Protein 1WIM (pdb70)

Nearest PDB structures (foldseek):
  1wim-assembly1_A  TM=9.163E-01  e=1.819E-16  Homo sapiens
  6l99-assembly1_A  TM=8.462E-01  e=1.486E-09  Homo sapiens
  7yui-assembly1_B  TM=8.168E-01  e=3.976E-05  Homo sapiens
  7b5n-assembly1_H  TM=7.773E-01  e=3.718E-03  Homo sapiens
  7v8f-assembly1_B  TM=7.546E-01  e=8.742E-03  Homo sapiens

Foldseek 3Di:
DVVAFPAADVVRDGDHVVQWDQAPQQRDIHHLVCLLVQQQVVLVVLDVLFAWDPDPPRPRGTGHDLVCNPVSDDPVRNVSSVVSVVVPDDPDDD

Secondary structure (DSSP, 8-state):
---SB---SSS----BGGGEEEETTTTEEEEHHHHHHHHHHHHHH-S---EE-S-TT-SS--EE-HHHHHHHS-HHHHHHHHHHHHHSS-SS--

Radius of gyration: 14.51 Å; Cα contacts (8 Å, |Δi|>4): 109; chains: 1; bounding box: 38×44×21 Å

Structure (mmCIF, N/CA/C/O backbone):
data_1WIM
#
_entry.id   1WIM
#
_cell.length_a   1.000
_cell.length_b   1.000
_cell.length_c   1.000
_cell.angle_alpha   90.00
_cell.angle_beta   90.00
_cell.angle_gamma   90.00
#
_symmetry.space_group_name_H-M   'P 1'
#
loop_
_entity.id
_entity.type
_entity.pdbx_description
1 polymer 'KIAA0161 protein'
2 non-polymer 'ZINC ION'
#
loop_
_atom_site.group_PDB
_atom_site.id
_atom_site.type_symbol
_atom_site.label_atom_id
_atom_site.label_alt_id
_atom_site.label_comp_id
_atom_site.label_asym_id
_atom_site.label_entity_id
_atom_site.label_seq_id
_atom_site.pdbx_PDB_ins_code
_atom_site.Cartn_x
_atom_site.Cartn_y
_atom_site.Cartn_z
_atom_site.occupancy
_atom_site.B_iso_or_equiv
_atom_site.auth_seq_id
_atom_site.auth_comp_id
_atom_site.auth_asym_id
_atom_site.auth_atom_id
_atom_site.pdbx_PDB_model_num
ATOM 1 N N . GLY A 1 1 ? -19.684 -25.290 -12.491 1.00 0.00 1 GLY A N 1
ATOM 2 C CA . GLY A 1 1 ? -18.354 -25.356 -11.917 1.00 0.00 1 GLY A CA 1
ATOM 3 C C . GLY A 1 1 ? -18.219 -24.512 -10.665 1.00 0.00 1 GLY A C 1
ATOM 4 O O . GLY A 1 1 ? -19.008 -23.594 -10.440 1.00 0.00 1 GLY A O 1
ATOM 8 N N . SER A 1 2 ? -17.220 -24.825 -9.847 1.00 0.00 2 SER A N 1
ATOM 9 C CA . SER A 1 2 ? -16.988 -24.092 -8.607 1.00 0.00 2 SER A CA 1
ATOM 10 C C . SER A 1 2 ? -16.281 -22.768 -8.883 1.00 0.00 2 SER A C 1
ATOM 11 O O . SER A 1 2 ? -15.271 -22.727 -9.585 1.00 0.00 2 SER A O 1
ATOM 19 N N . SER A 1 3 ? -16.819 -21.688 -8.325 1.00 0.00 3 SER A N 1
ATOM 20 C CA . SER A 1 3 ? -16.244 -20.362 -8.513 1.00 0.00 3 SER A CA 1
ATOM 21 C C . SER A 1 3 ? -16.740 -19.397 -7.440 1.00 0.00 3 SER A C 1
ATOM 22 O O . SER A 1 3 ? -17.686 -19.694 -6.712 1.00 0.00 3 SER A O 1
ATOM 30 N N . GLY A 1 4 ? -16.093 -18.239 -7.351 1.00 0.00 4 GLY A N 1
ATOM 31 C CA . GLY A 1 4 ? -16.482 -17.248 -6.365 1.00 0.00 4 GLY A CA 1
ATOM 32 C C . GLY A 1 4 ? -15.336 -16.855 -5.453 1.00 0.00 4 GLY A C 1
ATOM 33 O O . GLY A 1 4 ? -14.941 -15.689 -5.408 1.00 0.00 4 GLY A O 1
ATOM 37 N N . SER A 1 5 ? -14.801 -17.829 -4.725 1.00 0.00 5 SER A N 1
ATOM 38 C CA . SER A 1 5 ? -13.697 -17.578 -3.806 1.00 0.00 5 SER A CA 1
ATOM 39 C C . SER A 1 5 ? -12.367 -17.541 -4.553 1.00 0.00 5 SER A C 1
ATOM 40 O O . SER A 1 5 ? -12.075 -18.415 -5.369 1.00 0.00 5 SER A O 1
ATOM 48 N N . SER A 1 6 ? -11.564 -16.522 -4.267 1.00 0.00 6 SER A N 1
ATOM 49 C CA . SER A 1 6 ? -10.265 -16.366 -4.913 1.00 0.00 6 SER A CA 1
ATOM 50 C C . SER A 1 6 ? -9.135 -16.739 -3.958 1.00 0.00 6 SER A C 1
ATOM 51 O O . SER A 1 6 ? -7.992 -16.926 -4.373 1.00 0.00 6 SER A O 1
ATOM 59 N N . GLY A 1 7 ? -9.464 -16.846 -2.674 1.00 0.00 7 GLY A N 1
ATOM 60 C CA . GLY A 1 7 ? -8.468 -17.196 -1.680 1.00 0.00 7 GLY A CA 1
ATOM 61 C C . GLY A 1 7 ? -7.420 -16.115 -1.503 1.00 0.00 7 GLY A C 1
ATOM 62 O O . GLY A 1 7 ? -7.302 -15.212 -2.333 1.00 0.00 7 GLY A O 1
ATOM 66 N N . CYS A 1 8 ? -6.658 -16.202 -0.418 1.00 0.00 8 CYS A N 1
ATOM 67 C CA . CYS A 1 8 ? -5.617 -15.222 -0.133 1.00 0.00 8 CYS A CA 1
ATOM 68 C C . CYS A 1 8 ? -4.285 -15.911 0.152 1.00 0.00 8 CYS A C 1
ATOM 69 O O . CYS A 1 8 ? -4.243 -16.976 0.768 1.00 0.00 8 CYS A O 1
ATOM 76 N N . LYS A 1 9 ? -3.199 -15.295 -0.302 1.00 0.00 9 LYS A N 1
ATOM 77 C CA . LYS A 1 9 ? -1.864 -15.847 -0.096 1.00 0.00 9 LYS A CA 1
ATOM 78 C C . LYS A 1 9 ? -1.126 -15.088 1.003 1.00 0.00 9 LYS A C 1
ATOM 79 O O . LYS A 1 9 ? 0.060 -15.321 1.242 1.00 0.00 9 LYS A O 1
ATOM 98 N N . LEU A 1 10 ? -1.834 -14.183 1.669 1.00 0.00 10 LEU A N 1
ATOM 99 C CA . LEU A 1 10 ? -1.246 -13.391 2.744 1.00 0.00 10 LEU A CA 1
ATOM 100 C C . LEU A 1 10 ? -1.707 -13.897 4.107 1.00 0.00 10 LEU A C 1
ATOM 101 O O . LEU A 1 10 ? -0.892 -14.301 4.939 1.00 0.00 10 LEU A O 1
ATOM 117 N N . CYS A 1 11 ? -3.016 -13.875 4.329 1.00 0.00 11 CYS A N 1
ATOM 118 C CA . CYS A 1 11 ? -3.586 -14.333 5.591 1.00 0.00 11 CYS A CA 1
ATOM 119 C C . CYS A 1 11 ? -4.115 -15.759 5.462 1.00 0.00 11 CYS A C 1
ATOM 120 O O . CYS A 1 11 ? -4.710 -16.298 6.397 1.00 0.00 11 CYS A O 1
ATOM 127 N N . LEU A 1 12 ? -3.895 -16.363 4.300 1.00 0.00 12 LEU A N 1
ATOM 128 C CA . LEU A 1 12 ? -4.349 -17.727 4.048 1.00 0.00 12 LEU A CA 1
ATOM 129 C C . LEU A 1 12 ? -5.817 -17.891 4.428 1.00 0.00 12 LEU A C 1
ATOM 130 O O . LEU A 1 12 ? -6.212 -18.905 5.000 1.00 0.00 12 LEU A O 1
ATOM 146 N N . GLY A 1 13 ? -6.623 -16.883 4.103 1.00 0.00 13 GLY A N 1
ATOM 147 C CA . GLY A 1 13 ? -8.040 -16.936 4.416 1.00 0.00 13 GLY A CA 1
ATOM 148 C C . GLY A 1 13 ? -8.911 -16.805 3.182 1.00 0.00 13 GLY A C 1
ATOM 149 O O . GLY A 1 13 ? -8.517 -16.175 2.201 1.00 0.00 13 GLY A O 1
ATOM 153 N N . GLU A 1 14 ? -10.097 -17.403 3.231 1.00 0.00 14 GLU A N 1
ATOM 154 C CA . GLU A 1 14 ? -11.025 -17.350 2.107 1.00 0.00 14 GLU A CA 1
ATOM 155 C C . GLU A 1 14 ? -11.966 -16.156 2.232 1.00 0.00 14 GLU A C 1
ATOM 156 O O . GLU A 1 14 ? -12.480 -15.869 3.313 1.00 0.00 14 GLU A O 1
ATOM 168 N N . TYR A 1 15 ? -12.186 -15.464 1.120 1.00 0.00 15 TYR A N 1
ATOM 169 C CA . TYR A 1 15 ? -13.062 -14.299 1.106 1.00 0.00 15 TYR A CA 1
ATOM 170 C C . TYR A 1 15 ? -13.679 -14.098 -0.275 1.00 0.00 15 TYR A C 1
ATOM 171 O O . TYR A 1 15 ? -13.089 -14.435 -1.301 1.00 0.00 15 TYR A O 1
ATOM 189 N N . PRO A 1 16 ? -14.895 -13.536 -0.302 1.00 0.00 16 PRO A N 1
ATOM 190 C CA . PRO A 1 16 ? -15.621 -13.275 -1.550 1.00 0.00 16 PRO A CA 1
ATOM 191 C C . PRO A 1 16 ? -14.979 -12.161 -2.371 1.00 0.00 16 PRO A C 1
ATOM 192 O O . PRO A 1 16 ? -14.356 -11.252 -1.823 1.00 0.00 16 PRO A O 1
ATOM 203 N N . VAL A 1 17 ? -15.136 -12.238 -3.688 1.00 0.00 17 VAL A N 1
ATOM 204 C CA . VAL A 1 17 ? -14.574 -11.236 -4.586 1.00 0.00 17 VAL A CA 1
ATOM 205 C C . VAL A 1 17 ? -15.001 -9.830 -4.176 1.00 0.00 17 VAL A C 1
ATOM 206 O O . VAL A 1 17 ? -14.408 -8.842 -4.605 1.00 0.00 17 VAL A O 1
ATOM 219 N N . GLU A 1 18 ? -16.033 -9.752 -3.343 1.00 0.00 18 GLU A N 1
ATOM 220 C CA . GLU A 1 18 ? -16.541 -8.467 -2.875 1.00 0.00 18 GLU A CA 1
ATOM 221 C C . GLU A 1 18 ? -15.507 -7.758 -2.005 1.00 0.00 18 GLU A C 1
ATOM 222 O O . GLU A 1 18 ? -15.303 -6.550 -2.125 1.00 0.00 18 GLU A O 1
ATOM 234 N N . GLN A 1 19 ? -14.858 -8.518 -1.129 1.00 0.00 19 GLN A N 1
ATOM 235 C CA . GLN A 1 19 ? -13.846 -7.963 -0.238 1.00 0.00 19 GLN A CA 1
ATOM 236 C C . GLN A 1 19 ? -12.444 -8.319 -0.717 1.00 0.00 19 GLN A C 1
ATOM 237 O O . GLN A 1 19 ? -11.569 -8.648 0.083 1.00 0.00 19 GLN A O 1
ATOM 251 N N . MET A 1 20 ? -12.237 -8.253 -2.028 1.00 0.00 20 MET A N 1
ATOM 252 C CA . MET A 1 20 ? -10.939 -8.568 -2.614 1.00 0.00 20 MET A CA 1
ATOM 253 C C . MET A 1 20 ? -10.550 -7.530 -3.664 1.00 0.00 20 MET A C 1
ATOM 254 O O . MET A 1 20 ? -11.392 -6.767 -4.139 1.00 0.00 20 MET A O 1
ATOM 268 N N . THR A 1 21 ? -9.270 -7.508 -4.021 1.00 0.00 21 THR A N 1
ATOM 269 C CA . THR A 1 21 ? -8.770 -6.564 -5.012 1.00 0.00 21 THR A CA 1
ATOM 270 C C . THR A 1 21 ? -7.787 -7.236 -5.964 1.00 0.00 21 THR A C 1
ATOM 271 O O . THR A 1 21 ? -6.717 -7.687 -5.553 1.00 0.00 21 THR A O 1
ATOM 282 N N . THR A 1 22 ? -8.155 -7.299 -7.240 1.00 0.00 22 THR A N 1
ATOM 283 C CA . THR A 1 22 ? -7.305 -7.917 -8.250 1.00 0.00 22 THR A CA 1
ATOM 284 C C . THR A 1 22 ? -6.343 -6.900 -8.856 1.00 0.00 22 THR A C 1
ATOM 285 O O . THR A 1 22 ? -6.765 -5.956 -9.525 1.00 0.00 22 THR A O 1
ATOM 296 N N . ILE A 1 23 ? -5.052 -7.099 -8.617 1.00 0.00 23 ILE A N 1
ATOM 297 C CA . ILE A 1 23 ? -4.032 -6.200 -9.142 1.00 0.00 23 ILE A CA 1
ATOM 298 C C . ILE A 1 23 ? -3.914 -6.325 -10.656 1.00 0.00 23 ILE A C 1
ATOM 299 O O . ILE A 1 23 ? -3.688 -7.414 -11.184 1.00 0.00 23 ILE A O 1
ATOM 315 N N . ALA A 1 24 ? -4.067 -5.203 -11.351 1.00 0.00 24 ALA A N 1
ATOM 316 C CA . ALA A 1 24 ? -3.975 -5.185 -12.805 1.00 0.00 24 ALA A CA 1
ATOM 317 C C . ALA A 1 24 ? -2.524 -5.088 -13.262 1.00 0.00 24 ALA A C 1
ATOM 318 O O . ALA A 1 24 ? -2.241 -4.624 -14.366 1.00 0.00 24 ALA A O 1
ATOM 325 N N . GLN A 1 25 ? -1.608 -5.529 -12.406 1.00 0.00 25 GLN A N 1
ATOM 326 C CA . GLN A 1 25 ? -0.185 -5.489 -12.722 1.00 0.00 25 GLN A CA 1
ATOM 327 C C . GLN A 1 25 ? 0.397 -6.897 -12.789 1.00 0.00 25 GLN A C 1
ATOM 328 O O . GLN A 1 25 ? 1.176 -7.216 -13.688 1.00 0.00 25 GLN A O 1
ATOM 342 N N . CYS A 1 26 ? 0.014 -7.736 -11.833 1.00 0.00 26 CYS A N 1
ATOM 343 C CA . CYS A 1 26 ? 0.498 -9.111 -11.782 1.00 0.00 26 CYS A CA 1
ATOM 344 C C . CYS A 1 26 ? -0.648 -10.081 -11.518 1.00 0.00 26 CYS A C 1
ATOM 345 O O . CYS A 1 26 ? -0.467 -11.108 -10.864 1.00 0.00 26 CYS A O 1
ATOM 352 N N . GLN A 1 27 ? -1.829 -9.748 -12.030 1.00 0.00 27 GLN A N 1
ATOM 353 C CA . GLN A 1 27 ? -3.005 -10.591 -11.849 1.00 0.00 27 GLN A CA 1
ATOM 354 C C . GLN A 1 27 ? -3.003 -11.237 -10.467 1.00 0.00 27 GLN A C 1
ATOM 355 O O . GLN A 1 27 ? -3.287 -12.427 -10.328 1.00 0.00 27 GLN A O 1
ATOM 369 N N . CYS A 1 28 ? -2.682 -10.446 -9.449 1.00 0.00 28 CYS A N 1
ATOM 370 C CA . CYS A 1 28 ? -2.643 -10.941 -8.078 1.00 0.00 28 CYS A CA 1
ATOM 371 C C . CYS A 1 28 ? -3.813 -10.392 -7.269 1.00 0.00 28 CYS A C 1
ATOM 372 O O . CYS A 1 28 ? -3.959 -9.178 -7.113 1.00 0.00 28 CYS A O 1
ATOM 379 N N . ILE A 1 29 ? -4.644 -11.292 -6.753 1.00 0.00 29 ILE A N 1
ATOM 380 C CA . ILE A 1 29 ? -5.800 -10.897 -5.958 1.00 0.00 29 ILE A CA 1
ATOM 381 C C . ILE A 1 29 ? -5.528 -11.076 -4.468 1.00 0.00 29 ILE A C 1
ATOM 382 O O . ILE A 1 29 ? -4.860 -12.024 -4.056 1.00 0.00 29 ILE A O 1
ATOM 398 N N . PHE A 1 30 ? -6.053 -10.157 -3.663 1.00 0.00 30 PHE A N 1
ATOM 399 C CA . PHE A 1 30 ? -5.868 -10.212 -2.217 1.00 0.00 30 PHE A CA 1
ATOM 400 C C . PHE A 1 30 ? -7.030 -9.536 -1.495 1.00 0.00 30 PHE A C 1
ATOM 401 O O . PHE A 1 30 ? -7.677 -8.641 -2.038 1.00 0.00 30 PHE A O 1
ATOM 418 N N . CYS A 1 31 ? -7.288 -9.973 -0.266 1.00 0.00 31 CYS A N 1
ATOM 419 C CA . CYS A 1 31 ? -8.372 -9.412 0.533 1.00 0.00 31 CYS A CA 1
ATOM 420 C C . CYS A 1 31 ? -8.033 -7.996 0.991 1.00 0.00 31 CYS A C 1
ATOM 421 O O . CYS A 1 31 ? -6.988 -7.762 1.600 1.00 0.00 31 CYS A O 1
ATOM 428 N N . THR A 1 32 ? -8.924 -7.055 0.696 1.00 0.00 32 THR A N 1
ATOM 429 C CA . THR A 1 32 ? -8.719 -5.663 1.078 1.00 0.00 32 THR A CA 1
ATOM 430 C C . THR A 1 32 ? -7.948 -5.559 2.388 1.00 0.00 32 THR A C 1
ATOM 431 O O . THR A 1 32 ? -6.873 -4.960 2.442 1.00 0.00 32 THR A O 1
ATOM 442 N N . LEU A 1 33 ? -8.501 -6.148 3.443 1.00 0.00 33 LEU A N 1
ATOM 443 C CA . LEU A 1 33 ? -7.863 -6.123 4.755 1.00 0.00 33 LEU A CA 1
ATOM 444 C C . LEU A 1 33 ? -6.346 -6.210 4.624 1.00 0.00 33 LEU A C 1
ATOM 445 O O . LEU A 1 33 ? -5.632 -5.246 4.902 1.00 0.00 33 LEU A O 1
ATOM 461 N N . CYS A 1 34 ? -5.860 -7.371 4.199 1.00 0.00 34 CYS A N 1
ATOM 462 C CA . CYS A 1 34 ? -4.427 -7.586 4.031 1.00 0.00 34 CYS A CA 1
ATOM 463 C C . CYS A 1 34 ? -3.797 -6.445 3.238 1.00 0.00 34 CYS A C 1
ATOM 464 O O . CYS A 1 34 ? -3.021 -5.655 3.778 1.00 0.00 34 CYS A O 1
ATOM 471 N N . LEU A 1 35 ? -4.136 -6.364 1.956 1.00 0.00 35 LEU A N 1
ATOM 472 C CA . LEU A 1 35 ? -3.603 -5.319 1.089 1.00 0.00 35 LEU A CA 1
ATOM 473 C C . LEU A 1 35 ? -3.506 -3.991 1.833 1.00 0.00 35 LEU A C 1
ATOM 474 O O . LEU A 1 35 ? -2.536 -3.249 1.677 1.00 0.00 35 LEU A O 1
ATOM 490 N N . LYS A 1 36 ? -4.517 -3.697 2.643 1.00 0.00 36 LYS A N 1
ATOM 491 C CA . LYS A 1 36 ? -4.544 -2.460 3.415 1.00 0.00 36 LYS A CA 1
ATOM 492 C C . LYS A 1 36 ? -3.396 -2.418 4.417 1.00 0.00 36 LYS A C 1
ATOM 493 O O . LYS A 1 36 ? -2.634 -1.452 4.460 1.00 0.00 36 LYS A O 1
ATOM 512 N N . GLN A 1 37 ? -3.276 -3.471 5.219 1.00 0.00 37 GLN A N 1
ATOM 513 C CA . GLN A 1 37 ? -2.219 -3.553 6.219 1.00 0.00 37 GLN A CA 1
ATOM 514 C C . GLN A 1 37 ? -0.846 -3.604 5.558 1.00 0.00 37 GLN A C 1
ATOM 515 O O . GLN A 1 37 ? 0.147 -3.156 6.131 1.00 0.00 37 GLN A O 1
ATOM 529 N N . TYR A 1 38 ? -0.798 -4.152 4.349 1.00 0.00 38 TYR A N 1
ATOM 530 C CA . TYR A 1 38 ? 0.455 -4.263 3.610 1.00 0.00 38 TYR A CA 1
ATOM 531 C C . TYR A 1 38 ? 0.952 -2.890 3.171 1.00 0.00 38 TYR A C 1
ATOM 532 O O . TYR A 1 38 ? 2.017 -2.438 3.590 1.00 0.00 38 TYR A O 1
ATOM 550 N N . VAL A 1 39 ? 0.172 -2.229 2.321 1.00 0.00 39 VAL A N 1
ATOM 551 C CA . VAL A 1 39 ? 0.531 -0.906 1.824 1.00 0.00 39 VAL A CA 1
ATOM 552 C C . VAL A 1 39 ? 0.720 0.079 2.973 1.00 0.00 39 VAL A C 1
ATOM 553 O O . VAL A 1 39 ? 1.575 0.962 2.910 1.00 0.00 39 VAL A O 1
ATOM 566 N N . GLU A 1 40 ? -0.083 -0.079 4.020 1.00 0.00 40 GLU A N 1
ATOM 567 C CA . GLU A 1 40 ? -0.002 0.797 5.182 1.00 0.00 40 GLU A CA 1
ATOM 568 C C . GLU A 1 40 ? 1.325 0.614 5.912 1.00 0.00 40 GLU A C 1
ATOM 569 O O . GLU A 1 40 ? 2.113 1.551 6.037 1.00 0.00 40 GLU A O 1
ATOM 581 N N . LEU A 1 41 ? 1.567 -0.602 6.392 1.00 0.00 41 LEU A N 1
ATOM 582 C CA . LEU A 1 41 ? 2.798 -0.910 7.110 1.00 0.00 41 LEU A CA 1
ATOM 583 C C . LEU A 1 41 ? 4.012 -0.341 6.379 1.00 0.00 41 LEU A C 1
ATOM 584 O O . LEU A 1 41 ? 4.927 0.198 7.002 1.00 0.00 41 LEU A O 1
ATOM 600 N N . LEU A 1 42 ? 4.010 -0.464 5.057 1.00 0.00 42 LEU A N 1
ATOM 601 C CA . LEU A 1 42 ? 5.109 0.040 4.241 1.00 0.00 42 LEU A CA 1
ATOM 602 C C . LEU A 1 42 ? 5.202 1.559 4.331 1.00 0.00 42 LEU A C 1
ATOM 603 O O . LEU A 1 42 ? 6.207 2.103 4.791 1.00 0.00 42 LEU A O 1
ATOM 619 N N . ILE A 1 43 ? 4.148 2.240 3.893 1.00 0.00 43 ILE A N 1
ATOM 620 C CA . ILE A 1 43 ? 4.110 3.695 3.927 1.00 0.00 43 ILE A CA 1
ATOM 621 C C . ILE A 1 43 ? 4.453 4.221 5.318 1.00 0.00 43 ILE A C 1
ATOM 622 O O . ILE A 1 43 ? 5.372 5.024 5.481 1.00 0.00 43 ILE A O 1
ATOM 638 N N . LYS A 1 44 ? 3.708 3.762 6.318 1.00 0.00 44 LYS A N 1
ATOM 639 C CA . LYS A 1 44 ? 3.934 4.182 7.696 1.00 0.00 44 LYS A CA 1
ATOM 640 C C . LYS A 1 44 ? 5.423 4.365 7.971 1.00 0.00 44 LYS A C 1
ATOM 641 O O . LYS A 1 44 ? 5.833 5.352 8.583 1.00 0.00 44 LYS A O 1
ATOM 660 N N . GLU A 1 45 ? 6.226 3.410 7.517 1.00 0.00 45 GLU A N 1
ATOM 661 C CA . GLU A 1 45 ? 7.670 3.467 7.715 1.00 0.00 45 GLU A CA 1
ATOM 662 C C . GLU A 1 45 ? 8.233 4.799 7.228 1.00 0.00 45 GLU A C 1
ATOM 663 O O . GLU A 1 45 ? 8.755 5.590 8.014 1.00 0.00 45 GLU A O 1
ATOM 675 N N . GLY A 1 46 ? 8.124 5.041 5.925 1.00 0.00 46 GLY A N 1
ATOM 676 C CA . GLY A 1 46 ? 8.627 6.278 5.355 1.00 0.00 46 GLY A CA 1
ATOM 677 C C . GLY A 1 46 ? 10.016 6.123 4.769 1.00 0.00 46 GLY A C 1
ATOM 678 O O . GLY A 1 46 ? 10.857 7.012 4.902 1.00 0.00 46 GLY A O 1
ATOM 682 N N . LEU A 1 47 ? 10.259 4.990 4.119 1.00 0.00 47 LEU A N 1
ATOM 683 C CA . LEU A 1 47 ? 11.558 4.720 3.511 1.00 0.00 47 LEU A CA 1
ATOM 684 C C . LEU A 1 47 ? 11.414 4.457 2.015 1.00 0.00 47 LEU A C 1
ATOM 685 O O . LEU A 1 47 ? 12.305 4.781 1.231 1.00 0.00 47 LEU A O 1
ATOM 701 N N . GLU A 1 48 ? 10.286 3.871 1.628 1.00 0.00 48 GLU A N 1
ATOM 702 C CA . GLU A 1 48 ? 10.027 3.567 0.226 1.00 0.00 48 GLU A CA 1
ATOM 703 C C . GLU A 1 48 ? 8.579 3.883 -0.141 1.00 0.00 48 GLU A C 1
ATOM 704 O O . GLU A 1 48 ? 7.651 3.544 0.594 1.00 0.00 48 GLU A O 1
ATOM 716 N N . THR A 1 49 ? 8.394 4.538 -1.283 1.00 0.00 49 THR A N 1
ATOM 717 C CA . THR A 1 49 ? 7.062 4.902 -1.748 1.00 0.00 49 THR A CA 1
ATOM 718 C C . THR A 1 49 ? 6.462 3.804 -2.618 1.00 0.00 49 THR A C 1
ATOM 719 O O . THR A 1 49 ? 5.286 3.466 -2.486 1.00 0.00 49 THR A O 1
ATOM 730 N N . ALA A 1 50 ? 7.279 3.248 -3.508 1.00 0.00 50 ALA A N 1
ATOM 731 C CA . ALA A 1 50 ? 6.830 2.185 -4.398 1.00 0.00 50 ALA A CA 1
ATOM 732 C C . ALA A 1 50 ? 6.233 1.024 -3.609 1.00 0.00 50 ALA A C 1
ATOM 733 O O . ALA A 1 50 ? 6.907 0.415 -2.779 1.00 0.00 50 ALA A O 1
ATOM 740 N N . ILE A 1 51 ? 4.965 0.726 -3.873 1.00 0.00 51 ILE A N 1
ATOM 741 C CA . ILE A 1 51 ? 4.279 -0.363 -3.187 1.00 0.00 51 ILE A CA 1
ATOM 742 C C . ILE A 1 51 ? 4.322 -1.646 -4.011 1.00 0.00 51 ILE A C 1
ATOM 743 O O . ILE A 1 51 ? 3.380 -1.961 -4.736 1.00 0.00 51 ILE A O 1
ATOM 759 N N . SER A 1 52 ? 5.422 -2.382 -3.892 1.00 0.00 52 SER A N 1
ATOM 760 C CA . SER A 1 52 ? 5.589 -3.631 -4.627 1.00 0.00 52 SER A CA 1
ATOM 761 C C . SER A 1 52 ? 4.481 -4.619 -4.278 1.00 0.00 52 SER A C 1
ATOM 762 O O . SER A 1 52 ? 3.634 -4.346 -3.427 1.00 0.00 52 SER A O 1
ATOM 770 N N . CYS A 1 53 ? 4.494 -5.770 -4.941 1.00 0.00 53 CYS A N 1
ATOM 771 C CA . CYS A 1 53 ? 3.491 -6.802 -4.704 1.00 0.00 53 CYS A CA 1
ATOM 772 C C . CYS A 1 53 ? 3.692 -7.451 -3.338 1.00 0.00 53 CYS A C 1
ATOM 773 O O . CYS A 1 53 ? 4.809 -7.777 -2.936 1.00 0.00 53 CYS A O 1
ATOM 780 N N . PRO A 1 54 ? 2.585 -7.647 -2.606 1.00 0.00 54 PRO A N 1
ATOM 781 C CA . PRO A 1 54 ? 2.614 -8.260 -1.275 1.00 0.00 54 PRO A CA 1
ATOM 782 C C . PRO A 1 54 ? 2.958 -9.745 -1.328 1.00 0.00 54 PRO A C 1
ATOM 783 O O . PRO A 1 54 ? 2.959 -10.428 -0.305 1.00 0.00 54 PRO A O 1
ATOM 794 N N . ASP A 1 55 ? 3.250 -10.236 -2.527 1.00 0.00 55 ASP A N 1
ATOM 795 C CA . ASP A 1 55 ? 3.598 -11.641 -2.714 1.00 0.00 55 ASP A CA 1
ATOM 796 C C . ASP A 1 55 ? 5.088 -11.798 -2.999 1.00 0.00 55 ASP A C 1
ATOM 797 O O . ASP A 1 55 ? 5.601 -11.266 -3.984 1.00 0.00 55 ASP A O 1
ATOM 806 N N . ALA A 1 56 ? 5.778 -12.531 -2.131 1.00 0.00 56 ALA A N 1
ATOM 807 C CA . ALA A 1 56 ? 7.208 -12.759 -2.291 1.00 0.00 56 ALA A CA 1
ATOM 808 C C . ALA A 1 56 ? 7.485 -13.739 -3.426 1.00 0.00 56 ALA A C 1
ATOM 809 O O . ALA A 1 56 ? 8.571 -13.744 -4.004 1.00 0.00 56 ALA A O 1
ATOM 816 N N . ALA A 1 57 ? 6.496 -14.570 -3.738 1.00 0.00 57 ALA A N 1
ATOM 817 C CA . ALA A 1 57 ? 6.632 -15.555 -4.804 1.00 0.00 57 ALA A CA 1
ATOM 818 C C . ALA A 1 57 ? 5.961 -15.072 -6.086 1.00 0.00 57 ALA A C 1
ATOM 819 O O . ALA A 1 57 ? 5.268 -15.835 -6.761 1.00 0.00 57 ALA A O 1
ATOM 826 N N . CYS A 1 58 ? 6.169 -13.802 -6.416 1.00 0.00 58 CYS A N 1
ATOM 827 C CA . CYS A 1 58 ? 5.584 -13.217 -7.615 1.00 0.00 58 CYS A CA 1
ATOM 828 C C . CYS A 1 58 ? 6.592 -13.199 -8.760 1.00 0.00 58 CYS A C 1
ATOM 829 O O . CYS A 1 58 ? 7.603 -12.496 -8.720 1.00 0.00 58 CYS A O 1
ATOM 836 N N . PRO A 1 59 ? 6.314 -13.991 -9.807 1.00 0.00 59 PRO A N 1
ATOM 837 C CA . PRO A 1 59 ? 7.184 -14.083 -10.983 1.00 0.00 59 PRO A CA 1
ATOM 838 C C . PRO A 1 59 ? 7.168 -12.807 -11.818 1.00 0.00 59 PRO A C 1
ATOM 839 O O . PRO A 1 59 ? 8.056 -12.580 -12.640 1.00 0.00 59 PRO A O 1
ATOM 850 N N . LYS A 1 60 ? 6.153 -11.977 -11.602 1.00 0.00 60 LYS A N 1
ATOM 851 C CA . LYS A 1 60 ? 6.021 -10.723 -12.334 1.00 0.00 60 LYS A CA 1
ATOM 852 C C . LYS A 1 60 ? 6.459 -9.543 -11.473 1.00 0.00 60 LYS A C 1
ATOM 853 O O . LYS A 1 60 ? 6.781 -8.473 -11.988 1.00 0.00 60 LYS A O 1
ATOM 872 N N . GLN A 1 61 ? 6.471 -9.746 -10.159 1.00 0.00 61 GLN A N 1
ATOM 873 C CA . GLN A 1 61 ? 6.871 -8.699 -9.227 1.00 0.00 61 GLN A CA 1
ATOM 874 C C . GLN A 1 61 ? 6.213 -7.370 -9.588 1.00 0.00 61 GLN A C 1
ATOM 875 O O . GLN A 1 61 ? 6.887 -6.349 -9.722 1.00 0.00 61 GLN A O 1
ATOM 889 N N . GLY A 1 62 ? 4.893 -7.391 -9.742 1.00 0.00 62 GLY A N 1
ATOM 890 C CA . GLY A 1 62 ? 4.167 -6.183 -10.087 1.00 0.00 62 GLY A CA 1
ATOM 891 C C . GLY A 1 62 ? 4.146 -5.177 -8.953 1.00 0.00 62 GLY A C 1
ATOM 892 O O . GLY A 1 62 ? 4.547 -5.486 -7.831 1.00 0.00 62 GLY A O 1
ATOM 896 N N . HIS A 1 63 ? 3.678 -3.968 -9.246 1.00 0.00 63 HIS A N 1
ATOM 897 C CA . HIS A 1 63 ? 3.607 -2.912 -8.242 1.00 0.00 63 HIS A CA 1
ATOM 898 C C . HIS A 1 63 ? 2.176 -2.411 -8.080 1.00 0.00 63 HIS A C 1
ATOM 899 O O . HIS A 1 63 ? 1.317 -2.669 -8.925 1.00 0.00 63 HIS A O 1
ATOM 913 N N . LEU A 1 64 ? 1.924 -1.695 -6.990 1.00 0.00 64 LEU A N 1
ATOM 914 C CA . LEU A 1 64 ? 0.595 -1.159 -6.716 1.00 0.00 64 LEU A CA 1
ATOM 915 C C . LEU A 1 64 ? 0.511 0.314 -7.105 1.00 0.00 64 LEU A C 1
ATOM 916 O O . LEU A 1 64 ? 1.103 1.173 -6.452 1.00 0.00 64 LEU A O 1
ATOM 932 N N . GLN A 1 65 ? -0.229 0.598 -8.173 1.00 0.00 65 GLN A N 1
ATOM 933 C CA . GLN A 1 65 ? -0.390 1.967 -8.648 1.00 0.00 65 GLN A CA 1
ATOM 934 C C . GLN A 1 65 ? -0.946 2.863 -7.545 1.00 0.00 65 GLN A C 1
ATOM 935 O O . GLN A 1 65 ? -1.390 2.379 -6.504 1.00 0.00 65 GLN A O 1
ATOM 949 N N . GLU A 1 66 ? -0.917 4.171 -7.782 1.00 0.00 66 GLU A N 1
ATOM 950 C CA . GLU A 1 66 ? -1.416 5.134 -6.807 1.00 0.00 66 GLU A CA 1
ATOM 951 C C . GLU A 1 66 ? -2.925 4.988 -6.623 1.00 0.00 66 GLU A C 1
ATOM 952 O O . GLU A 1 66 ? -3.415 4.878 -5.500 1.00 0.00 66 GLU A O 1
ATOM 964 N N . ASN A 1 67 ? -3.654 4.989 -7.734 1.00 0.00 67 ASN A N 1
ATOM 965 C CA . ASN A 1 67 ? -5.106 4.859 -7.696 1.00 0.00 67 ASN A CA 1
ATOM 966 C C . ASN A 1 67 ? -5.529 3.782 -6.701 1.00 0.00 67 ASN A C 1
ATOM 967 O O . ASN A 1 67 ? -6.434 3.991 -5.894 1.00 0.00 67 ASN A O 1
ATOM 978 N N . GLU A 1 68 ? -4.867 2.631 -6.765 1.00 0.00 68 GLU A N 1
ATOM 979 C CA . GLU A 1 68 ? -5.175 1.523 -5.869 1.00 0.00 68 GLU A CA 1
ATOM 980 C C . GLU A 1 68 ? -5.001 1.937 -4.411 1.00 0.00 68 GLU A C 1
ATOM 981 O O . GLU A 1 68 ? -5.930 1.831 -3.610 1.00 0.00 68 GLU A O 1
ATOM 993 N N . ILE A 1 69 ? -3.805 2.408 -4.075 1.00 0.00 69 ILE A N 1
ATOM 994 C CA . ILE A 1 69 ? -3.510 2.838 -2.713 1.00 0.00 69 ILE A CA 1
ATOM 995 C C . ILE A 1 69 ? -4.508 3.890 -2.240 1.00 0.00 69 ILE A C 1
ATOM 996 O O . ILE A 1 69 ? -5.136 3.735 -1.193 1.00 0.00 69 ILE A O 1
ATOM 1012 N N . GLU A 1 70 ? -4.649 4.957 -3.019 1.00 0.00 70 GLU A N 1
ATOM 1013 C CA . GLU A 1 70 ? -5.573 6.033 -2.679 1.00 0.00 70 GLU A CA 1
ATOM 1014 C C . GLU A 1 70 ? -6.817 5.483 -1.987 1.00 0.00 70 GLU A C 1
ATOM 1015 O O . GLU A 1 70 ? -7.174 5.919 -0.891 1.00 0.00 70 GLU A O 1
ATOM 1027 N N . CYS A 1 71 ? -7.473 4.527 -2.635 1.00 0.00 71 CYS A N 1
ATOM 1028 C CA . CYS A 1 71 ? -8.678 3.919 -2.083 1.00 0.00 71 CYS A CA 1
ATOM 1029 C C . CYS A 1 71 ? -8.335 2.970 -0.941 1.00 0.00 71 CYS A C 1
ATOM 1030 O O . CYS A 1 71 ? -8.959 3.006 0.119 1.00 0.00 71 CYS A O 1
ATOM 1038 N N . MET A 1 72 ? -7.338 2.119 -1.164 1.00 0.00 72 MET A N 1
ATOM 1039 C CA . MET A 1 72 ? -6.911 1.159 -0.153 1.00 0.00 72 MET A CA 1
ATOM 1040 C C . MET A 1 72 ? -6.827 1.818 1.221 1.00 0.00 72 MET A C 1
ATOM 1041 O O . MET A 1 72 ? -7.430 1.346 2.185 1.00 0.00 72 MET A O 1
ATOM 1055 N N . VAL A 1 73 ? -6.075 2.910 1.303 1.00 0.00 73 VAL A N 1
ATOM 1056 C CA . VAL A 1 73 ? -5.912 3.634 2.558 1.00 0.00 73 VAL A CA 1
ATOM 1057 C C . VAL A 1 73 ? -6.779 4.888 2.586 1.00 0.00 73 VAL A C 1
ATOM 1058 O O . VAL A 1 73 ? -7.374 5.265 1.576 1.00 0.00 73 VAL A O 1
ATOM 1071 N N . ALA A 1 74 ? -6.845 5.529 3.747 1.00 0.00 74 ALA A N 1
ATOM 1072 C CA . ALA A 1 74 ? -7.638 6.742 3.906 1.00 0.00 74 ALA A CA 1
ATOM 1073 C C . ALA A 1 74 ? -6.794 7.986 3.647 1.00 0.00 74 ALA A C 1
ATOM 1074 O O . ALA A 1 74 ? -5.566 7.942 3.720 1.00 0.00 74 ALA A O 1
ATOM 1081 N N . ALA A 1 75 ? -7.461 9.095 3.342 1.00 0.00 75 ALA A N 1
ATOM 1082 C CA . ALA A 1 75 ? -6.773 10.352 3.073 1.00 0.00 75 ALA A CA 1
ATOM 1083 C C . ALA A 1 75 ? -5.624 10.569 4.052 1.00 0.00 75 ALA A C 1
ATOM 1084 O O . ALA A 1 75 ? -4.474 10.728 3.647 1.00 0.00 75 ALA A O 1
ATOM 1091 N N . GLU A 1 76 ? -5.945 10.575 5.342 1.00 0.00 76 GLU A N 1
ATOM 1092 C CA . GLU A 1 76 ? -4.939 10.775 6.379 1.00 0.00 76 GLU A CA 1
ATOM 1093 C C . GLU A 1 76 ? -3.672 9.984 6.066 1.00 0.00 76 GLU A C 1
ATOM 1094 O O . GLU A 1 76 ? -2.563 10.516 6.137 1.00 0.00 76 GLU A O 1
ATOM 1106 N N . ILE A 1 77 ? -3.845 8.713 5.720 1.00 0.00 77 ILE A N 1
ATOM 1107 C CA . ILE A 1 77 ? -2.716 7.849 5.396 1.00 0.00 77 ILE A CA 1
ATOM 1108 C C . ILE A 1 77 ? -2.109 8.222 4.048 1.00 0.00 77 ILE A C 1
ATOM 1109 O O . ILE A 1 77 ? -0.925 8.545 3.957 1.00 0.00 77 ILE A O 1
ATOM 1125 N N . MET A 1 78 ? -2.928 8.174 3.003 1.00 0.00 78 MET A N 1
ATOM 1126 C CA . MET A 1 78 ? -2.472 8.510 1.659 1.00 0.00 78 M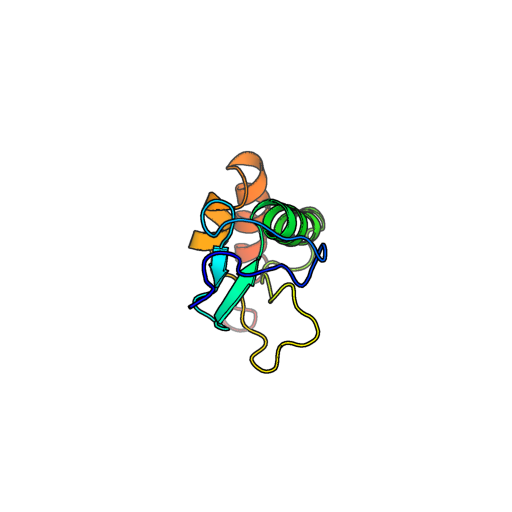ET A CA 1
ATOM 1127 C C . MET A 1 78 ? -1.424 9.617 1.701 1.00 0.00 78 MET A C 1
ATOM 1128 O O . MET A 1 78 ? -0.334 9.472 1.148 1.00 0.00 78 MET A O 1
ATOM 1142 N N . GLN A 1 79 ? -1.761 10.720 2.360 1.00 0.00 79 GLN A N 1
ATOM 1143 C CA . GLN A 1 79 ? -0.847 11.851 2.472 1.00 0.00 79 GLN A CA 1
ATOM 1144 C C . GLN A 1 79 ? 0.586 11.375 2.687 1.00 0.00 79 GLN A C 1
ATOM 1145 O O . GLN A 1 79 ? 1.504 11.806 1.990 1.00 0.00 79 GLN A O 1
ATOM 1159 N N . ARG A 1 80 ? 0.769 10.484 3.656 1.00 0.00 80 ARG A N 1
ATOM 1160 C CA . ARG A 1 80 ? 2.090 9.950 3.964 1.00 0.00 80 ARG A CA 1
ATOM 1161 C C . ARG A 1 80 ? 2.767 9.418 2.704 1.00 0.00 80 ARG A C 1
ATOM 1162 O O . ARG A 1 80 ? 3.942 9.693 2.456 1.00 0.00 80 ARG A O 1
ATOM 1183 N N . TYR A 1 81 ? 2.021 8.656 1.914 1.00 0.00 81 TYR A N 1
ATOM 1184 C CA . TYR A 1 81 ? 2.550 8.083 0.681 1.00 0.00 81 TYR A CA 1
ATOM 1185 C C . TYR A 1 81 ? 2.762 9.163 -0.375 1.00 0.00 81 TYR A C 1
ATOM 1186 O O . TYR A 1 81 ? 3.741 9.135 -1.122 1.00 0.00 81 TYR A O 1
ATOM 1204 N N . LYS A 1 82 ? 1.838 10.117 -0.431 1.00 0.00 82 LYS A N 1
ATOM 1205 C CA . LYS A 1 82 ? 1.922 11.209 -1.392 1.00 0.00 82 LYS A CA 1
ATOM 1206 C C . LYS A 1 82 ? 3.233 11.972 -1.235 1.00 0.00 82 LYS A C 1
ATOM 1207 O O . LYS A 1 82 ? 3.913 12.270 -2.218 1.00 0.00 82 LYS A O 1
ATOM 1226 N N . LYS A 1 83 ? 3.583 12.288 0.008 1.00 0.00 83 LYS A N 1
ATOM 1227 C CA . LYS A 1 83 ? 4.814 13.015 0.295 1.00 0.00 83 LYS A CA 1
ATOM 1228 C C . LYS A 1 83 ? 6.036 12.147 0.015 1.00 0.00 83 LYS A C 1
ATOM 1229 O O . LYS A 1 83 ? 7.097 12.651 -0.357 1.00 0.00 83 LYS A O 1
ATOM 1248 N N . LEU A 1 84 ? 5.882 10.840 0.195 1.00 0.00 84 LEU A N 1
ATOM 1249 C CA . LEU A 1 84 ? 6.974 9.901 -0.040 1.00 0.00 84 LEU A CA 1
ATOM 1250 C C . LEU A 1 84 ? 7.357 9.871 -1.516 1.00 0.00 84 LEU A C 1
ATOM 1251 O O . LEU A 1 84 ? 8.531 9.728 -1.859 1.00 0.00 84 LEU A O 1
ATOM 1267 N N . GLN A 1 85 ? 6.360 10.008 -2.384 1.00 0.00 85 GLN A N 1
ATOM 1268 C CA . GLN A 1 85 ? 6.595 9.998 -3.824 1.00 0.00 85 GLN A CA 1
ATOM 1269 C C . GLN A 1 85 ? 7.572 11.097 -4.223 1.00 0.00 85 GLN A C 1
ATOM 1270 O O . GLN A 1 85 ? 8.590 10.835 -4.864 1.00 0.00 85 GLN A O 1
ATOM 1284 N N . PHE A 1 86 ? 7.256 12.331 -3.844 1.00 0.00 86 PHE A N 1
ATOM 1285 C CA . PHE A 1 86 ? 8.105 13.471 -4.164 1.00 0.00 86 PHE A CA 1
ATOM 1286 C C . PHE A 1 86 ? 9.544 13.220 -3.722 1.00 0.00 86 PHE A C 1
ATOM 1287 O O . PHE A 1 86 ? 10.478 13.352 -4.510 1.00 0.00 86 PHE A O 1
ATOM 1304 N N . GLU A 1 87 ? 9.712 12.857 -2.454 1.00 0.00 87 GLU A N 1
ATOM 1305 C CA . GLU A 1 87 ? 11.036 12.588 -1.906 1.00 0.00 87 GLU A CA 1
ATOM 1306 C C . GLU A 1 87 ? 11.905 11.851 -2.921 1.00 0.00 87 GLU A C 1
ATOM 1307 O O . GLU A 1 87 ? 13.083 12.166 -3.088 1.00 0.00 87 GLU A O 1
ATOM 1319 N N . ARG A 1 88 ? 11.315 10.869 -3.593 1.00 0.00 88 ARG A N 1
ATOM 1320 C CA . ARG A 1 88 ? 12.035 10.085 -4.590 1.00 0.00 88 ARG A CA 1
ATOM 1321 C C . ARG A 1 88 ? 11.565 10.434 -5.998 1.00 0.00 88 ARG A C 1
ATOM 1322 O O . ARG A 1 88 ? 10.738 9.731 -6.580 1.00 0.00 88 ARG A O 1
ATOM 1343 N N . SER A 1 89 ? 12.097 11.523 -6.543 1.00 0.00 89 SER A N 1
ATOM 1344 C CA . SER A 1 89 ? 11.729 11.967 -7.882 1.00 0.00 89 SER A CA 1
ATOM 1345 C C . SER A 1 89 ? 12.944 12.511 -8.628 1.00 0.00 89 SER A C 1
ATOM 1346 O O . SER A 1 89 ? 13.689 13.338 -8.103 1.00 0.00 89 SER A O 1
ATOM 1354 N N . GLY A 1 90 ? 13.136 12.040 -9.855 1.00 0.00 90 GLY A N 1
ATOM 1355 C CA . GLY A 1 90 ? 14.261 12.488 -10.655 1.00 0.00 90 GLY A CA 1
ATOM 1356 C C . GLY A 1 90 ? 15.562 12.488 -9.876 1.00 0.00 90 GLY A C 1
ATOM 1357 O O . GLY A 1 90 ? 16.119 13.539 -9.557 1.00 0.00 90 GLY A O 1
ATOM 1361 N N . PRO A 1 91 ? 16.065 11.286 -9.556 1.00 0.00 91 PRO A N 1
ATOM 1362 C CA . PRO A 1 91 ? 17.313 11.125 -8.804 1.00 0.00 91 PRO A CA 1
ATOM 1363 C C . PRO A 1 91 ? 18.537 11.529 -9.620 1.00 0.00 91 PRO A C 1
ATOM 1364 O O . PRO A 1 91 ? 19.657 11.538 -9.111 1.00 0.00 91 PRO A O 1
ATOM 1375 N N . SER A 1 92 ? 18.314 11.861 -10.887 1.00 0.00 92 SER A N 1
ATOM 1376 C CA . SER A 1 92 ? 19.400 12.262 -11.775 1.00 0.00 92 SER A CA 1
ATOM 1377 C C . SER A 1 92 ? 19.110 13.620 -12.408 1.00 0.00 92 SER A C 1
ATOM 1378 O O . SER A 1 92 ? 19.973 14.497 -12.444 1.00 0.00 92 SER A O 1
ATOM 1386 N N . SER A 1 93 ? 17.889 13.785 -12.905 1.00 0.00 93 SER A N 1
ATOM 1387 C CA . SER A 1 93 ? 17.485 15.035 -13.541 1.00 0.00 93 SER A CA 1
ATOM 1388 C C . SER A 1 93 ? 16.980 16.033 -12.505 1.00 0.00 93 SER A C 1
ATOM 1389 O O . SER A 1 93 ? 16.100 15.721 -11.704 1.00 0.00 93 SER A O 1
ATOM 1397 N N . GLY A 1 94 ? 17.546 17.236 -12.526 1.00 0.00 94 GLY A N 1
ATOM 1398 C CA . GLY A 1 94 ? 17.141 18.263 -11.584 1.00 0.00 94 GLY A CA 1
ATOM 1399 C C . GLY A 1 94 ? 16.293 19.341 -12.230 1.00 0.00 94 GLY A C 1
ATOM 1400 O O . GLY A 1 94 ? 16.847 20.316 -12.736 1.00 0.00 94 GLY A O 1
ATOM 1406 N N . GLY A 1 1 ? -12.145 -27.207 -8.723 1.00 0.00 1 GLY A N 2
ATOM 1407 C CA . GLY A 1 1 ? -13.317 -26.525 -9.241 1.00 0.00 1 GLY A CA 2
ATOM 1408 C C . GLY A 1 1 ? -14.133 -25.864 -8.148 1.00 0.00 1 GLY A C 2
ATOM 1409 O O . GLY A 1 1 ? -13.583 -25.386 -7.156 1.00 0.00 1 GLY A O 2
ATOM 1413 N N . SER A 1 2 ? -15.449 -25.834 -8.331 1.00 0.00 2 SER A N 2
ATOM 1414 C CA . SER A 1 2 ? -16.343 -25.222 -7.356 1.00 0.00 2 SER A CA 2
ATOM 1415 C C . SER A 1 2 ? -15.851 -23.831 -6.965 1.00 0.00 2 SER A C 2
ATOM 1416 O O . SER A 1 2 ? -15.753 -23.504 -5.783 1.00 0.00 2 SER A O 2
ATOM 1424 N N . SER A 1 3 ? -15.541 -23.017 -7.970 1.00 0.00 3 SER A N 2
ATOM 1425 C CA . SER A 1 3 ? -15.055 -21.662 -7.734 1.00 0.00 3 SER A CA 2
ATOM 1426 C C . SER A 1 3 ? -15.992 -20.904 -6.800 1.00 0.00 3 SER A C 2
ATOM 1427 O O . SER A 1 3 ? -17.062 -21.395 -6.444 1.00 0.00 3 SER A O 2
ATOM 1435 N N . GLY A 1 4 ? -15.580 -19.702 -6.406 1.00 0.00 4 GLY A N 2
ATOM 1436 C CA . GLY A 1 4 ? -16.394 -18.893 -5.517 1.00 0.00 4 GLY A CA 2
ATOM 1437 C C . GLY A 1 4 ? -15.582 -18.259 -4.406 1.00 0.00 4 GLY A C 2
ATOM 1438 O O . GLY A 1 4 ? -15.446 -17.037 -4.347 1.00 0.00 4 GLY A O 2
ATOM 1442 N N . SER A 1 5 ? -15.043 -19.090 -3.520 1.00 0.00 5 SER A N 2
ATOM 1443 C CA . SER A 1 5 ? -14.245 -18.603 -2.401 1.00 0.00 5 SER A CA 2
ATOM 1444 C C . SER A 1 5 ? -12.794 -18.388 -2.821 1.00 0.00 5 SER A C 2
ATOM 1445 O O . SER A 1 5 ? -12.062 -19.344 -3.075 1.00 0.00 5 SER A O 2
ATOM 1453 N N . SER A 1 6 ? -12.386 -17.124 -2.892 1.00 0.00 6 SER A N 2
ATOM 1454 C CA . SER A 1 6 ? -11.025 -16.782 -3.286 1.00 0.00 6 SER A CA 2
ATOM 1455 C C . SER A 1 6 ? -10.021 -17.259 -2.240 1.00 0.00 6 SER A C 2
ATOM 1456 O O . SER A 1 6 ? -10.387 -17.916 -1.266 1.00 0.00 6 SER A O 2
ATOM 1464 N N . GLY A 1 7 ? -8.752 -16.923 -2.450 1.00 0.00 7 GLY A N 2
ATOM 1465 C CA . GLY A 1 7 ? -7.714 -17.324 -1.518 1.00 0.00 7 GLY A CA 2
ATOM 1466 C C . GLY A 1 7 ? -6.654 -16.256 -1.336 1.00 0.00 7 GLY A C 2
ATOM 1467 O O . GLY A 1 7 ? -6.359 -15.499 -2.261 1.00 0.00 7 GLY A O 2
ATOM 1471 N N . CYS A 1 8 ? -6.080 -16.193 -0.139 1.00 0.00 8 CYS A N 2
ATOM 1472 C CA . CYS A 1 8 ? -5.048 -15.209 0.164 1.00 0.00 8 CYS A CA 2
ATOM 1473 C C . CYS A 1 8 ? -3.672 -15.866 0.229 1.00 0.00 8 CYS A C 2
ATOM 1474 O O . CYS A 1 8 ? -3.558 -17.089 0.298 1.00 0.00 8 CYS A O 2
ATOM 1481 N N . LYS A 1 9 ? -2.629 -15.043 0.205 1.00 0.00 9 LYS A N 2
ATOM 1482 C CA . LYS A 1 9 ? -1.259 -15.542 0.264 1.00 0.00 9 LYS A CA 2
ATOM 1483 C C . LYS A 1 9 ? -0.641 -15.276 1.632 1.00 0.00 9 LYS A C 2
ATOM 1484 O O . LYS A 1 9 ? 0.204 -16.039 2.101 1.00 0.00 9 LYS A O 2
ATOM 1503 N N . LEU A 1 10 ? -1.067 -14.190 2.267 1.00 0.00 10 LEU A N 2
ATOM 1504 C CA . LEU A 1 10 ? -0.555 -13.823 3.584 1.00 0.00 10 LEU A CA 2
ATOM 1505 C C . LEU A 1 10 ? -1.285 -14.589 4.683 1.00 0.00 10 LEU A C 2
ATOM 1506 O O . LEU A 1 10 ? -0.730 -15.507 5.289 1.00 0.00 10 LEU A O 2
ATOM 1522 N N . CYS A 1 11 ? -2.532 -14.207 4.935 1.00 0.00 11 CYS A N 2
ATOM 1523 C CA . CYS A 1 11 ? -3.339 -14.857 5.961 1.00 0.00 11 CYS A CA 2
ATOM 1524 C C . CYS A 1 11 ? -3.840 -16.216 5.478 1.00 0.00 11 CYS A C 2
ATOM 1525 O O . CYS A 1 11 ? -4.334 -17.024 6.266 1.00 0.00 11 CYS A O 2
ATOM 1532 N N . LEU A 1 12 ? -3.712 -16.460 4.179 1.00 0.00 12 LEU A N 2
ATOM 1533 C CA . LEU A 1 12 ? -4.151 -17.720 3.589 1.00 0.00 12 LEU A CA 2
ATOM 1534 C C . LEU A 1 12 ? -5.570 -18.063 4.031 1.00 0.00 12 LEU A C 2
ATOM 1535 O O . LEU A 1 12 ? -5.844 -19.183 4.459 1.00 0.00 12 LEU A O 2
ATOM 1551 N N . GLY A 1 13 ? -6.469 -17.090 3.923 1.00 0.00 13 GLY A N 2
ATOM 1552 C CA . GLY A 1 13 ? -7.850 -17.309 4.314 1.00 0.00 13 GLY A CA 2
ATOM 1553 C C . GLY A 1 13 ? -8.782 -17.402 3.121 1.00 0.00 13 GLY A C 2
ATOM 1554 O O . GLY A 1 13 ? -8.506 -16.837 2.065 1.00 0.00 13 GLY A O 2
ATOM 1558 N N . GLU A 1 14 ? -9.889 -18.119 3.293 1.00 0.00 14 GLU A N 2
ATOM 1559 C CA . GLU A 1 14 ? -10.863 -18.285 2.220 1.00 0.00 14 GLU A CA 2
ATOM 1560 C C . GLU A 1 14 ? -11.939 -17.206 2.289 1.00 0.00 14 GLU A C 2
ATOM 1561 O O . GLU A 1 14 ? -12.827 -17.252 3.141 1.00 0.00 14 GLU A O 2
ATOM 1573 N N . TYR A 1 15 ? -11.851 -16.235 1.387 1.00 0.00 15 TYR A N 2
ATOM 1574 C CA . TYR A 1 15 ? -12.814 -15.140 1.347 1.00 0.00 15 TYR A CA 2
ATOM 1575 C C . TYR A 1 15 ? -13.389 -14.972 -0.056 1.00 0.00 15 TYR A C 2
ATOM 1576 O O . TYR A 1 15 ? -12.751 -15.293 -1.059 1.00 0.00 15 TYR A O 2
ATOM 1594 N N . PRO A 1 16 ? -14.624 -14.455 -0.130 1.00 0.00 16 PRO A N 2
ATOM 1595 C CA . PRO A 1 16 ? -15.312 -14.229 -1.405 1.00 0.00 16 PRO A CA 2
ATOM 1596 C C . PRO A 1 16 ? -14.684 -13.098 -2.211 1.00 0.00 16 PRO A C 2
ATOM 1597 O O . PRO A 1 16 ? -14.246 -12.092 -1.652 1.00 0.00 16 PRO A O 2
ATOM 1608 N N . VAL A 1 17 ? -14.644 -13.269 -3.529 1.00 0.00 17 VAL A N 2
ATOM 1609 C CA . VAL A 1 17 ? -14.070 -12.261 -4.413 1.00 0.00 17 VAL A CA 2
ATOM 1610 C C . VAL A 1 17 ? -14.605 -10.872 -4.084 1.00 0.00 17 VAL A C 2
ATOM 1611 O O . VAL A 1 17 ? -13.996 -9.862 -4.433 1.00 0.00 17 VAL A O 2
ATOM 1624 N N . GLU A 1 18 ? -15.750 -10.830 -3.407 1.00 0.00 18 GLU A N 2
ATOM 1625 C CA . GLU A 1 18 ? -16.367 -9.563 -3.032 1.00 0.00 18 GLU A CA 2
ATOM 1626 C C . GLU A 1 18 ? -15.478 -8.791 -2.062 1.00 0.00 18 GLU A C 2
ATOM 1627 O O . GLU A 1 18 ? -15.398 -7.564 -2.120 1.00 0.00 18 GLU A O 2
ATOM 1639 N N . GLN A 1 19 ? -14.812 -9.519 -1.171 1.00 0.00 19 GLN A N 2
ATOM 1640 C CA . GLN A 1 19 ? -13.929 -8.902 -0.187 1.00 0.00 19 GLN A CA 2
ATOM 1641 C C . GLN A 1 19 ? -12.467 -9.097 -0.571 1.00 0.00 19 GLN A C 2
ATOM 1642 O O . GLN A 1 19 ? -11.630 -9.415 0.274 1.00 0.00 19 GLN A O 2
ATOM 1656 N N . MET A 1 20 ? -12.165 -8.905 -1.851 1.00 0.00 20 MET A N 2
ATOM 1657 C CA . MET A 1 20 ? -10.802 -9.059 -2.347 1.00 0.00 20 MET A CA 2
ATOM 1658 C C . MET A 1 20 ? -10.457 -7.956 -3.342 1.00 0.00 20 MET A C 2
ATOM 1659 O O . MET A 1 20 ? -11.343 -7.282 -3.869 1.00 0.00 20 MET A O 2
ATOM 1673 N N . THR A 1 21 ? -9.165 -7.775 -3.594 1.00 0.00 21 THR A N 2
ATOM 1674 C CA . THR A 1 21 ? -8.703 -6.753 -4.524 1.00 0.00 21 THR A CA 2
ATOM 1675 C C . THR A 1 21 ? -7.734 -7.336 -5.546 1.00 0.00 21 THR A C 2
ATOM 1676 O O . THR A 1 21 ? -6.607 -7.704 -5.210 1.00 0.00 21 THR A O 2
ATOM 1687 N N . THR A 1 22 ? -8.178 -7.419 -6.796 1.00 0.00 22 THR A N 2
ATOM 1688 C CA . THR A 1 22 ? -7.350 -7.959 -7.867 1.00 0.00 22 THR A CA 2
ATOM 1689 C C . THR A 1 22 ? -6.481 -6.872 -8.492 1.00 0.00 22 THR A C 2
ATOM 1690 O O . THR A 1 22 ? -6.993 -5.890 -9.031 1.00 0.00 22 THR A O 2
ATOM 1701 N N . ILE A 1 23 ? -5.168 -7.055 -8.416 1.00 0.00 23 ILE A N 2
ATOM 1702 C CA . ILE A 1 23 ? -4.230 -6.089 -8.976 1.00 0.00 23 ILE A CA 2
ATOM 1703 C C . ILE A 1 23 ? -4.139 -6.227 -10.492 1.00 0.00 23 ILE A C 2
ATOM 1704 O O . ILE A 1 23 ? -4.001 -7.331 -11.018 1.00 0.00 23 ILE A O 2
ATOM 1720 N N . ALA A 1 24 ? -4.215 -5.098 -11.189 1.00 0.00 24 ALA A N 2
ATOM 1721 C CA . ALA A 1 24 ? -4.136 -5.093 -12.645 1.00 0.00 24 ALA A CA 2
ATOM 1722 C C . ALA A 1 24 ? -2.693 -4.950 -13.117 1.00 0.00 24 ALA A C 2
ATOM 1723 O O . ALA A 1 24 ? -2.439 -4.537 -14.248 1.00 0.00 24 ALA A O 2
ATOM 1730 N N . GLN A 1 25 ? -1.753 -5.295 -12.243 1.00 0.00 25 GLN A N 2
ATOM 1731 C CA . GLN A 1 25 ? -0.335 -5.204 -12.571 1.00 0.00 25 GLN A CA 2
ATOM 1732 C C . GLN A 1 25 ? 0.288 -6.592 -12.681 1.00 0.00 25 GLN A C 2
ATOM 1733 O O . GLN A 1 25 ? 1.032 -6.877 -13.620 1.00 0.00 25 GLN A O 2
ATOM 1747 N N . CYS A 1 26 ? -0.019 -7.452 -11.716 1.00 0.00 26 CYS A N 2
ATOM 1748 C CA . CYS A 1 26 ? 0.512 -8.810 -11.704 1.00 0.00 26 CYS A CA 2
ATOM 1749 C C . CYS A 1 26 ? -0.604 -9.827 -11.480 1.00 0.00 26 CYS A C 2
ATOM 1750 O O . CYS A 1 26 ? -0.355 -10.948 -11.038 1.00 0.00 26 CYS A O 2
ATOM 1757 N N . GLN A 1 27 ? -1.833 -9.428 -11.790 1.00 0.00 27 GLN A N 2
ATOM 1758 C CA . GLN A 1 27 ? -2.986 -10.304 -11.622 1.00 0.00 27 GLN A CA 2
ATOM 1759 C C . GLN A 1 27 ? -2.928 -11.029 -10.282 1.00 0.00 27 GLN A C 2
ATOM 1760 O O . GLN A 1 27 ? -3.162 -12.235 -10.205 1.00 0.00 27 GLN A O 2
ATOM 1774 N N . CYS A 1 28 ? -2.617 -10.285 -9.226 1.00 0.00 28 CYS A N 2
ATOM 1775 C CA . CYS A 1 28 ? -2.528 -10.855 -7.887 1.00 0.00 28 CYS A CA 2
ATOM 1776 C C . CYS A 1 28 ? -3.682 -10.373 -7.012 1.00 0.00 28 CYS A C 2
ATOM 1777 O O . CYS A 1 28 ? -3.856 -9.172 -6.803 1.00 0.00 28 CYS A O 2
ATOM 1784 N N . ILE A 1 29 ? -4.466 -11.317 -6.504 1.00 0.00 29 ILE A N 2
ATOM 1785 C CA . ILE A 1 29 ? -5.602 -10.989 -5.652 1.00 0.00 29 ILE A CA 2
ATOM 1786 C C . ILE A 1 29 ? -5.228 -11.091 -4.176 1.00 0.00 29 ILE A C 2
ATOM 1787 O O . ILE A 1 29 ? -4.421 -11.934 -3.785 1.00 0.00 29 ILE A O 2
ATOM 1803 N N . PHE A 1 30 ? -5.825 -10.229 -3.360 1.00 0.00 30 PHE A N 2
ATOM 1804 C CA . PHE A 1 30 ? -5.556 -10.222 -1.927 1.00 0.00 30 PHE A CA 2
ATOM 1805 C C . PHE A 1 30 ? -6.751 -9.672 -1.152 1.00 0.00 30 PHE A C 2
ATOM 1806 O O . PHE A 1 30 ? -7.440 -8.762 -1.615 1.00 0.00 30 PHE A O 2
ATOM 1823 N N . CYS A 1 31 ? -6.991 -10.232 0.029 1.00 0.00 31 CYS A N 2
ATOM 1824 C CA . CYS A 1 31 ? -8.102 -9.800 0.868 1.00 0.00 31 CYS A CA 2
ATOM 1825 C C . CYS A 1 31 ? -7.893 -8.368 1.354 1.00 0.00 31 CYS A C 2
ATOM 1826 O O . CYS A 1 31 ? -6.835 -8.029 1.885 1.00 0.00 31 CYS A O 2
ATOM 1833 N N . THR A 1 32 ? -8.909 -7.532 1.168 1.00 0.00 32 THR A N 2
ATOM 1834 C CA . THR A 1 32 ? -8.838 -6.138 1.585 1.00 0.00 32 THR A CA 2
ATOM 1835 C C . THR A 1 32 ? -7.984 -5.982 2.838 1.00 0.00 32 THR A C 2
ATOM 1836 O O . THR A 1 32 ? -6.948 -5.315 2.818 1.00 0.00 32 THR A O 2
ATOM 1847 N N . LEU A 1 33 ? -8.424 -6.602 3.929 1.00 0.00 33 LEU A N 2
ATOM 1848 C CA . LEU A 1 33 ? -7.698 -6.532 5.192 1.00 0.00 33 LEU A CA 2
ATOM 1849 C C . LEU A 1 33 ? -6.192 -6.485 4.954 1.00 0.00 33 LEU A C 2
ATOM 1850 O O . LEU A 1 33 ? -5.545 -5.466 5.198 1.00 0.00 33 LEU A O 2
ATOM 1866 N N . CYS A 1 34 ? -5.639 -7.594 4.473 1.00 0.00 34 CYS A N 2
ATOM 1867 C CA . CYS A 1 34 ? -4.209 -7.679 4.200 1.00 0.00 34 CYS A CA 2
ATOM 1868 C C . CYS A 1 34 ? -3.783 -6.610 3.198 1.00 0.00 34 CYS A C 2
ATOM 1869 O O . CYS A 1 34 ? -3.099 -5.649 3.553 1.00 0.00 34 CYS A O 2
ATOM 1876 N N . LEU A 1 35 ? -4.190 -6.785 1.946 1.00 0.00 35 LEU A N 2
ATOM 1877 C CA . LEU A 1 35 ? -3.851 -5.835 0.891 1.00 0.00 35 LEU A CA 2
ATOM 1878 C C . LEU A 1 35 ? -3.875 -4.405 1.418 1.00 0.00 35 LEU A C 2
ATOM 1879 O O . LEU A 1 35 ? -3.170 -3.532 0.911 1.00 0.00 35 LEU A O 2
ATOM 1895 N N . LYS A 1 36 ? -4.691 -4.170 2.441 1.00 0.00 36 LYS A N 2
ATOM 1896 C CA . LYS A 1 36 ? -4.806 -2.846 3.041 1.00 0.00 36 LYS A CA 2
ATOM 1897 C C . LYS A 1 36 ? -3.688 -2.607 4.052 1.00 0.00 36 LYS A C 2
ATOM 1898 O O . LYS A 1 36 ? -2.892 -1.681 3.902 1.00 0.00 36 LYS A O 2
ATOM 1917 N N . GLN A 1 37 ? -3.634 -3.450 5.078 1.00 0.00 37 GLN A N 2
ATOM 1918 C CA . GLN A 1 37 ? -2.612 -3.330 6.112 1.00 0.00 37 GLN A CA 2
ATOM 1919 C C . GLN A 1 37 ? -1.216 -3.347 5.501 1.00 0.00 37 GLN A C 2
ATOM 1920 O O . GLN A 1 37 ? -0.272 -2.796 6.069 1.00 0.00 37 GLN A O 2
ATOM 1934 N N . TYR A 1 38 ? -1.090 -3.983 4.341 1.00 0.00 38 TYR A N 2
ATOM 1935 C CA . TYR A 1 38 ? 0.193 -4.074 3.655 1.00 0.00 38 TYR A CA 2
ATOM 1936 C C . TYR A 1 38 ? 0.669 -2.696 3.204 1.00 0.00 38 TYR A C 2
ATOM 1937 O O . TYR A 1 38 ? 1.627 -2.149 3.749 1.00 0.00 38 TYR A O 2
ATOM 1955 N N . VAL A 1 39 ? -0.009 -2.142 2.204 1.00 0.00 39 VAL A N 2
ATOM 1956 C CA . VAL A 1 39 ? 0.341 -0.827 1.679 1.00 0.00 39 VAL A CA 2
ATOM 1957 C C . VAL A 1 39 ? 0.377 0.217 2.791 1.00 0.00 39 VAL A C 2
ATOM 1958 O O . VAL A 1 39 ? 1.177 1.151 2.751 1.00 0.00 39 VAL A O 2
ATOM 1971 N N . GLU A 1 40 ? -0.494 0.049 3.781 1.00 0.00 40 GLU A N 2
ATOM 1972 C CA . GLU A 1 40 ? -0.562 0.978 4.903 1.00 0.00 40 GLU A CA 2
ATOM 1973 C C . GLU A 1 40 ? 0.725 0.935 5.723 1.00 0.00 40 GLU A C 2
ATOM 1974 O O . GLU A 1 40 ? 1.442 1.931 5.827 1.00 0.00 40 GLU A O 2
ATOM 1986 N N . LEU A 1 41 ? 1.011 -0.225 6.304 1.00 0.00 41 LEU A N 2
ATOM 1987 C CA . LEU A 1 41 ? 2.210 -0.399 7.115 1.00 0.00 41 LEU A CA 2
ATOM 1988 C C . LEU A 1 41 ? 3.452 0.068 6.360 1.00 0.00 41 LEU A C 2
ATOM 1989 O O . LEU A 1 41 ? 4.329 0.719 6.928 1.00 0.00 41 LEU A O 2
ATOM 2005 N N . LEU A 1 42 ? 3.516 -0.268 5.076 1.00 0.00 42 LEU A N 2
ATOM 2006 C CA . LEU A 1 42 ? 4.649 0.119 4.241 1.00 0.00 42 LEU A CA 2
ATOM 2007 C C . LEU A 1 42 ? 4.820 1.634 4.224 1.00 0.00 42 LEU A C 2
ATOM 2008 O O . LEU A 1 42 ? 5.941 2.143 4.266 1.00 0.00 42 LEU A O 2
ATOM 2024 N N . ILE A 1 43 ? 3.702 2.350 4.163 1.00 0.00 43 ILE A N 2
ATOM 2025 C CA . ILE A 1 43 ? 3.729 3.808 4.143 1.00 0.00 43 ILE A CA 2
ATOM 2026 C C . ILE A 1 43 ? 4.086 4.369 5.516 1.00 0.00 43 ILE A C 2
ATOM 2027 O O . ILE A 1 43 ? 4.811 5.358 5.625 1.00 0.00 43 ILE A O 2
ATOM 2043 N N . LYS A 1 44 ? 3.574 3.730 6.563 1.00 0.00 44 LYS A N 2
ATOM 2044 C CA . LYS A 1 44 ? 3.840 4.163 7.929 1.00 0.00 44 LYS A CA 2
ATOM 2045 C C . LYS A 1 44 ? 5.330 4.080 8.245 1.00 0.00 44 LYS A C 2
ATOM 2046 O O . LYS A 1 44 ? 5.881 4.956 8.911 1.00 0.00 44 LYS A O 2
ATOM 2065 N N . GLU A 1 45 ? 5.975 3.023 7.762 1.00 0.00 45 GLU A N 2
ATOM 2066 C CA . GLU A 1 45 ? 7.402 2.827 7.994 1.00 0.00 45 GLU A CA 2
ATOM 2067 C C . GLU A 1 45 ? 8.189 4.082 7.623 1.00 0.00 45 GLU A C 2
ATOM 2068 O O . GLU A 1 45 ? 8.933 4.625 8.439 1.00 0.00 45 GLU A O 2
ATOM 2080 N N . GLY A 1 46 ? 8.020 4.534 6.385 1.00 0.00 46 GLY A N 2
ATOM 2081 C CA . GLY A 1 46 ? 8.722 5.718 5.926 1.00 0.00 46 GLY A CA 2
ATOM 2082 C C . GLY A 1 46 ? 9.759 5.404 4.867 1.00 0.00 46 GLY A C 2
ATOM 2083 O O . GLY A 1 46 ? 9.619 5.805 3.710 1.00 0.00 46 GLY A O 2
ATOM 2087 N N . LEU A 1 47 ? 10.806 4.687 5.260 1.00 0.00 47 LEU A N 2
ATOM 2088 C CA . LEU A 1 47 ? 11.873 4.321 4.336 1.00 0.00 47 LEU A CA 2
ATOM 2089 C C . LEU A 1 47 ? 11.314 4.019 2.949 1.00 0.00 47 LEU A C 2
ATOM 2090 O O . LEU A 1 47 ? 11.535 4.774 2.004 1.00 0.00 47 LEU A O 2
ATOM 2106 N N . GLU A 1 48 ? 10.586 2.912 2.838 1.00 0.00 48 GLU A N 2
ATOM 2107 C CA . GLU A 1 48 ? 9.994 2.513 1.567 1.00 0.00 48 GLU A CA 2
ATOM 2108 C C . GLU A 1 48 ? 9.362 3.709 0.861 1.00 0.00 48 GLU A C 2
ATOM 2109 O O . GLU A 1 48 ? 8.826 4.613 1.505 1.00 0.00 48 GLU A O 2
ATOM 2121 N N . THR A 1 49 ? 9.431 3.710 -0.466 1.00 0.00 49 THR A N 2
ATOM 2122 C CA . THR A 1 49 ? 8.869 4.795 -1.260 1.00 0.00 49 THR A CA 2
ATOM 2123 C C . THR A 1 49 ? 7.856 4.269 -2.272 1.00 0.00 49 THR A C 2
ATOM 2124 O O . THR A 1 49 ? 6.982 5.004 -2.728 1.00 0.00 49 THR A O 2
ATOM 2135 N N . ALA A 1 50 ? 7.982 2.992 -2.617 1.00 0.00 50 ALA A N 2
ATOM 2136 C CA . ALA A 1 50 ? 7.075 2.367 -3.573 1.00 0.00 50 ALA A CA 2
ATOM 2137 C C . ALA A 1 50 ? 6.265 1.255 -2.915 1.00 0.00 50 ALA A C 2
ATOM 2138 O O . ALA A 1 50 ? 6.635 0.748 -1.855 1.00 0.00 50 ALA A O 2
ATOM 2145 N N . ILE A 1 51 ? 5.160 0.881 -3.549 1.00 0.00 51 ILE A N 2
ATOM 2146 C CA . ILE A 1 51 ? 4.298 -0.172 -3.025 1.00 0.00 51 ILE A CA 2
ATOM 2147 C C . ILE A 1 51 ? 4.337 -1.408 -3.916 1.00 0.00 51 ILE A C 2
ATOM 2148 O O . ILE A 1 51 ? 3.450 -1.618 -4.743 1.00 0.00 51 ILE A O 2
ATOM 2164 N N . SER A 1 52 ? 5.369 -2.226 -3.739 1.00 0.00 52 SER A N 2
ATOM 2165 C CA . SER A 1 52 ? 5.524 -3.443 -4.528 1.00 0.00 52 SER A CA 2
ATOM 2166 C C . SER A 1 52 ? 4.450 -4.464 -4.169 1.00 0.00 52 SER A C 2
ATOM 2167 O O . SER A 1 52 ? 3.588 -4.207 -3.328 1.00 0.00 52 SER A O 2
ATOM 2175 N N . CYS A 1 53 ? 4.510 -5.626 -4.811 1.00 0.00 53 CYS A N 2
ATOM 2176 C CA . CYS A 1 53 ? 3.543 -6.689 -4.561 1.00 0.00 53 CYS A CA 2
ATOM 2177 C C . CYS A 1 53 ? 3.815 -7.367 -3.221 1.00 0.00 53 CYS A C 2
ATOM 2178 O O . CYS A 1 53 ? 4.955 -7.676 -2.872 1.00 0.00 53 CYS A O 2
ATOM 2185 N N . PRO A 1 54 ? 2.743 -7.605 -2.451 1.00 0.00 54 PRO A N 2
ATOM 2186 C CA . PRO A 1 54 ? 2.839 -8.250 -1.138 1.00 0.00 54 PRO A CA 2
ATOM 2187 C C . PRO A 1 54 ? 3.213 -9.724 -1.242 1.00 0.00 54 PRO A C 2
ATOM 2188 O O . PRO A 1 54 ? 3.283 -10.429 -0.235 1.00 0.00 54 PRO A O 2
ATOM 2199 N N . ASP A 1 55 ? 3.455 -10.184 -2.464 1.00 0.00 55 ASP A N 2
ATOM 2200 C CA . ASP A 1 55 ? 3.826 -11.574 -2.700 1.00 0.00 55 ASP A CA 2
ATOM 2201 C C . ASP A 1 55 ? 5.326 -11.703 -2.946 1.00 0.00 55 ASP A C 2
ATOM 2202 O O . ASP A 1 55 ? 5.934 -10.852 -3.593 1.00 0.00 55 ASP A O 2
ATOM 2211 N N . ALA A 1 56 ? 5.916 -12.774 -2.424 1.00 0.00 56 ALA A N 2
ATOM 2212 C CA . ALA A 1 56 ? 7.344 -13.015 -2.588 1.00 0.00 56 ALA A CA 2
ATOM 2213 C C . ALA A 1 56 ? 7.618 -13.871 -3.820 1.00 0.00 56 ALA A C 2
ATOM 2214 O O . ALA A 1 56 ? 8.642 -13.709 -4.484 1.00 0.00 56 ALA A O 2
ATOM 2221 N N . ALA A 1 57 ? 6.699 -14.783 -4.118 1.00 0.00 57 ALA A N 2
ATOM 2222 C CA . ALA A 1 57 ? 6.842 -15.664 -5.271 1.00 0.00 57 ALA A CA 2
ATOM 2223 C C . ALA A 1 57 ? 6.114 -15.099 -6.486 1.00 0.00 57 ALA A C 2
ATOM 2224 O O . ALA A 1 57 ? 5.465 -15.834 -7.230 1.00 0.00 57 ALA A O 2
ATOM 2231 N N . CYS A 1 58 ? 6.226 -13.790 -6.681 1.00 0.00 58 CYS A N 2
ATOM 2232 C CA . CYS A 1 58 ? 5.578 -13.126 -7.806 1.00 0.00 58 CYS A CA 2
ATOM 2233 C C . CYS A 1 58 ? 6.515 -13.054 -9.008 1.00 0.00 58 CYS A C 2
ATOM 2234 O O . CYS A 1 58 ? 7.483 -12.294 -9.028 1.00 0.00 58 CYS A O 2
ATOM 2241 N N . PRO A 1 59 ? 6.221 -13.863 -10.037 1.00 0.00 59 PRO A N 2
ATOM 2242 C CA . PRO A 1 59 ? 7.023 -13.909 -11.262 1.00 0.00 59 PRO A CA 2
ATOM 2243 C C . PRO A 1 59 ? 6.884 -12.639 -12.095 1.00 0.00 59 PRO A C 2
ATOM 2244 O O . PRO A 1 59 ? 7.595 -12.450 -13.082 1.00 0.00 59 PRO A O 2
ATOM 2255 N N . LYS A 1 60 ? 5.964 -11.770 -11.690 1.00 0.00 60 LYS A N 2
ATOM 2256 C CA . LYS A 1 60 ? 5.731 -10.516 -12.397 1.00 0.00 60 LYS A CA 2
ATOM 2257 C C . LYS A 1 60 ? 6.273 -9.334 -11.601 1.00 0.00 60 LYS A C 2
ATOM 2258 O O . LYS A 1 60 ? 6.483 -8.251 -12.146 1.00 0.00 60 LYS A O 2
ATOM 2277 N N . GLN A 1 61 ? 6.498 -9.550 -10.308 1.00 0.00 61 GLN A N 2
ATOM 2278 C CA . GLN A 1 61 ? 7.017 -8.502 -9.438 1.00 0.00 61 GLN A CA 2
ATOM 2279 C C . GLN A 1 61 ? 6.378 -7.156 -9.767 1.00 0.00 61 GLN A C 2
ATOM 2280 O O . GLN A 1 61 ? 7.074 -6.170 -10.007 1.00 0.00 61 GLN A O 2
ATOM 2294 N N . GLY A 1 62 ? 5.049 -7.124 -9.773 1.00 0.00 62 GLY A N 2
ATOM 2295 C CA . GLY A 1 62 ? 4.339 -5.895 -10.075 1.00 0.00 62 GLY A CA 2
ATOM 2296 C C . GLY A 1 62 ? 4.239 -4.975 -8.874 1.00 0.00 62 GLY A C 2
ATOM 2297 O O . GLY A 1 62 ? 4.908 -5.187 -7.862 1.00 0.00 62 GLY A O 2
ATOM 2301 N N . HIS A 1 63 ? 3.402 -3.948 -8.986 1.00 0.00 63 HIS A N 2
ATOM 2302 C CA . HIS A 1 63 ? 3.217 -2.990 -7.900 1.00 0.00 63 HIS A CA 2
ATOM 2303 C C . HIS A 1 63 ? 1.788 -2.457 -7.883 1.00 0.00 63 HIS A C 2
ATOM 2304 O O . HIS A 1 63 ? 0.969 -2.819 -8.730 1.00 0.00 63 HIS A O 2
ATOM 2318 N N . LEU A 1 64 ? 1.494 -1.597 -6.915 1.00 0.00 64 LEU A N 2
ATOM 2319 C CA . LEU A 1 64 ? 0.163 -1.015 -6.787 1.00 0.00 64 LEU A CA 2
ATOM 2320 C C . LEU A 1 64 ? 0.146 0.423 -7.296 1.00 0.00 64 LEU A C 2
ATOM 2321 O O . LEU A 1 64 ? 0.836 1.290 -6.761 1.00 0.00 64 LEU A O 2
ATOM 2337 N N . GLN A 1 65 ? -0.648 0.668 -8.334 1.00 0.00 65 GLN A N 2
ATOM 2338 C CA . GLN A 1 65 ? -0.755 2.001 -8.915 1.00 0.00 65 GLN A CA 2
ATOM 2339 C C . GLN A 1 65 ? -1.423 2.967 -7.941 1.00 0.00 65 GLN A C 2
ATOM 2340 O O . GLN A 1 65 ? -2.363 2.602 -7.238 1.00 0.00 65 GLN A O 2
ATOM 2354 N N . GLU A 1 66 ? -0.930 4.201 -7.909 1.00 0.00 66 GLU A N 2
ATOM 2355 C CA . GLU A 1 66 ? -1.479 5.218 -7.020 1.00 0.00 66 GLU A CA 2
ATOM 2356 C C . GLU A 1 66 ? -3.003 5.241 -7.094 1.00 0.00 66 GLU A C 2
ATOM 2357 O O . GLU A 1 66 ? -3.675 5.663 -6.154 1.00 0.00 66 GLU A O 2
ATOM 2369 N N . ASN A 1 67 ? -3.541 4.781 -8.219 1.00 0.00 67 ASN A N 2
ATOM 2370 C CA . ASN A 1 67 ? -4.986 4.748 -8.418 1.00 0.00 67 ASN A CA 2
ATOM 2371 C C . ASN A 1 67 ? -5.661 3.880 -7.360 1.00 0.00 67 ASN A C 2
ATOM 2372 O O . ASN A 1 67 ? -6.704 4.244 -6.818 1.00 0.00 67 ASN A O 2
ATOM 2383 N N . GLU A 1 68 ? -5.057 2.730 -7.073 1.00 0.00 68 GLU A N 2
ATOM 2384 C CA . GLU A 1 68 ? -5.601 1.810 -6.081 1.00 0.00 68 GLU A CA 2
ATOM 2385 C C . GLU A 1 68 ? -5.4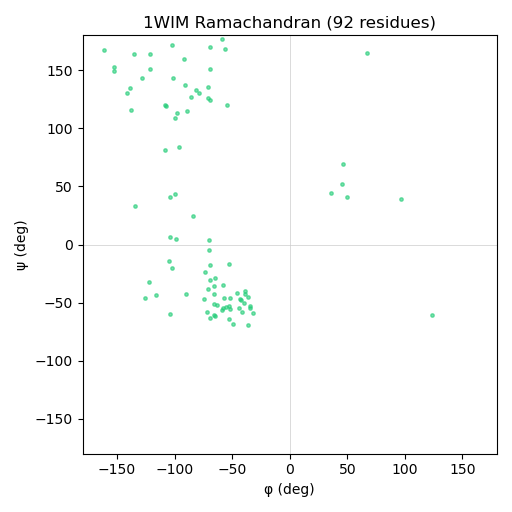36 2.371 -4.672 1.00 0.00 68 GLU A C 2
ATOM 2386 O O . GLU A 1 68 ? -6.419 2.673 -3.994 1.00 0.00 68 GLU A O 2
ATOM 2398 N N . ILE A 1 69 ? -4.187 2.506 -4.237 1.00 0.00 69 ILE A N 2
ATOM 2399 C CA . ILE A 1 69 ? -3.894 3.030 -2.909 1.00 0.00 69 ILE A CA 2
ATOM 2400 C C . ILE A 1 69 ? -4.777 4.231 -2.584 1.00 0.00 69 ILE A C 2
ATOM 2401 O O . ILE A 1 69 ? -5.316 4.337 -1.483 1.00 0.00 69 ILE A O 2
ATOM 2417 N N . GLU A 1 70 ? -4.922 5.132 -3.551 1.00 0.00 70 GLU A N 2
ATOM 2418 C CA . GLU A 1 70 ? -5.742 6.324 -3.368 1.00 0.00 70 GLU A CA 2
ATOM 2419 C C . GLU A 1 70 ? -6.974 6.012 -2.522 1.00 0.00 70 GLU A C 2
ATOM 2420 O O . GLU A 1 70 ? -7.118 6.514 -1.407 1.00 0.00 70 GLU A O 2
ATOM 2432 N N . CYS A 1 71 ? -7.859 5.181 -3.061 1.00 0.00 71 CYS A N 2
ATOM 2433 C CA . CYS A 1 71 ? -9.079 4.803 -2.358 1.00 0.00 71 CYS A CA 2
ATOM 2434 C C . CYS A 1 71 ? -8.784 3.772 -1.272 1.00 0.00 71 CYS A C 2
ATOM 2435 O O . CYS A 1 71 ? -9.365 3.816 -0.188 1.00 0.00 71 CYS A O 2
ATOM 2443 N N . MET A 1 72 ? -7.881 2.845 -1.574 1.00 0.00 72 MET A N 2
ATOM 2444 C CA . MET A 1 72 ? -7.510 1.803 -0.623 1.00 0.00 72 MET A CA 2
ATOM 2445 C C . MET A 1 72 ? -7.345 2.381 0.779 1.00 0.00 72 MET A C 2
ATOM 2446 O O . MET A 1 72 ? -7.891 1.851 1.747 1.00 0.00 72 MET A O 2
ATOM 2460 N N . VAL A 1 73 ? -6.587 3.469 0.881 1.00 0.00 73 VAL A N 2
ATOM 2461 C CA . VAL A 1 73 ? -6.350 4.117 2.164 1.00 0.00 73 VAL A CA 2
ATOM 2462 C C . VAL A 1 73 ? -6.980 5.505 2.203 1.00 0.00 73 VAL A C 2
ATOM 2463 O O . VAL A 1 73 ? -7.366 6.052 1.171 1.00 0.00 73 VAL A O 2
ATOM 2476 N N . ALA A 1 74 ? -7.080 6.070 3.403 1.00 0.00 74 ALA A N 2
ATOM 2477 C CA . ALA A 1 74 ? -7.661 7.395 3.576 1.00 0.00 74 ALA A CA 2
ATOM 2478 C C . ALA A 1 74 ? -6.652 8.487 3.234 1.00 0.00 74 ALA A C 2
ATOM 2479 O O . ALA A 1 74 ? -5.525 8.198 2.834 1.00 0.00 74 ALA A O 2
ATOM 2486 N N . ALA A 1 75 ? -7.065 9.740 3.393 1.00 0.00 75 ALA A N 2
ATOM 2487 C CA . ALA A 1 75 ? -6.197 10.873 3.101 1.00 0.00 75 ALA A CA 2
ATOM 2488 C C . ALA A 1 75 ? -5.039 10.946 4.091 1.00 0.00 75 ALA A C 2
ATOM 2489 O O . ALA A 1 75 ? -3.873 10.930 3.699 1.00 0.00 75 ALA A O 2
ATOM 2496 N N . GLU A 1 76 ? -5.370 11.028 5.376 1.00 0.00 76 GLU A N 2
ATOM 2497 C CA . GLU A 1 76 ? -4.357 11.106 6.421 1.00 0.00 76 GLU A CA 2
ATOM 2498 C C . GLU A 1 76 ? -3.227 10.115 6.160 1.00 0.00 76 GLU A C 2
ATOM 2499 O O . GLU A 1 76 ? -2.092 10.325 6.587 1.00 0.00 76 GLU A O 2
ATOM 2511 N N . ILE A 1 77 ? -3.547 9.035 5.455 1.00 0.00 77 ILE A N 2
ATOM 2512 C CA . ILE A 1 77 ? -2.560 8.012 5.135 1.00 0.00 77 ILE A CA 2
ATOM 2513 C C . ILE A 1 77 ? -1.923 8.269 3.774 1.00 0.00 77 ILE A C 2
ATOM 2514 O O . ILE A 1 77 ? -0.700 8.324 3.651 1.00 0.00 77 ILE A O 2
ATOM 2530 N N . MET A 1 78 ? -2.762 8.427 2.754 1.00 0.00 78 MET A N 2
ATOM 2531 C CA . MET A 1 78 ? -2.280 8.682 1.402 1.00 0.00 78 MET A CA 2
ATOM 2532 C C . MET A 1 78 ? -1.179 9.738 1.407 1.00 0.00 78 MET A C 2
ATOM 2533 O O . MET A 1 78 ? -0.156 9.583 0.740 1.00 0.00 78 MET A O 2
ATOM 2547 N N . GLN A 1 79 ? -1.397 10.809 2.163 1.00 0.00 79 GLN A N 2
ATOM 2548 C CA . GLN A 1 79 ? -0.423 11.891 2.252 1.00 0.00 79 GLN A CA 2
ATOM 2549 C C . GLN A 1 79 ? 0.979 11.342 2.497 1.00 0.00 79 GLN A C 2
ATOM 2550 O O . GLN A 1 79 ? 1.917 11.659 1.766 1.00 0.00 79 GLN A O 2
ATOM 2564 N N . ARG A 1 80 ? 1.114 10.518 3.531 1.00 0.00 80 ARG A N 2
ATOM 2565 C CA . ARG A 1 80 ? 2.402 9.926 3.873 1.00 0.00 80 ARG A CA 2
ATOM 2566 C C . ARG A 1 80 ? 3.094 9.372 2.631 1.00 0.00 80 ARG A C 2
ATOM 2567 O O . ARG A 1 80 ? 4.209 9.773 2.298 1.00 0.00 80 ARG A O 2
ATOM 2588 N N . TYR A 1 81 ? 2.424 8.448 1.951 1.00 0.00 81 TYR A N 2
ATOM 2589 C CA . TYR A 1 81 ? 2.975 7.836 0.748 1.00 0.00 81 TYR A CA 2
ATOM 2590 C C . TYR A 1 81 ? 3.455 8.901 -0.234 1.00 0.00 81 TYR A C 2
ATOM 2591 O O . TYR A 1 81 ? 4.612 8.897 -0.656 1.00 0.00 81 TYR A O 2
ATOM 2609 N N . LYS A 1 82 ? 2.558 9.813 -0.593 1.00 0.00 82 LYS A N 2
ATOM 2610 C CA . LYS A 1 82 ? 2.887 10.887 -1.523 1.00 0.00 82 LYS A CA 2
ATOM 2611 C C . LYS A 1 82 ? 4.091 11.683 -1.031 1.00 0.00 82 LYS A C 2
ATOM 2612 O O . LYS A 1 82 ? 4.926 12.118 -1.823 1.00 0.00 82 LYS A O 2
ATOM 2631 N N . LYS A 1 83 ? 4.176 11.869 0.283 1.00 0.00 83 LYS A N 2
ATOM 2632 C CA . LYS A 1 83 ? 5.278 12.610 0.881 1.00 0.00 83 LYS A CA 2
ATOM 2633 C C . LYS A 1 83 ? 6.604 11.891 0.654 1.00 0.00 83 LYS A C 2
ATOM 2634 O O . LYS A 1 83 ? 7.628 12.523 0.392 1.00 0.00 83 LYS A O 2
ATOM 2653 N N . LEU A 1 84 ? 6.578 10.566 0.753 1.00 0.00 84 LEU A N 2
ATOM 2654 C CA . LEU A 1 84 ? 7.779 9.761 0.555 1.00 0.00 84 LEU A CA 2
ATOM 2655 C C . LEU A 1 84 ? 8.218 9.787 -0.904 1.00 0.00 84 LEU A C 2
ATOM 2656 O O . LEU A 1 84 ? 9.360 10.127 -1.212 1.00 0.00 84 LEU A O 2
ATOM 2672 N N . GLN A 1 85 ? 7.303 9.428 -1.800 1.00 0.00 85 GLN A N 2
ATOM 2673 C CA . GLN A 1 85 ? 7.597 9.413 -3.228 1.00 0.00 85 GLN A CA 2
ATOM 2674 C C . GLN A 1 85 ? 8.100 10.775 -3.695 1.00 0.00 85 GLN A C 2
ATOM 2675 O O . GLN A 1 85 ? 9.142 10.875 -4.343 1.00 0.00 85 GLN A O 2
ATOM 2689 N N . PHE A 1 86 ? 7.351 11.822 -3.364 1.00 0.00 86 PHE A N 2
ATOM 2690 C CA . PHE A 1 86 ? 7.721 13.179 -3.750 1.00 0.00 86 PHE A CA 2
ATOM 2691 C C . PHE A 1 86 ? 9.217 13.409 -3.566 1.00 0.00 86 PHE A C 2
ATOM 2692 O O . PHE A 1 86 ? 9.913 13.813 -4.497 1.00 0.00 86 PHE A O 2
ATOM 2709 N N . GLU A 1 87 ? 9.705 13.147 -2.357 1.00 0.00 87 GLU A N 2
ATOM 2710 C CA . GLU A 1 87 ? 11.120 13.327 -2.051 1.00 0.00 87 GLU A CA 2
ATOM 2711 C C . GLU A 1 87 ? 11.990 12.919 -3.236 1.00 0.00 87 GLU A C 2
ATOM 2712 O O . GLU A 1 87 ? 12.851 13.680 -3.678 1.00 0.00 87 GLU A O 2
ATOM 2724 N N . ARG A 1 88 ? 11.759 11.713 -3.744 1.00 0.00 88 ARG A N 2
ATOM 2725 C CA . ARG A 1 88 ? 12.523 11.202 -4.877 1.00 0.00 88 ARG A CA 2
ATOM 2726 C C . ARG A 1 88 ? 11.745 11.373 -6.178 1.00 0.00 88 ARG A C 2
ATOM 2727 O O . ARG A 1 88 ? 11.151 10.424 -6.687 1.00 0.00 88 ARG A O 2
ATOM 2748 N N . SER A 1 89 ? 11.755 12.592 -6.711 1.00 0.00 89 SER A N 2
ATOM 2749 C CA . SER A 1 89 ? 11.048 12.889 -7.951 1.00 0.00 89 SER A CA 2
ATOM 2750 C C . SER A 1 89 ? 11.324 14.319 -8.405 1.00 0.00 89 SER A C 2
ATOM 2751 O O . SER A 1 89 ? 10.850 15.278 -7.798 1.00 0.00 89 SER A O 2
ATOM 2759 N N . GLY A 1 90 ? 12.098 14.453 -9.479 1.00 0.00 90 GLY A N 2
ATOM 2760 C CA . GLY A 1 90 ? 12.425 15.768 -9.996 1.00 0.00 90 GLY A CA 2
ATOM 2761 C C . GLY A 1 90 ? 11.220 16.686 -10.054 1.00 0.00 90 GLY A C 2
ATOM 2762 O O . GLY A 1 90 ? 10.106 16.264 -10.364 1.00 0.00 90 GLY A O 2
ATOM 2766 N N . PRO A 1 91 ? 11.437 17.974 -9.748 1.00 0.00 91 PRO A N 2
ATOM 2767 C CA . PRO A 1 91 ? 10.370 18.980 -9.759 1.00 0.00 91 PRO A CA 2
ATOM 2768 C C . PRO A 1 91 ? 9.885 19.295 -11.169 1.00 0.00 91 PRO A C 2
ATOM 2769 O O . PRO A 1 91 ? 10.660 19.265 -12.124 1.00 0.00 91 PRO A O 2
ATOM 2780 N N . SER A 1 92 ? 8.596 19.598 -11.292 1.00 0.00 92 SER A N 2
ATOM 2781 C CA . SER A 1 92 ? 8.005 19.915 -12.587 1.00 0.00 92 SER A CA 2
ATOM 2782 C C . SER A 1 92 ? 7.185 21.200 -12.509 1.00 0.00 92 SER A C 2
ATOM 2783 O O . SER A 1 92 ? 6.440 21.416 -11.554 1.00 0.00 92 SER A O 2
ATOM 2791 N N . SER A 1 93 ? 7.328 22.047 -13.523 1.00 0.00 93 SER A N 2
ATOM 2792 C CA . SER A 1 93 ? 6.604 23.313 -13.569 1.00 0.00 93 SER A CA 2
ATOM 2793 C C . SER A 1 93 ? 5.702 23.376 -14.798 1.00 0.00 93 SER A C 2
ATOM 2794 O O . SER A 1 93 ? 5.699 22.470 -15.629 1.00 0.00 93 SER A O 2
ATOM 2802 N N . GLY A 1 94 ? 4.935 24.458 -14.904 1.00 0.00 94 GLY A N 2
ATOM 2803 C CA . GLY A 1 94 ? 4.037 24.622 -16.034 1.00 0.00 94 GLY A CA 2
ATOM 2804 C C . GLY A 1 94 ? 3.756 26.078 -16.343 1.00 0.00 94 GLY A C 2
ATOM 2805 O O . GLY A 1 94 ? 4.209 26.570 -17.377 1.00 0.00 94 GLY A O 2
ATOM 2811 N N . GLY A 1 1 ? -14.417 -25.480 0.167 1.00 0.00 1 GLY A N 3
ATOM 2812 C CA . GLY A 1 1 ? -15.564 -25.459 1.055 1.00 0.00 1 GLY A CA 3
ATOM 2813 C C . GLY A 1 1 ? -16.530 -24.338 0.728 1.00 0.00 1 GLY A C 3
ATOM 2814 O O . GLY A 1 1 ? -17.502 -24.538 0.001 1.00 0.00 1 GLY A O 3
ATOM 2818 N N . SER A 1 2 ? -16.263 -23.153 1.268 1.00 0.00 2 SER A N 3
ATOM 2819 C CA . SER A 1 2 ? -17.120 -21.996 1.035 1.00 0.00 2 SER A CA 3
ATOM 2820 C C . SER A 1 2 ? -17.302 -21.748 -0.459 1.00 0.00 2 SER A C 3
ATOM 2821 O O . SER A 1 2 ? -16.330 -21.562 -1.191 1.00 0.00 2 SER A O 3
ATOM 2829 N N . SER A 1 3 ? -18.554 -21.747 -0.904 1.00 0.00 3 SER A N 3
ATOM 2830 C CA . SER A 1 3 ? -18.865 -21.526 -2.311 1.00 0.00 3 SER A CA 3
ATOM 2831 C C . SER A 1 3 ? -18.130 -20.300 -2.844 1.00 0.00 3 SER A C 3
ATOM 2832 O O . SER A 1 3 ? -17.320 -20.399 -3.765 1.00 0.00 3 SER A O 3
ATOM 2840 N N . GLY A 1 4 ? -18.419 -19.142 -2.256 1.00 0.00 4 GLY A N 3
ATOM 2841 C CA . GLY A 1 4 ? -17.778 -17.913 -2.684 1.00 0.00 4 GLY A CA 3
ATOM 2842 C C . GLY A 1 4 ? -16.524 -17.605 -1.890 1.00 0.00 4 GLY A C 3
ATOM 2843 O O . GLY A 1 4 ? -16.600 -17.115 -0.764 1.00 0.00 4 GLY A O 3
ATOM 2847 N N . SER A 1 5 ? -15.367 -17.897 -2.477 1.00 0.00 5 SER A N 3
ATOM 2848 C CA . SER A 1 5 ? -14.091 -17.654 -1.814 1.00 0.00 5 SER A CA 3
ATOM 2849 C C . SER A 1 5 ? -12.939 -17.729 -2.811 1.00 0.00 5 SER A C 3
ATOM 2850 O O . SER A 1 5 ? -12.695 -18.773 -3.417 1.00 0.00 5 SER A O 3
ATOM 2858 N N . SER A 1 6 ? -12.233 -16.615 -2.974 1.00 0.00 6 SER A N 3
ATOM 2859 C CA . SER A 1 6 ? -11.107 -16.553 -3.900 1.00 0.00 6 SER A CA 3
ATOM 2860 C C . SER A 1 6 ? -9.853 -17.148 -3.269 1.00 0.00 6 SER A C 3
ATOM 2861 O O . SER A 1 6 ? -8.926 -17.555 -3.970 1.00 0.00 6 SER A O 3
ATOM 2869 N N . GLY A 1 7 ? -9.830 -17.196 -1.941 1.00 0.00 7 GLY A N 3
ATOM 2870 C CA . GLY A 1 7 ? -8.684 -17.742 -1.238 1.00 0.00 7 GLY A CA 3
ATOM 2871 C C . GLY A 1 7 ? -7.495 -16.804 -1.248 1.00 0.00 7 GLY A C 3
ATOM 2872 O O . GLY A 1 7 ? -6.989 -16.442 -2.311 1.00 0.00 7 GLY A O 3
ATOM 2876 N N . CYS A 1 8 ? -7.047 -16.405 -0.062 1.00 0.00 8 CYS A N 3
ATOM 2877 C CA . CYS A 1 8 ? -5.911 -15.500 0.063 1.00 0.00 8 CYS A CA 3
ATOM 2878 C C . CYS A 1 8 ? -4.601 -16.279 0.140 1.00 0.00 8 CYS A C 3
ATOM 2879 O O . CYS A 1 8 ? -4.599 -17.493 0.346 1.00 0.00 8 CYS A O 3
ATOM 2886 N N . LYS A 1 9 ? -3.488 -15.572 -0.026 1.00 0.00 9 LYS A N 3
ATOM 2887 C CA . LYS A 1 9 ? -2.171 -16.195 0.028 1.00 0.00 9 LYS A CA 3
ATOM 2888 C C . LYS A 1 9 ? -1.407 -15.747 1.270 1.00 0.00 9 LYS A C 3
ATOM 2889 O O . LYS A 1 9 ? -0.473 -16.419 1.712 1.00 0.00 9 LYS A O 3
ATOM 2908 N N . LEU A 1 10 ? -1.809 -14.611 1.829 1.00 0.00 10 LEU A N 3
ATOM 2909 C CA . LEU A 1 10 ? -1.164 -14.075 3.022 1.00 0.00 10 LEU A CA 3
ATOM 2910 C C . LEU A 1 10 ? -1.774 -14.672 4.286 1.00 0.00 10 LEU A C 3
ATOM 2911 O O . LEU A 1 10 ? -1.073 -15.263 5.108 1.00 0.00 10 LEU A O 3
ATOM 2927 N N . CYS A 1 11 ? -3.085 -14.514 4.435 1.00 0.00 11 CYS A N 3
ATOM 2928 C CA . CYS A 1 11 ? -3.791 -15.038 5.598 1.00 0.00 11 CYS A CA 3
ATOM 2929 C C . CYS A 1 11 ? -4.508 -16.342 5.257 1.00 0.00 11 CYS A C 3
ATOM 2930 O O . CYS A 1 11 ? -5.157 -16.947 6.111 1.00 0.00 11 CYS A O 3
ATOM 2937 N N . LEU A 1 12 ? -4.387 -16.767 4.005 1.00 0.00 12 LEU A N 3
ATOM 2938 C CA . LEU A 1 12 ? -5.022 -17.998 3.550 1.00 0.00 12 LEU A CA 3
ATOM 2939 C C . LEU A 1 12 ? -6.462 -18.084 4.049 1.00 0.00 12 LEU A C 3
ATOM 2940 O O . LEU A 1 12 ? -6.909 -19.135 4.506 1.00 0.00 12 LEU A O 3
ATOM 2956 N N . GLY A 1 13 ? -7.183 -16.971 3.955 1.00 0.00 13 GLY A N 3
ATOM 2957 C CA . GLY A 1 13 ? -8.565 -16.943 4.398 1.00 0.00 13 GLY A CA 3
ATOM 2958 C C . GLY A 1 13 ? -9.543 -16.882 3.242 1.00 0.00 13 GLY A C 3
ATOM 2959 O O . GLY A 1 13 ? -9.298 -16.197 2.250 1.00 0.00 13 GLY A O 3
ATOM 2963 N N . GLU A 1 14 ? -10.653 -17.602 3.370 1.00 0.00 14 GLU A N 3
ATOM 2964 C CA . GLU A 1 14 ? -11.670 -17.629 2.326 1.00 0.00 14 GLU A CA 3
ATOM 2965 C C . GLU A 1 14 ? -12.596 -16.421 2.437 1.00 0.00 14 GLU A C 3
ATOM 2966 O O . GLU A 1 14 ? -13.353 -16.293 3.399 1.00 0.00 14 GLU A O 3
ATOM 2978 N N . TYR A 1 15 ? -12.529 -15.538 1.447 1.00 0.00 15 TYR A N 3
ATOM 2979 C CA . TYR A 1 15 ? -13.358 -14.340 1.434 1.00 0.00 15 TYR A CA 3
ATOM 2980 C C . TYR A 1 15 ? -14.034 -14.159 0.078 1.00 0.00 15 TYR A C 3
ATOM 2981 O O . TYR A 1 15 ? -13.517 -14.568 -0.962 1.00 0.00 15 TYR A O 3
ATOM 2999 N N . PRO A 1 16 ? -15.218 -13.528 0.087 1.00 0.00 16 PRO A N 3
ATOM 3000 C CA . PRO A 1 16 ? -15.990 -13.277 -1.133 1.00 0.00 16 PRO A CA 3
ATOM 3001 C C . PRO A 1 16 ? -15.333 -12.234 -2.031 1.00 0.00 16 PRO A C 3
ATOM 3002 O O . PRO A 1 16 ? -14.858 -11.202 -1.555 1.00 0.00 16 PRO A O 3
ATOM 3013 N N . VAL A 1 17 ? -15.308 -12.510 -3.330 1.00 0.00 17 VAL A N 3
ATOM 3014 C CA . VAL A 1 17 ? -14.710 -11.595 -4.295 1.00 0.00 17 VAL A CA 3
ATOM 3015 C C . VAL A 1 17 ? -15.029 -10.146 -3.948 1.00 0.00 17 VAL A C 3
ATOM 3016 O O . VAL A 1 17 ? -14.168 -9.271 -4.040 1.00 0.00 17 VAL A O 3
ATOM 3029 N N . GLU A 1 18 ? -16.272 -9.897 -3.548 1.00 0.00 18 GLU A N 3
ATOM 3030 C CA . GLU A 1 18 ? -16.704 -8.553 -3.186 1.00 0.00 18 GLU A CA 3
ATOM 3031 C C . GLU A 1 18 ? -15.673 -7.872 -2.290 1.00 0.00 18 GLU A C 3
ATOM 3032 O O . GLU A 1 18 ? -15.343 -6.703 -2.485 1.00 0.00 18 GLU A O 3
ATOM 3044 N N . GLN A 1 19 ? -15.170 -8.613 -1.309 1.00 0.00 19 GLN A N 3
ATOM 3045 C CA . GLN A 1 19 ? -14.178 -8.081 -0.382 1.00 0.00 19 GLN A CA 3
ATOM 3046 C C . GLN A 1 19 ? -12.768 -8.476 -0.808 1.00 0.00 19 GLN A C 3
ATOM 3047 O O . GLN A 1 19 ? -11.922 -8.792 0.028 1.00 0.00 19 GLN A O 3
ATOM 3061 N N . MET A 1 20 ? -12.522 -8.456 -2.114 1.00 0.00 20 MET A N 3
ATOM 3062 C CA . MET A 1 20 ? -11.214 -8.811 -2.651 1.00 0.00 20 MET A CA 3
ATOM 3063 C C . MET A 1 20 ? -10.765 -7.803 -3.704 1.00 0.00 20 MET A C 3
ATOM 3064 O O . MET A 1 20 ? -11.590 -7.140 -4.335 1.00 0.00 20 MET A O 3
ATOM 3078 N N . THR A 1 21 ? -9.454 -7.690 -3.889 1.00 0.00 21 THR A N 3
ATOM 3079 C CA . THR A 1 21 ? -8.896 -6.761 -4.863 1.00 0.00 21 THR A CA 3
ATOM 3080 C C . THR A 1 21 ? -7.897 -7.459 -5.779 1.00 0.00 21 THR A C 3
ATOM 3081 O O . THR A 1 21 ? -6.978 -8.134 -5.313 1.00 0.00 21 THR A O 3
ATOM 3092 N N . THR A 1 22 ? -8.081 -7.291 -7.085 1.00 0.00 22 THR A N 3
ATOM 3093 C CA . THR A 1 22 ? -7.195 -7.906 -8.066 1.00 0.00 22 THR A CA 3
ATOM 3094 C C . THR A 1 22 ? -6.291 -6.865 -8.717 1.00 0.00 22 THR A C 3
ATOM 3095 O O . THR A 1 22 ? -6.768 -5.905 -9.322 1.00 0.00 22 THR A O 3
ATOM 3106 N N . ILE A 1 23 ? -4.983 -7.063 -8.590 1.00 0.00 23 ILE A N 3
ATOM 3107 C CA . ILE A 1 23 ? -4.011 -6.143 -9.168 1.00 0.00 23 ILE A CA 3
ATOM 3108 C C . ILE A 1 23 ? -3.968 -6.272 -10.687 1.00 0.00 23 ILE A C 3
ATOM 3109 O O . ILE A 1 23 ? -3.975 -7.378 -11.226 1.00 0.00 23 ILE A O 3
ATOM 3125 N N . ALA A 1 24 ? -3.922 -5.135 -11.371 1.00 0.00 24 ALA A N 3
ATOM 3126 C CA . ALA A 1 24 ? -3.872 -5.121 -12.828 1.00 0.00 24 ALA A CA 3
ATOM 3127 C C . ALA A 1 24 ? -2.432 -5.081 -13.328 1.00 0.00 24 ALA A C 3
ATOM 3128 O O . ALA A 1 24 ? -2.160 -4.590 -14.424 1.00 0.00 24 ALA A O 3
ATOM 3135 N N . GLN A 1 25 ? -1.515 -5.599 -12.518 1.00 0.00 25 GLN A N 3
ATOM 3136 C CA . GLN A 1 25 ? -0.103 -5.621 -12.880 1.00 0.00 25 GLN A CA 3
ATOM 3137 C C . GLN A 1 25 ? 0.427 -7.050 -12.920 1.00 0.00 25 GLN A C 3
ATOM 3138 O O . GLN A 1 25 ? 1.122 -7.440 -13.858 1.00 0.00 25 GLN A O 3
ATOM 3152 N N . CYS A 1 26 ? 0.095 -7.828 -11.895 1.00 0.00 26 CYS A N 3
ATOM 3153 C CA . CYS A 1 26 ? 0.538 -9.214 -11.811 1.00 0.00 26 CYS A CA 3
ATOM 3154 C C . CYS A 1 26 ? -0.646 -10.150 -11.576 1.00 0.00 26 CYS A C 3
ATOM 3155 O O . CYS A 1 26 ? -0.492 -11.229 -11.005 1.00 0.00 26 CYS A O 3
ATOM 3162 N N . GLN A 1 27 ? -1.825 -9.727 -12.020 1.00 0.00 27 GLN A N 3
ATOM 3163 C CA . GLN A 1 27 ? -3.034 -10.526 -11.858 1.00 0.00 27 GLN A CA 3
ATOM 3164 C C . GLN A 1 27 ? -3.036 -11.241 -10.511 1.00 0.00 27 GLN A C 3
ATOM 3165 O O . GLN A 1 27 ? -3.303 -12.440 -10.433 1.00 0.00 27 GLN A O 3
ATOM 3179 N N . CYS A 1 28 ? -2.738 -10.495 -9.451 1.00 0.00 28 CYS A N 3
ATOM 3180 C CA . CYS A 1 28 ? -2.706 -11.057 -8.106 1.00 0.00 28 CYS A CA 3
ATOM 3181 C C . CYS A 1 28 ? -3.869 -10.532 -7.270 1.00 0.00 28 CYS A C 3
ATOM 3182 O O . CYS A 1 28 ? -4.017 -9.324 -7.083 1.00 0.00 28 CYS A O 3
ATOM 3189 N N . ILE A 1 29 ? -4.691 -11.448 -6.767 1.00 0.00 29 ILE A N 3
ATOM 3190 C CA . ILE A 1 29 ? -5.839 -11.078 -5.950 1.00 0.00 29 ILE A CA 3
ATOM 3191 C C . ILE A 1 29 ? -5.543 -11.273 -4.467 1.00 0.00 29 ILE A C 3
ATOM 3192 O O . ILE A 1 29 ? -4.898 -12.244 -4.074 1.00 0.00 29 ILE A O 3
ATOM 3208 N N . PHE A 1 30 ? -6.021 -10.342 -3.647 1.00 0.00 30 PHE A N 3
ATOM 3209 C CA . PHE A 1 30 ? -5.809 -10.412 -2.206 1.00 0.00 30 PHE A CA 3
ATOM 3210 C C . PHE A 1 30 ? -6.999 -9.824 -1.452 1.00 0.00 30 PHE A C 3
ATOM 3211 O O . PHE A 1 30 ? -7.794 -9.070 -2.014 1.00 0.00 30 PHE A O 3
ATOM 3228 N N . CYS A 1 31 ? -7.115 -10.175 -0.176 1.00 0.00 31 CYS A N 3
ATOM 3229 C CA . CYS A 1 31 ? -8.207 -9.686 0.657 1.00 0.00 31 CYS A CA 3
ATOM 3230 C C . CYS A 1 31 ? -7.926 -8.267 1.142 1.00 0.00 31 CYS A C 3
ATOM 3231 O O . CYS A 1 31 ? -6.851 -7.981 1.673 1.00 0.00 31 CYS A O 3
ATOM 3238 N N . THR A 1 32 ? -8.900 -7.380 0.959 1.00 0.00 32 THR A N 3
ATOM 3239 C CA . THR A 1 32 ? -8.757 -5.991 1.378 1.00 0.00 32 THR A CA 3
ATOM 3240 C C . THR A 1 32 ? -7.897 -5.880 2.630 1.00 0.00 32 THR A C 3
ATOM 3241 O O . THR A 1 32 ? -6.823 -5.278 2.607 1.00 0.00 32 THR A O 3
ATOM 3252 N N . LEU A 1 33 ? -8.374 -6.464 3.724 1.00 0.00 33 LEU A N 3
ATOM 3253 C CA . LEU A 1 33 ? -7.647 -6.431 4.989 1.00 0.00 33 LEU A CA 3
ATOM 3254 C C . LEU A 1 33 ? -6.140 -6.444 4.751 1.00 0.00 33 LEU A C 3
ATOM 3255 O O . LEU A 1 33 ? -5.448 -5.464 5.028 1.00 0.00 33 LEU A O 3
ATOM 3271 N N . CYS A 1 34 ? -5.637 -7.560 4.232 1.00 0.00 34 CYS A N 3
ATOM 3272 C CA . CYS A 1 34 ? -4.213 -7.701 3.954 1.00 0.00 34 CYS A CA 3
ATOM 3273 C C . CYS A 1 34 ? -3.697 -6.516 3.143 1.00 0.00 34 CYS A C 3
ATOM 3274 O O . CYS A 1 34 ? -2.924 -5.698 3.642 1.00 0.00 34 CYS A O 3
ATOM 3281 N N . LEU A 1 35 ? -4.131 -6.431 1.890 1.00 0.00 35 LEU A N 3
ATOM 3282 C CA . LEU A 1 35 ? -3.713 -5.347 1.008 1.00 0.00 35 LEU A CA 3
ATOM 3283 C C . LEU A 1 35 ? -3.741 -4.008 1.740 1.00 0.00 35 LEU A C 3
ATOM 3284 O O . LEU A 1 35 ? -2.991 -3.090 1.407 1.00 0.00 35 LEU A O 3
ATOM 3300 N N . LYS A 1 36 ? -4.608 -3.905 2.741 1.00 0.00 36 LYS A N 3
ATOM 3301 C CA . LYS A 1 36 ? -4.732 -2.682 3.525 1.00 0.00 36 LYS A CA 3
ATOM 3302 C C . LYS A 1 36 ? -3.562 -2.534 4.491 1.00 0.00 36 LYS A C 3
ATOM 3303 O O . LYS A 1 36 ? -2.781 -1.588 4.394 1.00 0.00 36 LYS A O 3
ATOM 3322 N N . GLN A 1 37 ? -3.448 -3.475 5.424 1.00 0.00 37 GLN A N 3
ATOM 3323 C CA . GLN A 1 37 ? -2.373 -3.449 6.408 1.00 0.00 37 GLN A CA 3
ATOM 3324 C C . GLN A 1 37 ? -1.009 -3.485 5.725 1.00 0.00 37 GLN A C 3
ATOM 3325 O O . GLN A 1 37 ? -0.014 -3.018 6.278 1.00 0.00 37 GLN A O 3
ATOM 3339 N N . TYR A 1 38 ? -0.971 -4.043 4.520 1.00 0.00 38 TYR A N 3
ATOM 3340 C CA . TYR A 1 38 ? 0.271 -4.143 3.762 1.00 0.00 38 TYR A CA 3
ATOM 3341 C C . TYR A 1 38 ? 0.731 -2.768 3.287 1.00 0.00 38 TYR A C 3
ATOM 3342 O O . TYR A 1 38 ? 1.770 -2.266 3.715 1.00 0.00 38 TYR A O 3
ATOM 3360 N N . VAL A 1 39 ? -0.052 -2.164 2.398 1.00 0.00 39 VAL A N 3
ATOM 3361 C CA . VAL A 1 39 ? 0.272 -0.847 1.865 1.00 0.00 39 VAL A CA 3
ATOM 3362 C C . VAL A 1 39 ? 0.308 0.201 2.972 1.00 0.00 39 VAL A C 3
ATOM 3363 O O . VAL A 1 39 ? 0.922 1.257 2.821 1.00 0.00 39 VAL A O 3
ATOM 3376 N N . GLU A 1 40 ? -0.356 -0.098 4.084 1.00 0.00 40 GLU A N 3
ATOM 3377 C CA . GLU A 1 40 ? -0.400 0.819 5.216 1.00 0.00 40 GLU A CA 3
ATOM 3378 C C . GLU A 1 40 ? 0.910 0.783 5.998 1.00 0.00 40 GLU A C 3
ATOM 3379 O O . GLU A 1 40 ? 1.571 1.807 6.171 1.00 0.00 40 GLU A O 3
ATOM 3391 N N . LEU A 1 41 ? 1.279 -0.404 6.467 1.00 0.00 41 LEU A N 3
ATOM 3392 C CA . LEU A 1 41 ? 2.510 -0.575 7.231 1.00 0.00 41 LEU A CA 3
ATOM 3393 C C . LEU A 1 41 ? 3.708 -0.023 6.464 1.00 0.00 41 LEU A C 3
ATOM 3394 O O . LEU A 1 41 ? 4.563 0.657 7.033 1.00 0.00 41 LEU A O 3
ATOM 3410 N N . LEU A 1 42 ? 3.763 -0.320 5.170 1.00 0.00 42 LEU A N 3
ATOM 3411 C CA . LEU A 1 42 ? 4.855 0.147 4.324 1.00 0.00 42 LEU A CA 3
ATOM 3412 C C . LEU A 1 42 ? 4.902 1.671 4.289 1.00 0.00 42 LEU A C 3
ATOM 3413 O O . LEU A 1 42 ? 5.923 2.278 4.612 1.00 0.00 42 LEU A O 3
ATOM 3429 N N . ILE A 1 43 ? 3.790 2.284 3.896 1.00 0.00 43 ILE A N 3
ATOM 3430 C CA . ILE A 1 43 ? 3.704 3.737 3.821 1.00 0.00 43 ILE A CA 3
ATOM 3431 C C . ILE A 1 43 ? 4.120 4.381 5.140 1.00 0.00 43 ILE A C 3
ATOM 3432 O O . ILE A 1 43 ? 5.030 5.209 5.180 1.00 0.00 43 ILE A O 3
ATOM 3448 N N . LYS A 1 44 ? 3.449 3.992 6.220 1.00 0.00 44 LYS A N 3
ATOM 3449 C CA . LYS A 1 44 ? 3.750 4.528 7.542 1.00 0.00 44 LYS A CA 3
ATOM 3450 C C . LYS A 1 44 ? 5.254 4.541 7.794 1.00 0.00 44 LYS A C 3
ATOM 3451 O O . LYS A 1 44 ? 5.786 5.484 8.378 1.00 0.00 44 LYS A O 3
ATOM 3470 N N . GLU A 1 45 ? 5.935 3.489 7.349 1.00 0.00 45 GLU A N 3
ATOM 3471 C CA . GLU A 1 45 ? 7.378 3.382 7.526 1.00 0.00 45 GLU A CA 3
ATOM 3472 C C . GLU A 1 45 ? 8.099 4.528 6.822 1.00 0.00 45 GLU A C 3
ATOM 3473 O O . GLU A 1 45 ? 8.597 5.451 7.466 1.00 0.00 45 GLU A O 3
ATOM 3485 N N . GLY A 1 46 ? 8.151 4.462 5.495 1.00 0.00 46 GLY A N 3
ATOM 3486 C CA . GLY A 1 46 ? 8.814 5.499 4.726 1.00 0.00 46 GLY A CA 3
ATOM 3487 C C . GLY A 1 46 ? 9.950 4.957 3.882 1.00 0.00 46 GLY A C 3
ATOM 3488 O O . GLY A 1 46 ? 9.995 5.181 2.672 1.00 0.00 46 GLY A O 3
ATOM 3492 N N . LEU A 1 47 ? 10.871 4.245 4.521 1.00 0.00 47 LEU A N 3
ATOM 3493 C CA . LEU A 1 47 ? 12.016 3.671 3.820 1.00 0.00 47 LEU A CA 3
ATOM 3494 C C . LEU A 1 47 ? 11.607 3.147 2.447 1.00 0.00 47 LEU A C 3
ATOM 3495 O O . LEU A 1 47 ? 12.235 3.466 1.438 1.00 0.00 47 LEU A O 3
ATOM 3511 N N . GLU A 1 48 ? 10.549 2.342 2.417 1.00 0.00 48 GLU A N 3
ATOM 3512 C CA . GLU A 1 48 ? 10.056 1.776 1.167 1.00 0.00 48 GLU A CA 3
ATOM 3513 C C . GLU A 1 48 ? 8.900 2.603 0.613 1.00 0.00 48 GLU A C 3
ATOM 3514 O O . GLU A 1 48 ? 7.803 2.612 1.175 1.00 0.00 48 GLU A O 3
ATOM 3526 N N . THR A 1 49 ? 9.152 3.297 -0.492 1.00 0.00 49 THR A N 3
ATOM 3527 C CA . THR A 1 49 ? 8.135 4.129 -1.121 1.00 0.00 49 THR A CA 3
ATOM 3528 C C . THR A 1 49 ? 7.282 3.317 -2.089 1.00 0.00 49 THR A C 3
ATOM 3529 O O . THR A 1 49 ? 6.053 3.374 -2.046 1.00 0.00 49 THR A O 3
ATOM 3540 N N . ALA A 1 50 ? 7.942 2.561 -2.960 1.00 0.00 50 ALA A N 3
ATOM 3541 C CA . ALA A 1 50 ? 7.243 1.734 -3.936 1.00 0.00 50 ALA A CA 3
ATOM 3542 C C . ALA A 1 50 ? 6.676 0.477 -3.286 1.00 0.00 50 ALA A C 3
ATOM 3543 O O . ALA A 1 50 ? 7.422 -0.394 -2.840 1.00 0.00 50 ALA A O 3
ATOM 3550 N N . ILE A 1 51 ? 5.351 0.391 -3.234 1.00 0.00 51 ILE A N 3
ATOM 3551 C CA . ILE A 1 51 ? 4.683 -0.760 -2.640 1.00 0.00 51 ILE A CA 3
ATOM 3552 C C . ILE A 1 51 ? 4.546 -1.898 -3.645 1.00 0.00 51 ILE A C 3
ATOM 3553 O O . ILE A 1 51 ? 3.588 -1.946 -4.416 1.00 0.00 51 ILE A O 3
ATOM 3569 N N . SER A 1 52 ? 5.510 -2.813 -3.630 1.00 0.00 52 SER A N 3
ATOM 3570 C CA . SER A 1 52 ? 5.498 -3.950 -4.541 1.00 0.00 52 SER A CA 3
ATOM 3571 C C . SER A 1 52 ? 4.445 -4.973 -4.122 1.00 0.00 52 SER A C 3
ATOM 3572 O O . SER A 1 52 ? 3.754 -4.793 -3.120 1.00 0.00 52 SER A O 3
ATOM 3580 N N . CYS A 1 53 ? 4.330 -6.045 -4.899 1.00 0.00 53 CYS A N 3
ATOM 3581 C CA . CYS A 1 53 ? 3.361 -7.096 -4.611 1.00 0.00 53 CYS A CA 3
ATOM 3582 C C . CYS A 1 53 ? 3.663 -7.761 -3.271 1.00 0.00 53 CYS A C 3
ATOM 3583 O O . CYS A 1 53 ? 4.810 -8.069 -2.947 1.00 0.00 53 CYS A O 3
ATOM 3590 N N . PRO A 1 54 ? 2.609 -7.989 -2.473 1.00 0.00 54 PRO A N 3
ATOM 3591 C CA . PRO A 1 54 ? 2.736 -8.621 -1.156 1.00 0.00 54 PRO A CA 3
ATOM 3592 C C . PRO A 1 54 ? 3.104 -10.097 -1.253 1.00 0.00 54 PRO A C 3
ATOM 3593 O O . PRO A 1 54 ? 3.177 -10.796 -0.243 1.00 0.00 54 PRO A O 3
ATOM 3604 N N . ASP A 1 55 ? 3.336 -10.564 -2.476 1.00 0.00 55 ASP A N 3
ATOM 3605 C CA . ASP A 1 55 ? 3.699 -11.957 -2.704 1.00 0.00 55 ASP A CA 3
ATOM 3606 C C . ASP A 1 55 ? 5.128 -12.068 -3.226 1.00 0.00 55 ASP A C 3
ATOM 3607 O O . ASP A 1 55 ? 5.385 -11.854 -4.411 1.00 0.00 55 ASP A O 3
ATOM 3616 N N . ALA A 1 56 ? 6.055 -12.402 -2.335 1.00 0.00 56 ALA A N 3
ATOM 3617 C CA . ALA A 1 56 ? 7.457 -12.543 -2.706 1.00 0.00 56 ALA A CA 3
ATOM 3618 C C . ALA A 1 56 ? 7.635 -13.591 -3.799 1.00 0.00 56 ALA A C 3
ATOM 3619 O O . ALA A 1 56 ? 8.597 -13.547 -4.564 1.00 0.00 56 ALA A O 3
ATOM 3626 N N . ALA A 1 57 ? 6.699 -14.533 -3.865 1.00 0.00 57 ALA A N 3
ATOM 3627 C CA . ALA A 1 57 ? 6.752 -15.592 -4.865 1.00 0.00 57 ALA A CA 3
ATOM 3628 C C . ALA A 1 57 ? 6.050 -15.169 -6.150 1.00 0.00 57 ALA A C 3
ATOM 3629 O O . ALA A 1 57 ? 5.560 -16.007 -6.908 1.00 0.00 57 ALA A O 3
ATOM 3636 N N . CYS A 1 58 ? 6.004 -13.863 -6.391 1.00 0.00 58 CYS A N 3
ATOM 3637 C CA . CYS A 1 58 ? 5.361 -13.327 -7.585 1.00 0.00 58 CYS A CA 3
ATOM 3638 C C . CYS A 1 58 ? 6.356 -13.216 -8.736 1.00 0.00 58 CYS A C 3
ATOM 3639 O O . CYS A 1 58 ? 7.253 -12.373 -8.734 1.00 0.00 58 CYS A O 3
ATOM 3646 N N . PRO A 1 59 ? 6.195 -14.087 -9.743 1.00 0.00 59 PRO A N 3
ATOM 3647 C CA . PRO A 1 59 ? 7.069 -14.106 -10.920 1.00 0.00 59 PRO A CA 3
ATOM 3648 C C . PRO A 1 59 ? 6.868 -12.885 -11.812 1.00 0.00 59 PRO A C 3
ATOM 3649 O O . PRO A 1 59 ? 7.583 -12.699 -12.797 1.00 0.00 59 PRO A O 3
ATOM 3660 N N . LYS A 1 60 ? 5.890 -12.058 -11.461 1.00 0.00 60 LYS A N 3
ATOM 3661 C CA . LYS A 1 60 ? 5.595 -10.853 -12.229 1.00 0.00 60 LYS A CA 3
ATOM 3662 C C . LYS A 1 60 ? 6.128 -9.612 -11.520 1.00 0.00 60 LYS A C 3
ATOM 3663 O O . LYS A 1 60 ? 6.424 -8.602 -12.158 1.00 0.00 60 LYS A O 3
ATOM 3682 N N . GLN A 1 61 ? 6.250 -9.696 -10.200 1.00 0.00 61 GLN A N 3
ATOM 3683 C CA . GLN A 1 61 ? 6.749 -8.580 -9.406 1.00 0.00 61 GLN A CA 3
ATOM 3684 C C . GLN A 1 61 ? 6.027 -7.288 -9.771 1.00 0.00 61 GLN A C 3
ATOM 3685 O O . GLN A 1 61 ? 6.656 -6.284 -10.103 1.00 0.00 61 GLN A O 3
ATOM 3699 N N . GLY A 1 62 ? 4.699 -7.319 -9.705 1.00 0.00 62 GLY A N 3
ATOM 3700 C CA . GLY A 1 62 ? 3.912 -6.143 -10.031 1.00 0.00 62 GLY A CA 3
ATOM 3701 C C . GLY A 1 62 ? 3.823 -5.166 -8.877 1.00 0.00 62 GLY A C 3
ATOM 3702 O O . GLY A 1 62 ? 3.790 -5.569 -7.713 1.00 0.00 62 GLY A O 3
ATOM 3706 N N . HIS A 1 63 ? 3.787 -3.876 -9.196 1.00 0.00 63 HIS A N 3
ATOM 3707 C CA . HIS A 1 63 ? 3.703 -2.837 -8.175 1.00 0.00 63 HIS A CA 3
ATOM 3708 C C . HIS A 1 63 ? 2.278 -2.309 -8.054 1.00 0.00 63 HIS A C 3
ATOM 3709 O O . HIS A 1 63 ? 1.439 -2.550 -8.923 1.00 0.00 63 HIS A O 3
ATOM 3723 N N . LEU A 1 64 ? 2.010 -1.587 -6.971 1.00 0.00 64 LEU A N 3
ATOM 3724 C CA . LEU A 1 64 ? 0.684 -1.025 -6.736 1.00 0.00 64 LEU A CA 3
ATOM 3725 C C . LEU A 1 64 ? 0.645 0.453 -7.110 1.00 0.00 64 LEU A C 3
ATOM 3726 O O . LEU A 1 64 ? 1.272 1.285 -6.455 1.00 0.00 64 LEU A O 3
ATOM 3742 N N . GLN A 1 65 ? -0.097 0.772 -8.166 1.00 0.00 65 GLN A N 3
ATOM 3743 C CA . GLN A 1 65 ? -0.218 2.151 -8.625 1.00 0.00 65 GLN A CA 3
ATOM 3744 C C . GLN A 1 65 ? -0.790 3.042 -7.528 1.00 0.00 65 GLN A C 3
ATOM 3745 O O . GLN A 1 65 ? -1.326 2.552 -6.535 1.00 0.00 65 GLN A O 3
ATOM 3759 N N . GLU A 1 66 ? -0.671 4.352 -7.716 1.00 0.00 66 GLU A N 3
ATOM 3760 C CA . GLU A 1 66 ? -1.176 5.312 -6.740 1.00 0.00 66 GLU A CA 3
ATOM 3761 C C . GLU A 1 66 ? -2.674 5.123 -6.516 1.00 0.00 66 GLU A C 3
ATOM 3762 O O . GLU A 1 66 ? -3.110 4.793 -5.414 1.00 0.00 66 GLU A O 3
ATOM 3774 N N . ASN A 1 67 ? -3.455 5.334 -7.570 1.00 0.00 67 ASN A N 3
ATOM 3775 C CA . ASN A 1 67 ? -4.904 5.189 -7.489 1.00 0.00 67 ASN A CA 3
ATOM 3776 C C . ASN A 1 67 ? -5.281 3.930 -6.714 1.00 0.00 67 ASN A C 3
ATOM 3777 O O . ASN A 1 67 ? -6.239 3.930 -5.941 1.00 0.00 67 ASN A O 3
ATOM 3788 N N . GLU A 1 68 ? -4.521 2.861 -6.926 1.00 0.00 68 GLU A N 3
ATOM 3789 C CA . GLU A 1 68 ? -4.776 1.595 -6.247 1.00 0.00 68 GLU A CA 3
ATOM 3790 C C . GLU A 1 68 ? -4.633 1.750 -4.736 1.00 0.00 68 GLU A C 3
ATOM 3791 O O . GLU A 1 68 ? -5.433 1.217 -3.967 1.00 0.00 68 GLU A O 3
ATOM 3803 N N . ILE A 1 69 ? -3.606 2.484 -4.318 1.00 0.00 69 ILE A N 3
ATOM 3804 C CA . ILE A 1 69 ? -3.357 2.710 -2.899 1.00 0.00 69 ILE A CA 3
ATOM 3805 C C . ILE A 1 69 ? -4.344 3.718 -2.321 1.00 0.00 69 ILE A C 3
ATOM 3806 O O . ILE A 1 69 ? -4.955 3.477 -1.281 1.00 0.00 69 ILE A O 3
ATOM 3822 N N . GLU A 1 70 ? -4.495 4.848 -3.005 1.00 0.00 70 GLU A N 3
ATOM 3823 C CA . GLU A 1 70 ? -5.410 5.893 -2.559 1.00 0.00 70 GLU A CA 3
ATOM 3824 C C . GLU A 1 70 ? -6.681 5.289 -1.970 1.00 0.00 70 GLU A C 3
ATOM 3825 O O . GLU A 1 70 ? -6.938 5.406 -0.771 1.00 0.00 70 GLU A O 3
ATOM 3837 N N . CYS A 1 71 ? -7.472 4.644 -2.820 1.00 0.00 71 CYS A N 3
ATOM 3838 C CA . CYS A 1 71 ? -8.717 4.022 -2.384 1.00 0.00 71 CYS A CA 3
ATOM 3839 C C . CYS A 1 71 ? -8.464 3.033 -1.251 1.00 0.00 71 CYS A C 3
ATOM 3840 O O . CYS A 1 71 ? -9.275 2.902 -0.335 1.00 0.00 71 CYS A O 3
ATOM 3848 N N . MET A 1 72 ? -7.332 2.339 -1.320 1.00 0.00 72 MET A N 3
ATOM 3849 C CA . MET A 1 72 ? -6.972 1.361 -0.299 1.00 0.00 72 MET A CA 3
ATOM 3850 C C . MET A 1 72 ? -6.892 2.015 1.076 1.00 0.00 72 MET A C 3
ATOM 3851 O O . MET A 1 72 ? -7.734 1.771 1.941 1.00 0.00 72 MET A O 3
ATOM 3865 N N . VAL A 1 73 ? -5.875 2.847 1.273 1.00 0.00 73 VAL A N 3
ATOM 3866 C CA . VAL A 1 73 ? -5.685 3.537 2.544 1.00 0.00 73 VAL A CA 3
ATOM 3867 C C . VAL A 1 73 ? -6.581 4.766 2.639 1.00 0.00 73 VAL A C 3
ATOM 3868 O O . VAL A 1 73 ? -7.252 5.134 1.676 1.00 0.00 73 VAL A O 3
ATOM 3881 N N . ALA A 1 74 ? -6.587 5.397 3.809 1.00 0.00 74 ALA A N 3
ATOM 3882 C CA . ALA A 1 74 ? -7.399 6.587 4.031 1.00 0.00 74 ALA A CA 3
ATOM 3883 C C . ALA A 1 74 ? -6.618 7.855 3.702 1.00 0.00 74 ALA A C 3
ATOM 3884 O O . ALA A 1 74 ? -5.400 7.816 3.526 1.00 0.00 74 ALA A O 3
ATOM 3891 N N . ALA A 1 75 ? -7.325 8.976 3.621 1.00 0.00 75 ALA A N 3
ATOM 3892 C CA . ALA A 1 75 ? -6.697 10.256 3.313 1.00 0.00 75 ALA A CA 3
ATOM 3893 C C . ALA A 1 75 ? -5.570 10.562 4.293 1.00 0.00 75 ALA A C 3
ATOM 3894 O O . ALA A 1 75 ? -4.505 11.036 3.899 1.00 0.00 75 ALA A O 3
ATOM 3901 N N . GLU A 1 76 ? -5.812 10.289 5.571 1.00 0.00 76 GLU A N 3
ATOM 3902 C CA . GLU A 1 76 ? -4.816 10.539 6.607 1.00 0.00 76 GLU A CA 3
ATOM 3903 C C . GLU A 1 76 ? -3.537 9.752 6.333 1.00 0.00 76 GLU A C 3
ATOM 3904 O O . GLU A 1 76 ? -2.460 10.113 6.806 1.00 0.00 76 GLU A O 3
ATOM 3916 N N . ILE A 1 77 ? -3.666 8.674 5.566 1.00 0.00 77 ILE A N 3
ATOM 3917 C CA . ILE A 1 77 ? -2.522 7.836 5.229 1.00 0.00 77 ILE A CA 3
ATOM 3918 C C . ILE A 1 77 ? -1.934 8.228 3.877 1.00 0.00 77 ILE A C 3
ATOM 3919 O O . ILE A 1 77 ? -0.767 8.603 3.782 1.00 0.00 77 ILE A O 3
ATOM 3935 N N . MET A 1 78 ? -2.753 8.139 2.833 1.00 0.00 78 MET A N 3
ATOM 3936 C CA . MET A 1 78 ? -2.315 8.486 1.488 1.00 0.00 78 MET A CA 3
ATOM 3937 C C . MET A 1 78 ? -1.330 9.650 1.520 1.00 0.00 78 MET A C 3
ATOM 3938 O O . MET A 1 78 ? -0.296 9.619 0.853 1.00 0.00 78 MET A O 3
ATOM 3952 N N . GLN A 1 79 ? -1.659 10.677 2.298 1.00 0.00 79 GLN A N 3
ATOM 3953 C CA . GLN A 1 79 ? -0.803 11.851 2.415 1.00 0.00 79 GLN A CA 3
ATOM 3954 C C . GLN A 1 79 ? 0.653 11.445 2.620 1.00 0.00 79 GLN A C 3
ATOM 3955 O O . GLN A 1 79 ? 1.546 11.924 1.920 1.00 0.00 79 GLN A O 3
ATOM 3969 N N . ARG A 1 80 ? 0.886 10.559 3.582 1.00 0.00 80 ARG A N 3
ATOM 3970 C CA . ARG A 1 80 ? 2.234 10.090 3.881 1.00 0.00 80 ARG A CA 3
ATOM 3971 C C . ARG A 1 80 ? 2.905 9.535 2.628 1.00 0.00 80 ARG A C 3
ATOM 3972 O O . ARG A 1 80 ? 4.105 9.718 2.421 1.00 0.00 80 ARG A O 3
ATOM 3993 N N . TYR A 1 81 ? 2.123 8.854 1.797 1.00 0.00 81 TYR A N 3
ATOM 3994 C CA . TYR A 1 81 ? 2.642 8.269 0.565 1.00 0.00 81 TYR A CA 3
ATOM 3995 C C . TYR A 1 81 ? 2.829 9.336 -0.508 1.00 0.00 81 TYR A C 3
ATOM 3996 O O . TYR A 1 81 ? 3.652 9.188 -1.412 1.00 0.00 81 TYR A O 3
ATOM 4014 N N . LYS A 1 82 ? 2.057 10.413 -0.403 1.00 0.00 82 LYS A N 3
ATOM 4015 C CA . LYS A 1 82 ? 2.137 11.508 -1.363 1.00 0.00 82 LYS A CA 3
ATOM 4016 C C . LYS A 1 82 ? 3.488 12.211 -1.275 1.00 0.00 82 LYS A C 3
ATOM 4017 O O . LYS A 1 82 ? 4.151 12.432 -2.290 1.00 0.00 82 LYS A O 3
ATOM 4036 N N . LYS A 1 83 ? 3.891 12.561 -0.059 1.00 0.00 83 LYS A N 3
ATOM 4037 C CA . LYS A 1 83 ? 5.164 13.237 0.162 1.00 0.00 83 LYS A CA 3
ATOM 4038 C C . LYS A 1 83 ? 6.331 12.275 -0.035 1.00 0.00 83 LYS A C 3
ATOM 4039 O O . LYS A 1 83 ? 7.387 12.658 -0.540 1.00 0.00 83 LYS A O 3
ATOM 4058 N N . LEU A 1 84 ? 6.135 11.024 0.367 1.00 0.00 84 LEU A N 3
ATOM 4059 C CA . LEU A 1 84 ? 7.171 10.006 0.233 1.00 0.00 84 LEU A CA 3
ATOM 4060 C C . LEU A 1 84 ? 7.590 9.842 -1.225 1.00 0.00 84 LEU A C 3
ATOM 4061 O O . LEU A 1 84 ? 8.749 9.553 -1.518 1.00 0.00 84 LEU A O 3
ATOM 4077 N N . GLN A 1 85 ? 6.638 10.032 -2.133 1.00 0.00 85 GLN A N 3
ATOM 4078 C CA . GLN A 1 85 ? 6.908 9.906 -3.559 1.00 0.00 85 GLN A CA 3
ATOM 4079 C C . GLN A 1 85 ? 7.692 11.109 -4.073 1.00 0.00 85 GLN A C 3
ATOM 4080 O O . GLN A 1 85 ? 8.645 10.961 -4.839 1.00 0.00 85 GLN A O 3
ATOM 4094 N N . PHE A 1 86 ? 7.286 12.300 -3.646 1.00 0.00 86 PHE A N 3
ATOM 4095 C CA . PHE A 1 86 ? 7.950 13.529 -4.064 1.00 0.00 86 PHE A CA 3
ATOM 4096 C C . PHE A 1 86 ? 9.433 13.494 -3.707 1.00 0.00 86 PHE A C 3
ATOM 4097 O O . PHE A 1 86 ? 10.285 13.857 -4.517 1.00 0.00 86 PHE A O 3
ATOM 4114 N N . GLU A 1 87 ? 9.733 13.055 -2.489 1.00 0.00 87 GLU A N 3
ATOM 4115 C CA . GLU A 1 87 ? 11.113 12.974 -2.023 1.00 0.00 87 GLU A CA 3
ATOM 4116 C C . GL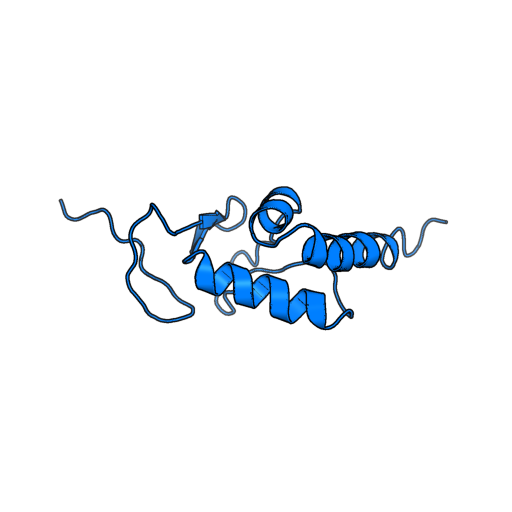U A 1 87 ? 12.044 12.551 -3.156 1.00 0.00 87 GLU A C 3
ATOM 4117 O O . GLU A 1 87 ? 13.007 13.248 -3.476 1.00 0.00 87 GLU A O 3
ATOM 4129 N N . ARG A 1 88 ? 11.749 11.403 -3.758 1.00 0.00 88 ARG A N 3
ATOM 4130 C CA . ARG A 1 88 ? 12.561 10.886 -4.854 1.00 0.00 88 ARG A CA 3
ATOM 4131 C C . ARG A 1 88 ? 11.802 10.961 -6.176 1.00 0.00 88 ARG A C 3
ATOM 4132 O O . ARG A 1 88 ? 11.216 9.975 -6.622 1.00 0.00 88 ARG A O 3
ATOM 4153 N N . SER A 1 89 ? 11.818 12.136 -6.795 1.00 0.00 89 SER A N 3
ATOM 4154 C CA . SER A 1 89 ? 11.128 12.341 -8.063 1.00 0.00 89 SER A CA 3
ATOM 4155 C C . SER A 1 89 ? 11.501 13.690 -8.673 1.00 0.00 89 SER A C 3
ATOM 4156 O O . SER A 1 89 ? 11.927 14.605 -7.970 1.00 0.00 89 SER A O 3
ATOM 4164 N N . GLY A 1 90 ? 11.338 13.803 -9.988 1.00 0.00 90 GLY A N 3
ATOM 4165 C CA . GLY A 1 90 ? 11.662 15.041 -10.672 1.00 0.00 90 GLY A CA 3
ATOM 4166 C C . GLY A 1 90 ? 13.153 15.211 -10.886 1.00 0.00 90 GLY A C 3
ATOM 4167 O O . GLY A 1 90 ? 13.894 15.586 -9.976 1.00 0.00 90 GLY A O 3
ATOM 4171 N N . PRO A 1 91 ? 13.614 14.931 -12.114 1.00 0.00 91 PRO A N 3
ATOM 4172 C CA . PRO A 1 91 ? 15.031 15.047 -12.474 1.00 0.00 91 PRO A CA 3
ATOM 4173 C C . PRO A 1 91 ? 15.500 16.498 -12.522 1.00 0.00 91 PRO A C 3
ATOM 4174 O O . PRO A 1 91 ? 16.591 16.822 -12.054 1.00 0.00 91 PRO A O 3
ATOM 4185 N N . SER A 1 92 ? 14.668 17.365 -13.089 1.00 0.00 92 SER A N 3
ATOM 4186 C CA . SER A 1 92 ? 14.999 18.780 -13.201 1.00 0.00 92 SER A CA 3
ATOM 4187 C C . SER A 1 92 ? 15.456 19.340 -11.857 1.00 0.00 92 SER A C 3
ATOM 4188 O O . SER A 1 92 ? 16.460 20.046 -11.775 1.00 0.00 92 SER A O 3
ATOM 4196 N N . SER A 1 93 ? 14.709 19.018 -10.805 1.00 0.00 93 SER A N 3
ATOM 4197 C CA . SER A 1 93 ? 15.033 19.491 -9.464 1.00 0.00 93 SER A CA 3
ATOM 4198 C C . SER A 1 93 ? 15.812 18.433 -8.689 1.00 0.00 93 SER A C 3
ATOM 4199 O O . SER A 1 93 ? 15.227 17.547 -8.067 1.00 0.00 93 SER A O 3
ATOM 4207 N N . GLY A 1 94 ? 17.138 18.532 -8.733 1.00 0.00 94 GLY A N 3
ATOM 4208 C CA . GLY A 1 94 ? 17.977 17.578 -8.030 1.00 0.00 94 GLY A CA 3
ATOM 4209 C C . GLY A 1 94 ? 18.892 18.243 -7.022 1.00 0.00 94 GLY A C 3
ATOM 4210 O O . GLY A 1 94 ? 19.913 18.802 -7.418 1.00 0.00 94 GLY A O 3
ATOM 4216 N N . GLY A 1 1 ? -17.074 -21.212 -14.656 1.00 0.00 1 GLY A N 4
ATOM 4217 C CA . GLY A 1 1 ? -16.629 -20.040 -13.926 1.00 0.00 1 GLY A CA 4
ATOM 4218 C C . GLY A 1 1 ? -16.610 -20.263 -12.427 1.00 0.00 1 GLY A C 4
ATOM 4219 O O . GLY A 1 1 ? -17.498 -20.912 -11.878 1.00 0.00 1 GLY A O 4
ATOM 4223 N N . SER A 1 2 ? -15.592 -19.724 -11.764 1.00 0.00 2 SER A N 4
ATOM 4224 C CA . SER A 1 2 ? -15.456 -19.871 -10.320 1.00 0.00 2 SER A CA 4
ATOM 4225 C C . SER A 1 2 ? -16.654 -19.264 -9.597 1.00 0.00 2 SER A C 4
ATOM 4226 O O . SER A 1 2 ? -17.348 -19.945 -8.841 1.00 0.00 2 SER A O 4
ATOM 4234 N N . SER A 1 3 ? -16.892 -17.977 -9.835 1.00 0.00 3 SER A N 4
ATOM 4235 C CA . SER A 1 3 ? -18.005 -17.276 -9.205 1.00 0.00 3 SER A CA 4
ATOM 4236 C C . SER A 1 3 ? -18.158 -17.700 -7.748 1.00 0.00 3 SER A C 4
ATOM 4237 O O . SER A 1 3 ? -19.271 -17.902 -7.263 1.00 0.00 3 SER A O 4
ATOM 4245 N N . GLY A 1 4 ? -17.032 -17.835 -7.053 1.00 0.00 4 GLY A N 4
ATOM 4246 C CA . GLY A 1 4 ? -17.063 -18.235 -5.659 1.00 0.00 4 GLY A CA 4
ATOM 4247 C C . GLY A 1 4 ? -15.954 -17.594 -4.848 1.00 0.00 4 GLY A C 4
ATOM 4248 O O . GLY A 1 4 ? -15.807 -16.373 -4.841 1.00 0.00 4 GLY A O 4
ATOM 4252 N N . SER A 1 5 ? -15.173 -18.422 -4.160 1.00 0.00 5 SER A N 4
ATOM 4253 C CA . SER A 1 5 ? -14.075 -17.928 -3.336 1.00 0.00 5 SER A CA 4
ATOM 4254 C C . SER A 1 5 ? -12.790 -17.824 -4.151 1.00 0.00 5 SER A C 4
ATOM 4255 O O . SER A 1 5 ? -12.518 -18.660 -5.012 1.00 0.00 5 SER A O 4
ATOM 4263 N N . SER A 1 6 ? -12.002 -16.790 -3.872 1.00 0.00 6 SER A N 4
ATOM 4264 C CA . SER A 1 6 ? -10.746 -16.572 -4.579 1.00 0.00 6 SER A CA 4
ATOM 4265 C C . SER A 1 6 ? -9.558 -17.002 -3.724 1.00 0.00 6 SER A C 4
ATOM 4266 O O . SER A 1 6 ? -8.480 -17.293 -4.240 1.00 0.00 6 SER A O 4
ATOM 4274 N N . GLY A 1 7 ? -9.765 -17.040 -2.411 1.00 0.00 7 GLY A N 4
ATOM 4275 C CA . GLY A 1 7 ? -8.703 -17.435 -1.503 1.00 0.00 7 GLY A CA 4
ATOM 4276 C C . GLY A 1 7 ? -7.568 -16.431 -1.467 1.00 0.00 7 GLY A C 4
ATOM 4277 O O . GLY A 1 7 ? -7.290 -15.760 -2.462 1.00 0.00 7 GLY A O 4
ATOM 4281 N N . CYS A 1 8 ? -6.911 -16.325 -0.317 1.00 0.00 8 CYS A N 4
ATOM 4282 C CA . CYS A 1 8 ? -5.800 -15.395 -0.154 1.00 0.00 8 CYS A CA 4
ATOM 4283 C C . CYS A 1 8 ? -4.479 -16.144 -0.009 1.00 0.00 8 CYS A C 4
ATOM 4284 O O . CYS A 1 8 ? -4.459 -17.347 0.248 1.00 0.00 8 CYS A O 4
ATOM 4291 N N . LYS A 1 9 ? -3.376 -15.423 -0.179 1.00 0.00 9 LYS A N 4
ATOM 4292 C CA . LYS A 1 9 ? -2.049 -16.017 -0.066 1.00 0.00 9 LYS A CA 4
ATOM 4293 C C . LYS A 1 9 ? -1.418 -15.690 1.283 1.00 0.00 9 LYS A C 4
ATOM 4294 O O . LYS A 1 9 ? -0.737 -16.526 1.880 1.00 0.00 9 LYS A O 4
ATOM 4313 N N . LEU A 1 10 ? -1.650 -14.472 1.759 1.00 0.00 10 LEU A N 4
ATOM 4314 C CA . LEU A 1 10 ? -1.105 -14.035 3.041 1.00 0.00 10 LEU A CA 4
ATOM 4315 C C . LEU A 1 10 ? -1.843 -14.698 4.200 1.00 0.00 10 LEU A C 4
ATOM 4316 O O . LEU A 1 10 ? -1.309 -15.590 4.860 1.00 0.00 10 LEU A O 4
ATOM 4332 N N . CYS A 1 11 ? -3.074 -14.258 4.440 1.00 0.00 11 CYS A N 4
ATOM 4333 C CA . CYS A 1 11 ? -3.886 -14.809 5.518 1.00 0.00 11 CYS A CA 4
ATOM 4334 C C . CYS A 1 11 ? -4.338 -16.228 5.188 1.00 0.00 11 CYS A C 4
ATOM 4335 O O . CYS A 1 11 ? -4.637 -17.020 6.082 1.00 0.00 11 CYS A O 4
ATOM 4342 N N . LEU A 1 12 ? -4.386 -16.542 3.898 1.00 0.00 12 LEU A N 4
ATOM 4343 C CA . LEU A 1 12 ? -4.802 -17.866 3.448 1.00 0.00 12 LEU A CA 4
ATOM 4344 C C . LEU A 1 12 ? -6.204 -18.196 3.950 1.00 0.00 12 LEU A C 4
ATOM 4345 O O . LEU A 1 12 ? -6.444 -19.279 4.482 1.00 0.00 12 LEU A O 4
ATOM 4361 N N . GLY A 1 13 ? -7.127 -17.255 3.774 1.00 0.00 13 GLY A N 4
ATOM 4362 C CA . GLY A 1 13 ? -8.495 -17.467 4.213 1.00 0.00 13 GLY A CA 4
ATOM 4363 C C . GLY A 1 13 ? -9.449 -17.677 3.054 1.00 0.00 13 GLY A C 4
ATOM 4364 O O . GLY A 1 13 ? -9.067 -18.219 2.017 1.00 0.00 13 GLY A O 4
ATOM 4368 N N . GLU A 1 14 ? -10.695 -17.249 3.230 1.00 0.00 14 GLU A N 4
ATOM 4369 C CA . GLU A 1 14 ? -11.707 -17.397 2.191 1.00 0.00 14 GLU A CA 4
ATOM 4370 C C . GLU A 1 14 ? -12.690 -16.229 2.219 1.00 0.00 14 GLU A C 4
ATOM 4371 O O . GLU A 1 14 ? -13.436 -16.054 3.184 1.00 0.00 14 GLU A O 4
ATOM 4383 N N . TYR A 1 15 ? -12.684 -15.433 1.156 1.00 0.00 15 TYR A N 4
ATOM 4384 C CA . TYR A 1 15 ? -13.573 -14.281 1.059 1.00 0.00 15 TYR A CA 4
ATOM 4385 C C . TYR A 1 15 ? -14.119 -14.131 -0.357 1.00 0.00 15 TYR A C 4
ATOM 4386 O O . TYR A 1 15 ? -13.502 -14.555 -1.336 1.00 0.00 15 TYR A O 4
ATOM 4404 N N . PRO A 1 16 ? -15.303 -13.513 -0.471 1.00 0.00 16 PRO A N 4
ATOM 4405 C CA . PRO A 1 16 ? -15.959 -13.291 -1.763 1.00 0.00 16 PRO A CA 4
ATOM 4406 C C . PRO A 1 16 ? -15.229 -12.260 -2.614 1.00 0.00 16 PRO A C 4
ATOM 4407 O O . PRO A 1 16 ? -14.677 -11.289 -2.095 1.00 0.00 16 PRO A O 4
ATOM 4418 N N . VAL A 1 17 ? -15.229 -12.474 -3.927 1.00 0.00 17 VAL A N 4
ATOM 4419 C CA . VAL A 1 17 ? -14.568 -11.561 -4.851 1.00 0.00 17 VAL A CA 4
ATOM 4420 C C . VAL A 1 17 ? -14.936 -10.112 -4.551 1.00 0.00 17 VAL A C 4
ATOM 4421 O O . VAL A 1 17 ? -14.232 -9.186 -4.953 1.00 0.00 17 VAL A O 4
ATOM 4434 N N . GLU A 1 18 ? -16.043 -9.924 -3.840 1.00 0.00 18 GLU A N 4
ATOM 4435 C CA . GLU A 1 18 ? -16.506 -8.587 -3.486 1.00 0.00 18 GLU A CA 4
ATOM 4436 C C . GLU A 1 18 ? -15.547 -7.923 -2.501 1.00 0.00 18 GLU A C 4
ATOM 4437 O O . GLU A 1 18 ? -15.277 -6.726 -2.594 1.00 0.00 18 GLU A O 4
ATOM 4449 N N . GLN A 1 19 ? -15.040 -8.710 -1.557 1.00 0.00 19 GLN A N 4
ATOM 4450 C CA . GLN A 1 19 ? -14.113 -8.198 -0.554 1.00 0.00 19 GLN A CA 4
ATOM 4451 C C . GLN A 1 19 ? -12.669 -8.495 -0.946 1.00 0.00 19 GLN A C 4
ATOM 4452 O O . GLN A 1 19 ? -11.851 -8.864 -0.104 1.00 0.00 19 GLN A O 4
ATOM 4466 N N . MET A 1 20 ? -12.364 -8.329 -2.229 1.00 0.00 20 MET A N 4
ATOM 4467 C CA . MET A 1 20 ? -11.018 -8.578 -2.731 1.00 0.00 20 MET A CA 4
ATOM 4468 C C . MET A 1 20 ? -10.611 -7.516 -3.748 1.00 0.00 20 MET A C 4
ATOM 4469 O O . MET A 1 20 ? -11.458 -6.800 -4.285 1.00 0.00 20 MET A O 4
ATOM 4483 N N . THR A 1 21 ? -9.311 -7.420 -4.010 1.00 0.00 21 THR A N 4
ATOM 4484 C CA . THR A 1 21 ? -8.794 -6.444 -4.961 1.00 0.00 21 THR A CA 4
ATOM 4485 C C . THR A 1 21 ? -7.788 -7.084 -5.912 1.00 0.00 21 THR A C 4
ATOM 4486 O O . THR A 1 21 ? -6.823 -7.713 -5.479 1.00 0.00 21 THR A O 4
ATOM 4497 N N . THR A 1 22 ? -8.020 -6.919 -7.210 1.00 0.00 22 THR A N 4
ATOM 4498 C CA . THR A 1 22 ? -7.135 -7.480 -8.223 1.00 0.00 22 THR A CA 4
ATOM 4499 C C . THR A 1 22 ? -6.162 -6.430 -8.745 1.00 0.00 22 THR A C 4
ATOM 4500 O O . THR A 1 22 ? -6.541 -5.283 -8.984 1.00 0.00 22 THR A O 4
ATOM 4511 N N . ILE A 1 23 ? -4.907 -6.829 -8.922 1.00 0.00 23 ILE A N 4
ATOM 4512 C CA . ILE A 1 23 ? -3.879 -5.921 -9.418 1.00 0.00 23 ILE A CA 4
ATOM 4513 C C . ILE A 1 23 ? -3.713 -6.053 -10.928 1.00 0.00 23 ILE A C 4
ATOM 4514 O O . ILE A 1 23 ? -3.508 -7.149 -11.446 1.00 0.00 23 ILE A O 4
ATOM 4530 N N . ALA A 1 24 ? -3.803 -4.926 -11.628 1.00 0.00 24 ALA A N 4
ATOM 4531 C CA . ALA A 1 24 ? -3.658 -4.914 -13.078 1.00 0.00 24 ALA A CA 4
ATOM 4532 C C . ALA A 1 24 ? -2.189 -4.871 -13.483 1.00 0.00 24 ALA A C 4
ATOM 4533 O O . ALA A 1 24 ? -1.850 -4.401 -14.569 1.00 0.00 24 ALA A O 4
ATOM 4540 N N . GLN A 1 25 ? -1.323 -5.363 -12.604 1.00 0.00 25 GLN A N 4
ATOM 4541 C CA . GLN A 1 25 ? 0.111 -5.379 -12.870 1.00 0.00 25 GLN A CA 4
ATOM 4542 C C . GLN A 1 25 ? 0.635 -6.809 -12.943 1.00 0.00 25 GLN A C 4
ATOM 4543 O O . GLN A 1 25 ? 1.406 -7.154 -13.838 1.00 0.00 25 GLN A O 4
ATOM 4557 N N . CYS A 1 26 ? 0.213 -7.637 -11.993 1.00 0.00 26 CYS A N 4
ATOM 4558 C CA . CYS A 1 26 ? 0.641 -9.030 -11.948 1.00 0.00 26 CYS A CA 4
ATOM 4559 C C . CYS A 1 26 ? -0.550 -9.957 -11.722 1.00 0.00 26 CYS A C 4
ATOM 4560 O O . CYS A 1 26 ? -0.411 -11.028 -11.131 1.00 0.00 26 CYS A O 4
ATOM 4567 N N . GLN A 1 27 ? -1.718 -9.537 -12.196 1.00 0.00 27 GLN A N 4
ATOM 4568 C CA . GLN A 1 27 ? -2.932 -10.330 -12.045 1.00 0.00 27 GLN A CA 4
ATOM 4569 C C . GLN A 1 27 ? -2.957 -11.037 -10.693 1.00 0.00 27 GLN A C 4
ATOM 4570 O O . GLN A 1 27 ? -3.233 -12.234 -10.612 1.00 0.00 27 GLN A O 4
ATOM 4584 N N . CYS A 1 28 ? -2.666 -10.289 -9.635 1.00 0.00 28 CYS A N 4
ATOM 4585 C CA . CYS A 1 28 ? -2.653 -10.843 -8.286 1.00 0.00 28 CYS A CA 4
ATOM 4586 C C . CYS A 1 28 ? -3.831 -10.316 -7.471 1.00 0.00 28 CYS A C 4
ATOM 4587 O O . CYS A 1 28 ? -4.094 -9.114 -7.445 1.00 0.00 28 CYS A O 4
ATOM 4594 N N . ILE A 1 29 ? -4.537 -11.226 -6.807 1.00 0.00 29 ILE A N 4
ATOM 4595 C CA . ILE A 1 29 ? -5.685 -10.854 -5.990 1.00 0.00 29 ILE A CA 4
ATOM 4596 C C . ILE A 1 29 ? -5.383 -11.027 -4.505 1.00 0.00 29 ILE A C 4
ATOM 4597 O O . ILE A 1 29 ? -4.686 -11.961 -4.108 1.00 0.00 29 ILE A O 4
ATOM 4613 N N . PHE A 1 30 ? -5.915 -10.123 -3.689 1.00 0.00 30 PHE A N 4
ATOM 4614 C CA . PHE A 1 30 ? -5.703 -10.176 -2.248 1.00 0.00 30 PHE A CA 4
ATOM 4615 C C . PHE A 1 30 ? -6.869 -9.532 -1.503 1.00 0.00 30 PHE A C 4
ATOM 4616 O O . PHE A 1 30 ? -7.479 -8.579 -1.988 1.00 0.00 30 PHE A O 4
ATOM 4633 N N . CYS A 1 31 ? -7.172 -10.059 -0.322 1.00 0.00 31 CYS A N 4
ATOM 4634 C CA . CYS A 1 31 ? -8.264 -9.538 0.491 1.00 0.00 31 CYS A CA 4
ATOM 4635 C C . CYS A 1 31 ? -7.949 -8.130 0.988 1.00 0.00 31 CYS A C 4
ATOM 4636 O O . CYS A 1 31 ? -6.919 -7.900 1.623 1.00 0.00 31 CYS A O 4
ATOM 4643 N N . THR A 1 32 ? -8.842 -7.191 0.695 1.00 0.00 32 THR A N 4
ATOM 4644 C CA . THR A 1 32 ? -8.660 -5.805 1.109 1.00 0.00 32 THR A CA 4
ATOM 4645 C C . THR A 1 32 ? -7.918 -5.723 2.438 1.00 0.00 32 THR A C 4
ATOM 4646 O O . THR A 1 32 ? -6.958 -4.966 2.579 1.00 0.00 32 THR A O 4
ATOM 4657 N N . LEU A 1 33 ? -8.368 -6.508 3.411 1.00 0.00 33 LEU A N 4
ATOM 4658 C CA . LEU A 1 33 ? -7.745 -6.524 4.731 1.00 0.00 33 LEU A CA 4
ATOM 4659 C C . LEU A 1 33 ? -6.224 -6.495 4.616 1.00 0.00 33 LEU A C 4
ATOM 4660 O O . LEU A 1 33 ? -5.583 -5.505 4.969 1.00 0.00 33 LEU A O 4
ATOM 4676 N N . CYS A 1 34 ? -5.653 -7.586 4.117 1.00 0.00 34 CYS A N 4
ATOM 4677 C CA . CYS A 1 34 ? -4.208 -7.685 3.952 1.00 0.00 34 CYS A CA 4
ATOM 4678 C C . CYS A 1 34 ? -3.662 -6.478 3.196 1.00 0.00 34 CYS A C 4
ATOM 4679 O O . CYS A 1 34 ? -2.928 -5.661 3.755 1.00 0.00 34 CYS A O 4
ATOM 4686 N N . LEU A 1 35 ? -4.025 -6.370 1.923 1.00 0.00 35 LEU A N 4
ATOM 4687 C CA . LEU A 1 35 ? -3.572 -5.262 1.090 1.00 0.00 35 LEU A CA 4
ATOM 4688 C C . LEU A 1 35 ? -3.535 -3.961 1.886 1.00 0.00 35 LEU A C 4
ATOM 4689 O O . LEU A 1 35 ? -2.577 -3.193 1.798 1.00 0.00 35 LEU A O 4
ATOM 4705 N N . LYS A 1 36 ? -4.584 -3.720 2.665 1.00 0.00 36 LYS A N 4
ATOM 4706 C CA . LYS A 1 36 ? -4.671 -2.515 3.480 1.00 0.00 36 LYS A CA 4
ATOM 4707 C C . LYS A 1 36 ? -3.481 -2.411 4.428 1.00 0.00 36 LYS A C 4
ATOM 4708 O O . LYS A 1 36 ? -2.746 -1.424 4.409 1.00 0.00 36 LYS A O 4
ATOM 4727 N N . GLN A 1 37 ? -3.295 -3.437 5.252 1.00 0.00 37 GLN A N 4
ATOM 4728 C CA . GLN A 1 37 ? -2.192 -3.460 6.206 1.00 0.00 37 GLN A CA 4
ATOM 4729 C C . GLN A 1 37 ? -0.849 -3.457 5.484 1.00 0.00 37 GLN A C 4
ATOM 4730 O O . GLN A 1 37 ? 0.141 -2.933 5.996 1.00 0.00 37 GLN A O 4
ATOM 4744 N N . TYR A 1 38 ? -0.822 -4.045 4.294 1.00 0.00 38 TYR A N 4
ATOM 4745 C CA . TYR A 1 38 ? 0.402 -4.112 3.502 1.00 0.00 38 TYR A CA 4
ATOM 4746 C C . TYR A 1 38 ? 0.828 -2.724 3.039 1.00 0.00 38 TYR A C 4
ATOM 4747 O O . TYR A 1 38 ? 1.873 -2.214 3.442 1.00 0.00 38 TYR A O 4
ATOM 4765 N N . VAL A 1 39 ? 0.008 -2.114 2.187 1.00 0.00 39 VAL A N 4
ATOM 4766 C CA . VAL A 1 39 ? 0.297 -0.783 1.668 1.00 0.00 39 VAL A CA 4
ATOM 4767 C C . VAL A 1 39 ? 0.425 0.232 2.798 1.00 0.00 39 VAL A C 4
ATOM 4768 O O . VAL A 1 39 ? 1.096 1.254 2.654 1.00 0.00 39 VAL A O 4
ATOM 4781 N N . GLU A 1 40 ? -0.223 -0.057 3.922 1.00 0.00 40 GLU A N 4
ATOM 4782 C CA . GLU A 1 40 ? -0.182 0.832 5.077 1.00 0.00 40 GLU A CA 4
ATOM 4783 C C . GLU A 1 40 ? 1.172 0.752 5.776 1.00 0.00 40 GLU A C 4
ATOM 4784 O O . GLU A 1 40 ? 1.889 1.748 5.878 1.00 0.00 40 GLU A O 4
ATOM 4796 N N . LEU A 1 41 ? 1.514 -0.438 6.257 1.00 0.00 41 LEU A N 4
ATOM 4797 C CA . LEU A 1 41 ? 2.781 -0.649 6.947 1.00 0.00 41 LEU A CA 4
ATOM 4798 C C . LEU A 1 41 ? 3.944 -0.089 6.134 1.00 0.00 41 LEU A C 4
ATOM 4799 O O . LEU A 1 41 ? 4.838 0.562 6.675 1.00 0.00 41 LEU A O 4
ATOM 4815 N N . LEU A 1 42 ? 3.925 -0.346 4.830 1.00 0.00 42 LEU A N 4
ATOM 4816 C CA . LEU A 1 42 ? 4.977 0.134 3.940 1.00 0.00 42 LEU A CA 4
ATOM 4817 C C . LEU A 1 42 ? 5.081 1.655 3.991 1.00 0.00 42 LEU A C 4
ATOM 4818 O O . LEU A 1 42 ? 6.119 2.203 4.361 1.00 0.00 42 LEU A O 4
ATOM 4834 N N . ILE A 1 43 ? 3.999 2.329 3.618 1.00 0.00 43 ILE A N 4
ATOM 4835 C CA . ILE A 1 43 ? 3.969 3.787 3.624 1.00 0.00 43 ILE A CA 4
ATOM 4836 C C . ILE A 1 43 ? 4.415 4.340 4.973 1.00 0.00 43 ILE A C 4
ATOM 4837 O O . ILE A 1 43 ? 5.187 5.298 5.039 1.00 0.00 43 ILE A O 4
ATOM 4853 N N . LYS A 1 44 ? 3.927 3.730 6.048 1.00 0.00 44 LYS A N 4
ATOM 4854 C CA . LYS A 1 44 ? 4.277 4.158 7.396 1.00 0.00 44 LYS A CA 4
ATOM 4855 C C . LYS A 1 44 ? 5.791 4.171 7.588 1.00 0.00 44 LYS A C 4
ATOM 4856 O O . LYS A 1 44 ? 6.339 5.078 8.212 1.00 0.00 44 LYS A O 4
ATOM 4875 N N . GLU A 1 45 ? 6.460 3.158 7.044 1.00 0.00 45 GLU A N 4
ATOM 4876 C CA . GLU A 1 45 ? 7.910 3.054 7.155 1.00 0.00 45 GLU A CA 4
ATOM 4877 C C . GLU A 1 45 ? 8.588 4.312 6.619 1.00 0.00 45 GLU A C 4
ATOM 4878 O O . GLU A 1 45 ? 9.168 5.089 7.377 1.00 0.00 45 GLU A O 4
ATOM 4890 N N . GLY A 1 46 ? 8.511 4.505 5.306 1.00 0.00 46 GLY A N 4
ATOM 4891 C CA . GLY A 1 46 ? 9.122 5.668 4.689 1.00 0.00 46 GLY A CA 4
ATOM 4892 C C . GLY A 1 46 ? 10.279 5.303 3.781 1.00 0.00 46 GLY A C 4
ATOM 4893 O O . GLY A 1 46 ? 10.507 5.955 2.761 1.00 0.00 46 GLY A O 4
ATOM 4897 N N . LEU A 1 47 ? 11.013 4.259 4.151 1.00 0.00 47 LEU A N 4
ATOM 4898 C CA . LEU A 1 47 ? 12.154 3.808 3.362 1.00 0.00 47 LEU A CA 4
ATOM 4899 C C . LEU A 1 47 ? 11.749 3.554 1.914 1.00 0.00 47 LEU A C 4
ATOM 4900 O O . LEU A 1 47 ? 12.219 4.231 1.000 1.00 0.00 47 LEU A O 4
ATOM 4916 N N . GLU A 1 48 ? 10.873 2.573 1.714 1.00 0.00 48 GLU A N 4
ATOM 4917 C CA . GLU A 1 48 ? 10.404 2.231 0.376 1.00 0.00 48 GLU A CA 4
ATOM 4918 C C . GLU A 1 48 ? 9.129 2.995 0.034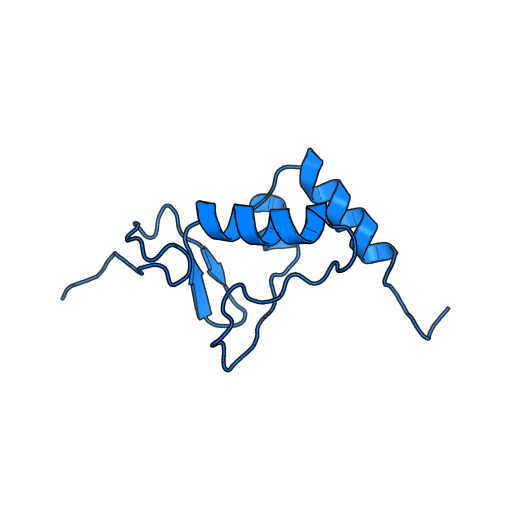 1.00 0.00 48 GLU A C 4
ATOM 4919 O O . GLU A 1 48 ? 8.138 2.932 0.763 1.00 0.00 48 GLU A O 4
ATOM 4931 N N . THR A 1 49 ? 9.161 3.721 -1.080 1.00 0.00 49 THR A N 4
ATOM 4932 C CA . THR A 1 49 ? 8.010 4.500 -1.519 1.00 0.00 49 THR A CA 4
ATOM 4933 C C . THR A 1 49 ? 7.114 3.683 -2.442 1.00 0.00 49 THR A C 4
ATOM 4934 O O . THR A 1 49 ? 5.895 3.860 -2.456 1.00 0.00 49 THR A O 4
ATOM 4945 N N . ALA A 1 50 ? 7.724 2.789 -3.213 1.00 0.00 50 ALA A N 4
ATOM 4946 C CA . ALA A 1 50 ? 6.980 1.943 -4.138 1.00 0.00 50 ALA A CA 4
ATOM 4947 C C . ALA A 1 50 ? 6.311 0.784 -3.407 1.00 0.00 50 ALA A C 4
ATOM 4948 O O . ALA A 1 50 ? 6.930 0.129 -2.567 1.00 0.00 50 ALA A O 4
ATOM 4955 N N . ILE A 1 51 ? 5.046 0.538 -3.729 1.00 0.00 51 ILE A N 4
ATOM 4956 C CA . ILE A 1 51 ? 4.295 -0.542 -3.102 1.00 0.00 51 ILE A CA 4
ATOM 4957 C C . ILE A 1 51 ? 4.305 -1.796 -3.970 1.00 0.00 51 ILE A C 4
ATOM 4958 O O . ILE A 1 51 ? 3.350 -2.068 -4.698 1.00 0.00 51 ILE A O 4
ATOM 4974 N N . SER A 1 52 ? 5.393 -2.556 -3.887 1.00 0.00 52 SER A N 4
ATOM 4975 C CA . SER A 1 52 ? 5.529 -3.782 -4.667 1.00 0.00 52 SER A CA 4
ATOM 4976 C C . SER A 1 52 ? 4.440 -4.784 -4.299 1.00 0.00 52 SER A C 4
ATOM 4977 O O . SER A 1 52 ? 3.633 -4.541 -3.401 1.00 0.00 52 SER A O 4
ATOM 4985 N N . CYS A 1 53 ? 4.424 -5.913 -4.998 1.00 0.00 53 CYS A N 4
ATOM 4986 C CA . CYS A 1 53 ? 3.435 -6.955 -4.746 1.00 0.00 53 CYS A CA 4
ATOM 4987 C C . CYS A 1 53 ? 3.588 -7.522 -3.338 1.00 0.00 53 CYS A C 4
ATOM 4988 O O . CYS A 1 53 ? 4.692 -7.813 -2.876 1.00 0.00 53 CYS A O 4
ATOM 4995 N N . PRO A 1 54 ? 2.455 -7.683 -2.638 1.00 0.00 54 PRO A N 4
ATOM 4996 C CA . PRO A 1 54 ? 2.437 -8.217 -1.273 1.00 0.00 54 PRO A CA 4
ATOM 4997 C C . PRO A 1 54 ? 2.792 -9.698 -1.224 1.00 0.00 54 PRO A C 4
ATOM 4998 O O . PRO A 1 54 ? 2.773 -10.316 -0.160 1.00 0.00 54 PRO A O 4
ATOM 5009 N N . ASP A 1 55 ? 3.115 -10.262 -2.383 1.00 0.00 55 ASP A N 4
ATOM 5010 C CA . ASP A 1 55 ? 3.477 -11.673 -2.472 1.00 0.00 55 ASP A CA 4
ATOM 5011 C C . ASP A 1 55 ? 4.879 -11.838 -3.047 1.00 0.00 55 ASP A C 4
ATOM 5012 O O . ASP A 1 55 ? 5.098 -11.648 -4.243 1.00 0.00 55 ASP A O 4
ATOM 5021 N N . ALA A 1 56 ? 5.828 -12.192 -2.186 1.00 0.00 56 ALA A N 4
ATOM 5022 C CA . ALA A 1 56 ? 7.210 -12.384 -2.607 1.00 0.00 56 ALA A CA 4
ATOM 5023 C C . ALA A 1 56 ? 7.315 -13.483 -3.659 1.00 0.00 56 ALA A C 4
ATOM 5024 O O . ALA A 1 56 ? 8.086 -13.371 -4.613 1.00 0.00 56 ALA A O 4
ATOM 5031 N N . ALA A 1 57 ? 6.535 -14.544 -3.481 1.00 0.00 57 ALA A N 4
ATOM 5032 C CA . ALA A 1 57 ? 6.540 -15.662 -4.415 1.00 0.00 57 ALA A CA 4
ATOM 5033 C C . ALA A 1 57 ? 6.283 -15.187 -5.841 1.00 0.00 57 ALA A C 4
ATOM 5034 O O . ALA A 1 57 ? 6.838 -15.730 -6.797 1.00 0.00 57 ALA A O 4
ATOM 5041 N N . CYS A 1 58 ? 5.439 -14.170 -5.978 1.00 0.00 58 CYS A N 4
ATOM 5042 C CA . CYS A 1 58 ? 5.107 -13.622 -7.288 1.00 0.00 58 CYS A CA 4
ATOM 5043 C C . CYS A 1 58 ? 6.360 -13.466 -8.145 1.00 0.00 58 CYS A C 4
ATOM 5044 O O . CYS A 1 58 ? 7.278 -12.715 -7.816 1.00 0.00 58 CYS A O 4
ATOM 5051 N N . PRO A 1 59 ? 6.399 -14.191 -9.273 1.00 0.00 59 PRO A N 4
ATOM 5052 C CA . PRO A 1 59 ? 7.533 -14.150 -10.201 1.00 0.00 59 PRO A CA 4
ATOM 5053 C C . PRO A 1 59 ? 7.630 -12.819 -10.938 1.00 0.00 59 PRO A C 4
ATOM 5054 O O . PRO A 1 59 ? 8.683 -12.469 -11.472 1.00 0.00 59 PRO A O 4
ATOM 5065 N N . LYS A 1 60 ? 6.526 -12.079 -10.963 1.00 0.00 60 LYS A N 4
ATOM 5066 C CA . LYS A 1 60 ? 6.487 -10.786 -11.634 1.00 0.00 60 LYS A CA 4
ATOM 5067 C C . LYS A 1 60 ? 6.751 -9.653 -10.646 1.00 0.00 60 LYS A C 4
ATOM 5068 O O . LYS A 1 60 ? 7.394 -8.660 -10.985 1.00 0.00 60 LYS A O 4
ATOM 5087 N N . GLN A 1 61 ? 6.252 -9.811 -9.425 1.00 0.00 61 GLN A N 4
ATOM 5088 C CA . GLN A 1 61 ? 6.435 -8.801 -8.389 1.00 0.00 61 GLN A CA 4
ATOM 5089 C C . GLN A 1 61 ? 5.933 -7.441 -8.859 1.00 0.00 61 GLN A C 4
ATOM 5090 O O . GLN A 1 61 ? 6.615 -6.429 -8.707 1.00 0.00 61 GLN A O 4
ATOM 5104 N N . GLY A 1 62 ? 4.733 -7.424 -9.433 1.00 0.00 62 GLY A N 4
ATOM 5105 C CA . GLY A 1 62 ? 4.160 -6.182 -9.918 1.00 0.00 62 GLY A CA 4
ATOM 5106 C C . GLY A 1 62 ? 3.997 -5.151 -8.820 1.00 0.00 62 GLY A C 4
ATOM 5107 O O . GLY A 1 62 ? 4.204 -5.449 -7.643 1.00 0.00 62 GLY A O 4
ATOM 5111 N N . HIS A 1 63 ? 3.627 -3.934 -9.203 1.00 0.00 63 HIS A N 4
ATOM 5112 C CA . HIS A 1 63 ? 3.438 -2.853 -8.242 1.00 0.00 63 HIS A CA 4
ATOM 5113 C C . HIS A 1 63 ? 1.958 -2.513 -8.091 1.00 0.00 63 HIS A C 4
ATOM 5114 O O . HIS A 1 63 ? 1.133 -2.908 -8.915 1.00 0.00 63 HIS A O 4
ATOM 5128 N N . LEU A 1 64 ? 1.630 -1.779 -7.034 1.00 0.00 64 LEU A N 4
ATOM 5129 C CA . LEU A 1 64 ? 0.249 -1.385 -6.774 1.00 0.00 64 LEU A CA 4
ATOM 5130 C C . LEU A 1 64 ? -0.025 0.019 -7.303 1.00 0.00 64 LEU A C 4
ATOM 5131 O O . LEU A 1 64 ? 0.554 0.995 -6.828 1.00 0.00 64 LEU A O 4
ATOM 5147 N N . GLN A 1 65 ? -0.914 0.112 -8.288 1.00 0.00 65 GLN A N 4
ATOM 5148 C CA . GLN A 1 65 ? -1.266 1.397 -8.880 1.00 0.00 65 GLN A CA 4
ATOM 5149 C C . GLN A 1 65 ? -1.725 2.382 -7.809 1.00 0.00 65 GLN A C 4
ATOM 5150 O O . GLN A 1 65 ? -2.316 1.989 -6.803 1.00 0.00 65 GLN A O 4
ATOM 5164 N N . GLU A 1 66 ? -1.449 3.663 -8.032 1.00 0.00 66 GLU A N 4
ATOM 5165 C CA . GLU A 1 66 ? -1.833 4.703 -7.086 1.00 0.00 66 GLU A CA 4
ATOM 5166 C C . GLU A 1 66 ? -3.321 4.618 -6.758 1.00 0.00 66 GLU A C 4
ATOM 5167 O O . GLU A 1 66 ? -3.708 4.537 -5.593 1.00 0.00 66 GLU A O 4
ATOM 5179 N N . ASN A 1 67 ? -4.151 4.638 -7.795 1.00 0.00 67 ASN A N 4
ATOM 5180 C CA . ASN A 1 67 ? -5.597 4.565 -7.619 1.00 0.00 67 ASN A CA 4
ATOM 5181 C C . ASN A 1 67 ? -5.962 3.554 -6.537 1.00 0.00 67 ASN A C 4
ATOM 5182 O O . ASN A 1 67 ? -6.793 3.830 -5.672 1.00 0.00 67 ASN A O 4
ATOM 5193 N N . GLU A 1 68 ? -5.336 2.383 -6.593 1.00 0.00 68 GLU A N 4
ATOM 5194 C CA . GLU A 1 68 ? -5.595 1.331 -5.617 1.00 0.00 68 GLU A CA 4
ATOM 5195 C C . GLU A 1 68 ? -5.372 1.841 -4.196 1.00 0.00 68 GLU A C 4
ATOM 5196 O O . GLU A 1 68 ? -6.272 1.785 -3.357 1.00 0.00 68 GLU A O 4
ATOM 5208 N N . ILE A 1 69 ? -4.167 2.334 -3.933 1.00 0.00 69 ILE A N 4
ATOM 5209 C CA . ILE A 1 69 ? -3.826 2.854 -2.615 1.00 0.00 69 ILE A CA 4
ATOM 5210 C C . ILE A 1 69 ? -4.765 3.984 -2.208 1.00 0.00 69 ILE A C 4
ATOM 5211 O O . ILE A 1 69 ? -5.287 3.999 -1.094 1.00 0.00 69 ILE A O 4
ATOM 5227 N N . GLU A 1 70 ? -4.978 4.927 -3.121 1.00 0.00 70 GLU A N 4
ATOM 5228 C CA . GLU A 1 70 ? -5.856 6.061 -2.857 1.00 0.00 70 GLU A CA 4
ATOM 5229 C C . GLU A 1 70 ? -7.026 5.647 -1.970 1.00 0.00 70 GLU A C 4
ATOM 5230 O O . GLU A 1 70 ? -7.223 6.197 -0.886 1.00 0.00 70 GLU A O 4
ATOM 5242 N N . CYS A 1 71 ? -7.801 4.674 -2.438 1.00 0.00 71 CYS A N 4
ATOM 5243 C CA . CYS A 1 71 ? -8.954 4.187 -1.690 1.00 0.00 71 CYS A CA 4
ATOM 5244 C C . CYS A 1 71 ? -8.522 3.210 -0.601 1.00 0.00 71 CYS A C 4
ATOM 5245 O O . CYS A 1 71 ? -8.964 3.303 0.543 1.00 0.00 71 CYS A O 4
ATOM 5253 N N . MET A 1 72 ? -7.654 2.271 -0.966 1.00 0.00 72 MET A N 4
ATOM 5254 C CA . MET A 1 72 ? -7.162 1.275 -0.021 1.00 0.00 72 MET A CA 4
ATOM 5255 C C . MET A 1 72 ? -6.915 1.901 1.348 1.00 0.00 72 MET A C 4
ATOM 5256 O O . MET A 1 72 ? -7.352 1.372 2.370 1.00 0.00 72 MET A O 4
ATOM 5270 N N . VAL A 1 73 ? -6.213 3.030 1.360 1.00 0.00 73 VAL A N 4
ATOM 5271 C CA . VAL A 1 73 ? -5.911 3.729 2.604 1.00 0.00 73 VAL A CA 4
ATOM 5272 C C . VAL A 1 73 ? -6.692 5.033 2.707 1.00 0.00 73 VAL A C 4
ATOM 5273 O O . VAL A 1 73 ? -7.206 5.541 1.711 1.00 0.00 73 VAL A O 4
ATOM 5286 N N . ALA A 1 74 ? -6.776 5.572 3.918 1.00 0.00 74 ALA A N 4
ATOM 5287 C CA . ALA A 1 74 ? -7.493 6.820 4.151 1.00 0.00 74 ALA A CA 4
ATOM 5288 C C . ALA A 1 74 ? -6.602 8.026 3.869 1.00 0.00 74 ALA A C 4
ATOM 5289 O O . ALA A 1 74 ? -5.418 7.877 3.570 1.00 0.00 74 ALA A O 4
ATOM 5296 N N . ALA A 1 75 ? -7.181 9.218 3.967 1.00 0.00 75 ALA A N 4
ATOM 5297 C CA . ALA A 1 75 ? -6.438 10.449 3.723 1.00 0.00 75 ALA A CA 4
ATOM 5298 C C . ALA A 1 75 ? -5.230 10.552 4.648 1.00 0.00 75 ALA A C 4
ATOM 5299 O O . ALA A 1 75 ? -4.100 10.713 4.188 1.00 0.00 75 ALA A O 4
ATOM 5306 N N . GLU A 1 76 ? -5.477 10.459 5.951 1.00 0.00 76 GLU A N 4
ATOM 5307 C CA . GLU A 1 76 ? -4.407 10.545 6.938 1.00 0.00 76 GLU A CA 4
ATOM 5308 C C . GLU A 1 76 ? -3.183 9.755 6.484 1.00 0.00 76 GLU A C 4
ATOM 5309 O O . GLU A 1 76 ? -2.046 10.180 6.688 1.00 0.00 76 GLU A O 4
ATOM 5321 N N . ILE A 1 77 ? -3.425 8.603 5.869 1.00 0.00 77 ILE A N 4
ATOM 5322 C CA . ILE A 1 77 ? -2.343 7.753 5.386 1.00 0.00 77 ILE A CA 4
ATOM 5323 C C . ILE A 1 77 ? -1.840 8.224 4.026 1.00 0.00 77 ILE A C 4
ATOM 5324 O O . ILE A 1 77 ? -0.674 8.590 3.877 1.00 0.00 77 ILE A O 4
ATOM 5340 N N . MET A 1 78 ? -2.727 8.215 3.036 1.00 0.00 78 MET A N 4
ATOM 5341 C CA . MET A 1 78 ? -2.373 8.645 1.689 1.00 0.00 78 MET A CA 4
ATOM 5342 C C . MET A 1 78 ? -1.370 9.793 1.730 1.00 0.00 78 MET A C 4
ATOM 5343 O O . MET A 1 78 ? -0.335 9.749 1.064 1.00 0.00 78 MET A O 4
ATOM 5357 N N . GLN A 1 79 ? -1.682 10.818 2.516 1.00 0.00 79 GLN A N 4
ATOM 5358 C CA . GLN A 1 79 ? -0.806 11.978 2.643 1.00 0.00 79 GLN A CA 4
ATOM 5359 C C . GLN A 1 79 ? 0.654 11.549 2.737 1.00 0.00 79 GLN A C 4
ATOM 5360 O O . GLN A 1 79 ? 1.507 12.050 2.004 1.00 0.00 79 GLN A O 4
ATOM 5374 N N . ARG A 1 80 ? 0.936 10.620 3.645 1.00 0.00 80 ARG A N 4
ATOM 5375 C CA . ARG A 1 80 ? 2.294 10.125 3.836 1.00 0.00 80 ARG A CA 4
ATOM 5376 C C . ARG A 1 80 ? 2.873 9.605 2.523 1.00 0.00 80 ARG A C 4
ATOM 5377 O O . ARG A 1 80 ? 3.988 9.959 2.140 1.00 0.00 80 ARG A O 4
ATOM 5398 N N . TYR A 1 81 ? 2.107 8.762 1.838 1.00 0.00 81 TYR A N 4
ATOM 5399 C CA . TYR A 1 81 ? 2.545 8.190 0.571 1.00 0.00 81 TYR A CA 4
ATOM 5400 C C . TYR A 1 81 ? 2.967 9.284 -0.404 1.00 0.00 81 TYR A C 4
ATOM 5401 O O . TYR A 1 81 ? 4.059 9.241 -0.971 1.00 0.00 81 TYR A O 4
ATOM 5419 N N . LYS A 1 82 ? 2.093 10.268 -0.594 1.00 0.00 82 LYS A N 4
ATOM 5420 C CA . LYS A 1 82 ? 2.373 11.377 -1.498 1.00 0.00 82 LYS A CA 4
ATOM 5421 C C . LYS A 1 82 ? 3.706 12.035 -1.156 1.00 0.00 82 LYS A C 4
ATOM 5422 O O . LYS A 1 82 ? 4.485 12.383 -2.043 1.00 0.00 82 LYS A O 4
ATOM 5441 N N . LYS A 1 83 ? 3.964 12.202 0.137 1.00 0.00 83 LYS A N 4
ATOM 5442 C CA . LYS A 1 83 ? 5.203 12.815 0.597 1.00 0.00 83 LYS A CA 4
ATOM 5443 C C . LYS A 1 83 ? 6.415 12.041 0.091 1.00 0.00 83 LYS A C 4
ATOM 5444 O O . LYS A 1 83 ? 7.383 12.629 -0.395 1.00 0.00 83 LYS A O 4
ATOM 5463 N N . LEU A 1 84 ? 6.356 10.718 0.204 1.00 0.00 84 LEU A N 4
ATOM 5464 C CA . LEU A 1 84 ? 7.448 9.861 -0.244 1.00 0.00 84 LEU A CA 4
ATOM 5465 C C . LEU A 1 84 ? 7.649 9.980 -1.752 1.00 0.00 84 LEU A C 4
ATOM 5466 O O . LEU A 1 84 ? 8.756 10.246 -2.220 1.00 0.00 84 LEU A O 4
ATOM 5482 N N . GLN A 1 85 ? 6.572 9.785 -2.505 1.00 0.00 85 GLN A N 4
ATOM 5483 C CA . GLN A 1 85 ? 6.631 9.872 -3.959 1.00 0.00 85 GLN A CA 4
ATOM 5484 C C . GLN A 1 85 ? 7.455 11.078 -4.399 1.00 0.00 85 GLN A C 4
ATOM 5485 O O . GLN A 1 85 ? 8.353 10.958 -5.233 1.00 0.00 85 GLN A O 4
ATOM 5499 N N . PHE A 1 86 ? 7.143 12.240 -3.834 1.00 0.00 86 PHE A N 4
ATOM 5500 C CA . PHE A 1 86 ? 7.853 13.468 -4.169 1.00 0.00 86 PHE A CA 4
ATOM 5501 C C . PHE A 1 86 ? 9.293 13.419 -3.666 1.00 0.00 86 PHE A C 4
ATOM 5502 O O . PHE A 1 86 ? 10.234 13.643 -4.427 1.00 0.00 86 PHE A O 4
ATOM 5519 N N . GLU A 1 87 ? 9.454 13.124 -2.380 1.00 0.00 87 GLU A N 4
ATOM 5520 C CA . GLU A 1 87 ? 10.778 13.047 -1.776 1.00 0.00 87 GLU A CA 4
ATOM 5521 C C . GLU A 1 87 ? 11.798 12.494 -2.768 1.00 0.00 87 GLU A C 4
ATOM 5522 O O . GLU A 1 87 ? 12.906 13.018 -2.891 1.00 0.00 87 GLU A O 4
ATOM 5534 N N . ARG A 1 88 ? 11.416 11.434 -3.471 1.00 0.00 88 ARG A N 4
ATOM 5535 C CA . ARG A 1 88 ? 12.296 10.809 -4.450 1.00 0.00 88 ARG A CA 4
ATOM 5536 C C . ARG A 1 88 ? 12.303 11.597 -5.756 1.00 0.00 88 ARG A C 4
ATOM 5537 O O . ARG A 1 88 ? 13.361 11.876 -6.320 1.00 0.00 88 ARG A O 4
ATOM 5558 N N . SER A 1 89 ? 11.115 11.954 -6.233 1.00 0.00 89 SER A N 4
ATOM 5559 C CA . SER A 1 89 ? 10.982 12.707 -7.475 1.00 0.00 89 SER A CA 4
ATOM 5560 C C . SER A 1 89 ? 12.146 13.679 -7.646 1.00 0.00 89 SER A C 4
ATOM 5561 O O . SER A 1 89 ? 12.742 13.767 -8.719 1.00 0.00 89 SER A O 4
ATOM 5569 N N . GLY A 1 90 ? 12.463 14.408 -6.580 1.00 0.00 90 GLY A N 4
ATOM 5570 C CA . GLY A 1 90 ? 13.553 15.365 -6.633 1.00 0.00 90 GLY A CA 4
ATOM 5571 C C . GLY A 1 90 ? 14.833 14.757 -7.171 1.00 0.00 90 GLY A C 4
ATOM 5572 O O . GLY A 1 90 ? 14.977 13.537 -7.257 1.00 0.00 90 GLY A O 4
ATOM 5576 N N . PRO A 1 91 ? 15.788 15.618 -7.549 1.00 0.00 91 PRO A N 4
ATOM 5577 C CA . PRO A 1 91 ? 17.079 15.181 -8.090 1.00 0.00 91 PRO A CA 4
ATOM 5578 C C . PRO A 1 91 ? 17.956 14.518 -7.033 1.00 0.00 91 PRO A C 4
ATOM 5579 O O . PRO A 1 91 ? 18.527 13.453 -7.267 1.00 0.00 91 PRO A O 4
ATOM 5590 N N . SER A 1 92 ? 18.058 15.154 -5.871 1.00 0.00 92 SER A N 4
ATOM 5591 C CA . SER A 1 92 ? 18.869 14.627 -4.779 1.00 0.00 92 SER A CA 4
ATOM 5592 C C . SER A 1 92 ? 18.101 14.672 -3.462 1.00 0.00 92 SER A C 4
ATOM 5593 O O . SER A 1 92 ? 17.511 15.693 -3.109 1.00 0.00 92 SER A O 4
ATOM 5601 N N . SER A 1 93 ? 18.113 13.557 -2.738 1.00 0.00 93 SER A N 4
ATOM 5602 C CA . SER A 1 93 ? 17.416 13.467 -1.460 1.00 0.00 93 SER A CA 4
ATOM 5603 C C . SER A 1 93 ? 18.387 13.132 -0.333 1.00 0.00 93 SER A C 4
ATOM 5604 O O . SER A 1 93 ? 18.504 11.979 0.079 1.00 0.00 93 SER A O 4
ATOM 5612 N N . GLY A 1 94 ? 19.083 14.150 0.162 1.00 0.00 94 GLY A N 4
ATOM 5613 C CA . GLY A 1 94 ? 20.036 13.945 1.237 1.00 0.00 94 GLY A CA 4
ATOM 5614 C C . GLY A 1 94 ? 21.047 12.861 0.916 1.00 0.00 94 GLY A C 4
ATOM 5615 O O . GLY A 1 94 ? 21.454 12.137 1.822 1.00 0.00 94 GLY A O 4
ATOM 5621 N N . GLY A 1 1 ? -27.467 -17.939 -1.775 1.00 0.00 1 GLY A N 5
ATOM 5622 C CA . GLY A 1 1 ? -27.140 -17.896 -3.189 1.00 0.00 1 GLY A CA 5
ATOM 5623 C C . GLY A 1 1 ? -25.666 -18.135 -3.450 1.00 0.00 1 GLY A C 5
ATOM 5624 O O . GLY A 1 1 ? -24.964 -18.702 -2.612 1.00 0.00 1 GLY A O 5
ATOM 5628 N N . SER A 1 2 ? -25.195 -17.702 -4.614 1.00 0.00 2 SER A N 5
ATOM 5629 C CA . SER A 1 2 ? -23.797 -17.877 -4.986 1.00 0.00 2 SER A CA 5
ATOM 5630 C C . SER A 1 2 ? -22.898 -16.952 -4.171 1.00 0.00 2 SER A C 5
ATOM 5631 O O . SER A 1 2 ? -23.035 -15.730 -4.222 1.00 0.00 2 SER A O 5
ATOM 5639 N N . SER A 1 3 ? -21.977 -17.546 -3.418 1.00 0.00 3 SER A N 5
ATOM 5640 C CA . SER A 1 3 ? -21.057 -16.777 -2.587 1.00 0.00 3 SER A CA 5
ATOM 5641 C C . SER A 1 3 ? -19.829 -16.351 -3.386 1.00 0.00 3 SER A C 5
ATOM 5642 O O . SER A 1 3 ? -19.482 -15.171 -3.430 1.00 0.00 3 SER A O 5
ATOM 5650 N N . GLY A 1 4 ? -19.177 -17.321 -4.019 1.00 0.00 4 GLY A N 5
ATOM 5651 C CA . GLY A 1 4 ? -17.995 -17.028 -4.809 1.00 0.00 4 GLY A CA 5
ATOM 5652 C C . GLY A 1 4 ? -16.795 -16.681 -3.950 1.00 0.00 4 GLY A C 5
ATOM 5653 O O . GLY A 1 4 ? -16.520 -15.508 -3.701 1.00 0.00 4 GLY A O 5
ATOM 5657 N N . SER A 1 5 ? -16.080 -17.705 -3.494 1.00 0.00 5 SER A N 5
ATOM 5658 C CA . SER A 1 5 ? -14.906 -17.502 -2.654 1.00 0.00 5 SER A CA 5
ATOM 5659 C C . SER A 1 5 ? -13.626 -17.582 -3.480 1.00 0.00 5 SER A C 5
ATOM 5660 O O . SER A 1 5 ? -13.266 -18.643 -3.988 1.00 0.00 5 SER A O 5
ATOM 5668 N N . SER A 1 6 ? -12.943 -16.449 -3.611 1.00 0.00 6 SER A N 5
ATOM 5669 C CA . SER A 1 6 ? -11.704 -16.387 -4.378 1.00 0.00 6 SER A CA 5
ATOM 5670 C C . SER A 1 6 ? -10.518 -16.843 -3.534 1.00 0.00 6 SER A C 5
ATOM 5671 O O . SER A 1 6 ? -9.484 -17.247 -4.063 1.00 0.00 6 SER A O 5
ATOM 5679 N N . GLY A 1 7 ? -10.677 -16.775 -2.216 1.00 0.00 7 GLY A N 5
ATOM 5680 C CA . GLY A 1 7 ? -9.613 -17.183 -1.317 1.00 0.00 7 GLY A CA 5
ATOM 5681 C C . GLY A 1 7 ? -8.420 -16.248 -1.370 1.00 0.00 7 GLY A C 5
ATOM 5682 O O . GLY A 1 7 ? -8.157 -15.623 -2.398 1.00 0.00 7 GLY A O 5
ATOM 5686 N N . CYS A 1 8 ? -7.698 -16.151 -0.259 1.00 0.00 8 CYS A N 5
ATOM 5687 C CA . CYS A 1 8 ? -6.527 -15.285 -0.181 1.00 0.00 8 CYS A CA 5
ATOM 5688 C C . CYS A 1 8 ? -5.242 -16.106 -0.192 1.00 0.00 8 CYS A C 5
ATOM 5689 O O . CYS A 1 8 ? -5.268 -17.325 -0.029 1.00 0.00 8 CYS A O 5
ATOM 5696 N N . LYS A 1 9 ? -4.116 -15.428 -0.386 1.00 0.00 9 LYS A N 5
ATOM 5697 C CA . LYS A 1 9 ? -2.817 -16.093 -0.418 1.00 0.00 9 LYS A CA 5
ATOM 5698 C C . LYS A 1 9 ? -2.000 -15.747 0.823 1.00 0.00 9 LYS A C 5
ATOM 5699 O O . LYS A 1 9 ? -1.112 -16.501 1.224 1.00 0.00 9 LYS A O 5
ATOM 5718 N N . LEU A 1 10 ? -2.304 -14.603 1.427 1.00 0.00 10 LEU A N 5
ATOM 5719 C CA . LEU A 1 10 ? -1.597 -14.159 2.624 1.00 0.00 10 LEU A CA 5
ATOM 5720 C C . LEU A 1 10 ? -2.242 -14.734 3.881 1.00 0.00 10 LEU A C 5
ATOM 5721 O O . LEU A 1 10 ? -1.574 -15.365 4.701 1.00 0.00 10 LEU A O 5
ATOM 5737 N N . CYS A 1 11 ? -3.543 -14.513 4.026 1.00 0.00 11 CYS A N 5
ATOM 5738 C CA . CYS A 1 11 ? -4.280 -15.010 5.183 1.00 0.00 11 CYS A CA 5
ATOM 5739 C C . CYS A 1 11 ? -5.006 -16.310 4.847 1.00 0.00 11 CYS A C 5
ATOM 5740 O O . CYS A 1 11 ? -5.578 -16.958 5.725 1.00 0.00 11 CYS A O 5
ATOM 5747 N N . LEU A 1 12 ? -4.978 -16.686 3.574 1.00 0.00 12 LEU A N 5
ATOM 5748 C CA . LEU A 1 12 ? -5.632 -17.909 3.122 1.00 0.00 12 LEU A CA 5
ATOM 5749 C C . LEU A 1 12 ? -7.003 -18.065 3.771 1.00 0.00 12 LEU A C 5
ATOM 5750 O O . LEU A 1 12 ? -7.298 -19.090 4.383 1.00 0.00 12 LEU A O 5
ATOM 5766 N N . GLY A 1 13 ? -7.838 -17.039 3.632 1.00 0.00 13 GLY A N 5
ATOM 5767 C CA . GLY A 1 13 ? -9.169 -17.083 4.209 1.00 0.00 13 GLY A CA 5
ATOM 5768 C C . GLY A 1 13 ? -10.257 -17.104 3.155 1.00 0.00 13 GLY A C 5
ATOM 5769 O O . GLY A 1 13 ? -10.043 -16.670 2.023 1.00 0.00 13 GLY A O 5
ATOM 5773 N N . GLU A 1 14 ? -11.428 -17.613 3.525 1.00 0.00 14 GLU A N 5
ATOM 5774 C CA . GLU A 1 14 ? -12.554 -17.692 2.600 1.00 0.00 14 GLU A CA 5
ATOM 5775 C C . GLU A 1 14 ? -13.352 -16.392 2.603 1.00 0.00 14 GLU A C 5
ATOM 5776 O O . GLU A 1 14 ? -14.017 -16.060 3.585 1.00 0.00 14 GLU A O 5
ATOM 5788 N N . TYR A 1 15 ? -13.280 -15.658 1.497 1.00 0.00 15 TYR A N 5
ATOM 5789 C CA . TYR A 1 15 ? -13.993 -14.392 1.372 1.00 0.00 15 TYR A CA 5
ATOM 5790 C C . TYR A 1 15 ? -14.545 -14.215 -0.039 1.00 0.00 15 TYR A C 5
ATOM 5791 O O . TYR A 1 15 ? -13.988 -14.713 -1.018 1.00 0.00 15 TYR A O 5
ATOM 5809 N N . PRO A 1 16 ? -15.666 -13.488 -0.148 1.00 0.00 16 PRO A N 5
ATOM 5810 C CA . PRO A 1 16 ? -16.318 -13.226 -1.434 1.00 0.00 16 PRO A CA 5
ATOM 5811 C C . PRO A 1 16 ? -15.505 -12.284 -2.314 1.00 0.00 16 PRO A C 5
ATOM 5812 O O . PRO A 1 16 ? -14.948 -11.296 -1.835 1.00 0.00 16 PRO A O 5
ATOM 5823 N N . VAL A 1 17 ? -15.441 -12.595 -3.605 1.00 0.00 17 VAL A N 5
ATOM 5824 C CA . VAL A 1 17 ? -14.697 -11.775 -4.553 1.00 0.00 17 VAL A CA 5
ATOM 5825 C C . VAL A 1 17 ? -14.992 -10.293 -4.349 1.00 0.00 17 VAL A C 5
ATOM 5826 O O . VAL A 1 17 ? -14.181 -9.435 -4.696 1.00 0.00 17 VAL A O 5
ATOM 5839 N N . GLU A 1 18 ? -16.158 -10.001 -3.781 1.00 0.00 18 GLU A N 5
ATOM 5840 C CA . GLU A 1 18 ? -16.559 -8.621 -3.529 1.00 0.00 18 GLU A CA 5
ATOM 5841 C C . GLU A 1 18 ? -15.572 -7.929 -2.594 1.00 0.00 18 GLU A C 5
ATOM 5842 O O . GLU A 1 18 ? -15.182 -6.785 -2.825 1.00 0.00 18 GLU A O 5
ATOM 5854 N N . GLN A 1 19 ? -15.174 -8.632 -1.538 1.00 0.00 19 GLN A N 5
ATOM 5855 C CA . GLN A 1 19 ? -14.233 -8.084 -0.569 1.00 0.00 19 GLN A CA 5
ATOM 5856 C C . GLN A 1 19 ? -12.796 -8.417 -0.955 1.00 0.00 19 GLN A C 5
ATOM 5857 O O . GLN A 1 19 ? -11.957 -8.683 -0.095 1.00 0.00 19 GLN A O 5
ATOM 5871 N N . MET A 1 20 ? -12.520 -8.401 -2.255 1.00 0.00 20 MET A N 5
ATOM 5872 C CA . MET A 1 20 ? -11.183 -8.701 -2.756 1.00 0.00 20 MET A CA 5
ATOM 5873 C C . MET A 1 20 ? -10.787 -7.730 -3.864 1.00 0.00 20 MET A C 5
ATOM 5874 O O . MET A 1 20 ? -11.644 -7.143 -4.525 1.00 0.00 20 MET A O 5
ATOM 5888 N N . THR A 1 21 ? -9.484 -7.564 -4.062 1.00 0.00 21 THR A N 5
ATOM 5889 C CA . THR A 1 21 ? -8.975 -6.664 -5.090 1.00 0.00 21 THR A CA 5
ATOM 5890 C C . THR A 1 21 ? -7.919 -7.351 -5.949 1.00 0.00 21 THR A C 5
ATOM 5891 O O . THR A 1 21 ? -6.967 -7.937 -5.432 1.00 0.00 21 THR A O 5
ATOM 5902 N N . THR A 1 22 ? -8.093 -7.274 -7.264 1.00 0.00 22 THR A N 5
ATOM 5903 C CA . THR A 1 22 ? -7.155 -7.889 -8.196 1.00 0.00 22 THR A CA 5
ATOM 5904 C C . THR A 1 22 ? -6.189 -6.856 -8.765 1.00 0.00 22 THR A C 5
ATOM 5905 O O . THR A 1 22 ? -6.606 -5.807 -9.256 1.00 0.00 22 THR A O 5
ATOM 5916 N N . ILE A 1 23 ? -4.898 -7.161 -8.698 1.00 0.00 23 ILE A N 5
ATOM 5917 C CA . ILE A 1 23 ? -3.873 -6.259 -9.209 1.00 0.00 23 ILE A CA 5
ATOM 5918 C C . ILE A 1 23 ? -3.770 -6.348 -10.728 1.00 0.00 23 ILE A C 5
ATOM 5919 O O . ILE A 1 23 ? -3.710 -7.439 -11.294 1.00 0.00 23 ILE A O 5
ATOM 5935 N N . ALA A 1 24 ? -3.750 -5.191 -11.382 1.00 0.00 24 ALA A N 5
ATOM 5936 C CA . ALA A 1 24 ? -3.651 -5.138 -12.836 1.00 0.00 24 ALA A CA 5
ATOM 5937 C C . ALA A 1 24 ? -2.194 -5.101 -13.285 1.00 0.00 24 ALA A C 5
ATOM 5938 O O . ALA A 1 24 ? -1.881 -4.601 -14.366 1.00 0.00 24 ALA A O 5
ATOM 5945 N N . GLN A 1 25 ? -1.308 -5.634 -12.449 1.00 0.00 25 GLN A N 5
ATOM 5946 C CA . GLN A 1 25 ? 0.116 -5.659 -12.762 1.00 0.00 25 GLN A CA 5
ATOM 5947 C C . GLN A 1 25 ? 0.630 -7.094 -12.841 1.00 0.00 25 GLN A C 5
ATOM 5948 O O . GLN A 1 25 ? 1.268 -7.483 -13.820 1.00 0.00 25 GLN A O 5
ATOM 5962 N N . CYS A 1 26 ? 0.350 -7.874 -11.803 1.00 0.00 26 CYS A N 5
ATOM 5963 C CA . CYS A 1 26 ? 0.783 -9.266 -11.753 1.00 0.00 26 CYS A CA 5
ATOM 5964 C C . CYS A 1 26 ? -0.409 -10.202 -11.579 1.00 0.00 26 CYS A C 5
ATOM 5965 O O . CYS A 1 26 ? -0.251 -11.354 -11.177 1.00 0.00 26 CYS A O 5
ATOM 5972 N N . GLN A 1 27 ? -1.599 -9.698 -11.885 1.00 0.00 27 GLN A N 5
ATOM 5973 C CA . GLN A 1 27 ? -2.818 -10.487 -11.762 1.00 0.00 27 GLN A CA 5
ATOM 5974 C C . GLN A 1 27 ? -2.867 -11.207 -10.417 1.00 0.00 27 GLN A C 5
ATOM 5975 O O . GLN A 1 27 ? -3.176 -12.398 -10.350 1.00 0.00 27 GLN A O 5
ATOM 5989 N N . CYS A 1 28 ? -2.560 -10.477 -9.351 1.00 0.00 28 CYS A N 5
ATOM 5990 C CA . CYS A 1 28 ? -2.568 -11.045 -8.008 1.00 0.00 28 CYS A CA 5
ATOM 5991 C C . CYS A 1 28 ? -3.744 -10.508 -7.197 1.00 0.00 28 CYS A C 5
ATOM 5992 O O . CYS A 1 28 ? -3.864 -9.301 -6.984 1.00 0.00 28 CYS A O 5
ATOM 5999 N N . ILE A 1 29 ? -4.607 -11.411 -6.748 1.00 0.00 29 ILE A N 5
ATOM 6000 C CA . ILE A 1 29 ? -5.773 -11.029 -5.960 1.00 0.00 29 ILE A CA 5
ATOM 6001 C C . ILE A 1 29 ? -5.469 -11.085 -4.466 1.00 0.00 29 ILE A C 5
ATOM 6002 O O . ILE A 1 29 ? -4.771 -11.985 -3.998 1.00 0.00 29 ILE A O 5
ATOM 6018 N N . PHE A 1 30 ? -5.999 -10.119 -3.723 1.00 0.00 30 PHE A N 5
ATOM 6019 C CA . PHE A 1 30 ? -5.785 -10.059 -2.282 1.00 0.00 30 PHE A CA 5
ATOM 6020 C C . PHE A 1 30 ? -6.965 -9.389 -1.585 1.00 0.00 30 PHE A C 5
ATOM 6021 O O . PHE A 1 30 ? -7.524 -8.413 -2.087 1.00 0.00 30 PHE A O 5
ATOM 6038 N N . CYS A 1 31 ? -7.338 -9.917 -0.425 1.00 0.00 31 CYS A N 5
ATOM 6039 C CA . CYS A 1 31 ? -8.452 -9.372 0.341 1.00 0.00 31 CYS A CA 5
ATOM 6040 C C . CYS A 1 31 ? -8.127 -7.972 0.853 1.00 0.00 31 CYS A C 5
ATOM 6041 O O . CYS A 1 31 ? -7.069 -7.744 1.443 1.00 0.00 31 CYS A O 5
ATOM 6048 N N . THR A 1 32 ? -9.043 -7.037 0.625 1.00 0.00 32 THR A N 5
ATOM 6049 C CA . THR A 1 32 ? -8.853 -5.659 1.061 1.00 0.00 32 THR A CA 5
ATOM 6050 C C . THR A 1 32 ? -8.053 -5.597 2.356 1.00 0.00 32 THR A C 5
ATOM 6051 O O . THR A 1 32 ? -6.993 -4.971 2.414 1.00 0.00 32 THR A O 5
ATOM 6062 N N . LEU A 1 33 ? -8.564 -6.251 3.394 1.00 0.00 33 LEU A N 5
ATOM 6063 C CA . LEU A 1 33 ? -7.896 -6.271 4.690 1.00 0.00 33 LEU A CA 5
ATOM 6064 C C . LEU A 1 33 ? -6.381 -6.313 4.521 1.00 0.00 33 LEU A C 5
ATOM 6065 O O . LEU A 1 33 ? -5.681 -5.353 4.844 1.00 0.00 33 LEU A O 5
ATOM 6081 N N . CYS A 1 34 ? -5.879 -7.433 4.011 1.00 0.00 34 CYS A N 5
ATOM 6082 C CA . CYS A 1 34 ? -4.447 -7.602 3.796 1.00 0.00 34 CYS A CA 5
ATOM 6083 C C . CYS A 1 34 ? -3.866 -6.410 3.041 1.00 0.00 34 CYS A C 5
ATOM 6084 O O . CYS A 1 34 ? -3.086 -5.632 3.593 1.00 0.00 34 CYS A O 5
ATOM 6091 N N . LEU A 1 35 ? -4.251 -6.273 1.777 1.00 0.00 35 LEU A N 5
ATOM 6092 C CA . LEU A 1 35 ? -3.769 -5.175 0.946 1.00 0.00 35 LEU A CA 5
ATOM 6093 C C . LEU A 1 35 ? -3.669 -3.884 1.752 1.00 0.00 35 LEU A C 5
ATOM 6094 O O . LEU A 1 35 ? -2.716 -3.119 1.604 1.00 0.00 35 LEU A O 5
ATOM 6110 N N . LYS A 1 36 ? -4.657 -3.649 2.608 1.00 0.00 36 LYS A N 5
ATOM 6111 C CA . LYS A 1 36 ? -4.681 -2.453 3.441 1.00 0.00 36 LYS A CA 5
ATOM 6112 C C . LYS A 1 36 ? -3.456 -2.399 4.349 1.00 0.00 36 LYS A C 5
ATOM 6113 O O . LYS A 1 36 ? -2.640 -1.484 4.251 1.00 0.00 36 LYS A O 5
ATOM 6132 N N . GLN A 1 37 ? -3.336 -3.386 5.231 1.00 0.00 37 GLN A N 5
ATOM 6133 C CA . GLN A 1 37 ? -2.210 -3.450 6.156 1.00 0.00 37 GLN A CA 5
ATOM 6134 C C . GLN A 1 37 ? -0.884 -3.448 5.401 1.00 0.00 37 GLN A C 5
ATOM 6135 O O . GLN A 1 37 ? 0.052 -2.742 5.774 1.00 0.00 37 GLN A O 5
ATOM 6149 N N . TYR A 1 38 ? -0.814 -4.241 4.339 1.00 0.00 38 TYR A N 5
ATOM 6150 C CA . TYR A 1 38 ? 0.398 -4.333 3.533 1.00 0.00 38 TYR A CA 5
ATOM 6151 C C . TYR A 1 38 ? 0.869 -2.949 3.097 1.00 0.00 38 TYR A C 5
ATOM 6152 O O . TYR A 1 38 ? 1.871 -2.436 3.594 1.00 0.00 38 TYR A O 5
ATOM 6170 N N . VAL A 1 39 ? 0.136 -2.348 2.165 1.00 0.00 39 VAL A N 5
ATOM 6171 C CA . VAL A 1 39 ? 0.475 -1.022 1.661 1.00 0.00 39 VAL A CA 5
ATOM 6172 C C . VAL A 1 39 ? 0.693 -0.040 2.807 1.00 0.00 39 VAL A C 5
ATOM 6173 O O . VAL A 1 39 ? 1.650 0.735 2.799 1.00 0.00 39 VAL A O 5
ATOM 6186 N N . GLU A 1 40 ? -0.199 -0.078 3.791 1.00 0.00 40 GLU A N 5
ATOM 6187 C CA . GLU A 1 40 ? -0.104 0.810 4.943 1.00 0.00 40 GLU A CA 5
ATOM 6188 C C . GLU A 1 40 ? 1.285 0.740 5.570 1.00 0.00 40 GLU A C 5
ATOM 6189 O O . GLU A 1 40 ? 2.002 1.741 5.632 1.00 0.00 40 GLU A O 5
ATOM 6201 N N . LEU A 1 41 ? 1.659 -0.447 6.034 1.00 0.00 41 LEU A N 5
ATOM 6202 C CA . LEU A 1 41 ? 2.963 -0.649 6.657 1.00 0.00 41 LEU A CA 5
ATOM 6203 C C . LEU A 1 41 ? 4.075 -0.057 5.797 1.00 0.00 41 LEU A C 5
ATOM 6204 O O . LEU A 1 41 ? 4.788 0.851 6.224 1.00 0.00 41 LEU A O 5
ATOM 6220 N N . LEU A 1 42 ? 4.218 -0.578 4.584 1.00 0.00 42 LEU A N 5
ATOM 6221 C CA . LEU A 1 42 ? 5.241 -0.100 3.661 1.00 0.00 42 LEU A CA 5
ATOM 6222 C C . LEU A 1 42 ? 5.337 1.421 3.693 1.00 0.00 42 LEU A C 5
ATOM 6223 O O . LEU A 1 42 ? 6.424 1.988 3.589 1.00 0.00 42 LEU A O 5
ATOM 6239 N N . ILE A 1 43 ? 4.190 2.077 3.839 1.00 0.00 43 ILE A N 5
ATOM 6240 C CA . ILE A 1 43 ? 4.144 3.533 3.888 1.00 0.00 43 ILE A CA 5
ATOM 6241 C C . ILE A 1 43 ? 4.605 4.052 5.246 1.00 0.00 43 ILE A C 5
ATOM 6242 O O . ILE A 1 43 ? 5.274 5.083 5.335 1.00 0.00 43 ILE A O 5
ATOM 6258 N N . LYS A 1 44 ? 4.246 3.331 6.302 1.00 0.00 44 LYS A N 5
ATOM 6259 C CA . LYS A 1 44 ? 4.625 3.715 7.657 1.00 0.00 44 LYS A CA 5
ATOM 6260 C C . LYS A 1 44 ? 6.142 3.756 7.806 1.00 0.00 44 LYS A C 5
ATOM 6261 O O . LYS A 1 44 ? 6.677 4.539 8.591 1.00 0.00 44 LYS A O 5
ATOM 6280 N N . GLU A 1 45 ? 6.830 2.908 7.047 1.00 0.00 45 GLU A N 5
ATOM 6281 C CA . GLU A 1 45 ? 8.287 2.849 7.096 1.00 0.00 45 GLU A CA 5
ATOM 6282 C C . GLU A 1 45 ? 8.903 4.100 6.477 1.00 0.00 45 GLU A C 5
ATOM 6283 O O . GLU A 1 45 ? 9.587 4.869 7.153 1.00 0.00 45 GLU A O 5
ATOM 6295 N N . GLY A 1 46 ? 8.656 4.298 5.186 1.00 0.00 46 GLY A N 5
ATOM 6296 C CA . GLY A 1 46 ? 9.193 5.456 4.496 1.00 0.00 46 GLY A CA 5
ATOM 6297 C C . GLY A 1 46 ? 10.315 5.094 3.542 1.00 0.00 46 GLY A C 5
ATOM 6298 O O . GLY A 1 46 ? 10.472 5.719 2.492 1.00 0.00 46 GLY A O 5
ATOM 6302 N N . LEU A 1 47 ? 11.097 4.085 3.907 1.00 0.00 47 LEU A N 5
ATOM 6303 C CA . LEU A 1 47 ? 12.212 3.641 3.077 1.00 0.00 47 LEU A CA 5
ATOM 6304 C C . LEU A 1 47 ? 11.756 3.390 1.643 1.00 0.00 47 LEU A C 5
ATOM 6305 O O . LEU A 1 47 ? 12.125 4.125 0.728 1.00 0.00 47 LEU A O 5
ATOM 6321 N N . GLU A 1 48 ? 10.950 2.349 1.458 1.00 0.00 48 GLU A N 5
ATOM 6322 C CA . GLU A 1 48 ? 10.443 2.003 0.134 1.00 0.00 48 GLU A CA 5
ATOM 6323 C C . GLU A 1 48 ? 9.159 2.768 -0.173 1.00 0.00 48 GLU A C 5
ATOM 6324 O O . GLU A 1 48 ? 8.107 2.499 0.407 1.00 0.00 48 GLU A O 5
ATOM 6336 N N . THR A 1 49 ? 9.254 3.726 -1.090 1.00 0.00 49 THR A N 5
ATOM 6337 C CA . THR A 1 49 ? 8.102 4.532 -1.475 1.00 0.00 49 THR A CA 5
ATOM 6338 C C . THR A 1 49 ? 7.145 3.738 -2.358 1.00 0.00 49 THR A C 5
ATOM 6339 O O . THR A 1 49 ? 5.929 3.904 -2.277 1.00 0.00 49 THR A O 5
ATOM 6350 N N . ALA A 1 50 ? 7.704 2.876 -3.201 1.00 0.00 50 ALA A N 5
ATOM 6351 C CA . ALA A 1 50 ? 6.900 2.054 -4.098 1.00 0.00 50 ALA A CA 5
ATOM 6352 C C . ALA A 1 50 ? 6.224 0.915 -3.340 1.00 0.00 50 ALA A C 5
ATOM 6353 O O . ALA A 1 50 ? 6.790 0.366 -2.395 1.00 0.00 50 ALA A O 5
ATOM 6360 N N . ILE A 1 51 ? 5.014 0.567 -3.763 1.00 0.00 51 ILE A N 5
ATOM 6361 C CA . ILE A 1 51 ? 4.263 -0.507 -3.125 1.00 0.00 51 ILE A CA 5
ATOM 6362 C C . ILE A 1 51 ? 4.263 -1.765 -3.985 1.00 0.00 51 ILE A C 5
ATOM 6363 O O . ILE A 1 51 ? 3.291 -2.050 -4.686 1.00 0.00 51 ILE A O 5
ATOM 6379 N N . SER A 1 52 ? 5.358 -2.515 -3.928 1.00 0.00 52 SER A N 5
ATOM 6380 C CA . SER A 1 52 ? 5.485 -3.743 -4.705 1.00 0.00 52 SER A CA 5
ATOM 6381 C C . SER A 1 52 ? 4.413 -4.753 -4.306 1.00 0.00 52 SER A C 5
ATOM 6382 O O . SER A 1 52 ? 3.557 -4.468 -3.467 1.00 0.00 52 SER A O 5
ATOM 6390 N N . CYS A 1 53 ? 4.467 -5.934 -4.912 1.00 0.00 53 CYS A N 5
ATOM 6391 C CA . CYS A 1 53 ? 3.501 -6.987 -4.621 1.00 0.00 53 CYS A CA 5
ATOM 6392 C C . CYS A 1 53 ? 3.776 -7.618 -3.259 1.00 0.00 53 CYS A C 5
ATOM 6393 O O . CYS A 1 53 ? 4.919 -7.906 -2.900 1.00 0.00 53 CYS A O 5
ATOM 6400 N N . PRO A 1 54 ? 2.706 -7.835 -2.481 1.00 0.00 54 PRO A N 5
ATOM 6401 C CA . PRO A 1 54 ? 2.806 -8.434 -1.147 1.00 0.00 54 PRO A CA 5
ATOM 6402 C C . PRO A 1 54 ? 3.191 -9.909 -1.200 1.00 0.00 54 PRO A C 5
ATOM 6403 O O . PRO A 1 54 ? 3.253 -10.581 -0.171 1.00 0.00 54 PRO A O 5
ATOM 6414 N N . ASP A 1 55 ? 3.448 -10.404 -2.405 1.00 0.00 55 ASP A N 5
ATOM 6415 C CA . ASP A 1 55 ? 3.828 -11.800 -2.592 1.00 0.00 55 ASP A CA 5
ATOM 6416 C C . ASP A 1 55 ? 5.311 -11.918 -2.933 1.00 0.00 55 ASP A C 5
ATOM 6417 O O . ASP A 1 55 ? 5.746 -11.506 -4.008 1.00 0.00 55 ASP A O 5
ATOM 6426 N N . ALA A 1 56 ? 6.082 -12.484 -2.009 1.00 0.00 56 ALA A N 5
ATOM 6427 C CA . ALA A 1 56 ? 7.515 -12.657 -2.212 1.00 0.00 56 ALA A CA 5
ATOM 6428 C C . ALA A 1 56 ? 7.795 -13.713 -3.276 1.00 0.00 56 ALA A C 5
ATOM 6429 O O . ALA A 1 56 ? 8.833 -13.681 -3.937 1.00 0.00 56 ALA A O 5
ATOM 6436 N N . ALA A 1 57 ? 6.864 -14.646 -3.436 1.00 0.00 57 ALA A N 5
ATOM 6437 C CA . ALA A 1 57 ? 7.010 -15.712 -4.420 1.00 0.00 57 ALA A CA 5
ATOM 6438 C C . ALA A 1 57 ? 6.396 -15.311 -5.757 1.00 0.00 57 ALA A C 5
ATOM 6439 O O . ALA A 1 57 ? 6.063 -16.165 -6.580 1.00 0.00 57 ALA A O 5
ATOM 6446 N N . CYS A 1 58 ? 6.248 -14.008 -5.968 1.00 0.00 58 CYS A N 5
ATOM 6447 C CA . CYS A 1 58 ? 5.673 -13.494 -7.206 1.00 0.00 58 CYS A CA 5
ATOM 6448 C C . CYS A 1 58 ? 6.743 -13.344 -8.283 1.00 0.00 58 CYS A C 5
ATOM 6449 O O . CYS A 1 58 ? 7.634 -12.499 -8.195 1.00 0.00 58 CYS A O 5
ATOM 6456 N N . PRO A 1 59 ? 6.656 -14.185 -9.325 1.00 0.00 59 PRO A N 5
ATOM 6457 C CA . PRO A 1 59 ? 7.607 -14.166 -10.439 1.00 0.00 59 PRO A CA 5
ATOM 6458 C C . PRO A 1 59 ? 7.460 -12.919 -11.306 1.00 0.00 59 PRO A C 5
ATOM 6459 O O . PRO A 1 59 ? 8.373 -12.555 -12.048 1.00 0.00 59 PRO A O 5
ATOM 6470 N N . LYS A 1 60 ? 6.307 -12.268 -11.206 1.00 0.00 60 LYS A N 5
ATOM 6471 C CA . LYS A 1 60 ? 6.039 -11.061 -11.980 1.00 0.00 60 LYS A CA 5
ATOM 6472 C C . LYS A 1 60 ? 6.536 -9.822 -11.243 1.00 0.00 60 LYS A C 5
ATOM 6473 O O . LYS A 1 60 ? 7.043 -8.885 -11.858 1.00 0.00 60 LYS A O 5
ATOM 6492 N N . GLN A 1 61 ? 6.389 -9.826 -9.922 1.00 0.00 61 GLN A N 5
ATOM 6493 C CA . GLN A 1 61 ? 6.825 -8.701 -9.102 1.00 0.00 61 GLN A CA 5
ATOM 6494 C C . GLN A 1 61 ? 6.106 -7.420 -9.510 1.00 0.00 61 GLN A C 5
ATOM 6495 O O . GLN A 1 61 ? 6.740 -6.402 -9.787 1.00 0.00 61 GLN A O 5
ATOM 6509 N N . GLY A 1 62 ? 4.778 -7.476 -9.547 1.00 0.00 62 GLY A N 5
ATOM 6510 C CA . GLY A 1 62 ? 3.995 -6.314 -9.923 1.00 0.00 62 GLY A CA 5
ATOM 6511 C C . GLY A 1 62 ? 3.955 -5.264 -8.830 1.00 0.00 62 GLY A C 5
ATOM 6512 O O . GLY A 1 62 ? 4.539 -5.446 -7.762 1.00 0.00 62 GLY A O 5
ATOM 6516 N N . HIS A 1 63 ? 3.264 -4.160 -9.098 1.00 0.00 63 HIS A N 5
ATOM 6517 C CA . HIS A 1 63 ? 3.151 -3.076 -8.129 1.00 0.00 63 HIS A CA 5
ATOM 6518 C C . HIS A 1 63 ? 1.709 -2.586 -8.029 1.00 0.00 63 HIS A C 5
ATOM 6519 O O . HIS A 1 63 ? 0.882 -2.874 -8.896 1.00 0.00 63 HIS A O 5
ATOM 6533 N N . LEU A 1 64 ? 1.414 -1.843 -6.967 1.00 0.00 64 LEU A N 5
ATOM 6534 C CA . LEU A 1 64 ? 0.073 -1.313 -6.753 1.00 0.00 64 LEU A CA 5
ATOM 6535 C C . LEU A 1 64 ? -0.007 0.153 -7.169 1.00 0.00 64 LEU A C 5
ATOM 6536 O O . LEU A 1 64 ? 0.619 1.016 -6.555 1.00 0.00 64 LEU A O 5
ATOM 6552 N N . GLN A 1 65 ? -0.781 0.424 -8.215 1.00 0.00 65 GLN A N 5
ATOM 6553 C CA . GLN A 1 65 ? -0.943 1.786 -8.711 1.00 0.00 65 GLN A CA 5
ATOM 6554 C C . GLN A 1 65 ? -1.366 2.728 -7.589 1.00 0.00 65 GLN A C 5
ATOM 6555 O O . GLN A 1 65 ? -1.945 2.299 -6.591 1.00 0.00 65 GLN A O 5
ATOM 6569 N N . GLU A 1 66 ? -1.072 4.013 -7.759 1.00 0.00 66 GLU A N 5
ATOM 6570 C CA . GLU A 1 66 ? -1.421 5.015 -6.759 1.00 0.00 66 GLU A CA 5
ATOM 6571 C C . GLU A 1 66 ? -2.927 5.037 -6.513 1.00 0.00 66 GLU A C 5
ATOM 6572 O O . GLU A 1 66 ? -3.382 4.943 -5.374 1.00 0.00 66 GLU A O 5
ATOM 6584 N N . ASN A 1 67 ? -3.695 5.162 -7.591 1.00 0.00 67 ASN A N 5
ATOM 6585 C CA . ASN A 1 67 ? -5.149 5.198 -7.494 1.00 0.00 67 ASN A CA 5
ATOM 6586 C C . ASN A 1 67 ? -5.657 4.123 -6.536 1.00 0.00 67 ASN A C 5
ATOM 6587 O O . ASN A 1 67 ? -6.538 4.376 -5.716 1.00 0.00 67 ASN A O 5
ATOM 6598 N N . GLU A 1 68 ? -5.092 2.925 -6.647 1.00 0.00 68 GLU A N 5
ATOM 6599 C CA . GLU A 1 68 ? -5.488 1.813 -5.792 1.00 0.00 68 GLU A CA 5
ATOM 6600 C C . GLU A 1 68 ? -5.363 2.188 -4.318 1.00 0.00 68 GLU A C 5
ATOM 6601 O O . GLU A 1 68 ? -6.314 2.047 -3.548 1.00 0.00 68 GLU A O 5
ATOM 6613 N N . ILE A 1 69 ? -4.185 2.667 -3.933 1.00 0.00 69 ILE A N 5
ATOM 6614 C CA . ILE A 1 69 ? -3.936 3.064 -2.553 1.00 0.00 69 ILE A CA 5
ATOM 6615 C C . ILE A 1 69 ? -4.862 4.201 -2.132 1.00 0.00 69 ILE A C 5
ATOM 6616 O O . ILE A 1 69 ? -5.558 4.105 -1.121 1.00 0.00 69 ILE A O 5
ATOM 6632 N N . GLU A 1 70 ? -4.866 5.274 -2.916 1.00 0.00 70 GLU A N 5
ATOM 6633 C CA . GLU A 1 70 ? -5.708 6.428 -2.624 1.00 0.00 70 GLU A CA 5
ATOM 6634 C C . GLU A 1 70 ? -7.035 5.993 -2.009 1.00 0.00 70 GLU A C 5
ATOM 6635 O O . GLU A 1 70 ? -7.459 6.524 -0.983 1.00 0.00 70 GLU A O 5
ATOM 6647 N N . CYS A 1 71 ? -7.685 5.024 -2.645 1.00 0.00 71 CYS A N 5
ATOM 6648 C CA . CYS A 1 71 ? -8.964 4.518 -2.161 1.00 0.00 71 CYS A CA 5
ATOM 6649 C C . CYS A 1 71 ? -8.764 3.569 -0.984 1.00 0.00 71 CYS A C 5
ATOM 6650 O O . CYS A 1 71 ? -9.458 3.665 0.027 1.00 0.00 71 CYS A O 5
ATOM 6658 N N . MET A 1 72 ? -7.812 2.652 -1.125 1.00 0.00 72 MET A N 5
ATOM 6659 C CA . MET A 1 72 ? -7.522 1.685 -0.073 1.00 0.00 72 MET A CA 5
ATOM 6660 C C . MET A 1 72 ? -7.373 2.379 1.277 1.00 0.00 72 MET A C 5
ATOM 6661 O O . MET A 1 72 ? -8.128 2.108 2.211 1.00 0.00 72 MET A O 5
ATOM 6675 N N . VAL A 1 73 ? -6.395 3.274 1.373 1.00 0.00 73 VAL A N 5
ATOM 6676 C CA . VAL A 1 73 ? -6.149 4.007 2.610 1.00 0.00 73 VAL A CA 5
ATOM 6677 C C . VAL A 1 73 ? -6.829 5.372 2.584 1.00 0.00 73 VAL A C 5
ATOM 6678 O O . VAL A 1 73 ? -7.124 5.909 1.517 1.00 0.00 73 VAL A O 5
ATOM 6691 N N . ALA A 1 74 ? -7.073 5.926 3.766 1.00 0.00 74 ALA A N 5
ATOM 6692 C CA . ALA A 1 74 ? -7.715 7.231 3.879 1.00 0.00 74 ALA A CA 5
ATOM 6693 C C . ALA A 1 74 ? -6.734 8.355 3.570 1.00 0.00 74 ALA A C 5
ATOM 6694 O O . ALA A 1 74 ? -5.587 8.106 3.199 1.00 0.00 74 ALA A O 5
ATOM 6701 N N . ALA A 1 75 ? -7.191 9.593 3.726 1.00 0.00 75 ALA A N 5
ATOM 6702 C CA . ALA A 1 75 ? -6.352 10.756 3.464 1.00 0.00 75 ALA A CA 5
ATOM 6703 C C . ALA A 1 75 ? -5.200 10.836 4.460 1.00 0.00 75 ALA A C 5
ATOM 6704 O O . ALA A 1 75 ? -4.033 10.874 4.070 1.00 0.00 75 ALA A O 5
ATOM 6711 N N . GLU A 1 76 ? -5.535 10.864 5.746 1.00 0.00 76 GLU A N 5
ATOM 6712 C CA . GLU A 1 76 ? -4.528 10.942 6.796 1.00 0.00 76 GLU A CA 5
ATOM 6713 C C . GLU A 1 76 ? -3.378 9.977 6.521 1.00 0.00 76 GLU A C 5
ATOM 6714 O O . GLU A 1 76 ? -2.257 10.180 6.988 1.00 0.00 76 GLU A O 5
ATOM 6726 N N . ILE A 1 77 ? -3.666 8.926 5.759 1.00 0.00 77 ILE A N 5
ATOM 6727 C CA . ILE A 1 77 ? -2.657 7.930 5.420 1.00 0.00 77 ILE A CA 5
ATOM 6728 C C . ILE A 1 77 ? -2.015 8.234 4.072 1.00 0.00 77 ILE A C 5
ATOM 6729 O O . ILE A 1 77 ? -0.802 8.424 3.979 1.00 0.00 77 ILE A O 5
ATOM 6745 N N . MET A 1 78 ? -2.836 8.281 3.028 1.00 0.00 78 MET A N 5
ATOM 6746 C CA . MET A 1 78 ? -2.349 8.566 1.684 1.00 0.00 78 MET A CA 5
ATOM 6747 C C . MET A 1 78 ? -1.180 9.546 1.726 1.00 0.00 78 MET A C 5
ATOM 6748 O O . MET A 1 78 ? -0.158 9.334 1.075 1.00 0.00 78 MET A O 5
ATOM 6762 N N . GLN A 1 79 ? -1.340 10.618 2.495 1.00 0.00 79 GLN A N 5
ATOM 6763 C CA . GLN A 1 79 ? -0.299 11.630 2.620 1.00 0.00 79 GLN A CA 5
ATOM 6764 C C . GLN A 1 79 ? 1.060 10.985 2.872 1.00 0.00 79 GLN A C 5
ATOM 6765 O O . GLN A 1 79 ? 2.036 11.279 2.182 1.00 0.00 79 GLN A O 5
ATOM 6779 N N . ARG A 1 80 ? 1.116 10.105 3.867 1.00 0.00 80 ARG A N 5
ATOM 6780 C CA . ARG A 1 80 ? 2.355 9.420 4.213 1.00 0.00 80 ARG A CA 5
ATOM 6781 C C . ARG A 1 80 ? 2.942 8.712 2.995 1.00 0.00 80 ARG A C 5
ATOM 6782 O O . ARG A 1 80 ? 4.154 8.518 2.901 1.00 0.00 80 ARG A O 5
ATOM 6803 N N . TYR A 1 81 ? 2.073 8.326 2.066 1.00 0.00 81 TYR A N 5
ATOM 6804 C CA . TYR A 1 81 ? 2.505 7.636 0.856 1.00 0.00 81 TYR A CA 5
ATOM 6805 C C . TYR A 1 81 ? 2.868 8.633 -0.240 1.00 0.00 81 TYR A C 5
ATOM 6806 O O . TYR A 1 81 ? 3.764 8.387 -1.047 1.00 0.00 81 TYR A O 5
ATOM 6824 N N . LYS A 1 82 ? 2.167 9.762 -0.259 1.00 0.00 82 LYS A N 5
ATOM 6825 C CA . LYS A 1 82 ? 2.415 10.800 -1.252 1.00 0.00 82 LYS A CA 5
ATOM 6826 C C . LYS A 1 82 ? 3.781 11.445 -1.036 1.00 0.00 82 LYS A C 5
ATOM 6827 O O . LYS A 1 82 ? 4.631 11.435 -1.928 1.00 0.00 82 LYS A O 5
ATOM 6846 N N . LYS A 1 83 ? 3.986 12.002 0.152 1.00 0.00 83 LYS A N 5
ATOM 6847 C CA . LYS A 1 83 ? 5.250 12.649 0.486 1.00 0.00 83 LYS A CA 5
ATOM 6848 C C . LYS A 1 83 ? 6.431 11.835 -0.032 1.00 0.00 83 LYS A C 5
ATOM 6849 O O . LYS A 1 83 ? 7.371 12.384 -0.610 1.00 0.00 83 LYS A O 5
ATOM 6868 N N . LEU A 1 84 ? 6.378 10.524 0.177 1.00 0.00 84 LEU A N 5
ATOM 6869 C CA . LEU A 1 84 ? 7.444 9.634 -0.272 1.00 0.00 84 LEU A CA 5
ATOM 6870 C C . LEU A 1 84 ? 7.687 9.787 -1.770 1.00 0.00 84 LEU A C 5
ATOM 6871 O O . LEU A 1 84 ? 8.828 9.748 -2.230 1.00 0.00 84 LEU A O 5
ATOM 6887 N N . GLN A 1 85 ? 6.607 9.963 -2.524 1.00 0.00 85 GLN A N 5
ATOM 6888 C CA . GLN A 1 85 ? 6.703 10.124 -3.971 1.00 0.00 85 GLN A CA 5
ATOM 6889 C C . GLN A 1 85 ? 7.186 11.524 -4.331 1.00 0.00 85 GLN A C 5
ATOM 6890 O O . GLN A 1 85 ? 8.103 11.688 -5.137 1.00 0.00 85 GLN A O 5
ATOM 6904 N N . PHE A 1 86 ? 6.561 12.533 -3.732 1.00 0.00 86 PHE A N 5
ATOM 6905 C CA . PHE A 1 86 ? 6.925 13.921 -3.992 1.00 0.00 86 PHE A CA 5
ATOM 6906 C C . PHE A 1 86 ? 8.394 14.169 -3.663 1.00 0.00 86 PHE A C 5
ATOM 6907 O O . PHE A 1 86 ? 9.189 14.503 -4.541 1.00 0.00 86 PHE A O 5
ATOM 6924 N N . GLU A 1 87 ? 8.747 14.000 -2.392 1.00 0.00 87 GLU A N 5
ATOM 6925 C CA . GLU A 1 87 ? 10.120 14.206 -1.947 1.00 0.00 87 GLU A CA 5
ATOM 6926 C C . GLU A 1 87 ? 11.112 13.755 -3.014 1.00 0.00 87 GLU A C 5
ATOM 6927 O O . GLU A 1 87 ? 12.040 14.484 -3.363 1.00 0.00 87 GLU A O 5
ATOM 6939 N N . ARG A 1 88 ? 10.908 12.546 -3.528 1.00 0.00 88 ARG A N 5
ATOM 6940 C CA . ARG A 1 88 ? 11.785 11.995 -4.554 1.00 0.00 88 ARG A CA 5
ATOM 6941 C C . ARG A 1 88 ? 11.158 12.134 -5.937 1.00 0.00 88 ARG A C 5
ATOM 6942 O O . ARG A 1 88 ? 11.129 11.180 -6.717 1.00 0.00 88 ARG A O 5
ATOM 6963 N N . SER A 1 89 ? 10.654 13.327 -6.237 1.00 0.00 89 SER A N 5
ATOM 6964 C CA . SER A 1 89 ? 10.022 13.589 -7.525 1.00 0.00 89 SER A CA 5
ATOM 6965 C C . SER A 1 89 ? 10.972 14.342 -8.452 1.00 0.00 89 SER A C 5
ATOM 6966 O O . SER A 1 89 ? 11.790 15.143 -8.003 1.00 0.00 89 SER A O 5
ATOM 6974 N N . GLY A 1 90 ? 10.855 14.077 -9.750 1.00 0.00 90 GLY A N 5
ATOM 6975 C CA . GLY A 1 90 ? 11.707 14.736 -10.721 1.00 0.00 90 GLY A CA 5
ATOM 6976 C C . GLY A 1 90 ? 11.703 14.037 -12.066 1.00 0.00 90 GLY A C 5
ATOM 6977 O O . GLY A 1 90 ? 10.690 13.993 -12.764 1.00 0.00 90 GLY A O 5
ATOM 6981 N N . PRO A 1 91 ? 12.859 13.474 -12.449 1.00 0.00 91 PRO A N 5
ATOM 6982 C CA . PRO A 1 91 ? 13.011 12.764 -13.722 1.00 0.00 91 PRO A CA 5
ATOM 6983 C C . PRO A 1 91 ? 12.249 11.444 -13.744 1.00 0.00 91 PRO A C 5
ATOM 6984 O O . PRO A 1 91 ? 12.706 10.443 -13.193 1.00 0.00 91 PRO A O 5
ATOM 6995 N N . SER A 1 92 ? 11.084 11.449 -14.384 1.00 0.00 92 SER A N 5
ATOM 6996 C CA . SER A 1 92 ? 10.256 10.252 -14.475 1.00 0.00 92 SER A CA 5
ATOM 6997 C C . SER A 1 92 ? 9.839 9.988 -15.919 1.00 0.00 92 SER A C 5
ATOM 6998 O O . SER A 1 92 ? 8.817 10.491 -16.383 1.00 0.00 92 SER A O 5
ATOM 7006 N N . SER A 1 93 ? 10.641 9.195 -16.623 1.00 0.00 93 SER A N 5
ATOM 7007 C CA . SER A 1 93 ? 10.359 8.866 -18.016 1.00 0.00 93 SER A CA 5
ATOM 7008 C C . SER A 1 93 ? 9.632 7.528 -18.121 1.00 0.00 93 SER A C 5
ATOM 7009 O O . SER A 1 93 ? 8.510 7.457 -18.621 1.00 0.00 93 SER A O 5
ATOM 7017 N N . GLY A 1 94 ? 10.282 6.470 -17.647 1.00 0.00 94 GLY A N 5
ATOM 7018 C CA . GLY A 1 94 ? 9.683 5.149 -17.696 1.00 0.00 94 GLY A CA 5
ATOM 7019 C C . GLY A 1 94 ? 10.575 4.085 -17.088 1.00 0.00 94 GLY A C 5
ATOM 7020 O O . GLY A 1 94 ? 10.230 2.906 -17.153 1.00 0.00 94 GLY A O 5
ATOM 7026 N N . GLY A 1 1 ? -25.718 -23.758 -7.012 1.00 0.00 1 GLY A N 6
ATOM 7027 C CA . GLY A 1 1 ? -24.385 -23.507 -7.529 1.00 0.00 1 GLY A CA 6
ATOM 7028 C C . GLY A 1 1 ? -23.703 -22.344 -6.834 1.00 0.00 1 GLY A C 6
ATOM 7029 O O . GLY A 1 1 ? -23.264 -21.395 -7.485 1.00 0.00 1 GLY A O 6
ATOM 7033 N N . SER A 1 2 ? -23.617 -22.416 -5.511 1.00 0.00 2 SER A N 6
ATOM 7034 C CA . SER A 1 2 ? -22.989 -21.358 -4.727 1.00 0.00 2 SER A CA 6
ATOM 7035 C C . SER A 1 2 ? -21.524 -21.191 -5.116 1.00 0.00 2 SER A C 6
ATOM 7036 O O . SER A 1 2 ? -20.715 -22.101 -4.938 1.00 0.00 2 SER A O 6
ATOM 7044 N N . SER A 1 3 ? -21.190 -20.019 -5.649 1.00 0.00 3 SER A N 6
ATOM 7045 C CA . SER A 1 3 ? -19.823 -19.732 -6.068 1.00 0.00 3 SER A CA 6
ATOM 7046 C C . SER A 1 3 ? -19.453 -18.284 -5.758 1.00 0.00 3 SER A C 6
ATOM 7047 O O . SER A 1 3 ? -20.007 -17.353 -6.339 1.00 0.00 3 SER A O 6
ATOM 7055 N N . GLY A 1 4 ? -18.511 -18.105 -4.838 1.00 0.00 4 GLY A N 6
ATOM 7056 C CA . GLY A 1 4 ? -18.083 -16.769 -4.465 1.00 0.00 4 GLY A CA 6
ATOM 7057 C C . GLY A 1 4 ? -16.913 -16.783 -3.502 1.00 0.00 4 GLY A C 6
ATOM 7058 O O . GLY A 1 4 ? -17.076 -16.510 -2.312 1.00 0.00 4 GLY A O 6
ATOM 7062 N N . SER A 1 5 ? -15.729 -17.104 -4.015 1.00 0.00 5 SER A N 6
ATOM 7063 C CA . SER A 1 5 ? -14.528 -17.158 -3.190 1.00 0.00 5 SER A CA 6
ATOM 7064 C C . SER A 1 5 ? -13.273 -17.082 -4.053 1.00 0.00 5 SER A C 6
ATOM 7065 O O . SER A 1 5 ? -12.954 -18.015 -4.789 1.00 0.00 5 SER A O 6
ATOM 7073 N N . SER A 1 6 ? -12.562 -15.962 -3.956 1.00 0.00 6 SER A N 6
ATOM 7074 C CA . SER A 1 6 ? -11.344 -15.760 -4.731 1.00 0.00 6 SER A CA 6
ATOM 7075 C C . SER A 1 6 ? -10.124 -16.274 -3.969 1.00 0.00 6 SER A C 6
ATOM 7076 O O . SER A 1 6 ? -9.074 -16.527 -4.556 1.00 0.00 6 SER A O 6
ATOM 7084 N N . GLY A 1 7 ? -10.276 -16.425 -2.657 1.00 0.00 7 GLY A N 6
ATOM 7085 C CA . GLY A 1 7 ? -9.180 -16.908 -1.835 1.00 0.00 7 GLY A CA 6
ATOM 7086 C C . GLY A 1 7 ? -8.024 -15.929 -1.777 1.00 0.00 7 GLY A C 6
ATOM 7087 O O . GLY A 1 7 ? -7.924 -15.026 -2.609 1.00 0.00 7 GLY A O 6
ATOM 7091 N N . CYS A 1 8 ? -7.150 -16.106 -0.793 1.00 0.00 8 CYS A N 6
ATOM 7092 C CA . CYS A 1 8 ? -5.996 -15.231 -0.627 1.00 0.00 8 CYS A CA 6
ATOM 7093 C C . CYS A 1 8 ? -4.701 -16.038 -0.598 1.00 0.00 8 CYS A C 6
ATOM 7094 O O . CYS A 1 8 ? -4.718 -17.256 -0.417 1.00 0.00 8 CYS A O 6
ATOM 7101 N N . LYS A 1 9 ? -3.578 -15.351 -0.778 1.00 0.00 9 LYS A N 6
ATOM 7102 C CA . LYS A 1 9 ? -2.273 -16.001 -0.771 1.00 0.00 9 LYS A CA 6
ATOM 7103 C C . LYS A 1 9 ? -1.559 -15.774 0.557 1.00 0.00 9 LYS A C 6
ATOM 7104 O O . LYS A 1 9 ? -0.804 -16.628 1.022 1.00 0.00 9 LYS A O 6
ATOM 7123 N N . LEU A 1 10 ? -1.805 -14.619 1.166 1.00 0.00 10 LEU A N 6
ATOM 7124 C CA . LEU A 1 10 ? -1.186 -14.280 2.443 1.00 0.00 10 LEU A CA 6
ATOM 7125 C C . LEU A 1 10 ? -1.867 -15.020 3.591 1.00 0.00 10 LEU A C 6
ATOM 7126 O O . LEU A 1 10 ? -1.327 -15.987 4.127 1.00 0.00 10 LEU A O 6
ATOM 7142 N N . CYS A 1 11 ? -3.057 -14.558 3.962 1.00 0.00 11 CYS A N 6
ATOM 7143 C CA . CYS A 1 11 ? -3.813 -15.176 5.044 1.00 0.00 11 CYS A CA 6
ATOM 7144 C C . CYS A 1 11 ? -4.397 -16.515 4.603 1.00 0.00 11 CYS A C 6
ATOM 7145 O O . CYS A 1 11 ? -4.830 -17.319 5.432 1.00 0.00 11 CYS A O 6
ATOM 7152 N N . LEU A 1 12 ? -4.406 -16.750 3.297 1.00 0.00 12 LEU A N 6
ATOM 7153 C CA . LEU A 1 12 ? -4.936 -17.993 2.745 1.00 0.00 12 LEU A CA 6
ATOM 7154 C C . LEU A 1 12 ? -6.294 -18.323 3.355 1.00 0.00 12 LEU A C 6
ATOM 7155 O O . LEU A 1 12 ? -6.538 -19.452 3.779 1.00 0.00 12 LEU A O 6
ATOM 7171 N N . GLY A 1 13 ? -7.177 -17.330 3.393 1.00 0.00 13 GLY A N 6
ATOM 7172 C CA . GLY A 1 13 ? -8.501 -17.535 3.950 1.00 0.00 13 GLY A CA 6
ATOM 7173 C C . GLY A 1 13 ? -9.566 -17.672 2.881 1.00 0.00 13 GLY A C 6
ATOM 7174 O O . GLY A 1 13 ? -9.256 -17.938 1.719 1.00 0.00 13 GLY A O 6
ATOM 7178 N N . GLU A 1 14 ? -10.824 -17.492 3.271 1.00 0.00 14 GLU A N 6
ATOM 7179 C CA . GLU A 1 14 ? -11.937 -17.601 2.337 1.00 0.00 14 GLU A CA 6
ATOM 7180 C C . GLU A 1 14 ? -12.845 -16.378 2.429 1.00 0.00 14 GLU A C 6
ATOM 7181 O O . GLU A 1 14 ? -13.466 -16.128 3.462 1.00 0.00 14 GLU A O 6
ATOM 7193 N N . TYR A 1 15 ? -12.916 -15.618 1.340 1.00 0.00 15 TYR A N 6
ATOM 7194 C CA . TYR A 1 15 ? -13.745 -14.420 1.298 1.00 0.00 15 TYR A CA 6
ATOM 7195 C C . TYR A 1 15 ? -14.352 -14.227 -0.088 1.00 0.00 15 TYR A C 6
ATOM 7196 O O . TYR A 1 15 ? -13.783 -14.625 -1.105 1.00 0.00 15 TYR A O 6
ATOM 7214 N N . PRO A 1 16 ? -15.537 -13.598 -0.133 1.00 0.00 16 PRO A N 6
ATOM 7215 C CA . PRO A 1 16 ? -16.248 -13.335 -1.387 1.00 0.00 16 PRO A CA 6
ATOM 7216 C C . PRO A 1 16 ? -15.547 -12.283 -2.240 1.00 0.00 16 PRO A C 6
ATOM 7217 O O . PRO A 1 16 ? -15.141 -11.235 -1.741 1.00 0.00 16 PRO A O 6
ATOM 7228 N N . VAL A 1 17 ? -15.410 -12.570 -3.531 1.00 0.00 17 VAL A N 6
ATOM 7229 C CA . VAL A 1 17 ? -14.760 -11.648 -4.455 1.00 0.00 17 VAL A CA 6
ATOM 7230 C C . VAL A 1 17 ? -15.156 -10.206 -4.160 1.00 0.00 17 VAL A C 6
ATOM 7231 O O . VAL A 1 17 ? -14.359 -9.285 -4.334 1.00 0.00 17 VAL A O 6
ATOM 7244 N N . GLU A 1 18 ? -16.394 -10.018 -3.712 1.00 0.00 18 GLU A N 6
ATOM 7245 C CA . GLU A 1 18 ? -16.896 -8.686 -3.394 1.00 0.00 18 GLU A CA 6
ATOM 7246 C C . GLU A 1 18 ? -15.907 -7.928 -2.511 1.00 0.00 18 GLU A C 6
ATOM 7247 O O . GLU A 1 18 ? -15.615 -6.757 -2.752 1.00 0.00 18 GLU A O 6
ATOM 7259 N N . GLN A 1 19 ? -15.397 -8.606 -1.488 1.00 0.00 19 GLN A N 6
ATOM 7260 C CA . GLN A 1 19 ? -14.443 -7.997 -0.569 1.00 0.00 19 GLN A CA 6
ATOM 7261 C C . GLN A 1 19 ? -13.011 -8.358 -0.952 1.00 0.00 19 GLN A C 6
ATOM 7262 O O . GLN A 1 19 ? -12.205 -8.727 -0.100 1.00 0.00 19 GLN A O 6
ATOM 7276 N N . MET A 1 20 ? -12.704 -8.248 -2.240 1.00 0.00 20 MET A N 6
ATOM 7277 C CA . MET A 1 20 ? -11.369 -8.561 -2.736 1.00 0.00 20 MET A CA 6
ATOM 7278 C C . MET A 1 20 ? -10.957 -7.591 -3.839 1.00 0.00 20 MET A C 6
ATOM 7279 O O . MET A 1 20 ? -11.802 -6.966 -4.478 1.00 0.00 20 MET A O 6
ATOM 7293 N N . THR A 1 21 ? -9.651 -7.472 -4.058 1.00 0.00 21 THR A N 6
ATOM 7294 C CA . THR A 1 21 ? -9.127 -6.578 -5.083 1.00 0.00 21 THR A CA 6
ATOM 7295 C C . THR A 1 21 ? -8.088 -7.281 -5.948 1.00 0.00 21 THR A C 6
ATOM 7296 O O . THR A 1 21 ? -7.363 -8.159 -5.477 1.00 0.00 21 THR A O 6
ATOM 7307 N N . THR A 1 22 ? -8.019 -6.892 -7.217 1.00 0.00 22 THR A N 6
ATOM 7308 C CA . THR A 1 22 ? -7.069 -7.486 -8.149 1.00 0.00 22 THR A CA 6
ATOM 7309 C C . THR A 1 22 ? -6.094 -6.441 -8.680 1.00 0.00 22 THR A C 6
ATOM 7310 O O . THR A 1 22 ? -6.487 -5.319 -9.002 1.00 0.00 22 THR A O 6
ATOM 7321 N N . ILE A 1 23 ? -4.823 -6.817 -8.773 1.00 0.00 23 ILE A N 6
ATOM 7322 C CA . ILE A 1 23 ? -3.793 -5.913 -9.268 1.00 0.00 23 ILE A CA 6
ATOM 7323 C C . ILE A 1 23 ? -3.528 -6.142 -10.752 1.00 0.00 23 ILE A C 6
ATOM 7324 O O . ILE A 1 23 ? -3.165 -7.242 -11.165 1.00 0.00 23 ILE A O 6
ATOM 7340 N N . ALA A 1 24 ? -3.710 -5.093 -11.549 1.00 0.00 24 ALA A N 6
ATOM 7341 C CA . ALA A 1 24 ? -3.487 -5.178 -12.986 1.00 0.00 24 ALA A CA 6
ATOM 7342 C C . ALA A 1 24 ? -1.999 -5.270 -13.307 1.00 0.00 24 ALA A C 6
ATOM 7343 O O . ALA A 1 24 ? -1.616 -5.618 -14.423 1.00 0.00 24 ALA A O 6
ATOM 7350 N N . GLN A 1 25 ? -1.165 -4.957 -12.319 1.00 0.00 25 GLN A N 6
ATOM 7351 C CA . GLN A 1 25 ? 0.281 -5.003 -12.498 1.00 0.00 25 GLN A CA 6
ATOM 7352 C C . GLN A 1 25 ? 0.756 -6.435 -12.717 1.00 0.00 25 GLN A C 6
ATOM 7353 O O . GLN A 1 25 ? 1.432 -6.733 -13.703 1.00 0.00 25 GLN A O 6
ATOM 7367 N N . CYS A 1 26 ? 0.401 -7.320 -11.791 1.00 0.00 26 CYS A N 6
ATOM 7368 C CA . CYS A 1 26 ? 0.791 -8.721 -11.881 1.00 0.00 26 CYS A CA 6
ATOM 7369 C C . CYS A 1 26 ? -0.425 -9.635 -11.752 1.00 0.00 26 CYS A C 6
ATOM 7370 O O . CYS A 1 26 ? -0.309 -10.781 -11.317 1.00 0.00 26 CYS A O 6
ATOM 7377 N N . GLN A 1 27 ? -1.589 -9.119 -12.134 1.00 0.00 27 GLN A N 6
ATOM 7378 C CA . GLN A 1 27 ? -2.826 -9.887 -12.061 1.00 0.00 27 GLN A CA 6
ATOM 7379 C C . GLN A 1 27 ? -2.891 -10.691 -10.767 1.00 0.00 27 GLN A C 6
ATOM 7380 O O . GLN A 1 27 ? -3.286 -11.858 -10.768 1.00 0.00 27 GLN A O 6
ATOM 7394 N N . CYS A 1 28 ? -2.500 -10.061 -9.664 1.00 0.00 28 CYS A N 6
ATOM 7395 C CA . CYS A 1 28 ? -2.514 -10.717 -8.362 1.00 0.00 28 CYS A CA 6
ATOM 7396 C C . CYS A 1 28 ? -3.714 -10.263 -7.536 1.00 0.00 28 CYS A C 6
ATOM 7397 O O . CYS A 1 28 ? -3.963 -9.065 -7.392 1.00 0.00 28 CYS A O 6
ATOM 7404 N N . ILE A 1 29 ? -4.452 -11.226 -6.997 1.00 0.00 29 ILE A N 6
ATOM 7405 C CA . ILE A 1 29 ? -5.625 -10.925 -6.185 1.00 0.00 29 ILE A CA 6
ATOM 7406 C C . ILE A 1 29 ? -5.309 -11.046 -4.698 1.00 0.00 29 ILE A C 6
ATOM 7407 O O . ILE A 1 29 ? -4.745 -12.046 -4.252 1.00 0.00 29 ILE A O 6
ATOM 7423 N N . PHE A 1 30 ? -5.678 -10.024 -3.935 1.00 0.00 30 PHE A N 6
ATOM 7424 C CA . PHE A 1 30 ? -5.435 -10.014 -2.497 1.00 0.00 30 PHE A CA 6
ATOM 7425 C C . PHE A 1 30 ? -6.629 -9.431 -1.747 1.00 0.00 30 PHE A C 6
ATOM 7426 O O . PHE A 1 30 ? -7.238 -8.457 -2.188 1.00 0.00 30 PHE A O 6
ATOM 7443 N N . CYS A 1 31 ? -6.959 -10.036 -0.610 1.00 0.00 31 CYS A N 6
ATOM 7444 C CA . CYS A 1 31 ? -8.080 -9.579 0.201 1.00 0.00 31 CYS A CA 6
ATOM 7445 C C . CYS A 1 31 ? -7.818 -8.179 0.751 1.00 0.00 31 CYS A C 6
ATOM 7446 O O . CYS A 1 31 ? -6.757 -7.908 1.313 1.00 0.00 31 CYS A O 6
ATOM 7453 N N . THR A 1 32 ? -8.795 -7.293 0.587 1.00 0.00 32 THR A N 6
ATOM 7454 C CA . THR A 1 32 ? -8.672 -5.921 1.065 1.00 0.00 32 THR A CA 6
ATOM 7455 C C . THR A 1 32 ? -7.853 -5.859 2.349 1.00 0.00 32 THR A C 6
ATOM 7456 O O . THR A 1 32 ? -6.789 -5.240 2.390 1.00 0.00 32 THR A O 6
ATOM 7467 N N . LEU A 1 33 ? -8.354 -6.503 3.398 1.00 0.00 33 LEU A N 6
ATOM 7468 C CA . LEU A 1 33 ? -7.668 -6.522 4.684 1.00 0.00 33 LEU A CA 6
ATOM 7469 C C . LEU A 1 33 ? -6.155 -6.514 4.495 1.00 0.00 33 LEU A C 6
ATOM 7470 O O . LEU A 1 33 ? -5.472 -5.570 4.897 1.00 0.00 33 LEU A O 6
ATOM 7486 N N . CYS A 1 34 ? -5.635 -7.569 3.877 1.00 0.00 34 CYS A N 6
ATOM 7487 C CA . CYS A 1 34 ? -4.202 -7.685 3.632 1.00 0.00 34 CYS A CA 6
ATOM 7488 C C . CYS A 1 34 ? -3.680 -6.462 2.883 1.00 0.00 34 CYS A C 6
ATOM 7489 O O . CYS A 1 34 ? -2.824 -5.732 3.385 1.00 0.00 34 CYS A O 6
ATOM 7496 N N . LEU A 1 35 ? -4.199 -6.245 1.681 1.00 0.00 35 LEU A N 6
ATOM 7497 C CA . LEU A 1 35 ? -3.786 -5.110 0.861 1.00 0.00 35 LEU A CA 6
ATOM 7498 C C . LEU A 1 35 ? -3.746 -3.828 1.687 1.00 0.00 35 LEU A C 6
ATOM 7499 O O . LEU A 1 35 ? -2.930 -2.941 1.437 1.00 0.00 35 LEU A O 6
ATOM 7515 N N . LYS A 1 36 ? -4.631 -3.738 2.674 1.00 0.00 36 LYS A N 6
ATOM 7516 C CA . LYS A 1 36 ? -4.695 -2.568 3.540 1.00 0.00 36 LYS A CA 6
ATOM 7517 C C . LYS A 1 36 ? -3.488 -2.512 4.471 1.00 0.00 36 LYS A C 6
ATOM 7518 O O . LYS A 1 36 ? -2.633 -1.636 4.342 1.00 0.00 36 LYS A O 6
ATOM 7537 N N . GLN A 1 37 ? -3.425 -3.453 5.407 1.00 0.00 37 GLN A N 6
ATOM 7538 C CA . GLN A 1 37 ? -2.322 -3.510 6.359 1.00 0.00 37 GLN A CA 6
ATOM 7539 C C . GLN A 1 37 ? -0.978 -3.466 5.638 1.00 0.00 37 GLN A C 6
ATOM 7540 O O . GLN A 1 37 ? -0.081 -2.717 6.023 1.00 0.00 37 GLN A O 6
ATOM 7554 N N . TYR A 1 38 ? -0.848 -4.274 4.592 1.00 0.00 38 TYR A N 6
ATOM 7555 C CA . TYR A 1 38 ? 0.388 -4.330 3.819 1.00 0.00 38 TYR A CA 6
ATOM 7556 C C . TYR A 1 38 ? 0.834 -2.931 3.404 1.00 0.00 38 TYR A C 6
ATOM 7557 O O . TYR A 1 38 ? 1.816 -2.402 3.924 1.00 0.00 38 TYR A O 6
ATOM 7575 N N . VAL A 1 39 ? 0.104 -2.338 2.465 1.00 0.00 39 VAL A N 6
ATOM 7576 C CA . VAL A 1 39 ? 0.423 -1.000 1.980 1.00 0.00 39 VAL A CA 6
ATOM 7577 C C . VAL A 1 39 ? 0.493 -0.001 3.131 1.00 0.00 39 VAL A C 6
ATOM 7578 O O . VAL A 1 39 ? 1.279 0.945 3.097 1.00 0.00 39 VAL A O 6
ATOM 7591 N N . GLU A 1 40 ? -0.336 -0.220 4.148 1.00 0.00 40 GLU A N 6
ATOM 7592 C CA . GLU A 1 40 ? -0.368 0.662 5.308 1.00 0.00 40 GLU A CA 6
ATOM 7593 C C . GLU A 1 40 ? 0.993 0.705 5.997 1.00 0.00 40 GLU A C 6
ATOM 7594 O O . GLU A 1 40 ? 1.610 1.764 6.113 1.00 0.00 40 GLU A O 6
ATOM 7606 N N . LEU A 1 41 ? 1.455 -0.454 6.453 1.00 0.00 41 LEU A N 6
ATOM 7607 C CA . LEU A 1 41 ? 2.743 -0.551 7.131 1.00 0.00 41 LEU A CA 6
ATOM 7608 C C . LEU A 1 41 ? 3.867 -0.028 6.243 1.00 0.00 41 LEU A C 6
ATOM 7609 O O . LEU A 1 41 ? 4.679 0.793 6.671 1.00 0.00 41 LEU A O 6
ATOM 7625 N N . LEU A 1 42 ? 3.907 -0.505 5.004 1.00 0.00 42 LEU A N 6
ATOM 7626 C CA . LEU A 1 42 ? 4.930 -0.083 4.054 1.00 0.00 42 LEU A CA 6
ATOM 7627 C C . LEU A 1 42 ? 5.063 1.437 4.036 1.00 0.00 42 LEU A C 6
ATOM 7628 O O . LEU A 1 42 ? 6.158 1.975 4.198 1.00 0.00 42 LEU A O 6
ATOM 7644 N N . ILE A 1 43 ? 3.941 2.121 3.840 1.00 0.00 43 ILE A N 6
ATOM 7645 C CA . ILE A 1 43 ? 3.932 3.578 3.805 1.00 0.00 43 ILE A CA 6
ATOM 7646 C C . ILE A 1 43 ? 4.384 4.163 5.138 1.00 0.00 43 ILE A C 6
ATOM 7647 O O . ILE A 1 43 ? 5.186 5.097 5.179 1.00 0.00 43 ILE A O 6
ATOM 7663 N N . LYS A 1 44 ? 3.866 3.608 6.227 1.00 0.00 44 LYS A N 6
ATOM 7664 C CA . LYS A 1 44 ? 4.218 4.071 7.564 1.00 0.00 44 LYS A CA 6
ATOM 7665 C C . LYS A 1 44 ? 5.724 3.991 7.789 1.00 0.00 44 LYS A C 6
ATOM 7666 O O . LYS A 1 44 ? 6.272 4.698 8.634 1.00 0.00 44 LYS A O 6
ATOM 7685 N N . GLU A 1 45 ? 6.388 3.128 7.026 1.00 0.00 45 GLU A N 6
ATOM 7686 C CA . GLU A 1 45 ? 7.831 2.958 7.142 1.00 0.00 45 GLU A CA 6
ATOM 7687 C C . GLU A 1 45 ? 8.566 4.203 6.652 1.00 0.00 45 GLU A C 6
ATOM 7688 O O . GLU A 1 45 ? 9.155 4.940 7.441 1.00 0.00 45 GLU A O 6
ATOM 7700 N N . GLY A 1 46 ? 8.528 4.428 5.342 1.00 0.00 46 GLY A N 6
ATOM 7701 C CA . GLY A 1 46 ? 9.194 5.581 4.768 1.00 0.00 46 GLY A CA 6
ATOM 7702 C C . GLY A 1 46 ? 10.282 5.193 3.786 1.00 0.00 46 GLY A C 6
ATOM 7703 O O . GLY A 1 46 ? 10.212 5.532 2.604 1.00 0.00 46 GLY A O 6
ATOM 7707 N N . LEU A 1 47 ? 11.292 4.483 4.276 1.00 0.00 47 LEU A N 6
ATOM 7708 C CA . LEU A 1 47 ? 12.402 4.049 3.433 1.00 0.00 47 LEU A CA 6
ATOM 7709 C C . LEU A 1 47 ? 11.912 3.677 2.038 1.00 0.00 47 LEU A C 6
ATOM 7710 O O . LEU A 1 47 ? 12.421 4.179 1.036 1.00 0.00 47 LEU A O 6
ATOM 7726 N N . GLU A 1 48 ? 10.920 2.794 1.980 1.00 0.00 48 GLU A N 6
ATOM 7727 C CA . GLU A 1 48 ? 10.361 2.354 0.707 1.00 0.00 48 GLU A CA 6
ATOM 7728 C C . GLU A 1 48 ? 9.502 3.451 0.084 1.00 0.00 48 GLU A C 6
ATOM 7729 O O . GLU A 1 48 ? 8.670 4.062 0.755 1.00 0.00 48 GLU A O 6
ATOM 7741 N N . THR A 1 49 ? 9.708 3.695 -1.207 1.00 0.00 49 THR A N 6
ATOM 7742 C CA . THR A 1 49 ? 8.954 4.717 -1.922 1.00 0.00 49 THR A CA 6
ATOM 7743 C C . THR A 1 49 ? 7.822 4.099 -2.733 1.00 0.00 49 THR A C 6
ATOM 7744 O O . THR A 1 49 ? 6.770 4.710 -2.914 1.00 0.00 49 THR A O 6
ATOM 7755 N N . ALA A 1 50 ? 8.046 2.882 -3.220 1.00 0.00 50 ALA A N 6
ATOM 7756 C CA . ALA A 1 50 ? 7.042 2.180 -4.011 1.00 0.00 50 ALA A CA 6
ATOM 7757 C C . ALA A 1 50 ? 6.435 1.023 -3.225 1.00 0.00 50 ALA A C 6
ATOM 7758 O O . ALA A 1 50 ? 6.984 0.596 -2.209 1.00 0.00 50 ALA A O 6
ATOM 7765 N N . ILE A 1 51 ? 5.300 0.521 -3.701 1.00 0.00 51 ILE A N 6
ATOM 7766 C CA . ILE A 1 51 ? 4.620 -0.587 -3.041 1.00 0.00 51 ILE A CA 6
ATOM 7767 C C . ILE A 1 51 ? 4.646 -1.841 -3.909 1.00 0.00 51 ILE A C 6
ATOM 7768 O O . ILE A 1 51 ? 3.715 -2.100 -4.671 1.00 0.00 51 ILE A O 6
ATOM 7784 N N . SER A 1 52 ? 5.717 -2.618 -3.784 1.00 0.00 52 SER A N 6
ATOM 7785 C CA . SER A 1 52 ? 5.866 -3.845 -4.557 1.00 0.00 52 SER A CA 6
ATOM 7786 C C . SER A 1 52 ? 4.805 -4.868 -4.162 1.00 0.00 52 SER A C 6
ATOM 7787 O O . SER A 1 52 ? 4.084 -4.685 -3.180 1.00 0.00 52 SER A O 6
ATOM 7795 N N . CYS A 1 53 ? 4.714 -5.945 -4.934 1.00 0.00 53 CYS A N 6
ATOM 7796 C CA . CYS A 1 53 ? 3.742 -6.998 -4.667 1.00 0.00 53 CYS A CA 6
ATOM 7797 C C . CYS A 1 53 ? 3.907 -7.546 -3.252 1.00 0.00 53 CYS A C 6
ATOM 7798 O O . CYS A 1 53 ? 5.015 -7.823 -2.792 1.00 0.00 53 CYS A O 6
ATOM 7805 N N . PRO A 1 54 ? 2.779 -7.705 -2.544 1.00 0.00 54 PRO A N 6
ATOM 7806 C CA . PRO A 1 54 ? 2.772 -8.221 -1.173 1.00 0.00 54 PRO A CA 6
ATOM 7807 C C . PRO A 1 54 ? 3.138 -9.700 -1.107 1.00 0.00 54 PRO A C 6
ATOM 7808 O O . PRO A 1 54 ? 3.128 -10.305 -0.035 1.00 0.00 54 PRO A O 6
ATOM 7819 N N . ASP A 1 55 ? 3.463 -10.276 -2.259 1.00 0.00 55 ASP A N 6
ATOM 7820 C CA . ASP A 1 55 ? 3.834 -11.684 -2.333 1.00 0.00 55 ASP A CA 6
ATOM 7821 C C . ASP A 1 55 ? 5.295 -11.840 -2.741 1.00 0.00 55 ASP A C 6
ATOM 7822 O O . ASP A 1 55 ? 5.693 -11.428 -3.830 1.00 0.00 55 ASP A O 6
ATOM 7831 N N . ALA A 1 56 ? 6.090 -12.437 -1.859 1.00 0.00 56 ALA A N 6
ATOM 7832 C CA . ALA A 1 56 ? 7.508 -12.648 -2.129 1.00 0.00 56 ALA A CA 6
ATOM 7833 C C . ALA A 1 56 ? 7.717 -13.820 -3.082 1.00 0.00 56 ALA A C 6
ATOM 7834 O O . ALA A 1 56 ? 8.847 -14.229 -3.340 1.00 0.00 56 ALA A O 6
ATOM 7841 N N . ALA A 1 57 ? 6.617 -14.358 -3.601 1.00 0.00 57 ALA A N 6
ATOM 7842 C CA . ALA A 1 57 ? 6.680 -15.483 -4.526 1.00 0.00 57 ALA A CA 6
ATOM 7843 C C . ALA A 1 57 ? 6.120 -15.102 -5.892 1.00 0.00 57 ALA A C 6
ATOM 7844 O O . ALA A 1 57 ? 5.687 -15.963 -6.659 1.00 0.00 57 ALA A O 6
ATOM 7851 N N . CYS A 1 58 ? 6.130 -13.807 -6.191 1.00 0.00 58 CYS A N 6
ATOM 7852 C CA . CYS A 1 58 ? 5.623 -13.311 -7.464 1.00 0.00 58 CYS A CA 6
ATOM 7853 C C . CYS A 1 58 ? 6.760 -13.104 -8.459 1.00 0.00 58 CYS A C 6
ATOM 7854 O O . CYS A 1 58 ? 7.689 -12.331 -8.226 1.00 0.00 58 CYS A O 6
ATOM 7861 N N . PRO A 1 59 ? 6.686 -13.810 -9.597 1.00 0.00 59 PRO A N 6
ATOM 7862 C CA . PRO A 1 59 ? 7.700 -13.720 -10.652 1.00 0.00 59 PRO A CA 6
ATOM 7863 C C . PRO A 1 59 ? 7.672 -12.375 -11.370 1.00 0.00 59 PRO A C 6
ATOM 7864 O O . PRO A 1 59 ? 8.610 -12.021 -12.086 1.00 0.00 59 PRO A O 6
ATOM 7875 N N . LYS A 1 60 ? 6.591 -11.628 -11.175 1.00 0.00 60 LYS A N 6
ATOM 7876 C CA . LYS A 1 60 ? 6.440 -10.320 -11.802 1.00 0.00 60 LYS A CA 6
ATOM 7877 C C . LYS A 1 60 ? 6.530 -9.205 -10.764 1.00 0.00 60 LYS A C 6
ATOM 7878 O O . LYS A 1 60 ? 6.665 -8.032 -11.111 1.00 0.00 60 LYS A O 6
ATOM 7897 N N . GLN A 1 61 ? 6.454 -9.581 -9.491 1.00 0.00 61 GLN A N 6
ATOM 7898 C CA . GLN A 1 61 ? 6.529 -8.612 -8.404 1.00 0.00 61 GLN A CA 6
ATOM 7899 C C . GLN A 1 61 ? 5.839 -7.307 -8.790 1.00 0.00 61 GLN A C 6
ATOM 7900 O O . GLN A 1 61 ? 6.425 -6.230 -8.688 1.00 0.00 61 GLN A O 6
ATOM 7914 N N . GLY A 1 62 ? 4.591 -7.412 -9.236 1.00 0.00 62 GLY A N 6
ATOM 7915 C CA . GLY A 1 62 ? 3.843 -6.232 -9.631 1.00 0.00 62 GLY A CA 6
ATOM 7916 C C . GLY A 1 62 ? 3.471 -5.359 -8.450 1.00 0.00 62 GLY A C 6
ATOM 7917 O O . GLY A 1 62 ? 2.905 -5.838 -7.466 1.00 0.00 62 GLY A O 6
ATOM 7921 N N . HIS A 1 63 ? 3.791 -4.071 -8.543 1.00 0.00 63 HIS A N 6
ATOM 7922 C CA . HIS A 1 63 ? 3.488 -3.128 -7.473 1.00 0.00 63 HIS A CA 6
ATOM 7923 C C . HIS A 1 63 ? 2.005 -2.772 -7.467 1.00 0.00 63 HIS A C 6
ATOM 7924 O O . HIS A 1 63 ? 1.223 -3.310 -8.252 1.00 0.00 63 HIS A O 6
ATOM 7938 N N . LEU A 1 64 ? 1.624 -1.863 -6.576 1.00 0.00 64 LEU A N 6
ATOM 7939 C CA . LEU A 1 64 ? 0.233 -1.436 -6.467 1.00 0.00 64 LEU A CA 6
ATOM 7940 C C . LEU A 1 64 ? 0.026 -0.083 -7.140 1.00 0.00 64 LEU A C 6
ATOM 7941 O O . LEU A 1 64 ? 0.853 0.819 -7.011 1.00 0.00 64 LEU A O 6
ATOM 7957 N N . GLN A 1 65 ? -1.086 0.050 -7.857 1.00 0.00 65 GLN A N 6
ATOM 7958 C CA . GLN A 1 65 ? -1.403 1.293 -8.549 1.00 0.00 65 GLN A CA 6
ATOM 7959 C C . GLN A 1 65 ? -1.669 2.418 -7.554 1.00 0.00 65 GLN A C 6
ATOM 7960 O O . GLN A 1 65 ? -2.233 2.192 -6.484 1.00 0.00 65 GLN A O 6
ATOM 7974 N N . GLU A 1 66 ? -1.260 3.631 -7.915 1.00 0.00 66 GLU A N 6
ATOM 7975 C CA . GLU A 1 66 ? -1.453 4.790 -7.053 1.00 0.00 66 GLU A CA 6
ATOM 7976 C C . GLU A 1 66 ? -2.927 4.968 -6.703 1.00 0.00 66 GLU A C 6
ATOM 7977 O O . GLU A 1 66 ? -3.273 5.277 -5.564 1.00 0.00 66 GLU A O 6
ATOM 7989 N N . ASN A 1 67 ? -3.792 4.770 -7.692 1.00 0.00 67 ASN A N 6
ATOM 7990 C CA . ASN A 1 67 ? -5.229 4.909 -7.490 1.00 0.00 67 ASN A CA 6
ATOM 7991 C C . ASN A 1 67 ? -5.728 3.932 -6.430 1.00 0.00 67 ASN A C 6
ATOM 7992 O O . ASN A 1 67 ? -6.484 4.305 -5.535 1.00 0.00 67 ASN A O 6
ATOM 8003 N N . GLU A 1 68 ? -5.296 2.679 -6.539 1.00 0.00 68 GLU A N 6
ATOM 8004 C CA . GLU A 1 68 ? -5.698 1.648 -5.590 1.00 0.00 68 GLU A CA 6
ATOM 8005 C C . GLU A 1 68 ? -5.446 2.101 -4.154 1.00 0.00 68 GLU A C 6
ATOM 8006 O O . GLU A 1 68 ? -6.364 2.140 -3.335 1.00 0.00 68 GLU A O 6
ATOM 8018 N N . ILE A 1 69 ? -4.196 2.443 -3.859 1.00 0.00 69 ILE A N 6
ATOM 8019 C CA . ILE A 1 69 ? -3.824 2.894 -2.525 1.00 0.00 69 ILE A CA 6
ATOM 8020 C C . ILE A 1 69 ? -4.725 4.032 -2.057 1.00 0.00 69 ILE A C 6
ATOM 8021 O O . ILE A 1 69 ? -5.296 3.976 -0.968 1.00 0.00 69 ILE A O 6
ATOM 8037 N N . GLU A 1 70 ? -4.849 5.061 -2.889 1.00 0.00 70 GLU A N 6
ATOM 8038 C CA . GLU A 1 70 ? -5.682 6.211 -2.560 1.00 0.00 70 GLU A CA 6
ATOM 8039 C C . GLU A 1 70 ? -6.923 5.780 -1.783 1.00 0.00 70 GLU A C 6
ATOM 8040 O O . GLU A 1 70 ? -7.095 6.139 -0.617 1.00 0.00 70 GLU A O 6
ATOM 8052 N N . CYS A 1 71 ? -7.785 5.010 -2.437 1.00 0.00 71 CYS A N 6
ATOM 8053 C CA . CYS A 1 71 ? -9.011 4.530 -1.809 1.00 0.00 71 CYS A CA 6
ATOM 8054 C C . CYS A 1 71 ? -8.702 3.498 -0.729 1.00 0.00 71 CYS A C 6
ATOM 8055 O O . CYS A 1 71 ? -9.359 3.456 0.310 1.00 0.00 71 CYS A O 6
ATOM 8063 N N . MET A 1 72 ? -7.698 2.667 -0.984 1.00 0.00 72 MET A N 6
ATOM 8064 C CA . MET A 1 72 ? -7.301 1.634 -0.035 1.00 0.00 72 MET A CA 6
ATOM 8065 C C . MET A 1 72 ? -7.170 2.210 1.372 1.00 0.00 72 MET A C 6
ATOM 8066 O O . MET A 1 72 ? -7.880 1.798 2.290 1.00 0.00 72 MET A O 6
ATOM 8080 N N . VAL A 1 73 ? -6.261 3.165 1.535 1.00 0.00 73 VAL A N 6
ATOM 8081 C CA . VAL A 1 73 ? -6.039 3.799 2.829 1.00 0.00 73 VAL A CA 6
ATOM 8082 C C . VAL A 1 73 ? -6.774 5.132 2.922 1.00 0.00 73 VAL A C 6
ATOM 8083 O O . VAL A 1 73 ? -7.325 5.618 1.935 1.00 0.00 73 VAL A O 6
ATOM 8096 N N . ALA A 1 74 ? -6.778 5.717 4.115 1.00 0.00 74 ALA A N 6
ATOM 8097 C CA . ALA A 1 74 ? -7.443 6.994 4.337 1.00 0.00 74 ALA A CA 6
ATOM 8098 C C . ALA A 1 74 ? -6.505 8.160 4.042 1.00 0.00 74 ALA A C 6
ATOM 8099 O O . ALA A 1 74 ? -5.292 8.053 4.218 1.00 0.00 74 ALA A O 6
ATOM 8106 N N . ALA A 1 75 ? -7.075 9.273 3.592 1.00 0.00 75 ALA A N 6
ATOM 8107 C CA . ALA A 1 75 ? -6.289 10.459 3.273 1.00 0.00 75 ALA A CA 6
ATOM 8108 C C . ALA A 1 75 ? -5.155 10.651 4.275 1.00 0.00 75 ALA A C 6
ATOM 8109 O O . ALA A 1 75 ? -4.007 10.871 3.891 1.00 0.00 75 ALA A O 6
ATOM 8116 N N . GLU A 1 76 ? -5.486 10.566 5.559 1.00 0.00 76 GLU A N 6
ATOM 8117 C CA . GLU A 1 76 ? -4.494 10.733 6.615 1.00 0.00 76 GLU A CA 6
ATOM 8118 C C . GLU A 1 76 ? -3.238 9.919 6.315 1.00 0.00 76 GLU A C 6
ATOM 8119 O O . GLU A 1 76 ? -2.117 10.397 6.502 1.00 0.00 76 GLU A O 6
ATOM 8131 N N . ILE A 1 77 ? -3.433 8.692 5.848 1.00 0.00 77 ILE A N 6
ATOM 8132 C CA . ILE A 1 77 ? -2.317 7.812 5.522 1.00 0.00 77 ILE A CA 6
ATOM 8133 C C . ILE A 1 77 ? -1.808 8.072 4.107 1.00 0.00 77 ILE A C 6
ATOM 8134 O O . ILE A 1 77 ? -0.622 8.323 3.899 1.00 0.00 77 ILE A O 6
ATOM 8150 N N . MET A 1 78 ? -2.716 8.012 3.138 1.00 0.00 78 MET A N 6
ATOM 8151 C CA . MET A 1 78 ? -2.360 8.243 1.743 1.00 0.00 78 MET A CA 6
ATOM 8152 C C . MET A 1 78 ? -1.299 9.333 1.627 1.00 0.00 78 MET A C 6
ATOM 8153 O O . MET A 1 78 ? -0.276 9.148 0.967 1.00 0.00 78 MET A O 6
ATOM 8167 N N . GLN A 1 79 ? -1.549 10.468 2.271 1.00 0.00 79 GLN A N 6
ATOM 8168 C CA . GLN A 1 79 ? -0.614 11.588 2.238 1.00 0.00 79 GLN A CA 6
ATOM 8169 C C . GLN A 1 79 ? 0.819 11.106 2.436 1.00 0.00 79 GLN A C 6
ATOM 8170 O O . GLN A 1 79 ? 1.717 11.471 1.678 1.00 0.00 79 GLN A O 6
ATOM 8184 N N . ARG A 1 80 ? 1.025 10.283 3.459 1.00 0.00 80 ARG A N 6
ATOM 8185 C CA . ARG A 1 80 ? 2.350 9.752 3.758 1.00 0.00 80 ARG A CA 6
ATOM 8186 C C . ARG A 1 80 ? 3.008 9.194 2.499 1.00 0.00 80 ARG A C 6
ATOM 8187 O O . ARG A 1 80 ? 4.168 9.491 2.208 1.00 0.00 80 ARG A O 6
ATOM 8208 N N . TYR A 1 81 ? 2.261 8.384 1.757 1.00 0.00 81 TYR A N 6
ATOM 8209 C CA . TYR A 1 81 ? 2.773 7.782 0.532 1.00 0.00 81 TYR A CA 6
ATOM 8210 C C . TYR A 1 81 ? 2.967 8.837 -0.554 1.00 0.00 81 TYR A C 6
ATOM 8211 O O . TYR A 1 81 ? 3.968 8.831 -1.271 1.00 0.00 81 TYR A O 6
ATOM 8229 N N . LYS A 1 82 ? 2.002 9.742 -0.669 1.00 0.00 82 LYS A N 6
ATOM 8230 C CA . LYS A 1 82 ? 2.065 10.805 -1.665 1.00 0.00 82 LYS A CA 6
ATOM 8231 C C . LYS A 1 82 ? 3.362 11.598 -1.534 1.00 0.00 82 LYS A C 6
ATOM 8232 O O . LYS A 1 82 ? 4.072 11.814 -2.516 1.00 0.00 82 LYS A O 6
ATOM 8251 N N . LYS A 1 83 ? 3.666 12.027 -0.314 1.00 0.00 83 LYS A N 6
ATOM 8252 C CA . LYS A 1 83 ? 4.879 12.794 -0.052 1.00 0.00 83 LYS A CA 6
ATOM 8253 C C . LYS A 1 83 ? 6.122 11.975 -0.388 1.00 0.00 83 LYS A C 6
ATOM 8254 O O . LYS A 1 83 ? 7.081 12.491 -0.964 1.00 0.00 83 LYS A O 6
ATOM 8273 N N . LEU A 1 84 ? 6.099 10.698 -0.025 1.00 0.00 84 LEU A N 6
ATOM 8274 C CA . LEU A 1 84 ? 7.225 9.808 -0.289 1.00 0.00 84 LEU A CA 6
ATOM 8275 C C . LEU A 1 84 ? 7.599 9.827 -1.767 1.00 0.00 84 LEU A C 6
ATOM 8276 O O . LEU A 1 84 ? 8.762 10.018 -2.120 1.00 0.00 84 LEU A O 6
ATOM 8292 N N . GLN A 1 85 ? 6.604 9.630 -2.628 1.00 0.00 85 GLN A N 6
ATOM 8293 C CA . GLN A 1 85 ? 6.830 9.627 -4.068 1.00 0.00 85 GLN A CA 6
ATOM 8294 C C . GLN A 1 85 ? 7.521 10.911 -4.513 1.00 0.00 85 GLN A C 6
ATOM 8295 O O . GLN A 1 85 ? 8.542 10.873 -5.201 1.00 0.00 85 GLN A O 6
ATOM 8309 N N . PHE A 1 86 ? 6.957 12.048 -4.118 1.00 0.00 86 PHE A N 6
ATOM 8310 C CA . PHE A 1 86 ? 7.519 13.345 -4.479 1.00 0.00 86 PHE A CA 6
ATOM 8311 C C . PHE A 1 86 ? 9.032 13.358 -4.278 1.00 0.00 86 PHE A C 6
ATOM 8312 O O . PHE A 1 86 ? 9.788 13.654 -5.202 1.00 0.00 86 PHE A O 6
ATOM 8329 N N . GLU A 1 87 ? 9.465 13.034 -3.063 1.00 0.00 87 GLU A N 6
ATOM 8330 C CA . GLU A 1 87 ? 10.886 13.010 -2.741 1.00 0.00 87 GLU A CA 6
ATOM 8331 C C . GLU A 1 87 ? 11.694 12.410 -3.888 1.00 0.00 87 GLU A C 6
ATOM 8332 O O . GLU A 1 87 ? 12.721 12.956 -4.290 1.00 0.00 87 GLU A O 6
ATOM 8344 N N . ARG A 1 88 ? 11.222 11.283 -4.411 1.00 0.00 88 ARG A N 6
ATOM 8345 C CA . ARG A 1 88 ? 11.900 10.608 -5.510 1.00 0.00 88 ARG A CA 6
ATOM 8346 C C . ARG A 1 88 ? 10.952 10.397 -6.687 1.00 0.00 88 ARG A C 6
ATOM 8347 O O . ARG A 1 88 ? 10.357 9.330 -6.835 1.00 0.00 88 ARG A O 6
ATOM 8368 N N . SER A 1 89 ? 10.815 11.422 -7.521 1.00 0.00 89 SER A N 6
ATOM 8369 C CA . SER A 1 89 ? 9.937 11.352 -8.682 1.00 0.00 89 SER A CA 6
ATOM 8370 C C . SER A 1 89 ? 10.158 12.548 -9.604 1.00 0.00 89 SER A C 6
ATOM 8371 O O . SER A 1 89 ? 10.404 13.662 -9.146 1.00 0.00 89 SER A O 6
ATOM 8379 N N . GLY A 1 90 ? 10.067 12.306 -10.908 1.00 0.00 90 GLY A N 6
ATOM 8380 C CA . GLY A 1 90 ? 10.260 13.369 -11.876 1.00 0.00 90 GLY A CA 6
ATOM 8381 C C . GLY A 1 90 ? 11.388 13.075 -12.845 1.00 0.00 90 GLY A C 6
ATOM 8382 O O . GLY A 1 90 ? 11.679 11.921 -13.159 1.00 0.00 90 GLY A O 6
ATOM 8386 N N . PRO A 1 91 ? 12.042 14.137 -13.338 1.00 0.00 91 PRO A N 6
ATOM 8387 C CA . PRO A 1 91 ? 13.153 14.012 -14.285 1.00 0.00 91 PRO A CA 6
ATOM 8388 C C . PRO A 1 91 ? 14.401 13.419 -13.641 1.00 0.00 91 PRO A C 6
ATOM 8389 O O . PRO A 1 91 ? 15.285 14.147 -13.190 1.00 0.00 91 PRO A O 6
ATOM 8400 N N . SER A 1 92 ? 14.467 12.092 -13.600 1.00 0.00 92 SER A N 6
ATOM 8401 C CA . SER A 1 92 ? 15.606 11.400 -13.008 1.00 0.00 92 SER A CA 6
ATOM 8402 C C . SER A 1 92 ? 16.730 11.233 -14.026 1.00 0.00 92 SER A C 6
ATOM 8403 O O . SER A 1 92 ? 17.863 11.655 -13.793 1.00 0.00 92 SER A O 6
ATOM 8411 N N . SER A 1 93 ? 16.407 10.612 -15.157 1.00 0.00 93 SER A N 6
ATOM 8412 C CA . SER A 1 93 ? 17.390 10.384 -16.210 1.00 0.00 93 SER A CA 6
ATOM 8413 C C . SER A 1 93 ? 18.117 11.678 -16.564 1.00 0.00 93 SER A C 6
ATOM 8414 O O . SER A 1 93 ? 19.336 11.774 -16.431 1.00 0.00 93 SER A O 6
ATOM 8422 N N . GLY A 1 94 ? 17.358 12.672 -17.015 1.00 0.00 94 GLY A N 6
ATOM 8423 C CA . GLY A 1 94 ? 17.946 13.946 -17.382 1.00 0.00 94 GLY A CA 6
ATOM 8424 C C . GLY A 1 94 ? 17.781 14.258 -18.857 1.00 0.00 94 GLY A C 6
ATOM 8425 O O . GLY A 1 94 ? 17.197 13.451 -19.578 1.00 0.00 94 GLY A O 6
ATOM 8431 N N . GLY A 1 1 ? -16.198 -25.600 -3.507 1.00 0.00 1 GLY A N 7
ATOM 8432 C CA . GLY A 1 1 ? -17.370 -26.102 -4.201 1.00 0.00 1 GLY A CA 7
ATOM 8433 C C . GLY A 1 1 ? -18.559 -25.169 -4.081 1.00 0.00 1 GLY A C 7
ATOM 8434 O O . GLY A 1 1 ? -18.915 -24.745 -2.981 1.00 0.00 1 GLY A O 7
ATOM 8438 N N . SER A 1 2 ? -19.174 -24.848 -5.214 1.00 0.00 2 SER A N 7
ATOM 8439 C CA . SER A 1 2 ? -20.327 -23.956 -5.232 1.00 0.00 2 SER A CA 7
ATOM 8440 C C . SER A 1 2 ? -20.165 -22.838 -4.206 1.00 0.00 2 SER A C 7
ATOM 8441 O O . SER A 1 2 ? -21.114 -22.477 -3.511 1.00 0.00 2 SER A O 7
ATOM 8449 N N . SER A 1 3 ? -18.955 -22.296 -4.119 1.00 0.00 3 SER A N 7
ATOM 8450 C CA . SER A 1 3 ? -18.666 -21.221 -3.176 1.00 0.00 3 SER A CA 7
ATOM 8451 C C . SER A 1 3 ? -17.671 -20.230 -3.770 1.00 0.00 3 SER A C 7
ATOM 8452 O O . SER A 1 3 ? -16.604 -20.613 -4.248 1.00 0.00 3 SER A O 7
ATOM 8460 N N . GLY A 1 4 ? -18.030 -18.949 -3.738 1.00 0.00 4 GLY A N 7
ATOM 8461 C CA . GLY A 1 4 ? -17.159 -17.921 -4.276 1.00 0.00 4 GLY A CA 7
ATOM 8462 C C . GLY A 1 4 ? -16.000 -17.601 -3.354 1.00 0.00 4 GLY A C 7
ATOM 8463 O O . GLY A 1 4 ? -16.156 -16.866 -2.380 1.00 0.00 4 GLY A O 7
ATOM 8467 N N . SER A 1 5 ? -14.832 -18.158 -3.661 1.00 0.00 5 SER A N 7
ATOM 8468 C CA . SER A 1 5 ? -13.642 -17.933 -2.849 1.00 0.00 5 SER A CA 7
ATOM 8469 C C . SER A 1 5 ? -12.375 -18.153 -3.669 1.00 0.00 5 SER A C 7
ATOM 8470 O O . SER A 1 5 ? -12.121 -19.255 -4.156 1.00 0.00 5 SER A O 7
ATOM 8478 N N . SER A 1 6 ? -11.582 -17.096 -3.819 1.00 0.00 6 SER A N 7
ATOM 8479 C CA . SER A 1 6 ? -10.343 -17.172 -4.584 1.00 0.00 6 SER A CA 7
ATOM 8480 C C . SER A 1 6 ? -9.160 -17.477 -3.670 1.00 0.00 6 SER A C 7
ATOM 8481 O O . SER A 1 6 ? -8.104 -17.914 -4.128 1.00 0.00 6 SER A O 7
ATOM 8489 N N . GLY A 1 7 ? -9.344 -17.243 -2.375 1.00 0.00 7 GLY A N 7
ATOM 8490 C CA . GLY A 1 7 ? -8.283 -17.499 -1.417 1.00 0.00 7 GLY A CA 7
ATOM 8491 C C . GLY A 1 7 ? -7.252 -16.387 -1.383 1.00 0.00 7 GLY A C 7
ATOM 8492 O O . GLY A 1 7 ? -7.114 -15.629 -2.343 1.00 0.00 7 GLY A O 7
ATOM 8496 N N . CYS A 1 8 ? -6.527 -16.289 -0.273 1.00 0.00 8 CYS A N 7
ATOM 8497 C CA . CYS A 1 8 ? -5.505 -15.261 -0.117 1.00 0.00 8 CYS A CA 7
ATOM 8498 C C . CYS A 1 8 ? -4.111 -15.880 -0.087 1.00 0.00 8 CYS A C 7
ATOM 8499 O O . CYS A 1 8 ? -3.961 -17.093 0.062 1.00 0.00 8 CYS A O 7
ATOM 8506 N N . LYS A 1 9 ? -3.093 -15.038 -0.229 1.00 0.00 9 LYS A N 7
ATOM 8507 C CA . LYS A 1 9 ? -1.711 -15.501 -0.217 1.00 0.00 9 LYS A CA 7
ATOM 8508 C C . LYS A 1 9 ? -1.077 -15.285 1.154 1.00 0.00 9 LYS A C 7
ATOM 8509 O O . LYS A 1 9 ? -0.132 -15.982 1.529 1.00 0.00 9 LYS A O 7
ATOM 8528 N N . LEU A 1 10 ? -1.602 -14.319 1.897 1.00 0.00 10 LEU A N 7
ATOM 8529 C CA . LEU A 1 10 ? -1.088 -14.014 3.228 1.00 0.00 10 LEU A CA 7
ATOM 8530 C C . LEU A 1 10 ? -1.861 -14.778 4.300 1.00 0.00 10 LEU A C 7
ATOM 8531 O O . LEU A 1 10 ? -1.364 -15.756 4.859 1.00 0.00 10 LEU A O 7
ATOM 8547 N N . CYS A 1 11 ? -3.080 -14.328 4.577 1.00 0.00 11 CYS A N 7
ATOM 8548 C CA . CYS A 1 11 ? -3.922 -14.969 5.580 1.00 0.00 11 CYS A CA 7
ATOM 8549 C C . CYS A 1 11 ? -4.549 -16.245 5.026 1.00 0.00 11 CYS A C 7
ATOM 8550 O O . CYS A 1 11 ? -5.363 -16.889 5.690 1.00 0.00 11 CYS A O 7
ATOM 8557 N N . LEU A 1 12 ? -4.165 -16.606 3.806 1.00 0.00 12 LEU A N 7
ATOM 8558 C CA . LEU A 1 12 ? -4.689 -17.805 3.162 1.00 0.00 12 LEU A CA 7
ATOM 8559 C C . LEU A 1 12 ? -6.134 -18.059 3.577 1.00 0.00 12 LEU A C 7
ATOM 8560 O O . LEU A 1 12 ? -6.510 -19.186 3.898 1.00 0.00 12 LEU A O 7
ATOM 8576 N N . GLY A 1 13 ? -6.942 -17.004 3.567 1.00 0.00 13 GLY A N 7
ATOM 8577 C CA . GLY A 1 13 ? -8.338 -17.133 3.943 1.00 0.00 13 GLY A CA 7
ATOM 8578 C C . GLY A 1 13 ? -9.261 -17.166 2.741 1.00 0.00 13 GLY A C 7
ATOM 8579 O O . GLY A 1 13 ? -9.010 -16.497 1.739 1.00 0.00 13 GLY A O 7
ATOM 8583 N N . GLU A 1 14 ? -10.331 -17.948 2.840 1.00 0.00 14 GLU A N 7
ATOM 8584 C CA . GLU A 1 14 ? -11.293 -18.067 1.750 1.00 0.00 14 GLU A CA 7
ATOM 8585 C C . GLU A 1 14 ? -12.335 -16.953 1.819 1.00 0.00 14 GLU A C 7
ATOM 8586 O O . GLU A 1 14 ? -13.270 -17.012 2.617 1.00 0.00 14 GLU A O 7
ATOM 8598 N N . TYR A 1 15 ? -12.163 -15.940 0.978 1.00 0.00 15 TYR A N 7
ATOM 8599 C CA . TYR A 1 15 ? -13.085 -14.811 0.944 1.00 0.00 15 TYR A CA 7
ATOM 8600 C C . TYR A 1 15 ? -13.666 -14.623 -0.454 1.00 0.00 15 TYR A C 7
ATOM 8601 O O . TYR A 1 15 ? -13.039 -14.945 -1.463 1.00 0.00 15 TYR A O 7
ATOM 8619 N N . PRO A 1 16 ? -14.894 -14.087 -0.517 1.00 0.00 16 PRO A N 7
ATOM 8620 C CA . PRO A 1 16 ? -15.587 -13.841 -1.785 1.00 0.00 16 PRO A CA 7
ATOM 8621 C C . PRO A 1 16 ? -14.948 -12.713 -2.586 1.00 0.00 16 PRO A C 7
ATOM 8622 O O . PRO A 1 16 ? -14.564 -11.683 -2.031 1.00 0.00 16 PRO A O 7
ATOM 8633 N N . VAL A 1 17 ? -14.835 -12.913 -3.896 1.00 0.00 17 VAL A N 7
ATOM 8634 C CA . VAL A 1 17 ? -14.243 -11.911 -4.774 1.00 0.00 17 VAL A CA 7
ATOM 8635 C C . VAL A 1 17 ? -14.713 -10.508 -4.403 1.00 0.00 17 VAL A C 7
ATOM 8636 O O . VAL A 1 17 ? -13.937 -9.554 -4.439 1.00 0.00 17 VAL A O 7
ATOM 8649 N N . GLU A 1 18 ? -15.989 -10.392 -4.048 1.00 0.00 18 GLU A N 7
ATOM 8650 C CA . GLU A 1 18 ? -16.562 -9.106 -3.671 1.00 0.00 18 GLU A CA 7
ATOM 8651 C C . GLU A 1 18 ? -15.648 -8.367 -2.699 1.00 0.00 18 GLU A C 7
ATOM 8652 O O . GLU A 1 18 ? -15.434 -7.162 -2.826 1.00 0.00 18 GLU A O 7
ATOM 8664 N N . GLN A 1 19 ? -15.112 -9.099 -1.727 1.00 0.00 19 GLN A N 7
ATOM 8665 C CA . GLN A 1 19 ? -14.222 -8.512 -0.732 1.00 0.00 19 GLN A CA 7
ATOM 8666 C C . GLN A 1 19 ? -12.762 -8.764 -1.092 1.00 0.00 19 GLN A C 7
ATOM 8667 O O . GLN A 1 19 ? -11.940 -9.056 -0.223 1.00 0.00 19 GLN A O 7
ATOM 8681 N N . MET A 1 20 ? -12.446 -8.650 -2.378 1.00 0.00 20 MET A N 7
ATOM 8682 C CA . MET A 1 20 ? -11.083 -8.865 -2.852 1.00 0.00 20 MET A CA 7
ATOM 8683 C C . MET A 1 20 ? -10.688 -7.800 -3.870 1.00 0.00 20 MET A C 7
ATOM 8684 O O . MET A 1 20 ? -11.545 -7.183 -4.504 1.00 0.00 20 MET A O 7
ATOM 8698 N N . THR A 1 21 ? -9.385 -7.588 -4.022 1.00 0.00 21 THR A N 7
ATOM 8699 C CA . THR A 1 21 ? -8.876 -6.597 -4.962 1.00 0.00 21 THR A CA 7
ATOM 8700 C C . THR A 1 21 ? -7.839 -7.207 -5.897 1.00 0.00 21 THR A C 7
ATOM 8701 O O . THR A 1 21 ? -6.850 -7.789 -5.450 1.00 0.00 21 THR A O 7
ATOM 8712 N N . THR A 1 22 ? -8.069 -7.071 -7.199 1.00 0.00 22 THR A N 7
ATOM 8713 C CA . THR A 1 22 ? -7.155 -7.610 -8.197 1.00 0.00 22 THR A CA 7
ATOM 8714 C C . THR A 1 22 ? -6.270 -6.515 -8.781 1.00 0.00 22 THR A C 7
ATOM 8715 O O . THR A 1 22 ? -6.753 -5.444 -9.150 1.00 0.00 22 THR A O 7
ATOM 8726 N N . ILE A 1 23 ? -4.972 -6.788 -8.861 1.00 0.00 23 ILE A N 7
ATOM 8727 C CA . ILE A 1 23 ? -4.021 -5.825 -9.402 1.00 0.00 23 ILE A CA 7
ATOM 8728 C C . ILE A 1 23 ? -3.850 -6.006 -10.906 1.00 0.00 23 ILE A C 7
ATOM 8729 O O . ILE A 1 23 ? -3.649 -7.120 -11.390 1.00 0.00 23 ILE A O 7
ATOM 8745 N N . ALA A 1 24 ? -3.931 -4.902 -11.643 1.00 0.00 24 ALA A N 7
ATOM 8746 C CA . ALA A 1 24 ? -3.781 -4.938 -13.092 1.00 0.00 24 ALA A CA 7
ATOM 8747 C C . ALA A 1 24 ? -2.313 -4.837 -13.496 1.00 0.00 24 ALA A C 7
ATOM 8748 O O . ALA A 1 24 ? -1.993 -4.389 -14.596 1.00 0.00 24 ALA A O 7
ATOM 8755 N N . GLN A 1 25 ? -1.427 -5.255 -12.597 1.00 0.00 25 GLN A N 7
ATOM 8756 C CA . GLN A 1 25 ? 0.006 -5.210 -12.860 1.00 0.00 25 GLN A CA 7
ATOM 8757 C C . GLN A 1 25 ? 0.596 -6.615 -12.907 1.00 0.00 25 GLN A C 7
ATOM 8758 O O . GLN A 1 25 ? 1.419 -6.925 -13.768 1.00 0.00 25 GLN A O 7
ATOM 8772 N N . CYS A 1 26 ? 0.169 -7.462 -11.977 1.00 0.00 26 CYS A N 7
ATOM 8773 C CA . CYS A 1 26 ? 0.654 -8.835 -11.912 1.00 0.00 26 CYS A CA 7
ATOM 8774 C C . CYS A 1 26 ? -0.504 -9.814 -11.747 1.00 0.00 26 CYS A C 7
ATOM 8775 O O . CYS A 1 26 ? -0.306 -10.963 -11.349 1.00 0.00 26 CYS A O 7
ATOM 8782 N N . GLN A 1 27 ? -1.711 -9.352 -12.056 1.00 0.00 27 GLN A N 7
ATOM 8783 C CA . GLN A 1 27 ? -2.900 -10.188 -11.941 1.00 0.00 27 GLN A CA 7
ATOM 8784 C C . GLN A 1 27 ? -2.939 -10.898 -10.593 1.00 0.00 27 GLN A C 7
ATOM 8785 O O . GLN A 1 27 ? -3.287 -12.076 -10.510 1.00 0.00 27 GLN A O 7
ATOM 8799 N N . CYS A 1 28 ? -2.580 -10.175 -9.537 1.00 0.00 28 CYS A N 7
ATOM 8800 C CA . CYS A 1 28 ? -2.572 -10.735 -8.192 1.00 0.00 28 CYS A CA 7
ATOM 8801 C C . CYS A 1 28 ? -3.764 -10.227 -7.385 1.00 0.00 28 CYS A C 7
ATOM 8802 O O . CYS A 1 28 ? -4.071 -9.035 -7.395 1.00 0.00 28 CYS A O 7
ATOM 8809 N N . ILE A 1 29 ? -4.431 -11.141 -6.687 1.00 0.00 29 ILE A N 7
ATOM 8810 C CA . ILE A 1 29 ? -5.587 -10.787 -5.875 1.00 0.00 29 ILE A CA 7
ATOM 8811 C C . ILE A 1 29 ? -5.291 -10.962 -4.389 1.00 0.00 29 ILE A C 7
ATOM 8812 O O . ILE A 1 29 ? -4.557 -11.869 -3.996 1.00 0.00 29 ILE A O 7
ATOM 8828 N N . PHE A 1 30 ? -5.866 -10.090 -3.569 1.00 0.00 30 PHE A N 7
ATOM 8829 C CA . PHE A 1 30 ? -5.664 -10.149 -2.126 1.00 0.00 30 PHE A CA 7
ATOM 8830 C C . PHE A 1 30 ? -6.863 -9.566 -1.384 1.00 0.00 30 PHE A C 7
ATOM 8831 O O . PHE A 1 30 ? -7.611 -8.755 -1.930 1.00 0.00 30 PHE A O 7
ATOM 8848 N N . CYS A 1 31 ? -7.039 -9.985 -0.136 1.00 0.00 31 CYS A N 7
ATOM 8849 C CA . CYS A 1 31 ? -8.147 -9.507 0.683 1.00 0.00 31 CYS A CA 7
ATOM 8850 C C . CYS A 1 31 ? -7.866 -8.103 1.211 1.00 0.00 31 CYS A C 7
ATOM 8851 O O . CYS A 1 31 ? -6.832 -7.857 1.833 1.00 0.00 31 CYS A O 7
ATOM 8858 N N . THR A 1 32 ? -8.795 -7.186 0.961 1.00 0.00 32 THR A N 7
ATOM 8859 C CA . THR A 1 32 ? -8.649 -5.807 1.410 1.00 0.00 32 THR A CA 7
ATOM 8860 C C . THR A 1 32 ? -7.882 -5.737 2.727 1.00 0.00 32 THR A C 7
ATOM 8861 O O . THR A 1 32 ? -6.862 -5.054 2.827 1.00 0.00 32 THR A O 7
ATOM 8872 N N . LEU A 1 33 ? -8.380 -6.446 3.733 1.00 0.00 33 LEU A N 7
ATOM 8873 C CA . LEU A 1 33 ? -7.741 -6.465 5.045 1.00 0.00 33 LEU A CA 7
ATOM 8874 C C . LEU A 1 33 ? -6.222 -6.441 4.911 1.00 0.00 33 LEU A C 7
ATOM 8875 O O . LEU A 1 33 ? -5.563 -5.502 5.361 1.00 0.00 33 LEU A O 7
ATOM 8891 N N . CYS A 1 34 ? -5.671 -7.477 4.288 1.00 0.00 34 CYS A N 7
ATOM 8892 C CA . CYS A 1 34 ? -4.229 -7.575 4.094 1.00 0.00 34 CYS A CA 7
ATOM 8893 C C . CYS A 1 34 ? -3.701 -6.366 3.327 1.00 0.00 34 CYS A C 7
ATOM 8894 O O . CYS A 1 34 ? -3.018 -5.509 3.891 1.00 0.00 34 CYS A O 7
ATOM 8901 N N . LEU A 1 35 ? -4.021 -6.303 2.039 1.00 0.00 35 LEU A N 7
ATOM 8902 C CA . LEU A 1 35 ? -3.580 -5.199 1.195 1.00 0.00 35 LEU A CA 7
ATOM 8903 C C . LEU A 1 35 ? -3.607 -3.881 1.962 1.00 0.00 35 LEU A C 7
ATOM 8904 O O . LEU A 1 35 ? -2.768 -3.006 1.746 1.00 0.00 35 LEU A O 7
ATOM 8920 N N . LYS A 1 36 ? -4.575 -3.746 2.862 1.00 0.00 36 LYS A N 7
ATOM 8921 C CA . LYS A 1 36 ? -4.711 -2.538 3.665 1.00 0.00 36 LYS A CA 7
ATOM 8922 C C . LYS A 1 36 ? -3.549 -2.402 4.646 1.00 0.00 36 LYS A C 7
ATOM 8923 O O . LYS A 1 36 ? -2.888 -1.366 4.698 1.00 0.00 36 LYS A O 7
ATOM 8942 N N . GLN A 1 37 ? -3.307 -3.457 5.418 1.00 0.00 37 GLN A N 7
ATOM 8943 C CA . GLN A 1 37 ? -2.225 -3.454 6.396 1.00 0.00 37 GLN A CA 7
ATOM 8944 C C . GLN A 1 37 ? -0.867 -3.468 5.703 1.00 0.00 37 GLN A C 7
ATOM 8945 O O . GLN A 1 37 ? 0.128 -2.996 6.255 1.00 0.00 37 GLN A O 7
ATOM 8959 N N . TYR A 1 38 ? -0.831 -4.012 4.492 1.00 0.00 38 TYR A N 7
ATOM 8960 C CA . TYR A 1 38 ? 0.406 -4.090 3.725 1.00 0.00 38 TYR A CA 7
ATOM 8961 C C . TYR A 1 38 ? 0.875 -2.700 3.304 1.00 0.00 38 TYR A C 7
ATOM 8962 O O . TYR A 1 38 ? 1.950 -2.249 3.700 1.00 0.00 38 TYR A O 7
ATOM 8980 N N . VAL A 1 39 ? 0.059 -2.027 2.500 1.00 0.00 39 VAL A N 7
ATOM 8981 C CA . VAL A 1 39 ? 0.387 -0.687 2.025 1.00 0.00 39 VAL A CA 7
ATOM 8982 C C . VAL A 1 39 ? 0.472 0.301 3.184 1.00 0.00 39 VAL A C 7
ATOM 8983 O O . VAL A 1 39 ? 1.158 1.318 3.096 1.00 0.00 39 VAL A O 7
ATOM 8996 N N . GLU A 1 40 ? -0.231 -0.007 4.269 1.00 0.00 40 GLU A N 7
ATOM 8997 C CA . GLU A 1 40 ? -0.236 0.855 5.445 1.00 0.00 40 GLU A CA 7
ATOM 8998 C C . GLU A 1 40 ? 1.093 0.765 6.191 1.00 0.00 40 GLU A C 7
ATOM 8999 O O . GLU A 1 40 ? 1.808 1.759 6.330 1.00 0.00 40 GLU A O 7
ATOM 9011 N N . LEU A 1 41 ? 1.417 -0.431 6.669 1.00 0.00 41 LEU A N 7
ATOM 9012 C CA . LEU A 1 41 ? 2.659 -0.652 7.401 1.00 0.00 41 LEU A CA 7
ATOM 9013 C C . LEU A 1 41 ? 3.862 -0.197 6.581 1.00 0.00 41 LEU A C 7
ATOM 9014 O O . LEU A 1 41 ? 4.800 0.400 7.113 1.00 0.00 41 LEU A O 7
ATOM 9030 N N . LEU A 1 42 ? 3.829 -0.479 5.283 1.00 0.00 42 LEU A N 7
ATOM 9031 C CA . LEU A 1 42 ? 4.915 -0.096 4.389 1.00 0.00 42 LEU A CA 7
ATOM 9032 C C . LEU A 1 42 ? 5.070 1.420 4.338 1.00 0.00 42 LEU A C 7
ATOM 9033 O O . LEU A 1 42 ? 6.157 1.951 4.570 1.00 0.00 42 LEU A O 7
ATOM 9049 N N . ILE A 1 43 ? 3.977 2.112 4.035 1.00 0.00 43 ILE A N 7
ATOM 9050 C CA . ILE A 1 43 ? 3.992 3.567 3.958 1.00 0.00 43 ILE A CA 7
ATOM 9051 C C . ILE A 1 43 ? 4.420 4.184 5.285 1.00 0.00 43 ILE A C 7
ATOM 9052 O O . ILE A 1 43 ? 5.312 5.032 5.328 1.00 0.00 43 ILE A O 7
ATOM 9068 N N . LYS A 1 44 ? 3.780 3.752 6.365 1.00 0.00 44 LYS A N 7
ATOM 9069 C CA . LYS A 1 44 ? 4.097 4.258 7.696 1.00 0.00 44 LYS A CA 7
ATOM 9070 C C . LYS A 1 44 ? 5.593 4.164 7.972 1.00 0.00 44 LYS A C 7
ATOM 9071 O O . LYS A 1 44 ? 6.171 5.042 8.612 1.00 0.00 44 LYS A O 7
ATOM 9090 N N . GLU A 1 45 ? 6.215 3.095 7.485 1.00 0.00 45 GLU A N 7
ATOM 9091 C CA . GLU A 1 45 ? 7.645 2.887 7.680 1.00 0.00 45 GLU A CA 7
ATOM 9092 C C . GLU A 1 45 ? 8.438 4.113 7.235 1.00 0.00 45 GLU A C 7
ATOM 9093 O O . GLU A 1 45 ? 9.287 4.617 7.969 1.00 0.00 45 GLU A O 7
ATOM 9105 N N . GLY A 1 46 ? 8.154 4.587 6.025 1.00 0.00 46 GLY A N 7
ATOM 9106 C CA . GLY A 1 46 ? 8.849 5.749 5.503 1.00 0.00 46 GLY A CA 7
ATOM 9107 C C . GLY A 1 46 ? 9.919 5.379 4.494 1.00 0.00 46 GLY A C 7
ATOM 9108 O O . GLY A 1 46 ? 10.026 6.000 3.437 1.00 0.00 46 GLY A O 7
ATOM 9112 N N . LEU A 1 47 ? 10.713 4.366 4.822 1.00 0.00 47 LEU A N 7
ATOM 9113 C CA . LEU A 1 47 ? 11.782 3.915 3.937 1.00 0.00 47 LEU A CA 7
ATOM 9114 C C . LEU A 1 47 ? 11.228 3.520 2.572 1.00 0.00 47 LEU A C 7
ATOM 9115 O O . LEU A 1 47 ? 11.538 4.151 1.561 1.00 0.00 47 LEU A O 7
ATOM 9131 N N . GLU A 1 48 ? 10.407 2.475 2.551 1.00 0.00 48 GLU A N 7
ATOM 9132 C CA . GLU A 1 48 ? 9.809 1.999 1.309 1.00 0.00 48 GLU A CA 7
ATOM 9133 C C . GLU A 1 48 ? 9.037 3.116 0.613 1.00 0.00 48 GLU A C 7
ATOM 9134 O O . GLU A 1 48 ? 8.050 3.627 1.141 1.00 0.00 48 GLU A O 7
ATOM 9146 N N . THR A 1 49 ? 9.496 3.491 -0.577 1.00 0.00 49 THR A N 7
ATOM 9147 C CA . THR A 1 49 ? 8.851 4.548 -1.346 1.00 0.00 49 THR A CA 7
ATOM 9148 C C . THR A 1 49 ? 7.863 3.971 -2.353 1.00 0.00 49 THR A C 7
ATOM 9149 O O . THR A 1 49 ? 6.897 4.630 -2.738 1.00 0.00 49 THR A O 7
ATOM 9160 N N . ALA A 1 50 ? 8.110 2.736 -2.776 1.00 0.00 50 ALA A N 7
ATOM 9161 C CA . ALA A 1 50 ? 7.240 2.069 -3.737 1.00 0.00 50 ALA A CA 7
ATOM 9162 C C . ALA A 1 50 ? 6.516 0.890 -3.097 1.00 0.00 50 ALA A C 7
ATOM 9163 O O . ALA A 1 50 ? 7.126 0.083 -2.394 1.00 0.00 50 ALA A O 7
ATOM 9170 N N . ILE A 1 51 ? 5.214 0.796 -3.343 1.00 0.00 51 ILE A N 7
ATOM 9171 C CA . ILE A 1 51 ? 4.408 -0.286 -2.790 1.00 0.00 51 ILE A CA 7
ATOM 9172 C C . ILE A 1 51 ? 4.377 -1.485 -3.731 1.00 0.00 51 ILE A C 7
ATOM 9173 O O . ILE A 1 51 ? 3.444 -1.644 -4.518 1.00 0.00 51 ILE A O 7
ATOM 9189 N N . SER A 1 52 ? 5.402 -2.327 -3.644 1.00 0.00 52 SER A N 7
ATOM 9190 C CA . SER A 1 52 ? 5.493 -3.511 -4.490 1.00 0.00 52 SER A CA 7
ATOM 9191 C C . SER A 1 52 ? 4.431 -4.536 -4.105 1.00 0.00 52 SER A C 7
ATOM 9192 O O . SER A 1 52 ? 3.629 -4.307 -3.199 1.00 0.00 52 SER A O 7
ATOM 9200 N N . CYS A 1 53 ? 4.430 -5.668 -4.801 1.00 0.00 53 CYS A N 7
ATOM 9201 C CA . CYS A 1 53 ? 3.467 -6.729 -4.534 1.00 0.00 53 CYS A CA 7
ATOM 9202 C C . CYS A 1 53 ? 3.729 -7.373 -3.176 1.00 0.00 53 CYS A C 7
ATOM 9203 O O . CYS A 1 53 ? 4.866 -7.674 -2.813 1.00 0.00 53 CYS A O 7
ATOM 9210 N N . PRO A 1 54 ? 2.652 -7.591 -2.407 1.00 0.00 54 PRO A N 7
ATOM 9211 C CA . PRO A 1 54 ? 2.740 -8.201 -1.076 1.00 0.00 54 PRO A CA 7
ATOM 9212 C C . PRO A 1 54 ? 3.114 -9.678 -1.141 1.00 0.00 54 PRO A C 7
ATOM 9213 O O . PRO A 1 54 ? 3.330 -10.319 -0.111 1.00 0.00 54 PRO A O 7
ATOM 9224 N N . ASP A 1 55 ? 3.188 -10.212 -2.354 1.00 0.00 55 ASP A N 7
ATOM 9225 C CA . ASP A 1 55 ? 3.538 -11.614 -2.552 1.00 0.00 55 ASP A CA 7
ATOM 9226 C C . ASP A 1 55 ? 4.964 -11.750 -3.075 1.00 0.00 55 ASP A C 7
ATOM 9227 O O . ASP A 1 55 ? 5.288 -11.260 -4.156 1.00 0.00 55 ASP A O 7
ATOM 9236 N N . ALA A 1 56 ? 5.812 -12.418 -2.301 1.00 0.00 56 ALA A N 7
ATOM 9237 C CA . ALA A 1 56 ? 7.203 -12.619 -2.687 1.00 0.00 56 ALA A CA 7
ATOM 9238 C C . ALA A 1 56 ? 7.313 -13.585 -3.862 1.00 0.00 56 ALA A C 7
ATOM 9239 O O . ALA A 1 56 ? 8.008 -13.310 -4.841 1.00 0.00 56 ALA A O 7
ATOM 9246 N N . ALA A 1 57 ? 6.624 -14.716 -3.759 1.00 0.00 57 ALA A N 7
ATOM 9247 C CA . ALA A 1 57 ? 6.644 -15.721 -4.814 1.00 0.00 57 ALA A CA 7
ATOM 9248 C C . ALA A 1 57 ? 6.342 -15.097 -6.173 1.00 0.00 57 ALA A C 7
ATOM 9249 O O . ALA A 1 57 ? 6.900 -15.505 -7.192 1.00 0.00 57 ALA A O 7
ATOM 9256 N N . CYS A 1 58 ? 5.458 -14.106 -6.180 1.00 0.00 58 CYS A N 7
ATOM 9257 C CA . CYS A 1 58 ? 5.081 -13.426 -7.413 1.00 0.00 58 CYS A CA 7
ATOM 9258 C C . CYS A 1 58 ? 6.302 -13.183 -8.295 1.00 0.00 58 CYS A C 7
ATOM 9259 O O . CYS A 1 58 ? 7.139 -12.323 -8.018 1.00 0.00 58 CYS A O 7
ATOM 9266 N N . PRO A 1 59 ? 6.409 -13.959 -9.385 1.00 0.00 59 PRO A N 7
ATOM 9267 C CA . PRO A 1 59 ? 7.523 -13.846 -10.331 1.00 0.00 59 PRO A CA 7
ATOM 9268 C C . PRO A 1 59 ? 7.472 -12.553 -11.136 1.00 0.00 59 PRO A C 7
ATOM 9269 O O . PRO A 1 59 ? 8.441 -12.184 -11.800 1.00 0.00 59 PRO A O 7
ATOM 9280 N N . LYS A 1 60 ? 6.335 -11.867 -11.074 1.00 0.00 60 LYS A N 7
ATOM 9281 C CA . LYS A 1 60 ? 6.158 -10.613 -11.796 1.00 0.00 60 LYS A CA 7
ATOM 9282 C C . LYS A 1 60 ? 6.523 -9.422 -10.916 1.00 0.00 60 LYS A C 7
ATOM 9283 O O . LYS A 1 60 ? 7.127 -8.457 -11.382 1.00 0.00 60 LYS A O 7
ATOM 9302 N N . GLN A 1 61 ? 6.153 -9.498 -9.641 1.00 0.00 61 GLN A N 7
ATOM 9303 C CA . GLN A 1 61 ? 6.442 -8.426 -8.697 1.00 0.00 61 GLN A CA 7
ATOM 9304 C C . GLN A 1 61 ? 5.846 -7.105 -9.172 1.00 0.00 61 GLN A C 7
ATOM 9305 O O . GLN A 1 61 ? 6.550 -6.105 -9.302 1.00 0.00 61 GLN A O 7
ATOM 9319 N N . GLY A 1 62 ? 4.541 -7.111 -9.431 1.00 0.00 62 GLY A N 7
ATOM 9320 C CA . GLY A 1 62 ? 3.872 -5.907 -9.890 1.00 0.00 62 GLY A CA 7
ATOM 9321 C C . GLY A 1 62 ? 3.528 -4.966 -8.752 1.00 0.00 62 GLY A C 7
ATOM 9322 O O . GLY A 1 62 ? 3.139 -5.405 -7.670 1.00 0.00 62 GLY A O 7
ATOM 9326 N N . HIS A 1 63 ? 3.673 -3.667 -8.997 1.00 0.00 63 HIS A N 7
ATOM 9327 C CA . HIS A 1 63 ? 3.376 -2.660 -7.985 1.00 0.00 63 HIS A CA 7
ATOM 9328 C C . HIS A 1 63 ? 1.888 -2.320 -7.978 1.00 0.00 63 HIS A C 7
ATOM 9329 O O . HIS A 1 63 ? 1.139 -2.742 -8.860 1.00 0.00 63 HIS A O 7
ATOM 9343 N N . LEU A 1 64 ? 1.466 -1.555 -6.976 1.00 0.00 64 LEU A N 7
ATOM 9344 C CA . LEU A 1 64 ? 0.068 -1.158 -6.853 1.00 0.00 64 LEU A CA 7
ATOM 9345 C C . LEU A 1 64 ? -0.179 0.185 -7.531 1.00 0.00 64 LEU A C 7
ATOM 9346 O O . LEU A 1 64 ? 0.652 1.091 -7.453 1.00 0.00 64 LEU A O 7
ATOM 9362 N N . GLN A 1 65 ? -1.324 0.308 -8.194 1.00 0.00 65 GLN A N 7
ATOM 9363 C CA . GLN A 1 65 ? -1.680 1.542 -8.883 1.00 0.00 65 GLN A CA 7
ATOM 9364 C C . GLN A 1 65 ? -2.061 2.632 -7.887 1.00 0.00 65 GLN A C 7
ATOM 9365 O O . GLN A 1 65 ? -2.784 2.379 -6.924 1.00 0.00 65 GLN A O 7
ATOM 9379 N N . GLU A 1 66 ? -1.571 3.845 -8.126 1.00 0.00 66 GLU A N 7
ATOM 9380 C CA . GLU A 1 66 ? -1.861 4.971 -7.248 1.00 0.00 66 GLU A CA 7
ATOM 9381 C C . GLU A 1 66 ? -3.351 5.038 -6.921 1.00 0.00 66 GLU A C 7
ATOM 9382 O O . GLU A 1 66 ? -3.735 5.317 -5.787 1.00 0.00 66 GLU A O 7
ATOM 9394 N N . ASN A 1 67 ? -4.182 4.780 -7.925 1.00 0.00 67 ASN A N 7
ATOM 9395 C CA . ASN A 1 67 ? -5.630 4.810 -7.745 1.00 0.00 67 ASN A CA 7
ATOM 9396 C C . ASN A 1 67 ? -6.067 3.807 -6.683 1.00 0.00 67 ASN A C 7
ATOM 9397 O O . ASN A 1 67 ? -6.967 4.081 -5.890 1.00 0.00 67 ASN A O 7
ATOM 9408 N N . GLU A 1 68 ? -5.423 2.644 -6.674 1.00 0.00 68 GLU A N 7
ATOM 9409 C CA . GLU A 1 68 ? -5.747 1.600 -5.708 1.00 0.00 68 GLU A CA 7
ATOM 9410 C C . GLU A 1 68 ? -5.366 2.030 -4.295 1.00 0.00 68 GLU A C 7
ATOM 9411 O O . GLU A 1 68 ? -6.212 2.077 -3.400 1.00 0.00 68 GLU A O 7
ATOM 9423 N N . ILE A 1 69 ? -4.090 2.341 -4.101 1.00 0.00 69 ILE A N 7
ATOM 9424 C CA . ILE A 1 69 ? -3.597 2.767 -2.796 1.00 0.00 69 ILE A CA 7
ATOM 9425 C C . ILE A 1 69 ? -4.434 3.913 -2.240 1.00 0.00 69 ILE A C 7
ATOM 9426 O O . ILE A 1 69 ? -4.690 3.982 -1.039 1.00 0.00 69 ILE A O 7
ATOM 9442 N N . GLU A 1 70 ? -4.858 4.812 -3.123 1.00 0.00 70 GLU A N 7
ATOM 9443 C CA . GLU A 1 70 ? -5.668 5.955 -2.720 1.00 0.00 70 GLU A CA 7
ATOM 9444 C C . GLU A 1 70 ? -6.923 5.501 -1.981 1.00 0.00 70 GLU A C 7
ATOM 9445 O O . GLU A 1 70 ? -7.143 5.864 -0.825 1.00 0.00 70 GLU A O 7
ATOM 9457 N N . CYS A 1 71 ? -7.742 4.702 -2.656 1.00 0.00 71 CYS A N 7
ATOM 9458 C CA . CYS A 1 71 ? -8.977 4.196 -2.065 1.00 0.00 71 CYS A CA 7
ATOM 9459 C C . CYS A 1 71 ? -8.678 3.252 -0.904 1.00 0.00 71 CYS A C 7
ATOM 9460 O O . CYS A 1 71 ? -9.370 3.263 0.112 1.00 0.00 71 CYS A O 7
ATOM 9468 N N . MET A 1 72 ? -7.641 2.437 -1.065 1.00 0.00 72 MET A N 7
ATOM 9469 C CA . MET A 1 72 ? -7.250 1.485 -0.031 1.00 0.00 72 MET A CA 7
ATOM 9470 C C . MET A 1 72 ? -7.097 2.181 1.318 1.00 0.00 72 MET A C 7
ATOM 9471 O O . MET A 1 72 ? -7.848 1.912 2.256 1.00 0.00 72 MET A O 7
ATOM 9485 N N . VAL A 1 73 ? -6.119 3.077 1.409 1.00 0.00 73 VAL A N 7
ATOM 9486 C CA . VAL A 1 73 ? -5.868 3.812 2.642 1.00 0.00 73 VAL A CA 7
ATOM 9487 C C . VAL A 1 73 ? -6.642 5.126 2.666 1.00 0.00 73 VAL A C 7
ATOM 9488 O O . VAL A 1 73 ? -7.218 5.538 1.660 1.00 0.00 73 VAL A O 7
ATOM 9501 N N . ALA A 1 74 ? -6.649 5.781 3.823 1.00 0.00 74 ALA A N 7
ATOM 9502 C CA . ALA A 1 74 ? -7.350 7.050 3.978 1.00 0.00 74 ALA A CA 7
ATOM 9503 C C . ALA A 1 74 ? -6.415 8.227 3.724 1.00 0.00 74 ALA A C 7
ATOM 9504 O O . ALA A 1 74 ? -5.203 8.123 3.915 1.00 0.00 74 ALA A O 7
ATOM 9511 N N . ALA A 1 75 ? -6.985 9.348 3.290 1.00 0.00 75 ALA A N 7
ATOM 9512 C CA . ALA A 1 75 ? -6.202 10.545 3.011 1.00 0.00 75 ALA A CA 7
ATOM 9513 C C . ALA A 1 75 ? -5.105 10.738 4.053 1.00 0.00 75 ALA A C 7
ATOM 9514 O O . ALA A 1 75 ? -3.940 10.938 3.709 1.00 0.00 75 ALA A O 7
ATOM 9521 N N . GLU A 1 76 ? -5.485 10.678 5.325 1.00 0.00 76 GLU A N 7
ATOM 9522 C CA . GLU A 1 76 ? -4.532 10.849 6.415 1.00 0.00 76 GLU A CA 7
ATOM 9523 C C . GLU A 1 76 ? -3.258 10.051 6.154 1.00 0.00 76 GLU A C 7
ATOM 9524 O O . GLU A 1 76 ? -2.151 10.530 6.406 1.00 0.00 76 GLU A O 7
ATOM 9536 N N . ILE A 1 77 ? -3.422 8.834 5.647 1.00 0.00 77 ILE A N 7
ATOM 9537 C CA . ILE A 1 77 ? -2.286 7.970 5.351 1.00 0.00 77 ILE A CA 7
ATOM 9538 C C . ILE A 1 77 ? -1.762 8.215 3.940 1.00 0.00 77 ILE A C 7
ATOM 9539 O O . ILE A 1 77 ? -0.595 8.557 3.750 1.00 0.00 77 ILE A O 7
ATOM 9555 N N . MET A 1 78 ? -2.634 8.039 2.952 1.00 0.00 78 MET A N 7
ATOM 9556 C CA . MET A 1 78 ? -2.261 8.244 1.558 1.00 0.00 78 MET A CA 7
ATOM 9557 C C . MET A 1 78 ? -1.268 9.394 1.424 1.00 0.00 78 MET A C 7
ATOM 9558 O O . MET A 1 78 ? -0.306 9.309 0.660 1.00 0.00 78 MET A O 7
ATOM 9572 N N . GLN A 1 79 ? -1.506 10.467 2.171 1.00 0.00 79 GLN A N 7
ATOM 9573 C CA . GLN A 1 79 ? -0.632 11.633 2.135 1.00 0.00 79 GLN A CA 7
ATOM 9574 C C . GLN A 1 79 ? 0.828 11.224 2.295 1.00 0.00 79 GLN A C 7
ATOM 9575 O O . GLN A 1 79 ? 1.690 11.651 1.527 1.00 0.00 79 GLN A O 7
ATOM 9589 N N . ARG A 1 80 ? 1.099 10.395 3.298 1.00 0.00 80 ARG A N 7
ATOM 9590 C CA . ARG A 1 80 ? 2.456 9.929 3.559 1.00 0.00 80 ARG A CA 7
ATOM 9591 C C . ARG A 1 80 ? 3.071 9.317 2.304 1.00 0.00 80 ARG A C 7
ATOM 9592 O O . ARG A 1 80 ? 4.139 9.734 1.856 1.00 0.00 80 ARG A O 7
ATOM 9613 N N . TYR A 1 81 ? 2.392 8.323 1.743 1.00 0.00 81 TYR A N 7
ATOM 9614 C CA . TYR A 1 81 ? 2.872 7.650 0.543 1.00 0.00 81 TYR A CA 7
ATOM 9615 C C . TYR A 1 81 ? 3.221 8.660 -0.546 1.00 0.00 81 TYR A C 7
ATOM 9616 O O . TYR A 1 81 ? 4.342 8.681 -1.055 1.00 0.00 81 TYR A O 7
ATOM 9634 N N . LYS A 1 82 ? 2.252 9.499 -0.898 1.00 0.00 82 LYS A N 7
ATOM 9635 C CA . LYS A 1 82 ? 2.454 10.515 -1.924 1.00 0.00 82 LYS A CA 7
ATOM 9636 C C . LYS A 1 82 ? 3.665 11.382 -1.600 1.00 0.00 82 LYS A C 7
ATOM 9637 O O . LYS A 1 82 ? 4.482 11.679 -2.473 1.00 0.00 82 LYS A O 7
ATOM 9656 N N . LYS A 1 83 ? 3.777 11.786 -0.339 1.00 0.00 83 LYS A N 7
ATOM 9657 C CA . LYS A 1 83 ? 4.891 12.618 0.103 1.00 0.00 83 LYS A CA 7
ATOM 9658 C C . LYS A 1 83 ? 6.222 11.903 -0.109 1.00 0.00 83 LYS A C 7
ATOM 9659 O O . LYS A 1 83 ? 7.146 12.456 -0.707 1.00 0.00 83 LYS A O 7
ATOM 9678 N N . LEU A 1 84 ? 6.311 10.672 0.382 1.00 0.00 84 LEU A N 7
ATOM 9679 C CA . LEU A 1 84 ? 7.529 9.880 0.244 1.00 0.00 84 LEU A CA 7
ATOM 9680 C C . LEU A 1 84 ? 8.043 9.916 -1.191 1.00 0.00 84 LEU A C 7
ATOM 9681 O O . LEU A 1 84 ? 9.229 10.140 -1.430 1.00 0.00 84 LEU A O 7
ATOM 9697 N N . GLN A 1 85 ? 7.141 9.697 -2.143 1.00 0.00 85 GLN A N 7
ATOM 9698 C CA . GLN A 1 85 ? 7.505 9.706 -3.555 1.00 0.00 85 GLN A CA 7
ATOM 9699 C C . GLN A 1 85 ? 8.014 11.081 -3.977 1.00 0.00 85 GLN A C 7
ATOM 9700 O O . GLN A 1 85 ? 9.090 11.202 -4.563 1.00 0.00 85 GLN A O 7
ATOM 9714 N N . PHE A 1 86 ? 7.235 12.114 -3.675 1.00 0.00 86 PHE A N 7
ATOM 9715 C CA . PHE A 1 86 ? 7.608 13.480 -4.025 1.00 0.00 86 PHE A CA 7
ATOM 9716 C C . PHE A 1 86 ? 9.094 13.719 -3.775 1.00 0.00 86 PHE A C 7
ATOM 9717 O O . PHE A 1 86 ? 9.803 14.231 -4.641 1.00 0.00 86 PHE A O 7
ATOM 9734 N N . GLU A 1 87 ? 9.556 13.346 -2.587 1.00 0.00 87 GLU A N 7
ATOM 9735 C CA . GLU A 1 87 ? 10.957 13.522 -2.223 1.00 0.00 87 GLU A CA 7
ATOM 9736 C C . GLU A 1 87 ? 11.873 12.891 -3.269 1.00 0.00 87 GLU A C 7
ATOM 9737 O O . GLU A 1 87 ? 12.837 13.509 -3.719 1.00 0.00 87 GLU A O 7
ATOM 9749 N N . ARG A 1 88 ? 11.565 11.654 -3.648 1.00 0.00 88 ARG A N 7
ATOM 9750 C CA . ARG A 1 88 ? 12.360 10.939 -4.638 1.00 0.00 88 ARG A CA 7
ATOM 9751 C C . ARG A 1 88 ? 11.532 10.628 -5.881 1.00 0.00 88 ARG A C 7
ATOM 9752 O O . ARG A 1 88 ? 10.941 9.555 -5.993 1.00 0.00 88 ARG A O 7
ATOM 9773 N N . SER A 1 89 ? 11.493 11.576 -6.812 1.00 0.00 89 SER A N 7
ATOM 9774 C CA . SER A 1 89 ? 10.733 11.406 -8.044 1.00 0.00 89 SER A CA 7
ATOM 9775 C C . SER A 1 89 ? 11.420 12.114 -9.208 1.00 0.00 89 SER A C 7
ATOM 9776 O O . SER A 1 89 ? 11.463 13.342 -9.265 1.00 0.00 89 SER A O 7
ATOM 9784 N N . GLY A 1 90 ? 11.957 11.328 -10.137 1.00 0.00 90 GLY A N 7
ATOM 9785 C CA . GLY A 1 90 ? 12.635 11.896 -11.287 1.00 0.00 90 GLY A CA 7
ATOM 9786 C C . GLY A 1 90 ? 13.607 10.923 -11.926 1.00 0.00 90 GLY A C 7
ATOM 9787 O O . GLY A 1 90 ? 13.225 10.063 -12.720 1.00 0.00 90 GLY A O 7
ATOM 9791 N N . PRO A 1 91 ? 14.896 11.054 -11.579 1.00 0.00 91 PRO A N 7
ATOM 9792 C CA . PRO A 1 91 ? 15.951 10.187 -12.113 1.00 0.00 91 PRO A CA 7
ATOM 9793 C C . PRO A 1 91 ? 15.853 8.760 -11.586 1.00 0.00 91 PRO A C 7
ATOM 9794 O O . PRO A 1 91 ? 15.628 8.542 -10.396 1.00 0.00 91 PRO A O 7
ATOM 9805 N N . SER A 1 92 ? 16.023 7.791 -12.480 1.00 0.00 92 SER A N 7
ATOM 9806 C CA . SER A 1 92 ? 15.950 6.384 -12.106 1.00 0.00 92 SER A CA 7
ATOM 9807 C C . SER A 1 92 ? 17.053 5.582 -12.787 1.00 0.00 92 SER A C 7
ATOM 9808 O O . SER A 1 92 ? 16.983 5.301 -13.984 1.00 0.00 92 SER A O 7
ATOM 9816 N N . SER A 1 93 ? 18.073 5.215 -12.017 1.00 0.00 93 SER A N 7
ATOM 9817 C CA . SER A 1 93 ? 19.194 4.449 -12.547 1.00 0.00 93 SER A CA 7
ATOM 9818 C C . SER A 1 93 ? 18.723 3.107 -13.097 1.00 0.00 93 SER A C 7
ATOM 9819 O O . SER A 1 93 ? 19.088 2.715 -14.205 1.00 0.00 93 SER A O 7
ATOM 9827 N N . GLY A 1 94 ? 17.909 2.406 -12.314 1.00 0.00 94 GLY A N 7
ATOM 9828 C CA . GLY A 1 94 ? 17.401 1.115 -12.738 1.00 0.00 94 GLY A CA 7
ATOM 9829 C C . GLY A 1 94 ? 18.180 -0.041 -12.142 1.00 0.00 94 GLY A C 7
ATOM 9830 O O . GLY A 1 94 ? 19.280 -0.327 -12.611 1.00 0.00 94 GLY A O 7
ATOM 9836 N N . GLY A 1 1 ? -11.726 -20.965 -7.829 1.00 0.00 1 GLY A N 8
ATOM 9837 C CA . GLY A 1 1 ? -12.088 -21.534 -9.115 1.00 0.00 1 GLY A CA 8
ATOM 9838 C C . GLY A 1 1 ? -13.408 -22.276 -9.069 1.00 0.00 1 GLY A C 8
ATOM 9839 O O . GLY A 1 1 ? -13.574 -23.216 -8.292 1.00 0.00 1 GLY A O 8
ATOM 9843 N N . SER A 1 2 ? -14.352 -21.852 -9.904 1.00 0.00 2 SER A N 8
ATOM 9844 C CA . SER A 1 2 ? -15.667 -22.480 -9.952 1.00 0.00 2 SER A CA 8
ATOM 9845 C C . SER A 1 2 ? -16.349 -22.418 -8.588 1.00 0.00 2 SER A C 8
ATOM 9846 O O . SER A 1 2 ? -16.957 -23.391 -8.142 1.00 0.00 2 SER A O 8
ATOM 9854 N N . SER A 1 3 ? -16.243 -21.268 -7.932 1.00 0.00 3 SER A N 8
ATOM 9855 C CA . SER A 1 3 ? -16.845 -21.079 -6.618 1.00 0.00 3 SER A CA 8
ATOM 9856 C C . SER A 1 3 ? -16.877 -19.601 -6.241 1.00 0.00 3 SER A C 8
ATOM 9857 O O . SER A 1 3 ? -16.134 -18.792 -6.796 1.00 0.00 3 SER A O 8
ATOM 9865 N N . GLY A 1 4 ? -17.744 -19.255 -5.295 1.00 0.00 4 GLY A N 8
ATOM 9866 C CA . GLY A 1 4 ? -17.858 -17.875 -4.860 1.00 0.00 4 GLY A CA 8
ATOM 9867 C C . GLY A 1 4 ? -16.536 -17.308 -4.382 1.00 0.00 4 GLY A C 8
ATOM 9868 O O . GLY A 1 4 ? -15.853 -16.601 -5.122 1.00 0.00 4 GLY A O 8
ATOM 9872 N N . SER A 1 5 ? -16.177 -17.615 -3.140 1.00 0.00 5 SER A N 8
ATOM 9873 C CA . SER A 1 5 ? -14.931 -17.126 -2.562 1.00 0.00 5 SER A CA 8
ATOM 9874 C C . SER A 1 5 ? -13.755 -17.397 -3.496 1.00 0.00 5 SER A C 8
ATOM 9875 O O . SER A 1 5 ? -13.795 -18.318 -4.312 1.00 0.00 5 SER A O 8
ATOM 9883 N N . SER A 1 6 ? -12.709 -16.586 -3.371 1.00 0.00 6 SER A N 8
ATOM 9884 C CA . SER A 1 6 ? -11.522 -16.735 -4.205 1.00 0.00 6 SER A CA 8
ATOM 9885 C C . SER A 1 6 ? -10.326 -17.188 -3.374 1.00 0.00 6 SER A C 8
ATOM 9886 O O . SER A 1 6 ? -9.386 -17.788 -3.894 1.00 0.00 6 SER A O 8
ATOM 9894 N N . GLY A 1 7 ? -10.370 -16.895 -2.077 1.00 0.00 7 GLY A N 8
ATOM 9895 C CA . GLY A 1 7 ? -9.285 -17.279 -1.193 1.00 0.00 7 GLY A CA 8
ATOM 9896 C C . GLY A 1 7 ? -8.136 -16.291 -1.224 1.00 0.00 7 GLY A C 8
ATOM 9897 O O . GLY A 1 7 ? -7.919 -15.609 -2.226 1.00 0.00 7 GLY A O 8
ATOM 9901 N N . CYS A 1 8 ? -7.396 -16.212 -0.122 1.00 0.00 8 CYS A N 8
ATOM 9902 C CA . CYS A 1 8 ? -6.264 -15.299 -0.025 1.00 0.00 8 CYS A CA 8
ATOM 9903 C C . CYS A 1 8 ? -4.945 -16.067 -0.009 1.00 0.00 8 CYS A C 8
ATOM 9904 O O . CYS A 1 8 ? -4.922 -17.278 0.213 1.00 0.00 8 CYS A O 8
ATOM 9911 N N . LYS A 1 9 ? -3.850 -15.354 -0.246 1.00 0.00 9 LYS A N 8
ATOM 9912 C CA . LYS A 1 9 ? -2.526 -15.967 -0.258 1.00 0.00 9 LYS A CA 8
ATOM 9913 C C . LYS A 1 9 ? -1.774 -15.661 1.033 1.00 0.00 9 LYS A C 8
ATOM 9914 O O . LYS A 1 9 ? -0.761 -16.293 1.339 1.00 0.00 9 LYS A O 8
ATOM 9933 N N . LEU A 1 10 ? -2.275 -14.691 1.789 1.00 0.00 10 LEU A N 8
ATOM 9934 C CA . LEU A 1 10 ? -1.651 -14.302 3.050 1.00 0.00 10 LEU A CA 8
ATOM 9935 C C . LEU A 1 10 ? -2.395 -14.909 4.235 1.00 0.00 10 LEU A C 8
ATOM 9936 O O . LEU A 1 10 ? -1.859 -15.754 4.952 1.00 0.00 10 LEU A O 8
ATOM 9952 N N . CYS A 1 11 ? -3.634 -14.472 4.435 1.00 0.00 11 CYS A N 8
ATOM 9953 C CA . CYS A 1 11 ? -4.454 -14.971 5.532 1.00 0.00 11 CYS A CA 8
ATOM 9954 C C . CYS A 1 11 ? -5.220 -16.223 5.113 1.00 0.00 11 CYS A C 8
ATOM 9955 O O . CYS A 1 11 ? -6.026 -16.757 5.876 1.00 0.00 11 CYS A O 8
ATOM 9962 N N . LEU A 1 12 ? -4.964 -16.686 3.894 1.00 0.00 12 LEU A N 8
ATOM 9963 C CA . LEU A 1 12 ? -5.628 -17.874 3.372 1.00 0.00 12 LEU A CA 8
ATOM 9964 C C . LEU A 1 12 ? -7.095 -17.905 3.786 1.00 0.00 12 LEU A C 8
ATOM 9965 O O . LEU A 1 12 ? -7.609 -18.937 4.216 1.00 0.00 12 LEU A O 8
ATOM 9981 N N . GLY A 1 13 ? -7.766 -16.765 3.652 1.00 0.00 13 GLY A N 8
ATOM 9982 C CA . GLY A 1 13 ? -9.169 -16.682 4.015 1.00 0.00 13 GLY A CA 8
ATOM 9983 C C . GLY A 1 13 ? -10.084 -16.717 2.807 1.00 0.00 13 GLY A C 8
ATOM 9984 O O . GLY A 1 13 ? -9.817 -16.060 1.801 1.00 0.00 13 GLY A O 8
ATOM 9988 N N . GLU A 1 14 ? -11.165 -17.484 2.905 1.00 0.00 14 GLU A N 8
ATOM 9989 C CA . GLU A 1 14 ? -12.119 -17.602 1.810 1.00 0.00 14 GLU A CA 8
ATOM 9990 C C . GLU A 1 14 ? -13.065 -16.405 1.782 1.00 0.00 14 GLU A C 8
ATOM 9991 O O . GLU A 1 14 ? -13.999 -16.318 2.579 1.00 0.00 14 GLU A O 8
ATOM 10003 N N . TYR A 1 15 ? -12.816 -15.483 0.858 1.00 0.00 15 TYR A N 8
ATOM 10004 C CA . TYR A 1 15 ? -13.641 -14.289 0.727 1.00 0.00 15 TYR A CA 8
ATOM 10005 C C . TYR A 1 15 ? -14.162 -14.141 -0.699 1.00 0.00 15 TYR A C 8
ATOM 10006 O O . TYR A 1 15 ? -13.532 -14.571 -1.665 1.00 0.00 15 TYR A O 8
ATOM 10024 N N . PRO A 1 16 ? -15.341 -13.515 -0.836 1.00 0.00 16 PRO A N 8
ATOM 10025 C CA . PRO A 1 16 ? -15.974 -13.294 -2.139 1.00 0.00 16 PRO A CA 8
ATOM 10026 C C . PRO A 1 16 ? -15.221 -12.269 -2.982 1.00 0.00 16 PRO A C 8
ATOM 10027 O O . PRO A 1 16 ? -14.707 -11.280 -2.461 1.00 0.00 16 PRO A O 8
ATOM 10038 N N . VAL A 1 17 ? -15.162 -12.513 -4.287 1.00 0.00 17 VAL A N 8
ATOM 10039 C CA . VAL A 1 17 ? -14.473 -11.610 -5.202 1.00 0.00 17 VAL A CA 8
ATOM 10040 C C . VAL A 1 17 ? -14.888 -10.163 -4.963 1.00 0.00 17 VAL A C 8
ATOM 10041 O O . VAL A 1 17 ? -14.169 -9.233 -5.324 1.00 0.00 17 VAL A O 8
ATOM 10054 N N . GLU A 1 18 ? -16.055 -9.981 -4.352 1.00 0.00 18 GLU A N 8
ATOM 10055 C CA . GLU A 1 18 ? -16.567 -8.646 -4.065 1.00 0.00 18 GLU A CA 8
ATOM 10056 C C . GLU A 1 18 ? -15.696 -7.941 -3.029 1.00 0.00 18 GLU A C 8
ATOM 10057 O O . GLU A 1 18 ? -15.481 -6.731 -3.104 1.00 0.00 18 GLU A O 8
ATOM 10069 N N . GLN A 1 19 ? -15.198 -8.706 -2.063 1.00 0.00 19 GLN A N 8
ATOM 10070 C CA . GLN A 1 19 ? -14.351 -8.155 -1.012 1.00 0.00 19 GLN A CA 8
ATOM 10071 C C . GLN A 1 19 ? -12.877 -8.406 -1.312 1.00 0.00 19 GLN A C 8
ATOM 10072 O O . GLN A 1 19 ? -12.086 -8.668 -0.406 1.00 0.00 19 GLN A O 8
ATOM 10086 N N . MET A 1 20 ? -12.516 -8.325 -2.588 1.00 0.00 20 MET A N 8
ATOM 10087 C CA . MET A 1 20 ? -11.136 -8.543 -3.007 1.00 0.00 20 MET A CA 8
ATOM 10088 C C . MET A 1 20 ? -10.701 -7.484 -4.014 1.00 0.00 20 MET A C 8
ATOM 10089 O O . MET A 1 20 ? -11.534 -6.832 -4.645 1.00 0.00 20 MET A O 8
ATOM 10103 N N . THR A 1 21 ? -9.389 -7.318 -4.161 1.00 0.00 21 THR A N 8
ATOM 10104 C CA . THR A 1 21 ? -8.843 -6.338 -5.091 1.00 0.00 21 THR A CA 8
ATOM 10105 C C . THR A 1 21 ? -7.790 -6.966 -5.998 1.00 0.00 21 THR A C 8
ATOM 10106 O O . THR A 1 21 ? -6.812 -7.544 -5.522 1.00 0.00 21 THR A O 8
ATOM 10117 N N . THR A 1 22 ? -7.996 -6.849 -7.306 1.00 0.00 22 THR A N 8
ATOM 10118 C CA . THR A 1 22 ? -7.064 -7.406 -8.278 1.00 0.00 22 THR A CA 8
ATOM 10119 C C . THR A 1 22 ? -6.071 -6.353 -8.753 1.00 0.00 22 THR A C 8
ATOM 10120 O O . THR A 1 22 ? -6.438 -5.201 -8.992 1.00 0.00 22 THR A O 8
ATOM 10131 N N . ILE A 1 23 ? -4.811 -6.753 -8.890 1.00 0.00 23 ILE A N 8
ATOM 10132 C CA . ILE A 1 23 ? -3.765 -5.843 -9.339 1.00 0.00 23 ILE A CA 8
ATOM 10133 C C . ILE A 1 23 ? -3.516 -5.987 -10.836 1.00 0.00 23 ILE A C 8
ATOM 10134 O O . ILE A 1 23 ? -3.310 -7.092 -11.338 1.00 0.00 23 ILE A O 8
ATOM 10150 N N . ALA A 1 24 ? -3.535 -4.862 -11.545 1.00 0.00 24 ALA A N 8
ATOM 10151 C CA . ALA A 1 24 ? -3.307 -4.862 -12.984 1.00 0.00 24 ALA A CA 8
ATOM 10152 C C . ALA A 1 24 ? -1.817 -4.834 -13.304 1.00 0.00 24 ALA A C 8
ATOM 10153 O O . ALA A 1 24 ? -1.415 -4.417 -14.391 1.00 0.00 24 ALA A O 8
ATOM 10160 N N . GLN A 1 25 ? -1.003 -5.277 -12.352 1.00 0.00 25 GLN A N 8
ATOM 10161 C CA . GLN A 1 25 ? 0.444 -5.299 -12.534 1.00 0.00 25 GLN A CA 8
ATOM 10162 C C . GLN A 1 25 ? 0.962 -6.732 -12.595 1.00 0.00 25 GLN A C 8
ATOM 10163 O O . GLN A 1 25 ? 1.750 -7.082 -13.474 1.00 0.00 25 GLN A O 8
ATOM 10177 N N . CYS A 1 26 ? 0.517 -7.558 -11.653 1.00 0.00 26 CYS A N 8
ATOM 10178 C CA . CYS A 1 26 ? 0.936 -8.952 -11.598 1.00 0.00 26 CYS A CA 8
ATOM 10179 C C . CYS A 1 26 ? -0.269 -9.878 -11.451 1.00 0.00 26 CYS A C 8
ATOM 10180 O O . CYS A 1 26 ? -0.141 -11.012 -10.992 1.00 0.00 26 CYS A O 8
ATOM 10187 N N . GLN A 1 27 ? -1.438 -9.383 -11.845 1.00 0.00 27 GLN A N 8
ATOM 10188 C CA . GLN A 1 27 ? -2.666 -10.165 -11.758 1.00 0.00 27 GLN A CA 8
ATOM 10189 C C . GLN A 1 27 ? -2.739 -10.917 -10.433 1.00 0.00 27 GLN A C 8
ATOM 10190 O O . GLN A 1 27 ? -3.026 -12.115 -10.401 1.00 0.00 27 GLN A O 8
ATOM 10204 N N . CYS A 1 28 ? -2.476 -10.208 -9.340 1.00 0.00 28 CYS A N 8
ATOM 10205 C CA . CYS A 1 28 ? -2.511 -10.809 -8.011 1.00 0.00 28 CYS A CA 8
ATOM 10206 C C . CYS A 1 28 ? -3.696 -10.282 -7.208 1.00 0.00 28 CYS A C 8
ATOM 10207 O O . CYS A 1 28 ? -3.851 -9.074 -7.030 1.00 0.00 28 CYS A O 8
ATOM 10214 N N . ILE A 1 29 ? -4.530 -11.198 -6.725 1.00 0.00 29 ILE A N 8
ATOM 10215 C CA . ILE A 1 29 ? -5.700 -10.827 -5.940 1.00 0.00 29 ILE A CA 8
ATOM 10216 C C . ILE A 1 29 ? -5.435 -10.993 -4.447 1.00 0.00 29 ILE A C 8
ATOM 10217 O O . ILE A 1 29 ? -4.767 -11.937 -4.025 1.00 0.00 29 ILE A O 8
ATOM 10233 N N . PHE A 1 30 ? -5.965 -10.070 -3.651 1.00 0.00 30 PHE A N 8
ATOM 10234 C CA . PHE A 1 30 ? -5.787 -10.114 -2.204 1.00 0.00 30 PHE A CA 8
ATOM 10235 C C . PHE A 1 30 ? -6.952 -9.433 -1.492 1.00 0.00 30 PHE A C 8
ATOM 10236 O O . PHE A 1 30 ? -7.536 -8.479 -2.006 1.00 0.00 30 PHE A O 8
ATOM 10253 N N . CYS A 1 31 ? -7.284 -9.931 -0.306 1.00 0.00 31 CYS A N 8
ATOM 10254 C CA . CYS A 1 31 ? -8.379 -9.373 0.479 1.00 0.00 31 CYS A CA 8
ATOM 10255 C C . CYS A 1 31 ? -8.035 -7.972 0.973 1.00 0.00 31 CYS A C 8
ATOM 10256 O O . CYS A 1 31 ? -6.999 -7.761 1.605 1.00 0.00 31 CYS A O 8
ATOM 10263 N N . THR A 1 32 ? -8.911 -7.014 0.683 1.00 0.00 32 THR A N 8
ATOM 10264 C CA . THR A 1 32 ? -8.699 -5.633 1.097 1.00 0.00 32 THR A CA 8
ATOM 10265 C C . THR A 1 32 ? -7.943 -5.565 2.419 1.00 0.00 32 THR A C 8
ATOM 10266 O O . THR A 1 32 ? -6.919 -4.887 2.527 1.00 0.00 32 THR A O 8
ATOM 10277 N N . LEU A 1 33 ? -8.452 -6.271 3.423 1.00 0.00 33 LEU A N 8
ATOM 10278 C CA . LEU A 1 33 ? -7.823 -6.290 4.740 1.00 0.00 33 LEU A CA 8
ATOM 10279 C C . LEU A 1 33 ? -6.302 -6.328 4.616 1.00 0.00 33 LEU A C 8
ATOM 10280 O O . LEU A 1 33 ? -5.618 -5.362 4.954 1.00 0.00 33 LEU A O 8
ATOM 10296 N N . CYS A 1 34 ? -5.781 -7.448 4.128 1.00 0.00 34 CYS A N 8
ATOM 10297 C CA . CYS A 1 34 ? -4.342 -7.613 3.957 1.00 0.00 34 CYS A CA 8
ATOM 10298 C C . CYS A 1 34 ? -3.747 -6.431 3.196 1.00 0.00 34 CYS A C 8
ATOM 10299 O O . CYS A 1 34 ? -2.990 -5.636 3.755 1.00 0.00 34 CYS A O 8
ATOM 10306 N N . LEU A 1 35 ? -4.095 -6.323 1.918 1.00 0.00 35 LEU A N 8
ATOM 10307 C CA . LEU A 1 35 ? -3.596 -5.239 1.079 1.00 0.00 35 LEU A CA 8
ATOM 10308 C C . LEU A 1 35 ? -3.552 -3.925 1.854 1.00 0.00 35 LEU A C 8
ATOM 10309 O O . LEU A 1 35 ? -2.639 -3.118 1.679 1.00 0.00 35 LEU A O 8
ATOM 10325 N N . LYS A 1 36 ? -4.544 -3.719 2.713 1.00 0.00 36 LYS A N 8
ATOM 10326 C CA . LYS A 1 36 ? -4.620 -2.506 3.518 1.00 0.00 36 LYS A CA 8
ATOM 10327 C C . LYS A 1 36 ? -3.452 -2.430 4.498 1.00 0.00 36 LYS A C 8
ATOM 10328 O O . LYS A 1 36 ? -2.565 -1.590 4.356 1.00 0.00 36 LYS A O 8
ATOM 10347 N N . GLN A 1 37 ? -3.462 -3.314 5.491 1.00 0.00 37 GLN A N 8
ATOM 10348 C CA . GLN A 1 37 ? -2.404 -3.347 6.493 1.00 0.00 37 GLN A CA 8
ATOM 10349 C C . GLN A 1 37 ? -1.030 -3.386 5.832 1.00 0.00 37 GLN A C 8
ATOM 10350 O O . GLN A 1 37 ? -0.082 -2.759 6.308 1.00 0.00 37 GLN A O 8
ATOM 10364 N N . TYR A 1 38 ? -0.928 -4.127 4.736 1.00 0.00 38 TYR A N 8
ATOM 10365 C CA . TYR A 1 38 ? 0.332 -4.251 4.011 1.00 0.00 38 TYR A CA 8
ATOM 10366 C C . TYR A 1 38 ? 0.883 -2.878 3.637 1.00 0.00 38 TYR A C 8
ATOM 10367 O O . TYR A 1 38 ? 1.861 -2.409 4.219 1.00 0.00 38 TYR A O 8
ATOM 10385 N N . VAL A 1 39 ? 0.246 -2.237 2.662 1.00 0.00 39 VAL A N 8
ATOM 10386 C CA . VAL A 1 39 ? 0.669 -0.917 2.210 1.00 0.00 39 VAL A CA 8
ATOM 10387 C C . VAL A 1 39 ? 0.750 0.062 3.375 1.00 0.00 39 VAL A C 8
ATOM 10388 O O . VAL A 1 39 ? 1.606 0.946 3.397 1.00 0.00 39 VAL A O 8
ATOM 10401 N N . GLU A 1 40 ? -0.148 -0.101 4.343 1.00 0.00 40 GLU A N 8
ATOM 10402 C CA . GLU A 1 40 ? -0.177 0.769 5.511 1.00 0.00 40 GLU A CA 8
ATOM 10403 C C . GLU A 1 40 ? 1.193 0.832 6.179 1.00 0.00 40 GLU A C 8
ATOM 10404 O O . GLU A 1 40 ? 1.733 1.914 6.415 1.00 0.00 40 GLU A O 8
ATOM 10416 N N . LEU A 1 41 ? 1.752 -0.335 6.480 1.00 0.00 41 LEU A N 8
ATOM 10417 C CA . LEU A 1 41 ? 3.059 -0.415 7.121 1.00 0.00 41 LEU A CA 8
ATOM 10418 C C . LEU A 1 41 ? 4.139 0.195 6.233 1.00 0.00 41 LEU A C 8
ATOM 10419 O O . LEU A 1 41 ? 5.016 0.916 6.709 1.00 0.00 41 LEU A O 8
ATOM 10435 N N . LEU A 1 42 ? 4.068 -0.098 4.939 1.00 0.00 42 LEU A N 8
ATOM 10436 C CA . LEU A 1 42 ? 5.038 0.425 3.982 1.00 0.00 42 LEU A CA 8
ATOM 10437 C C . LEU A 1 42 ? 5.044 1.950 3.990 1.00 0.00 42 LEU A C 8
ATOM 10438 O O . LEU A 1 42 ? 6.095 2.575 4.130 1.00 0.00 42 LEU A O 8
ATOM 10454 N N . ILE A 1 43 ? 3.864 2.541 3.840 1.00 0.00 43 ILE A N 8
ATOM 10455 C CA . ILE A 1 43 ? 3.734 3.993 3.833 1.00 0.00 43 ILE A CA 8
ATOM 10456 C C . ILE A 1 43 ? 4.243 4.597 5.138 1.00 0.00 43 ILE A C 8
ATOM 10457 O O . ILE A 1 43 ? 4.977 5.585 5.133 1.00 0.00 43 ILE A O 8
ATOM 10473 N N . LYS A 1 44 ? 3.849 3.995 6.255 1.00 0.00 44 LYS A N 8
ATOM 10474 C CA . LYS A 1 44 ? 4.267 4.471 7.569 1.00 0.00 44 LYS A CA 8
ATOM 10475 C C . LYS A 1 44 ? 5.786 4.439 7.701 1.00 0.00 44 LYS A C 8
ATOM 10476 O O . LYS A 1 44 ? 6.383 5.327 8.308 1.00 0.00 44 LYS A O 8
ATOM 10495 N N . GLU A 1 45 ? 6.404 3.412 7.125 1.00 0.00 45 GLU A N 8
ATOM 10496 C CA . GLU A 1 45 ? 7.855 3.267 7.180 1.00 0.00 45 GLU A CA 8
ATOM 10497 C C . GLU A 1 45 ? 8.545 4.453 6.513 1.00 0.00 45 GLU A C 8
ATOM 10498 O O . GLU A 1 45 ? 9.228 5.239 7.170 1.00 0.00 45 GLU A O 8
ATOM 10510 N N . GLY A 1 46 ? 8.363 4.577 5.202 1.00 0.00 46 GLY A N 8
ATOM 10511 C CA . GLY A 1 46 ? 8.974 5.669 4.466 1.00 0.00 46 GLY A CA 8
ATOM 10512 C C . GLY A 1 46 ? 10.008 5.188 3.467 1.00 0.00 46 GLY A C 8
ATOM 10513 O O . GLY A 1 46 ? 9.972 5.565 2.295 1.00 0.00 46 GLY A O 8
ATOM 10517 N N . LEU A 1 47 ? 10.933 4.354 3.930 1.00 0.00 47 LEU A N 8
ATOM 10518 C CA . LEU A 1 47 ? 11.983 3.821 3.068 1.00 0.00 47 LEU A CA 8
ATOM 10519 C C . LEU A 1 47 ? 11.397 3.270 1.773 1.00 0.00 47 LEU A C 8
ATOM 10520 O O . LEU A 1 47 ? 11.856 3.607 0.682 1.00 0.00 47 LEU A O 8
ATOM 10536 N N . GLU A 1 48 ? 10.380 2.424 1.902 1.00 0.00 48 GLU A N 8
ATOM 10537 C CA . GLU A 1 48 ? 9.731 1.828 0.740 1.00 0.00 48 GLU A CA 8
ATOM 10538 C C . GLU A 1 48 ? 8.779 2.821 0.080 1.00 0.00 48 GLU A C 8
ATOM 10539 O O . GLU A 1 48 ? 7.562 2.743 0.255 1.00 0.00 48 GLU A O 8
ATOM 10551 N N . THR A 1 49 ? 9.341 3.755 -0.680 1.00 0.00 49 THR A N 8
ATOM 10552 C CA . THR A 1 49 ? 8.544 4.766 -1.366 1.00 0.00 49 THR A CA 8
ATOM 10553 C C . THR A 1 49 ? 7.482 4.121 -2.249 1.00 0.00 49 THR A C 8
ATOM 10554 O O . THR A 1 49 ? 6.382 4.651 -2.401 1.00 0.00 49 THR A O 8
ATOM 10565 N N . ALA A 1 50 ? 7.819 2.974 -2.830 1.00 0.00 50 ALA A N 8
ATOM 10566 C CA . ALA A 1 50 ? 6.892 2.256 -3.696 1.00 0.00 50 ALA A CA 8
ATOM 10567 C C . ALA A 1 50 ? 6.166 1.155 -2.931 1.00 0.00 50 ALA A C 8
ATOM 10568 O O . ALA A 1 50 ? 6.508 0.852 -1.788 1.00 0.00 50 ALA A O 8
ATOM 10575 N N . ILE A 1 51 ? 5.162 0.561 -3.568 1.00 0.00 51 ILE A N 8
ATOM 10576 C CA . ILE A 1 51 ? 4.388 -0.507 -2.946 1.00 0.00 51 ILE A CA 8
ATOM 10577 C C . ILE A 1 51 ? 4.463 -1.789 -3.767 1.00 0.00 51 ILE A C 8
ATOM 10578 O O . ILE A 1 51 ? 3.600 -2.055 -4.602 1.00 0.00 51 ILE A O 8
ATOM 10594 N N . SER A 1 52 ? 5.502 -2.582 -3.521 1.00 0.00 52 SER A N 8
ATOM 10595 C CA . SER A 1 52 ? 5.691 -3.837 -4.239 1.00 0.00 52 SER A CA 8
ATOM 10596 C C . SER A 1 52 ? 4.572 -4.822 -3.917 1.00 0.00 52 SER A C 8
ATOM 10597 O O . SER A 1 52 ? 3.721 -4.557 -3.067 1.00 0.00 52 SER A O 8
ATOM 10605 N N . CYS A 1 53 ? 4.578 -5.960 -4.601 1.00 0.00 53 CYS A N 8
ATOM 10606 C CA . CYS A 1 53 ? 3.564 -6.987 -4.390 1.00 0.00 53 CYS A CA 8
ATOM 10607 C C . CYS A 1 53 ? 3.714 -7.623 -3.011 1.00 0.00 53 CYS A C 8
ATOM 10608 O O . CYS A 1 53 ? 4.815 -7.934 -2.559 1.00 0.00 53 CYS A O 8
ATOM 10615 N N . PRO A 1 54 ? 2.577 -7.820 -2.325 1.00 0.00 54 PRO A N 8
ATOM 10616 C CA . PRO A 1 54 ? 2.555 -8.421 -0.988 1.00 0.00 54 PRO A CA 8
ATOM 10617 C C . PRO A 1 54 ? 2.912 -9.903 -1.011 1.00 0.00 54 PRO A C 8
ATOM 10618 O O . PRO A 1 54 ? 2.855 -10.582 0.014 1.00 0.00 54 PRO A O 8
ATOM 10629 N N . ASP A 1 55 ? 3.281 -10.398 -2.188 1.00 0.00 55 ASP A N 8
ATOM 10630 C CA . ASP A 1 55 ? 3.650 -11.800 -2.345 1.00 0.00 55 ASP A CA 8
ATOM 10631 C C . ASP A 1 55 ? 5.163 -11.953 -2.472 1.00 0.00 55 ASP A C 8
ATOM 10632 O O . ASP A 1 55 ? 5.859 -11.023 -2.877 1.00 0.00 55 ASP A O 8
ATOM 10641 N N . ALA A 1 56 ? 5.665 -13.133 -2.120 1.00 0.00 56 ALA A N 8
ATOM 10642 C CA . ALA A 1 56 ? 7.094 -13.408 -2.194 1.00 0.00 56 ALA A CA 8
ATOM 10643 C C . ALA A 1 56 ? 7.425 -14.268 -3.409 1.00 0.00 56 ALA A C 8
ATOM 10644 O O . ALA A 1 56 ? 8.482 -14.117 -4.020 1.00 0.00 56 ALA A O 8
ATOM 10651 N N . ALA A 1 57 ? 6.514 -15.172 -3.753 1.00 0.00 57 ALA A N 8
ATOM 10652 C CA . ALA A 1 57 ? 6.709 -16.056 -4.897 1.00 0.00 57 ALA A CA 8
ATOM 10653 C C . ALA A 1 57 ? 5.981 -15.530 -6.128 1.00 0.00 57 ALA A C 8
ATOM 10654 O O . ALA A 1 57 ? 5.346 -16.290 -6.860 1.00 0.00 57 ALA A O 8
ATOM 10661 N N . CYS A 1 58 ? 6.077 -14.223 -6.353 1.00 0.00 58 CYS A N 8
ATOM 10662 C CA . CYS A 1 58 ? 5.426 -13.593 -7.496 1.00 0.00 58 CYS A CA 8
ATOM 10663 C C . CYS A 1 58 ? 6.391 -13.473 -8.672 1.00 0.00 58 CYS A C 8
ATOM 10664 O O . CYS A 1 58 ? 7.289 -12.631 -8.687 1.00 0.00 58 CYS A O 8
ATOM 10671 N N . PRO A 1 59 ? 6.201 -14.334 -9.683 1.00 0.00 59 PRO A N 8
ATOM 10672 C CA . PRO A 1 59 ? 7.043 -14.344 -10.883 1.00 0.00 59 PRO A CA 8
ATOM 10673 C C . PRO A 1 59 ? 6.819 -13.116 -11.758 1.00 0.00 59 PRO A C 8
ATOM 10674 O O . PRO A 1 59 ? 7.417 -12.986 -12.827 1.00 0.00 59 PRO A O 8
ATOM 10685 N N . LYS A 1 60 ? 5.957 -12.217 -11.299 1.00 0.00 60 LYS A N 8
ATOM 10686 C CA . LYS A 1 60 ? 5.655 -10.997 -12.038 1.00 0.00 60 LYS A CA 8
ATOM 10687 C C . LYS A 1 60 ? 6.310 -9.786 -11.381 1.00 0.00 60 LYS A C 8
ATOM 10688 O O . LYS A 1 60 ? 6.635 -8.806 -12.051 1.00 0.00 60 LYS A O 8
ATOM 10707 N N . GLN A 1 61 ? 6.503 -9.862 -10.069 1.00 0.00 61 GLN A N 8
ATOM 10708 C CA . GLN A 1 61 ? 7.120 -8.772 -9.323 1.00 0.00 61 GLN A CA 8
ATOM 10709 C C . GLN A 1 61 ? 6.484 -7.434 -9.688 1.00 0.00 61 GLN A C 8
ATOM 10710 O O . GLN A 1 61 ? 7.177 -6.486 -10.054 1.00 0.00 61 GLN A O 8
ATOM 10724 N N . GLY A 1 62 ? 5.160 -7.367 -9.584 1.00 0.00 62 GLY A N 8
ATOM 10725 C CA . GLY A 1 62 ? 4.453 -6.141 -9.906 1.00 0.00 62 GLY A CA 8
ATOM 10726 C C . GLY A 1 62 ? 4.148 -5.307 -8.678 1.00 0.00 62 GLY A C 8
ATOM 10727 O O . GLY A 1 62 ? 4.088 -5.828 -7.564 1.00 0.00 62 GLY A O 8
ATOM 10731 N N . HIS A 1 63 ? 3.959 -4.006 -8.880 1.00 0.00 63 HIS A N 8
ATOM 10732 C CA . HIS A 1 63 ? 3.661 -3.098 -7.779 1.00 0.00 63 HIS A CA 8
ATOM 10733 C C . HIS A 1 63 ? 2.186 -2.706 -7.783 1.00 0.00 63 HIS A C 8
ATOM 10734 O O . HIS A 1 63 ? 1.432 -3.089 -8.679 1.00 0.00 63 HIS A O 8
ATOM 10748 N N . LEU A 1 64 ? 1.780 -1.941 -6.776 1.00 0.00 64 LEU A N 8
ATOM 10749 C CA . LEU A 1 64 ? 0.395 -1.497 -6.661 1.00 0.00 64 LEU A CA 8
ATOM 10750 C C . LEU A 1 64 ? 0.182 -0.180 -7.402 1.00 0.00 64 LEU A C 8
ATOM 10751 O O . LEU A 1 64 ? 1.100 0.631 -7.520 1.00 0.00 64 LEU A O 8
ATOM 10767 N N . GLN A 1 65 ? -1.034 0.026 -7.895 1.00 0.00 65 GLN A N 8
ATOM 10768 C CA . GLN A 1 65 ? -1.366 1.245 -8.623 1.00 0.00 65 GLN A CA 8
ATOM 10769 C C . GLN A 1 65 ? -1.642 2.395 -7.659 1.00 0.00 65 GLN A C 8
ATOM 10770 O O . GLN A 1 65 ? -1.784 2.187 -6.455 1.00 0.00 65 GLN A O 8
ATOM 10784 N N . GLU A 1 66 ? -1.716 3.608 -8.200 1.00 0.00 66 GLU A N 8
ATOM 10785 C CA . GLU A 1 66 ? -1.972 4.791 -7.386 1.00 0.00 66 GLU A CA 8
ATOM 10786 C C . GLU A 1 66 ? -3.430 4.834 -6.934 1.00 0.00 66 GLU A C 8
ATOM 10787 O O . GLU A 1 66 ? -3.721 5.097 -5.768 1.00 0.00 66 GLU A O 8
ATOM 10799 N N . ASN A 1 67 ? -4.340 4.573 -7.866 1.00 0.00 67 ASN A N 8
ATOM 10800 C CA . ASN A 1 67 ? -5.767 4.584 -7.566 1.00 0.00 67 ASN A CA 8
ATOM 10801 C C . ASN A 1 67 ? -6.098 3.580 -6.465 1.00 0.00 67 ASN A C 8
ATOM 10802 O O . ASN A 1 67 ? -6.920 3.852 -5.591 1.00 0.00 67 ASN A O 8
ATOM 10813 N N . GLU A 1 68 ? -5.452 2.419 -6.516 1.00 0.00 68 GLU A N 8
ATOM 10814 C CA . GLU A 1 68 ? -5.678 1.375 -5.524 1.00 0.00 68 GLU A CA 8
ATOM 10815 C C . GLU A 1 68 ? -5.410 1.896 -4.115 1.00 0.00 68 GLU A C 8
ATOM 10816 O O . GLU A 1 68 ? -6.284 1.851 -3.249 1.00 0.00 68 GLU A O 8
ATOM 10828 N N . ILE A 1 69 ? -4.197 2.391 -3.895 1.00 0.00 69 ILE A N 8
ATOM 10829 C CA . ILE A 1 69 ? -3.814 2.920 -2.592 1.00 0.00 69 ILE A CA 8
ATOM 10830 C C . ILE A 1 69 ? -4.790 3.997 -2.127 1.00 0.00 69 ILE A C 8
ATOM 10831 O O . ILE A 1 69 ? -5.234 3.990 -0.980 1.00 0.00 69 ILE A O 8
ATOM 10847 N N . GLU A 1 70 ? -5.120 4.916 -3.028 1.00 0.00 70 GLU A N 8
ATOM 10848 C CA . GLU A 1 70 ? -6.045 5.998 -2.710 1.00 0.00 70 GLU A CA 8
ATOM 10849 C C . GLU A 1 70 ? -7.175 5.501 -1.811 1.00 0.00 70 GLU A C 8
ATOM 10850 O O . GLU A 1 70 ? -7.324 5.954 -0.676 1.00 0.00 70 GLU A O 8
ATOM 10862 N N . CYS A 1 71 ? -7.966 4.569 -2.329 1.00 0.00 71 CYS A N 8
ATOM 10863 C CA . CYS A 1 71 ? -9.084 4.012 -1.576 1.00 0.00 71 CYS A CA 8
ATOM 10864 C C . CYS A 1 71 ? -8.589 3.043 -0.507 1.00 0.00 71 CYS A C 8
ATOM 10865 O O . CYS A 1 71 ? -9.137 2.984 0.593 1.00 0.00 71 CYS A O 8
ATOM 10873 N N . MET A 1 72 ? -7.551 2.282 -0.840 1.00 0.00 72 MET A N 8
ATOM 10874 C CA . MET A 1 72 ? -6.983 1.314 0.092 1.00 0.00 72 MET A CA 8
ATOM 10875 C C . MET A 1 72 ? -6.807 1.931 1.476 1.00 0.00 72 MET A C 8
ATOM 10876 O O . MET A 1 72 ? -7.368 1.445 2.458 1.00 0.00 72 MET A O 8
ATOM 10890 N N . VAL A 1 73 ? -6.025 3.004 1.547 1.00 0.00 73 VAL A N 8
ATOM 10891 C CA . VAL A 1 73 ? -5.777 3.687 2.810 1.00 0.00 73 VAL A CA 8
ATOM 10892 C C . VAL A 1 73 ? -6.600 4.967 2.915 1.00 0.00 73 VAL A C 8
ATOM 10893 O O . VAL A 1 73 ? -7.224 5.396 1.945 1.00 0.00 73 VAL A O 8
ATOM 10906 N N . ALA A 1 74 ? -6.595 5.571 4.098 1.00 0.00 74 ALA A N 8
ATOM 10907 C CA . ALA A 1 74 ? -7.339 6.804 4.328 1.00 0.00 74 ALA A CA 8
ATOM 10908 C C . ALA A 1 74 ? -6.485 8.028 4.011 1.00 0.00 74 ALA A C 8
ATOM 10909 O O . ALA A 1 74 ? -5.288 7.910 3.751 1.00 0.00 74 ALA A O 8
ATOM 10916 N N . ALA A 1 75 ? -7.109 9.200 4.034 1.00 0.00 75 ALA A N 8
ATOM 10917 C CA . ALA A 1 75 ? -6.406 10.445 3.750 1.00 0.00 75 ALA A CA 8
ATOM 10918 C C . ALA A 1 75 ? -5.161 10.584 4.619 1.00 0.00 75 ALA A C 8
ATOM 10919 O O . ALA A 1 75 ? -4.081 10.900 4.124 1.00 0.00 75 ALA A O 8
ATOM 10926 N N . GLU A 1 76 ? -5.321 10.343 5.917 1.00 0.00 76 GLU A N 8
ATOM 10927 C CA . GLU A 1 76 ? -4.208 10.442 6.854 1.00 0.00 76 GLU A CA 8
ATOM 10928 C C . GLU A 1 76 ? -2.971 9.736 6.308 1.00 0.00 76 GLU A C 8
ATOM 10929 O O . GLU A 1 76 ? -1.883 10.310 6.265 1.00 0.00 76 GLU A O 8
ATOM 10941 N N . ILE A 1 77 ? -3.147 8.487 5.891 1.00 0.00 77 ILE A N 8
ATOM 10942 C CA . ILE A 1 77 ? -2.046 7.701 5.347 1.00 0.00 77 ILE A CA 8
ATOM 10943 C C . ILE A 1 77 ? -1.640 8.207 3.967 1.00 0.00 77 ILE A C 8
ATOM 10944 O O . ILE A 1 77 ? -0.497 8.612 3.755 1.00 0.00 77 ILE A O 8
ATOM 10960 N N . MET A 1 78 ? -2.585 8.183 3.032 1.00 0.00 78 MET A N 8
ATOM 10961 C CA . MET A 1 78 ? -2.325 8.642 1.672 1.00 0.00 78 MET A CA 8
ATOM 10962 C C . MET A 1 78 ? -1.383 9.842 1.674 1.00 0.00 78 MET A C 8
ATOM 10963 O O . MET A 1 78 ? -0.381 9.856 0.960 1.00 0.00 78 MET A O 8
ATOM 10977 N N . GLN A 1 79 ? -1.713 10.846 2.481 1.00 0.00 79 GLN A N 8
ATOM 10978 C CA . GLN A 1 79 ? -0.896 12.050 2.574 1.00 0.00 79 GLN A CA 8
ATOM 10979 C C . GLN A 1 79 ? 0.580 11.697 2.721 1.00 0.00 79 GLN A C 8
ATOM 10980 O O . GLN A 1 79 ? 1.433 12.249 2.026 1.00 0.00 79 GLN A O 8
ATOM 10994 N N . ARG A 1 80 ? 0.874 10.774 3.631 1.00 0.00 80 ARG A N 8
ATOM 10995 C CA . ARG A 1 80 ? 2.247 10.348 3.872 1.00 0.00 80 ARG A CA 8
ATOM 10996 C C . ARG A 1 80 ? 2.868 9.772 2.603 1.00 0.00 80 ARG A C 8
ATOM 10997 O O . ARG A 1 80 ? 3.983 10.131 2.226 1.00 0.00 80 ARG A O 8
ATOM 11018 N N . TYR A 1 81 ? 2.137 8.875 1.948 1.00 0.00 81 TYR A N 8
ATOM 11019 C CA . TYR A 1 81 ? 2.617 8.246 0.724 1.00 0.00 81 TYR A CA 8
ATOM 11020 C C . TYR A 1 81 ? 2.824 9.282 -0.376 1.00 0.00 81 TYR A C 8
ATOM 11021 O O . TYR A 1 81 ? 3.688 9.125 -1.240 1.00 0.00 81 TYR A O 8
ATOM 11039 N N . LYS A 1 82 ? 2.026 10.343 -0.337 1.00 0.00 82 LYS A N 8
ATOM 11040 C CA . LYS A 1 82 ? 2.120 11.409 -1.329 1.00 0.00 82 LYS A CA 8
ATOM 11041 C C . LYS A 1 82 ? 3.460 12.131 -1.226 1.00 0.00 82 LYS A C 8
ATOM 11042 O O . LYS A 1 82 ? 4.127 12.372 -2.232 1.00 0.00 82 LYS A O 8
ATOM 11061 N N . LYS A 1 83 ? 3.850 12.472 -0.002 1.00 0.00 83 LYS A N 8
ATOM 11062 C CA . LYS A 1 83 ? 5.111 13.164 0.234 1.00 0.00 83 LYS A CA 8
ATOM 11063 C C . LYS A 1 83 ? 6.294 12.223 0.030 1.00 0.00 83 LYS A C 8
ATOM 11064 O O . LYS A 1 83 ? 7.384 12.654 -0.349 1.00 0.00 83 LYS A O 8
ATOM 11083 N N . LEU A 1 84 ? 6.072 10.938 0.279 1.00 0.00 84 LEU A N 8
ATOM 11084 C CA . LEU A 1 84 ? 7.120 9.935 0.120 1.00 0.00 84 LEU A CA 8
ATOM 11085 C C . LEU A 1 84 ? 7.510 9.783 -1.347 1.00 0.00 84 LEU A C 8
ATOM 11086 O O . LEU A 1 84 ? 8.693 9.782 -1.686 1.00 0.00 84 LEU A O 8
ATOM 11102 N N . GLN A 1 85 ? 6.508 9.656 -2.210 1.00 0.00 85 GLN A N 8
ATOM 11103 C CA . GLN A 1 85 ? 6.748 9.505 -3.640 1.00 0.00 85 GLN A CA 8
ATOM 11104 C C . GLN A 1 85 ? 7.322 10.786 -4.235 1.00 0.00 85 GLN A C 8
ATOM 11105 O O . GLN A 1 85 ? 8.283 10.750 -5.004 1.00 0.00 85 GLN A O 8
ATOM 11119 N N . PHE A 1 86 ? 6.727 11.919 -3.873 1.00 0.00 86 PHE A N 8
ATOM 11120 C CA . PHE A 1 86 ? 7.180 13.213 -4.371 1.00 0.00 86 PHE A CA 8
ATOM 11121 C C . PHE A 1 86 ? 8.699 13.324 -4.295 1.00 0.00 86 PHE A C 8
ATOM 11122 O O . PHE A 1 86 ? 9.341 13.834 -5.213 1.00 0.00 86 PHE A O 8
ATOM 11139 N N . GLU A 1 87 ? 9.268 12.843 -3.194 1.00 0.00 87 GLU A N 8
ATOM 11140 C CA . GLU A 1 87 ? 10.712 12.890 -2.997 1.00 0.00 87 GLU A CA 8
ATOM 11141 C C . GLU A 1 87 ? 11.443 12.268 -4.183 1.00 0.00 87 GLU A C 8
ATOM 11142 O O . GLU A 1 87 ? 12.376 12.857 -4.729 1.00 0.00 87 GLU A O 8
ATOM 11154 N N . ARG A 1 88 ? 11.013 11.073 -4.575 1.00 0.00 88 ARG A N 8
ATOM 11155 C CA . ARG A 1 88 ? 11.627 10.370 -5.696 1.00 0.00 88 ARG A CA 8
ATOM 11156 C C . ARG A 1 88 ? 10.880 10.658 -6.994 1.00 0.00 88 ARG A C 8
ATOM 11157 O O . ARG A 1 88 ? 10.934 9.873 -7.941 1.00 0.00 88 ARG A O 8
ATOM 11178 N N . SER A 1 89 ? 10.182 11.790 -7.031 1.00 0.00 89 SER A N 8
ATOM 11179 C CA . SER A 1 89 ? 9.420 12.179 -8.211 1.00 0.00 89 SER A CA 8
ATOM 11180 C C . SER A 1 89 ? 9.648 13.651 -8.543 1.00 0.00 89 SER A C 8
ATOM 11181 O O . SER A 1 89 ? 9.299 14.536 -7.763 1.00 0.00 89 SER A O 8
ATOM 11189 N N . GLY A 1 90 ? 10.237 13.905 -9.708 1.00 0.00 90 GLY A N 8
ATOM 11190 C CA . GLY A 1 90 ? 10.502 15.270 -10.124 1.00 0.00 90 GLY A CA 8
ATOM 11191 C C . GLY A 1 90 ? 11.240 15.340 -11.445 1.00 0.00 90 GLY A C 8
ATOM 11192 O O . GLY A 1 90 ? 11.741 14.338 -11.956 1.00 0.00 90 GLY A O 8
ATOM 11196 N N . PRO A 1 91 ? 11.315 16.550 -12.022 1.00 0.00 91 PRO A N 8
ATOM 11197 C CA . PRO A 1 91 ? 11.995 16.775 -13.301 1.00 0.00 91 PRO A CA 8
ATOM 11198 C C . PRO A 1 91 ? 13.509 16.628 -13.187 1.00 0.00 91 PRO A C 8
ATOM 11199 O O . PRO A 1 91 ? 14.225 16.702 -14.184 1.00 0.00 91 PRO A O 8
ATOM 11210 N N . SER A 1 92 ? 13.987 16.420 -11.965 1.00 0.00 92 SER A N 8
ATOM 11211 C CA . SER A 1 92 ? 15.417 16.266 -11.720 1.00 0.00 92 SER A CA 8
ATOM 11212 C C . SER A 1 92 ? 16.097 15.571 -12.896 1.00 0.00 92 SER A C 8
ATOM 11213 O O . SER A 1 92 ? 15.796 14.420 -13.209 1.00 0.00 92 SER A O 8
ATOM 11221 N N . SER A 1 93 ? 17.017 16.281 -13.542 1.00 0.00 93 SER A N 8
ATOM 11222 C CA . SER A 1 93 ? 17.738 15.735 -14.686 1.00 0.00 93 SER A CA 8
ATOM 11223 C C . SER A 1 93 ? 18.894 14.851 -14.227 1.00 0.00 93 SER A C 8
ATOM 11224 O O . SER A 1 93 ? 19.918 15.343 -13.753 1.00 0.00 93 SER A O 8
ATOM 11232 N N . GLY A 1 94 ? 18.722 13.541 -14.372 1.00 0.00 94 GLY A N 8
ATOM 11233 C CA . GLY A 1 94 ? 19.758 12.607 -13.968 1.00 0.00 94 GLY A CA 8
ATOM 11234 C C . GLY A 1 94 ? 19.867 12.479 -12.462 1.00 0.00 94 GLY A C 8
ATOM 11235 O O . GLY A 1 94 ? 20.959 12.652 -11.923 1.00 0.00 94 GLY A O 8
ATOM 11241 N N . GLY A 1 1 ? -19.239 -23.547 -0.141 1.00 0.00 1 GLY A N 9
ATOM 11242 C CA . GLY A 1 1 ? -19.091 -22.278 0.547 1.00 0.00 1 GLY A CA 9
ATOM 11243 C C . GLY A 1 1 ? -19.197 -21.093 -0.393 1.00 0.00 1 GLY A C 9
ATOM 11244 O O . GLY A 1 1 ? -20.298 -20.645 -0.716 1.00 0.00 1 GLY A O 9
ATOM 11248 N N . SER A 1 2 ? -18.051 -20.583 -0.832 1.00 0.00 2 SER A N 9
ATOM 11249 C CA . SER A 1 2 ? -18.019 -19.440 -1.736 1.00 0.00 2 SER A CA 9
ATOM 11250 C C . SER A 1 2 ? -17.624 -19.872 -3.145 1.00 0.00 2 SER A C 9
ATOM 11251 O O . SER A 1 2 ? -16.640 -20.588 -3.333 1.00 0.00 2 SER A O 9
ATOM 11259 N N . SER A 1 3 ? -18.398 -19.432 -4.131 1.00 0.00 3 SER A N 9
ATOM 11260 C CA . SER A 1 3 ? -18.132 -19.775 -5.523 1.00 0.00 3 SER A CA 9
ATOM 11261 C C . SER A 1 3 ? -17.202 -18.751 -6.168 1.00 0.00 3 SER A C 9
ATOM 11262 O O . SER A 1 3 ? -16.186 -19.107 -6.763 1.00 0.00 3 SER A O 9
ATOM 11270 N N . GLY A 1 4 ? -17.557 -17.476 -6.043 1.00 0.00 4 GLY A N 9
ATOM 11271 C CA . GLY A 1 4 ? -16.745 -16.419 -6.618 1.00 0.00 4 GLY A CA 9
ATOM 11272 C C . GLY A 1 4 ? -15.642 -15.963 -5.682 1.00 0.00 4 GLY A C 9
ATOM 11273 O O . GLY A 1 4 ? -15.671 -14.840 -5.179 1.00 0.00 4 GLY A O 9
ATOM 11277 N N . SER A 1 5 ? -14.668 -16.837 -5.449 1.00 0.00 5 SER A N 9
ATOM 11278 C CA . SER A 1 5 ? -13.553 -16.520 -4.564 1.00 0.00 5 SER A CA 9
ATOM 11279 C C . SER A 1 5 ? -12.229 -16.570 -5.320 1.00 0.00 5 SER A C 9
ATOM 11280 O O . SER A 1 5 ? -12.004 -17.459 -6.141 1.00 0.00 5 SER A O 9
ATOM 11288 N N . SER A 1 6 ? -11.356 -15.609 -5.036 1.00 0.00 6 SER A N 9
ATOM 11289 C CA . SER A 1 6 ? -10.054 -15.541 -5.690 1.00 0.00 6 SER A CA 9
ATOM 11290 C C . SER A 1 6 ? -8.968 -16.146 -4.805 1.00 0.00 6 SER A C 9
ATOM 11291 O O . SER A 1 6 ? -7.925 -16.580 -5.293 1.00 0.00 6 SER A O 9
ATOM 11299 N N . GLY A 1 7 ? -9.223 -16.173 -3.501 1.00 0.00 7 GLY A N 9
ATOM 11300 C CA . GLY A 1 7 ? -8.260 -16.727 -2.568 1.00 0.00 7 GLY A CA 9
ATOM 11301 C C . GLY A 1 7 ? -7.074 -15.810 -2.347 1.00 0.00 7 GLY A C 9
ATOM 11302 O O . GLY A 1 7 ? -6.485 -15.302 -3.302 1.00 0.00 7 GLY A O 9
ATOM 11306 N N . CYS A 1 8 ? -6.721 -15.595 -1.084 1.00 0.00 8 CYS A N 9
ATOM 11307 C CA . CYS A 1 8 ? -5.598 -14.731 -0.738 1.00 0.00 8 CYS A CA 9
ATOM 11308 C C . CYS A 1 8 ? -4.291 -15.518 -0.724 1.00 0.00 8 CYS A C 9
ATOM 11309 O O . CYS A 1 8 ? -4.293 -16.749 -0.726 1.00 0.00 8 CYS A O 9
ATOM 11316 N N . LYS A 1 9 ? -3.174 -14.798 -0.710 1.00 0.00 9 LYS A N 9
ATOM 11317 C CA . LYS A 1 9 ? -1.858 -15.426 -0.694 1.00 0.00 9 LYS A CA 9
ATOM 11318 C C . LYS A 1 9 ? -1.251 -15.383 0.704 1.00 0.00 9 LYS A C 9
ATOM 11319 O O . LYS A 1 9 ? -0.588 -16.327 1.134 1.00 0.00 9 LYS A O 9
ATOM 11338 N N . LEU A 1 10 ? -1.483 -14.282 1.410 1.00 0.00 10 LEU A N 9
ATOM 11339 C CA . LEU A 1 10 ? -0.961 -14.115 2.762 1.00 0.00 10 LEU A CA 9
ATOM 11340 C C . LEU A 1 10 ? -1.707 -15.009 3.749 1.00 0.00 10 LEU A C 9
ATOM 11341 O O . LEU A 1 10 ? -1.188 -16.034 4.189 1.00 0.00 10 LEU A O 9
ATOM 11357 N N . CYS A 1 11 ? -2.929 -14.613 4.089 1.00 0.00 11 CYS A N 9
ATOM 11358 C CA . CYS A 1 11 ? -3.749 -15.378 5.022 1.00 0.00 11 CYS A CA 9
ATOM 11359 C C . CYS A 1 11 ? -4.257 -16.661 4.372 1.00 0.00 11 CYS A C 9
ATOM 11360 O O . CYS A 1 11 ? -4.565 -17.637 5.057 1.00 0.00 11 CYS A O 9
ATOM 11367 N N . LEU A 1 12 ? -4.344 -16.652 3.047 1.00 0.00 12 LEU A N 9
ATOM 11368 C CA . LEU A 1 12 ? -4.815 -17.815 2.303 1.00 0.00 12 LEU A CA 9
ATOM 11369 C C . LEU A 1 12 ? -6.249 -18.166 2.691 1.00 0.00 12 LEU A C 9
ATOM 11370 O O . LEU A 1 12 ? -6.583 -19.334 2.881 1.00 0.00 12 LEU A O 9
ATOM 11386 N N . GLY A 1 13 ? -7.092 -17.144 2.803 1.00 0.00 13 GLY A N 9
ATOM 11387 C CA . GLY A 1 13 ? -8.480 -17.364 3.166 1.00 0.00 13 GLY A CA 9
ATOM 11388 C C . GLY A 1 13 ? -9.421 -17.184 1.991 1.00 0.00 13 GLY A C 9
ATOM 11389 O O . GLY A 1 13 ? -9.202 -16.325 1.139 1.00 0.00 13 GLY A O 9
ATOM 11393 N N . GLU A 1 14 ? -10.472 -17.996 1.947 1.00 0.00 14 GLU A N 9
ATOM 11394 C CA . GLU A 1 14 ? -11.449 -17.923 0.867 1.00 0.00 14 GLU A CA 9
ATOM 11395 C C . GLU A 1 14 ? -12.403 -16.749 1.075 1.00 0.00 14 GLU A C 9
ATOM 11396 O O . GLU A 1 14 ? -13.184 -16.732 2.026 1.00 0.00 14 GLU A O 9
ATOM 11408 N N . TYR A 1 15 ? -12.333 -15.772 0.178 1.00 0.00 15 TYR A N 9
ATOM 11409 C CA . TYR A 1 15 ? -13.187 -14.593 0.264 1.00 0.00 15 TYR A CA 9
ATOM 11410 C C . TYR A 1 15 ? -13.767 -14.241 -1.103 1.00 0.00 15 TYR A C 9
ATOM 11411 O O . TYR A 1 15 ? -13.184 -14.530 -2.147 1.00 0.00 15 TYR A O 9
ATOM 11429 N N . PRO A 1 16 ? -14.946 -13.599 -1.096 1.00 0.00 16 PRO A N 9
ATOM 11430 C CA . PRO A 1 16 ? -15.631 -13.191 -2.325 1.00 0.00 16 PRO A CA 9
ATOM 11431 C C . PRO A 1 16 ? -14.907 -12.058 -3.044 1.00 0.00 16 PRO A C 9
ATOM 11432 O O . PRO A 1 16 ? -14.388 -11.139 -2.412 1.00 0.00 16 PRO A O 9
ATOM 11443 N N . VAL A 1 17 ? -14.876 -12.130 -4.371 1.00 0.00 17 VAL A N 9
ATOM 11444 C CA . VAL A 1 17 ? -14.216 -11.110 -5.178 1.00 0.00 17 VAL A CA 9
ATOM 11445 C C . VAL A 1 17 ? -14.563 -9.709 -4.683 1.00 0.00 17 VAL A C 9
ATOM 11446 O O . VAL A 1 17 ? -13.799 -8.766 -4.877 1.00 0.00 17 VAL A O 9
ATOM 11459 N N . GLU A 1 18 ? -15.720 -9.585 -4.041 1.00 0.00 18 GLU A N 9
ATOM 11460 C CA . GLU A 1 18 ? -16.169 -8.299 -3.519 1.00 0.00 18 GLU A CA 9
ATOM 11461 C C . GLU A 1 18 ? -15.143 -7.719 -2.548 1.00 0.00 18 GLU A C 9
ATOM 11462 O O . GLU A 1 18 ? -14.771 -6.550 -2.648 1.00 0.00 18 GLU A O 9
ATOM 11474 N N . GLN A 1 19 ? -14.694 -8.545 -1.609 1.00 0.00 19 GLN A N 9
ATOM 11475 C CA . GLN A 1 19 ? -13.713 -8.115 -0.619 1.00 0.00 19 GLN A CA 9
ATOM 11476 C C . GLN A 1 19 ? -12.294 -8.415 -1.091 1.00 0.00 19 GLN A C 9
ATOM 11477 O O . GLN A 1 19 ? -11.425 -8.766 -0.294 1.00 0.00 19 GLN A O 9
ATOM 11491 N N . MET A 1 20 ? -12.067 -8.276 -2.394 1.00 0.00 20 MET A N 9
ATOM 11492 C CA . MET A 1 20 ? -10.753 -8.532 -2.972 1.00 0.00 20 MET A CA 9
ATOM 11493 C C . MET A 1 20 ? -10.382 -7.448 -3.979 1.00 0.00 20 MET A C 9
ATOM 11494 O O . MET A 1 20 ? -11.251 -6.755 -4.512 1.00 0.00 20 MET A O 9
ATOM 11508 N N . THR A 1 21 ? -9.086 -7.304 -4.235 1.00 0.00 21 THR A N 9
ATOM 11509 C CA . THR A 1 21 ? -8.599 -6.303 -5.176 1.00 0.00 21 THR A CA 9
ATOM 11510 C C . THR A 1 21 ? -7.598 -6.908 -6.154 1.00 0.00 21 THR A C 9
ATOM 11511 O O . THR A 1 21 ? -6.635 -7.561 -5.749 1.00 0.00 21 THR A O 9
ATOM 11522 N N . THR A 1 22 ? -7.830 -6.687 -7.444 1.00 0.00 22 THR A N 9
ATOM 11523 C CA . THR A 1 22 ? -6.949 -7.212 -8.480 1.00 0.00 22 THR A CA 9
ATOM 11524 C C . THR A 1 22 ? -5.952 -6.155 -8.939 1.00 0.00 22 THR A C 9
ATOM 11525 O O . THR A 1 22 ? -6.316 -5.000 -9.164 1.00 0.00 22 THR A O 9
ATOM 11536 N N . ILE A 1 23 ? -4.692 -6.556 -9.078 1.00 0.00 23 ILE A N 9
ATOM 11537 C CA . ILE A 1 23 ? -3.643 -5.642 -9.513 1.00 0.00 23 ILE A CA 9
ATOM 11538 C C . ILE A 1 23 ? -3.444 -5.713 -11.023 1.00 0.00 23 ILE A C 9
ATOM 11539 O O . ILE A 1 23 ? -3.573 -6.777 -11.628 1.00 0.00 23 ILE A O 9
ATOM 11555 N N . ALA A 1 24 ? -3.130 -4.571 -11.627 1.00 0.00 24 ALA A N 9
ATOM 11556 C CA . ALA A 1 24 ? -2.910 -4.503 -13.066 1.00 0.00 24 ALA A CA 9
ATOM 11557 C C . ALA A 1 24 ? -1.427 -4.622 -13.401 1.00 0.00 24 ALA A C 9
ATOM 11558 O O . ALA A 1 24 ? -1.029 -4.475 -14.555 1.00 0.00 24 ALA A O 9
ATOM 11565 N N . GLN A 1 25 ? -0.615 -4.889 -12.382 1.00 0.00 25 GLN A N 9
ATOM 11566 C CA . GLN A 1 25 ? 0.824 -5.026 -12.570 1.00 0.00 25 GLN A CA 9
ATOM 11567 C C . GLN A 1 25 ? 1.217 -6.492 -12.720 1.00 0.00 25 GLN A C 9
ATOM 11568 O O . GLN A 1 25 ? 2.005 -6.848 -13.597 1.00 0.00 25 GLN A O 9
ATOM 11582 N N . CYS A 1 26 ? 0.663 -7.339 -11.859 1.00 0.00 26 CYS A N 9
ATOM 11583 C CA . CYS A 1 26 ? 0.955 -8.767 -11.894 1.00 0.00 26 CYS A CA 9
ATOM 11584 C C . CYS A 1 26 ? -0.332 -9.586 -11.845 1.00 0.00 26 CYS A C 9
ATOM 11585 O O . CYS A 1 26 ? -0.330 -10.737 -11.408 1.00 0.00 26 CYS A O 9
ATOM 11592 N N . GLN A 1 27 ? -1.428 -8.985 -12.298 1.00 0.00 27 GLN A N 9
ATOM 11593 C CA . GLN A 1 27 ? -2.721 -9.659 -12.305 1.00 0.00 27 GLN A CA 9
ATOM 11594 C C . GLN A 1 27 ? -2.897 -10.512 -11.053 1.00 0.00 27 GLN A C 9
ATOM 11595 O O . GLN A 1 27 ? -3.358 -11.651 -11.124 1.00 0.00 27 GLN A O 9
ATOM 11609 N N . CYS A 1 28 ? -2.527 -9.951 -9.906 1.00 0.00 28 CYS A N 9
ATOM 11610 C CA . CYS A 1 28 ? -2.644 -10.660 -8.637 1.00 0.00 28 CYS A CA 9
ATOM 11611 C C . CYS A 1 28 ? -3.888 -10.211 -7.875 1.00 0.00 28 CYS A C 9
ATOM 11612 O O . CYS A 1 28 ? -4.524 -9.220 -8.235 1.00 0.00 28 CYS A O 9
ATOM 11619 N N . ILE A 1 29 ? -4.228 -10.946 -6.822 1.00 0.00 29 ILE A N 9
ATOM 11620 C CA . ILE A 1 29 ? -5.395 -10.623 -6.010 1.00 0.00 29 ILE A CA 9
ATOM 11621 C C . ILE A 1 29 ? -5.108 -10.837 -4.528 1.00 0.00 29 ILE A C 9
ATOM 11622 O O . ILE A 1 29 ? -4.352 -11.734 -4.154 1.00 0.00 29 ILE A O 9
ATOM 11638 N N . PHE A 1 30 ? -5.720 -10.009 -3.687 1.00 0.00 30 PHE A N 9
ATOM 11639 C CA . PHE A 1 30 ? -5.532 -10.109 -2.244 1.00 0.00 30 PHE A CA 9
ATOM 11640 C C . PHE A 1 30 ? -6.747 -9.563 -1.499 1.00 0.00 30 PHE A C 9
ATOM 11641 O O . PHE A 1 30 ? -7.499 -8.746 -2.029 1.00 0.00 30 PHE A O 9
ATOM 11658 N N . CYS A 1 31 ? -6.930 -10.021 -0.265 1.00 0.00 31 CYS A N 9
ATOM 11659 C CA . CYS A 1 31 ? -8.053 -9.580 0.554 1.00 0.00 31 CYS A CA 9
ATOM 11660 C C . CYS A 1 31 ? -7.795 -8.191 1.130 1.00 0.00 31 CYS A C 9
ATOM 11661 O O . CYS A 1 31 ? -6.781 -7.958 1.789 1.00 0.00 31 CYS A O 9
ATOM 11668 N N . THR A 1 32 ? -8.719 -7.270 0.876 1.00 0.00 32 THR A N 9
ATOM 11669 C CA . THR A 1 32 ? -8.592 -5.904 1.367 1.00 0.00 32 THR A CA 9
ATOM 11670 C C . THR A 1 32 ? -7.864 -5.866 2.706 1.00 0.00 32 THR A C 9
ATOM 11671 O O . THR A 1 32 ? -6.872 -5.154 2.865 1.00 0.00 32 THR A O 9
ATOM 11682 N N . LEU A 1 33 ? -8.363 -6.636 3.667 1.00 0.00 33 LEU A N 9
ATOM 11683 C CA . LEU A 1 33 ? -7.760 -6.692 4.994 1.00 0.00 33 LEU A CA 9
ATOM 11684 C C . LEU A 1 33 ? -6.240 -6.608 4.905 1.00 0.00 33 LEU A C 9
ATOM 11685 O O . LEU A 1 33 ? -5.633 -5.642 5.368 1.00 0.00 33 LEU A O 9
ATOM 11701 N N . CYS A 1 34 ? -5.630 -7.624 4.304 1.00 0.00 34 CYS A N 9
ATOM 11702 C CA . CYS A 1 34 ? -4.181 -7.665 4.152 1.00 0.00 34 CYS A CA 9
ATOM 11703 C C . CYS A 1 34 ? -3.676 -6.429 3.413 1.00 0.00 34 CYS A C 9
ATOM 11704 O O . CYS A 1 34 ? -3.031 -5.561 4.001 1.00 0.00 34 CYS A O 9
ATOM 11711 N N . LEU A 1 35 ? -3.974 -6.357 2.120 1.00 0.00 35 LEU A N 9
ATOM 11712 C CA . LEU A 1 35 ? -3.552 -5.228 1.299 1.00 0.00 35 LEU A CA 9
ATOM 11713 C C . LEU A 1 35 ? -3.603 -3.927 2.094 1.00 0.00 35 LEU A C 9
ATOM 11714 O O . LEU A 1 35 ? -2.771 -3.039 1.910 1.00 0.00 35 LEU A O 9
ATOM 11730 N N . LYS A 1 36 ? -4.586 -3.822 2.983 1.00 0.00 36 LYS A N 9
ATOM 11731 C CA . LYS A 1 36 ? -4.746 -2.632 3.810 1.00 0.00 36 LYS A CA 9
ATOM 11732 C C . LYS A 1 36 ? -3.545 -2.445 4.733 1.00 0.00 36 LYS A C 9
ATOM 11733 O O . LYS A 1 36 ? -2.776 -1.497 4.580 1.00 0.00 36 LYS A O 9
ATOM 11752 N N . GLN A 1 37 ? -3.391 -3.356 5.688 1.00 0.00 37 GLN A N 9
ATOM 11753 C CA . GLN A 1 37 ? -2.284 -3.291 6.634 1.00 0.00 37 GLN A CA 9
ATOM 11754 C C . GLN A 1 37 ? -0.944 -3.326 5.906 1.00 0.00 37 GLN A C 9
ATOM 11755 O O . GLN A 1 37 ? 0.044 -2.764 6.379 1.00 0.00 37 GLN A O 9
ATOM 11769 N N . TYR A 1 38 ? -0.918 -3.988 4.756 1.00 0.00 38 TYR A N 9
ATOM 11770 C CA . TYR A 1 38 ? 0.300 -4.098 3.964 1.00 0.00 38 TYR A CA 9
ATOM 11771 C C . TYR A 1 38 ? 0.790 -2.723 3.523 1.00 0.00 38 TYR A C 9
ATOM 11772 O O . TYR A 1 38 ? 1.792 -2.215 4.027 1.00 0.00 38 TYR A O 9
ATOM 11790 N N . VAL A 1 39 ? 0.074 -2.122 2.577 1.00 0.00 39 VAL A N 9
ATOM 11791 C CA . VAL A 1 39 ? 0.434 -0.804 2.067 1.00 0.00 39 VAL A CA 9
ATOM 11792 C C . VAL A 1 39 ? 0.509 0.219 3.195 1.00 0.00 39 VAL A C 9
ATOM 11793 O O . VAL A 1 39 ? 1.204 1.228 3.085 1.00 0.00 39 VAL A O 9
ATOM 11806 N N . GLU A 1 40 ? -0.212 -0.049 4.279 1.00 0.00 40 GLU A N 9
ATOM 11807 C CA . GLU A 1 40 ? -0.227 0.848 5.428 1.00 0.00 40 GLU A CA 9
ATOM 11808 C C . GLU A 1 40 ? 1.096 0.787 6.184 1.00 0.00 40 GLU A C 9
ATOM 11809 O O . GLU A 1 40 ? 1.749 1.809 6.401 1.00 0.00 40 GLU A O 9
ATOM 11821 N N . LEU A 1 41 ? 1.487 -0.418 6.583 1.00 0.00 41 LEU A N 9
ATOM 11822 C CA . LEU A 1 41 ? 2.733 -0.615 7.316 1.00 0.00 41 LEU A CA 9
ATOM 11823 C C . LEU A 1 41 ? 3.932 -0.181 6.478 1.00 0.00 41 LEU A C 9
ATOM 11824 O O . LEU A 1 41 ? 4.890 0.394 6.996 1.00 0.00 41 LEU A O 9
ATOM 11840 N N . LEU A 1 42 ? 3.872 -0.460 5.180 1.00 0.00 42 LEU A N 9
ATOM 11841 C CA . LEU A 1 42 ? 4.951 -0.096 4.270 1.00 0.00 42 LEU A CA 9
ATOM 11842 C C . LEU A 1 42 ? 5.083 1.420 4.158 1.00 0.00 42 LEU A C 9
ATOM 11843 O O . LEU A 1 42 ? 6.161 1.975 4.372 1.00 0.00 42 LEU A O 9
ATOM 11859 N N . ILE A 1 43 ? 3.981 2.081 3.824 1.00 0.00 43 ILE A N 9
ATOM 11860 C CA . ILE A 1 43 ? 3.973 3.532 3.688 1.00 0.00 43 ILE A CA 9
ATOM 11861 C C . ILE A 1 43 ? 4.407 4.208 4.984 1.00 0.00 43 ILE A C 9
ATOM 11862 O O . ILE A 1 43 ? 5.184 5.163 4.969 1.00 0.00 43 ILE A O 9
ATOM 11878 N N . LYS A 1 44 ? 3.903 3.706 6.105 1.00 0.00 44 LYS A N 9
ATOM 11879 C CA . LYS A 1 44 ? 4.240 4.257 7.412 1.00 0.00 44 LYS A CA 9
ATOM 11880 C C . LYS A 1 44 ? 5.748 4.235 7.639 1.00 0.00 44 LYS A C 9
ATOM 11881 O O . LYS A 1 44 ? 6.287 5.061 8.376 1.00 0.00 44 LYS A O 9
ATOM 11900 N N . GLU A 1 45 ? 6.425 3.285 6.999 1.00 0.00 45 GLU A N 9
ATOM 11901 C CA . GLU A 1 45 ? 7.871 3.158 7.133 1.00 0.00 45 GLU A CA 9
ATOM 11902 C C . GLU A 1 45 ? 8.585 4.319 6.449 1.00 0.00 45 GLU A C 9
ATOM 11903 O O . GLU A 1 45 ? 9.167 5.179 7.108 1.00 0.00 45 GLU A O 9
ATOM 11915 N N . GLY A 1 46 ? 8.536 4.338 5.120 1.00 0.00 46 GLY A N 9
ATOM 11916 C CA . GLY A 1 46 ? 9.183 5.397 4.368 1.00 0.00 46 GLY A CA 9
ATOM 11917 C C . GLY A 1 46 ? 10.371 4.900 3.569 1.00 0.00 46 GLY A C 9
ATOM 11918 O O . GLY A 1 46 ? 10.674 5.427 2.498 1.00 0.00 46 GLY A O 9
ATOM 11922 N N . LEU A 1 47 ? 11.048 3.883 4.091 1.00 0.00 47 LEU A N 9
ATOM 11923 C CA . LEU A 1 47 ? 12.213 3.315 3.421 1.00 0.00 47 LEU A CA 9
ATOM 11924 C C . LEU A 1 47 ? 11.883 2.941 1.980 1.00 0.00 47 LEU A C 9
ATOM 11925 O O . LEU A 1 47 ? 12.757 2.943 1.113 1.00 0.00 47 LEU A O 9
ATOM 11941 N N . GLU A 1 48 ? 10.616 2.622 1.731 1.00 0.00 48 GLU A N 9
ATOM 11942 C CA . GLU A 1 48 ? 10.171 2.248 0.394 1.00 0.00 48 GLU A CA 9
ATOM 11943 C C . GLU A 1 48 ? 9.207 3.286 -0.169 1.00 0.00 48 GLU A C 9
ATOM 11944 O O . GLU A 1 48 ? 8.382 3.844 0.556 1.00 0.00 48 GLU A O 9
ATOM 11956 N N . THR A 1 49 ? 9.316 3.544 -1.469 1.00 0.00 49 THR A N 9
ATOM 11957 C CA . THR A 1 49 ? 8.456 4.515 -2.131 1.00 0.00 49 THR A CA 9
ATOM 11958 C C . THR A 1 49 ? 7.436 3.826 -3.030 1.00 0.00 49 THR A C 9
ATOM 11959 O O . THR A 1 49 ? 6.355 4.359 -3.282 1.00 0.00 49 THR A O 9
ATOM 11970 N N . ALA A 1 50 ? 7.786 2.638 -3.511 1.00 0.00 50 ALA A N 9
ATOM 11971 C CA . ALA A 1 50 ? 6.899 1.874 -4.380 1.00 0.00 50 ALA A CA 9
ATOM 11972 C C . ALA A 1 50 ? 6.373 0.630 -3.670 1.00 0.00 50 ALA A C 9
ATOM 11973 O O . ALA A 1 50 ? 7.149 -0.195 -3.187 1.00 0.00 50 ALA A O 9
ATOM 11980 N N . ILE A 1 51 ? 5.052 0.502 -3.613 1.00 0.00 51 ILE A N 9
ATOM 11981 C CA . ILE A 1 51 ? 4.424 -0.641 -2.964 1.00 0.00 51 ILE A CA 9
ATOM 11982 C C . ILE A 1 51 ? 4.474 -1.878 -3.856 1.00 0.00 51 ILE A C 9
ATOM 11983 O O . ILE A 1 51 ? 3.684 -2.013 -4.790 1.00 0.00 51 ILE A O 9
ATOM 11999 N N . SER A 1 52 ? 5.408 -2.776 -3.562 1.00 0.00 52 SER A N 9
ATOM 12000 C CA . SER A 1 52 ? 5.563 -4.000 -4.339 1.00 0.00 52 SER A CA 9
ATOM 12001 C C . SER A 1 52 ? 4.493 -5.020 -3.963 1.00 0.00 52 SER A C 9
ATOM 12002 O O . SER A 1 52 ? 3.761 -4.840 -2.990 1.00 0.00 52 SER A O 9
ATOM 12010 N N . CYS A 1 53 ? 4.409 -6.094 -4.743 1.00 0.00 53 CYS A N 9
ATOM 12011 C CA . CYS A 1 53 ? 3.430 -7.145 -4.495 1.00 0.00 53 CYS A CA 9
ATOM 12012 C C . CYS A 1 53 ? 3.711 -7.850 -3.171 1.00 0.00 53 CYS A C 9
ATOM 12013 O O . CYS A 1 53 ? 4.832 -8.273 -2.891 1.00 0.00 53 CYS A O 9
ATOM 12020 N N . PRO A 1 54 ? 2.669 -7.979 -2.336 1.00 0.00 54 PRO A N 9
ATOM 12021 C CA . PRO A 1 54 ? 2.779 -8.632 -1.029 1.00 0.00 54 PRO A CA 9
ATOM 12022 C C . PRO A 1 54 ? 2.995 -10.138 -1.149 1.00 0.00 54 PRO A C 9
ATOM 12023 O O . PRO A 1 54 ? 3.109 -10.839 -0.144 1.00 0.00 54 PRO A O 9
ATOM 12034 N N . ASP A 1 55 ? 3.051 -10.625 -2.383 1.00 0.00 55 ASP A N 9
ATOM 12035 C CA . ASP A 1 55 ? 3.254 -12.047 -2.635 1.00 0.00 55 ASP A CA 9
ATOM 12036 C C . ASP A 1 55 ? 4.741 -12.370 -2.751 1.00 0.00 55 ASP A C 9
ATOM 12037 O O . ASP A 1 55 ? 5.527 -11.555 -3.233 1.00 0.00 55 ASP A O 9
ATOM 12046 N N . ALA A 1 56 ? 5.118 -13.564 -2.308 1.00 0.00 56 ALA A N 9
ATOM 12047 C CA . ALA A 1 56 ? 6.510 -13.995 -2.363 1.00 0.00 56 ALA A CA 9
ATOM 12048 C C . ALA A 1 56 ? 6.760 -14.884 -3.578 1.00 0.00 56 ALA A C 9
ATOM 12049 O O . ALA A 1 56 ? 7.836 -14.847 -4.174 1.00 0.00 56 ALA A O 9
ATOM 12056 N N . ALA A 1 57 ? 5.761 -15.682 -3.937 1.00 0.00 57 ALA A N 9
ATOM 12057 C CA . ALA A 1 57 ? 5.874 -16.580 -5.080 1.00 0.00 57 ALA A CA 9
ATOM 12058 C C . ALA A 1 57 ? 5.388 -15.904 -6.358 1.00 0.00 57 ALA A C 9
ATOM 12059 O O . ALA A 1 57 ? 4.873 -16.561 -7.263 1.00 0.00 57 ALA A O 9
ATOM 12066 N N . CYS A 1 58 ? 5.554 -14.587 -6.425 1.00 0.00 58 CYS A N 9
ATOM 12067 C CA . CYS A 1 58 ? 5.130 -13.821 -7.591 1.00 0.00 58 CYS A CA 9
ATOM 12068 C C . CYS A 1 58 ? 6.275 -13.675 -8.590 1.00 0.00 58 CYS A C 9
ATOM 12069 O O . CYS A 1 58 ? 7.228 -12.925 -8.374 1.00 0.00 58 CYS A O 9
ATOM 12076 N N . PRO A 1 59 ? 6.181 -14.407 -9.710 1.00 0.00 59 PRO A N 9
ATOM 12077 C CA . PRO A 1 59 ? 7.198 -14.375 -10.765 1.00 0.00 59 PRO A CA 9
ATOM 12078 C C . PRO A 1 59 ? 7.213 -13.048 -11.516 1.00 0.00 59 PRO A C 9
ATOM 12079 O O . PRO A 1 59 ? 8.164 -12.740 -12.236 1.00 0.00 59 PRO A O 9
ATOM 12090 N N . LYS A 1 60 ? 6.154 -12.264 -11.344 1.00 0.00 60 LYS A N 9
ATOM 12091 C CA . LYS A 1 60 ? 6.045 -10.969 -12.004 1.00 0.00 60 LYS A CA 9
ATOM 12092 C C . LYS A 1 60 ? 6.581 -9.855 -11.110 1.00 0.00 60 LYS A C 9
ATOM 12093 O O . LYS A 1 60 ? 7.088 -8.846 -11.598 1.00 0.00 60 LYS A O 9
ATOM 12112 N N . GLN A 1 61 ? 6.465 -10.047 -9.800 1.00 0.00 61 GLN A N 9
ATOM 12113 C CA . GLN A 1 61 ? 6.939 -9.059 -8.838 1.00 0.00 61 GLN A CA 9
ATOM 12114 C C . GLN A 1 61 ? 6.416 -7.669 -9.184 1.00 0.00 61 GLN A C 9
ATOM 12115 O O . GLN A 1 61 ? 7.183 -6.714 -9.287 1.00 0.00 61 GLN A O 9
ATOM 12129 N N . GLY A 1 62 ? 5.102 -7.564 -9.363 1.00 0.00 62 GLY A N 9
ATOM 12130 C CA . GLY A 1 62 ? 4.498 -6.287 -9.695 1.00 0.00 62 GLY A CA 9
ATOM 12131 C C . GLY A 1 62 ? 4.309 -5.401 -8.479 1.00 0.00 62 GLY A C 9
ATOM 12132 O O . GLY A 1 62 ? 4.692 -5.769 -7.369 1.00 0.00 62 GLY A O 9
ATOM 12136 N N . HIS A 1 63 ? 3.717 -4.230 -8.689 1.00 0.00 63 HIS A N 9
ATOM 12137 C CA . HIS A 1 63 ? 3.479 -3.288 -7.602 1.00 0.00 63 HIS A CA 9
ATOM 12138 C C . HIS A 1 63 ? 2.022 -2.835 -7.585 1.00 0.00 63 HIS A C 9
ATOM 12139 O O . HIS A 1 63 ? 1.209 -3.292 -8.390 1.00 0.00 63 HIS A O 9
ATOM 12153 N N . LEU A 1 64 ? 1.698 -1.935 -6.663 1.00 0.00 64 LEU A N 9
ATOM 12154 C CA . LEU A 1 64 ? 0.339 -1.421 -6.541 1.00 0.00 64 LEU A CA 9
ATOM 12155 C C . LEU A 1 64 ? 0.247 0.008 -7.067 1.00 0.00 64 LEU A C 9
ATOM 12156 O O . LEU A 1 64 ? 1.138 0.824 -6.831 1.00 0.00 64 LEU A O 9
ATOM 12172 N N . GLN A 1 65 ? -0.836 0.303 -7.779 1.00 0.00 65 GLN A N 9
ATOM 12173 C CA . GLN A 1 65 ? -1.043 1.635 -8.337 1.00 0.00 65 GLN A CA 9
ATOM 12174 C C . GLN A 1 65 ? -1.688 2.560 -7.311 1.00 0.00 65 GLN A C 9
ATOM 12175 O O . GLN A 1 65 ? -1.944 2.160 -6.175 1.00 0.00 65 GLN A O 9
ATOM 12189 N N . GLU A 1 66 ? -1.946 3.799 -7.718 1.00 0.00 66 GLU A N 9
ATOM 12190 C CA . GLU A 1 66 ? -2.559 4.782 -6.832 1.00 0.00 66 GLU A CA 9
ATOM 12191 C C . GLU A 1 66 ? -4.051 4.511 -6.669 1.00 0.00 66 GLU A C 9
ATOM 12192 O O . GLU A 1 66 ? -4.587 4.569 -5.563 1.00 0.00 66 GLU A O 9
ATOM 12204 N N . ASN A 1 67 ? -4.717 4.214 -7.780 1.00 0.00 67 ASN A N 9
ATOM 12205 C CA . ASN A 1 67 ? -6.150 3.935 -7.761 1.00 0.00 67 ASN A CA 9
ATOM 12206 C C . ASN A 1 67 ? -6.528 3.113 -6.533 1.00 0.00 67 ASN A C 9
ATOM 12207 O O . ASN A 1 67 ? -7.522 3.398 -5.866 1.00 0.00 67 ASN A O 9
ATOM 12218 N N . GLU A 1 68 ? -5.727 2.095 -6.239 1.00 0.00 68 GLU A N 9
ATOM 12219 C CA . GLU A 1 68 ? -5.977 1.232 -5.090 1.00 0.00 68 GLU A CA 9
ATOM 12220 C C . GLU A 1 68 ? -5.662 1.959 -3.785 1.00 0.00 68 GLU A C 9
ATOM 12221 O O . GLU A 1 68 ? -6.565 2.324 -3.033 1.00 0.00 68 GLU A O 9
ATOM 12233 N N . ILE A 1 69 ? -4.375 2.163 -3.526 1.00 0.00 69 ILE A N 9
ATOM 12234 C CA . ILE A 1 69 ? -3.941 2.846 -2.313 1.00 0.00 69 ILE A CA 9
ATOM 12235 C C . ILE A 1 69 ? -4.922 3.946 -1.920 1.00 0.00 69 ILE A C 9
ATOM 12236 O O . ILE A 1 69 ? -5.284 4.078 -0.752 1.00 0.00 69 ILE A O 9
ATOM 12252 N N . GLU A 1 70 ? -5.347 4.731 -2.904 1.00 0.00 70 GLU A N 9
ATOM 12253 C CA . GLU A 1 70 ? -6.287 5.820 -2.660 1.00 0.00 70 GLU A CA 9
ATOM 12254 C C . GLU A 1 70 ? -7.371 5.391 -1.677 1.00 0.00 70 GLU A C 9
ATOM 12255 O O . GLU A 1 70 ? -7.448 5.903 -0.559 1.00 0.00 70 GLU A O 9
ATOM 12267 N N . CYS A 1 71 ? -8.208 4.451 -2.100 1.00 0.00 71 CYS A N 9
ATOM 12268 C CA . CYS A 1 71 ? -9.290 3.953 -1.258 1.00 0.00 71 CYS A CA 9
ATOM 12269 C C . CYS A 1 71 ? -8.751 3.045 -0.159 1.00 0.00 71 CYS A C 9
ATOM 12270 O O . CYS A 1 71 ? -9.204 3.099 0.983 1.00 0.00 71 CYS A O 9
ATOM 12278 N N . MET A 1 72 ? -7.779 2.210 -0.513 1.00 0.00 72 MET A N 9
ATOM 12279 C CA . MET A 1 72 ? -7.177 1.289 0.445 1.00 0.00 72 MET A CA 9
ATOM 12280 C C . MET A 1 72 ? -6.943 1.976 1.787 1.00 0.00 72 MET A C 9
ATOM 12281 O O . MET A 1 72 ? -7.333 1.461 2.835 1.00 0.00 72 MET A O 9
ATOM 12295 N N . VAL A 1 73 ? -6.304 3.140 1.747 1.00 0.00 73 VAL A N 9
ATOM 12296 C CA . VAL A 1 73 ? -6.019 3.898 2.960 1.00 0.00 73 VAL A CA 9
ATOM 12297 C C . VAL A 1 73 ? -6.800 5.207 2.987 1.00 0.00 73 VAL A C 9
ATOM 12298 O O . VAL A 1 73 ? -7.405 5.601 1.990 1.00 0.00 73 VAL A O 9
ATOM 12311 N N . ALA A 1 74 ? -6.782 5.877 4.134 1.00 0.00 74 ALA A N 9
ATOM 12312 C CA . ALA A 1 74 ? -7.486 7.144 4.290 1.00 0.00 74 ALA A CA 9
ATOM 12313 C C . ALA A 1 74 ? -6.588 8.320 3.922 1.00 0.00 74 ALA A C 9
ATOM 12314 O O . ALA A 1 74 ? -5.363 8.201 3.921 1.00 0.00 74 ALA A O 9
ATOM 12321 N N . ALA A 1 75 ? -7.206 9.455 3.610 1.00 0.00 75 ALA A N 9
ATOM 12322 C CA . ALA A 1 75 ? -6.461 10.653 3.242 1.00 0.00 75 ALA A CA 9
ATOM 12323 C C . ALA A 1 75 ? -5.234 10.830 4.128 1.00 0.00 75 ALA A C 9
ATOM 12324 O O . ALA A 1 75 ? -4.113 10.952 3.635 1.00 0.00 75 ALA A O 9
ATOM 12331 N N . GLU A 1 76 ? -5.453 10.846 5.439 1.00 0.00 76 GLU A N 9
ATOM 12332 C CA . GLU A 1 76 ? -4.364 11.012 6.394 1.00 0.00 76 GLU A CA 9
ATOM 12333 C C . GLU A 1 76 ? -3.164 10.154 6.003 1.00 0.00 76 GLU A C 9
ATOM 12334 O O . GLU A 1 76 ? -2.024 10.621 6.011 1.00 0.00 76 GLU A O 9
ATOM 12346 N N . ILE A 1 77 ? -3.428 8.897 5.663 1.00 0.00 77 ILE A N 9
ATOM 12347 C CA . ILE A 1 77 ? -2.371 7.974 5.269 1.00 0.00 77 ILE A CA 9
ATOM 12348 C C . ILE A 1 77 ? -1.887 8.265 3.852 1.00 0.00 77 ILE A C 9
ATOM 12349 O O . ILE A 1 77 ? -0.702 8.511 3.628 1.00 0.00 77 ILE A O 9
ATOM 12365 N N . MET A 1 78 ? -2.813 8.237 2.899 1.00 0.00 78 MET A N 9
ATOM 12366 C CA . MET A 1 78 ? -2.481 8.500 1.504 1.00 0.00 78 MET A CA 9
ATOM 12367 C C . MET A 1 78 ? -1.454 9.622 1.392 1.00 0.00 78 MET A C 9
ATOM 12368 O O . MET A 1 78 ? -0.446 9.486 0.699 1.00 0.00 78 MET A O 9
ATOM 12382 N N . GLN A 1 79 ? -1.716 10.729 2.079 1.00 0.00 79 GLN A N 9
ATOM 12383 C CA . GLN A 1 79 ? -0.814 11.874 2.055 1.00 0.00 79 GLN A CA 9
ATOM 12384 C C . GLN A 1 79 ? 0.634 11.430 2.231 1.00 0.00 79 GLN A C 9
ATOM 12385 O O . GLN A 1 79 ? 1.522 11.871 1.501 1.00 0.00 79 GLN A O 9
ATOM 12399 N N . ARG A 1 80 ? 0.865 10.557 3.205 1.00 0.00 80 ARG A N 9
ATOM 12400 C CA . ARG A 1 80 ? 2.207 10.054 3.479 1.00 0.00 80 ARG A CA 9
ATOM 12401 C C . ARG A 1 80 ? 2.837 9.472 2.216 1.00 0.00 80 ARG A C 9
ATOM 12402 O O . ARG A 1 80 ? 3.955 9.833 1.845 1.00 0.00 80 ARG A O 9
ATOM 12423 N N . TYR A 1 81 ? 2.114 8.571 1.562 1.00 0.00 81 TYR A N 9
ATOM 12424 C CA . TYR A 1 81 ? 2.603 7.938 0.343 1.00 0.00 81 TYR A CA 9
ATOM 12425 C C . TYR A 1 81 ? 3.013 8.984 -0.689 1.00 0.00 81 TYR A C 9
ATOM 12426 O O . TYR A 1 81 ? 4.159 9.017 -1.136 1.00 0.00 81 TYR A O 9
ATOM 12444 N N . LYS A 1 82 ? 2.066 9.839 -1.063 1.00 0.00 82 LYS A N 9
ATOM 12445 C CA . LYS A 1 82 ? 2.326 10.889 -2.039 1.00 0.00 82 LYS A CA 9
ATOM 12446 C C . LYS A 1 82 ? 3.534 11.726 -1.631 1.00 0.00 82 LYS A C 9
ATOM 12447 O O . LYS A 1 82 ? 4.305 12.178 -2.477 1.00 0.00 82 LYS A O 9
ATOM 12466 N N . LYS A 1 83 ? 3.694 11.928 -0.327 1.00 0.00 83 LYS A N 9
ATOM 12467 C CA . LYS A 1 83 ? 4.809 12.708 0.195 1.00 0.00 83 LYS A CA 9
ATOM 12468 C C . LYS A 1 83 ? 6.137 12.004 -0.069 1.00 0.00 83 LYS A C 9
ATOM 12469 O O . LYS A 1 83 ? 7.151 12.651 -0.336 1.00 0.00 83 LYS A O 9
ATOM 12488 N N . LEU A 1 84 ? 6.123 10.678 0.004 1.00 0.00 84 LEU A N 9
ATOM 12489 C CA . LEU A 1 84 ? 7.326 9.886 -0.230 1.00 0.00 84 LEU A CA 9
ATOM 12490 C C . LEU A 1 84 ? 7.843 10.087 -1.651 1.00 0.00 84 LEU A C 9
ATOM 12491 O O . LEU A 1 84 ? 9.005 10.435 -1.854 1.00 0.00 84 LEU A O 9
ATOM 12507 N N . GLN A 1 85 ? 6.971 9.868 -2.629 1.00 0.00 85 GLN A N 9
ATOM 12508 C CA . GLN A 1 85 ? 7.339 10.026 -4.030 1.00 0.00 85 GLN A CA 9
ATOM 12509 C C . GLN A 1 85 ? 7.841 11.439 -4.305 1.00 0.00 85 GLN A C 9
ATOM 12510 O O . GLN A 1 85 ? 8.989 11.636 -4.703 1.00 0.00 85 GLN A O 9
ATOM 12524 N N . PHE A 1 86 ? 6.973 12.423 -4.089 1.00 0.00 86 PHE A N 9
ATOM 12525 C CA . PHE A 1 86 ? 7.328 13.820 -4.314 1.00 0.00 86 PHE A CA 9
ATOM 12526 C C . PHE A 1 86 ? 8.789 14.074 -3.955 1.00 0.00 86 PHE A C 9
ATOM 12527 O O . PHE A 1 86 ? 9.568 14.550 -4.780 1.00 0.00 86 PHE A O 9
ATOM 12544 N N . GLU A 1 87 ? 9.153 13.753 -2.717 1.00 0.00 87 GLU A N 9
ATOM 12545 C CA . GLU A 1 87 ? 10.519 13.948 -2.248 1.00 0.00 87 GLU A CA 9
ATOM 12546 C C . GLU A 1 87 ? 11.497 13.090 -3.047 1.00 0.00 87 GLU A C 9
ATOM 12547 O O . GLU A 1 87 ? 12.596 13.531 -3.381 1.00 0.00 87 GLU A O 9
ATOM 12559 N N . ARG A 1 88 ? 11.087 11.863 -3.349 1.00 0.00 88 ARG A N 9
ATOM 12560 C CA . ARG A 1 88 ? 11.925 10.942 -4.107 1.00 0.00 88 ARG A CA 9
ATOM 12561 C C . ARG A 1 88 ? 11.389 10.758 -5.524 1.00 0.00 88 ARG A C 9
ATOM 12562 O O . ARG A 1 88 ? 10.671 9.799 -5.807 1.00 0.00 88 ARG A O 9
ATOM 12583 N N . SER A 1 89 ? 11.741 11.684 -6.409 1.00 0.00 89 SER A N 9
ATOM 12584 C CA . SER A 1 89 ? 11.292 11.627 -7.796 1.00 0.00 89 SER A CA 9
ATOM 12585 C C . SER A 1 89 ? 12.427 11.984 -8.750 1.00 0.00 89 SER A C 9
ATOM 12586 O O . SER A 1 89 ? 13.420 12.593 -8.352 1.00 0.00 89 SER A O 9
ATOM 12594 N N . GLY A 1 90 ? 12.273 11.602 -10.014 1.00 0.00 90 GLY A N 9
ATOM 12595 C CA . GLY A 1 90 ? 13.291 11.890 -11.006 1.00 0.00 90 GLY A CA 9
ATOM 12596 C C . GLY A 1 90 ? 13.417 10.791 -12.044 1.00 0.00 90 GLY A C 9
ATOM 12597 O O . GLY A 1 90 ? 12.425 10.216 -12.492 1.00 0.00 90 GLY A O 9
ATOM 12601 N N . PRO A 1 91 ? 14.661 10.488 -12.443 1.00 0.00 91 PRO A N 9
ATOM 12602 C CA . PRO A 1 91 ? 14.941 9.451 -13.440 1.00 0.00 91 PRO A CA 9
ATOM 12603 C C . PRO A 1 91 ? 14.664 8.048 -12.911 1.00 0.00 91 PRO A C 9
ATOM 12604 O O . PRO A 1 91 ? 14.377 7.130 -13.679 1.00 0.00 91 PRO A O 9
ATOM 12615 N N . SER A 1 92 ? 14.751 7.889 -11.594 1.00 0.00 92 SER A N 9
ATOM 12616 C CA . SER A 1 92 ? 14.513 6.596 -10.963 1.00 0.00 92 SER A CA 9
ATOM 12617 C C . SER A 1 92 ? 13.195 5.993 -11.441 1.00 0.00 92 SER A C 9
ATOM 12618 O O . SER A 1 92 ? 12.160 6.660 -11.446 1.00 0.00 92 SER A O 9
ATOM 12626 N N . SER A 1 93 ? 13.243 4.726 -11.841 1.00 0.00 93 SER A N 9
ATOM 12627 C CA . SER A 1 93 ? 12.055 4.033 -12.326 1.00 0.00 93 SER A CA 9
ATOM 12628 C C . SER A 1 93 ? 11.238 3.478 -11.162 1.00 0.00 93 SER A C 9
ATOM 12629 O O . SER A 1 93 ? 11.359 2.306 -10.808 1.00 0.00 93 SER A O 9
ATOM 12637 N N . GLY A 1 94 ? 10.406 4.331 -10.571 1.00 0.00 94 GLY A N 9
ATOM 12638 C CA . GLY A 1 94 ? 9.581 3.909 -9.454 1.00 0.00 94 GLY A CA 9
ATOM 12639 C C . GLY A 1 94 ? 10.349 3.069 -8.452 1.00 0.00 94 GLY A C 9
ATOM 12640 O O . GLY A 1 94 ? 9.780 2.131 -7.896 1.00 0.00 94 GLY A O 9
ATOM 12646 N N . GLY A 1 1 ? -20.486 -26.562 1.759 1.00 0.00 1 GLY A N 10
ATOM 12647 C CA . GLY A 1 1 ? -20.095 -26.223 0.403 1.00 0.00 1 GLY A CA 10
ATOM 12648 C C . GLY A 1 1 ? -20.377 -24.773 0.064 1.00 0.00 1 GLY A C 10
ATOM 12649 O O . GLY A 1 1 ? -21.532 -24.351 0.020 1.00 0.00 1 GLY A O 10
ATOM 12653 N N . SER A 1 2 ? -19.317 -24.007 -0.177 1.00 0.00 2 SER A N 10
ATOM 12654 C CA . SER A 1 2 ? -19.456 -22.594 -0.510 1.00 0.00 2 SER A CA 10
ATOM 12655 C C . SER A 1 2 ? -18.907 -22.307 -1.904 1.00 0.00 2 SER A C 10
ATOM 12656 O O . SER A 1 2 ? -18.083 -23.059 -2.425 1.00 0.00 2 SER A O 10
ATOM 12664 N N . SER A 1 3 ? -19.370 -21.214 -2.502 1.00 0.00 3 SER A N 10
ATOM 12665 C CA . SER A 1 3 ? -18.929 -20.828 -3.838 1.00 0.00 3 SER A CA 10
ATOM 12666 C C . SER A 1 3 ? -18.728 -19.319 -3.928 1.00 0.00 3 SER A C 10
ATOM 12667 O O . SER A 1 3 ? -19.654 -18.543 -3.697 1.00 0.00 3 SER A O 10
ATOM 12675 N N . GLY A 1 4 ? -17.509 -18.910 -4.269 1.00 0.00 4 GLY A N 10
ATOM 12676 C CA . GLY A 1 4 ? -17.207 -17.495 -4.384 1.00 0.00 4 GLY A CA 10
ATOM 12677 C C . GLY A 1 4 ? -15.850 -17.143 -3.807 1.00 0.00 4 GLY A C 10
ATOM 12678 O O . GLY A 1 4 ? -15.122 -16.326 -4.370 1.00 0.00 4 GLY A O 10
ATOM 12682 N N . SER A 1 5 ? -15.510 -17.760 -2.679 1.00 0.00 5 SER A N 10
ATOM 12683 C CA . SER A 1 5 ? -14.234 -17.503 -2.023 1.00 0.00 5 SER A CA 10
ATOM 12684 C C . SER A 1 5 ? -13.070 -17.782 -2.969 1.00 0.00 5 SER A C 10
ATOM 12685 O O . SER A 1 5 ? -13.008 -18.835 -3.601 1.00 0.00 5 SER A O 10
ATOM 12693 N N . SER A 1 6 ? -12.149 -16.828 -3.060 1.00 0.00 6 SER A N 10
ATOM 12694 C CA . SER A 1 6 ? -10.989 -16.967 -3.932 1.00 0.00 6 SER A CA 10
ATOM 12695 C C . SER A 1 6 ? -9.764 -17.412 -3.138 1.00 0.00 6 SER A C 10
ATOM 12696 O O . SER A 1 6 ? -8.838 -18.009 -3.686 1.00 0.00 6 SER A O 10
ATOM 12704 N N . GLY A 1 7 ? -9.767 -17.116 -1.842 1.00 0.00 7 GLY A N 10
ATOM 12705 C CA . GLY A 1 7 ? -8.652 -17.493 -0.993 1.00 0.00 7 GLY A CA 10
ATOM 12706 C C . GLY A 1 7 ? -7.564 -16.438 -0.962 1.00 0.00 7 GLY A C 10
ATOM 12707 O O . GLY A 1 7 ? -7.441 -15.636 -1.889 1.00 0.00 7 GLY A O 10
ATOM 12711 N N . CYS A 1 8 ? -6.772 -16.437 0.104 1.00 0.00 8 CYS A N 10
ATOM 12712 C CA . CYS A 1 8 ? -5.689 -15.471 0.253 1.00 0.00 8 CYS A CA 10
ATOM 12713 C C . CYS A 1 8 ? -4.341 -16.178 0.356 1.00 0.00 8 CYS A C 10
ATOM 12714 O O . CYS A 1 8 ? -4.277 -17.392 0.549 1.00 0.00 8 CYS A O 10
ATOM 12721 N N . LYS A 1 9 ? -3.265 -15.409 0.227 1.00 0.00 9 LYS A N 10
ATOM 12722 C CA . LYS A 1 9 ? -1.917 -15.959 0.307 1.00 0.00 9 LYS A CA 10
ATOM 12723 C C . LYS A 1 9 ? -1.280 -15.642 1.657 1.00 0.00 9 LYS A C 10
ATOM 12724 O O . LYS A 1 9 ? -0.589 -16.479 2.241 1.00 0.00 9 LYS A O 10
ATOM 12743 N N . LEU A 1 10 ? -1.516 -14.431 2.148 1.00 0.00 10 LEU A N 10
ATOM 12744 C CA . LEU A 1 10 ? -0.967 -14.004 3.430 1.00 0.00 10 LEU A CA 10
ATOM 12745 C C . LEU A 1 10 ? -1.715 -14.656 4.588 1.00 0.00 10 LEU A C 10
ATOM 12746 O O . LEU A 1 10 ? -1.203 -15.569 5.238 1.00 0.00 10 LEU A O 10
ATOM 12762 N N . CYS A 1 11 ? -2.932 -14.185 4.839 1.00 0.00 11 CYS A N 10
ATOM 12763 C CA . CYS A 1 11 ? -3.754 -14.723 5.917 1.00 0.00 11 CYS A CA 10
ATOM 12764 C C . CYS A 1 11 ? -4.351 -16.072 5.525 1.00 0.00 11 CYS A C 10
ATOM 12765 O O . CYS A 1 11 ? -4.765 -16.853 6.382 1.00 0.00 11 CYS A O 10
ATOM 12772 N N . LEU A 1 12 ? -4.392 -16.337 4.223 1.00 0.00 12 LEU A N 10
ATOM 12773 C CA . LEU A 1 12 ? -4.938 -17.591 3.716 1.00 0.00 12 LEU A CA 10
ATOM 12774 C C . LEU A 1 12 ? -6.360 -17.812 4.226 1.00 0.00 12 LEU A C 10
ATOM 12775 O O . LEU A 1 12 ? -6.701 -18.898 4.693 1.00 0.00 12 LEU A O 10
ATOM 12791 N N . GLY A 1 13 ? -7.185 -16.774 4.132 1.00 0.00 13 GLY A N 10
ATOM 12792 C CA . GLY A 1 13 ? -8.560 -16.876 4.586 1.00 0.00 13 GLY A CA 10
ATOM 12793 C C . GLY A 1 13 ? -9.548 -16.910 3.438 1.00 0.00 13 GLY A C 10
ATOM 12794 O O . GLY A 1 13 ? -9.182 -16.665 2.289 1.00 0.00 13 GLY A O 10
ATOM 12798 N N . GLU A 1 14 ? -10.805 -17.215 3.749 1.00 0.00 14 GLU A N 10
ATOM 12799 C CA . GLU A 1 14 ? -11.847 -17.282 2.732 1.00 0.00 14 GLU A CA 10
ATOM 12800 C C . GLU A 1 14 ? -12.656 -15.988 2.697 1.00 0.00 14 GLU A C 10
ATOM 12801 O O . GLU A 1 14 ? -13.257 -15.592 3.695 1.00 0.00 14 GLU A O 10
ATOM 12813 N N . TYR A 1 15 ? -12.666 -15.335 1.541 1.00 0.00 15 TYR A N 10
ATOM 12814 C CA . TYR A 1 15 ? -13.397 -14.085 1.375 1.00 0.00 15 TYR A CA 10
ATOM 12815 C C . TYR A 1 15 ? -13.975 -13.974 -0.033 1.00 0.00 15 TYR A C 10
ATOM 12816 O O . TYR A 1 15 ? -13.440 -14.523 -0.996 1.00 0.00 15 TYR A O 10
ATOM 12834 N N . PRO A 1 16 ? -15.095 -13.246 -0.156 1.00 0.00 16 PRO A N 10
ATOM 12835 C CA . PRO A 1 16 ? -15.770 -13.044 -1.442 1.00 0.00 16 PRO A CA 10
ATOM 12836 C C . PRO A 1 16 ? -14.969 -12.151 -2.384 1.00 0.00 16 PRO A C 10
ATOM 12837 O O . PRO A 1 16 ? -14.488 -11.089 -1.989 1.00 0.00 16 PRO A O 10
ATOM 12848 N N . VAL A 1 17 ? -14.832 -12.589 -3.631 1.00 0.00 17 VAL A N 10
ATOM 12849 C CA . VAL A 1 17 ? -14.090 -11.828 -4.630 1.00 0.00 17 VAL A CA 10
ATOM 12850 C C . VAL A 1 17 ? -14.450 -10.348 -4.572 1.00 0.00 17 VAL A C 10
ATOM 12851 O O . VAL A 1 17 ? -13.597 -9.483 -4.768 1.00 0.00 17 VAL A O 10
ATOM 12864 N N . GLU A 1 18 ? -15.722 -10.064 -4.305 1.00 0.00 18 GLU A N 10
ATOM 12865 C CA . GLU A 1 18 ? -16.195 -8.687 -4.222 1.00 0.00 18 GLU A CA 10
ATOM 12866 C C . GLU A 1 18 ? -15.313 -7.863 -3.290 1.00 0.00 18 GLU A C 10
ATOM 12867 O O . GLU A 1 18 ? -14.794 -6.816 -3.676 1.00 0.00 18 GLU A O 10
ATOM 12879 N N . GLN A 1 19 ? -15.149 -8.344 -2.061 1.00 0.00 19 GLN A N 10
ATOM 12880 C CA . GLN A 1 19 ? -14.330 -7.651 -1.073 1.00 0.00 19 GLN A CA 10
ATOM 12881 C C . GLN A 1 19 ? -12.858 -7.676 -1.472 1.00 0.00 19 GLN A C 10
ATOM 12882 O O . GLN A 1 19 ? -12.135 -6.701 -1.273 1.00 0.00 19 GLN A O 10
ATOM 12896 N N . MET A 1 20 ? -12.422 -8.799 -2.034 1.00 0.00 20 MET A N 10
ATOM 12897 C CA . MET A 1 20 ? -11.036 -8.950 -2.461 1.00 0.00 20 MET A CA 10
ATOM 12898 C C . MET A 1 20 ? -10.661 -7.880 -3.481 1.00 0.00 20 MET A C 10
ATOM 12899 O O . MET A 1 20 ? -11.528 -7.204 -4.036 1.00 0.00 20 MET A O 10
ATOM 12913 N N . THR A 1 21 ? -9.363 -7.730 -3.725 1.00 0.00 21 THR A N 10
ATOM 12914 C CA . THR A 1 21 ? -8.873 -6.741 -4.677 1.00 0.00 21 THR A CA 10
ATOM 12915 C C . THR A 1 21 ? -7.855 -7.354 -5.632 1.00 0.00 21 THR A C 10
ATOM 12916 O O . THR A 1 21 ? -6.795 -7.820 -5.211 1.00 0.00 21 THR A O 10
ATOM 12927 N N . THR A 1 22 ? -8.182 -7.349 -6.921 1.00 0.00 22 THR A N 10
ATOM 12928 C CA . THR A 1 22 ? -7.295 -7.905 -7.935 1.00 0.00 22 THR A CA 10
ATOM 12929 C C . THR A 1 22 ? -6.351 -6.841 -8.484 1.00 0.00 22 THR A C 10
ATOM 12930 O O . THR A 1 22 ? -6.760 -5.708 -8.742 1.00 0.00 22 THR A O 10
ATOM 12941 N N . ILE A 1 23 ? -5.087 -7.212 -8.660 1.00 0.00 23 ILE A N 10
ATOM 12942 C CA . ILE A 1 23 ? -4.086 -6.289 -9.180 1.00 0.00 23 ILE A CA 10
ATOM 12943 C C . ILE A 1 23 ? -3.985 -6.386 -10.698 1.00 0.00 23 ILE A C 10
ATOM 12944 O O . ILE A 1 23 ? -3.869 -7.477 -11.255 1.00 0.00 23 ILE A O 10
ATOM 12960 N N . ALA A 1 24 ? -4.026 -5.236 -11.363 1.00 0.00 24 ALA A N 10
ATOM 12961 C CA . ALA A 1 24 ? -3.936 -5.190 -12.817 1.00 0.00 24 ALA A CA 10
ATOM 12962 C C . ALA A 1 24 ? -2.481 -5.151 -13.275 1.00 0.00 24 ALA A C 10
ATOM 12963 O O . ALA A 1 24 ? -2.173 -4.627 -14.345 1.00 0.00 24 ALA A O 10
ATOM 12970 N N . GLN A 1 25 ? -1.594 -5.708 -12.458 1.00 0.00 25 GLN A N 10
ATOM 12971 C CA . GLN A 1 25 ? -0.171 -5.734 -12.780 1.00 0.00 25 GLN A CA 10
ATOM 12972 C C . GLN A 1 25 ? 0.339 -7.169 -12.870 1.00 0.00 25 GLN A C 10
ATOM 12973 O O . GLN A 1 25 ? 1.010 -7.540 -13.834 1.00 0.00 25 GLN A O 10
ATOM 12987 N N . CYS A 1 26 ? 0.018 -7.971 -11.862 1.00 0.00 26 CYS A N 10
ATOM 12988 C CA . CYS A 1 26 ? 0.444 -9.365 -11.828 1.00 0.00 26 CYS A CA 10
ATOM 12989 C C . CYS A 1 26 ? -0.741 -10.290 -11.564 1.00 0.00 26 CYS A C 10
ATOM 12990 O O . CYS A 1 26 ? -0.578 -11.385 -11.026 1.00 0.00 26 CYS A O 10
ATOM 12997 N N . GLN A 1 27 ? -1.931 -9.841 -11.946 1.00 0.00 27 GLN A N 10
ATOM 12998 C CA . GLN A 1 27 ? -3.143 -10.628 -11.751 1.00 0.00 27 GLN A CA 10
ATOM 12999 C C . GLN A 1 27 ? -3.123 -11.332 -10.398 1.00 0.00 27 GLN A C 10
ATOM 13000 O O . GLN A 1 27 ? -3.401 -12.527 -10.305 1.00 0.00 27 GLN A O 10
ATOM 13014 N N . CYS A 1 28 ? -2.792 -10.582 -9.352 1.00 0.00 28 CYS A N 10
ATOM 13015 C CA . CYS A 1 28 ? -2.734 -11.133 -8.004 1.00 0.00 28 CYS A CA 10
ATOM 13016 C C . CYS A 1 28 ? -3.871 -10.589 -7.144 1.00 0.00 28 CYS A C 10
ATOM 13017 O O . CYS A 1 28 ? -4.077 -9.378 -7.065 1.00 0.00 28 CYS A O 10
ATOM 13024 N N . ILE A 1 29 ? -4.605 -11.492 -6.502 1.00 0.00 29 ILE A N 10
ATOM 13025 C CA . ILE A 1 29 ? -5.720 -11.102 -5.647 1.00 0.00 29 ILE A CA 10
ATOM 13026 C C . ILE A 1 29 ? -5.320 -11.129 -4.176 1.00 0.00 29 ILE A C 10
ATOM 13027 O O . ILE A 1 29 ? -4.544 -11.984 -3.748 1.00 0.00 29 ILE A O 10
ATOM 13043 N N . PHE A 1 30 ? -5.857 -10.189 -3.405 1.00 0.00 30 PHE A N 10
ATOM 13044 C CA . PHE A 1 30 ? -5.558 -10.106 -1.981 1.00 0.00 30 PHE A CA 10
ATOM 13045 C C . PHE A 1 30 ? -6.709 -9.453 -1.221 1.00 0.00 30 PHE A C 10
ATOM 13046 O O . PHE A 1 30 ? -7.245 -8.429 -1.642 1.00 0.00 30 PHE A O 10
ATOM 13063 N N . CYS A 1 31 ? -7.084 -10.055 -0.097 1.00 0.00 31 CYS A N 10
ATOM 13064 C CA . CYS A 1 31 ? -8.172 -9.536 0.723 1.00 0.00 31 CYS A CA 10
ATOM 13065 C C . CYS A 1 31 ? -7.869 -8.116 1.192 1.00 0.00 31 CYS A C 10
ATOM 13066 O O . CYS A 1 31 ? -6.782 -7.836 1.700 1.00 0.00 31 CYS A O 10
ATOM 13073 N N . THR A 1 32 ? -8.838 -7.222 1.020 1.00 0.00 32 THR A N 10
ATOM 13074 C CA . THR A 1 32 ? -8.675 -5.832 1.426 1.00 0.00 32 THR A CA 10
ATOM 13075 C C . THR A 1 32 ? -7.787 -5.719 2.658 1.00 0.00 32 THR A C 10
ATOM 13076 O O . THR A 1 32 ? -6.705 -5.131 2.606 1.00 0.00 32 THR A O 10
ATOM 13087 N N . LEU A 1 33 ? -8.248 -6.283 3.768 1.00 0.00 33 LEU A N 10
ATOM 13088 C CA . LEU A 1 33 ? -7.495 -6.246 5.017 1.00 0.00 33 LEU A CA 10
ATOM 13089 C C . LEU A 1 33 ? -5.996 -6.336 4.750 1.00 0.00 33 LEU A C 10
ATOM 13090 O O . LEU A 1 33 ? -5.261 -5.367 4.942 1.00 0.00 33 LEU A O 10
ATOM 13106 N N . CYS A 1 34 ? -5.548 -7.506 4.306 1.00 0.00 34 CYS A N 10
ATOM 13107 C CA . CYS A 1 34 ? -4.138 -7.724 4.011 1.00 0.00 34 CYS A CA 10
ATOM 13108 C C . CYS A 1 34 ? -3.604 -6.640 3.077 1.00 0.00 34 CYS A C 10
ATOM 13109 O O . CYS A 1 34 ? -2.876 -5.743 3.503 1.00 0.00 34 CYS A O 10
ATOM 13116 N N . LEU A 1 35 ? -3.970 -6.732 1.804 1.00 0.00 35 LEU A N 10
ATOM 13117 C CA . LEU A 1 35 ? -3.529 -5.761 0.809 1.00 0.00 35 LEU A CA 10
ATOM 13118 C C . LEU A 1 35 ? -3.416 -4.367 1.421 1.00 0.00 35 LEU A C 10
ATOM 13119 O O . LEU A 1 35 ? -2.517 -3.599 1.079 1.00 0.00 35 LEU A O 10
ATOM 13135 N N . LYS A 1 36 ? -4.333 -4.049 2.329 1.00 0.00 36 LYS A N 10
ATOM 13136 C CA . LYS A 1 36 ? -4.335 -2.751 2.992 1.00 0.00 36 LYS A CA 10
ATOM 13137 C C . LYS A 1 36 ? -3.170 -2.638 3.971 1.00 0.00 36 LYS A C 10
ATOM 13138 O O . LYS A 1 36 ? -2.354 -1.722 3.874 1.00 0.00 36 LYS A O 10
ATOM 13157 N N . GLN A 1 37 ? -3.100 -3.575 4.910 1.00 0.00 37 GLN A N 10
ATOM 13158 C CA . GLN A 1 37 ? -2.034 -3.580 5.905 1.00 0.00 37 GLN A CA 10
ATOM 13159 C C . GLN A 1 37 ? -0.665 -3.592 5.235 1.00 0.00 37 GLN A C 10
ATOM 13160 O O . GLN A 1 37 ? 0.295 -3.019 5.752 1.00 0.00 37 GLN A O 10
ATOM 13174 N N . TYR A 1 38 ? -0.580 -4.249 4.085 1.00 0.00 38 TYR A N 10
ATOM 13175 C CA . TYR A 1 38 ? 0.674 -4.338 3.345 1.00 0.00 38 TYR A CA 10
ATOM 13176 C C . TYR A 1 38 ? 1.109 -2.965 2.844 1.00 0.00 38 TYR A C 10
ATOM 13177 O O . TYR A 1 38 ? 2.161 -2.456 3.230 1.00 0.00 38 TYR A O 10
ATOM 13195 N N . VAL A 1 39 ? 0.291 -2.370 1.981 1.00 0.00 39 VAL A N 10
ATOM 13196 C CA . VAL A 1 39 ? 0.591 -1.055 1.427 1.00 0.00 39 VAL A CA 10
ATOM 13197 C C . VAL A 1 39 ? 0.692 -0.006 2.528 1.00 0.00 39 VAL A C 10
ATOM 13198 O O . VAL A 1 39 ? 1.470 0.943 2.423 1.00 0.00 39 VAL A O 10
ATOM 13211 N N . GLU A 1 40 ? -0.098 -0.183 3.582 1.00 0.00 40 GLU A N 10
ATOM 13212 C CA . GLU A 1 40 ? -0.097 0.750 4.702 1.00 0.00 40 GLU A CA 10
ATOM 13213 C C . GLU A 1 40 ? 1.254 0.745 5.412 1.00 0.00 40 GLU A C 10
ATOM 13214 O O . GLU A 1 40 ? 1.936 1.769 5.481 1.00 0.00 40 GLU A O 10
ATOM 13226 N N . LEU A 1 41 ? 1.634 -0.413 5.939 1.00 0.00 41 LEU A N 10
ATOM 13227 C CA . LEU A 1 41 ? 2.904 -0.553 6.646 1.00 0.00 41 LEU A CA 10
ATOM 13228 C C . LEU A 1 41 ? 4.049 0.036 5.829 1.00 0.00 41 LEU A C 10
ATOM 13229 O O . LEU A 1 41 ? 4.864 0.803 6.344 1.00 0.00 41 LEU A O 10
ATOM 13245 N N . LEU A 1 42 ? 4.104 -0.326 4.551 1.00 0.00 42 LEU A N 10
ATOM 13246 C CA . LEU A 1 42 ? 5.148 0.169 3.661 1.00 0.00 42 LEU A CA 10
ATOM 13247 C C . LEU A 1 42 ? 5.214 1.692 3.690 1.00 0.00 42 LEU A C 10
ATOM 13248 O O . LEU A 1 42 ? 6.297 2.277 3.698 1.00 0.00 42 LEU A O 10
ATOM 13264 N N . ILE A 1 43 ? 4.047 2.329 3.708 1.00 0.00 43 ILE A N 10
ATOM 13265 C CA . ILE A 1 43 ? 3.972 3.784 3.741 1.00 0.00 43 ILE A CA 10
ATOM 13266 C C . ILE A 1 43 ? 4.347 4.324 5.118 1.00 0.00 43 ILE A C 10
ATOM 13267 O O . ILE A 1 43 ? 5.124 5.271 5.235 1.00 0.00 43 ILE A O 10
ATOM 13283 N N . LYS A 1 44 ? 3.789 3.713 6.157 1.00 0.00 44 LYS A N 10
ATOM 13284 C CA . LYS A 1 44 ? 4.067 4.128 7.528 1.00 0.00 44 LYS A CA 10
ATOM 13285 C C . LYS A 1 44 ? 5.569 4.245 7.768 1.00 0.00 44 LYS A C 10
ATOM 13286 O O . LYS A 1 44 ? 6.038 5.220 8.353 1.00 0.00 44 LYS A O 10
ATOM 13305 N N . GLU A 1 45 ? 6.315 3.244 7.312 1.00 0.00 45 GLU A N 10
ATOM 13306 C CA . GLU A 1 45 ? 7.764 3.237 7.479 1.00 0.00 45 GLU A CA 10
ATOM 13307 C C . GLU A 1 45 ? 8.394 4.459 6.816 1.00 0.00 45 GLU A C 10
ATOM 13308 O O . GLU A 1 45 ? 8.917 5.343 7.492 1.00 0.00 45 GLU A O 10
ATOM 13320 N N . GLY A 1 46 ? 8.340 4.499 5.488 1.00 0.00 46 GLY A N 10
ATOM 13321 C CA . GLY A 1 46 ? 8.908 5.616 4.756 1.00 0.00 46 GLY A CA 10
ATOM 13322 C C . GLY A 1 46 ? 10.037 5.191 3.837 1.00 0.00 46 GLY A C 10
ATOM 13323 O O . GLY A 1 46 ? 10.003 5.459 2.636 1.00 0.00 46 GLY A O 10
ATOM 13327 N N . LEU A 1 47 ? 11.040 4.529 4.402 1.00 0.00 47 LEU A N 10
ATOM 13328 C CA . LEU A 1 47 ? 12.187 4.069 3.626 1.00 0.00 47 LEU A CA 10
ATOM 13329 C C . LEU A 1 47 ? 11.750 3.576 2.251 1.00 0.00 47 LEU A C 10
ATOM 13330 O O . LEU A 1 47 ? 12.180 4.104 1.225 1.00 0.00 47 LEU A O 10
ATOM 13346 N N . GLU A 1 48 ? 10.890 2.562 2.236 1.00 0.00 48 GLU A N 10
ATOM 13347 C CA . GLU A 1 48 ? 10.393 1.999 0.985 1.00 0.00 48 GLU A CA 10
ATOM 13348 C C . GLU A 1 48 ? 9.219 2.815 0.450 1.00 0.00 48 GLU A C 10
ATOM 13349 O O . GLU A 1 48 ? 8.136 2.823 1.036 1.00 0.00 48 GLU A O 10
ATOM 13361 N N . THR A 1 49 ? 9.442 3.500 -0.666 1.00 0.00 49 THR A N 10
ATOM 13362 C CA . THR A 1 49 ? 8.405 4.320 -1.281 1.00 0.00 49 THR A CA 10
ATOM 13363 C C . THR A 1 49 ? 7.510 3.484 -2.188 1.00 0.00 49 THR A C 10
ATOM 13364 O O . THR A 1 49 ? 6.288 3.486 -2.044 1.00 0.00 49 THR A O 10
ATOM 13375 N N . ALA A 1 50 ? 8.127 2.769 -3.124 1.00 0.00 50 ALA A N 10
ATOM 13376 C CA . ALA A 1 50 ? 7.385 1.926 -4.055 1.00 0.00 50 ALA A CA 10
ATOM 13377 C C . ALA A 1 50 ? 6.699 0.777 -3.326 1.00 0.00 50 ALA A C 10
ATOM 13378 O O . ALA A 1 50 ? 7.228 0.244 -2.351 1.00 0.00 50 ALA A O 10
ATOM 13385 N N . ILE A 1 51 ? 5.518 0.400 -3.805 1.00 0.00 51 ILE A N 10
ATOM 13386 C CA . ILE A 1 51 ? 4.760 -0.687 -3.198 1.00 0.00 51 ILE A CA 10
ATOM 13387 C C . ILE A 1 51 ? 4.591 -1.849 -4.171 1.00 0.00 51 ILE A C 10
ATOM 13388 O O . ILE A 1 51 ? 3.581 -1.948 -4.867 1.00 0.00 51 ILE A O 10
ATOM 13404 N N . SER A 1 52 ? 5.588 -2.728 -4.213 1.00 0.00 52 SER A N 10
ATOM 13405 C CA . SER A 1 52 ? 5.552 -3.884 -5.102 1.00 0.00 52 SER A CA 10
ATOM 13406 C C . SER A 1 52 ? 4.521 -4.903 -4.625 1.00 0.00 52 SER A C 10
ATOM 13407 O O . SER A 1 52 ? 3.795 -4.665 -3.661 1.00 0.00 52 SER A O 10
ATOM 13415 N N . CYS A 1 53 ? 4.464 -6.041 -5.310 1.00 0.00 53 CYS A N 10
ATOM 13416 C CA . CYS A 1 53 ? 3.524 -7.099 -4.959 1.00 0.00 53 CYS A CA 10
ATOM 13417 C C . CYS A 1 53 ? 3.809 -7.638 -3.561 1.00 0.00 53 CYS A C 10
ATOM 13418 O O . CYS A 1 53 ? 4.955 -7.888 -3.187 1.00 0.00 53 CYS A O 10
ATOM 13425 N N . PRO A 1 54 ? 2.742 -7.823 -2.770 1.00 0.00 54 PRO A N 10
ATOM 13426 C CA . PRO A 1 54 ? 2.853 -8.337 -1.400 1.00 0.00 54 PRO A CA 10
ATOM 13427 C C . PRO A 1 54 ? 3.257 -9.805 -1.362 1.00 0.00 54 PRO A C 10
ATOM 13428 O O . PRO A 1 54 ? 3.392 -10.395 -0.290 1.00 0.00 54 PRO A O 10
ATOM 13439 N N . ASP A 1 55 ? 3.451 -10.392 -2.539 1.00 0.00 55 ASP A N 10
ATOM 13440 C CA . ASP A 1 55 ? 3.843 -11.792 -2.640 1.00 0.00 55 ASP A CA 10
ATOM 13441 C C . ASP A 1 55 ? 5.288 -11.920 -3.112 1.00 0.00 55 ASP A C 10
ATOM 13442 O O . ASP A 1 55 ? 5.608 -11.593 -4.254 1.00 0.00 55 ASP A O 10
ATOM 13451 N N . ALA A 1 56 ? 6.155 -12.396 -2.225 1.00 0.00 56 ALA A N 10
ATOM 13452 C CA . ALA A 1 56 ? 7.565 -12.567 -2.551 1.00 0.00 56 ALA A CA 10
ATOM 13453 C C . ALA A 1 56 ? 7.766 -13.717 -3.532 1.00 0.00 56 ALA A C 10
ATOM 13454 O O . ALA A 1 56 ? 8.805 -13.816 -4.183 1.00 0.00 56 ALA A O 10
ATOM 13461 N N . ALA A 1 57 ? 6.764 -14.584 -3.634 1.00 0.00 57 ALA A N 10
ATOM 13462 C CA . ALA A 1 57 ? 6.830 -15.726 -4.537 1.00 0.00 57 ALA A CA 10
ATOM 13463 C C . ALA A 1 57 ? 6.164 -15.410 -5.872 1.00 0.00 57 ALA A C 10
ATOM 13464 O O . ALA A 1 57 ? 5.698 -16.309 -6.573 1.00 0.00 57 ALA A O 10
ATOM 13471 N N . CYS A 1 58 ? 6.122 -14.128 -6.217 1.00 0.00 58 CYS A N 10
ATOM 13472 C CA . CYS A 1 58 ? 5.512 -13.692 -7.468 1.00 0.00 58 CYS A CA 10
ATOM 13473 C C . CYS A 1 58 ? 6.574 -13.455 -8.538 1.00 0.00 58 CYS A C 10
ATOM 13474 O O . CYS A 1 58 ? 7.414 -12.561 -8.427 1.00 0.00 58 CYS A O 10
ATOM 13481 N N . PRO A 1 59 ? 6.537 -14.274 -9.599 1.00 0.00 59 PRO A N 10
ATOM 13482 C CA . PRO A 1 59 ? 7.488 -14.173 -10.710 1.00 0.00 59 PRO A CA 10
ATOM 13483 C C . PRO A 1 59 ? 7.271 -12.918 -11.548 1.00 0.00 59 PRO A C 10
ATOM 13484 O O . PRO A 1 59 ? 8.040 -12.630 -12.465 1.00 0.00 59 PRO A O 10
ATOM 13495 N N . LYS A 1 60 ? 6.218 -12.173 -11.227 1.00 0.00 60 LYS A N 10
ATOM 13496 C CA . LYS A 1 60 ? 5.898 -10.948 -11.949 1.00 0.00 60 LYS A CA 10
ATOM 13497 C C . LYS A 1 60 ? 6.363 -9.721 -11.169 1.00 0.00 60 LYS A C 10
ATOM 13498 O O . LYS A 1 60 ? 6.969 -8.811 -11.734 1.00 0.00 60 LYS A O 10
ATOM 13517 N N . GLN A 1 61 ? 6.079 -9.707 -9.871 1.00 0.00 61 GLN A N 10
ATOM 13518 C CA . GLN A 1 61 ? 6.469 -8.593 -9.016 1.00 0.00 61 GLN A CA 10
ATOM 13519 C C . GLN A 1 61 ? 5.730 -7.319 -9.412 1.00 0.00 61 GLN A C 10
ATOM 13520 O O . GLN A 1 61 ? 6.334 -6.253 -9.539 1.00 0.00 61 GLN A O 10
ATOM 13534 N N . GLY A 1 62 ? 4.420 -7.436 -9.605 1.00 0.00 62 GLY A N 10
ATOM 13535 C CA . GLY A 1 62 ? 3.620 -6.284 -9.985 1.00 0.00 62 GLY A CA 10
ATOM 13536 C C . GLY A 1 62 ? 3.302 -5.386 -8.806 1.00 0.00 62 GLY A C 10
ATOM 13537 O O . GLY A 1 62 ? 2.819 -5.851 -7.774 1.00 0.00 62 GLY A O 10
ATOM 13541 N N . HIS A 1 63 ? 3.574 -4.094 -8.959 1.00 0.00 63 HIS A N 10
ATOM 13542 C CA . HIS A 1 63 ? 3.314 -3.127 -7.898 1.00 0.00 63 HIS A CA 10
ATOM 13543 C C . HIS A 1 63 ? 1.870 -2.639 -7.950 1.00 0.00 63 HIS A C 10
ATOM 13544 O O . HIS A 1 63 ? 1.110 -3.009 -8.846 1.00 0.00 63 HIS A O 10
ATOM 13558 N N . LEU A 1 64 ? 1.497 -1.806 -6.984 1.00 0.00 64 LEU A N 10
ATOM 13559 C CA . LEU A 1 64 ? 0.144 -1.267 -6.919 1.00 0.00 64 LEU A CA 10
ATOM 13560 C C . LEU A 1 64 ? 0.096 0.156 -7.468 1.00 0.00 64 LEU A C 10
ATOM 13561 O O . LEU A 1 64 ? 1.009 0.949 -7.236 1.00 0.00 64 LEU A O 10
ATOM 13577 N N . GLN A 1 65 ? -0.972 0.471 -8.192 1.00 0.00 65 GLN A N 10
ATOM 13578 C CA . GLN A 1 65 ? -1.137 1.799 -8.772 1.00 0.00 65 GLN A CA 10
ATOM 13579 C C . GLN A 1 65 ? -1.484 2.822 -7.696 1.00 0.00 65 GLN A C 10
ATOM 13580 O O . GLN A 1 65 ? -1.739 2.465 -6.546 1.00 0.00 65 GLN A O 10
ATOM 13594 N N . GLU A 1 66 ? -1.489 4.096 -8.078 1.00 0.00 66 GLU A N 10
ATOM 13595 C CA . GLU A 1 66 ? -1.802 5.172 -7.144 1.00 0.00 66 GLU A CA 10
ATOM 13596 C C . GLU A 1 66 ? -3.283 5.160 -6.779 1.00 0.00 66 GLU A C 10
ATOM 13597 O O . GLU A 1 66 ? -3.642 5.148 -5.602 1.00 0.00 66 GLU A O 10
ATOM 13609 N N . ASN A 1 67 ? -4.138 5.166 -7.797 1.00 0.00 67 ASN A N 10
ATOM 13610 C CA . ASN A 1 67 ? -5.581 5.158 -7.584 1.00 0.00 67 ASN A CA 10
ATOM 13611 C C . ASN A 1 67 ? -5.978 4.067 -6.594 1.00 0.00 67 ASN A C 10
ATOM 13612 O O . ASN A 1 67 ? -6.770 4.301 -5.682 1.00 0.00 67 ASN A O 10
ATOM 13623 N N . GLU A 1 68 ? -5.422 2.874 -6.782 1.00 0.00 68 GLU A N 10
ATOM 13624 C CA . GLU A 1 68 ? -5.719 1.746 -5.906 1.00 0.00 68 GLU A CA 10
ATOM 13625 C C . GLU A 1 68 ? -5.417 2.094 -4.451 1.00 0.00 68 GLU A C 10
ATOM 13626 O O . GLU A 1 68 ? -6.278 1.965 -3.580 1.00 0.00 68 GLU A O 10
ATOM 13638 N N . ILE A 1 69 ? -4.190 2.533 -4.197 1.00 0.00 69 ILE A N 10
ATOM 13639 C CA . ILE A 1 69 ? -3.774 2.900 -2.848 1.00 0.00 69 ILE A CA 10
ATOM 13640 C C . ILE A 1 69 ? -4.650 4.014 -2.287 1.00 0.00 69 ILE A C 10
ATOM 13641 O O . ILE A 1 69 ? -5.189 3.898 -1.187 1.00 0.00 69 ILE A O 10
ATOM 13657 N N . GLU A 1 70 ? -4.788 5.094 -3.051 1.00 0.00 70 GLU A N 10
ATOM 13658 C CA . GLU A 1 70 ? -5.600 6.228 -2.629 1.00 0.00 70 GLU A CA 10
ATOM 13659 C C . GLU A 1 70 ? -6.873 5.758 -1.933 1.00 0.00 70 GLU A C 10
ATOM 13660 O O . GLU A 1 70 ? -7.119 6.093 -0.773 1.00 0.00 70 GLU A O 10
ATOM 13672 N N . CYS A 1 71 ? -7.678 4.980 -2.646 1.00 0.00 71 CYS A N 10
ATOM 13673 C CA . CYS A 1 71 ? -8.927 4.463 -2.098 1.00 0.00 71 CYS A CA 10
ATOM 13674 C C . CYS A 1 71 ? -8.658 3.480 -0.964 1.00 0.00 71 CYS A C 10
ATOM 13675 O O . CYS A 1 71 ? -9.311 3.525 0.078 1.00 0.00 71 CYS A O 10
ATOM 13683 N N . MET A 1 72 ? -7.692 2.591 -1.175 1.00 0.00 72 MET A N 10
ATOM 13684 C CA . MET A 1 72 ? -7.337 1.596 -0.169 1.00 0.00 72 MET A CA 10
ATOM 13685 C C . MET A 1 72 ? -7.228 2.234 1.211 1.00 0.00 72 MET A C 10
ATOM 13686 O O . MET A 1 72 ? -7.919 1.833 2.148 1.00 0.00 72 MET A O 10
ATOM 13700 N N . VAL A 1 73 ? -6.355 3.229 1.332 1.00 0.00 73 VAL A N 10
ATOM 13701 C CA . VAL A 1 73 ? -6.155 3.923 2.599 1.00 0.00 73 VAL A CA 10
ATOM 13702 C C . VAL A 1 73 ? -6.917 5.243 2.628 1.00 0.00 73 VAL A C 10
ATOM 13703 O O . VAL A 1 73 ? -7.446 5.688 1.611 1.00 0.00 73 VAL A O 10
ATOM 13716 N N . ALA A 1 74 ? -6.967 5.866 3.801 1.00 0.00 74 ALA A N 10
ATOM 13717 C CA . ALA A 1 74 ? -7.661 7.137 3.963 1.00 0.00 74 ALA A CA 10
ATOM 13718 C C . ALA A 1 74 ? -6.735 8.310 3.663 1.00 0.00 74 ALA A C 10
ATOM 13719 O O . ALA A 1 74 ? -5.550 8.123 3.386 1.00 0.00 74 ALA A O 10
ATOM 13726 N N . ALA A 1 75 ? -7.282 9.520 3.719 1.00 0.00 75 ALA A N 10
ATOM 13727 C CA . ALA A 1 75 ? -6.504 10.723 3.455 1.00 0.00 75 ALA A CA 10
ATOM 13728 C C . ALA A 1 75 ? -5.337 10.848 4.428 1.00 0.00 75 ALA A C 10
ATOM 13729 O O . ALA A 1 75 ? -4.188 10.996 4.016 1.00 0.00 75 ALA A O 10
ATOM 13736 N N . GLU A 1 76 ? -5.642 10.787 5.721 1.00 0.00 76 GLU A N 10
ATOM 13737 C CA . GLU A 1 76 ? -4.617 10.895 6.753 1.00 0.00 76 GLU A CA 10
ATOM 13738 C C . GLU A 1 76 ? -3.395 10.053 6.395 1.00 0.00 76 GLU A C 10
ATOM 13739 O O . GLU A 1 76 ? -2.258 10.463 6.624 1.00 0.00 76 GLU A O 10
ATOM 13751 N N . ILE A 1 77 ? -3.641 8.873 5.834 1.00 0.00 77 ILE A N 10
ATOM 13752 C CA . ILE A 1 77 ? -2.561 7.974 5.445 1.00 0.00 77 ILE A CA 10
ATOM 13753 C C . ILE A 1 77 ? -1.980 8.366 4.092 1.00 0.00 77 ILE A C 10
ATOM 13754 O O . ILE A 1 77 ? -0.800 8.698 3.984 1.00 0.00 77 ILE A O 10
ATOM 13770 N N . MET A 1 78 ? -2.818 8.327 3.060 1.00 0.00 78 MET A N 10
ATOM 13771 C CA . MET A 1 78 ? -2.387 8.682 1.713 1.00 0.00 78 MET A CA 10
ATOM 13772 C C . MET A 1 78 ? -1.356 9.805 1.750 1.00 0.00 78 MET A C 10
ATOM 13773 O O . MET A 1 78 ? -0.259 9.670 1.208 1.00 0.00 78 MET A O 10
ATOM 13787 N N . GLN A 1 79 ? -1.715 10.912 2.390 1.00 0.00 79 GLN A N 10
ATOM 13788 C CA . GLN A 1 79 ? -0.819 12.058 2.496 1.00 0.00 79 GLN A CA 10
ATOM 13789 C C . GLN A 1 79 ? 0.621 11.606 2.709 1.00 0.00 79 GLN A C 10
ATOM 13790 O O . GLN A 1 79 ? 1.537 12.079 2.035 1.00 0.00 79 GLN A O 10
ATOM 13804 N N . ARG A 1 80 ? 0.815 10.688 3.650 1.00 0.00 80 ARG A N 10
ATOM 13805 C CA . ARG A 1 80 ? 2.144 10.173 3.953 1.00 0.00 80 ARG A CA 10
ATOM 13806 C C . ARG A 1 80 ? 2.807 9.609 2.699 1.00 0.00 80 ARG A C 10
ATOM 13807 O O . ARG A 1 80 ? 3.981 9.869 2.433 1.00 0.00 80 ARG A O 10
ATOM 13828 N N . TYR A 1 81 ? 2.048 8.833 1.933 1.00 0.00 81 TYR A N 10
ATOM 13829 C CA . TYR A 1 81 ? 2.561 8.229 0.710 1.00 0.00 81 TYR A CA 10
ATOM 13830 C C . TYR A 1 81 ? 2.965 9.300 -0.299 1.00 0.00 81 TYR A C 10
ATOM 13831 O O . TYR A 1 81 ? 4.102 9.331 -0.769 1.00 0.00 81 TYR A O 10
ATOM 13849 N N . LYS A 1 82 ? 2.024 10.178 -0.628 1.00 0.00 82 LYS A N 10
ATOM 13850 C CA . LYS A 1 82 ? 2.278 11.254 -1.579 1.00 0.00 82 LYS A CA 10
ATOM 13851 C C . LYS A 1 82 ? 3.600 11.952 -1.270 1.00 0.00 82 LYS A C 10
ATOM 13852 O O . LYS A 1 82 ? 4.448 12.113 -2.147 1.00 0.00 82 LYS A O 10
ATOM 13871 N N . LYS A 1 83 ? 3.767 12.364 -0.017 1.00 0.00 83 LYS A N 10
ATOM 13872 C CA . LYS A 1 83 ? 4.984 13.042 0.409 1.00 0.00 83 LYS A CA 10
ATOM 13873 C C . LYS A 1 83 ? 6.214 12.186 0.121 1.00 0.00 83 LYS A C 10
ATOM 13874 O O . LYS A 1 83 ? 7.170 12.646 -0.503 1.00 0.00 83 LYS A O 10
ATOM 13893 N N . LEU A 1 84 ? 6.181 10.939 0.577 1.00 0.00 84 LEU A N 10
ATOM 13894 C CA . LEU A 1 84 ? 7.292 10.018 0.367 1.00 0.00 84 LEU A CA 10
ATOM 13895 C C . LEU A 1 84 ? 7.734 10.022 -1.094 1.00 0.00 84 LEU A C 10
ATOM 13896 O O . LEU A 1 84 ? 8.919 10.163 -1.392 1.00 0.00 84 LEU A O 10
ATOM 13912 N N . GLN A 1 85 ? 6.772 9.867 -1.998 1.00 0.00 85 GLN A N 10
ATOM 13913 C CA . GLN A 1 85 ? 7.062 9.855 -3.426 1.00 0.00 85 GLN A CA 10
ATOM 13914 C C . GLN A 1 85 ? 7.994 11.003 -3.803 1.00 0.00 85 GLN A C 10
ATOM 13915 O O . GLN A 1 85 ? 9.076 10.785 -4.348 1.00 0.00 85 GLN A O 10
ATOM 13929 N N . PHE A 1 86 ? 7.566 12.226 -3.508 1.00 0.00 86 PHE A N 10
ATOM 13930 C CA . PHE A 1 86 ? 8.362 13.409 -3.816 1.00 0.00 86 PHE A CA 10
ATOM 13931 C C . PHE A 1 86 ? 9.691 13.380 -3.069 1.00 0.00 86 PHE A C 10
ATOM 13932 O O . PHE A 1 86 ? 10.756 13.497 -3.673 1.00 0.00 86 PHE A O 10
ATOM 13949 N N . GLU A 1 87 ? 9.619 13.223 -1.752 1.00 0.00 87 GLU A N 10
ATOM 13950 C CA . GLU A 1 87 ? 10.818 13.180 -0.921 1.00 0.00 87 GLU A CA 10
ATOM 13951 C C . GLU A 1 87 ? 11.937 12.414 -1.621 1.00 0.00 87 GLU A C 10
ATOM 13952 O O . GLU A 1 87 ? 13.080 12.868 -1.665 1.00 0.00 87 GLU A O 10
ATOM 13964 N N . ARG A 1 88 ? 11.599 11.249 -2.164 1.00 0.00 88 ARG A N 10
ATOM 13965 C CA . ARG A 1 88 ? 12.575 10.419 -2.860 1.00 0.00 88 ARG A CA 10
ATOM 13966 C C . ARG A 1 88 ? 12.263 10.347 -4.351 1.00 0.00 88 ARG A C 10
ATOM 13967 O O . ARG A 1 88 ? 12.283 9.271 -4.949 1.00 0.00 88 ARG A O 10
ATOM 13988 N N . SER A 1 89 ? 11.973 11.499 -4.946 1.00 0.00 89 SER A N 10
ATOM 13989 C CA . SER A 1 89 ? 11.653 11.567 -6.367 1.00 0.00 89 SER A CA 10
ATOM 13990 C C . SER A 1 89 ? 12.919 11.714 -7.204 1.00 0.00 89 SER A C 10
ATOM 13991 O O . SER A 1 89 ? 13.184 10.909 -8.096 1.00 0.00 89 SER A O 10
ATOM 13999 N N . GLY A 1 90 ? 13.701 12.748 -6.908 1.00 0.00 90 GLY A N 10
ATOM 14000 C CA . GLY A 1 90 ? 14.931 12.982 -7.641 1.00 0.00 90 GLY A CA 10
ATOM 14001 C C . GLY A 1 90 ? 14.748 13.963 -8.783 1.00 0.00 90 GLY A C 10
ATOM 14002 O O . GLY A 1 90 ? 13.629 14.257 -9.204 1.00 0.00 90 GLY A O 10
ATOM 14006 N N . PRO A 1 91 ? 15.868 14.488 -9.302 1.00 0.00 91 PRO A N 10
ATOM 14007 C CA . PRO A 1 91 ? 15.851 15.450 -10.409 1.00 0.00 91 PRO A CA 10
ATOM 14008 C C . PRO A 1 91 ? 15.421 14.812 -11.726 1.00 0.00 91 PRO A C 10
ATOM 14009 O O . PRO A 1 91 ? 16.225 14.180 -12.411 1.00 0.00 91 PRO A O 10
ATOM 14020 N N . SER A 1 92 ? 14.150 14.982 -12.073 1.00 0.00 92 SER A N 10
ATOM 14021 C CA . SER A 1 92 ? 13.614 14.419 -13.307 1.00 0.00 92 SER A CA 10
ATOM 14022 C C . SER A 1 92 ? 13.976 15.293 -14.505 1.00 0.00 92 SER A C 10
ATOM 14023 O O . SER A 1 92 ? 13.179 16.119 -14.948 1.00 0.00 92 SER A O 10
ATOM 14031 N N . SER A 1 93 ? 15.185 15.102 -15.024 1.00 0.00 93 SER A N 10
ATOM 14032 C CA . SER A 1 93 ? 15.656 15.874 -16.167 1.00 0.00 93 SER A CA 10
ATOM 14033 C C . SER A 1 93 ? 15.645 15.027 -17.436 1.00 0.00 93 SER A C 10
ATOM 14034 O O . SER A 1 93 ? 16.438 14.098 -17.582 1.00 0.00 93 SER A O 10
ATOM 14042 N N . GLY A 1 94 ? 14.740 15.356 -18.352 1.00 0.00 94 GLY A N 10
ATOM 14043 C CA . GLY A 1 94 ? 14.640 14.616 -19.597 1.00 0.00 94 GLY A CA 10
ATOM 14044 C C . GLY A 1 94 ? 15.850 14.816 -20.487 1.00 0.00 94 GLY A C 10
ATOM 14045 O O . GLY A 1 94 ? 16.085 15.937 -20.938 1.00 0.00 94 GLY A O 10
ATOM 14051 N N . GLY A 1 1 ? -18.539 -26.303 1.368 1.00 0.00 1 GLY A N 11
ATOM 14052 C CA . GLY A 1 1 ? -18.698 -25.717 0.050 1.00 0.00 1 GLY A CA 11
ATOM 14053 C C . GLY A 1 1 ? -18.054 -24.349 -0.057 1.00 0.00 1 GLY A C 11
ATOM 14054 O O . GLY A 1 1 ? -17.342 -23.917 0.850 1.00 0.00 1 GLY A O 11
ATOM 14058 N N . SER A 1 2 ? -18.301 -23.665 -1.171 1.00 0.00 2 SER A N 11
ATOM 14059 C CA . SER A 1 2 ? -17.735 -22.342 -1.397 1.00 0.00 2 SER A CA 11
ATOM 14060 C C . SER A 1 2 ? -18.569 -21.560 -2.407 1.00 0.00 2 SER A C 11
ATOM 14061 O O . SER A 1 2 ? -18.765 -21.999 -3.540 1.00 0.00 2 SER A O 11
ATOM 14069 N N . SER A 1 3 ? -19.057 -20.395 -1.988 1.00 0.00 3 SER A N 11
ATOM 14070 C CA . SER A 1 3 ? -19.873 -19.553 -2.854 1.00 0.00 3 SER A CA 11
ATOM 14071 C C . SER A 1 3 ? -19.030 -18.453 -3.492 1.00 0.00 3 SER A C 11
ATOM 14072 O O . SER A 1 3 ? -19.431 -17.290 -3.527 1.00 0.00 3 SER A O 11
ATOM 14080 N N . GLY A 1 4 ? -17.859 -18.829 -3.996 1.00 0.00 4 GLY A N 11
ATOM 14081 C CA . GLY A 1 4 ? -16.976 -17.865 -4.626 1.00 0.00 4 GLY A CA 11
ATOM 14082 C C . GLY A 1 4 ? -15.826 -17.458 -3.727 1.00 0.00 4 GLY A C 11
ATOM 14083 O O . GLY A 1 4 ? -16.027 -16.785 -2.715 1.00 0.00 4 GLY A O 11
ATOM 14087 N N . SER A 1 5 ? -14.616 -17.868 -4.095 1.00 0.00 5 SER A N 11
ATOM 14088 C CA . SER A 1 5 ? -13.429 -17.546 -3.311 1.00 0.00 5 SER A CA 11
ATOM 14089 C C . SER A 1 5 ? -12.185 -17.524 -4.194 1.00 0.00 5 SER A C 11
ATOM 14090 O O . SER A 1 5 ? -11.965 -18.430 -4.998 1.00 0.00 5 SER A O 11
ATOM 14098 N N . SER A 1 6 ? -11.374 -16.483 -4.037 1.00 0.00 6 SER A N 11
ATOM 14099 C CA . SER A 1 6 ? -10.154 -16.339 -4.822 1.00 0.00 6 SER A CA 11
ATOM 14100 C C . SER A 1 6 ? -8.948 -16.873 -4.055 1.00 0.00 6 SER A C 11
ATOM 14101 O O . SER A 1 6 ? -7.907 -17.167 -4.640 1.00 0.00 6 SER A O 11
ATOM 14109 N N . GLY A 1 7 ? -9.099 -16.994 -2.740 1.00 0.00 7 GLY A N 11
ATOM 14110 C CA . GLY A 1 7 ? -8.015 -17.493 -1.912 1.00 0.00 7 GLY A CA 11
ATOM 14111 C C . GLY A 1 7 ? -6.878 -16.500 -1.788 1.00 0.00 7 GLY A C 11
ATOM 14112 O O . GLY A 1 7 ? -6.251 -16.134 -2.782 1.00 0.00 7 GLY A O 11
ATOM 14116 N N . CYS A 1 8 ? -6.610 -16.059 -0.563 1.00 0.00 8 CYS A N 11
ATOM 14117 C CA . CYS A 1 8 ? -5.542 -15.100 -0.310 1.00 0.00 8 CYS A CA 11
ATOM 14118 C C . CYS A 1 8 ? -4.208 -15.812 -0.106 1.00 0.00 8 CYS A C 11
ATOM 14119 O O . CYS A 1 8 ? -4.145 -16.871 0.522 1.00 0.00 8 CYS A O 11
ATOM 14126 N N . LYS A 1 9 ? -3.142 -15.227 -0.640 1.00 0.00 9 LYS A N 11
ATOM 14127 C CA . LYS A 1 9 ? -1.808 -15.803 -0.517 1.00 0.00 9 LYS A CA 11
ATOM 14128 C C . LYS A 1 9 ? -1.004 -15.088 0.565 1.00 0.00 9 LYS A C 11
ATOM 14129 O O . LYS A 1 9 ? 0.202 -15.298 0.697 1.00 0.00 9 LYS A O 11
ATOM 14148 N N . LEU A 1 10 ? -1.680 -14.243 1.335 1.00 0.00 10 LEU A N 11
ATOM 14149 C CA . LEU A 1 10 ? -1.029 -13.497 2.407 1.00 0.00 10 LEU A CA 11
ATOM 14150 C C . LEU A 1 10 ? -1.451 -14.027 3.773 1.00 0.00 10 LEU A C 11
ATOM 14151 O O . LEU A 1 10 ? -0.617 -14.235 4.656 1.00 0.00 10 LEU A O 11
ATOM 14167 N N . CYS A 1 11 ? -2.751 -14.245 3.942 1.00 0.00 11 CYS A N 11
ATOM 14168 C CA . CYS A 1 11 ? -3.285 -14.752 5.200 1.00 0.00 11 CYS A CA 11
ATOM 14169 C C . CYS A 1 11 ? -3.874 -16.148 5.018 1.00 0.00 11 CYS A C 11
ATOM 14170 O O . CYS A 1 11 ? -4.118 -16.863 5.991 1.00 0.00 11 CYS A O 11
ATOM 14177 N N . LEU A 1 12 ? -4.099 -16.529 3.765 1.00 0.00 12 LEU A N 11
ATOM 14178 C CA . LEU A 1 12 ? -4.660 -17.841 3.454 1.00 0.00 12 LEU A CA 11
ATOM 14179 C C . LEU A 1 12 ? -6.082 -17.967 3.990 1.00 0.00 12 LEU A C 11
ATOM 14180 O O . LEU A 1 12 ? -6.412 -18.927 4.685 1.00 0.00 12 LEU A O 11
ATOM 14196 N N . GLY A 1 13 ? -6.921 -16.990 3.660 1.00 0.00 13 GLY A N 11
ATOM 14197 C CA . GLY A 1 13 ? -8.299 -17.011 4.115 1.00 0.00 13 GLY A CA 11
ATOM 14198 C C . GLY A 1 13 ? -9.289 -16.912 2.972 1.00 0.00 13 GLY A C 11
ATOM 14199 O O . GLY A 1 13 ? -9.248 -15.962 2.189 1.00 0.00 13 GLY A O 11
ATOM 14203 N N . GLU A 1 14 ? -10.179 -17.894 2.873 1.00 0.00 14 GLU A N 11
ATOM 14204 C CA . GLU A 1 14 ? -11.182 -17.913 1.815 1.00 0.00 14 GLU A CA 11
ATOM 14205 C C . GLU A 1 14 ? -12.159 -16.751 1.970 1.00 0.00 14 GLU A C 11
ATOM 14206 O O . GLU A 1 14 ? -12.845 -16.634 2.985 1.00 0.00 14 GLU A O 11
ATOM 14218 N N . TYR A 1 15 ? -12.216 -15.895 0.956 1.00 0.00 15 TYR A N 11
ATOM 14219 C CA . TYR A 1 15 ? -13.107 -14.741 0.980 1.00 0.00 15 TYR A CA 11
ATOM 14220 C C . TYR A 1 15 ? -13.767 -14.533 -0.380 1.00 0.00 15 TYR A C 11
ATOM 14221 O O . TYR A 1 15 ? -13.225 -14.896 -1.424 1.00 0.00 15 TYR A O 11
ATOM 14239 N N . PRO A 1 16 ? -14.967 -13.934 -0.369 1.00 0.00 16 PRO A N 11
ATOM 14240 C CA . PRO A 1 16 ? -15.728 -13.663 -1.591 1.00 0.00 16 PRO A CA 11
ATOM 14241 C C . PRO A 1 16 ? -15.084 -12.575 -2.446 1.00 0.00 16 PRO A C 11
ATOM 14242 O O . PRO A 1 16 ? -14.575 -11.584 -1.926 1.00 0.00 16 PRO A O 11
ATOM 14253 N N . VAL A 1 17 ? -15.111 -12.770 -3.760 1.00 0.00 17 VAL A N 11
ATOM 14254 C CA . VAL A 1 17 ? -14.531 -11.805 -4.687 1.00 0.00 17 VAL A CA 11
ATOM 14255 C C . VAL A 1 17 ? -14.961 -10.384 -4.342 1.00 0.00 17 VAL A C 11
ATOM 14256 O O . VAL A 1 17 ? -14.316 -9.416 -4.741 1.00 0.00 17 VAL A O 11
ATOM 14269 N N . GLU A 1 18 ? -16.057 -10.268 -3.598 1.00 0.00 18 GLU A N 11
ATOM 14270 C CA . GLU A 1 18 ? -16.573 -8.964 -3.198 1.00 0.00 18 GLU A CA 11
ATOM 14271 C C . GLU A 1 18 ? -15.621 -8.275 -2.226 1.00 0.00 18 GLU A C 11
ATOM 14272 O O . GLU A 1 18 ? -15.386 -7.071 -2.319 1.00 0.00 18 GLU A O 11
ATOM 14284 N N . GLN A 1 19 ? -15.077 -9.050 -1.292 1.00 0.00 19 GLN A N 11
ATOM 14285 C CA . GLN A 1 19 ? -14.152 -8.514 -0.300 1.00 0.00 19 GLN A CA 11
ATOM 14286 C C . GLN A 1 19 ? -12.705 -8.759 -0.717 1.00 0.00 19 GLN A C 11
ATOM 14287 O O . GLN A 1 19 ? -11.851 -9.061 0.116 1.00 0.00 19 GLN A O 11
ATOM 14301 N N . MET A 1 20 ? -12.439 -8.627 -2.013 1.00 0.00 20 MET A N 11
ATOM 14302 C CA . MET A 1 20 ? -11.094 -8.833 -2.540 1.00 0.00 20 MET A CA 11
ATOM 14303 C C . MET A 1 20 ? -10.739 -7.756 -3.559 1.00 0.00 20 MET A C 11
ATOM 14304 O O . MET A 1 20 ? -11.620 -7.151 -4.172 1.00 0.00 20 MET A O 11
ATOM 14318 N N . THR A 1 21 ? -9.442 -7.520 -3.737 1.00 0.00 21 THR A N 11
ATOM 14319 C CA . THR A 1 21 ? -8.971 -6.514 -4.680 1.00 0.00 21 THR A CA 11
ATOM 14320 C C . THR A 1 21 ? -7.960 -7.107 -5.655 1.00 0.00 21 THR A C 11
ATOM 14321 O O . THR A 1 21 ? -7.015 -7.785 -5.252 1.00 0.00 21 THR A O 11
ATOM 14332 N N . THR A 1 22 ? -8.164 -6.845 -6.944 1.00 0.00 22 THR A N 11
ATOM 14333 C CA . THR A 1 22 ? -7.270 -7.353 -7.977 1.00 0.00 22 THR A CA 11
ATOM 14334 C C . THR A 1 22 ? -6.266 -6.289 -8.407 1.00 0.00 22 THR A C 11
ATOM 14335 O O . THR A 1 22 ? -6.633 -5.140 -8.655 1.00 0.00 22 THR A O 11
ATOM 14346 N N . ILE A 1 23 ? -4.999 -6.678 -8.492 1.00 0.00 23 ILE A N 11
ATOM 14347 C CA . ILE A 1 23 ? -3.943 -5.757 -8.895 1.00 0.00 23 ILE A CA 11
ATOM 14348 C C . ILE A 1 23 ? -3.809 -5.704 -10.413 1.00 0.00 23 ILE A C 11
ATOM 14349 O O . ILE A 1 23 ? -3.701 -6.735 -11.074 1.00 0.00 23 ILE A O 11
ATOM 14365 N N . ALA A 1 24 ? -3.816 -4.491 -10.959 1.00 0.00 24 ALA A N 11
ATOM 14366 C CA . ALA A 1 24 ? -3.693 -4.302 -12.398 1.00 0.00 24 ALA A CA 11
ATOM 14367 C C . ALA A 1 24 ? -2.228 -4.235 -12.820 1.00 0.00 24 ALA A C 11
ATOM 14368 O O . ALA A 1 24 ? -1.899 -3.673 -13.863 1.00 0.00 24 ALA A O 11
ATOM 14375 N N . GLN A 1 25 ? -1.356 -4.814 -12.001 1.00 0.00 25 GLN A N 11
ATOM 14376 C CA . GLN A 1 25 ? 0.073 -4.819 -12.289 1.00 0.00 25 GLN A CA 11
ATOM 14377 C C . GLN A 1 25 ? 0.580 -6.240 -12.510 1.00 0.00 25 GLN A C 11
ATOM 14378 O O . GLN A 1 25 ? 1.327 -6.505 -13.453 1.00 0.00 25 GLN A O 11
ATOM 14392 N N . CYS A 1 26 ? 0.168 -7.153 -11.637 1.00 0.00 26 CYS A N 11
ATOM 14393 C CA . CYS A 1 26 ? 0.579 -8.548 -11.735 1.00 0.00 26 CYS A CA 11
ATOM 14394 C C . CYS A 1 26 ? -0.615 -9.481 -11.556 1.00 0.00 26 CYS A C 11
ATOM 14395 O O . CYS A 1 26 ? -0.480 -10.580 -11.018 1.00 0.00 26 CYS A O 11
ATOM 14402 N N . GLN A 1 27 ? -1.781 -9.034 -12.008 1.00 0.00 27 GLN A N 11
ATOM 14403 C CA . GLN A 1 27 ? -2.999 -9.828 -11.896 1.00 0.00 27 GLN A CA 11
ATOM 14404 C C . GLN A 1 27 ? -3.023 -10.607 -10.585 1.00 0.00 27 GLN A C 11
ATOM 14405 O O . GLN A 1 27 ? -3.378 -11.786 -10.556 1.00 0.00 27 GLN A O 11
ATOM 14419 N N . CYS A 1 28 ? -2.640 -9.941 -9.500 1.00 0.00 28 CYS A N 11
ATOM 14420 C CA . CYS A 1 28 ? -2.617 -10.571 -8.185 1.00 0.00 28 CYS A CA 11
ATOM 14421 C C . CYS A 1 28 ? -3.787 -10.092 -7.331 1.00 0.00 28 CYS A C 11
ATOM 14422 O O . CYS A 1 28 ? -3.977 -8.890 -7.138 1.00 0.00 28 CYS A O 11
ATOM 14429 N N . ILE A 1 29 ? -4.568 -11.039 -6.823 1.00 0.00 29 ILE A N 11
ATOM 14430 C CA . ILE A 1 29 ? -5.719 -10.714 -5.990 1.00 0.00 29 ILE A CA 11
ATOM 14431 C C . ILE A 1 29 ? -5.391 -10.881 -4.510 1.00 0.00 29 ILE A C 11
ATOM 14432 O O . ILE A 1 29 ? -4.646 -11.784 -4.126 1.00 0.00 29 ILE A O 11
ATOM 14448 N N . PHE A 1 30 ? -5.951 -10.005 -3.683 1.00 0.00 30 PHE A N 11
ATOM 14449 C CA . PHE A 1 30 ? -5.719 -10.055 -2.244 1.00 0.00 30 PHE A CA 11
ATOM 14450 C C . PHE A 1 30 ? -6.893 -9.449 -1.482 1.00 0.00 30 PHE A C 11
ATOM 14451 O O . PHE A 1 30 ? -7.575 -8.553 -1.979 1.00 0.00 30 PHE A O 11
ATOM 14468 N N . CYS A 1 31 ? -7.125 -9.945 -0.271 1.00 0.00 31 CYS A N 11
ATOM 14469 C CA . CYS A 1 31 ? -8.217 -9.455 0.561 1.00 0.00 31 CYS A CA 11
ATOM 14470 C C . CYS A 1 31 ? -7.939 -8.033 1.040 1.00 0.00 31 CYS A C 11
ATOM 14471 O O . CYS A 1 31 ? -6.884 -7.751 1.606 1.00 0.00 31 CYS A O 11
ATOM 14478 N N . THR A 1 32 ? -8.896 -7.140 0.808 1.00 0.00 32 THR A N 11
ATOM 14479 C CA . THR A 1 32 ? -8.757 -5.747 1.214 1.00 0.00 32 THR A CA 11
ATOM 14480 C C . THR A 1 32 ? -7.939 -5.628 2.495 1.00 0.00 32 THR A C 11
ATOM 14481 O O . THR A 1 32 ? -6.866 -5.023 2.504 1.00 0.00 32 THR A O 11
ATOM 14492 N N . LEU A 1 33 ? -8.452 -6.207 3.575 1.00 0.00 33 LEU A N 11
ATOM 14493 C CA . LEU A 1 33 ? -7.769 -6.166 4.863 1.00 0.00 33 LEU A CA 11
ATOM 14494 C C . LEU A 1 33 ? -6.256 -6.240 4.680 1.00 0.00 33 LEU A C 11
ATOM 14495 O O . LEU A 1 33 ? -5.541 -5.269 4.932 1.00 0.00 33 LEU A O 11
ATOM 14511 N N . CYS A 1 34 ? -5.775 -7.396 4.237 1.00 0.00 34 CYS A N 11
ATOM 14512 C CA . CYS A 1 34 ? -4.347 -7.596 4.017 1.00 0.00 34 CYS A CA 11
ATOM 14513 C C . CYS A 1 34 ? -3.745 -6.424 3.247 1.00 0.00 34 CYS A C 11
ATOM 14514 O O . CYS A 1 34 ? -2.931 -5.670 3.782 1.00 0.00 34 CYS A O 11
ATOM 14521 N N . LEU A 1 35 ? -4.152 -6.277 1.992 1.00 0.00 35 LEU A N 11
ATOM 14522 C CA . LEU A 1 35 ? -3.653 -5.196 1.148 1.00 0.00 35 LEU A CA 11
ATOM 14523 C C . LEU A 1 35 ? -3.553 -3.893 1.934 1.00 0.00 35 LEU A C 11
ATOM 14524 O O . LEU A 1 35 ? -2.554 -3.177 1.847 1.00 0.00 35 LEU A O 11
ATOM 14540 N N . LYS A 1 36 ? -4.593 -3.592 2.704 1.00 0.00 36 LYS A N 11
ATOM 14541 C CA . LYS A 1 36 ? -4.623 -2.377 3.510 1.00 0.00 36 LYS A CA 11
ATOM 14542 C C . LYS A 1 36 ? -3.397 -2.294 4.415 1.00 0.00 36 LYS A C 11
ATOM 14543 O O . LYS A 1 36 ? -2.603 -1.359 4.314 1.00 0.00 36 LYS A O 11
ATOM 14562 N N . GLN A 1 37 ? -3.250 -3.278 5.296 1.00 0.00 37 GLN A N 11
ATOM 14563 C CA . GLN A 1 37 ? -2.121 -3.316 6.217 1.00 0.00 37 GLN A CA 11
ATOM 14564 C C . GLN A 1 37 ? -0.798 -3.327 5.457 1.00 0.00 37 GLN A C 11
ATOM 14565 O O . GLN A 1 37 ? 0.127 -2.586 5.789 1.00 0.00 37 GLN A O 11
ATOM 14579 N N . TYR A 1 38 ? -0.716 -4.173 4.436 1.00 0.00 38 TYR A N 11
ATOM 14580 C CA . TYR A 1 38 ? 0.494 -4.283 3.630 1.00 0.00 38 TYR A CA 11
ATOM 14581 C C . TYR A 1 38 ? 0.978 -2.907 3.183 1.00 0.00 38 TYR A C 11
ATOM 14582 O O . TYR A 1 38 ? 2.091 -2.492 3.504 1.00 0.00 38 TYR A O 11
ATOM 14600 N N . VAL A 1 39 ? 0.131 -2.202 2.440 1.00 0.00 39 VAL A N 11
ATOM 14601 C CA . VAL A 1 39 ? 0.468 -0.872 1.949 1.00 0.00 39 VAL A CA 11
ATOM 14602 C C . VAL A 1 39 ? 0.580 0.126 3.096 1.00 0.00 39 VAL A C 11
ATOM 14603 O O . VAL A 1 39 ? 1.426 1.019 3.074 1.00 0.00 39 VAL A O 11
ATOM 14616 N N . GLU A 1 40 ? -0.278 -0.034 4.098 1.00 0.00 40 GLU A N 11
ATOM 14617 C CA . GLU A 1 40 ? -0.276 0.853 5.255 1.00 0.00 40 GLU A CA 11
ATOM 14618 C C . GLU A 1 40 ? 1.082 0.837 5.950 1.00 0.00 40 GLU A C 11
ATOM 14619 O O . GLU A 1 40 ? 1.792 1.844 5.975 1.00 0.00 40 GLU A O 11
ATOM 14631 N N . LEU A 1 41 ? 1.437 -0.312 6.514 1.00 0.00 41 LEU A N 11
ATOM 14632 C CA . LEU A 1 41 ? 2.711 -0.461 7.211 1.00 0.00 41 LEU A CA 11
ATOM 14633 C C . LEU A 1 41 ? 3.868 0.009 6.336 1.00 0.00 41 LEU A C 11
ATOM 14634 O O . LEU A 1 41 ? 4.784 0.684 6.809 1.00 0.00 41 LEU A O 11
ATOM 14650 N N . LEU A 1 42 ? 3.820 -0.348 5.057 1.00 0.00 42 LEU A N 11
ATOM 14651 C CA . LEU A 1 42 ? 4.864 0.039 4.115 1.00 0.00 42 LEU A CA 11
ATOM 14652 C C . LEU A 1 42 ? 5.039 1.555 4.089 1.00 0.00 42 LEU A C 11
ATOM 14653 O O . LEU A 1 42 ? 6.159 2.061 4.146 1.00 0.00 42 LEU A O 11
ATOM 14669 N N . ILE A 1 43 ? 3.923 2.272 4.004 1.00 0.00 43 ILE A N 11
ATOM 14670 C CA . ILE A 1 43 ? 3.953 3.729 3.974 1.00 0.00 43 ILE A CA 11
ATOM 14671 C C . ILE A 1 43 ? 4.367 4.299 5.327 1.00 0.00 43 ILE A C 11
ATOM 14672 O O . ILE A 1 43 ? 5.158 5.238 5.403 1.00 0.00 43 ILE A O 11
ATOM 14688 N N . LYS A 1 44 ? 3.825 3.722 6.396 1.00 0.00 44 LYS A N 11
ATOM 14689 C CA . LYS A 1 44 ? 4.138 4.169 7.748 1.00 0.00 44 LYS A CA 11
ATOM 14690 C C . LYS A 1 44 ? 5.646 4.189 7.978 1.00 0.00 44 LYS A C 11
ATOM 14691 O O . LYS A 1 44 ? 6.166 5.067 8.664 1.00 0.00 44 LYS A O 11
ATOM 14710 N N . GLU A 1 45 ? 6.342 3.214 7.400 1.00 0.00 45 GLU A N 11
ATOM 14711 C CA . GLU A 1 45 ? 7.790 3.122 7.544 1.00 0.00 45 GLU A CA 11
ATOM 14712 C C . GLU A 1 45 ? 8.469 4.391 7.036 1.00 0.00 45 GLU A C 11
ATOM 14713 O O . GLU A 1 45 ? 9.179 5.068 7.778 1.00 0.00 45 GLU A O 11
ATOM 14725 N N . GLY A 1 46 ? 8.245 4.706 5.763 1.00 0.00 46 GLY A N 11
ATOM 14726 C CA . GLY A 1 46 ? 8.842 5.892 5.176 1.00 0.00 46 GLY A CA 11
ATOM 14727 C C . GLY A 1 46 ? 9.983 5.561 4.236 1.00 0.00 46 GLY A C 11
ATOM 14728 O O . GLY A 1 46 ? 10.117 6.167 3.171 1.00 0.00 46 GLY A O 11
ATOM 14732 N N . LEU A 1 47 ? 10.812 4.598 4.628 1.00 0.00 47 LEU A N 11
ATOM 14733 C CA . LEU A 1 47 ? 11.949 4.188 3.813 1.00 0.00 47 LEU A CA 11
ATOM 14734 C C . LEU A 1 47 ? 11.504 3.822 2.401 1.00 0.00 47 LEU A C 11
ATOM 14735 O O . LEU A 1 47 ? 11.950 4.422 1.424 1.00 0.00 47 LEU A O 11
ATOM 14751 N N . GLU A 1 48 ? 10.620 2.834 2.302 1.00 0.00 48 GLU A N 11
ATOM 14752 C CA . GLU A 1 48 ? 10.113 2.389 1.010 1.00 0.00 48 GLU A CA 11
ATOM 14753 C C . GLU A 1 48 ? 9.244 3.465 0.366 1.00 0.00 48 GLU A C 11
ATOM 14754 O O . GLU A 1 48 ? 8.233 3.885 0.933 1.00 0.00 48 GLU A O 11
ATOM 14766 N N . THR A 1 49 ? 9.643 3.909 -0.822 1.00 0.00 49 THR A N 11
ATOM 14767 C CA . THR A 1 49 ? 8.903 4.937 -1.542 1.00 0.00 49 THR A CA 11
ATOM 14768 C C . THR A 1 49 ? 7.812 4.322 -2.411 1.00 0.00 49 THR A C 11
ATOM 14769 O O . THR A 1 49 ? 6.767 4.933 -2.638 1.00 0.00 49 THR A O 11
ATOM 14780 N N . ALA A 1 50 ? 8.060 3.109 -2.895 1.00 0.00 50 ALA A N 11
ATOM 14781 C CA . ALA A 1 50 ? 7.098 2.411 -3.737 1.00 0.00 50 ALA A CA 11
ATOM 14782 C C . ALA A 1 50 ? 6.463 1.242 -2.992 1.00 0.00 50 ALA A C 11
ATOM 14783 O O . ALA A 1 50 ? 6.937 0.842 -1.928 1.00 0.00 50 ALA A O 11
ATOM 14790 N N . ILE A 1 51 ? 5.390 0.698 -3.556 1.00 0.00 51 ILE A N 11
ATOM 14791 C CA . ILE A 1 51 ? 4.691 -0.425 -2.944 1.00 0.00 51 ILE A CA 11
ATOM 14792 C C . ILE A 1 51 ? 4.698 -1.643 -3.863 1.00 0.00 51 ILE A C 11
ATOM 14793 O O . ILE A 1 51 ? 3.831 -1.787 -4.724 1.00 0.00 51 ILE A O 11
ATOM 14809 N N . SER A 1 52 ? 5.681 -2.516 -3.672 1.00 0.00 52 SER A N 11
ATOM 14810 C CA . SER A 1 52 ? 5.802 -3.721 -4.485 1.00 0.00 52 SER A CA 11
ATOM 14811 C C . SER A 1 52 ? 4.703 -4.722 -4.140 1.00 0.00 52 SER A C 11
ATOM 14812 O O . SER A 1 52 ? 3.851 -4.458 -3.290 1.00 0.00 52 SER A O 11
ATOM 14820 N N . CYS A 1 53 ? 4.727 -5.870 -4.806 1.00 0.00 53 CYS A N 11
ATOM 14821 C CA . CYS A 1 53 ? 3.733 -6.911 -4.573 1.00 0.00 53 CYS A CA 11
ATOM 14822 C C . CYS A 1 53 ? 3.962 -7.589 -3.225 1.00 0.00 53 CYS A C 11
ATOM 14823 O O . CYS A 1 53 ? 5.085 -7.936 -2.858 1.00 0.00 53 CYS A O 11
ATOM 14830 N N . PRO A 1 54 ? 2.871 -7.783 -2.469 1.00 0.00 54 PRO A N 11
ATOM 14831 C CA . PRO A 1 54 ? 2.927 -8.421 -1.150 1.00 0.00 54 PRO A CA 11
ATOM 14832 C C . PRO A 1 54 ? 3.249 -9.909 -1.238 1.00 0.00 54 PRO A C 11
ATOM 14833 O O . PRO A 1 54 ? 3.409 -10.581 -0.219 1.00 0.00 54 PRO A O 11
ATOM 14844 N N . ASP A 1 55 ? 3.346 -10.417 -2.462 1.00 0.00 55 ASP A N 11
ATOM 14845 C CA . ASP A 1 55 ? 3.651 -11.825 -2.684 1.00 0.00 55 ASP A CA 11
ATOM 14846 C C . ASP A 1 55 ? 5.054 -11.992 -3.260 1.00 0.00 55 ASP A C 11
ATOM 14847 O O . ASP A 1 55 ? 5.291 -11.711 -4.434 1.00 0.00 55 ASP A O 11
ATOM 14856 N N . ALA A 1 56 ? 5.980 -12.451 -2.425 1.00 0.00 56 ALA A N 11
ATOM 14857 C CA . ALA A 1 56 ? 7.360 -12.656 -2.852 1.00 0.00 56 ALA A CA 11
ATOM 14858 C C . ALA A 1 56 ? 7.444 -13.723 -3.938 1.00 0.00 56 ALA A C 11
ATOM 14859 O O . ALA A 1 56 ? 8.274 -13.636 -4.843 1.00 0.00 56 ALA A O 11
ATOM 14866 N N . ALA A 1 57 ? 6.582 -14.729 -3.842 1.00 0.00 57 ALA A N 11
ATOM 14867 C CA . ALA A 1 57 ? 6.559 -15.812 -4.817 1.00 0.00 57 ALA A CA 11
ATOM 14868 C C . ALA A 1 57 ? 5.732 -15.431 -6.041 1.00 0.00 57 ALA A C 11
ATOM 14869 O O . ALA A 1 57 ? 5.012 -16.260 -6.599 1.00 0.00 57 ALA A O 11
ATOM 14876 N N . CYS A 1 58 ? 5.839 -14.172 -6.453 1.00 0.00 58 CYS A N 11
ATOM 14877 C CA . CYS A 1 58 ? 5.100 -13.681 -7.610 1.00 0.00 58 CYS A CA 11
ATOM 14878 C C . CYS A 1 58 ? 5.906 -13.871 -8.892 1.00 0.00 58 CYS A C 11
ATOM 14879 O O . CYS A 1 58 ? 7.023 -13.371 -9.032 1.00 0.00 58 CYS A O 11
ATOM 14886 N N . PRO A 1 59 ? 5.329 -14.611 -9.850 1.00 0.00 59 PRO A N 11
ATOM 14887 C CA . PRO A 1 59 ? 5.976 -14.884 -11.137 1.00 0.00 59 PRO A CA 11
ATOM 14888 C C . PRO A 1 59 ? 6.066 -13.641 -12.016 1.00 0.00 59 PRO A C 11
ATOM 14889 O O . PRO A 1 59 ? 6.771 -13.631 -13.024 1.00 0.00 59 PRO A O 11
ATOM 14900 N N . LYS A 1 60 ? 5.348 -12.593 -11.626 1.00 0.00 60 LYS A N 11
ATOM 14901 C CA . LYS A 1 60 ? 5.349 -11.343 -12.375 1.00 0.00 60 LYS A CA 11
ATOM 14902 C C . LYS A 1 60 ? 6.079 -10.246 -11.606 1.00 0.00 60 LYS A C 11
ATOM 14903 O O . LYS A 1 60 ? 6.580 -9.291 -12.197 1.00 0.00 60 LYS A O 11
ATOM 14922 N N . GLN A 1 61 ? 6.135 -10.393 -10.286 1.00 0.00 61 GLN A N 11
ATOM 14923 C CA . GLN A 1 61 ? 6.805 -9.415 -9.438 1.00 0.00 61 GLN A CA 11
ATOM 14924 C C . GLN A 1 61 ? 6.338 -8.001 -9.764 1.00 0.00 61 GLN A C 11
ATOM 14925 O O . GLN A 1 61 ? 7.150 -7.102 -9.979 1.00 0.00 61 GLN A O 11
ATOM 14939 N N . GLY A 1 62 ? 5.022 -7.809 -9.799 1.00 0.00 62 GLY A N 11
ATOM 14940 C CA . GLY A 1 62 ? 4.470 -6.502 -10.101 1.00 0.00 62 GLY A CA 11
ATOM 14941 C C . GLY A 1 62 ? 4.462 -5.584 -8.895 1.00 0.00 62 GLY A C 11
ATOM 14942 O O . GLY A 1 62 ? 5.023 -5.914 -7.850 1.00 0.00 62 GLY A O 11
ATOM 14946 N N . HIS A 1 63 ? 3.824 -4.426 -9.038 1.00 0.00 63 HIS A N 11
ATOM 14947 C CA . HIS A 1 63 ? 3.746 -3.457 -7.952 1.00 0.00 63 HIS A CA 11
ATOM 14948 C C . HIS A 1 63 ? 2.313 -2.964 -7.765 1.00 0.00 63 HIS A C 11
ATOM 14949 O O . HIS A 1 63 ? 1.395 -3.419 -8.450 1.00 0.00 63 HIS A O 11
ATOM 14963 N N . LEU A 1 64 ? 2.129 -2.035 -6.834 1.00 0.00 64 LEU A N 11
ATOM 14964 C CA . LEU A 1 64 ? 0.808 -1.482 -6.556 1.00 0.00 64 LEU A CA 11
ATOM 14965 C C . LEU A 1 64 ? 0.687 -0.062 -7.102 1.00 0.00 64 LEU A C 11
ATOM 14966 O O . LEU A 1 64 ? 1.267 0.874 -6.553 1.00 0.00 64 LEU A O 11
ATOM 14982 N N . GLN A 1 65 ? -0.072 0.087 -8.182 1.00 0.00 65 GLN A N 11
ATOM 14983 C CA . GLN A 1 65 ? -0.270 1.393 -8.800 1.00 0.00 65 GLN A CA 11
ATOM 14984 C C . GLN A 1 65 ? -1.011 2.335 -7.856 1.00 0.00 65 GLN A C 11
ATOM 14985 O O . GLN A 1 65 ? -1.946 1.929 -7.168 1.00 0.00 65 GLN A O 11
ATOM 14999 N N . GLU A 1 66 ? -0.586 3.595 -7.831 1.00 0.00 66 GLU A N 11
ATOM 15000 C CA . GLU A 1 66 ? -1.209 4.593 -6.971 1.00 0.00 66 GLU A CA 11
ATOM 15001 C C . GLU A 1 66 ? -2.728 4.460 -6.994 1.00 0.00 66 GLU A C 11
ATOM 15002 O O . GLU A 1 66 ? -3.399 4.715 -5.995 1.00 0.00 66 GLU A O 11
ATOM 15014 N N . ASN A 1 67 ? -3.264 4.059 -8.143 1.00 0.00 67 ASN A N 11
ATOM 15015 C CA . ASN A 1 67 ? -4.704 3.892 -8.298 1.00 0.00 67 ASN A CA 11
ATOM 15016 C C . ASN A 1 67 ? -5.275 3.028 -7.178 1.00 0.00 67 ASN A C 11
ATOM 15017 O O . ASN A 1 67 ? -6.339 3.325 -6.633 1.00 0.00 67 ASN A O 11
ATOM 15028 N N . GLU A 1 68 ? -4.562 1.958 -6.841 1.00 0.00 68 GLU A N 11
ATOM 15029 C CA . GLU A 1 68 ? -4.999 1.051 -5.786 1.00 0.00 68 GLU A CA 11
ATOM 15030 C C . GLU A 1 68 ? -4.842 1.698 -4.413 1.00 0.00 68 GLU A C 11
ATOM 15031 O O . GLU A 1 68 ? -5.827 1.955 -3.720 1.00 0.00 68 GLU A O 11
ATOM 15043 N N . ILE A 1 69 ? -3.598 1.957 -4.026 1.00 0.00 69 ILE A N 11
ATOM 15044 C CA . ILE A 1 69 ? -3.311 2.574 -2.736 1.00 0.00 69 ILE A CA 11
ATOM 15045 C C . ILE A 1 69 ? -4.260 3.735 -2.460 1.00 0.00 69 ILE A C 11
ATOM 15046 O O . ILE A 1 69 ? -4.849 3.825 -1.384 1.00 0.00 69 ILE A O 11
ATOM 15062 N N . GLU A 1 70 ? -4.403 4.621 -3.441 1.00 0.00 70 GLU A N 11
ATOM 15063 C CA . GLU A 1 70 ? -5.281 5.777 -3.303 1.00 0.00 70 GLU A CA 11
ATOM 15064 C C . GLU A 1 70 ? -6.517 5.427 -2.480 1.00 0.00 70 GLU A C 11
ATOM 15065 O O . GLU A 1 70 ? -6.698 5.928 -1.369 1.00 0.00 70 GLU A O 11
ATOM 15077 N N . CYS A 1 71 ? -7.362 4.563 -3.031 1.00 0.00 71 CYS A N 11
ATOM 15078 C CA . CYS A 1 71 ? -8.582 4.146 -2.348 1.00 0.00 71 CYS A CA 11
ATOM 15079 C C . CYS A 1 71 ? -8.261 3.223 -1.177 1.00 0.00 71 CYS A C 11
ATOM 15080 O O . CYS A 1 71 ? -8.790 3.389 -0.079 1.00 0.00 71 CYS A O 11
ATOM 15088 N N . MET A 1 72 ? -7.393 2.247 -1.422 1.00 0.00 72 MET A N 11
ATOM 15089 C CA . MET A 1 72 ? -7.002 1.295 -0.387 1.00 0.00 72 MET A CA 11
ATOM 15090 C C . MET A 1 72 ? -6.902 1.981 0.972 1.00 0.00 72 MET A C 11
ATOM 15091 O O . MET A 1 72 ? -7.477 1.517 1.956 1.00 0.00 72 MET A O 11
ATOM 15105 N N . VAL A 1 73 ? -6.168 3.088 1.019 1.00 0.00 73 VAL A N 11
ATOM 15106 C CA . VAL A 1 73 ? -5.993 3.837 2.257 1.00 0.00 73 VAL A CA 11
ATOM 15107 C C . VAL A 1 73 ? -6.755 5.157 2.212 1.00 0.00 73 VAL A C 11
ATOM 15108 O O . VAL A 1 73 ? -7.196 5.595 1.151 1.00 0.00 73 VAL A O 11
ATOM 15121 N N . ALA A 1 74 ? -6.905 5.786 3.373 1.00 0.00 74 ALA A N 11
ATOM 15122 C CA . ALA A 1 74 ? -7.611 7.058 3.467 1.00 0.00 74 ALA A CA 11
ATOM 15123 C C . ALA A 1 74 ? -6.648 8.232 3.338 1.00 0.00 74 ALA A C 11
ATOM 15124 O O . ALA A 1 74 ? -5.430 8.053 3.355 1.00 0.00 74 ALA A O 11
ATOM 15131 N N . ALA A 1 75 ? -7.200 9.435 3.209 1.00 0.00 75 ALA A N 11
ATOM 15132 C CA . ALA A 1 75 ? -6.389 10.638 3.078 1.00 0.00 75 ALA A CA 11
ATOM 15133 C C . ALA A 1 75 ? -5.296 10.681 4.141 1.00 0.00 75 ALA A C 11
ATOM 15134 O O . ALA A 1 75 ? -4.110 10.747 3.822 1.00 0.00 75 ALA A O 11
ATOM 15141 N N . GLU A 1 76 ? -5.705 10.646 5.405 1.00 0.00 76 GLU A N 11
ATOM 15142 C CA . GLU A 1 76 ? -4.759 10.683 6.515 1.00 0.00 76 GLU A CA 11
ATOM 15143 C C . GLU A 1 76 ? -3.520 9.850 6.201 1.00 0.00 76 GLU A C 11
ATOM 15144 O O . GLU A 1 76 ? -2.393 10.276 6.453 1.00 0.00 76 GLU A O 11
ATOM 15156 N N . ILE A 1 77 ? -3.739 8.659 5.652 1.00 0.00 77 ILE A N 11
ATOM 15157 C CA . ILE A 1 77 ? -2.641 7.765 5.305 1.00 0.00 77 ILE A CA 11
ATOM 15158 C C . ILE A 1 77 ? -1.979 8.190 3.998 1.00 0.00 77 ILE A C 11
ATOM 15159 O O . ILE A 1 77 ? -0.805 8.556 3.976 1.00 0.00 77 ILE A O 11
ATOM 15175 N N . MET A 1 78 ? -2.743 8.140 2.911 1.00 0.00 78 MET A N 11
ATOM 15176 C CA . MET A 1 78 ? -2.232 8.522 1.601 1.00 0.00 78 MET A CA 11
ATOM 15177 C C . MET A 1 78 ? -1.222 9.660 1.721 1.00 0.00 78 MET A C 11
ATOM 15178 O O . MET A 1 78 ? -0.131 9.593 1.157 1.00 0.00 78 MET A O 11
ATOM 15192 N N . GLN A 1 79 ? -1.594 10.700 2.459 1.00 0.00 79 GLN A N 11
ATOM 15193 C CA . GLN A 1 79 ? -0.721 11.851 2.652 1.00 0.00 79 GLN A CA 11
ATOM 15194 C C . GLN A 1 79 ? 0.729 11.411 2.826 1.00 0.00 79 GLN A C 11
ATOM 15195 O O . GLN A 1 79 ? 1.629 11.935 2.170 1.00 0.00 79 GLN A O 11
ATOM 15209 N N . ARG A 1 80 ? 0.948 10.445 3.712 1.00 0.00 80 ARG A N 11
ATOM 15210 C CA . ARG A 1 80 ? 2.289 9.936 3.973 1.00 0.00 80 ARG A CA 11
ATOM 15211 C C . ARG A 1 80 ? 2.932 9.418 2.689 1.00 0.00 80 ARG A C 11
ATOM 15212 O O . ARG A 1 80 ? 3.994 9.888 2.281 1.00 0.00 80 ARG A O 11
ATOM 15233 N N . TYR A 1 81 ? 2.282 8.447 2.058 1.00 0.00 81 TYR A N 11
ATOM 15234 C CA . TYR A 1 81 ? 2.791 7.863 0.823 1.00 0.00 81 TYR A CA 11
ATOM 15235 C C . TYR A 1 81 ? 3.126 8.948 -0.195 1.00 0.00 81 TYR A C 11
ATOM 15236 O O . TYR A 1 81 ? 4.251 9.028 -0.690 1.00 0.00 81 TYR A O 11
ATOM 15254 N N . LYS A 1 82 ? 2.141 9.784 -0.505 1.00 0.00 82 LYS A N 11
ATOM 15255 C CA . LYS A 1 82 ? 2.329 10.868 -1.463 1.00 0.00 82 LYS A CA 11
ATOM 15256 C C . LYS A 1 82 ? 3.479 11.775 -1.039 1.00 0.00 82 LYS A C 11
ATOM 15257 O O . LYS A 1 82 ? 4.249 12.251 -1.875 1.00 0.00 82 LYS A O 11
ATOM 15276 N N . LYS A 1 83 ? 3.594 12.009 0.264 1.00 0.00 83 LYS A N 11
ATOM 15277 C CA . LYS A 1 83 ? 4.654 12.856 0.800 1.00 0.00 83 LYS A CA 11
ATOM 15278 C C . LYS A 1 83 ? 6.028 12.281 0.474 1.00 0.00 83 LYS A C 11
ATOM 15279 O O . LYS A 1 83 ? 6.951 13.014 0.118 1.00 0.00 83 LYS A O 11
ATOM 15298 N N . LEU A 1 84 ? 6.157 10.963 0.595 1.00 0.00 84 LEU A N 11
ATOM 15299 C CA . LEU A 1 84 ? 7.420 10.289 0.312 1.00 0.00 84 LEU A CA 11
ATOM 15300 C C . LEU A 1 84 ? 7.841 10.510 -1.137 1.00 0.00 84 LEU A C 11
ATOM 15301 O O . LEU A 1 84 ? 8.925 11.025 -1.406 1.00 0.00 84 LEU A O 11
ATOM 15317 N N . GLN A 1 85 ? 6.974 10.118 -2.067 1.00 0.00 85 GLN A N 11
ATOM 15318 C CA . GLN A 1 85 ? 7.257 10.274 -3.489 1.00 0.00 85 GLN A CA 11
ATOM 15319 C C . GLN A 1 85 ? 7.471 11.742 -3.842 1.00 0.00 85 GLN A C 11
ATOM 15320 O O . GLN A 1 85 ? 8.502 12.112 -4.405 1.00 0.00 85 GLN A O 11
ATOM 15334 N N . PHE A 1 86 ? 6.491 12.575 -3.510 1.00 0.00 86 PHE A N 11
ATOM 15335 C CA . PHE A 1 86 ? 6.571 14.003 -3.795 1.00 0.00 86 PHE A CA 11
ATOM 15336 C C . PHE A 1 86 ? 7.997 14.514 -3.612 1.00 0.00 86 PHE A C 11
ATOM 15337 O O . PHE A 1 86 ? 8.584 15.085 -4.530 1.00 0.00 86 PHE A O 11
ATOM 15354 N N . GLU A 1 87 ? 8.546 14.305 -2.420 1.00 0.00 87 GLU A N 11
ATOM 15355 C CA . GLU A 1 87 ? 9.903 14.746 -2.117 1.00 0.00 87 GLU A CA 11
ATOM 15356 C C . GLU A 1 87 ? 10.904 14.139 -3.094 1.00 0.00 87 GLU A C 11
ATOM 15357 O O . GLU A 1 87 ? 11.696 14.850 -3.712 1.00 0.00 87 GLU A O 11
ATOM 15369 N N . ARG A 1 88 ? 10.863 12.817 -3.229 1.00 0.00 88 ARG A N 11
ATOM 15370 C CA . ARG A 1 88 ? 11.767 12.111 -4.129 1.00 0.00 88 ARG A CA 11
ATOM 15371 C C . ARG A 1 88 ? 11.117 11.898 -5.494 1.00 0.00 88 ARG A C 11
ATOM 15372 O O . ARG A 1 88 ? 11.206 10.814 -6.071 1.00 0.00 88 ARG A O 11
ATOM 15393 N N . SER A 1 89 ? 10.466 12.937 -6.003 1.00 0.00 89 SER A N 11
ATOM 15394 C CA . SER A 1 89 ? 9.797 12.862 -7.297 1.00 0.00 89 SER A CA 11
ATOM 15395 C C . SER A 1 89 ? 10.648 13.509 -8.386 1.00 0.00 89 SER A C 11
ATOM 15396 O O . SER A 1 89 ? 10.131 14.195 -9.266 1.00 0.00 89 SER A O 11
ATOM 15404 N N . GLY A 1 90 ? 11.957 13.284 -8.318 1.00 0.00 90 GLY A N 11
ATOM 15405 C CA . GLY A 1 90 ? 12.859 13.852 -9.303 1.00 0.00 90 GLY A CA 11
ATOM 15406 C C . GLY A 1 90 ? 12.557 13.374 -10.709 1.00 0.00 90 GLY A C 11
ATOM 15407 O O . GLY A 1 90 ? 11.431 13.485 -11.197 1.00 0.00 90 GLY A O 11
ATOM 15411 N N . PRO A 1 91 ? 13.579 12.830 -11.386 1.00 0.00 91 PRO A N 11
ATOM 15412 C CA . PRO A 1 91 ? 13.442 12.324 -12.756 1.00 0.00 91 PRO A CA 11
ATOM 15413 C C . PRO A 1 91 ? 12.594 11.059 -12.824 1.00 0.00 91 PRO A C 11
ATOM 15414 O O . PRO A 1 91 ? 12.460 10.337 -11.836 1.00 0.00 91 PRO A O 11
ATOM 15425 N N . SER A 1 92 ? 12.025 10.795 -13.996 1.00 0.00 92 SER A N 11
ATOM 15426 C CA . SER A 1 92 ? 11.188 9.617 -14.192 1.00 0.00 92 SER A CA 11
ATOM 15427 C C . SER A 1 92 ? 12.025 8.342 -14.148 1.00 0.00 92 SER A C 11
ATOM 15428 O O . SER A 1 92 ? 12.768 8.041 -15.082 1.00 0.00 92 SER A O 11
ATOM 15436 N N . SER A 1 93 ? 11.899 7.596 -13.055 1.00 0.00 93 SER A N 11
ATOM 15437 C CA . SER A 1 93 ? 12.646 6.355 -12.886 1.00 0.00 93 SER A CA 11
ATOM 15438 C C . SER A 1 93 ? 12.659 5.549 -14.182 1.00 0.00 93 SER A C 11
ATOM 15439 O O . SER A 1 93 ? 13.699 5.040 -14.597 1.00 0.00 93 SER A O 11
ATOM 15447 N N . GLY A 1 94 ? 11.495 5.438 -14.814 1.00 0.00 94 GLY A N 11
ATOM 15448 C CA . GLY A 1 94 ? 11.394 4.692 -16.055 1.00 0.00 94 GLY A CA 11
ATOM 15449 C C . GLY A 1 94 ? 10.202 5.116 -16.891 1.00 0.00 94 GLY A C 11
ATOM 15450 O O . GLY A 1 94 ? 9.084 4.704 -16.591 1.00 0.00 94 GLY A O 11
ATOM 15456 N N . GLY A 1 1 ? -26.536 -15.138 0.643 1.00 0.00 1 GLY A N 12
ATOM 15457 C CA . GLY A 1 1 ? -26.876 -16.380 -0.025 1.00 0.00 1 GLY A CA 12
ATOM 15458 C C . GLY A 1 1 ? -25.807 -16.820 -1.006 1.00 0.00 1 GLY A C 12
ATOM 15459 O O . GLY A 1 1 ? -25.140 -17.833 -0.795 1.00 0.00 1 GLY A O 12
ATOM 15463 N N . SER A 1 2 ? -25.645 -16.059 -2.084 1.00 0.00 2 SER A N 12
ATOM 15464 C CA . SER A 1 2 ? -24.654 -16.379 -3.105 1.00 0.00 2 SER A CA 12
ATOM 15465 C C . SER A 1 2 ? -23.275 -16.570 -2.482 1.00 0.00 2 SER A C 12
ATOM 15466 O O . SER A 1 2 ? -22.553 -15.603 -2.237 1.00 0.00 2 SER A O 12
ATOM 15474 N N . SER A 1 3 ? -22.916 -17.823 -2.227 1.00 0.00 3 SER A N 12
ATOM 15475 C CA . SER A 1 3 ? -21.624 -18.143 -1.630 1.00 0.00 3 SER A CA 12
ATOM 15476 C C . SER A 1 3 ? -20.490 -17.883 -2.616 1.00 0.00 3 SER A C 12
ATOM 15477 O O . SER A 1 3 ? -20.476 -18.425 -3.720 1.00 0.00 3 SER A O 12
ATOM 15485 N N . GLY A 1 4 ? -19.539 -17.048 -2.208 1.00 0.00 4 GLY A N 12
ATOM 15486 C CA . GLY A 1 4 ? -18.413 -16.730 -3.066 1.00 0.00 4 GLY A CA 12
ATOM 15487 C C . GLY A 1 4 ? -17.129 -16.528 -2.287 1.00 0.00 4 GLY A C 12
ATOM 15488 O O . GLY A 1 4 ? -17.059 -15.678 -1.400 1.00 0.00 4 GLY A O 12
ATOM 15492 N N . SER A 1 5 ? -16.109 -17.315 -2.616 1.00 0.00 5 SER A N 12
ATOM 15493 C CA . SER A 1 5 ? -14.822 -17.223 -1.936 1.00 0.00 5 SER A CA 12
ATOM 15494 C C . SER A 1 5 ? -13.672 -17.384 -2.927 1.00 0.00 5 SER A C 12
ATOM 15495 O O . SER A 1 5 ? -13.534 -18.423 -3.572 1.00 0.00 5 SER A O 12
ATOM 15503 N N . SER A 1 6 ? -12.848 -16.347 -3.041 1.00 0.00 6 SER A N 12
ATOM 15504 C CA . SER A 1 6 ? -11.712 -16.370 -3.955 1.00 0.00 6 SER A CA 12
ATOM 15505 C C . SER A 1 6 ? -10.458 -16.876 -3.248 1.00 0.00 6 SER A C 12
ATOM 15506 O O . SER A 1 6 ? -9.499 -17.302 -3.891 1.00 0.00 6 SER A O 12
ATOM 15514 N N . GLY A 1 7 ? -10.472 -16.823 -1.920 1.00 0.00 7 GLY A N 12
ATOM 15515 C CA . GLY A 1 7 ? -9.331 -17.279 -1.147 1.00 0.00 7 GLY A CA 12
ATOM 15516 C C . GLY A 1 7 ? -8.172 -16.302 -1.194 1.00 0.00 7 GLY A C 12
ATOM 15517 O O . GLY A 1 7 ? -8.013 -15.563 -2.165 1.00 0.00 7 GLY A O 12
ATOM 15521 N N . CYS A 1 8 ? -7.362 -16.298 -0.141 1.00 0.00 8 CYS A N 12
ATOM 15522 C CA . CYS A 1 8 ? -6.213 -15.403 -0.065 1.00 0.00 8 CYS A CA 12
ATOM 15523 C C . CYS A 1 8 ? -4.909 -16.195 -0.029 1.00 0.00 8 CYS A C 12
ATOM 15524 O O . CYS A 1 8 ? -4.913 -17.413 0.152 1.00 0.00 8 CYS A O 12
ATOM 15531 N N . LYS A 1 9 ? -3.793 -15.495 -0.203 1.00 0.00 9 LYS A N 12
ATOM 15532 C CA . LYS A 1 9 ? -2.480 -16.130 -0.189 1.00 0.00 9 LYS A CA 12
ATOM 15533 C C . LYS A 1 9 ? -1.755 -15.850 1.123 1.00 0.00 9 LYS A C 12
ATOM 15534 O O . LYS A 1 9 ? -1.172 -16.753 1.726 1.00 0.00 9 LYS A O 12
ATOM 15553 N N . LEU A 1 10 ? -1.793 -14.597 1.560 1.00 0.00 10 LEU A N 12
ATOM 15554 C CA . LEU A 1 10 ? -1.140 -14.198 2.803 1.00 0.00 10 LEU A CA 12
ATOM 15555 C C . LEU A 1 10 ? -1.830 -14.832 4.007 1.00 0.00 10 LEU A C 12
ATOM 15556 O O . LEU A 1 10 ? -1.291 -15.745 4.634 1.00 0.00 10 LEU A O 12
ATOM 15572 N N . CYS A 1 11 ? -3.024 -14.343 4.324 1.00 0.00 11 CYS A N 12
ATOM 15573 C CA . CYS A 1 11 ? -3.789 -14.862 5.452 1.00 0.00 11 CYS A CA 12
ATOM 15574 C C . CYS A 1 11 ? -4.391 -16.223 5.120 1.00 0.00 11 CYS A C 12
ATOM 15575 O O . CYS A 1 11 ? -4.704 -17.011 6.014 1.00 0.00 11 CYS A O 12
ATOM 15582 N N . LEU A 1 12 ? -4.551 -16.495 3.829 1.00 0.00 12 LEU A N 12
ATOM 15583 C CA . LEU A 1 12 ? -5.116 -17.763 3.378 1.00 0.00 12 LEU A CA 12
ATOM 15584 C C . LEU A 1 12 ? -6.499 -17.987 3.980 1.00 0.00 12 LEU A C 12
ATOM 15585 O O . LEU A 1 12 ? -6.845 -19.101 4.369 1.00 0.00 12 LEU A O 12
ATOM 15601 N N . GLY A 1 13 ? -7.288 -16.918 4.052 1.00 0.00 13 GLY A N 12
ATOM 15602 C CA . GLY A 1 13 ? -8.626 -17.020 4.606 1.00 0.00 13 GLY A CA 12
ATOM 15603 C C . GLY A 1 13 ? -9.701 -16.965 3.538 1.00 0.00 13 GLY A C 12
ATOM 15604 O O . GLY A 1 13 ? -9.405 -16.750 2.363 1.00 0.00 13 GLY A O 12
ATOM 15608 N N . GLU A 1 14 ? -10.950 -17.163 3.947 1.00 0.00 14 GLU A N 12
ATOM 15609 C CA . GLU A 1 14 ? -12.071 -17.137 3.016 1.00 0.00 14 GLU A CA 12
ATOM 15610 C C . GLU A 1 14 ? -12.762 -15.777 3.032 1.00 0.00 14 GLU A C 12
ATOM 15611 O O . GLU A 1 14 ? -13.179 -15.292 4.085 1.00 0.00 14 GLU A O 12
ATOM 15623 N N . TYR A 1 15 ? -12.878 -15.164 1.859 1.00 0.00 15 TYR A N 12
ATOM 15624 C CA . TYR A 1 15 ? -13.514 -13.858 1.738 1.00 0.00 15 TYR A CA 12
ATOM 15625 C C . TYR A 1 15 ? -14.226 -13.721 0.395 1.00 0.00 15 TYR A C 12
ATOM 15626 O O . TYR A 1 15 ? -13.847 -14.336 -0.602 1.00 0.00 15 TYR A O 12
ATOM 15644 N N . PRO A 1 16 ? -15.280 -12.893 0.366 1.00 0.00 16 PRO A N 12
ATOM 15645 C CA . PRO A 1 16 ? -16.066 -12.653 -0.847 1.00 0.00 16 PRO A CA 12
ATOM 15646 C C . PRO A 1 16 ? -15.290 -11.858 -1.892 1.00 0.00 16 PRO A C 12
ATOM 15647 O O . PRO A 1 16 ? -14.649 -10.856 -1.575 1.00 0.00 16 PRO A O 12
ATOM 15658 N N . VAL A 1 17 ? -15.353 -12.311 -3.140 1.00 0.00 17 VAL A N 12
ATOM 15659 C CA . VAL A 1 17 ? -14.658 -11.640 -4.232 1.00 0.00 17 VAL A CA 12
ATOM 15660 C C . VAL A 1 17 ? -14.912 -10.137 -4.205 1.00 0.00 17 VAL A C 12
ATOM 15661 O O . VAL A 1 17 ? -14.008 -9.342 -4.458 1.00 0.00 17 VAL A O 12
ATOM 15674 N N . GLU A 1 18 ? -16.146 -9.756 -3.895 1.00 0.00 18 GLU A N 12
ATOM 15675 C CA . GLU A 1 18 ? -16.518 -8.347 -3.834 1.00 0.00 18 GLU A CA 12
ATOM 15676 C C . GLU A 1 18 ? -15.555 -7.569 -2.944 1.00 0.00 18 GLU A C 12
ATOM 15677 O O . GLU A 1 18 ? -15.229 -6.415 -3.225 1.00 0.00 18 GLU A O 12
ATOM 15689 N N . GLN A 1 19 ? -15.103 -8.208 -1.869 1.00 0.00 19 GLN A N 12
ATOM 15690 C CA . GLN A 1 19 ? -14.178 -7.574 -0.937 1.00 0.00 19 GLN A CA 12
ATOM 15691 C C . GLN A 1 19 ? -12.739 -7.702 -1.427 1.00 0.00 19 GLN A C 12
ATOM 15692 O O . GLN A 1 19 ? -11.941 -6.775 -1.284 1.00 0.00 19 GLN A O 12
ATOM 15706 N N . MET A 1 20 ? -12.416 -8.854 -2.004 1.00 0.00 20 MET A N 12
ATOM 15707 C CA . MET A 1 20 ? -11.072 -9.101 -2.515 1.00 0.00 20 MET A CA 12
ATOM 15708 C C . MET A 1 20 ? -10.727 -8.122 -3.632 1.00 0.00 20 MET A C 12
ATOM 15709 O O . MET A 1 20 ? -11.612 -7.612 -4.320 1.00 0.00 20 MET A O 12
ATOM 15723 N N . THR A 1 21 ? -9.435 -7.862 -3.808 1.00 0.00 21 THR A N 12
ATOM 15724 C CA . THR A 1 21 ? -8.974 -6.943 -4.841 1.00 0.00 21 THR A CA 12
ATOM 15725 C C . THR A 1 21 ? -7.933 -7.602 -5.739 1.00 0.00 21 THR A C 12
ATOM 15726 O O . THR A 1 21 ? -6.965 -8.193 -5.257 1.00 0.00 21 THR A O 12
ATOM 15737 N N . THR A 1 22 ? -8.137 -7.498 -7.048 1.00 0.00 22 THR A N 12
ATOM 15738 C CA . THR A 1 22 ? -7.217 -8.085 -8.014 1.00 0.00 22 THR A CA 12
ATOM 15739 C C . THR A 1 22 ? -6.307 -7.023 -8.623 1.00 0.00 22 THR A C 12
ATOM 15740 O O . THR A 1 22 ? -6.780 -6.057 -9.223 1.00 0.00 22 THR A O 12
ATOM 15751 N N . ILE A 1 23 ? -5.001 -7.208 -8.464 1.00 0.00 23 ILE A N 12
ATOM 15752 C CA . ILE A 1 23 ? -4.027 -6.266 -8.999 1.00 0.00 23 ILE A CA 12
ATOM 15753 C C . ILE A 1 23 ? -3.899 -6.409 -10.512 1.00 0.00 23 ILE A C 12
ATOM 15754 O O . ILE A 1 23 ? -3.723 -7.512 -11.029 1.00 0.00 23 ILE A O 12
ATOM 15770 N N . ALA A 1 24 ? -3.984 -5.285 -11.216 1.00 0.00 24 ALA A N 12
ATOM 15771 C CA . ALA A 1 24 ? -3.875 -5.283 -12.669 1.00 0.00 24 ALA A CA 12
ATOM 15772 C C . ALA A 1 24 ? -2.417 -5.191 -13.109 1.00 0.00 24 ALA A C 12
ATOM 15773 O O . ALA A 1 24 ? -2.122 -4.746 -14.219 1.00 0.00 24 ALA A O 12
ATOM 15780 N N . GLN A 1 25 ? -1.511 -5.613 -12.233 1.00 0.00 25 GLN A N 12
ATOM 15781 C CA . GLN A 1 25 ? -0.084 -5.576 -12.532 1.00 0.00 25 GLN A CA 12
ATOM 15782 C C . GLN A 1 25 ? 0.494 -6.985 -12.603 1.00 0.00 25 GLN A C 12
ATOM 15783 O O . GLN A 1 25 ? 1.224 -7.322 -13.536 1.00 0.00 25 GLN A O 12
ATOM 15797 N N . CYS A 1 26 ? 0.164 -7.805 -11.610 1.00 0.00 26 CYS A N 12
ATOM 15798 C CA . CYS A 1 26 ? 0.651 -9.178 -11.558 1.00 0.00 26 CYS A CA 12
ATOM 15799 C C . CYS A 1 26 ? -0.501 -10.156 -11.345 1.00 0.00 26 CYS A C 12
ATOM 15800 O O . CYS A 1 26 ? -0.311 -11.246 -10.805 1.00 0.00 26 CYS A O 12
ATOM 15807 N N . GLN A 1 27 ? -1.695 -9.757 -11.771 1.00 0.00 27 GLN A N 12
ATOM 15808 C CA . GLN A 1 27 ? -2.878 -10.599 -11.626 1.00 0.00 27 GLN A CA 12
ATOM 15809 C C . GLN A 1 27 ? -2.868 -11.324 -10.284 1.00 0.00 27 GLN A C 12
ATOM 15810 O O . GLN A 1 27 ? -3.071 -12.536 -10.220 1.00 0.00 27 GLN A O 12
ATOM 15824 N N . CYS A 1 28 ? -2.631 -10.573 -9.213 1.00 0.00 28 CYS A N 12
ATOM 15825 C CA . CYS A 1 28 ? -2.594 -11.143 -7.872 1.00 0.00 28 CYS A CA 12
ATOM 15826 C C . CYS A 1 28 ? -3.776 -10.654 -7.040 1.00 0.00 28 CYS A C 12
ATOM 15827 O O . CYS A 1 28 ? -3.953 -9.452 -6.840 1.00 0.00 28 CYS A O 12
ATOM 15834 N N . ILE A 1 29 ? -4.583 -11.595 -6.560 1.00 0.00 29 ILE A N 12
ATOM 15835 C CA . ILE A 1 29 ? -5.748 -11.260 -5.750 1.00 0.00 29 ILE A CA 12
ATOM 15836 C C . ILE A 1 29 ? -5.400 -11.250 -4.266 1.00 0.00 29 ILE A C 12
ATOM 15837 O O . ILE A 1 29 ? -4.629 -12.085 -3.792 1.00 0.00 29 ILE A O 12
ATOM 15853 N N . PHE A 1 30 ? -5.976 -10.302 -3.534 1.00 0.00 30 PHE A N 12
ATOM 15854 C CA . PHE A 1 30 ? -5.728 -10.183 -2.102 1.00 0.00 30 PHE A CA 12
ATOM 15855 C C . PHE A 1 30 ? -6.911 -9.527 -1.397 1.00 0.00 30 PHE A C 12
ATOM 15856 O O . PHE A 1 30 ? -7.559 -8.636 -1.947 1.00 0.00 30 PHE A O 12
ATOM 15873 N N . CYS A 1 31 ? -7.188 -9.974 -0.177 1.00 0.00 31 CYS A N 12
ATOM 15874 C CA . CYS A 1 31 ? -8.293 -9.433 0.604 1.00 0.00 31 CYS A CA 12
ATOM 15875 C C . CYS A 1 31 ? -7.980 -8.019 1.083 1.00 0.00 31 CYS A C 12
ATOM 15876 O O . CYS A 1 31 ? -6.922 -7.766 1.662 1.00 0.00 31 CYS A O 12
ATOM 15883 N N . THR A 1 32 ? -8.907 -7.097 0.838 1.00 0.00 32 THR A N 12
ATOM 15884 C CA . THR A 1 32 ? -8.730 -5.709 1.243 1.00 0.00 32 THR A CA 12
ATOM 15885 C C . THR A 1 32 ? -7.918 -5.610 2.529 1.00 0.00 32 THR A C 12
ATOM 15886 O O . THR A 1 32 ? -6.986 -4.811 2.627 1.00 0.00 32 THR A O 12
ATOM 15897 N N . LEU A 1 33 ? -8.276 -6.427 3.514 1.00 0.00 33 LEU A N 12
ATOM 15898 C CA . LEU A 1 33 ? -7.580 -6.431 4.795 1.00 0.00 33 LEU A CA 12
ATOM 15899 C C . LEU A 1 33 ? -6.067 -6.439 4.593 1.00 0.00 33 LEU A C 12
ATOM 15900 O O . LEU A 1 33 ? -5.387 -5.455 4.882 1.00 0.00 33 LEU A O 12
ATOM 15916 N N . CYS A 1 34 ? -5.549 -7.555 4.092 1.00 0.00 34 CYS A N 12
ATOM 15917 C CA . CYS A 1 34 ? -4.118 -7.691 3.849 1.00 0.00 34 CYS A CA 12
ATOM 15918 C C . CYS A 1 34 ? -3.582 -6.493 3.070 1.00 0.00 34 CYS A C 12
ATOM 15919 O O . CYS A 1 34 ? -2.712 -5.764 3.550 1.00 0.00 34 CYS A O 12
ATOM 15926 N N . LEU A 1 35 ? -4.106 -6.295 1.866 1.00 0.00 35 LEU A N 12
ATOM 15927 C CA . LEU A 1 35 ? -3.682 -5.186 1.019 1.00 0.00 35 LEU A CA 12
ATOM 15928 C C . LEU A 1 35 ? -3.633 -3.883 1.812 1.00 0.00 35 LEU A C 12
ATOM 15929 O O . LEU A 1 35 ? -2.732 -3.065 1.629 1.00 0.00 35 LEU A O 12
ATOM 15945 N N . LYS A 1 36 ? -4.609 -3.698 2.695 1.00 0.00 36 LYS A N 12
ATOM 15946 C CA . LYS A 1 36 ? -4.677 -2.497 3.519 1.00 0.00 36 LYS A CA 12
ATOM 15947 C C . LYS A 1 36 ? -3.475 -2.411 4.454 1.00 0.00 36 LYS A C 12
ATOM 15948 O O . LYS A 1 36 ? -2.644 -1.512 4.329 1.00 0.00 36 LYS A O 12
ATOM 15967 N N . GLN A 1 37 ? -3.389 -3.351 5.389 1.00 0.00 37 GLN A N 12
ATOM 15968 C CA . GLN A 1 37 ? -2.287 -3.379 6.344 1.00 0.00 37 GLN A CA 12
ATOM 15969 C C . GLN A 1 37 ? -0.944 -3.417 5.624 1.00 0.00 37 GLN A C 12
ATOM 15970 O O . GLN A 1 37 ? 0.065 -2.942 6.146 1.00 0.00 37 GLN A O 12
ATOM 15984 N N . TYR A 1 38 ? -0.937 -3.983 4.423 1.00 0.00 38 TYR A N 12
ATOM 15985 C CA . TYR A 1 38 ? 0.283 -4.085 3.632 1.00 0.00 38 TYR A CA 12
ATOM 15986 C C . TYR A 1 38 ? 0.755 -2.707 3.177 1.00 0.00 38 TYR A C 12
ATOM 15987 O O . TYR A 1 38 ? 1.746 -2.179 3.680 1.00 0.00 38 TYR A O 12
ATOM 16005 N N . VAL A 1 39 ? 0.034 -2.128 2.221 1.00 0.00 39 VAL A N 12
ATOM 16006 C CA . VAL A 1 39 ? 0.375 -0.810 1.699 1.00 0.00 39 VAL A CA 12
ATOM 16007 C C . VAL A 1 39 ? 0.539 0.203 2.826 1.00 0.00 39 VAL A C 12
ATOM 16008 O O . VAL A 1 39 ? 1.120 1.270 2.634 1.00 0.00 39 VAL A O 12
ATOM 16021 N N . GLU A 1 40 ? 0.024 -0.140 4.003 1.00 0.00 40 GLU A N 12
ATOM 16022 C CA . GLU A 1 40 ? 0.113 0.740 5.162 1.00 0.00 40 GLU A CA 12
ATOM 16023 C C . GLU A 1 40 ? 1.453 0.570 5.872 1.00 0.00 40 GLU A C 12
ATOM 16024 O O . GLU A 1 40 ? 2.111 1.550 6.224 1.00 0.00 40 GLU A O 12
ATOM 16036 N N . LEU A 1 41 ? 1.851 -0.680 6.079 1.00 0.00 41 LEU A N 12
ATOM 16037 C CA . LEU A 1 41 ? 3.113 -0.980 6.748 1.00 0.00 41 LEU A CA 12
ATOM 16038 C C . LEU A 1 41 ? 4.297 -0.489 5.924 1.00 0.00 41 LEU A C 12
ATOM 16039 O O . LEU A 1 41 ? 5.327 -0.090 6.470 1.00 0.00 41 LEU A O 12
ATOM 16055 N N . LEU A 1 42 ? 4.145 -0.518 4.604 1.00 0.00 42 LEU A N 12
ATOM 16056 C CA . LEU A 1 42 ? 5.201 -0.073 3.702 1.00 0.00 42 LEU A CA 12
ATOM 16057 C C . LEU A 1 42 ? 5.335 1.446 3.726 1.00 0.00 42 LEU A C 12
ATOM 16058 O O . LEU A 1 42 ? 6.387 1.981 4.078 1.00 0.00 42 LEU A O 12
ATOM 16074 N N . ILE A 1 43 ? 4.262 2.135 3.354 1.00 0.00 43 ILE A N 12
ATOM 16075 C CA . ILE A 1 43 ? 4.259 3.592 3.337 1.00 0.00 43 ILE A CA 12
ATOM 16076 C C . ILE A 1 43 ? 4.794 4.159 4.648 1.00 0.00 43 ILE A C 12
ATOM 16077 O O . ILE A 1 43 ? 5.731 4.958 4.655 1.00 0.00 43 ILE A O 12
ATOM 16093 N N . LYS A 1 44 ? 4.194 3.738 5.756 1.00 0.00 44 LYS A N 12
ATOM 16094 C CA . LYS A 1 44 ? 4.612 4.200 7.075 1.00 0.00 44 LYS A CA 12
ATOM 16095 C C . LYS A 1 44 ? 6.133 4.238 7.182 1.00 0.00 44 LYS A C 12
ATOM 16096 O O . LYS A 1 44 ? 6.706 5.213 7.664 1.00 0.00 44 LYS A O 12
ATOM 16115 N N . GLU A 1 45 ? 6.780 3.169 6.727 1.00 0.00 45 GLU A N 12
ATOM 16116 C CA . GLU A 1 45 ? 8.235 3.081 6.772 1.00 0.00 45 GLU A CA 12
ATOM 16117 C C . GLU A 1 45 ? 8.874 4.285 6.086 1.00 0.00 45 GLU A C 12
ATOM 16118 O O . GLU A 1 45 ? 9.654 5.017 6.692 1.00 0.00 45 GLU A O 12
ATOM 16130 N N . GLY A 1 46 ? 8.536 4.482 4.815 1.00 0.00 46 GLY A N 12
ATOM 16131 C CA . GLY A 1 46 ? 9.086 5.597 4.066 1.00 0.00 46 GLY A CA 12
ATOM 16132 C C . GLY A 1 46 ? 10.261 5.191 3.199 1.00 0.00 46 GLY A C 12
ATOM 16133 O O . GLY A 1 46 ? 10.384 5.638 2.058 1.00 0.00 46 GLY A O 12
ATOM 16137 N N . LEU A 1 47 ? 11.128 4.341 3.740 1.00 0.00 47 LEU A N 12
ATOM 16138 C CA . LEU A 1 47 ? 12.300 3.875 3.008 1.00 0.00 47 LEU A CA 12
ATOM 16139 C C . LEU A 1 47 ? 11.926 3.456 1.590 1.00 0.00 47 LEU A C 12
ATOM 16140 O O . LEU A 1 47 ? 12.406 4.033 0.615 1.00 0.00 47 LEU A O 12
ATOM 16156 N N . GLU A 1 48 ? 11.065 2.449 1.485 1.00 0.00 48 GLU A N 12
ATOM 16157 C CA . GLU A 1 48 ? 10.626 1.954 0.185 1.00 0.00 48 GLU A CA 12
ATOM 16158 C C . GLU A 1 48 ? 9.300 2.593 -0.221 1.00 0.00 48 GLU A C 12
ATOM 16159 O O . GLU A 1 48 ? 8.235 1.997 -0.063 1.00 0.00 48 GLU A O 12
ATOM 16171 N N . THR A 1 49 ? 9.374 3.813 -0.745 1.00 0.00 49 THR A N 12
ATOM 16172 C CA . THR A 1 49 ? 8.182 4.534 -1.173 1.00 0.00 49 THR A CA 12
ATOM 16173 C C . THR A 1 49 ? 7.326 3.681 -2.100 1.00 0.00 49 THR A C 12
ATOM 16174 O O . THR A 1 49 ? 6.098 3.704 -2.024 1.00 0.00 49 THR A O 12
ATOM 16185 N N . ALA A 1 50 ? 7.981 2.925 -2.976 1.00 0.00 50 ALA A N 12
ATOM 16186 C CA . ALA A 1 50 ? 7.279 2.061 -3.917 1.00 0.00 50 ALA A CA 12
ATOM 16187 C C . ALA A 1 50 ? 6.539 0.944 -3.189 1.00 0.00 50 ALA A C 12
ATOM 16188 O O . ALA A 1 50 ? 7.034 0.403 -2.198 1.00 0.00 50 ALA A O 12
ATOM 16195 N N . ILE A 1 51 ? 5.356 0.602 -3.685 1.00 0.00 51 ILE A N 12
ATOM 16196 C CA . ILE A 1 51 ? 4.550 -0.452 -3.081 1.00 0.00 51 ILE A CA 12
ATOM 16197 C C . ILE A 1 51 ? 4.554 -1.709 -3.944 1.00 0.00 51 ILE A C 12
ATOM 16198 O O . ILE A 1 51 ? 3.691 -1.886 -4.804 1.00 0.00 51 ILE A O 12
ATOM 16214 N N . SER A 1 52 ? 5.529 -2.580 -3.706 1.00 0.00 52 SER A N 12
ATOM 16215 C CA . SER A 1 52 ? 5.646 -3.821 -4.463 1.00 0.00 52 SER A CA 12
ATOM 16216 C C . SER A 1 52 ? 4.530 -4.792 -4.091 1.00 0.00 52 SER A C 12
ATOM 16217 O O . SER A 1 52 ? 3.668 -4.480 -3.269 1.00 0.00 52 SER A O 12
ATOM 16225 N N . CYS A 1 53 ? 4.551 -5.971 -4.704 1.00 0.00 53 CYS A N 12
ATOM 16226 C CA . CYS A 1 53 ? 3.541 -6.988 -4.440 1.00 0.00 53 CYS A CA 12
ATOM 16227 C C . CYS A 1 53 ? 3.828 -7.712 -3.126 1.00 0.00 53 CYS A C 12
ATOM 16228 O O . CYS A 1 53 ? 4.965 -8.072 -2.823 1.00 0.00 53 CYS A O 12
ATOM 16235 N N . PRO A 1 54 ? 2.772 -7.929 -2.329 1.00 0.00 54 PRO A N 12
ATOM 16236 C CA . PRO A 1 54 ? 2.884 -8.612 -1.036 1.00 0.00 54 PRO A CA 12
ATOM 16237 C C . PRO A 1 54 ? 3.199 -10.096 -1.189 1.00 0.00 54 PRO A C 12
ATOM 16238 O O . PRO A 1 54 ? 3.239 -10.837 -0.207 1.00 0.00 54 PRO A O 12
ATOM 16249 N N . ASP A 1 55 ? 3.422 -10.524 -2.427 1.00 0.00 55 ASP A N 12
ATOM 16250 C CA . ASP A 1 55 ? 3.734 -11.920 -2.709 1.00 0.00 55 ASP A CA 12
ATOM 16251 C C . ASP A 1 55 ? 5.227 -12.102 -2.970 1.00 0.00 55 ASP A C 12
ATOM 16252 O O . ASP A 1 55 ? 5.767 -11.563 -3.935 1.00 0.00 55 ASP A O 12
ATOM 16261 N N . ALA A 1 56 ? 5.887 -12.861 -2.102 1.00 0.00 56 ALA A N 12
ATOM 16262 C CA . ALA A 1 56 ? 7.315 -13.114 -2.239 1.00 0.00 56 ALA A CA 12
ATOM 16263 C C . ALA A 1 56 ? 7.600 -14.020 -3.431 1.00 0.00 56 ALA A C 12
ATOM 16264 O O . ALA A 1 56 ? 8.665 -13.940 -4.043 1.00 0.00 56 ALA A O 12
ATOM 16271 N N . ALA A 1 57 ? 6.642 -14.883 -3.755 1.00 0.00 57 ALA A N 12
ATOM 16272 C CA . ALA A 1 57 ? 6.791 -15.805 -4.875 1.00 0.00 57 ALA A CA 12
ATOM 16273 C C . ALA A 1 57 ? 6.041 -15.300 -6.104 1.00 0.00 57 ALA A C 12
ATOM 16274 O O . ALA A 1 57 ? 5.400 -16.075 -6.813 1.00 0.00 57 ALA A O 12
ATOM 16281 N N . CYS A 1 58 ? 6.126 -13.998 -6.349 1.00 0.00 58 CYS A N 12
ATOM 16282 C CA . CYS A 1 58 ? 5.454 -13.388 -7.491 1.00 0.00 58 CYS A CA 12
ATOM 16283 C C . CYS A 1 58 ? 6.340 -13.441 -8.733 1.00 0.00 58 CYS A C 12
ATOM 16284 O O . CYS A 1 58 ? 7.350 -12.746 -8.837 1.00 0.00 58 CYS A O 12
ATOM 16291 N N . PRO A 1 59 ? 5.952 -14.287 -9.699 1.00 0.00 59 PRO A N 12
ATOM 16292 C CA . PRO A 1 59 ? 6.695 -14.452 -10.953 1.00 0.00 59 PRO A CA 12
ATOM 16293 C C . PRO A 1 59 ? 6.594 -13.224 -11.851 1.00 0.00 59 PRO A C 12
ATOM 16294 O O . PRO A 1 59 ? 7.276 -13.132 -12.872 1.00 0.00 59 PRO A O 12
ATOM 16305 N N . LYS A 1 60 ? 5.741 -12.282 -11.465 1.00 0.00 60 LYS A N 12
ATOM 16306 C CA . LYS A 1 60 ? 5.552 -11.059 -12.235 1.00 0.00 60 LYS A CA 12
ATOM 16307 C C . LYS A 1 60 ? 6.238 -9.877 -11.555 1.00 0.00 60 LYS A C 12
ATOM 16308 O O . LYS A 1 60 ? 6.613 -8.905 -12.211 1.00 0.00 60 LYS A O 12
ATOM 16327 N N . GLN A 1 61 ? 6.399 -9.969 -10.239 1.00 0.00 61 GLN A N 12
ATOM 16328 C CA . GLN A 1 61 ? 7.041 -8.908 -9.473 1.00 0.00 61 GLN A CA 12
ATOM 16329 C C . GLN A 1 61 ? 6.394 -7.559 -9.764 1.00 0.00 61 GLN A C 12
ATOM 16330 O O . GLN A 1 61 ? 7.081 -6.570 -10.017 1.00 0.00 61 GLN A O 12
ATOM 16344 N N . GLY A 1 62 ? 5.065 -7.524 -9.726 1.00 0.00 62 GLY A N 12
ATOM 16345 C CA . GLY A 1 62 ? 4.346 -6.291 -9.988 1.00 0.00 62 GLY A CA 12
ATOM 16346 C C . GLY A 1 62 ? 4.211 -5.424 -8.751 1.00 0.00 62 GLY A C 12
ATOM 16347 O O . GLY A 1 62 ? 4.580 -5.838 -7.652 1.00 0.00 62 GLY A O 12
ATOM 16351 N N . HIS A 1 63 ? 3.684 -4.218 -8.932 1.00 0.00 63 HIS A N 12
ATOM 16352 C CA . HIS A 1 63 ? 3.502 -3.289 -7.821 1.00 0.00 63 HIS A CA 12
ATOM 16353 C C . HIS A 1 63 ? 2.101 -2.684 -7.842 1.00 0.00 63 HIS A C 12
ATOM 16354 O O . HIS A 1 63 ? 1.306 -2.963 -8.741 1.00 0.00 63 HIS A O 12
ATOM 16368 N N . LEU A 1 64 ? 1.805 -1.855 -6.848 1.00 0.00 64 LEU A N 12
ATOM 16369 C CA . LEU A 1 64 ? 0.500 -1.211 -6.751 1.00 0.00 64 LEU A CA 12
ATOM 16370 C C . LEU A 1 64 ? 0.553 0.211 -7.301 1.00 0.00 64 LEU A C 12
ATOM 16371 O O . LEU A 1 64 ? 1.522 0.937 -7.077 1.00 0.00 64 LEU A O 12
ATOM 16387 N N . GLN A 1 65 ? -0.495 0.602 -8.019 1.00 0.00 65 GLN A N 12
ATOM 16388 C CA . GLN A 1 65 ? -0.567 1.938 -8.598 1.00 0.00 65 GLN A CA 12
ATOM 16389 C C . GLN A 1 65 ? -1.074 2.949 -7.574 1.00 0.00 65 GLN A C 12
ATOM 16390 O O . GLN A 1 65 ? -1.437 2.585 -6.457 1.00 0.00 65 GLN A O 12
ATOM 16404 N N . GLU A 1 66 ? -1.094 4.220 -7.965 1.00 0.00 66 GLU A N 12
ATOM 16405 C CA . GLU A 1 66 ? -1.554 5.283 -7.079 1.00 0.00 66 GLU A CA 12
ATOM 16406 C C . GLU A 1 66 ? -3.047 5.146 -6.795 1.00 0.00 66 GLU A C 12
ATOM 16407 O O . GLU A 1 66 ? -3.456 4.935 -5.654 1.00 0.00 66 GLU A O 12
ATOM 16419 N N . ASN A 1 67 ? -3.856 5.269 -7.842 1.00 0.00 67 ASN A N 12
ATOM 16420 C CA . ASN A 1 67 ? -5.304 5.160 -7.706 1.00 0.00 67 ASN A CA 12
ATOM 16421 C C . ASN A 1 67 ? -5.680 3.969 -6.830 1.00 0.00 67 ASN A C 12
ATOM 16422 O O . ASN A 1 67 ? -6.589 4.056 -6.004 1.00 0.00 67 ASN A O 12
ATOM 16433 N N . GLU A 1 68 ? -4.974 2.858 -7.016 1.00 0.00 68 GLU A N 12
ATOM 16434 C CA . GLU A 1 68 ? -5.234 1.649 -6.242 1.00 0.00 68 GLU A CA 12
ATOM 16435 C C . GLU A 1 68 ? -5.017 1.899 -4.752 1.00 0.00 68 GLU A C 12
ATOM 16436 O O . GLU A 1 68 ? -5.808 1.461 -3.916 1.00 0.00 68 GLU A O 12
ATOM 16448 N N . ILE A 1 69 ? -3.940 2.608 -4.428 1.00 0.00 69 ILE A N 12
ATOM 16449 C CA . ILE A 1 69 ? -3.619 2.916 -3.040 1.00 0.00 69 ILE A CA 12
ATOM 16450 C C . ILE A 1 69 ? -4.585 3.949 -2.469 1.00 0.00 69 ILE A C 12
ATOM 16451 O O . ILE A 1 69 ? -5.195 3.730 -1.424 1.00 0.00 69 ILE A O 12
ATOM 16467 N N . GLU A 1 70 ? -4.720 5.074 -3.165 1.00 0.00 70 GLU A N 12
ATOM 16468 C CA . GLU A 1 70 ? -5.614 6.140 -2.728 1.00 0.00 70 GLU A CA 12
ATOM 16469 C C . GLU A 1 70 ? -6.850 5.565 -2.040 1.00 0.00 70 GLU A C 12
ATOM 16470 O O . GLU A 1 70 ? -7.085 5.809 -0.856 1.00 0.00 70 GLU A O 12
ATOM 16482 N N . CYS A 1 71 ? -7.637 4.804 -2.792 1.00 0.00 71 CYS A N 12
ATOM 16483 C CA . CYS A 1 71 ? -8.850 4.195 -2.257 1.00 0.00 71 CYS A CA 12
ATOM 16484 C C . CYS A 1 71 ? -8.516 3.196 -1.155 1.00 0.00 71 CYS A C 12
ATOM 16485 O O . CYS A 1 71 ? -9.194 3.138 -0.130 1.00 0.00 71 CYS A O 12
ATOM 16493 N N . MET A 1 72 ? -7.469 2.409 -1.374 1.00 0.00 72 MET A N 12
ATOM 16494 C CA . MET A 1 72 ? -7.045 1.410 -0.399 1.00 0.00 72 MET A CA 12
ATOM 16495 C C . MET A 1 72 ? -7.032 1.996 1.009 1.00 0.00 72 MET A C 12
ATOM 16496 O O . MET A 1 72 ? -7.621 1.433 1.932 1.00 0.00 72 MET A O 12
ATOM 16510 N N . VAL A 1 73 ? -6.357 3.131 1.166 1.00 0.00 73 VAL A N 12
ATOM 16511 C CA . VAL A 1 73 ? -6.268 3.794 2.461 1.00 0.00 73 VAL A CA 12
ATOM 16512 C C . VAL A 1 73 ? -7.099 5.072 2.483 1.00 0.00 73 VAL A C 12
ATOM 16513 O O . VAL A 1 73 ? -7.712 5.442 1.483 1.00 0.00 73 VAL A O 12
ATOM 16526 N N . ALA A 1 74 ? -7.115 5.741 3.631 1.00 0.00 74 ALA A N 12
ATOM 16527 C CA . ALA A 1 74 ? -7.868 6.980 3.782 1.00 0.00 74 ALA A CA 12
ATOM 16528 C C . ALA A 1 74 ? -6.992 8.195 3.494 1.00 0.00 74 ALA A C 12
ATOM 16529 O O . ALA A 1 74 ? -5.817 8.058 3.156 1.00 0.00 74 ALA A O 12
ATOM 16536 N N . ALA A 1 75 ? -7.573 9.382 3.629 1.00 0.00 75 ALA A N 12
ATOM 16537 C CA . ALA A 1 75 ? -6.844 10.621 3.385 1.00 0.00 75 ALA A CA 12
ATOM 16538 C C . ALA A 1 75 ? -5.708 10.797 4.386 1.00 0.00 75 ALA A C 12
ATOM 16539 O O . ALA A 1 75 ? -4.593 11.163 4.016 1.00 0.00 75 ALA A O 12
ATOM 16546 N N . GLU A 1 76 ? -5.999 10.534 5.657 1.00 0.00 76 GLU A N 12
ATOM 16547 C CA . GLU A 1 76 ? -5.000 10.664 6.711 1.00 0.00 76 GLU A CA 12
ATOM 16548 C C . GLU A 1 76 ? -3.734 9.888 6.361 1.00 0.00 76 GLU A C 12
ATOM 16549 O O . GLU A 1 76 ? -2.621 10.391 6.522 1.00 0.00 76 GLU A O 12
ATOM 16561 N N . ILE A 1 77 ? -3.911 8.662 5.882 1.00 0.00 77 ILE A N 12
ATOM 16562 C CA . ILE A 1 77 ? -2.785 7.817 5.509 1.00 0.00 77 ILE A CA 12
ATOM 16563 C C . ILE A 1 77 ? -2.209 8.233 4.159 1.00 0.00 77 ILE A C 12
ATOM 16564 O O . ILE A 1 77 ? -1.030 8.567 4.053 1.00 0.00 77 ILE A O 12
ATOM 16580 N N . MET A 1 78 ? -3.050 8.211 3.131 1.00 0.00 78 MET A N 12
ATOM 16581 C CA . MET A 1 78 ? -2.626 8.589 1.788 1.00 0.00 78 MET A CA 12
ATOM 16582 C C . MET A 1 78 ? -1.585 9.703 1.840 1.00 0.00 78 MET A C 12
ATOM 16583 O O . MET A 1 78 ? -0.481 9.557 1.317 1.00 0.00 78 MET A O 12
ATOM 16597 N N . GLN A 1 79 ? -1.947 10.814 2.473 1.00 0.00 79 GLN A N 12
ATOM 16598 C CA . GLN A 1 79 ? -1.043 11.953 2.592 1.00 0.00 79 GLN A CA 12
ATOM 16599 C C . GLN A 1 79 ? 0.399 11.488 2.766 1.00 0.00 79 GLN A C 12
ATOM 16600 O O . GLN A 1 79 ? 1.301 11.961 2.074 1.00 0.00 79 GLN A O 12
ATOM 16614 N N . ARG A 1 80 ? 0.608 10.561 3.694 1.00 0.00 80 ARG A N 12
ATOM 16615 C CA . ARG A 1 80 ? 1.941 10.033 3.960 1.00 0.00 80 ARG A CA 12
ATOM 16616 C C . ARG A 1 80 ? 2.618 9.591 2.666 1.00 0.00 80 ARG A C 12
ATOM 16617 O O . ARG A 1 80 ? 3.732 10.015 2.360 1.00 0.00 80 ARG A O 12
ATOM 16638 N N . TYR A 1 81 ? 1.938 8.735 1.912 1.00 0.00 81 TYR A N 12
ATOM 16639 C CA . TYR A 1 81 ? 2.475 8.231 0.653 1.00 0.00 81 TYR A CA 12
ATOM 16640 C C . TYR A 1 81 ? 2.955 9.378 -0.232 1.00 0.00 81 TYR A C 12
ATOM 16641 O O . TYR A 1 81 ? 4.117 9.425 -0.633 1.00 0.00 81 TYR A O 12
ATOM 16659 N N . LYS A 1 82 ? 2.048 10.302 -0.533 1.00 0.00 82 LYS A N 12
ATOM 16660 C CA . LYS A 1 82 ? 2.376 11.452 -1.369 1.00 0.00 82 LYS A CA 12
ATOM 16661 C C . LYS A 1 82 ? 3.678 12.102 -0.913 1.00 0.00 82 LYS A C 12
ATOM 16662 O O . LYS A 1 82 ? 4.529 12.452 -1.730 1.00 0.00 82 LYS A O 12
ATOM 16681 N N . LYS A 1 83 ? 3.827 12.262 0.398 1.00 0.00 83 LYS A N 12
ATOM 16682 C CA . LYS A 1 83 ? 5.026 12.868 0.964 1.00 0.00 83 LYS A CA 12
ATOM 16683 C C . LYS A 1 83 ? 6.280 12.150 0.477 1.00 0.00 83 LYS A C 12
ATOM 16684 O O . LYS A 1 83 ? 7.235 12.784 0.025 1.00 0.00 83 LYS A O 12
ATOM 16703 N N . LEU A 1 84 ? 6.273 10.825 0.571 1.00 0.00 84 LEU A N 12
ATOM 16704 C CA . LEU A 1 84 ? 7.410 10.021 0.138 1.00 0.00 84 LEU A CA 12
ATOM 16705 C C . LEU A 1 84 ? 7.732 10.279 -1.330 1.00 0.00 84 LEU A C 12
ATOM 16706 O O . LEU A 1 84 ? 8.895 10.432 -1.702 1.00 0.00 84 LEU A O 12
ATOM 16722 N N . GLN A 1 85 ? 6.694 10.329 -2.159 1.00 0.00 85 GLN A N 12
ATOM 16723 C CA . GLN A 1 85 ? 6.868 10.571 -3.586 1.00 0.00 85 GLN A CA 12
ATOM 16724 C C . GLN A 1 85 ? 7.594 11.890 -3.830 1.00 0.00 85 GLN A C 12
ATOM 16725 O O . GLN A 1 85 ? 8.509 11.964 -4.650 1.00 0.00 85 GLN A O 12
ATOM 16739 N N . PHE A 1 86 ? 7.178 12.929 -3.115 1.00 0.00 86 PHE A N 12
ATOM 16740 C CA . PHE A 1 86 ? 7.788 14.247 -3.255 1.00 0.00 86 PHE A CA 12
ATOM 16741 C C . PHE A 1 86 ? 9.278 14.194 -2.929 1.00 0.00 86 PHE A C 12
ATOM 16742 O O . PHE A 1 86 ? 10.107 14.700 -3.685 1.00 0.00 86 PHE A O 12
ATOM 16759 N N . GLU A 1 87 ? 9.609 13.577 -1.799 1.00 0.00 87 GLU A N 12
ATOM 16760 C CA . GLU A 1 87 ? 10.999 13.460 -1.372 1.00 0.00 87 GLU A CA 12
ATOM 16761 C C . GLU A 1 87 ? 11.796 12.597 -2.347 1.00 0.00 87 GLU A C 12
ATOM 16762 O O . GLU A 1 87 ? 12.931 12.922 -2.696 1.00 0.00 87 GLU A O 12
ATOM 16774 N N . ARG A 1 88 ? 11.192 11.496 -2.782 1.00 0.00 88 ARG A N 12
ATOM 16775 C CA . ARG A 1 88 ? 11.846 10.585 -3.715 1.00 0.00 88 ARG A CA 12
ATOM 16776 C C . ARG A 1 88 ? 11.319 10.789 -5.133 1.00 0.00 88 ARG A C 12
ATOM 16777 O O . ARG A 1 88 ? 10.462 10.039 -5.600 1.00 0.00 88 ARG A O 12
ATOM 16798 N N . SER A 1 89 ? 11.838 11.807 -5.810 1.00 0.00 89 SER A N 12
ATOM 16799 C CA . SER A 1 89 ? 11.417 12.112 -7.173 1.00 0.00 89 SER A CA 12
ATOM 16800 C C . SER A 1 89 ? 12.256 13.242 -7.760 1.00 0.00 89 SER A C 12
ATOM 16801 O O . SER A 1 89 ? 12.541 14.233 -7.089 1.00 0.00 89 SER A O 12
ATOM 16809 N N . GLY A 1 90 ? 12.651 13.084 -9.021 1.00 0.00 90 GLY A N 12
ATOM 16810 C CA . GLY A 1 90 ? 13.454 14.097 -9.679 1.00 0.00 90 GLY A CA 12
ATOM 16811 C C . GLY A 1 90 ? 12.908 14.476 -11.041 1.00 0.00 90 GLY A C 12
ATOM 16812 O O . GLY A 1 90 ? 11.942 13.890 -11.531 1.00 0.00 90 GLY A O 12
ATOM 16816 N N . PRO A 1 91 ? 13.532 15.480 -11.676 1.00 0.00 91 PRO A N 12
ATOM 16817 C CA . PRO A 1 91 ? 13.118 15.959 -12.998 1.00 0.00 91 PRO A CA 12
ATOM 16818 C C . PRO A 1 91 ? 13.416 14.948 -14.100 1.00 0.00 91 PRO A C 12
ATOM 16819 O O . PRO A 1 91 ? 14.574 14.624 -14.363 1.00 0.00 91 PRO A O 12
ATOM 16830 N N . SER A 1 92 ? 12.362 14.453 -14.741 1.00 0.00 92 SER A N 12
ATOM 16831 C CA . SER A 1 92 ? 12.509 13.475 -15.814 1.00 0.00 92 SER A CA 12
ATOM 16832 C C . SER A 1 92 ? 12.958 14.150 -17.106 1.00 0.00 92 SER A C 12
ATOM 16833 O O . SER A 1 92 ? 12.143 14.707 -17.843 1.00 0.00 92 SER A O 12
ATOM 16841 N N . SER A 1 93 ? 14.258 14.096 -17.375 1.00 0.00 93 SER A N 12
ATOM 16842 C CA . SER A 1 93 ? 14.816 14.706 -18.577 1.00 0.00 93 SER A CA 12
ATOM 16843 C C . SER A 1 93 ? 14.032 14.282 -19.815 1.00 0.00 93 SER A C 12
ATOM 16844 O O . SER A 1 93 ? 14.064 13.119 -20.216 1.00 0.00 93 SER A O 12
ATOM 16852 N N . GLY A 1 94 ? 13.326 15.236 -20.416 1.00 0.00 94 GLY A N 12
ATOM 16853 C CA . GLY A 1 94 ? 12.543 14.943 -21.602 1.00 0.00 94 GLY A CA 12
ATOM 16854 C C . GLY A 1 94 ? 12.717 15.989 -22.685 1.00 0.00 94 GLY A C 12
ATOM 16855 O O . GLY A 1 94 ? 12.286 15.760 -23.814 1.00 0.00 94 GLY A O 12
ATOM 16861 N N . GLY A 1 1 ? -14.475 -19.202 -14.398 1.00 0.00 1 GLY A N 13
ATOM 16862 C CA . GLY A 1 1 ? -14.053 -19.245 -13.009 1.00 0.00 1 GLY A CA 13
ATOM 16863 C C . GLY A 1 1 ? -15.161 -19.701 -12.081 1.00 0.00 1 GLY A C 13
ATOM 16864 O O . GLY A 1 1 ? -16.051 -20.449 -12.486 1.00 0.00 1 GLY A O 13
ATOM 16868 N N . SER A 1 2 ? -15.108 -19.249 -10.832 1.00 0.00 2 SER A N 13
ATOM 16869 C CA . SER A 1 2 ? -16.112 -19.619 -9.842 1.00 0.00 2 SER A CA 13
ATOM 16870 C C . SER A 1 2 ? -16.643 -18.384 -9.120 1.00 0.00 2 SER A C 13
ATOM 16871 O O . SER A 1 2 ? -15.996 -17.338 -9.097 1.00 0.00 2 SER A O 13
ATOM 16879 N N . SER A 1 3 ? -17.827 -18.516 -8.530 1.00 0.00 3 SER A N 13
ATOM 16880 C CA . SER A 1 3 ? -18.449 -17.411 -7.809 1.00 0.00 3 SER A CA 13
ATOM 16881 C C . SER A 1 3 ? -18.509 -17.704 -6.313 1.00 0.00 3 SER A C 13
ATOM 16882 O O . SER A 1 3 ? -19.162 -18.652 -5.880 1.00 0.00 3 SER A O 13
ATOM 16890 N N . GLY A 1 4 ? -17.822 -16.880 -5.527 1.00 0.00 4 GLY A N 13
ATOM 16891 C CA . GLY A 1 4 ? -17.810 -17.065 -4.089 1.00 0.00 4 GLY A CA 13
ATOM 16892 C C . GLY A 1 4 ? -16.464 -16.737 -3.472 1.00 0.00 4 GLY A C 13
ATOM 16893 O O . GLY A 1 4 ? -16.020 -15.590 -3.511 1.00 0.00 4 GLY A O 13
ATOM 16897 N N . SER A 1 5 ? -15.815 -17.747 -2.902 1.00 0.00 5 SER A N 13
ATOM 16898 C CA . SER A 1 5 ? -14.513 -17.559 -2.271 1.00 0.00 5 SER A CA 13
ATOM 16899 C C . SER A 1 5 ? -13.390 -17.674 -3.296 1.00 0.00 5 SER A C 13
ATOM 16900 O O . SER A 1 5 ? -13.467 -18.471 -4.231 1.00 0.00 5 SER A O 13
ATOM 16908 N N . SER A 1 6 ? -12.345 -16.873 -3.114 1.00 0.00 6 SER A N 13
ATOM 16909 C CA . SER A 1 6 ? -11.206 -16.882 -4.025 1.00 0.00 6 SER A CA 13
ATOM 16910 C C . SER A 1 6 ? -9.940 -17.338 -3.306 1.00 0.00 6 SER A C 13
ATOM 16911 O O . SER A 1 6 ? -8.969 -17.751 -3.939 1.00 0.00 6 SER A O 13
ATOM 16919 N N . GLY A 1 7 ? -9.958 -17.259 -1.979 1.00 0.00 7 GLY A N 13
ATOM 16920 C CA . GLY A 1 7 ? -8.807 -17.666 -1.195 1.00 0.00 7 GLY A CA 13
ATOM 16921 C C . GLY A 1 7 ? -7.657 -16.685 -1.300 1.00 0.00 7 GLY A C 13
ATOM 16922 O O . GLY A 1 7 ? -7.358 -16.180 -2.383 1.00 0.00 7 GLY A O 13
ATOM 16926 N N . CYS A 1 8 ? -7.011 -16.410 -0.172 1.00 0.00 8 CYS A N 13
ATOM 16927 C CA . CYS A 1 8 ? -5.889 -15.480 -0.140 1.00 0.00 8 CYS A CA 13
ATOM 16928 C C . CYS A 1 8 ? -4.560 -16.227 -0.204 1.00 0.00 8 CYS A C 13
ATOM 16929 O O . CYS A 1 8 ? -4.511 -17.445 -0.027 1.00 0.00 8 CYS A O 13
ATOM 16936 N N . LYS A 1 9 ? -3.485 -15.490 -0.460 1.00 0.00 9 LYS A N 13
ATOM 16937 C CA . LYS A 1 9 ? -2.154 -16.081 -0.545 1.00 0.00 9 LYS A CA 13
ATOM 16938 C C . LYS A 1 9 ? -1.339 -15.769 0.704 1.00 0.00 9 LYS A C 13
ATOM 16939 O O . LYS A 1 9 ? -0.312 -16.399 0.961 1.00 0.00 9 LYS A O 13
ATOM 16958 N N . LEU A 1 10 ? -1.802 -14.796 1.480 1.00 0.00 10 LEU A N 13
ATOM 16959 C CA . LEU A 1 10 ? -1.115 -14.401 2.706 1.00 0.00 10 LEU A CA 13
ATOM 16960 C C . LEU A 1 10 ? -1.795 -15.006 3.929 1.00 0.00 10 LEU A C 13
ATOM 16961 O O . LEU A 1 10 ? -1.190 -15.784 4.668 1.00 0.00 10 LEU A O 13
ATOM 16977 N N . CYS A 1 11 ? -3.057 -14.645 4.138 1.00 0.00 11 CYS A N 13
ATOM 16978 C CA . CYS A 1 11 ? -3.820 -15.154 5.272 1.00 0.00 11 CYS A CA 13
ATOM 16979 C C . CYS A 1 11 ? -4.580 -16.421 4.891 1.00 0.00 11 CYS A C 13
ATOM 16980 O O . CYS A 1 11 ? -5.350 -16.959 5.687 1.00 0.00 11 CYS A O 13
ATOM 16987 N N . LEU A 1 12 ? -4.359 -16.892 3.669 1.00 0.00 12 LEU A N 13
ATOM 16988 C CA . LEU A 1 12 ? -5.021 -18.097 3.181 1.00 0.00 12 LEU A CA 13
ATOM 16989 C C . LEU A 1 12 ? -6.448 -18.186 3.713 1.00 0.00 12 LEU A C 13
ATOM 16990 O O . LEU A 1 12 ? -6.874 -19.229 4.206 1.00 0.00 12 LEU A O 13
ATOM 17006 N N . GLY A 1 13 ? -7.184 -17.083 3.606 1.00 0.00 13 GLY A N 13
ATOM 17007 C CA . GLY A 1 13 ? -8.556 -17.059 4.078 1.00 0.00 13 GLY A CA 13
ATOM 17008 C C . GLY A 1 13 ? -9.561 -17.087 2.944 1.00 0.00 13 GLY A C 13
ATOM 17009 O O . GLY A 1 13 ? -9.278 -16.610 1.845 1.00 0.00 13 GLY A O 13
ATOM 17013 N N . GLU A 1 14 ? -10.736 -17.647 3.209 1.00 0.00 14 GLU A N 13
ATOM 17014 C CA . GLU A 1 14 ? -11.785 -17.737 2.199 1.00 0.00 14 GLU A CA 13
ATOM 17015 C C . GLU A 1 14 ? -12.750 -16.561 2.312 1.00 0.00 14 GLU A C 13
ATOM 17016 O O . GLU A 1 14 ? -13.688 -16.586 3.110 1.00 0.00 14 GLU A O 13
ATOM 17028 N N . TYR A 1 15 ? -12.514 -15.531 1.508 1.00 0.00 15 TYR A N 13
ATOM 17029 C CA . TYR A 1 15 ? -13.359 -14.343 1.518 1.00 0.00 15 TYR A CA 13
ATOM 17030 C C . TYR A 1 15 ? -14.090 -14.183 0.188 1.00 0.00 15 TYR A C 13
ATOM 17031 O O . TYR A 1 15 ? -13.604 -14.586 -0.869 1.00 0.00 15 TYR A O 13
ATOM 17049 N N . PRO A 1 16 ? -15.286 -13.578 0.240 1.00 0.00 16 PRO A N 13
ATOM 17050 C CA . PRO A 1 16 ? -16.110 -13.348 -0.951 1.00 0.00 16 PRO A CA 13
ATOM 17051 C C . PRO A 1 16 ? -15.509 -12.296 -1.876 1.00 0.00 16 PRO A C 13
ATOM 17052 O O . PRO A 1 16 ? -14.985 -11.280 -1.421 1.00 0.00 16 PRO A O 13
ATOM 17063 N N . VAL A 1 17 ? -15.590 -12.546 -3.180 1.00 0.00 17 VAL A N 13
ATOM 17064 C CA . VAL A 1 17 ? -15.056 -11.619 -4.171 1.00 0.00 17 VAL A CA 13
ATOM 17065 C C . VAL A 1 17 ? -15.475 -10.186 -3.864 1.00 0.00 17 VAL A C 13
ATOM 17066 O O . VAL A 1 17 ? -14.798 -9.235 -4.254 1.00 0.00 17 VAL A O 13
ATOM 17079 N N . GLU A 1 18 ? -16.594 -10.040 -3.162 1.00 0.00 18 GLU A N 13
ATOM 17080 C CA . GLU A 1 18 ? -17.102 -8.720 -2.802 1.00 0.00 18 GLU A CA 13
ATOM 17081 C C . GLU A 1 18 ? -16.050 -7.922 -2.037 1.00 0.00 18 GLU A C 13
ATOM 17082 O O . GLU A 1 18 ? -15.879 -6.725 -2.265 1.00 0.00 18 GLU A O 13
ATOM 17094 N N . GLN A 1 19 ? -15.350 -8.594 -1.131 1.00 0.00 19 GLN A N 13
ATOM 17095 C CA . GLN A 1 19 ? -14.316 -7.948 -0.330 1.00 0.00 19 GLN A CA 13
ATOM 17096 C C . GLN A 1 19 ? -12.925 -8.370 -0.794 1.00 0.00 19 GLN A C 13
ATOM 17097 O O . GLN A 1 19 ? -12.058 -8.683 0.022 1.00 0.00 19 GLN A O 13
ATOM 17111 N N . MET A 1 20 ? -12.721 -8.377 -2.107 1.00 0.00 20 MET A N 13
ATOM 17112 C CA . MET A 1 20 ? -11.435 -8.760 -2.678 1.00 0.00 20 MET A CA 13
ATOM 17113 C C . MET A 1 20 ? -11.038 -7.814 -3.806 1.00 0.00 20 MET A C 13
ATOM 17114 O O . MET A 1 20 ? -11.891 -7.190 -4.437 1.00 0.00 20 MET A O 13
ATOM 17128 N N . THR A 1 21 ? -9.736 -7.713 -4.057 1.00 0.00 21 THR A N 13
ATOM 17129 C CA . THR A 1 21 ? -9.226 -6.842 -5.108 1.00 0.00 21 THR A CA 13
ATOM 17130 C C . THR A 1 21 ? -8.203 -7.567 -5.975 1.00 0.00 21 THR A C 13
ATOM 17131 O O . THR A 1 21 ? -7.398 -8.355 -5.477 1.00 0.00 21 THR A O 13
ATOM 17142 N N . THR A 1 22 ? -8.239 -7.297 -7.276 1.00 0.00 22 THR A N 13
ATOM 17143 C CA . THR A 1 22 ? -7.315 -7.925 -8.213 1.00 0.00 22 THR A CA 13
ATOM 17144 C C . THR A 1 22 ? -6.391 -6.893 -8.849 1.00 0.00 22 THR A C 13
ATOM 17145 O O . THR A 1 22 ? -6.841 -5.842 -9.308 1.00 0.00 22 THR A O 13
ATOM 17156 N N . ILE A 1 23 ? -5.098 -7.199 -8.874 1.00 0.00 23 ILE A N 13
ATOM 17157 C CA . ILE A 1 23 ? -4.112 -6.298 -9.456 1.00 0.00 23 ILE A CA 13
ATOM 17158 C C . ILE A 1 23 ? -3.957 -6.544 -10.952 1.00 0.00 23 ILE A C 13
ATOM 17159 O O . ILE A 1 23 ? -3.705 -7.669 -11.384 1.00 0.00 23 ILE A O 13
ATOM 17175 N N . ALA A 1 24 ? -4.107 -5.484 -11.741 1.00 0.00 24 ALA A N 13
ATOM 17176 C CA . ALA A 1 24 ? -3.981 -5.585 -13.190 1.00 0.00 24 ALA A CA 13
ATOM 17177 C C . ALA A 1 24 ? -2.516 -5.640 -13.609 1.00 0.00 24 ALA A C 13
ATOM 17178 O O . ALA A 1 24 ? -2.206 -5.719 -14.798 1.00 0.00 24 ALA A O 13
ATOM 17185 N N . GLN A 1 25 ? -1.622 -5.596 -12.627 1.00 0.00 25 GLN A N 13
ATOM 17186 C CA . GLN A 1 25 ? -0.189 -5.638 -12.898 1.00 0.00 25 GLN A CA 13
ATOM 17187 C C . GLN A 1 25 ? 0.300 -7.078 -13.015 1.00 0.00 25 GLN A C 13
ATOM 17188 O O . GLN A 1 25 ? 0.812 -7.488 -14.058 1.00 0.00 25 GLN A O 13
ATOM 17202 N N . CYS A 1 26 ? 0.138 -7.842 -11.940 1.00 0.00 26 CYS A N 13
ATOM 17203 C CA . CYS A 1 26 ? 0.564 -9.236 -11.921 1.00 0.00 26 CYS A CA 13
ATOM 17204 C C . CYS A 1 26 ? -0.634 -10.169 -11.763 1.00 0.00 26 CYS A C 13
ATOM 17205 O O . CYS A 1 26 ? -0.501 -11.286 -11.266 1.00 0.00 26 CYS A O 13
ATOM 17212 N N . GLN A 1 27 ? -1.802 -9.699 -12.191 1.00 0.00 27 GLN A N 13
ATOM 17213 C CA . GLN A 1 27 ? -3.023 -10.491 -12.097 1.00 0.00 27 GLN A CA 13
ATOM 17214 C C . GLN A 1 27 ? -3.099 -11.216 -10.757 1.00 0.00 27 GLN A C 13
ATOM 17215 O O . GLN A 1 27 ? -3.582 -12.346 -10.678 1.00 0.00 27 GLN A O 13
ATOM 17229 N N . CYS A 1 28 ? -2.618 -10.560 -9.707 1.00 0.00 28 CYS A N 13
ATOM 17230 C CA . CYS A 1 28 ? -2.632 -11.141 -8.370 1.00 0.00 28 CYS A CA 13
ATOM 17231 C C . CYS A 1 28 ? -3.816 -10.621 -7.562 1.00 0.00 28 CYS A C 13
ATOM 17232 O O . CYS A 1 28 ? -4.077 -9.419 -7.527 1.00 0.00 28 CYS A O 13
ATOM 17239 N N . ILE A 1 29 ? -4.530 -11.536 -6.914 1.00 0.00 29 ILE A N 13
ATOM 17240 C CA . ILE A 1 29 ? -5.686 -11.169 -6.105 1.00 0.00 29 ILE A CA 13
ATOM 17241 C C . ILE A 1 29 ? -5.382 -11.309 -4.617 1.00 0.00 29 ILE A C 13
ATOM 17242 O O . ILE A 1 29 ? -4.770 -12.287 -4.186 1.00 0.00 29 ILE A O 13
ATOM 17258 N N . PHE A 1 30 ? -5.817 -10.326 -3.835 1.00 0.00 30 PHE A N 13
ATOM 17259 C CA . PHE A 1 30 ? -5.592 -10.340 -2.394 1.00 0.00 30 PHE A CA 13
ATOM 17260 C C . PHE A 1 30 ? -6.774 -9.718 -1.655 1.00 0.00 30 PHE A C 13
ATOM 17261 O O . PHE A 1 30 ? -7.468 -8.850 -2.187 1.00 0.00 30 PHE A O 13
ATOM 17278 N N . CYS A 1 31 ? -6.996 -10.169 -0.424 1.00 0.00 31 CYS A N 13
ATOM 17279 C CA . CYS A 1 31 ? -8.094 -9.659 0.390 1.00 0.00 31 CYS A CA 13
ATOM 17280 C C . CYS A 1 31 ? -7.796 -8.245 0.880 1.00 0.00 31 CYS A C 13
ATOM 17281 O O . CYS A 1 31 ? -6.742 -7.986 1.462 1.00 0.00 31 CYS A O 13
ATOM 17288 N N . THR A 1 32 ? -8.732 -7.332 0.640 1.00 0.00 32 THR A N 13
ATOM 17289 C CA . THR A 1 32 ? -8.571 -5.945 1.056 1.00 0.00 32 THR A CA 13
ATOM 17290 C C . THR A 1 32 ? -7.765 -5.847 2.347 1.00 0.00 32 THR A C 13
ATOM 17291 O O . THR A 1 32 ? -6.806 -5.079 2.435 1.00 0.00 32 THR A O 13
ATOM 17302 N N . LEU A 1 33 ? -8.159 -6.629 3.345 1.00 0.00 33 LEU A N 13
ATOM 17303 C CA . LEU A 1 33 ? -7.473 -6.632 4.632 1.00 0.00 33 LEU A CA 13
ATOM 17304 C C . LEU A 1 33 ? -5.960 -6.576 4.442 1.00 0.00 33 LEU A C 13
ATOM 17305 O O . LEU A 1 33 ? -5.321 -5.571 4.754 1.00 0.00 33 LEU A O 13
ATOM 17321 N N . CYS A 1 34 ? -5.393 -7.662 3.926 1.00 0.00 34 CYS A N 13
ATOM 17322 C CA . CYS A 1 34 ? -3.956 -7.737 3.692 1.00 0.00 34 CYS A CA 13
ATOM 17323 C C . CYS A 1 34 ? -3.480 -6.559 2.846 1.00 0.00 34 CYS A C 13
ATOM 17324 O O . CYS A 1 34 ? -2.580 -5.818 3.244 1.00 0.00 34 CYS A O 13
ATOM 17331 N N . LEU A 1 35 ? -4.091 -6.392 1.678 1.00 0.00 35 LEU A N 13
ATOM 17332 C CA . LEU A 1 35 ? -3.730 -5.305 0.775 1.00 0.00 35 LEU A CA 13
ATOM 17333 C C . LEU A 1 35 ? -3.687 -3.973 1.517 1.00 0.00 35 LEU A C 13
ATOM 17334 O O . LEU A 1 35 ? -2.903 -3.085 1.179 1.00 0.00 35 LEU A O 13
ATOM 17350 N N . LYS A 1 36 ? -4.533 -3.840 2.534 1.00 0.00 36 LYS A N 13
ATOM 17351 C CA . LYS A 1 36 ? -4.589 -2.618 3.327 1.00 0.00 36 LYS A CA 13
ATOM 17352 C C . LYS A 1 36 ? -3.386 -2.518 4.260 1.00 0.00 36 LYS A C 13
ATOM 17353 O O . LYS A 1 36 ? -2.519 -1.665 4.079 1.00 0.00 36 LYS A O 13
ATOM 17372 N N . GLN A 1 37 ? -3.341 -3.398 5.256 1.00 0.00 37 GLN A N 13
ATOM 17373 C CA . GLN A 1 37 ? -2.243 -3.408 6.216 1.00 0.00 37 GLN A CA 13
ATOM 17374 C C . GLN A 1 37 ? -0.897 -3.446 5.502 1.00 0.00 37 GLN A C 13
ATOM 17375 O O . GLN A 1 37 ? 0.100 -2.931 6.008 1.00 0.00 37 GLN A O 13
ATOM 17389 N N . TYR A 1 38 ? -0.874 -4.061 4.324 1.00 0.00 38 TYR A N 13
ATOM 17390 C CA . TYR A 1 38 ? 0.351 -4.168 3.541 1.00 0.00 38 TYR A CA 13
ATOM 17391 C C . TYR A 1 38 ? 0.861 -2.788 3.136 1.00 0.00 38 TYR A C 13
ATOM 17392 O O . TYR A 1 38 ? 1.873 -2.311 3.651 1.00 0.00 38 TYR A O 13
ATOM 17410 N N . VAL A 1 39 ? 0.154 -2.152 2.208 1.00 0.00 39 VAL A N 13
ATOM 17411 C CA . VAL A 1 39 ? 0.533 -0.826 1.733 1.00 0.00 39 VAL A CA 13
ATOM 17412 C C . VAL A 1 39 ? 0.567 0.179 2.879 1.00 0.00 39 VAL A C 13
ATOM 17413 O O . VAL A 1 39 ? 1.268 1.188 2.811 1.00 0.00 39 VAL A O 13
ATOM 17426 N N . GLU A 1 40 ? -0.194 -0.105 3.931 1.00 0.00 40 GLU A N 13
ATOM 17427 C CA . GLU A 1 40 ? -0.251 0.775 5.092 1.00 0.00 40 GLU A CA 13
ATOM 17428 C C . GLU A 1 40 ? 1.088 0.797 5.824 1.00 0.00 40 GLU A C 13
ATOM 17429 O O . GLU A 1 40 ? 1.732 1.841 5.931 1.00 0.00 40 GLU A O 13
ATOM 17441 N N . LEU A 1 41 ? 1.500 -0.362 6.326 1.00 0.00 41 LEU A N 13
ATOM 17442 C CA . LEU A 1 41 ? 2.762 -0.477 7.048 1.00 0.00 41 LEU A CA 13
ATOM 17443 C C . LEU A 1 41 ? 3.919 0.064 6.214 1.00 0.00 41 LEU A C 13
ATOM 17444 O O . LEU A 1 41 ? 4.743 0.837 6.703 1.00 0.00 41 LEU A O 13
ATOM 17460 N N . LEU A 1 42 ? 3.973 -0.344 4.951 1.00 0.00 42 LEU A N 13
ATOM 17461 C CA . LEU A 1 42 ? 5.027 0.101 4.047 1.00 0.00 42 LEU A CA 13
ATOM 17462 C C . LEU A 1 42 ? 5.129 1.622 4.038 1.00 0.00 42 LEU A C 13
ATOM 17463 O O . LEU A 1 42 ? 6.190 2.185 4.315 1.00 0.00 42 LEU A O 13
ATOM 17479 N N . ILE A 1 43 ? 4.022 2.283 3.721 1.00 0.00 43 ILE A N 13
ATOM 17480 C CA . ILE A 1 43 ? 3.986 3.740 3.680 1.00 0.00 43 ILE A CA 13
ATOM 17481 C C . ILE A 1 43 ? 4.489 4.339 4.988 1.00 0.00 43 ILE A C 13
ATOM 17482 O O . ILE A 1 43 ? 5.258 5.301 4.989 1.00 0.00 43 ILE A O 13
ATOM 17498 N N . LYS A 1 44 ? 4.053 3.763 6.103 1.00 0.00 44 LYS A N 13
ATOM 17499 C CA . LYS A 1 44 ? 4.461 4.237 7.420 1.00 0.00 44 LYS A CA 13
ATOM 17500 C C . LYS A 1 44 ? 5.981 4.258 7.545 1.00 0.00 44 LYS A C 13
ATOM 17501 O O . LYS A 1 44 ? 6.555 5.206 8.078 1.00 0.00 44 LYS A O 13
ATOM 17520 N N . GLU A 1 45 ? 6.626 3.207 7.048 1.00 0.00 45 GLU A N 13
ATOM 17521 C CA . GLU A 1 45 ? 8.080 3.107 7.103 1.00 0.00 45 GLU A CA 13
ATOM 17522 C C . GLU A 1 45 ? 8.734 4.324 6.457 1.00 0.00 45 GLU A C 13
ATOM 17523 O O . GLU A 1 45 ? 9.408 5.107 7.125 1.00 0.00 45 GLU A O 13
ATOM 17535 N N . GLY A 1 46 ? 8.528 4.477 5.152 1.00 0.00 46 GLY A N 13
ATOM 17536 C CA . GLY A 1 46 ? 9.105 5.601 4.437 1.00 0.00 46 GLY A CA 13
ATOM 17537 C C . GLY A 1 46 ? 10.194 5.176 3.472 1.00 0.00 46 GLY A C 13
ATOM 17538 O O . GLY A 1 46 ? 10.281 5.692 2.357 1.00 0.00 46 GLY A O 13
ATOM 17542 N N . LEU A 1 47 ? 11.028 4.236 3.900 1.00 0.00 47 LEU A N 13
ATOM 17543 C CA . LEU A 1 47 ? 12.118 3.742 3.065 1.00 0.00 47 LEU A CA 13
ATOM 17544 C C . LEU A 1 47 ? 11.584 3.142 1.769 1.00 0.00 47 LEU A C 13
ATOM 17545 O O . LEU A 1 47 ? 11.916 3.603 0.678 1.00 0.00 47 LEU A O 13
ATOM 17561 N N . GLU A 1 48 ? 10.753 2.112 1.898 1.00 0.00 48 GLU A N 13
ATOM 17562 C CA . GLU A 1 48 ? 10.171 1.451 0.736 1.00 0.00 48 GLU A CA 13
ATOM 17563 C C . GLU A 1 48 ? 9.002 2.258 0.178 1.00 0.00 48 GLU A C 13
ATOM 17564 O O . GLU A 1 48 ? 7.846 2.024 0.533 1.00 0.00 48 GLU A O 13
ATOM 17576 N N . THR A 1 49 ? 9.312 3.211 -0.696 1.00 0.00 49 THR A N 13
ATOM 17577 C CA . THR A 1 49 ? 8.288 4.054 -1.301 1.00 0.00 49 THR A CA 13
ATOM 17578 C C . THR A 1 49 ? 7.418 3.256 -2.265 1.00 0.00 49 THR A C 13
ATOM 17579 O O . THR A 1 49 ? 6.192 3.364 -2.244 1.00 0.00 49 THR A O 13
ATOM 17590 N N . ALA A 1 50 ? 8.060 2.455 -3.110 1.00 0.00 50 ALA A N 13
ATOM 17591 C CA . ALA A 1 50 ? 7.343 1.637 -4.081 1.00 0.00 50 ALA A CA 13
ATOM 17592 C C . ALA A 1 50 ? 6.685 0.437 -3.407 1.00 0.00 50 ALA A C 13
ATOM 17593 O O . ALA A 1 50 ? 7.356 -0.374 -2.770 1.00 0.00 50 ALA A O 13
ATOM 17600 N N . ILE A 1 51 ? 5.368 0.333 -3.553 1.00 0.00 51 ILE A N 13
ATOM 17601 C CA . ILE A 1 51 ? 4.620 -0.769 -2.959 1.00 0.00 51 ILE A CA 13
ATOM 17602 C C . ILE A 1 51 ? 4.472 -1.926 -3.942 1.00 0.00 51 ILE A C 13
ATOM 17603 O O . ILE A 1 51 ? 3.495 -1.999 -4.688 1.00 0.00 51 ILE A O 13
ATOM 17619 N N . SER A 1 52 ? 5.447 -2.829 -3.935 1.00 0.00 52 SER A N 13
ATOM 17620 C CA . SER A 1 52 ? 5.425 -3.983 -4.827 1.00 0.00 52 SER A CA 13
ATOM 17621 C C . SER A 1 52 ? 4.364 -4.988 -4.390 1.00 0.00 52 SER A C 13
ATOM 17622 O O . SER A 1 52 ? 3.619 -4.749 -3.439 1.00 0.00 52 SER A O 13
ATOM 17630 N N . CYS A 1 53 ? 4.302 -6.116 -5.092 1.00 0.00 53 CYS A N 13
ATOM 17631 C CA . CYS A 1 53 ? 3.334 -7.159 -4.779 1.00 0.00 53 CYS A CA 13
ATOM 17632 C C . CYS A 1 53 ? 3.558 -7.705 -3.372 1.00 0.00 53 CYS A C 13
ATOM 17633 O O . CYS A 1 53 ? 4.685 -7.977 -2.957 1.00 0.00 53 CYS A O 13
ATOM 17640 N N . PRO A 1 54 ? 2.460 -7.870 -2.619 1.00 0.00 54 PRO A N 13
ATOM 17641 C CA . PRO A 1 54 ? 2.510 -8.385 -1.248 1.00 0.00 54 PRO A CA 13
ATOM 17642 C C . PRO A 1 54 ? 2.885 -9.863 -1.197 1.00 0.00 54 PRO A C 13
ATOM 17643 O O . PRO A 1 54 ? 2.938 -10.463 -0.123 1.00 0.00 54 PRO A O 13
ATOM 17654 N N . ASP A 1 55 ? 3.148 -10.442 -2.363 1.00 0.00 55 ASP A N 13
ATOM 17655 C CA . ASP A 1 55 ? 3.520 -11.849 -2.451 1.00 0.00 55 ASP A CA 13
ATOM 17656 C C . ASP A 1 55 ? 5.024 -12.001 -2.660 1.00 0.00 55 ASP A C 13
ATOM 17657 O O . ASP A 1 55 ? 5.608 -11.356 -3.530 1.00 0.00 55 ASP A O 13
ATOM 17666 N N . ALA A 1 56 ? 5.645 -12.857 -1.855 1.00 0.00 56 ALA A N 13
ATOM 17667 C CA . ALA A 1 56 ? 7.079 -13.094 -1.952 1.00 0.00 56 ALA A CA 13
ATOM 17668 C C . ALA A 1 56 ? 7.386 -14.202 -2.953 1.00 0.00 56 ALA A C 13
ATOM 17669 O O . ALA A 1 56 ? 8.549 -14.499 -3.228 1.00 0.00 56 ALA A O 13
ATOM 17676 N N . ALA A 1 57 ? 6.336 -14.812 -3.495 1.00 0.00 57 ALA A N 13
ATOM 17677 C CA . ALA A 1 57 ? 6.494 -15.887 -4.466 1.00 0.00 57 ALA A CA 13
ATOM 17678 C C . ALA A 1 57 ? 6.009 -15.455 -5.846 1.00 0.00 57 ALA A C 13
ATOM 17679 O O . ALA A 1 57 ? 5.746 -16.291 -6.712 1.00 0.00 57 ALA A O 13
ATOM 17686 N N . CYS A 1 58 ? 5.891 -14.147 -6.044 1.00 0.00 58 CYS A N 13
ATOM 17687 C CA . CYS A 1 58 ? 5.437 -13.604 -7.319 1.00 0.00 58 CYS A CA 13
ATOM 17688 C C . CYS A 1 58 ? 6.614 -13.361 -8.258 1.00 0.00 58 CYS A C 13
ATOM 17689 O O . CYS A 1 58 ? 7.483 -12.527 -8.001 1.00 0.00 58 CYS A O 13
ATOM 17696 N N . PRO A 1 59 ? 6.646 -14.105 -9.372 1.00 0.00 59 PRO A N 13
ATOM 17697 C CA . PRO A 1 59 ? 7.711 -13.988 -10.373 1.00 0.00 59 PRO A CA 13
ATOM 17698 C C . PRO A 1 59 ? 7.646 -12.671 -11.138 1.00 0.00 59 PRO A C 13
ATOM 17699 O O . PRO A 1 59 ? 8.650 -12.199 -11.671 1.00 0.00 59 PRO A O 13
ATOM 17710 N N . LYS A 1 60 ? 6.456 -12.079 -11.187 1.00 0.00 60 LYS A N 13
ATOM 17711 C CA . LYS A 1 60 ? 6.260 -10.814 -11.885 1.00 0.00 60 LYS A CA 13
ATOM 17712 C C . LYS A 1 60 ? 6.645 -9.637 -10.996 1.00 0.00 60 LYS A C 13
ATOM 17713 O O . LYS A 1 60 ? 7.323 -8.709 -11.438 1.00 0.00 60 LYS A O 13
ATOM 17732 N N . GLN A 1 61 ? 6.209 -9.680 -9.741 1.00 0.00 61 GLN A N 13
ATOM 17733 C CA . GLN A 1 61 ? 6.510 -8.617 -8.789 1.00 0.00 61 GLN A CA 13
ATOM 17734 C C . GLN A 1 61 ? 5.805 -7.323 -9.181 1.00 0.00 61 GLN A C 13
ATOM 17735 O O . GLN A 1 61 ? 6.411 -6.252 -9.190 1.00 0.00 61 GLN A O 13
ATOM 17749 N N . GLY A 1 62 ? 4.519 -7.429 -9.504 1.00 0.00 62 GLY A N 13
ATOM 17750 C CA . GLY A 1 62 ? 3.753 -6.258 -9.892 1.00 0.00 62 GLY A CA 13
ATOM 17751 C C . GLY A 1 62 ? 3.610 -5.258 -8.761 1.00 0.00 62 GLY A C 13
ATOM 17752 O O . GLY A 1 62 ? 3.528 -5.638 -7.593 1.00 0.00 62 GLY A O 13
ATOM 17756 N N . HIS A 1 63 ? 3.581 -3.976 -9.108 1.00 0.00 63 HIS A N 13
ATOM 17757 C CA . HIS A 1 63 ? 3.447 -2.917 -8.114 1.00 0.00 63 HIS A CA 13
ATOM 17758 C C . HIS A 1 63 ? 2.004 -2.430 -8.029 1.00 0.00 63 HIS A C 13
ATOM 17759 O O . HIS A 1 63 ? 1.190 -2.712 -8.909 1.00 0.00 63 HIS A O 13
ATOM 17773 N N . LEU A 1 64 ? 1.694 -1.698 -6.964 1.00 0.00 64 LEU A N 13
ATOM 17774 C CA . LEU A 1 64 ? 0.348 -1.171 -6.764 1.00 0.00 64 LEU A CA 13
ATOM 17775 C C . LEU A 1 64 ? 0.276 0.301 -7.154 1.00 0.00 64 LEU A C 13
ATOM 17776 O O . LEU A 1 64 ? 0.784 1.167 -6.442 1.00 0.00 64 LEU A O 13
ATOM 17792 N N . GLN A 1 65 ? -0.362 0.577 -8.287 1.00 0.00 65 GLN A N 13
ATOM 17793 C CA . GLN A 1 65 ? -0.501 1.946 -8.770 1.00 0.00 65 GLN A CA 13
ATOM 17794 C C . GLN A 1 65 ? -1.043 2.858 -7.673 1.00 0.00 65 GLN A C 13
ATOM 17795 O O . GLN A 1 65 ? -1.540 2.386 -6.651 1.00 0.00 65 GLN A O 13
ATOM 17809 N N . GLU A 1 66 ? -0.944 4.165 -7.894 1.00 0.00 66 GLU A N 13
ATOM 17810 C CA . GLU A 1 66 ? -1.424 5.142 -6.923 1.00 0.00 66 GLU A CA 13
ATOM 17811 C C . GLU A 1 66 ? -2.925 4.992 -6.698 1.00 0.00 66 GLU A C 13
ATOM 17812 O O . GLU A 1 66 ? -3.370 4.689 -5.591 1.00 0.00 66 GLU A O 13
ATOM 17824 N N . ASN A 1 67 ? -3.701 5.206 -7.756 1.00 0.00 67 ASN A N 13
ATOM 17825 C CA . ASN A 1 67 ? -5.153 5.097 -7.673 1.00 0.00 67 ASN A CA 13
ATOM 17826 C C . ASN A 1 67 ? -5.561 3.990 -6.706 1.00 0.00 67 ASN A C 13
ATOM 17827 O O . ASN A 1 67 ? -6.393 4.200 -5.823 1.00 0.00 67 ASN A O 13
ATOM 17838 N N . GLU A 1 68 ? -4.969 2.813 -6.880 1.00 0.00 68 GLU A N 13
ATOM 17839 C CA . GLU A 1 68 ? -5.272 1.673 -6.022 1.00 0.00 68 GLU A CA 13
ATOM 17840 C C . GLU A 1 68 ? -5.118 2.044 -4.550 1.00 0.00 68 GLU A C 13
ATOM 17841 O O . GLU A 1 68 ? -6.041 1.864 -3.754 1.00 0.00 68 GLU A O 13
ATOM 17853 N N . ILE A 1 69 ? -3.947 2.562 -4.195 1.00 0.00 69 ILE A N 13
ATOM 17854 C CA . ILE A 1 69 ? -3.672 2.958 -2.820 1.00 0.00 69 ILE A CA 13
ATOM 17855 C C . ILE A 1 69 ? -4.600 4.084 -2.377 1.00 0.00 69 ILE A C 13
ATOM 17856 O O . ILE A 1 69 ? -5.181 4.033 -1.294 1.00 0.00 69 ILE A O 13
ATOM 17872 N N . GLU A 1 70 ? -4.735 5.101 -3.223 1.00 0.00 70 GLU A N 13
ATOM 17873 C CA . GLU A 1 70 ? -5.594 6.239 -2.919 1.00 0.00 70 GLU A CA 13
ATOM 17874 C C . GLU A 1 70 ? -6.864 5.787 -2.204 1.00 0.00 70 GLU A C 13
ATOM 17875 O O . GLU A 1 70 ? -7.169 6.252 -1.105 1.00 0.00 70 GLU A O 13
ATOM 17887 N N . CYS A 1 71 ? -7.599 4.879 -2.834 1.00 0.00 71 CYS A N 13
ATOM 17888 C CA . CYS A 1 71 ? -8.836 4.364 -2.260 1.00 0.00 71 CYS A CA 13
ATOM 17889 C C . CYS A 1 71 ? -8.544 3.354 -1.155 1.00 0.00 71 CYS A C 13
ATOM 17890 O O . CYS A 1 71 ? -9.288 3.255 -0.178 1.00 0.00 71 CYS A O 13
ATOM 17898 N N . MET A 1 72 ? -7.459 2.605 -1.317 1.00 0.00 72 MET A N 13
ATOM 17899 C CA . MET A 1 72 ? -7.070 1.601 -0.333 1.00 0.00 72 MET A CA 13
ATOM 17900 C C . MET A 1 72 ? -6.942 2.221 1.055 1.00 0.00 72 MET A C 13
ATOM 17901 O O . MET A 1 72 ? -7.701 1.890 1.966 1.00 0.00 72 MET A O 13
ATOM 17915 N N . VAL A 1 73 ? -5.978 3.124 1.209 1.00 0.00 73 VAL A N 13
ATOM 17916 C CA . VAL A 1 73 ? -5.753 3.791 2.485 1.00 0.00 73 VAL A CA 13
ATOM 17917 C C . VAL A 1 73 ? -6.524 5.103 2.563 1.00 0.00 73 VAL A C 13
ATOM 17918 O O . VAL A 1 73 ? -6.887 5.683 1.541 1.00 0.00 73 VAL A O 13
ATOM 17931 N N . ALA A 1 74 ? -6.769 5.568 3.784 1.00 0.00 74 ALA A N 13
ATOM 17932 C CA . ALA A 1 74 ? -7.494 6.814 3.996 1.00 0.00 74 ALA A CA 13
ATOM 17933 C C . ALA A 1 74 ? -6.583 8.021 3.802 1.00 0.00 74 ALA A C 13
ATOM 17934 O O . ALA A 1 74 ? -5.362 7.911 3.909 1.00 0.00 74 ALA A O 13
ATOM 17941 N N . ALA A 1 75 ? -7.184 9.170 3.514 1.00 0.00 75 ALA A N 13
ATOM 17942 C CA . ALA A 1 75 ? -6.425 10.398 3.306 1.00 0.00 75 ALA A CA 13
ATOM 17943 C C . ALA A 1 75 ? -5.310 10.536 4.338 1.00 0.00 75 ALA A C 13
ATOM 17944 O O . ALA A 1 75 ? -4.156 10.787 3.989 1.00 0.00 75 ALA A O 13
ATOM 17951 N N . GLU A 1 76 ? -5.663 10.371 5.609 1.00 0.00 76 GLU A N 13
ATOM 17952 C CA . GLU A 1 76 ? -4.690 10.479 6.691 1.00 0.00 76 GLU A CA 13
ATOM 17953 C C . GLU A 1 76 ? -3.413 9.714 6.354 1.00 0.00 76 GLU A C 13
ATOM 17954 O O . GLU A 1 76 ? -2.307 10.220 6.539 1.00 0.00 76 GLU A O 13
ATOM 17966 N N . ILE A 1 77 ? -3.577 8.492 5.858 1.00 0.00 77 ILE A N 13
ATOM 17967 C CA . ILE A 1 77 ? -2.438 7.657 5.495 1.00 0.00 77 ILE A CA 13
ATOM 17968 C C . ILE A 1 77 ? -1.844 8.089 4.159 1.00 0.00 77 ILE A C 13
ATOM 17969 O O . ILE A 1 77 ? -0.652 8.382 4.065 1.00 0.00 77 ILE A O 13
ATOM 17985 N N . MET A 1 78 ? -2.683 8.129 3.129 1.00 0.00 78 MET A N 13
ATOM 17986 C CA . MET A 1 78 ? -2.241 8.528 1.799 1.00 0.00 78 MET A CA 13
ATOM 17987 C C . MET A 1 78 ? -1.208 9.648 1.883 1.00 0.00 78 MET A C 13
ATOM 17988 O O . MET A 1 78 ? -0.103 9.526 1.354 1.00 0.00 78 MET A O 13
ATOM 18002 N N . GLN A 1 79 ? -1.576 10.737 2.550 1.00 0.00 79 GLN A N 13
ATOM 18003 C CA . GLN A 1 79 ? -0.680 11.878 2.701 1.00 0.00 79 GLN A CA 13
ATOM 18004 C C . GLN A 1 79 ? 0.769 11.420 2.830 1.00 0.00 79 GLN A C 13
ATOM 18005 O O . GLN A 1 79 ? 1.648 11.900 2.114 1.00 0.00 79 GLN A O 13
ATOM 18019 N N . ARG A 1 80 ? 1.010 10.487 3.746 1.00 0.00 80 ARG A N 13
ATOM 18020 C CA . ARG A 1 80 ? 2.353 9.966 3.969 1.00 0.00 80 ARG A CA 13
ATOM 18021 C C . ARG A 1 80 ? 2.980 9.498 2.659 1.00 0.00 80 ARG A C 13
ATOM 18022 O O . ARG A 1 80 ? 4.120 9.842 2.346 1.00 0.00 80 ARG A O 13
ATOM 18043 N N . TYR A 1 81 ? 2.227 8.713 1.896 1.00 0.00 81 TYR A N 13
ATOM 18044 C CA . TYR A 1 81 ? 2.709 8.196 0.621 1.00 0.00 81 TYR A CA 13
ATOM 18045 C C . TYR A 1 81 ? 2.928 9.327 -0.377 1.00 0.00 81 TYR A C 13
ATOM 18046 O O . TYR A 1 81 ? 3.903 9.327 -1.131 1.00 0.00 81 TYR A O 13
ATOM 18064 N N . LYS A 1 82 ? 2.015 10.292 -0.378 1.00 0.00 82 LYS A N 13
ATOM 18065 C CA . LYS A 1 82 ? 2.107 11.433 -1.281 1.00 0.00 82 LYS A CA 13
ATOM 18066 C C . LYS A 1 82 ? 3.405 12.203 -1.057 1.00 0.00 82 LYS A C 13
ATOM 18067 O O . LYS A 1 82 ? 4.120 12.526 -2.006 1.00 0.00 82 LYS A O 13
ATOM 18086 N N . LYS A 1 83 ? 3.704 12.492 0.205 1.00 0.00 83 LYS A N 13
ATOM 18087 C CA . LYS A 1 83 ? 4.918 13.221 0.556 1.00 0.00 83 LYS A CA 13
ATOM 18088 C C . LYS A 1 83 ? 6.157 12.366 0.310 1.00 0.00 83 LYS A C 13
ATOM 18089 O O . LYS A 1 83 ? 7.216 12.880 -0.050 1.00 0.00 83 LYS A O 13
ATOM 18108 N N . LEU A 1 84 ? 6.016 11.060 0.504 1.00 0.00 84 LEU A N 13
ATOM 18109 C CA . LEU A 1 84 ? 7.125 10.131 0.301 1.00 0.00 84 LEU A CA 13
ATOM 18110 C C . LEU A 1 84 ? 7.583 10.142 -1.154 1.00 0.00 84 LEU A C 13
ATOM 18111 O O . LEU A 1 84 ? 8.774 10.025 -1.440 1.00 0.00 84 LEU A O 13
ATOM 18127 N N . GLN A 1 85 ? 6.629 10.284 -2.069 1.00 0.00 85 GLN A N 13
ATOM 18128 C CA . GLN A 1 85 ? 6.936 10.311 -3.494 1.00 0.00 85 GLN A CA 13
ATOM 18129 C C . GLN A 1 85 ? 7.628 11.614 -3.878 1.00 0.00 85 GLN A C 13
ATOM 18130 O O . GLN A 1 85 ? 8.600 11.615 -4.633 1.00 0.00 85 GLN A O 13
ATOM 18144 N N . PHE A 1 86 ? 7.119 12.725 -3.354 1.00 0.00 86 PHE A N 13
ATOM 18145 C CA . PHE A 1 86 ? 7.687 14.037 -3.642 1.00 0.00 86 PHE A CA 13
ATOM 18146 C C . PHE A 1 86 ? 9.187 14.053 -3.365 1.00 0.00 86 PHE A C 13
ATOM 18147 O O . PHE A 1 86 ? 9.987 14.375 -4.243 1.00 0.00 86 PHE A O 13
ATOM 18164 N N . GLU A 1 87 ? 9.560 13.704 -2.138 1.00 0.00 87 GLU A N 13
ATOM 18165 C CA . GLU A 1 87 ? 10.964 13.680 -1.745 1.00 0.00 87 GLU A CA 13
ATOM 18166 C C . GLU A 1 87 ? 11.832 13.105 -2.861 1.00 0.00 87 GLU A C 13
ATOM 18167 O O . GLU A 1 87 ? 12.885 13.653 -3.187 1.00 0.00 87 GLU A O 13
ATOM 18179 N N . ARG A 1 88 ? 11.381 11.998 -3.442 1.00 0.00 88 ARG A N 13
ATOM 18180 C CA . ARG A 1 88 ? 12.117 11.348 -4.520 1.00 0.00 88 ARG A CA 13
ATOM 18181 C C . ARG A 1 88 ? 11.476 11.646 -5.872 1.00 0.00 88 ARG A C 13
ATOM 18182 O O . ARG A 1 88 ? 10.746 10.820 -6.420 1.00 0.00 88 ARG A O 13
ATOM 18203 N N . SER A 1 89 ? 11.754 12.832 -6.404 1.00 0.00 89 SER A N 13
ATOM 18204 C CA . SER A 1 89 ? 11.201 13.242 -7.689 1.00 0.00 89 SER A CA 13
ATOM 18205 C C . SER A 1 89 ? 11.839 14.543 -8.166 1.00 0.00 89 SER A C 13
ATOM 18206 O O . SER A 1 89 ? 11.820 15.552 -7.462 1.00 0.00 89 SER A O 13
ATOM 18214 N N . GLY A 1 90 ? 12.407 14.511 -9.368 1.00 0.00 90 GLY A N 13
ATOM 18215 C CA . GLY A 1 90 ? 13.045 15.692 -9.919 1.00 0.00 90 GLY A CA 13
ATOM 18216 C C . GLY A 1 90 ? 14.191 16.187 -9.059 1.00 0.00 90 GLY A C 13
ATOM 18217 O O . GLY A 1 90 ? 14.461 15.656 -7.981 1.00 0.00 90 GLY A O 13
ATOM 18221 N N . PRO A 1 91 ? 14.888 17.228 -9.538 1.00 0.00 91 PRO A N 13
ATOM 18222 C CA . PRO A 1 91 ? 16.024 17.817 -8.822 1.00 0.00 91 PRO A CA 13
ATOM 18223 C C . PRO A 1 91 ? 15.591 18.560 -7.562 1.00 0.00 91 PRO A C 13
ATOM 18224 O O . PRO A 1 91 ? 14.504 19.135 -7.511 1.00 0.00 91 PRO A O 13
ATOM 18235 N N . SER A 1 92 ? 16.451 18.545 -6.548 1.00 0.00 92 SER A N 13
ATOM 18236 C CA . SER A 1 92 ? 16.156 19.216 -5.287 1.00 0.00 92 SER A CA 13
ATOM 18237 C C . SER A 1 92 ? 16.060 20.725 -5.484 1.00 0.00 92 SER A C 13
ATOM 18238 O O . SER A 1 92 ? 16.959 21.346 -6.052 1.00 0.00 92 SER A O 13
ATOM 18246 N N . SER A 1 93 ? 14.966 21.310 -5.009 1.00 0.00 93 SER A N 13
ATOM 18247 C CA . SER A 1 93 ? 14.749 22.746 -5.135 1.00 0.00 93 SER A CA 13
ATOM 18248 C C . SER A 1 93 ? 14.301 23.347 -3.806 1.00 0.00 93 SER A C 13
ATOM 18249 O O . SER A 1 93 ? 13.602 22.702 -3.025 1.00 0.00 93 SER A O 13
ATOM 18257 N N . GLY A 1 94 ? 14.709 24.588 -3.557 1.00 0.00 94 GLY A N 13
ATOM 18258 C CA . GLY A 1 94 ? 14.342 25.255 -2.322 1.00 0.00 94 GLY A CA 13
ATOM 18259 C C . GLY A 1 94 ? 12.841 25.399 -2.165 1.00 0.00 94 GLY A C 13
ATOM 18260 O O . GLY A 1 94 ? 12.382 25.736 -1.075 1.00 0.00 94 GLY A O 13
ATOM 18266 N N . GLY A 1 1 ? -24.160 -19.849 1.738 1.00 0.00 1 GLY A N 14
ATOM 18267 C CA . GLY A 1 1 ? -23.478 -19.880 0.457 1.00 0.00 1 GLY A CA 14
ATOM 18268 C C . GLY A 1 1 ? -22.651 -18.634 0.211 1.00 0.00 1 GLY A C 14
ATOM 18269 O O . GLY A 1 1 ? -22.887 -17.593 0.824 1.00 0.00 1 GLY A O 14
ATOM 18273 N N . SER A 1 2 ? -21.677 -18.740 -0.687 1.00 0.00 2 SER A N 14
ATOM 18274 C CA . SER A 1 2 ? -20.808 -17.614 -1.009 1.00 0.00 2 SER A CA 14
ATOM 18275 C C . SER A 1 2 ? -20.954 -17.217 -2.475 1.00 0.00 2 SER A C 14
ATOM 18276 O O . SER A 1 2 ? -20.913 -18.065 -3.366 1.00 0.00 2 SER A O 14
ATOM 18284 N N . SER A 1 3 ? -21.125 -15.921 -2.717 1.00 0.00 3 SER A N 14
ATOM 18285 C CA . SER A 1 3 ? -21.279 -15.410 -4.073 1.00 0.00 3 SER A CA 14
ATOM 18286 C C . SER A 1 3 ? -19.923 -15.246 -4.752 1.00 0.00 3 SER A C 14
ATOM 18287 O O . SER A 1 3 ? -19.629 -14.202 -5.332 1.00 0.00 3 SER A O 14
ATOM 18295 N N . GLY A 1 4 ? -19.098 -16.287 -4.671 1.00 0.00 4 GLY A N 14
ATOM 18296 C CA . GLY A 1 4 ? -17.782 -16.238 -5.281 1.00 0.00 4 GLY A CA 14
ATOM 18297 C C . GLY A 1 4 ? -16.669 -16.436 -4.271 1.00 0.00 4 GLY A C 14
ATOM 18298 O O . GLY A 1 4 ? -16.877 -16.276 -3.068 1.00 0.00 4 GLY A O 14
ATOM 18302 N N . SER A 1 5 ? -15.483 -16.784 -4.761 1.00 0.00 5 SER A N 14
ATOM 18303 C CA . SER A 1 5 ? -14.334 -17.009 -3.893 1.00 0.00 5 SER A CA 14
ATOM 18304 C C . SER A 1 5 ? -13.037 -17.015 -4.697 1.00 0.00 5 SER A C 14
ATOM 18305 O O . SER A 1 5 ? -12.896 -17.767 -5.661 1.00 0.00 5 SER A O 14
ATOM 18313 N N . SER A 1 6 ? -12.094 -16.169 -4.293 1.00 0.00 6 SER A N 14
ATOM 18314 C CA . SER A 1 6 ? -10.810 -16.073 -4.979 1.00 0.00 6 SER A CA 14
ATOM 18315 C C . SER A 1 6 ? -9.690 -16.647 -4.116 1.00 0.00 6 SER A C 14
ATOM 18316 O O . SER A 1 6 ? -8.614 -16.975 -4.614 1.00 0.00 6 SER A O 14
ATOM 18324 N N . GLY A 1 7 ? -9.953 -16.766 -2.818 1.00 0.00 7 GLY A N 14
ATOM 18325 C CA . GLY A 1 7 ? -8.958 -17.300 -1.906 1.00 0.00 7 GLY A CA 14
ATOM 18326 C C . GLY A 1 7 ? -7.729 -16.419 -1.808 1.00 0.00 7 GLY A C 14
ATOM 18327 O O . GLY A 1 7 ? -7.104 -16.096 -2.818 1.00 0.00 7 GLY A O 14
ATOM 18331 N N . CYS A 1 8 ? -7.380 -16.026 -0.587 1.00 0.00 8 CYS A N 14
ATOM 18332 C CA . CYS A 1 8 ? -6.219 -15.174 -0.359 1.00 0.00 8 CYS A CA 14
ATOM 18333 C C . CYS A 1 8 ? -4.955 -16.011 -0.188 1.00 0.00 8 CYS A C 14
ATOM 18334 O O . CYS A 1 8 ? -5.022 -17.228 -0.007 1.00 0.00 8 CYS A O 14
ATOM 18341 N N . LYS A 1 9 ? -3.804 -15.353 -0.249 1.00 0.00 9 LYS A N 14
ATOM 18342 C CA . LYS A 1 9 ? -2.523 -16.034 -0.100 1.00 0.00 9 LYS A CA 14
ATOM 18343 C C . LYS A 1 9 ? -1.910 -15.749 1.268 1.00 0.00 9 LYS A C 14
ATOM 18344 O O . LYS A 1 9 ? -1.278 -16.617 1.869 1.00 0.00 9 LYS A O 14
ATOM 18363 N N . LEU A 1 10 ? -2.103 -14.527 1.754 1.00 0.00 10 LEU A N 14
ATOM 18364 C CA . LEU A 1 10 ? -1.570 -14.128 3.052 1.00 0.00 10 LEU A CA 14
ATOM 18365 C C . LEU A 1 10 ? -2.404 -14.715 4.186 1.00 0.00 10 LEU A C 14
ATOM 18366 O O . LEU A 1 10 ? -1.925 -15.549 4.956 1.00 0.00 10 LEU A O 14
ATOM 18382 N N . CYS A 1 11 ? -3.655 -14.277 4.284 1.00 0.00 11 CYS A N 14
ATOM 18383 C CA . CYS A 1 11 ? -4.556 -14.760 5.323 1.00 0.00 11 CYS A CA 14
ATOM 18384 C C . CYS A 1 11 ? -5.149 -16.113 4.941 1.00 0.00 11 CYS A C 14
ATOM 18385 O O . CYS A 1 11 ? -5.615 -16.863 5.801 1.00 0.00 11 CYS A O 14
ATOM 18392 N N . LEU A 1 12 ? -5.129 -16.419 3.649 1.00 0.00 12 LEU A N 14
ATOM 18393 C CA . LEU A 1 12 ? -5.665 -17.682 3.154 1.00 0.00 12 LEU A CA 14
ATOM 18394 C C . LEU A 1 12 ? -7.101 -17.887 3.622 1.00 0.00 12 LEU A C 14
ATOM 18395 O O . LEU A 1 12 ? -7.455 -18.949 4.130 1.00 0.00 12 LEU A O 14
ATOM 18411 N N . GLY A 1 13 ? -7.927 -16.859 3.446 1.00 0.00 13 GLY A N 14
ATOM 18412 C CA . GLY A 1 13 ? -9.317 -16.946 3.854 1.00 0.00 13 GLY A CA 14
ATOM 18413 C C . GLY A 1 13 ? -10.271 -16.887 2.678 1.00 0.00 13 GLY A C 14
ATOM 18414 O O . GLY A 1 13 ? -10.033 -16.161 1.714 1.00 0.00 13 GLY A O 14
ATOM 18418 N N . GLU A 1 14 ? -11.353 -17.656 2.756 1.00 0.00 14 GLU A N 14
ATOM 18419 C CA . GLU A 1 14 ? -12.345 -17.689 1.688 1.00 0.00 14 GLU A CA 14
ATOM 18420 C C . GLU A 1 14 ? -13.247 -16.459 1.744 1.00 0.00 14 GLU A C 14
ATOM 18421 O O . GLU A 1 14 ? -13.978 -16.255 2.714 1.00 0.00 14 GLU A O 14
ATOM 18433 N N . TYR A 1 15 ? -13.190 -15.643 0.698 1.00 0.00 15 TYR A N 14
ATOM 18434 C CA . TYR A 1 15 ? -13.998 -14.431 0.629 1.00 0.00 15 TYR A CA 14
ATOM 18435 C C . TYR A 1 15 ? -14.485 -14.182 -0.796 1.00 0.00 15 TYR A C 14
ATOM 18436 O O . TYR A 1 15 ? -13.849 -14.573 -1.774 1.00 0.00 15 TYR A O 14
ATOM 18454 N N . PRO A 1 16 ? -15.642 -13.515 -0.916 1.00 0.00 16 PRO A N 14
ATOM 18455 C CA . PRO A 1 16 ? -16.241 -13.196 -2.215 1.00 0.00 16 PRO A CA 14
ATOM 18456 C C . PRO A 1 16 ? -15.443 -12.146 -2.980 1.00 0.00 16 PRO A C 14
ATOM 18457 O O . PRO A 1 16 ? -15.017 -11.140 -2.412 1.00 0.00 16 PRO A O 14
ATOM 18468 N N . VAL A 1 17 ? -15.243 -12.386 -4.272 1.00 0.00 17 VAL A N 14
ATOM 18469 C CA . VAL A 1 17 ? -14.496 -11.460 -5.115 1.00 0.00 17 VAL A CA 14
ATOM 18470 C C . VAL A 1 17 ? -14.895 -10.016 -4.833 1.00 0.00 17 VAL A C 14
ATOM 18471 O O . VAL A 1 17 ? -14.123 -9.090 -5.077 1.00 0.00 17 VAL A O 14
ATOM 18484 N N . GLU A 1 18 ? -16.107 -9.832 -4.316 1.00 0.00 18 GLU A N 14
ATOM 18485 C CA . GLU A 1 18 ? -16.607 -8.500 -4.001 1.00 0.00 18 GLU A CA 14
ATOM 18486 C C . GLU A 1 18 ? -15.700 -7.802 -2.992 1.00 0.00 18 GLU A C 14
ATOM 18487 O O . GLU A 1 18 ? -15.407 -6.615 -3.123 1.00 0.00 18 GLU A O 14
ATOM 18499 N N . GLN A 1 19 ? -15.260 -8.550 -1.985 1.00 0.00 19 GLN A N 14
ATOM 18500 C CA . GLN A 1 19 ? -14.388 -8.002 -0.952 1.00 0.00 19 GLN A CA 14
ATOM 18501 C C . GLN A 1 19 ? -12.925 -8.308 -1.258 1.00 0.00 19 GLN A C 14
ATOM 18502 O O . GLN A 1 19 ? -12.153 -8.652 -0.364 1.00 0.00 19 GLN A O 14
ATOM 18516 N N . MET A 1 20 ? -12.552 -8.181 -2.528 1.00 0.00 20 MET A N 14
ATOM 18517 C CA . MET A 1 20 ? -11.181 -8.442 -2.951 1.00 0.00 20 MET A CA 14
ATOM 18518 C C . MET A 1 20 ? -10.724 -7.414 -3.979 1.00 0.00 20 MET A C 14
ATOM 18519 O O . MET A 1 20 ? -11.542 -6.742 -4.608 1.00 0.00 20 MET A O 14
ATOM 18533 N N . THR A 1 21 ? -9.409 -7.295 -4.147 1.00 0.00 21 THR A N 14
ATOM 18534 C CA . THR A 1 21 ? -8.844 -6.347 -5.099 1.00 0.00 21 THR A CA 14
ATOM 18535 C C . THR A 1 21 ? -7.805 -7.017 -5.989 1.00 0.00 21 THR A C 14
ATOM 18536 O O . THR A 1 21 ? -6.921 -7.727 -5.506 1.00 0.00 21 THR A O 14
ATOM 18547 N N . THR A 1 22 ? -7.914 -6.788 -7.295 1.00 0.00 22 THR A N 14
ATOM 18548 C CA . THR A 1 22 ? -6.984 -7.370 -8.253 1.00 0.00 22 THR A CA 14
ATOM 18549 C C . THR A 1 22 ? -6.019 -6.318 -8.791 1.00 0.00 22 THR A C 14
ATOM 18550 O O . THR A 1 22 ? -6.432 -5.226 -9.181 1.00 0.00 22 THR A O 14
ATOM 18561 N N . ILE A 1 23 ? -4.734 -6.656 -8.811 1.00 0.00 23 ILE A N 14
ATOM 18562 C CA . ILE A 1 23 ? -3.712 -5.741 -9.304 1.00 0.00 23 ILE A CA 14
ATOM 18563 C C . ILE A 1 23 ? -3.605 -5.803 -10.823 1.00 0.00 23 ILE A C 14
ATOM 18564 O O . ILE A 1 23 ? -3.728 -6.872 -11.422 1.00 0.00 23 ILE A O 14
ATOM 18580 N N . ALA A 1 24 ? -3.374 -4.649 -11.442 1.00 0.00 24 ALA A N 14
ATOM 18581 C CA . ALA A 1 24 ? -3.247 -4.572 -12.892 1.00 0.00 24 ALA A CA 14
ATOM 18582 C C . ALA A 1 24 ? -1.783 -4.624 -13.318 1.00 0.00 24 ALA A C 14
ATOM 18583 O O . ALA A 1 24 ? -1.401 -4.037 -14.329 1.00 0.00 24 ALA A O 14
ATOM 18590 N N . GLN A 1 25 ? -0.970 -5.330 -12.539 1.00 0.00 25 GLN A N 14
ATOM 18591 C CA . GLN A 1 25 ? 0.452 -5.457 -12.835 1.00 0.00 25 GLN A CA 14
ATOM 18592 C C . GLN A 1 25 ? 0.872 -6.922 -12.877 1.00 0.00 25 GLN A C 14
ATOM 18593 O O . GLN A 1 25 ? 1.615 -7.341 -13.765 1.00 0.00 25 GLN A O 14
ATOM 18607 N N . CYS A 1 26 ? 0.391 -7.697 -11.911 1.00 0.00 26 CYS A N 14
ATOM 18608 C CA . CYS A 1 26 ? 0.715 -9.117 -11.836 1.00 0.00 26 CYS A CA 14
ATOM 18609 C C . CYS A 1 26 ? -0.545 -9.954 -11.637 1.00 0.00 26 CYS A C 14
ATOM 18610 O O . CYS A 1 26 ? -0.498 -11.033 -11.048 1.00 0.00 26 CYS A O 14
ATOM 18617 N N . GLN A 1 27 ? -1.670 -9.448 -12.134 1.00 0.00 27 GLN A N 14
ATOM 18618 C CA . GLN A 1 27 ? -2.942 -10.148 -12.010 1.00 0.00 27 GLN A CA 14
ATOM 18619 C C . GLN A 1 27 ? -3.032 -10.882 -10.677 1.00 0.00 27 GLN A C 14
ATOM 18620 O O . GLN A 1 27 ? -3.413 -12.052 -10.624 1.00 0.00 27 GLN A O 14
ATOM 18634 N N . CYS A 1 28 ? -2.680 -10.188 -9.600 1.00 0.00 28 CYS A N 14
ATOM 18635 C CA . CYS A 1 28 ? -2.719 -10.773 -8.265 1.00 0.00 28 CYS A CA 14
ATOM 18636 C C . CYS A 1 28 ? -3.869 -10.188 -7.449 1.00 0.00 28 CYS A C 14
ATOM 18637 O O . CYS A 1 28 ? -4.002 -8.970 -7.328 1.00 0.00 28 CYS A O 14
ATOM 18644 N N . ILE A 1 29 ? -4.696 -11.066 -6.891 1.00 0.00 29 ILE A N 14
ATOM 18645 C CA . ILE A 1 29 ? -5.833 -10.637 -6.085 1.00 0.00 29 ILE A CA 14
ATOM 18646 C C . ILE A 1 29 ? -5.536 -10.778 -4.597 1.00 0.00 29 ILE A C 14
ATOM 18647 O O . ILE A 1 29 ? -4.841 -11.704 -4.176 1.00 0.00 29 ILE A O 14
ATOM 18663 N N . PHE A 1 30 ? -6.068 -9.855 -3.802 1.00 0.00 30 PHE A N 14
ATOM 18664 C CA . PHE A 1 30 ? -5.862 -9.877 -2.359 1.00 0.00 30 PHE A CA 14
ATOM 18665 C C . PHE A 1 30 ? -7.018 -9.195 -1.634 1.00 0.00 30 PHE A C 14
ATOM 18666 O O . PHE A 1 30 ? -7.634 -8.267 -2.158 1.00 0.00 30 PHE A O 14
ATOM 18683 N N . CYS A 1 31 ? -7.307 -9.662 -0.424 1.00 0.00 31 CYS A N 14
ATOM 18684 C CA . CYS A 1 31 ? -8.389 -9.100 0.375 1.00 0.00 31 CYS A CA 14
ATOM 18685 C C . CYS A 1 31 ? -8.028 -7.703 0.874 1.00 0.00 31 CYS A C 14
ATOM 18686 O O . CYS A 1 31 ? -6.950 -7.488 1.429 1.00 0.00 31 CYS A O 14
ATOM 18693 N N . THR A 1 32 ? -8.938 -6.755 0.671 1.00 0.00 32 THR A N 14
ATOM 18694 C CA . THR A 1 32 ? -8.715 -5.379 1.099 1.00 0.00 32 THR A CA 14
ATOM 18695 C C . THR A 1 32 ? -7.938 -5.329 2.408 1.00 0.00 32 THR A C 14
ATOM 18696 O O . THR A 1 32 ? -6.952 -4.601 2.529 1.00 0.00 32 THR A O 14
ATOM 18707 N N . LEU A 1 33 ? -8.386 -6.108 3.387 1.00 0.00 33 LEU A N 14
ATOM 18708 C CA . LEU A 1 33 ? -7.730 -6.153 4.690 1.00 0.00 33 LEU A CA 14
ATOM 18709 C C . LEU A 1 33 ? -6.216 -6.244 4.535 1.00 0.00 33 LEU A C 14
ATOM 18710 O O . LEU A 1 33 ? -5.491 -5.298 4.847 1.00 0.00 33 LEU A O 14
ATOM 18726 N N . CYS A 1 34 ? -5.744 -7.386 4.048 1.00 0.00 34 CYS A N 14
ATOM 18727 C CA . CYS A 1 34 ? -4.316 -7.601 3.848 1.00 0.00 34 CYS A CA 14
ATOM 18728 C C . CYS A 1 34 ? -3.691 -6.434 3.089 1.00 0.00 34 CYS A C 14
ATOM 18729 O O . CYS A 1 34 ? -2.762 -5.788 3.576 1.00 0.00 34 CYS A O 14
ATOM 18736 N N . LEU A 1 35 ? -4.206 -6.170 1.894 1.00 0.00 35 LEU A N 14
ATOM 18737 C CA . LEU A 1 35 ? -3.700 -5.080 1.066 1.00 0.00 35 LEU A CA 14
ATOM 18738 C C . LEU A 1 35 ? -3.595 -3.788 1.871 1.00 0.00 35 LEU A C 14
ATOM 18739 O O . LEU A 1 35 ? -2.662 -3.005 1.690 1.00 0.00 35 LEU A O 14
ATOM 18755 N N . LYS A 1 36 ? -4.558 -3.573 2.761 1.00 0.00 36 LYS A N 14
ATOM 18756 C CA . LYS A 1 36 ? -4.574 -2.378 3.597 1.00 0.00 36 LYS A CA 14
ATOM 18757 C C . LYS A 1 36 ? -3.386 -2.367 4.553 1.00 0.00 36 LYS A C 14
ATOM 18758 O O . LYS A 1 36 ? -2.475 -1.551 4.415 1.00 0.00 36 LYS A O 14
ATOM 18777 N N . GLN A 1 37 ? -3.402 -3.279 5.521 1.00 0.00 37 GLN A N 14
ATOM 18778 C CA . GLN A 1 37 ? -2.325 -3.373 6.498 1.00 0.00 37 GLN A CA 14
ATOM 18779 C C . GLN A 1 37 ? -0.966 -3.425 5.807 1.00 0.00 37 GLN A C 14
ATOM 18780 O O . GLN A 1 37 ? -0.010 -2.783 6.245 1.00 0.00 37 GLN A O 14
ATOM 18794 N N . TYR A 1 38 ? -0.886 -4.194 4.727 1.00 0.00 38 TYR A N 14
ATOM 18795 C CA . TYR A 1 38 ? 0.357 -4.332 3.978 1.00 0.00 38 TYR A CA 14
ATOM 18796 C C . TYR A 1 38 ? 0.882 -2.970 3.535 1.00 0.00 38 TYR A C 14
ATOM 18797 O O . TYR A 1 38 ? 1.869 -2.467 4.072 1.00 0.00 38 TYR A O 14
ATOM 18815 N N . VAL A 1 39 ? 0.212 -2.376 2.553 1.00 0.00 39 VAL A N 14
ATOM 18816 C CA . VAL A 1 39 ? 0.607 -1.070 2.038 1.00 0.00 39 VAL A CA 14
ATOM 18817 C C . VAL A 1 39 ? 0.794 -0.066 3.170 1.00 0.00 39 VAL A C 14
ATOM 18818 O O . VAL A 1 39 ? 1.728 0.734 3.154 1.00 0.00 39 VAL A O 14
ATOM 18831 N N . GLU A 1 40 ? -0.101 -0.117 4.153 1.00 0.00 40 GLU A N 14
ATOM 18832 C CA . GLU A 1 40 ? -0.033 0.789 5.293 1.00 0.00 40 GLU A CA 14
ATOM 18833 C C . GLU A 1 40 ? 1.360 0.776 5.917 1.00 0.00 40 GLU A C 14
ATOM 18834 O O . GLU A 1 40 ? 2.027 1.809 5.996 1.00 0.00 40 GLU A O 14
ATOM 18846 N N . LEU A 1 41 ? 1.793 -0.400 6.359 1.00 0.00 41 LEU A N 14
ATOM 18847 C CA . LEU A 1 41 ? 3.106 -0.548 6.976 1.00 0.00 41 LEU A CA 14
ATOM 18848 C C . LEU A 1 41 ? 4.196 0.038 6.085 1.00 0.00 41 LEU A C 14
ATOM 18849 O O . LEU A 1 41 ? 5.058 0.785 6.549 1.00 0.00 41 LEU A O 14
ATOM 18865 N N . LEU A 1 42 ? 4.151 -0.305 4.802 1.00 0.00 42 LEU A N 14
ATOM 18866 C CA . LEU A 1 42 ? 5.135 0.189 3.844 1.00 0.00 42 LEU A CA 14
ATOM 18867 C C . LEU A 1 42 ? 5.208 1.712 3.875 1.00 0.00 42 LEU A C 14
ATOM 18868 O O . LEU A 1 42 ? 6.281 2.287 4.064 1.00 0.00 42 LEU A O 14
ATOM 18884 N N . ILE A 1 43 ? 4.062 2.358 3.691 1.00 0.00 43 ILE A N 14
ATOM 18885 C CA . ILE A 1 43 ? 3.997 3.815 3.703 1.00 0.00 43 ILE A CA 14
ATOM 18886 C C . ILE A 1 43 ? 4.607 4.383 4.979 1.00 0.00 43 ILE A C 14
ATOM 18887 O O . ILE A 1 43 ? 5.422 5.305 4.934 1.00 0.00 43 ILE A O 14
ATOM 18903 N N . LYS A 1 44 ? 4.210 3.825 6.117 1.00 0.00 44 LYS A N 14
ATOM 18904 C CA . LYS A 1 44 ? 4.720 4.273 7.408 1.00 0.00 44 LYS A CA 14
ATOM 18905 C C . LYS A 1 44 ? 6.244 4.238 7.432 1.00 0.00 44 LYS A C 14
ATOM 18906 O O . LYS A 1 44 ? 6.889 5.192 7.869 1.00 0.00 44 LYS A O 14
ATOM 18925 N N . GLU A 1 45 ? 6.815 3.134 6.959 1.00 0.00 45 GLU A N 14
ATOM 18926 C CA . GLU A 1 45 ? 8.264 2.978 6.928 1.00 0.00 45 GLU A CA 14
ATOM 18927 C C . GLU A 1 45 ? 8.936 4.240 6.395 1.00 0.00 45 GLU A C 14
ATOM 18928 O O . GLU A 1 45 ? 9.768 4.846 7.070 1.00 0.00 45 GLU A O 14
ATOM 18940 N N . GLY A 1 46 ? 8.569 4.631 5.179 1.00 0.00 46 GLY A N 14
ATOM 18941 C CA . GLY A 1 46 ? 9.145 5.819 4.575 1.00 0.00 46 GLY A CA 14
ATOM 18942 C C . GLY A 1 46 ? 10.314 5.497 3.665 1.00 0.00 46 GLY A C 14
ATOM 18943 O O . GLY A 1 46 ? 10.462 6.094 2.598 1.00 0.00 46 GLY A O 14
ATOM 18947 N N . LEU A 1 47 ? 11.147 4.551 4.085 1.00 0.00 47 LEU A N 14
ATOM 18948 C CA . LEU A 1 47 ? 12.309 4.152 3.301 1.00 0.00 47 LEU A CA 14
ATOM 18949 C C . LEU A 1 47 ? 11.892 3.662 1.918 1.00 0.00 47 LEU A C 14
ATOM 18950 O O . LEU A 1 47 ? 12.308 4.215 0.902 1.00 0.00 47 LEU A O 14
ATOM 18966 N N . GLU A 1 48 ? 11.065 2.621 1.890 1.00 0.00 48 GLU A N 14
ATOM 18967 C CA . GLU A 1 48 ? 10.591 2.058 0.631 1.00 0.00 48 GLU A CA 14
ATOM 18968 C C . GLU A 1 48 ? 9.224 2.629 0.261 1.00 0.00 48 GLU A C 14
ATOM 18969 O O . GLU A 1 48 ? 8.189 2.028 0.549 1.00 0.00 48 GLU A O 14
ATOM 18981 N N . THR A 1 49 ? 9.230 3.794 -0.379 1.00 0.00 49 THR A N 14
ATOM 18982 C CA . THR A 1 49 ? 7.993 4.447 -0.787 1.00 0.00 49 THR A CA 14
ATOM 18983 C C . THR A 1 49 ? 7.223 3.591 -1.786 1.00 0.00 49 THR A C 14
ATOM 18984 O O . THR A 1 49 ? 5.992 3.557 -1.770 1.00 0.00 49 THR A O 14
ATOM 18995 N N . ALA A 1 50 ? 7.954 2.901 -2.654 1.00 0.00 50 ALA A N 14
ATOM 18996 C CA . ALA A 1 50 ? 7.338 2.042 -3.659 1.00 0.00 50 ALA A CA 14
ATOM 18997 C C . ALA A 1 50 ? 6.771 0.775 -3.026 1.00 0.00 50 ALA A C 14
ATOM 18998 O O . ALA A 1 50 ? 7.479 0.049 -2.328 1.00 0.00 50 ALA A O 14
ATOM 19005 N N . ILE A 1 51 ? 5.491 0.518 -3.273 1.00 0.00 51 ILE A N 14
ATOM 19006 C CA . ILE A 1 51 ? 4.831 -0.661 -2.727 1.00 0.00 51 ILE A CA 14
ATOM 19007 C C . ILE A 1 51 ? 4.787 -1.790 -3.752 1.00 0.00 51 ILE A C 14
ATOM 19008 O O . ILE A 1 51 ? 4.132 -1.677 -4.787 1.00 0.00 51 ILE A O 14
ATOM 19024 N N . SER A 1 52 ? 5.488 -2.880 -3.453 1.00 0.00 52 SER A N 14
ATOM 19025 C CA . SER A 1 52 ? 5.530 -4.030 -4.348 1.00 0.00 52 SER A CA 14
ATOM 19026 C C . SER A 1 52 ? 4.484 -5.067 -3.951 1.00 0.00 52 SER A C 14
ATOM 19027 O O . SER A 1 52 ? 3.812 -4.928 -2.928 1.00 0.00 52 SER A O 14
ATOM 19035 N N . CYS A 1 53 ? 4.352 -6.107 -4.767 1.00 0.00 53 CYS A N 14
ATOM 19036 C CA . CYS A 1 53 ? 3.388 -7.169 -4.503 1.00 0.00 53 CYS A CA 14
ATOM 19037 C C . CYS A 1 53 ? 3.678 -7.846 -3.167 1.00 0.00 53 CYS A C 14
ATOM 19038 O O . CYS A 1 53 ? 4.820 -8.170 -2.841 1.00 0.00 53 CYS A O 14
ATOM 19045 N N . PRO A 1 54 ? 2.618 -8.067 -2.374 1.00 0.00 54 PRO A N 14
ATOM 19046 C CA . PRO A 1 54 ? 2.733 -8.707 -1.061 1.00 0.00 54 PRO A CA 14
ATOM 19047 C C . PRO A 1 54 ? 3.084 -10.187 -1.167 1.00 0.00 54 PRO A C 14
ATOM 19048 O O . PRO A 1 54 ? 3.207 -10.881 -0.156 1.00 0.00 54 PRO A O 14
ATOM 19059 N N . ASP A 1 55 ? 3.245 -10.666 -2.396 1.00 0.00 55 ASP A N 14
ATOM 19060 C CA . ASP A 1 55 ? 3.585 -12.064 -2.633 1.00 0.00 55 ASP A CA 14
ATOM 19061 C C . ASP A 1 55 ? 5.042 -12.204 -3.065 1.00 0.00 55 ASP A C 14
ATOM 19062 O O . ASP A 1 55 ? 5.414 -11.802 -4.166 1.00 0.00 55 ASP A O 14
ATOM 19071 N N . ALA A 1 56 ? 5.860 -12.776 -2.188 1.00 0.00 56 ALA A N 14
ATOM 19072 C CA . ALA A 1 56 ? 7.276 -12.970 -2.478 1.00 0.00 56 ALA A CA 14
ATOM 19073 C C . ALA A 1 56 ? 7.472 -13.987 -3.598 1.00 0.00 56 ALA A C 14
ATOM 19074 O O . ALA A 1 56 ? 8.439 -13.912 -4.355 1.00 0.00 56 ALA A O 14
ATOM 19081 N N . ALA A 1 57 ? 6.549 -14.938 -3.695 1.00 0.00 57 ALA A N 14
ATOM 19082 C CA . ALA A 1 57 ? 6.621 -15.970 -4.722 1.00 0.00 57 ALA A CA 14
ATOM 19083 C C . ALA A 1 57 ? 5.962 -15.503 -6.016 1.00 0.00 57 ALA A C 14
ATOM 19084 O O . ALA A 1 57 ? 5.394 -16.304 -6.760 1.00 0.00 57 ALA A O 14
ATOM 19091 N N . CYS A 1 58 ? 6.041 -14.203 -6.279 1.00 0.00 58 CYS A N 14
ATOM 19092 C CA . CYS A 1 58 ? 5.451 -13.629 -7.482 1.00 0.00 58 CYS A CA 14
ATOM 19093 C C . CYS A 1 58 ? 6.518 -13.377 -8.544 1.00 0.00 58 CYS A C 14
ATOM 19094 O O . CYS A 1 58 ? 7.417 -12.553 -8.373 1.00 0.00 58 CYS A O 14
ATOM 19101 N N . PRO A 1 59 ? 6.418 -14.103 -9.667 1.00 0.00 59 PRO A N 14
ATOM 19102 C CA . PRO A 1 59 ? 7.365 -13.975 -10.779 1.00 0.00 59 PRO A CA 14
ATOM 19103 C C . PRO A 1 59 ? 7.224 -12.644 -11.510 1.00 0.00 59 PRO A C 14
ATOM 19104 O O . PRO A 1 59 ? 7.961 -12.363 -12.456 1.00 0.00 59 PRO A O 14
ATOM 19115 N N . LYS A 1 60 ? 6.275 -11.828 -11.066 1.00 0.00 60 LYS A N 14
ATOM 19116 C CA . LYS A 1 60 ? 6.040 -10.525 -11.676 1.00 0.00 60 LYS A CA 14
ATOM 19117 C C . LYS A 1 60 ? 6.164 -9.409 -10.643 1.00 0.00 60 LYS A C 14
ATOM 19118 O O . LYS A 1 60 ? 6.351 -8.245 -10.995 1.00 0.00 60 LYS A O 14
ATOM 19137 N N . GLN A 1 61 ? 6.061 -9.774 -9.370 1.00 0.00 61 GLN A N 14
ATOM 19138 C CA . GLN A 1 61 ? 6.163 -8.804 -8.287 1.00 0.00 61 GLN A CA 14
ATOM 19139 C C . GLN A 1 61 ? 5.615 -7.447 -8.717 1.00 0.00 61 GLN A C 14
ATOM 19140 O O . GLN A 1 61 ? 6.230 -6.411 -8.469 1.00 0.00 61 GLN A O 14
ATOM 19154 N N . GLY A 1 62 ? 4.455 -7.462 -9.366 1.00 0.00 62 GLY A N 14
ATOM 19155 C CA . GLY A 1 62 ? 3.844 -6.227 -9.822 1.00 0.00 62 GLY A CA 14
ATOM 19156 C C . GLY A 1 62 ? 3.468 -5.309 -8.676 1.00 0.00 62 GLY A C 14
ATOM 19157 O O . GLY A 1 62 ? 2.753 -5.710 -7.758 1.00 0.00 62 GLY A O 14
ATOM 19161 N N . HIS A 1 63 ? 3.952 -4.072 -8.729 1.00 0.00 63 HIS A N 14
ATOM 19162 C CA . HIS A 1 63 ? 3.664 -3.093 -7.686 1.00 0.00 63 HIS A CA 14
ATOM 19163 C C . HIS A 1 63 ? 2.194 -2.687 -7.714 1.00 0.00 63 HIS A C 14
ATOM 19164 O O . HIS A 1 63 ? 1.466 -3.015 -8.652 1.00 0.00 63 HIS A O 14
ATOM 19178 N N . LEU A 1 64 ? 1.764 -1.970 -6.682 1.00 0.00 64 LEU A N 14
ATOM 19179 C CA . LEU A 1 64 ? 0.379 -1.519 -6.588 1.00 0.00 64 LEU 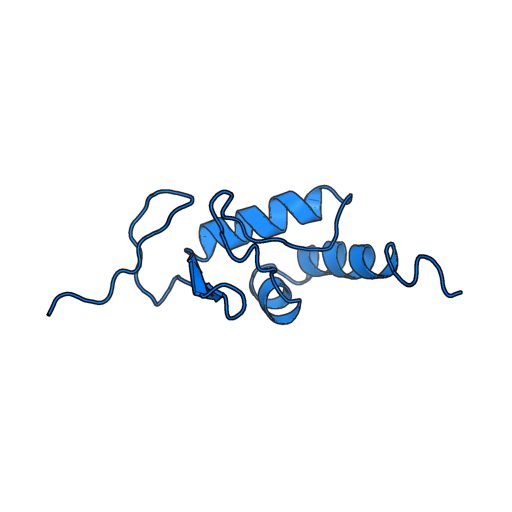A CA 14
ATOM 19180 C C . LEU A 1 64 ? 0.219 -0.124 -7.184 1.00 0.00 64 LEU A C 14
ATOM 19181 O O . LEU A 1 64 ? 1.128 0.701 -7.105 1.00 0.00 64 LEU A O 14
ATOM 19197 N N . GLN A 1 65 ? -0.943 0.131 -7.777 1.00 0.00 65 GLN A N 14
ATOM 19198 C CA . GLN A 1 65 ? -1.220 1.427 -8.384 1.00 0.00 65 GLN A CA 14
ATOM 19199 C C . GLN A 1 65 ? -1.683 2.432 -7.334 1.00 0.00 65 GLN A C 14
ATOM 19200 O O . GLN A 1 65 ? -2.214 2.053 -6.291 1.00 0.00 65 GLN A O 14
ATOM 19214 N N . GLU A 1 66 ? -1.479 3.715 -7.619 1.00 0.00 66 GLU A N 14
ATOM 19215 C CA . GLU A 1 66 ? -1.874 4.774 -6.698 1.00 0.00 66 GLU A CA 14
ATOM 19216 C C . GLU A 1 66 ? -3.374 4.723 -6.423 1.00 0.00 66 GLU A C 14
ATOM 19217 O O . GLU A 1 66 ? -3.815 4.912 -5.289 1.00 0.00 66 GLU A O 14
ATOM 19229 N N . ASN A 1 67 ? -4.154 4.467 -7.469 1.00 0.00 67 ASN A N 14
ATOM 19230 C CA . ASN A 1 67 ? -5.604 4.392 -7.341 1.00 0.00 67 ASN A CA 14
ATOM 19231 C C . ASN A 1 67 ? -6.007 3.354 -6.298 1.00 0.00 67 ASN A C 14
ATOM 19232 O O . ASN A 1 67 ? -6.899 3.590 -5.485 1.00 0.00 67 ASN A O 14
ATOM 19243 N N . GLU A 1 68 ? -5.340 2.204 -6.329 1.00 0.00 68 GLU A N 14
ATOM 19244 C CA . GLU A 1 68 ? -5.628 1.128 -5.387 1.00 0.00 68 GLU A CA 14
ATOM 19245 C C . GLU A 1 68 ? -5.382 1.584 -3.952 1.00 0.00 68 GLU A C 14
ATOM 19246 O O . GLU A 1 68 ? -6.290 1.570 -3.120 1.00 0.00 68 GLU A O 14
ATOM 19258 N N . ILE A 1 69 ? -4.146 1.985 -3.668 1.00 0.00 69 ILE A N 14
ATOM 19259 C CA . ILE A 1 69 ? -3.781 2.443 -2.334 1.00 0.00 69 ILE A CA 14
ATOM 19260 C C . ILE A 1 69 ? -4.763 3.493 -1.824 1.00 0.00 69 ILE A C 14
ATOM 19261 O O . ILE A 1 69 ? -5.143 3.483 -0.655 1.00 0.00 69 ILE A O 14
ATOM 19277 N N . GLU A 1 70 ? -5.170 4.394 -2.712 1.00 0.00 70 GLU A N 14
ATOM 19278 C CA . GLU A 1 70 ? -6.110 5.450 -2.352 1.00 0.00 70 GLU A CA 14
ATOM 19279 C C . GLU A 1 70 ? -7.263 4.891 -1.522 1.00 0.00 70 GLU A C 14
ATOM 19280 O O . GLU A 1 70 ? -7.633 5.459 -0.492 1.00 0.00 70 GLU A O 14
ATOM 19292 N N . CYS A 1 71 ? -7.825 3.777 -1.976 1.00 0.00 71 CYS A N 14
ATOM 19293 C CA . CYS A 1 71 ? -8.938 3.142 -1.277 1.00 0.00 71 CYS A CA 14
ATOM 19294 C C . CYS A 1 71 ? -8.447 2.391 -0.044 1.00 0.00 71 CYS A C 14
ATOM 19295 O O . CYS A 1 71 ? -8.997 2.539 1.046 1.00 0.00 71 CYS A O 14
ATOM 19303 N N . MET A 1 72 ? -7.407 1.581 -0.226 1.00 0.00 72 MET A N 14
ATOM 19304 C CA . MET A 1 72 ? -6.843 0.806 0.871 1.00 0.00 72 MET A CA 14
ATOM 19305 C C . MET A 1 72 ? -6.714 1.658 2.129 1.00 0.00 72 MET A C 14
ATOM 19306 O O . MET A 1 72 ? -7.251 1.314 3.182 1.00 0.00 72 MET A O 14
ATOM 19320 N N . VAL A 1 73 ? -5.997 2.771 2.014 1.00 0.00 73 VAL A N 14
ATOM 19321 C CA . VAL A 1 73 ? -5.798 3.673 3.143 1.00 0.00 73 VAL A CA 14
ATOM 19322 C C . VAL A 1 73 ? -6.526 4.995 2.924 1.00 0.00 73 VAL A C 14
ATOM 19323 O O . VAL A 1 73 ? -6.714 5.432 1.789 1.00 0.00 73 VAL A O 14
ATOM 19336 N N . ALA A 1 74 ? -6.931 5.629 4.020 1.00 0.00 74 ALA A N 14
ATOM 19337 C CA . ALA A 1 74 ? -7.636 6.902 3.949 1.00 0.00 74 ALA A CA 14
ATOM 19338 C C . ALA A 1 74 ? -6.685 8.036 3.579 1.00 0.00 74 ALA A C 14
ATOM 19339 O O . ALA A 1 74 ? -5.470 7.845 3.521 1.00 0.00 74 ALA A O 14
ATOM 19346 N N . ALA A 1 75 ? -7.246 9.215 3.331 1.00 0.00 75 ALA A N 14
ATOM 19347 C CA . ALA A 1 75 ? -6.446 10.379 2.969 1.00 0.00 75 ALA A CA 14
ATOM 19348 C C . ALA A 1 75 ? -5.319 10.605 3.970 1.00 0.00 75 ALA A C 14
ATOM 19349 O O . ALA A 1 75 ? -4.148 10.670 3.597 1.00 0.00 75 ALA A O 14
ATOM 19356 N N . GLU A 1 76 ? -5.681 10.723 5.245 1.00 0.00 76 GLU A N 14
ATOM 19357 C CA . GLU A 1 76 ? -4.698 10.943 6.299 1.00 0.00 76 GLU A CA 14
ATOM 19358 C C . GLU A 1 76 ? -3.444 10.106 6.058 1.00 0.00 76 GLU A C 14
ATOM 19359 O O . GLU A 1 76 ? -2.324 10.572 6.267 1.00 0.00 76 GLU A O 14
ATOM 19371 N N . ILE A 1 77 ? -3.643 8.868 5.618 1.00 0.00 77 ILE A N 14
ATOM 19372 C CA . ILE A 1 77 ? -2.530 7.966 5.349 1.00 0.00 77 ILE A CA 14
ATOM 19373 C C . ILE A 1 77 ? -1.972 8.184 3.947 1.00 0.00 77 ILE A C 14
ATOM 19374 O O . ILE A 1 77 ? -0.808 8.545 3.780 1.00 0.00 77 ILE A O 14
ATOM 19390 N N . MET A 1 78 ? -2.814 7.965 2.941 1.00 0.00 78 MET A N 14
ATOM 19391 C CA . MET A 1 78 ? -2.405 8.142 1.552 1.00 0.00 78 MET A CA 14
ATOM 19392 C C . MET A 1 78 ? -1.388 9.271 1.423 1.00 0.00 78 MET A C 14
ATOM 19393 O O . MET A 1 78 ? -0.347 9.112 0.786 1.00 0.00 78 MET A O 14
ATOM 19407 N N . GLN A 1 79 ? -1.697 10.412 2.031 1.00 0.00 79 GLN A N 14
ATOM 19408 C CA . GLN A 1 79 ? -0.810 11.568 1.983 1.00 0.00 79 GLN A CA 14
ATOM 19409 C C . GLN A 1 79 ? 0.625 11.166 2.305 1.00 0.00 79 GLN A C 14
ATOM 19410 O O . GLN A 1 79 ? 1.557 11.526 1.585 1.00 0.00 79 GLN A O 14
ATOM 19424 N N . ARG A 1 80 ? 0.797 10.418 3.390 1.00 0.00 80 ARG A N 14
ATOM 19425 C CA . ARG A 1 80 ? 2.119 9.969 3.808 1.00 0.00 80 ARG A CA 14
ATOM 19426 C C . ARG A 1 80 ? 2.838 9.259 2.665 1.00 0.00 80 ARG A C 14
ATOM 19427 O O . ARG A 1 80 ? 4.068 9.222 2.618 1.00 0.00 80 ARG A O 14
ATOM 19448 N N . TYR A 1 81 ? 2.063 8.696 1.744 1.00 0.00 81 TYR A N 14
ATOM 19449 C CA . TYR A 1 81 ? 2.625 7.983 0.603 1.00 0.00 81 TYR A CA 14
ATOM 19450 C C . TYR A 1 81 ? 2.876 8.935 -0.562 1.00 0.00 81 TYR A C 14
ATOM 19451 O O . TYR A 1 81 ? 3.891 8.836 -1.254 1.00 0.00 81 TYR A O 14
ATOM 19469 N N . LYS A 1 82 ? 1.946 9.859 -0.775 1.00 0.00 82 LYS A N 14
ATOM 19470 C CA . LYS A 1 82 ? 2.065 10.832 -1.854 1.00 0.00 82 LYS A CA 14
ATOM 19471 C C . LYS A 1 82 ? 3.322 11.679 -1.688 1.00 0.00 82 LYS A C 14
ATOM 19472 O O . LYS A 1 82 ? 4.122 11.812 -2.613 1.00 0.00 82 LYS A O 14
ATOM 19491 N N . LYS A 1 83 ? 3.492 12.250 -0.500 1.00 0.00 83 LYS A N 14
ATOM 19492 C CA . LYS A 1 83 ? 4.653 13.083 -0.209 1.00 0.00 83 LYS A CA 14
ATOM 19493 C C . LYS A 1 83 ? 5.947 12.301 -0.411 1.00 0.00 83 LYS A C 14
ATOM 19494 O O . LYS A 1 83 ? 6.918 12.820 -0.963 1.00 0.00 83 LYS A O 14
ATOM 19513 N N . LEU A 1 84 ? 5.953 11.050 0.038 1.00 0.00 84 LEU A N 14
ATOM 19514 C CA . LEU A 1 84 ? 7.128 10.196 -0.095 1.00 0.00 84 LEU A CA 14
ATOM 19515 C C . LEU A 1 84 ? 7.699 10.270 -1.509 1.00 0.00 84 LEU A C 14
ATOM 19516 O O . LEU A 1 84 ? 8.894 10.490 -1.694 1.00 0.00 84 LEU A O 14
ATOM 19532 N N . GLN A 1 85 ? 6.833 10.086 -2.500 1.00 0.00 85 GLN A N 14
ATOM 19533 C CA . GLN A 1 85 ? 7.251 10.133 -3.897 1.00 0.00 85 GLN A CA 14
ATOM 19534 C C . GLN A 1 85 ? 7.946 11.454 -4.213 1.00 0.00 85 GLN A C 14
ATOM 19535 O O . GLN A 1 85 ? 9.078 11.470 -4.695 1.00 0.00 85 GLN A O 14
ATOM 19549 N N . PHE A 1 86 ? 7.261 12.558 -3.937 1.00 0.00 86 PHE A N 14
ATOM 19550 C CA . PHE A 1 86 ? 7.811 13.883 -4.192 1.00 0.00 86 PHE A CA 14
ATOM 19551 C C . PHE A 1 86 ? 9.273 13.958 -3.759 1.00 0.00 86 PHE A C 14
ATOM 19552 O O . PHE A 1 86 ? 10.141 14.352 -4.537 1.00 0.00 86 PHE A O 14
ATOM 19569 N N . GLU A 1 87 ? 9.535 13.575 -2.513 1.00 0.00 87 GLU A N 14
ATOM 19570 C CA . GLU A 1 87 ? 10.890 13.601 -1.977 1.00 0.00 87 GLU A CA 14
ATOM 19571 C C . GLU A 1 87 ? 11.838 12.788 -2.855 1.00 0.00 87 GLU A C 14
ATOM 19572 O O . GLU A 1 87 ? 12.946 13.228 -3.162 1.00 0.00 87 GLU A O 14
ATOM 19584 N N . ARG A 1 88 ? 11.394 11.601 -3.254 1.00 0.00 88 ARG A N 14
ATOM 19585 C CA . ARG A 1 88 ? 12.203 10.727 -4.095 1.00 0.00 88 ARG A CA 14
ATOM 19586 C C . ARG A 1 88 ? 11.477 10.402 -5.398 1.00 0.00 88 ARG A C 14
ATOM 19587 O O . ARG A 1 88 ? 10.825 9.365 -5.515 1.00 0.00 88 ARG A O 14
ATOM 19608 N N . SER A 1 89 ? 11.597 11.297 -6.373 1.00 0.00 89 SER A N 14
ATOM 19609 C CA . SER A 1 89 ? 10.949 11.109 -7.666 1.00 0.00 89 SER A CA 14
ATOM 19610 C C . SER A 1 89 ? 11.948 11.293 -8.805 1.00 0.00 89 SER A C 14
ATOM 19611 O O . SER A 1 89 ? 12.922 12.033 -8.678 1.00 0.00 89 SER A O 14
ATOM 19619 N N . GLY A 1 90 ? 11.697 10.611 -9.919 1.00 0.00 90 GLY A N 14
ATOM 19620 C CA . GLY A 1 90 ? 12.581 10.712 -11.065 1.00 0.00 90 GLY A CA 14
ATOM 19621 C C . GLY A 1 90 ? 12.319 9.631 -12.097 1.00 0.00 90 GLY A C 14
ATOM 19622 O O . GLY A 1 90 ? 11.354 8.873 -12.001 1.00 0.00 90 GLY A O 14
ATOM 19626 N N . PRO A 1 91 ? 13.193 9.552 -13.111 1.00 0.00 91 PRO A N 14
ATOM 19627 C CA . PRO A 1 91 ? 13.072 8.560 -14.184 1.00 0.00 91 PRO A CA 14
ATOM 19628 C C . PRO A 1 91 ? 13.356 7.143 -13.699 1.00 0.00 91 PRO A C 14
ATOM 19629 O O . PRO A 1 91 ? 14.496 6.803 -13.379 1.00 0.00 91 PRO A O 14
ATOM 19640 N N . SER A 1 92 ? 12.313 6.320 -13.647 1.00 0.00 92 SER A N 14
ATOM 19641 C CA . SER A 1 92 ? 12.451 4.940 -13.198 1.00 0.00 92 SER A CA 14
ATOM 19642 C C . SER A 1 92 ? 12.712 4.008 -14.377 1.00 0.00 92 SER A C 14
ATOM 19643 O O . SER A 1 92 ? 11.995 4.039 -15.378 1.00 0.00 92 SER A O 14
ATOM 19651 N N . SER A 1 93 ? 13.743 3.179 -14.251 1.00 0.00 93 SER A N 14
ATOM 19652 C CA . SER A 1 93 ? 14.102 2.241 -15.308 1.00 0.00 93 SER A CA 14
ATOM 19653 C C . SER A 1 93 ? 14.785 1.005 -14.727 1.00 0.00 93 SER A C 14
ATOM 19654 O O . SER A 1 93 ? 15.694 1.112 -13.906 1.00 0.00 93 SER A O 14
ATOM 19662 N N . GLY A 1 94 ? 14.338 -0.170 -15.164 1.00 0.00 94 GLY A N 14
ATOM 19663 C CA . GLY A 1 94 ? 14.916 -1.409 -14.678 1.00 0.00 94 GLY A CA 14
ATOM 19664 C C . GLY A 1 94 ? 16.430 -1.412 -14.752 1.00 0.00 94 GLY A C 14
ATOM 19665 O O . GLY A 1 94 ? 17.027 -2.486 -14.778 1.00 0.00 94 GLY A O 14
ATOM 19671 N N . GLY A 1 1 ? -24.453 -27.243 -5.068 1.00 0.00 1 GLY A N 15
ATOM 19672 C CA . GLY A 1 1 ? -23.480 -26.834 -4.072 1.00 0.00 1 GLY A CA 15
ATOM 19673 C C . GLY A 1 1 ? -23.249 -25.336 -4.070 1.00 0.00 1 GLY A C 15
ATOM 19674 O O . GLY A 1 1 ? -23.845 -24.608 -4.863 1.00 0.00 1 GLY A O 15
ATOM 19678 N N . SER A 1 2 ? -22.382 -24.874 -3.175 1.00 0.00 2 SER A N 15
ATOM 19679 C CA . SER A 1 2 ? -22.078 -23.451 -3.068 1.00 0.00 2 SER A CA 15
ATOM 19680 C C . SER A 1 2 ? -20.663 -23.160 -3.559 1.00 0.00 2 SER A C 15
ATOM 19681 O O . SER A 1 2 ? -19.773 -24.005 -3.459 1.00 0.00 2 SER A O 15
ATOM 19689 N N . SER A 1 3 ? -20.464 -21.958 -4.089 1.00 0.00 3 SER A N 15
ATOM 19690 C CA . SER A 1 3 ? -19.159 -21.555 -4.600 1.00 0.00 3 SER A CA 15
ATOM 19691 C C . SER A 1 3 ? -19.120 -20.053 -4.868 1.00 0.00 3 SER A C 15
ATOM 19692 O O . SER A 1 3 ? -20.103 -19.466 -5.316 1.00 0.00 3 SER A O 15
ATOM 19700 N N . GLY A 1 4 ? -17.974 -19.438 -4.590 1.00 0.00 4 GLY A N 15
ATOM 19701 C CA . GLY A 1 4 ? -17.827 -18.010 -4.806 1.00 0.00 4 GLY A CA 15
ATOM 19702 C C . GLY A 1 4 ? -16.768 -17.395 -3.914 1.00 0.00 4 GLY A C 15
ATOM 19703 O O . GLY A 1 4 ? -17.052 -16.485 -3.137 1.00 0.00 4 GLY A O 15
ATOM 19707 N N . SER A 1 5 ? -15.540 -17.895 -4.025 1.00 0.00 5 SER A N 15
ATOM 19708 C CA . SER A 1 5 ? -14.435 -17.392 -3.218 1.00 0.00 5 SER A CA 15
ATOM 19709 C C . SER A 1 5 ? -13.175 -17.231 -4.064 1.00 0.00 5 SER A C 15
ATOM 19710 O O . SER A 1 5 ? -13.019 -17.882 -5.096 1.00 0.00 5 SER A O 15
ATOM 19718 N N . SER A 1 6 ? -12.277 -16.357 -3.617 1.00 0.00 6 SER A N 15
ATOM 19719 C CA . SER A 1 6 ? -11.032 -16.106 -4.334 1.00 0.00 6 SER A CA 15
ATOM 19720 C C . SER A 1 6 ? -9.868 -16.835 -3.669 1.00 0.00 6 SER A C 15
ATOM 19721 O O . SER A 1 6 ? -8.954 -17.311 -4.342 1.00 0.00 6 SER A O 15
ATOM 19729 N N . GLY A 1 7 ? -9.909 -16.918 -2.343 1.00 0.00 7 GLY A N 15
ATOM 19730 C CA . GLY A 1 7 ? -8.852 -17.589 -1.609 1.00 0.00 7 GLY A CA 15
ATOM 19731 C C . GLY A 1 7 ? -7.593 -16.751 -1.508 1.00 0.00 7 GLY A C 15
ATOM 19732 O O . GLY A 1 7 ? -6.668 -16.906 -2.307 1.00 0.00 7 GLY A O 15
ATOM 19736 N N . CYS A 1 8 ? -7.556 -15.857 -0.525 1.00 0.00 8 CYS A N 15
ATOM 19737 C CA . CYS A 1 8 ? -6.403 -14.988 -0.324 1.00 0.00 8 CYS A CA 15
ATOM 19738 C C . CYS A 1 8 ? -5.113 -15.802 -0.268 1.00 0.00 8 CYS A C 15
ATOM 19739 O O . CYS A 1 8 ? -5.124 -16.985 0.074 1.00 0.00 8 CYS A O 15
ATOM 19746 N N . LYS A 1 9 ? -4.000 -15.159 -0.608 1.00 0.00 9 LYS A N 15
ATOM 19747 C CA . LYS A 1 9 ? -2.700 -15.819 -0.596 1.00 0.00 9 LYS A CA 15
ATOM 19748 C C . LYS A 1 9 ? -1.957 -15.534 0.705 1.00 0.00 9 LYS A C 15
ATOM 19749 O O . LYS A 1 9 ? -1.151 -16.347 1.163 1.00 0.00 9 LYS A O 15
ATOM 19768 N N . LEU A 1 10 ? -2.232 -14.377 1.298 1.00 0.00 10 LEU A N 15
ATOM 19769 C CA . LEU A 1 10 ? -1.590 -13.986 2.547 1.00 0.00 10 LEU A CA 15
ATOM 19770 C C . LEU A 1 10 ? -2.200 -14.731 3.729 1.00 0.00 10 LEU A C 15
ATOM 19771 O O . LEU A 1 10 ? -1.566 -15.606 4.320 1.00 0.00 10 LEU A O 15
ATOM 19787 N N . CYS A 1 11 ? -3.436 -14.379 4.071 1.00 0.00 11 CYS A N 15
ATOM 19788 C CA . CYS A 1 11 ? -4.134 -15.015 5.181 1.00 0.00 11 CYS A CA 15
ATOM 19789 C C . CYS A 1 11 ? -4.959 -16.204 4.696 1.00 0.00 11 CYS A C 15
ATOM 19790 O O . CYS A 1 11 ? -5.221 -17.142 5.450 1.00 0.00 11 CYS A O 15
ATOM 19797 N N . LEU A 1 12 ? -5.364 -16.159 3.431 1.00 0.00 12 LEU A N 15
ATOM 19798 C CA . LEU A 1 12 ? -6.159 -17.232 2.844 1.00 0.00 12 LEU A CA 15
ATOM 19799 C C . LEU A 1 12 ? -7.436 -17.465 3.646 1.00 0.00 12 LEU A C 15
ATOM 19800 O O . LEU A 1 12 ? -7.715 -18.583 4.078 1.00 0.00 12 LEU A O 15
ATOM 19816 N N . GLY A 1 13 ? -8.210 -16.401 3.837 1.00 0.00 13 GLY A N 15
ATOM 19817 C CA . GLY A 1 13 ? -9.450 -16.511 4.584 1.00 0.00 13 GLY A CA 15
ATOM 19818 C C . GLY A 1 13 ? -10.588 -17.055 3.743 1.00 0.00 13 GLY A C 15
ATOM 19819 O O . GLY A 1 13 ? -11.659 -17.362 4.262 1.00 0.00 13 GLY A O 15
ATOM 19823 N N . GLU A 1 14 ? -10.354 -17.171 2.439 1.00 0.00 14 GLU A N 15
ATOM 19824 C CA . GLU A 1 14 ? -11.370 -17.678 1.524 1.00 0.00 14 GLU A CA 15
ATOM 19825 C C . GLU A 1 14 ? -12.544 -16.708 1.422 1.00 0.00 14 GLU A C 15
ATOM 19826 O O . GLU A 1 14 ? -13.698 -17.091 1.620 1.00 0.00 14 GLU A O 15
ATOM 19838 N N . TYR A 1 15 ? -12.241 -15.453 1.113 1.00 0.00 15 TYR A N 15
ATOM 19839 C CA . TYR A 1 15 ? -13.270 -14.427 0.988 1.00 0.00 15 TYR A CA 15
ATOM 19840 C C . TYR A 1 15 ? -13.777 -14.336 -0.448 1.00 0.00 15 TYR A C 15
ATOM 19841 O O . TYR A 1 15 ? -13.068 -14.651 -1.405 1.00 0.00 15 TYR A O 15
ATOM 19859 N N . PRO A 1 16 ? -15.033 -13.894 -0.605 1.00 0.00 16 PRO A N 15
ATOM 19860 C CA . PRO A 1 16 ? -15.664 -13.750 -1.920 1.00 0.00 16 PRO A CA 15
ATOM 19861 C C . PRO A 1 16 ? -15.059 -12.610 -2.730 1.00 0.00 16 PRO A C 15
ATOM 19862 O O . PRO A 1 16 ? -14.692 -11.571 -2.181 1.00 0.00 16 PRO A O 15
ATOM 19873 N N . VAL A 1 17 ? -14.959 -12.810 -4.041 1.00 0.00 17 VAL A N 15
ATOM 19874 C CA . VAL A 1 17 ? -14.399 -11.797 -4.929 1.00 0.00 17 VAL A CA 15
ATOM 19875 C C . VAL A 1 17 ? -14.875 -10.402 -4.539 1.00 0.00 17 VAL A C 15
ATOM 19876 O O . VAL A 1 17 ? -14.122 -9.433 -4.625 1.00 0.00 17 VAL A O 15
ATOM 19889 N N . GLU A 1 18 ? -16.130 -10.309 -4.111 1.00 0.00 18 GLU A N 15
ATOM 19890 C CA . GLU A 1 18 ? -16.707 -9.032 -3.708 1.00 0.00 18 GLU A CA 15
ATOM 19891 C C . GLU A 1 18 ? -15.790 -8.306 -2.728 1.00 0.00 18 GLU A C 15
ATOM 19892 O O . GLU A 1 18 ? -15.575 -7.100 -2.843 1.00 0.00 18 GLU A O 15
ATOM 19904 N N . GLN A 1 19 ? -15.255 -9.050 -1.766 1.00 0.00 19 GLN A N 15
ATOM 19905 C CA . GLN A 1 19 ? -14.363 -8.477 -0.765 1.00 0.00 19 GLN A CA 15
ATOM 19906 C C . GLN A 1 19 ? -12.905 -8.765 -1.106 1.00 0.00 19 GLN A C 15
ATOM 19907 O O . GLN A 1 19 ? -12.129 -9.190 -0.251 1.00 0.00 19 GLN A O 15
ATOM 19921 N N . MET A 1 20 ? -12.538 -8.532 -2.362 1.00 0.00 20 MET A N 15
ATOM 19922 C CA . MET A 1 20 ? -11.173 -8.765 -2.817 1.00 0.00 20 MET A CA 15
ATOM 19923 C C . MET A 1 20 ? -10.779 -7.762 -3.896 1.00 0.00 20 MET A C 15
ATOM 19924 O O . MET A 1 20 ? -11.636 -7.123 -4.507 1.00 0.00 20 MET A O 15
ATOM 19938 N N . THR A 1 21 ? -9.477 -7.629 -4.128 1.00 0.00 21 THR A N 15
ATOM 19939 C CA . THR A 1 21 ? -8.970 -6.704 -5.133 1.00 0.00 21 THR A CA 15
ATOM 19940 C C . THR A 1 21 ? -7.950 -7.381 -6.040 1.00 0.00 21 THR A C 15
ATOM 19941 O O . THR A 1 21 ? -7.005 -8.013 -5.567 1.00 0.00 21 THR A O 15
ATOM 19952 N N . THR A 1 22 ? -8.145 -7.245 -7.348 1.00 0.00 22 THR A N 15
ATOM 19953 C CA . THR A 1 22 ? -7.241 -7.844 -8.322 1.00 0.00 22 THR A CA 15
ATOM 19954 C C . THR A 1 22 ? -6.263 -6.814 -8.873 1.00 0.00 22 THR A C 15
ATOM 19955 O O . THR A 1 22 ? -6.669 -5.764 -9.372 1.00 0.00 22 THR A O 15
ATOM 19966 N N . ILE A 1 23 ? -4.973 -7.119 -8.779 1.00 0.00 23 ILE A N 15
ATOM 19967 C CA . ILE A 1 23 ? -3.938 -6.218 -9.270 1.00 0.00 23 ILE A CA 15
ATOM 19968 C C . ILE A 1 23 ? -3.803 -6.310 -10.786 1.00 0.00 23 ILE A C 15
ATOM 19969 O O . ILE A 1 23 ? -3.655 -7.398 -11.341 1.00 0.00 23 ILE A O 15
ATOM 19985 N N . ALA A 1 24 ? -3.853 -5.160 -11.450 1.00 0.00 24 ALA A N 15
ATOM 19986 C CA . ALA A 1 24 ? -3.733 -5.109 -12.902 1.00 0.00 24 ALA A CA 15
ATOM 19987 C C . ALA A 1 24 ? -2.269 -5.090 -13.330 1.00 0.00 24 ALA A C 15
ATOM 19988 O O . ALA A 1 24 ? -1.944 -4.665 -14.439 1.00 0.00 24 ALA A O 15
ATOM 19995 N N . GLN A 1 25 ? -1.391 -5.552 -12.446 1.00 0.00 25 GLN A N 15
ATOM 19996 C CA . GLN A 1 25 ? 0.037 -5.586 -12.734 1.00 0.00 25 GLN A CA 15
ATOM 19997 C C . GLN A 1 25 ? 0.551 -7.021 -12.772 1.00 0.00 25 GLN A C 15
ATOM 19998 O O . GLN A 1 25 ? 1.290 -7.403 -13.679 1.00 0.00 25 GLN A O 15
ATOM 20012 N N . CYS A 1 26 ? 0.156 -7.812 -11.780 1.00 0.00 26 CYS A N 15
ATOM 20013 C CA . CYS A 1 26 ? 0.576 -9.206 -11.699 1.00 0.00 26 CYS A CA 15
ATOM 20014 C C . CYS A 1 26 ? -0.618 -10.121 -11.443 1.00 0.00 26 CYS A C 15
ATOM 20015 O O . CYS A 1 26 ? -0.489 -11.158 -10.793 1.00 0.00 26 CYS A O 15
ATOM 20022 N N . GLN A 1 27 ? -1.778 -9.728 -11.958 1.00 0.00 27 GLN A N 15
ATOM 20023 C CA . GLN A 1 27 ? -2.995 -10.512 -11.785 1.00 0.00 27 GLN A CA 15
ATOM 20024 C C . GLN A 1 27 ? -3.011 -11.198 -10.422 1.00 0.00 27 GLN A C 15
ATOM 20025 O O . GLN A 1 27 ? -3.390 -12.364 -10.307 1.00 0.00 27 GLN A O 15
ATOM 20039 N N . CYS A 1 28 ? -2.597 -10.468 -9.392 1.00 0.00 28 CYS A N 15
ATOM 20040 C CA . CYS A 1 28 ? -2.562 -11.005 -8.038 1.00 0.00 28 CYS A CA 15
ATOM 20041 C C . CYS A 1 28 ? -3.731 -10.475 -7.212 1.00 0.00 28 CYS A C 15
ATOM 20042 O O . CYS A 1 28 ? -3.895 -9.265 -7.057 1.00 0.00 28 CYS A O 15
ATOM 20049 N N . ILE A 1 29 ? -4.538 -11.388 -6.684 1.00 0.00 29 ILE A N 15
ATOM 20050 C CA . ILE A 1 29 ? -5.690 -11.013 -5.874 1.00 0.00 29 ILE A CA 15
ATOM 20051 C C . ILE A 1 29 ? -5.335 -10.991 -4.391 1.00 0.00 29 ILE A C 15
ATOM 20052 O O . ILE A 1 29 ? -4.539 -11.804 -3.920 1.00 0.00 29 ILE A O 15
ATOM 20068 N N . PHE A 1 30 ? -5.932 -10.057 -3.659 1.00 0.00 30 PHE A N 15
ATOM 20069 C CA . PHE A 1 30 ? -5.680 -9.930 -2.229 1.00 0.00 30 PHE A CA 15
ATOM 20070 C C . PHE A 1 30 ? -6.877 -9.304 -1.519 1.00 0.00 30 PHE A C 15
ATOM 20071 O O . PHE A 1 30 ? -7.513 -8.387 -2.040 1.00 0.00 30 PHE A O 15
ATOM 20088 N N . CYS A 1 31 ? -7.180 -9.807 -0.326 1.00 0.00 31 CYS A N 15
ATOM 20089 C CA . CYS A 1 31 ? -8.300 -9.301 0.456 1.00 0.00 31 CYS A CA 15
ATOM 20090 C C . CYS A 1 31 ? -8.031 -7.877 0.933 1.00 0.00 31 CYS A C 15
ATOM 20091 O O . CYS A 1 31 ? -6.962 -7.580 1.469 1.00 0.00 31 CYS A O 15
ATOM 20098 N N . THR A 1 32 ? -9.009 -6.998 0.736 1.00 0.00 32 THR A N 15
ATOM 20099 C CA . THR A 1 32 ? -8.877 -5.605 1.145 1.00 0.00 32 THR A CA 15
ATOM 20100 C C . THR A 1 32 ? -8.018 -5.478 2.397 1.00 0.00 32 THR A C 15
ATOM 20101 O O . THR A 1 32 ? -6.928 -4.905 2.359 1.00 0.00 32 THR A O 15
ATOM 20112 N N . LEU A 1 33 ? -8.514 -6.015 3.507 1.00 0.00 33 LEU A N 15
ATOM 20113 C CA . LEU A 1 33 ? -7.789 -5.962 4.772 1.00 0.00 33 LEU A CA 15
ATOM 20114 C C . LEU A 1 33 ? -6.287 -6.092 4.545 1.00 0.00 33 LEU A C 15
ATOM 20115 O O . LEU A 1 33 ? -5.532 -5.141 4.758 1.00 0.00 33 LEU A O 15
ATOM 20131 N N . CYS A 1 34 ? -5.858 -7.271 4.110 1.00 0.00 34 CYS A N 15
ATOM 20132 C CA . CYS A 1 34 ? -4.446 -7.524 3.851 1.00 0.00 34 CYS A CA 15
ATOM 20133 C C . CYS A 1 34 ? -3.822 -6.375 3.067 1.00 0.00 34 CYS A C 15
ATOM 20134 O O . CYS A 1 34 ? -2.867 -5.743 3.523 1.00 0.00 34 CYS A O 15
ATOM 20141 N N . LEU A 1 35 ? -4.366 -6.108 1.885 1.00 0.00 35 LEU A N 15
ATOM 20142 C CA . LEU A 1 35 ? -3.863 -5.033 1.036 1.00 0.00 35 LEU A CA 15
ATOM 20143 C C . LEU A 1 35 ? -3.755 -3.728 1.817 1.00 0.00 35 LEU A C 15
ATOM 20144 O O . LEU A 1 35 ? -2.847 -2.927 1.587 1.00 0.00 35 LEU A O 15
ATOM 20160 N N . LYS A 1 36 ? -4.685 -3.518 2.742 1.00 0.00 36 LYS A N 15
ATOM 20161 C CA . LYS A 1 36 ? -4.694 -2.312 3.561 1.00 0.00 36 LYS A CA 15
ATOM 20162 C C . LYS A 1 36 ? -3.502 -2.292 4.512 1.00 0.00 36 LYS A C 15
ATOM 20163 O O . LYS A 1 36 ? -2.621 -1.440 4.398 1.00 0.00 36 LYS A O 15
ATOM 20182 N N . GLN A 1 37 ? -3.481 -3.235 5.448 1.00 0.00 37 GLN A N 15
ATOM 20183 C CA . GLN A 1 37 ? -2.396 -3.325 6.418 1.00 0.00 37 GLN A CA 15
ATOM 20184 C C . GLN A 1 37 ? -1.046 -3.423 5.715 1.00 0.00 37 GLN A C 15
ATOM 20185 O O . GLN A 1 37 ? -0.034 -2.939 6.224 1.00 0.00 37 GLN A O 15
ATOM 20199 N N . TYR A 1 38 ? -1.037 -4.053 4.546 1.00 0.00 38 TYR A N 15
ATOM 20200 C CA . TYR A 1 38 ? 0.191 -4.216 3.776 1.00 0.00 38 TYR A CA 15
ATOM 20201 C C . TYR A 1 38 ? 0.755 -2.863 3.356 1.00 0.00 38 TYR A C 15
ATOM 20202 O O . TYR A 1 38 ? 1.768 -2.407 3.886 1.00 0.00 38 TYR A O 15
ATOM 20220 N N . VAL A 1 39 ? 0.091 -2.224 2.397 1.00 0.00 39 VAL A N 15
ATOM 20221 C CA . VAL A 1 39 ? 0.524 -0.922 1.906 1.00 0.00 39 VAL A CA 15
ATOM 20222 C C . VAL A 1 39 ? 0.742 0.056 3.054 1.00 0.00 39 VAL A C 15
ATOM 20223 O O . VAL A 1 39 ? 1.643 0.892 3.008 1.00 0.00 39 VAL A O 15
ATOM 20236 N N . GLU A 1 40 ? -0.089 -0.058 4.086 1.00 0.00 40 GLU A N 15
ATOM 20237 C CA . GLU A 1 40 ? 0.013 0.816 5.248 1.00 0.00 40 GLU A CA 15
ATOM 20238 C C . GLU A 1 40 ? 1.372 0.666 5.925 1.00 0.00 40 GLU A C 15
ATOM 20239 O O . GLU A 1 40 ? 2.172 1.602 5.952 1.00 0.00 40 GLU A O 15
ATOM 20251 N N . LEU A 1 41 ? 1.628 -0.518 6.469 1.00 0.00 41 LEU A N 15
ATOM 20252 C CA . LEU A 1 41 ? 2.890 -0.794 7.147 1.00 0.00 41 LEU A CA 15
ATOM 20253 C C . LEU A 1 41 ? 4.073 -0.324 6.305 1.00 0.00 41 LEU A C 15
ATOM 20254 O O . LEU A 1 41 ? 5.018 0.273 6.822 1.00 0.00 41 LEU A O 15
ATOM 20270 N N . LEU A 1 42 ? 4.013 -0.597 5.006 1.00 0.00 42 LEU A N 15
ATOM 20271 C CA . LEU A 1 42 ? 5.078 -0.200 4.092 1.00 0.00 42 LEU A CA 15
ATOM 20272 C C . LEU A 1 42 ? 5.291 1.310 4.126 1.00 0.00 42 LEU A C 15
ATOM 20273 O O . LEU A 1 42 ? 6.379 1.786 4.452 1.00 0.00 42 LEU A O 15
ATOM 20289 N N . ILE A 1 43 ? 4.246 2.057 3.788 1.00 0.00 43 ILE A N 15
ATOM 20290 C CA . ILE A 1 43 ? 4.317 3.513 3.783 1.00 0.00 43 ILE A CA 15
ATOM 20291 C C . ILE A 1 43 ? 4.843 4.043 5.113 1.00 0.00 43 ILE A C 15
ATOM 20292 O O . ILE A 1 43 ? 5.835 4.771 5.156 1.00 0.00 43 ILE A O 15
ATOM 20308 N N . LYS A 1 44 ? 4.173 3.670 6.197 1.00 0.00 44 LYS A N 15
ATOM 20309 C CA . LYS A 1 44 ? 4.573 4.102 7.531 1.00 0.00 44 LYS A CA 15
ATOM 20310 C C . LYS A 1 44 ? 6.093 4.139 7.658 1.00 0.00 44 LYS A C 15
ATOM 20311 O O . LYS A 1 44 ? 6.656 5.083 8.213 1.00 0.00 44 LYS A O 15
ATOM 20330 N N . GLU A 1 45 ? 6.751 3.107 7.139 1.00 0.00 45 GLU A N 15
ATOM 20331 C CA . GLU A 1 45 ? 8.205 3.023 7.194 1.00 0.00 45 GLU A CA 15
ATOM 20332 C C . GLU A 1 45 ? 8.845 4.307 6.672 1.00 0.00 45 GLU A C 15
ATOM 20333 O O . GLU A 1 45 ? 9.456 5.061 7.428 1.00 0.00 45 GLU A O 15
ATOM 20345 N N . GLY A 1 46 ? 8.699 4.547 5.373 1.00 0.00 46 GLY A N 15
ATOM 20346 C CA . GLY A 1 46 ? 9.267 5.739 4.770 1.00 0.00 46 GLY A CA 15
ATOM 20347 C C . GLY A 1 46 ? 10.394 5.421 3.808 1.00 0.00 46 GLY A C 15
ATOM 20348 O O . GLY A 1 46 ? 10.529 6.061 2.764 1.00 0.00 46 GLY A O 15
ATOM 20352 N N . LEU A 1 47 ? 11.207 4.430 4.157 1.00 0.00 47 LEU A N 15
ATOM 20353 C CA . LEU A 1 47 ? 12.330 4.029 3.317 1.00 0.00 47 LEU A CA 15
ATOM 20354 C C . LEU A 1 47 ? 11.871 3.761 1.887 1.00 0.00 47 LEU A C 15
ATOM 20355 O O . LEU A 1 47 ? 12.299 4.437 0.951 1.00 0.00 47 LEU A O 15
ATOM 20371 N N . GLU A 1 48 ? 10.997 2.773 1.727 1.00 0.00 48 GLU A N 15
ATOM 20372 C CA . GLU A 1 48 ? 10.479 2.418 0.410 1.00 0.00 48 GLU A CA 15
ATOM 20373 C C . GLU A 1 48 ? 9.612 3.539 -0.154 1.00 0.00 48 GLU A C 15
ATOM 20374 O O . GLU A 1 48 ? 8.766 4.098 0.546 1.00 0.00 48 GLU A O 15
ATOM 20386 N N . THR A 1 49 ? 9.826 3.863 -1.425 1.00 0.00 49 THR A N 15
ATOM 20387 C CA . THR A 1 49 ? 9.065 4.918 -2.083 1.00 0.00 49 THR A CA 15
ATOM 20388 C C . THR A 1 49 ? 7.864 4.347 -2.828 1.00 0.00 49 THR A C 15
ATOM 20389 O O . THR A 1 49 ? 6.843 5.016 -2.985 1.00 0.00 49 THR A O 15
ATOM 20400 N N . ALA A 1 50 ? 7.992 3.105 -3.284 1.00 0.00 50 ALA A N 15
ATOM 20401 C CA . ALA A 1 50 ? 6.916 2.443 -4.009 1.00 0.00 50 ALA A CA 15
ATOM 20402 C C . ALA A 1 50 ? 6.427 1.208 -3.260 1.00 0.00 50 ALA A C 15
ATOM 20403 O O . ALA A 1 50 ? 7.123 0.682 -2.391 1.00 0.00 50 ALA A O 15
ATOM 20410 N N . ILE A 1 51 ? 5.227 0.751 -3.602 1.00 0.00 51 ILE A N 15
ATOM 20411 C CA . ILE A 1 51 ? 4.646 -0.421 -2.960 1.00 0.00 51 ILE A CA 15
ATOM 20412 C C . ILE A 1 51 ? 4.611 -1.609 -3.916 1.00 0.00 51 ILE A C 15
ATOM 20413 O O . ILE A 1 51 ? 3.855 -1.615 -4.888 1.00 0.00 51 ILE A O 15
ATOM 20429 N N . SER A 1 52 ? 5.432 -2.615 -3.633 1.00 0.00 52 SER A N 15
ATOM 20430 C CA . SER A 1 52 ? 5.497 -3.808 -4.468 1.00 0.00 52 SER A CA 15
ATOM 20431 C C . SER A 1 52 ? 4.412 -4.806 -4.076 1.00 0.00 52 SER A C 15
ATOM 20432 O O . SER A 1 52 ? 3.597 -4.539 -3.191 1.00 0.00 52 SER A O 15
ATOM 20440 N N . CYS A 1 53 ? 4.407 -5.957 -4.740 1.00 0.00 53 CYS A N 15
ATOM 20441 C CA . CYS A 1 53 ? 3.423 -6.997 -4.463 1.00 0.00 53 CYS A CA 15
ATOM 20442 C C . CYS A 1 53 ? 3.689 -7.651 -3.110 1.00 0.00 53 CYS A C 15
ATOM 20443 O O . CYS A 1 53 ? 4.826 -7.973 -2.762 1.00 0.00 53 CYS A O 15
ATOM 20450 N N . PRO A 1 54 ? 2.618 -7.854 -2.330 1.00 0.00 54 PRO A N 15
ATOM 20451 C CA . PRO A 1 54 ? 2.711 -8.473 -1.004 1.00 0.00 54 PRO A CA 15
ATOM 20452 C C . PRO A 1 54 ? 3.059 -9.955 -1.079 1.00 0.00 54 PRO A C 15
ATOM 20453 O O . PRO A 1 54 ? 3.119 -10.642 -0.059 1.00 0.00 54 PRO A O 15
ATOM 20464 N N . ASP A 1 55 ? 3.287 -10.444 -2.294 1.00 0.00 55 ASP A N 15
ATOM 20465 C CA . ASP A 1 55 ? 3.630 -11.845 -2.502 1.00 0.00 55 ASP A CA 15
ATOM 20466 C C . ASP A 1 55 ? 5.125 -12.006 -2.763 1.00 0.00 55 ASP A C 15
ATOM 20467 O O . ASP A 1 55 ? 5.745 -11.167 -3.415 1.00 0.00 55 ASP A O 15
ATOM 20476 N N . ALA A 1 56 ? 5.698 -13.088 -2.246 1.00 0.00 56 ALA A N 15
ATOM 20477 C CA . ALA A 1 56 ? 7.119 -13.358 -2.424 1.00 0.00 56 ALA A CA 15
ATOM 20478 C C . ALA A 1 56 ? 7.362 -14.243 -3.642 1.00 0.00 56 ALA A C 15
ATOM 20479 O O . ALA A 1 56 ? 8.363 -14.089 -4.343 1.00 0.00 56 ALA A O 15
ATOM 20486 N N . ALA A 1 57 ? 6.441 -15.169 -3.888 1.00 0.00 57 ALA A N 15
ATOM 20487 C CA . ALA A 1 57 ? 6.555 -16.076 -5.023 1.00 0.00 57 ALA A CA 15
ATOM 20488 C C . ALA A 1 57 ? 5.954 -15.460 -6.281 1.00 0.00 57 ALA A C 15
ATOM 20489 O O . ALA A 1 57 ? 5.392 -16.163 -7.122 1.00 0.00 57 ALA A O 15
ATOM 20496 N N . CYS A 1 58 ? 6.077 -14.143 -6.406 1.00 0.00 58 CYS A N 15
ATOM 20497 C CA . CYS A 1 58 ? 5.544 -13.431 -7.561 1.00 0.00 58 CYS A CA 15
ATOM 20498 C C . CYS A 1 58 ? 6.661 -13.066 -8.536 1.00 0.00 58 CYS A C 15
ATOM 20499 O O . CYS A 1 58 ? 7.389 -12.091 -8.348 1.00 0.00 58 CYS A O 15
ATOM 20506 N N . PRO A 1 59 ? 6.798 -13.865 -9.604 1.00 0.00 59 PRO A N 15
ATOM 20507 C CA . PRO A 1 59 ? 7.822 -13.646 -10.631 1.00 0.00 59 PRO A CA 15
ATOM 20508 C C . PRO A 1 59 ? 7.543 -12.405 -11.473 1.00 0.00 59 PRO A C 15
ATOM 20509 O O . PRO A 1 59 ? 8.413 -11.928 -12.200 1.00 0.00 59 PRO A O 15
ATOM 20520 N N . LYS A 1 60 ? 6.324 -11.888 -11.369 1.00 0.00 60 LYS A N 15
ATOM 20521 C CA . LYS A 1 60 ? 5.929 -10.701 -12.119 1.00 0.00 60 LYS A CA 15
ATOM 20522 C C . LYS A 1 60 ? 6.383 -9.431 -11.406 1.00 0.00 60 LYS A C 15
ATOM 20523 O O . LYS A 1 60 ? 6.869 -8.494 -12.040 1.00 0.00 60 LYS A O 15
ATOM 20542 N N . GLN A 1 61 ? 6.222 -9.409 -10.087 1.00 0.00 61 GLN A N 15
ATOM 20543 C CA . GLN A 1 61 ? 6.617 -8.253 -9.290 1.00 0.00 61 GLN A CA 15
ATOM 20544 C C . GLN A 1 61 ? 5.741 -7.046 -9.610 1.00 0.00 61 GLN A C 15
ATOM 20545 O O . GLN A 1 61 ? 6.241 -5.945 -9.831 1.00 0.00 61 GLN A O 15
ATOM 20559 N N . GLY A 1 62 ? 4.429 -7.263 -9.633 1.00 0.00 62 GLY A N 15
ATOM 20560 C CA . GLY A 1 62 ? 3.504 -6.184 -9.927 1.00 0.00 62 GLY A CA 15
ATOM 20561 C C . GLY A 1 62 ? 3.324 -5.239 -8.756 1.00 0.00 62 GLY A C 15
ATOM 20562 O O . GLY A 1 62 ? 2.904 -5.652 -7.675 1.00 0.00 62 GLY A O 15
ATOM 20566 N N . HIS A 1 63 ? 3.645 -3.966 -8.969 1.00 0.00 63 HIS A N 15
ATOM 20567 C CA . HIS A 1 63 ? 3.518 -2.960 -7.921 1.00 0.00 63 HIS A CA 15
ATOM 20568 C C . HIS A 1 63 ? 2.097 -2.407 -7.869 1.00 0.00 63 HIS A C 15
ATOM 20569 O O . HIS A 1 63 ? 1.328 -2.551 -8.821 1.00 0.00 63 HIS A O 15
ATOM 20583 N N . LEU A 1 64 ? 1.754 -1.773 -6.753 1.00 0.00 64 LEU A N 15
ATOM 20584 C CA . LEU A 1 64 ? 0.425 -1.199 -6.577 1.00 0.00 64 LEU A CA 15
ATOM 20585 C C . LEU A 1 64 ? 0.422 0.285 -6.931 1.00 0.00 64 LEU A C 15
ATOM 20586 O O . LEU A 1 64 ? 1.109 1.085 -6.297 1.00 0.00 64 LEU A O 15
ATOM 20602 N N . GLN A 1 65 ? -0.356 0.645 -7.947 1.00 0.00 65 GLN A N 15
ATOM 20603 C CA . GLN A 1 65 ? -0.450 2.033 -8.383 1.00 0.00 65 GLN A CA 15
ATOM 20604 C C . GLN A 1 65 ? -1.078 2.903 -7.300 1.00 0.00 65 GLN A C 15
ATOM 20605 O O . GLN A 1 65 ? -1.361 2.432 -6.199 1.00 0.00 65 GLN A O 15
ATOM 20619 N N . GLU A 1 66 ? -1.294 4.175 -7.621 1.00 0.00 66 GLU A N 15
ATOM 20620 C CA . GLU A 1 66 ? -1.888 5.111 -6.675 1.00 0.00 66 GLU A CA 15
ATOM 20621 C C . GLU A 1 66 ? -3.387 4.861 -6.530 1.00 0.00 66 GLU A C 15
ATOM 20622 O O . GLU A 1 66 ? -3.904 4.754 -5.419 1.00 0.00 66 GLU A O 15
ATOM 20634 N N . ASN A 1 67 ? -4.077 4.770 -7.662 1.00 0.00 67 ASN A N 15
ATOM 20635 C CA . ASN A 1 67 ? -5.517 4.534 -7.662 1.00 0.00 67 ASN A CA 15
ATOM 20636 C C . ASN A 1 67 ? -5.913 3.585 -6.534 1.00 0.00 67 ASN A C 15
ATOM 20637 O O . ASN A 1 67 ? -6.623 3.971 -5.607 1.00 0.00 67 ASN A O 15
ATOM 20648 N N . GLU A 1 68 ? -5.447 2.343 -6.623 1.00 0.00 68 GLU A N 15
ATOM 20649 C CA . GLU A 1 68 ? -5.754 1.340 -5.609 1.00 0.00 68 GLU A CA 15
ATOM 20650 C C . GLU A 1 68 ? -5.500 1.888 -4.208 1.00 0.00 68 GLU A C 15
ATOM 20651 O O . GLU A 1 68 ? -6.434 2.097 -3.433 1.00 0.00 68 GLU A O 15
ATOM 20663 N N . ILE A 1 69 ? -4.230 2.115 -3.889 1.00 0.00 69 ILE A N 15
ATOM 20664 C CA . ILE A 1 69 ? -3.853 2.639 -2.582 1.00 0.00 69 ILE A CA 15
ATOM 20665 C C . ILE A 1 69 ? -4.861 3.673 -2.092 1.00 0.00 69 ILE A C 15
ATOM 20666 O O . ILE A 1 69 ? -5.426 3.537 -1.007 1.00 0.00 69 ILE A O 15
ATOM 20682 N N . GLU A 1 70 ? -5.081 4.706 -2.900 1.00 0.00 70 GLU A N 15
ATOM 20683 C CA . GLU A 1 70 ? -6.023 5.762 -2.549 1.00 0.00 70 GLU A CA 15
ATOM 20684 C C . GLU A 1 70 ? -7.220 5.195 -1.790 1.00 0.00 70 GLU A C 15
ATOM 20685 O O . GLU A 1 70 ? -7.654 5.759 -0.785 1.00 0.00 70 GLU A O 15
ATOM 20697 N N . CYS A 1 71 ? -7.746 4.079 -2.279 1.00 0.00 71 CYS A N 15
ATOM 20698 C CA . CYS A 1 71 ? -8.894 3.435 -1.649 1.00 0.00 71 CYS A CA 15
ATOM 20699 C C . CYS A 1 71 ? -8.476 2.701 -0.379 1.00 0.00 71 CYS A C 15
ATOM 20700 O O . CYS A 1 71 ? -9.100 2.853 0.672 1.00 0.00 71 CYS A O 15
ATOM 20708 N N . MET A 1 72 ? -7.418 1.904 -0.484 1.00 0.00 72 MET A N 15
ATOM 20709 C CA . MET A 1 72 ? -6.917 1.145 0.656 1.00 0.00 72 MET A CA 15
ATOM 20710 C C . MET A 1 72 ? -6.847 2.021 1.903 1.00 0.00 72 MET A C 15
ATOM 20711 O O . MET A 1 72 ? -7.469 1.718 2.922 1.00 0.00 72 MET A O 15
ATOM 20725 N N . VAL A 1 73 ? -6.085 3.107 1.816 1.00 0.00 73 VAL A N 15
ATOM 20726 C CA . VAL A 1 73 ? -5.935 4.027 2.938 1.00 0.00 73 VAL A CA 15
ATOM 20727 C C . VAL A 1 73 ? -6.623 5.357 2.653 1.00 0.00 73 VAL A C 15
ATOM 20728 O O . VAL A 1 73 ? -6.723 5.781 1.503 1.00 0.00 73 VAL A O 15
ATOM 20741 N N . ALA A 1 74 ? -7.095 6.011 3.709 1.00 0.00 74 ALA A N 15
ATOM 20742 C CA . ALA A 1 74 ? -7.770 7.295 3.574 1.00 0.00 74 ALA A CA 15
ATOM 20743 C C . ALA A 1 74 ? -6.783 8.401 3.221 1.00 0.00 74 ALA A C 15
ATOM 20744 O O . ALA A 1 74 ? -5.602 8.142 2.994 1.00 0.00 74 ALA A O 15
ATOM 20751 N N . ALA A 1 75 ? -7.275 9.635 3.175 1.00 0.00 75 ALA A N 15
ATOM 20752 C CA . ALA A 1 75 ? -6.434 10.781 2.851 1.00 0.00 75 ALA A CA 15
ATOM 20753 C C . ALA A 1 75 ? -5.350 10.982 3.904 1.00 0.00 75 ALA A C 15
ATOM 20754 O O . ALA A 1 75 ? -4.166 11.065 3.580 1.00 0.00 75 ALA A O 15
ATOM 20761 N N . GLU A 1 76 ? -5.763 11.059 5.165 1.00 0.00 76 GLU A N 15
ATOM 20762 C CA . GLU A 1 76 ? -4.826 11.253 6.265 1.00 0.00 76 GLU A CA 15
ATOM 20763 C C . GLU A 1 76 ? -3.592 10.371 6.090 1.00 0.00 76 GLU A C 15
ATOM 20764 O O . GLU A 1 76 ? -2.487 10.748 6.479 1.00 0.00 76 GLU A O 15
ATOM 20776 N N . ILE A 1 77 ? -3.792 9.196 5.504 1.00 0.00 77 ILE A N 15
ATOM 20777 C CA . ILE A 1 77 ? -2.697 8.261 5.277 1.00 0.00 77 ILE A CA 15
ATOM 20778 C C . ILE A 1 77 ? -2.057 8.484 3.910 1.00 0.00 77 ILE A C 15
ATOM 20779 O O . ILE A 1 77 ? -0.865 8.771 3.811 1.00 0.00 77 ILE A O 15
ATOM 20795 N N . MET A 1 78 ? -2.859 8.352 2.859 1.00 0.00 78 MET A N 15
ATOM 20796 C CA . MET A 1 78 ? -2.373 8.542 1.498 1.00 0.00 78 MET A CA 15
ATOM 20797 C C . MET A 1 78 ? -1.298 9.623 1.451 1.00 0.00 78 MET A C 15
ATOM 20798 O O . MET A 1 78 ? -0.265 9.456 0.804 1.00 0.00 78 MET A O 15
ATOM 20812 N N . GLN A 1 79 ? -1.549 10.731 2.142 1.00 0.00 79 GLN A N 15
ATOM 20813 C CA . GLN A 1 79 ? -0.603 11.840 2.177 1.00 0.00 79 GLN A CA 15
ATOM 20814 C C . GLN A 1 79 ? 0.814 11.338 2.437 1.00 0.00 79 GLN A C 15
ATOM 20815 O O . GLN A 1 79 ? 1.750 11.692 1.721 1.00 0.00 79 GLN A O 15
ATOM 20829 N N . ARG A 1 80 ? 0.964 10.512 3.467 1.00 0.00 80 ARG A N 15
ATOM 20830 C CA . ARG A 1 80 ? 2.267 9.962 3.824 1.00 0.00 80 ARG A CA 15
ATOM 20831 C C . ARG A 1 80 ? 2.972 9.395 2.595 1.00 0.00 80 ARG A C 15
ATOM 20832 O O . ARG A 1 80 ? 4.138 9.696 2.342 1.00 0.00 80 ARG A O 15
ATOM 20853 N N . TYR A 1 81 ? 2.256 8.573 1.835 1.00 0.00 81 TYR A N 15
ATOM 20854 C CA . TYR A 1 81 ? 2.814 7.961 0.636 1.00 0.00 81 TYR A CA 15
ATOM 20855 C C . TYR A 1 81 ? 3.274 9.026 -0.355 1.00 0.00 81 TYR A C 15
ATOM 20856 O O . TYR A 1 81 ? 4.430 9.039 -0.779 1.00 0.00 81 TYR A O 15
ATOM 20874 N N . LYS A 1 82 ? 2.361 9.919 -0.721 1.00 0.00 82 LYS A N 15
ATOM 20875 C CA . LYS A 1 82 ? 2.670 10.990 -1.660 1.00 0.00 82 LYS A CA 15
ATOM 20876 C C . LYS A 1 82 ? 3.887 11.784 -1.196 1.00 0.00 82 LYS A C 15
ATOM 20877 O O . LYS A 1 82 ? 4.748 12.146 -1.999 1.00 0.00 82 LYS A O 15
ATOM 20896 N N . LYS A 1 83 ? 3.953 12.053 0.104 1.00 0.00 83 LYS A N 15
ATOM 20897 C CA . LYS A 1 83 ? 5.065 12.803 0.675 1.00 0.00 83 LYS A CA 15
ATOM 20898 C C . LYS A 1 83 ? 6.390 12.094 0.414 1.00 0.00 83 LYS A C 15
ATOM 20899 O O . LYS A 1 83 ? 7.406 12.735 0.141 1.00 0.00 83 LYS A O 15
ATOM 20918 N N . LEU A 1 84 ? 6.372 10.768 0.499 1.00 0.00 84 LEU A N 15
ATOM 20919 C CA . LEU A 1 84 ? 7.573 9.971 0.271 1.00 0.00 84 LEU A CA 15
ATOM 20920 C C . LEU A 1 84 ? 8.070 10.134 -1.161 1.00 0.00 84 LEU A C 15
ATOM 20921 O O . LEU A 1 84 ? 9.212 10.536 -1.391 1.00 0.00 84 LEU A O 15
ATOM 20937 N N . GLN A 1 85 ? 7.206 9.822 -2.122 1.00 0.00 85 GLN A N 15
ATOM 20938 C CA . GLN A 1 85 ? 7.558 9.935 -3.533 1.00 0.00 85 GLN A CA 15
ATOM 20939 C C . GLN A 1 85 ? 7.961 11.364 -3.880 1.00 0.00 85 GLN A C 15
ATOM 20940 O O . GLN A 1 85 ? 9.055 11.606 -4.389 1.00 0.00 85 GLN A O 15
ATOM 20954 N N . PHE A 1 86 ? 7.068 12.309 -3.602 1.00 0.00 86 PHE A N 15
ATOM 20955 C CA . PHE A 1 86 ? 7.330 13.715 -3.886 1.00 0.00 86 PHE A CA 15
ATOM 20956 C C . PHE A 1 86 ? 8.806 14.045 -3.688 1.00 0.00 86 PHE A C 15
ATOM 20957 O O . PHE A 1 86 ? 9.443 14.637 -4.558 1.00 0.00 86 PHE A O 15
ATOM 20974 N N . GLU A 1 87 ? 9.342 13.658 -2.535 1.00 0.00 87 GLU A N 15
ATOM 20975 C CA . GLU A 1 87 ? 10.743 13.914 -2.220 1.00 0.00 87 GLU A CA 15
ATOM 20976 C C . GLU A 1 87 ? 11.640 13.552 -3.400 1.00 0.00 87 GLU A C 15
ATOM 20977 O O . GLU A 1 87 ? 12.495 14.338 -3.808 1.00 0.00 87 GLU A O 15
ATOM 20989 N N . ARG A 1 88 ? 11.439 12.356 -3.944 1.00 0.00 88 ARG A N 15
ATOM 20990 C CA . ARG A 1 88 ? 12.230 11.888 -5.075 1.00 0.00 88 ARG A CA 15
ATOM 20991 C C . ARG A 1 88 ? 11.794 12.576 -6.366 1.00 0.00 88 ARG A C 15
ATOM 20992 O O . ARG A 1 88 ? 12.624 13.060 -7.134 1.00 0.00 88 ARG A O 15
ATOM 21013 N N . SER A 1 89 ? 10.485 12.616 -6.596 1.00 0.00 89 SER A N 15
ATOM 21014 C CA . SER A 1 89 ? 9.938 13.241 -7.795 1.00 0.00 89 SER A CA 15
ATOM 21015 C C . SER A 1 89 ? 10.773 14.450 -8.206 1.00 0.00 89 SER A C 15
ATOM 21016 O O . SER A 1 89 ? 11.080 14.635 -9.383 1.00 0.00 89 SER A O 15
ATOM 21024 N N . GLY A 1 90 ? 11.139 15.270 -7.226 1.00 0.00 90 GLY A N 15
ATOM 21025 C CA . GLY A 1 90 ? 11.935 16.451 -7.505 1.00 0.00 90 GLY A CA 15
ATOM 21026 C C . GLY A 1 90 ? 13.095 16.162 -8.437 1.00 0.00 90 GLY A C 15
ATOM 21027 O O . GLY A 1 90 ? 13.791 15.155 -8.301 1.00 0.00 90 GLY A O 15
ATOM 21031 N N . PRO A 1 91 ? 13.315 17.058 -9.410 1.00 0.00 91 PRO A N 15
ATOM 21032 C CA . PRO A 1 91 ? 14.398 16.915 -10.387 1.00 0.00 91 PRO A CA 15
ATOM 21033 C C . PRO A 1 91 ? 15.775 17.110 -9.761 1.00 0.00 91 PRO A C 15
ATOM 21034 O O . PRO A 1 91 ? 16.789 17.115 -10.458 1.00 0.00 91 PRO A O 15
ATOM 21045 N N . SER A 1 92 ? 15.802 17.271 -8.442 1.00 0.00 92 SER A N 15
ATOM 21046 C CA . SER A 1 92 ? 17.054 17.471 -7.723 1.00 0.00 92 SER A CA 15
ATOM 21047 C C . SER A 1 92 ? 18.209 16.777 -8.439 1.00 0.00 92 SER A C 15
ATOM 21048 O O . SER A 1 92 ? 18.090 15.628 -8.865 1.00 0.00 92 SER A O 15
ATOM 21056 N N . SER A 1 93 ? 19.327 17.484 -8.568 1.00 0.00 93 SER A N 15
ATOM 21057 C CA . SER A 1 93 ? 20.503 16.941 -9.237 1.00 0.00 93 SER A CA 15
ATOM 21058 C C . SER A 1 93 ? 21.058 15.744 -8.470 1.00 0.00 93 SER A C 15
ATOM 21059 O O . SER A 1 93 ? 21.814 15.902 -7.513 1.00 0.00 93 SER A O 15
ATOM 21067 N N . GLY A 1 94 ? 20.675 14.544 -8.898 1.00 0.00 94 GLY A N 15
ATOM 21068 C CA . GLY A 1 94 ? 21.142 13.338 -8.241 1.00 0.00 94 GLY A CA 15
ATOM 21069 C C . GLY A 1 94 ? 20.423 12.097 -8.730 1.00 0.00 94 GLY A C 15
ATOM 21070 O O . GLY A 1 94 ? 19.793 12.145 -9.786 1.00 0.00 94 GLY A O 15
ATOM 21076 N N . GLY A 1 1 ? -23.208 -25.333 0.777 1.00 0.00 1 GLY A N 16
ATOM 21077 C CA . GLY A 1 1 ? -23.635 -25.393 -0.608 1.00 0.00 1 GLY A CA 16
ATOM 21078 C C . GLY A 1 1 ? -23.666 -24.027 -1.265 1.00 0.00 1 GLY A C 16
ATOM 21079 O O . GLY A 1 1 ? -24.688 -23.618 -1.817 1.00 0.00 1 GLY A O 16
ATOM 21083 N N . SER A 1 2 ? -22.543 -23.317 -1.204 1.00 0.00 2 SER A N 16
ATOM 21084 C CA . SER A 1 2 ? -22.447 -21.986 -1.792 1.00 0.00 2 SER A CA 16
ATOM 21085 C C . SER A 1 2 ? -21.040 -21.729 -2.326 1.00 0.00 2 SER A C 16
ATOM 21086 O O . SER A 1 2 ? -20.048 -21.999 -1.648 1.00 0.00 2 SER A O 16
ATOM 21094 N N . SER A 1 3 ? -20.963 -21.205 -3.545 1.00 0.00 3 SER A N 16
ATOM 21095 C CA . SER A 1 3 ? -19.680 -20.914 -4.172 1.00 0.00 3 SER A CA 16
ATOM 21096 C C . SER A 1 3 ? -19.477 -19.409 -4.321 1.00 0.00 3 SER A C 16
ATOM 21097 O O . SER A 1 3 ? -20.396 -18.681 -4.693 1.00 0.00 3 SER A O 16
ATOM 21105 N N . GLY A 1 4 ? -18.264 -18.950 -4.027 1.00 0.00 4 GLY A N 16
ATOM 21106 C CA . GLY A 1 4 ? -17.960 -17.535 -4.134 1.00 0.00 4 GLY A CA 16
ATOM 21107 C C . GLY A 1 4 ? -16.543 -17.212 -3.705 1.00 0.00 4 GLY A C 16
ATOM 21108 O O . GLY A 1 4 ? -15.823 -16.497 -4.403 1.00 0.00 4 GLY A O 16
ATOM 21112 N N . SER A 1 5 ? -16.141 -17.737 -2.552 1.00 0.00 5 SER A N 16
ATOM 21113 C CA . SER A 1 5 ? -14.801 -17.497 -2.029 1.00 0.00 5 SER A CA 16
ATOM 21114 C C . SER A 1 5 ? -13.752 -17.660 -3.123 1.00 0.00 5 SER A C 16
ATOM 21115 O O . SER A 1 5 ? -13.967 -18.372 -4.104 1.00 0.00 5 SER A O 16
ATOM 21123 N N . SER A 1 6 ? -12.616 -16.992 -2.950 1.00 0.00 6 SER A N 16
ATOM 21124 C CA . SER A 1 6 ? -11.533 -17.059 -3.924 1.00 0.00 6 SER A CA 16
ATOM 21125 C C . SER A 1 6 ? -10.222 -17.457 -3.252 1.00 0.00 6 SER A C 16
ATOM 21126 O O . SER A 1 6 ? -9.312 -17.973 -3.900 1.00 0.00 6 SER A O 16
ATOM 21134 N N . GLY A 1 7 ? -10.133 -17.212 -1.949 1.00 0.00 7 GLY A N 16
ATOM 21135 C CA . GLY A 1 7 ? -8.931 -17.551 -1.211 1.00 0.00 7 GLY A CA 16
ATOM 21136 C C . GLY A 1 7 ? -7.868 -16.475 -1.309 1.00 0.00 7 GLY A C 16
ATOM 21137 O O . GLY A 1 7 ? -7.438 -16.115 -2.406 1.00 0.00 7 GLY A O 16
ATOM 21141 N N . CYS A 1 8 ? -7.442 -15.958 -0.161 1.00 0.00 8 CYS A N 16
ATOM 21142 C CA . CYS A 1 8 ? -6.424 -14.915 -0.123 1.00 0.00 8 CYS A CA 16
ATOM 21143 C C . CYS A 1 8 ? -5.026 -15.515 -0.231 1.00 0.00 8 CYS A C 16
ATOM 21144 O O . CYS A 1 8 ? -4.603 -16.293 0.626 1.00 0.00 8 CYS A O 16
ATOM 21151 N N . LYS A 1 9 ? -4.311 -15.149 -1.290 1.00 0.00 9 LYS A N 16
ATOM 21152 C CA . LYS A 1 9 ? -2.959 -15.649 -1.511 1.00 0.00 9 LYS A CA 16
ATOM 21153 C C . LYS A 1 9 ? -2.024 -15.200 -0.393 1.00 0.00 9 LYS A C 16
ATOM 21154 O O . LYS A 1 9 ? -0.861 -15.606 -0.343 1.00 0.00 9 LYS A O 16
ATOM 21173 N N . LEU A 1 10 ? -2.537 -14.362 0.501 1.00 0.00 10 LEU A N 16
ATOM 21174 C CA . LEU A 1 10 ? -1.747 -13.861 1.620 1.00 0.00 10 LEU A CA 16
ATOM 21175 C C . LEU A 1 10 ? -2.091 -14.604 2.907 1.00 0.00 10 LEU A C 16
ATOM 21176 O O . LEU A 1 10 ? -1.250 -15.299 3.478 1.00 0.00 10 LEU A O 16
ATOM 21192 N N . CYS A 1 11 ? -3.332 -14.455 3.356 1.00 0.00 11 CYS A N 16
ATOM 21193 C CA . CYS A 1 11 ? -3.789 -15.113 4.574 1.00 0.00 11 CYS A CA 16
ATOM 21194 C C . CYS A 1 11 ? -4.504 -16.422 4.250 1.00 0.00 11 CYS A C 16
ATOM 21195 O O . CYS A 1 11 ? -5.264 -16.945 5.066 1.00 0.00 11 CYS A O 16
ATOM 21202 N N . LEU A 1 12 ? -4.257 -16.944 3.055 1.00 0.00 12 LEU A N 16
ATOM 21203 C CA . LEU A 1 12 ? -4.876 -18.192 2.622 1.00 0.00 12 LEU A CA 16
ATOM 21204 C C . LEU A 1 12 ? -6.275 -18.338 3.212 1.00 0.00 12 LEU A C 16
ATOM 21205 O O . LEU A 1 12 ? -6.620 -19.383 3.763 1.00 0.00 12 LEU A O 16
ATOM 21221 N N . GLY A 1 13 ? -7.076 -17.285 3.091 1.00 0.00 13 GLY A N 16
ATOM 21222 C CA . GLY A 1 13 ? -8.429 -17.318 3.616 1.00 0.00 13 GLY A CA 16
ATOM 21223 C C . GLY A 1 13 ? -9.477 -17.224 2.525 1.00 0.00 13 GLY A C 16
ATOM 21224 O O . GLY A 1 13 ? -9.354 -16.415 1.606 1.00 0.00 13 GLY A O 16
ATOM 21228 N N . GLU A 1 14 ? -10.510 -18.055 2.624 1.00 0.00 14 GLU A N 16
ATOM 21229 C CA . GLU A 1 14 ? -11.582 -18.064 1.635 1.00 0.00 14 GLU A CA 16
ATOM 21230 C C . GLU A 1 14 ? -12.516 -16.874 1.837 1.00 0.00 14 GLU A C 16
ATOM 21231 O O . GLU A 1 14 ? -13.315 -16.849 2.773 1.00 0.00 14 GLU A O 16
ATOM 21243 N N . TYR A 1 15 ? -12.409 -15.888 0.952 1.00 0.00 15 TYR A N 16
ATOM 21244 C CA . TYR A 1 15 ? -13.242 -14.694 1.033 1.00 0.00 15 TYR A CA 16
ATOM 21245 C C . TYR A 1 15 ? -13.920 -14.411 -0.305 1.00 0.00 15 TYR A C 16
ATOM 21246 O O . TYR A 1 15 ? -13.420 -14.769 -1.372 1.00 0.00 15 TYR A O 16
ATOM 21264 N N . PRO A 1 16 ? -15.086 -13.751 -0.247 1.00 0.00 16 PRO A N 16
ATOM 21265 C CA . PRO A 1 16 ? -15.858 -13.403 -1.443 1.00 0.00 16 PRO A CA 16
ATOM 21266 C C . PRO A 1 16 ? -15.178 -12.325 -2.280 1.00 0.00 16 PRO A C 16
ATOM 21267 O O . PRO A 1 16 ? -14.544 -11.415 -1.742 1.00 0.00 16 PRO A O 16
ATOM 21278 N N . VAL A 1 17 ? -15.311 -12.432 -3.598 1.00 0.00 17 VAL A N 16
ATOM 21279 C CA . VAL A 1 17 ? -14.710 -11.464 -4.509 1.00 0.00 17 VAL A CA 16
ATOM 21280 C C . VAL A 1 17 ? -15.073 -10.038 -4.112 1.00 0.00 17 VAL A C 16
ATOM 21281 O O . VAL A 1 17 ? -14.391 -9.086 -4.490 1.00 0.00 17 VAL A O 16
ATOM 21294 N N . GLU A 1 18 ? -16.152 -9.898 -3.349 1.00 0.00 18 GLU A N 16
ATOM 21295 C CA . GLU A 1 18 ? -16.605 -8.585 -2.901 1.00 0.00 18 GLU A CA 16
ATOM 21296 C C . GLU A 1 18 ? -15.560 -7.924 -2.008 1.00 0.00 18 GLU A C 16
ATOM 21297 O O . GLU A 1 18 ? -15.353 -6.712 -2.071 1.00 0.00 18 GLU A O 16
ATOM 21309 N N . GLN A 1 19 ? -14.904 -8.728 -1.178 1.00 0.00 19 GLN A N 16
ATOM 21310 C CA . GLN A 1 19 ? -13.881 -8.221 -0.271 1.00 0.00 19 GLN A CA 16
ATOM 21311 C C . GLN A 1 19 ? -12.486 -8.584 -0.767 1.00 0.00 19 GLN A C 16
ATOM 21312 O O . GLN A 1 19 ? -11.583 -8.849 0.027 1.00 0.00 19 GLN A O 16
ATOM 21326 N N . MET A 1 20 ? -12.316 -8.594 -2.085 1.00 0.00 20 MET A N 16
ATOM 21327 C CA . MET A 1 20 ? -11.028 -8.924 -2.686 1.00 0.00 20 MET A CA 16
ATOM 21328 C C . MET A 1 20 ? -10.685 -7.946 -3.807 1.00 0.00 20 MET A C 16
ATOM 21329 O O . MET A 1 20 ? -11.573 -7.363 -4.430 1.00 0.00 20 MET A O 16
ATOM 21343 N N . THR A 1 21 ? -9.392 -7.771 -4.056 1.00 0.00 21 THR A N 16
ATOM 21344 C CA . THR A 1 21 ? -8.931 -6.863 -5.099 1.00 0.00 21 THR A CA 16
ATOM 21345 C C . THR A 1 21 ? -7.884 -7.529 -5.985 1.00 0.00 21 THR A C 16
ATOM 21346 O O . THR A 1 21 ? -6.909 -8.097 -5.492 1.00 0.00 21 THR A O 16
ATOM 21357 N N . THR A 1 22 ? -8.090 -7.454 -7.296 1.00 0.00 22 THR A N 16
ATOM 21358 C CA . THR A 1 22 ? -7.164 -8.050 -8.251 1.00 0.00 22 THR A CA 16
ATOM 21359 C C . THR A 1 22 ? -6.298 -6.985 -8.915 1.00 0.00 22 THR A C 16
ATOM 21360 O O . THR A 1 22 ? -6.810 -6.024 -9.488 1.00 0.00 22 THR A O 16
ATOM 21371 N N . ILE A 1 23 ? -4.984 -7.162 -8.833 1.00 0.00 23 ILE A N 16
ATOM 21372 C CA . ILE A 1 23 ? -4.047 -6.217 -9.427 1.00 0.00 23 ILE A CA 16
ATOM 21373 C C . ILE A 1 23 ? -3.890 -6.466 -10.923 1.00 0.00 23 ILE A C 16
ATOM 21374 O O . ILE A 1 23 ? -3.778 -7.610 -11.364 1.00 0.00 23 ILE A O 16
ATOM 21390 N N . ALA A 1 24 ? -3.881 -5.387 -11.699 1.00 0.00 24 ALA A N 16
ATOM 21391 C CA . ALA A 1 24 ? -3.734 -5.488 -13.146 1.00 0.00 24 ALA A CA 16
ATOM 21392 C C . ALA A 1 24 ? -2.266 -5.438 -13.552 1.00 0.00 24 ALA A C 16
ATOM 21393 O O . ALA A 1 24 ? -1.933 -5.001 -14.654 1.00 0.00 24 ALA A O 16
ATOM 21400 N N . GLN A 1 25 ? -1.392 -5.889 -12.658 1.00 0.00 25 GLN A N 16
ATOM 21401 C CA . GLN A 1 25 ? 0.042 -5.893 -12.924 1.00 0.00 25 GLN A CA 16
ATOM 21402 C C . GLN A 1 25 ? 0.582 -7.318 -12.972 1.00 0.00 25 GLN A C 16
ATOM 21403 O O . GLN A 1 25 ? 1.371 -7.665 -13.851 1.00 0.00 25 GLN A O 16
ATOM 21417 N N . CYS A 1 26 ? 0.152 -8.141 -12.021 1.00 0.00 26 CYS A N 16
ATOM 21418 C CA . CYS A 1 26 ? 0.592 -9.529 -11.954 1.00 0.00 26 CYS A CA 16
ATOM 21419 C C . CYS A 1 26 ? -0.598 -10.470 -11.787 1.00 0.00 26 CYS A C 16
ATOM 21420 O O . CYS A 1 26 ? -0.435 -11.631 -11.411 1.00 0.00 26 CYS A O 16
ATOM 21427 N N . GLN A 1 27 ? -1.792 -9.960 -12.070 1.00 0.00 27 GLN A N 16
ATOM 21428 C CA . GLN A 1 27 ? -3.008 -10.755 -11.952 1.00 0.00 27 GLN A CA 16
ATOM 21429 C C . GLN A 1 27 ? -3.082 -11.437 -10.589 1.00 0.00 27 GLN A C 16
ATOM 21430 O O . GLN A 1 27 ? -3.425 -12.616 -10.490 1.00 0.00 27 GLN A O 16
ATOM 21444 N N . CYS A 1 28 ? -2.759 -10.688 -9.540 1.00 0.00 28 CYS A N 16
ATOM 21445 C CA . CYS A 1 28 ? -2.788 -11.218 -8.183 1.00 0.00 28 CYS A CA 16
ATOM 21446 C C . CYS A 1 28 ? -3.990 -10.680 -7.413 1.00 0.00 28 CYS A C 16
ATOM 21447 O O . CYS A 1 28 ? -4.334 -9.502 -7.524 1.00 0.00 28 CYS A O 16
ATOM 21454 N N . ILE A 1 29 ? -4.625 -11.548 -6.634 1.00 0.00 29 ILE A N 16
ATOM 21455 C CA . ILE A 1 29 ? -5.788 -11.160 -5.845 1.00 0.00 29 ILE A CA 16
ATOM 21456 C C . ILE A 1 29 ? -5.484 -11.222 -4.352 1.00 0.00 29 ILE A C 16
ATOM 21457 O O . ILE A 1 29 ? -4.752 -12.098 -3.892 1.00 0.00 29 ILE A O 16
ATOM 21473 N N . PHE A 1 30 ? -6.054 -10.287 -3.599 1.00 0.00 30 PHE A N 16
ATOM 21474 C CA . PHE A 1 30 ? -5.846 -10.236 -2.157 1.00 0.00 30 PHE A CA 16
ATOM 21475 C C . PHE A 1 30 ? -7.032 -9.575 -1.459 1.00 0.00 30 PHE A C 16
ATOM 21476 O O . PHE A 1 30 ? -7.752 -8.776 -2.057 1.00 0.00 30 PHE A O 16
ATOM 21493 N N . CYS A 1 31 ? -7.228 -9.916 -0.190 1.00 0.00 31 CYS A N 16
ATOM 21494 C CA . CYS A 1 31 ? -8.325 -9.358 0.591 1.00 0.00 31 CYS A CA 16
ATOM 21495 C C . CYS A 1 31 ? -7.990 -7.948 1.072 1.00 0.00 31 CYS A C 16
ATOM 21496 O O . CYS A 1 31 ? -6.904 -7.700 1.596 1.00 0.00 31 CYS A O 16
ATOM 21503 N N . THR A 1 32 ? -8.931 -7.027 0.891 1.00 0.00 32 THR A N 16
ATOM 21504 C CA . THR A 1 32 ? -8.736 -5.644 1.304 1.00 0.00 32 THR A CA 16
ATOM 21505 C C . THR A 1 32 ? -7.858 -5.559 2.547 1.00 0.00 32 THR A C 16
ATOM 21506 O O . THR A 1 32 ? -6.742 -5.037 2.498 1.00 0.00 32 THR A O 16
ATOM 21517 N N . LEU A 1 33 ? -8.364 -6.077 3.660 1.00 0.00 33 LEU A N 16
ATOM 21518 C CA . LEU A 1 33 ? -7.623 -6.063 4.917 1.00 0.00 33 LEU A CA 16
ATOM 21519 C C . LEU A 1 33 ? -6.126 -6.214 4.668 1.00 0.00 33 LEU A C 16
ATOM 21520 O O . LEU A 1 33 ? -5.332 -5.356 5.055 1.00 0.00 33 LEU A O 16
ATOM 21536 N N . CYS A 1 34 ? -5.746 -7.308 4.019 1.00 0.00 34 CYS A N 16
ATOM 21537 C CA . CYS A 1 34 ? -4.346 -7.572 3.716 1.00 0.00 34 CYS A CA 16
ATOM 21538 C C . CYS A 1 34 ? -3.743 -6.435 2.896 1.00 0.00 34 CYS A C 16
ATOM 21539 O O . CYS A 1 34 ? -2.868 -5.709 3.368 1.00 0.00 34 CYS A O 16
ATOM 21546 N N . LEU A 1 35 ? -4.217 -6.287 1.663 1.00 0.00 35 LEU A N 16
ATOM 21547 C CA . LEU A 1 35 ? -3.726 -5.239 0.775 1.00 0.00 35 LEU A CA 16
ATOM 21548 C C . LEU A 1 35 ? -3.685 -3.893 1.492 1.00 0.00 35 LEU A C 16
ATOM 21549 O O . LEU A 1 35 ? -2.936 -2.995 1.107 1.00 0.00 35 LEU A O 16
ATOM 21565 N N . LYS A 1 36 ? -4.492 -3.761 2.539 1.00 0.00 36 LYS A N 16
ATOM 21566 C CA . LYS A 1 36 ? -4.547 -2.527 3.314 1.00 0.00 36 LYS A CA 16
ATOM 21567 C C . LYS A 1 36 ? -3.335 -2.408 4.233 1.00 0.00 36 LYS A C 16
ATOM 21568 O O . LYS A 1 36 ? -2.533 -1.485 4.100 1.00 0.00 36 LYS A O 16
ATOM 21587 N N . GLN A 1 37 ? -3.211 -3.348 5.164 1.00 0.00 37 GLN A N 16
ATOM 21588 C CA . GLN A 1 37 ? -2.097 -3.348 6.105 1.00 0.00 37 GLN A CA 16
ATOM 21589 C C . GLN A 1 37 ? -0.762 -3.379 5.367 1.00 0.00 37 GLN A C 16
ATOM 21590 O O . GLN A 1 37 ? 0.201 -2.731 5.778 1.00 0.00 37 GLN A O 16
ATOM 21604 N N . TYR A 1 38 ? -0.711 -4.137 4.278 1.00 0.00 38 TYR A N 16
ATOM 21605 C CA . TYR A 1 38 ? 0.507 -4.254 3.485 1.00 0.00 38 TYR A CA 16
ATOM 21606 C C . TYR A 1 38 ? 1.008 -2.882 3.048 1.00 0.00 38 TYR A C 16
ATOM 21607 O O . TYR A 1 38 ? 2.058 -2.419 3.495 1.00 0.00 38 TYR A O 16
ATOM 21625 N N . VAL A 1 39 ? 0.248 -2.232 2.172 1.00 0.00 39 VAL A N 16
ATOM 21626 C CA . VAL A 1 39 ? 0.612 -0.911 1.675 1.00 0.00 39 VAL A CA 16
ATOM 21627 C C . VAL A 1 39 ? 0.690 0.101 2.812 1.00 0.00 39 VAL A C 16
ATOM 21628 O O . VAL A 1 39 ? 1.542 0.990 2.807 1.00 0.00 39 VAL A O 16
ATOM 21641 N N . GLU A 1 40 ? -0.204 -0.040 3.785 1.00 0.00 40 GLU A N 16
ATOM 21642 C CA . GLU A 1 40 ? -0.236 0.863 4.930 1.00 0.00 40 GLU A CA 16
ATOM 21643 C C . GLU A 1 40 ? 1.117 0.893 5.637 1.00 0.00 40 GLU A C 16
ATOM 21644 O O . GLU A 1 40 ? 1.795 1.921 5.660 1.00 0.00 40 GLU A O 16
ATOM 21656 N N . LEU A 1 41 ? 1.502 -0.240 6.213 1.00 0.00 41 LEU A N 16
ATOM 21657 C CA . LEU A 1 41 ? 2.773 -0.345 6.921 1.00 0.00 41 LEU A CA 16
ATOM 21658 C C . LEU A 1 41 ? 3.915 0.207 6.075 1.00 0.00 41 LEU A C 16
ATOM 21659 O O . LEU A 1 41 ? 4.723 1.007 6.548 1.00 0.00 41 LEU A O 16
ATOM 21675 N N . LEU A 1 42 ? 3.977 -0.225 4.820 1.00 0.00 42 LEU A N 16
ATOM 21676 C CA . LEU A 1 42 ? 5.019 0.226 3.905 1.00 0.00 42 LEU A CA 16
ATOM 21677 C C . LEU A 1 42 ? 5.095 1.750 3.875 1.00 0.00 42 LEU A C 16
ATOM 21678 O O . LEU A 1 42 ? 6.183 2.327 3.892 1.00 0.00 42 LEU A O 16
ATOM 21694 N N . ILE A 1 43 ? 3.933 2.394 3.832 1.00 0.00 43 ILE A N 16
ATOM 21695 C CA . ILE A 1 43 ? 3.868 3.850 3.804 1.00 0.00 43 ILE A CA 16
ATOM 21696 C C . ILE A 1 43 ? 4.224 4.442 5.164 1.00 0.00 43 ILE A C 16
ATOM 21697 O O . ILE A 1 43 ? 4.922 5.453 5.249 1.00 0.00 43 ILE A O 16
ATOM 21713 N N . LYS A 1 44 ? 3.740 3.807 6.225 1.00 0.00 44 LYS A N 16
ATOM 21714 C CA . LYS A 1 44 ? 4.007 4.268 7.582 1.00 0.00 44 LYS A CA 16
ATOM 21715 C C . LYS A 1 44 ? 5.502 4.237 7.882 1.00 0.00 44 LYS A C 16
ATOM 21716 O O . LYS A 1 44 ? 6.020 5.101 8.588 1.00 0.00 44 LYS A O 16
ATOM 21735 N N . GLU A 1 45 ? 6.190 3.236 7.339 1.00 0.00 45 GLU A N 16
ATOM 21736 C CA . GLU A 1 45 ? 7.626 3.094 7.550 1.00 0.00 45 GLU A CA 16
ATOM 21737 C C . GLU A 1 45 ? 8.377 4.307 7.007 1.00 0.00 45 GLU A C 16
ATOM 21738 O O . GLU A 1 45 ? 9.088 4.990 7.743 1.00 0.00 45 GLU A O 16
ATOM 21750 N N . GLY A 1 46 ? 8.215 4.567 5.713 1.00 0.00 46 GLY A N 16
ATOM 21751 C CA . GLY A 1 46 ? 8.883 5.695 5.094 1.00 0.00 46 GLY A CA 16
ATOM 21752 C C . GLY A 1 46 ? 10.231 5.321 4.509 1.00 0.00 46 GLY A C 16
ATOM 21753 O O . GLY A 1 46 ? 11.149 6.142 4.469 1.00 0.00 46 GLY A O 16
ATOM 21757 N N . LEU A 1 47 ? 10.353 4.078 4.057 1.00 0.00 47 LEU A N 16
ATOM 21758 C CA . LEU A 1 47 ? 11.599 3.595 3.472 1.00 0.00 47 LEU A CA 16
ATOM 21759 C C . LEU A 1 47 ? 11.447 3.371 1.971 1.00 0.00 47 LEU A C 16
ATOM 21760 O O . LEU A 1 47 ? 11.933 4.162 1.164 1.00 0.00 47 LEU A O 16
ATOM 21776 N N . GLU A 1 48 ? 10.765 2.290 1.606 1.00 0.00 48 GLU A N 16
ATOM 21777 C CA . GLU A 1 48 ? 10.547 1.963 0.202 1.00 0.00 48 GLU A CA 16
ATOM 21778 C C . GLU A 1 48 ? 9.296 2.655 -0.330 1.00 0.00 48 GLU A C 16
ATOM 21779 O O . GLU A 1 48 ? 8.174 2.206 -0.093 1.00 0.00 48 GLU A O 16
ATOM 21791 N N . THR A 1 49 ? 9.497 3.754 -1.051 1.00 0.00 49 THR A N 16
ATOM 21792 C CA . THR A 1 49 ? 8.385 4.511 -1.615 1.00 0.00 49 THR A CA 16
ATOM 21793 C C . THR A 1 49 ? 7.499 3.624 -2.481 1.00 0.00 49 THR A C 16
ATOM 21794 O O . THR A 1 49 ? 6.318 3.436 -2.189 1.00 0.00 49 THR A O 16
ATOM 21805 N N . ALA A 1 50 ? 8.077 3.079 -3.547 1.00 0.00 50 ALA A N 16
ATOM 21806 C CA . ALA A 1 50 ? 7.338 2.208 -4.454 1.00 0.00 50 ALA A CA 16
ATOM 21807 C C . ALA A 1 50 ? 6.837 0.962 -3.731 1.00 0.00 50 ALA A C 16
ATOM 21808 O O . ALA A 1 50 ? 7.583 0.320 -2.992 1.00 0.00 50 ALA A O 16
ATOM 21815 N N . ILE A 1 51 ? 5.570 0.626 -3.951 1.00 0.00 51 ILE A N 16
ATOM 21816 C CA . ILE A 1 51 ? 4.970 -0.543 -3.320 1.00 0.00 51 ILE A CA 16
ATOM 21817 C C . ILE A 1 51 ? 4.835 -1.693 -4.313 1.00 0.00 51 ILE A C 16
ATOM 21818 O O . ILE A 1 51 ? 4.052 -1.620 -5.260 1.00 0.00 51 ILE A O 16
ATOM 21834 N N . SER A 1 52 ? 5.602 -2.755 -4.088 1.00 0.00 52 SER A N 16
ATOM 21835 C CA . SER A 1 52 ? 5.569 -3.921 -4.962 1.00 0.00 52 SER A CA 16
ATOM 21836 C C . SER A 1 52 ? 4.502 -4.912 -4.509 1.00 0.00 52 SER A C 16
ATOM 21837 O O . SER A 1 52 ? 3.777 -4.663 -3.543 1.00 0.00 52 SER A O 16
ATOM 21845 N N . CYS A 1 53 ? 4.409 -6.036 -5.212 1.00 0.00 53 CYS A N 16
ATOM 21846 C CA . CYS A 1 53 ? 3.431 -7.065 -4.883 1.00 0.00 53 CYS A CA 16
ATOM 21847 C C . CYS A 1 53 ? 3.713 -7.666 -3.509 1.00 0.00 53 CYS A C 16
ATOM 21848 O O . CYS A 1 53 ? 4.854 -7.975 -3.162 1.00 0.00 53 CYS A O 16
ATOM 21855 N N . PRO A 1 54 ? 2.651 -7.838 -2.708 1.00 0.00 54 PRO A N 16
ATOM 21856 C CA . PRO A 1 54 ? 2.760 -8.404 -1.360 1.00 0.00 54 PRO A CA 16
ATOM 21857 C C . PRO A 1 54 ? 3.107 -9.889 -1.382 1.00 0.00 54 PRO A C 16
ATOM 21858 O O . PRO A 1 54 ? 3.219 -10.525 -0.333 1.00 0.00 54 PRO A O 16
ATOM 21869 N N . ASP A 1 55 ? 3.276 -10.435 -2.581 1.00 0.00 55 ASP A N 16
ATOM 21870 C CA . ASP A 1 55 ? 3.612 -11.846 -2.738 1.00 0.00 55 ASP A CA 16
ATOM 21871 C C . ASP A 1 55 ? 5.098 -12.020 -3.035 1.00 0.00 55 ASP A C 16
ATOM 21872 O O . ASP A 1 55 ? 5.593 -11.565 -4.066 1.00 0.00 55 ASP A O 16
ATOM 21881 N N . ALA A 1 56 ? 5.805 -12.681 -2.124 1.00 0.00 56 ALA A N 16
ATOM 21882 C CA . ALA A 1 56 ? 7.234 -12.916 -2.289 1.00 0.00 56 ALA A CA 16
ATOM 21883 C C . ALA A 1 56 ? 7.496 -13.995 -3.334 1.00 0.00 56 ALA A C 16
ATOM 21884 O O . ALA A 1 56 ? 8.630 -14.186 -3.771 1.00 0.00 56 ALA A O 16
ATOM 21891 N N . ALA A 1 57 ? 6.439 -14.696 -3.731 1.00 0.00 57 ALA A N 16
ATOM 21892 C CA . ALA A 1 57 ? 6.556 -15.755 -4.726 1.00 0.00 57 ALA A CA 16
ATOM 21893 C C . ALA A 1 57 ? 5.993 -15.308 -6.072 1.00 0.00 57 ALA A C 16
ATOM 21894 O O . ALA A 1 57 ? 5.582 -16.132 -6.889 1.00 0.00 57 ALA A O 16
ATOM 21901 N N . CYS A 1 58 ? 5.977 -13.998 -6.295 1.00 0.00 58 CYS A N 16
ATOM 21902 C CA . CYS A 1 58 ? 5.465 -13.441 -7.540 1.00 0.00 58 CYS A CA 16
ATOM 21903 C C . CYS A 1 58 ? 6.599 -13.182 -8.528 1.00 0.00 58 CYS A C 16
ATOM 21904 O O . CYS A 1 58 ? 7.407 -12.269 -8.359 1.00 0.00 58 CYS A O 16
ATOM 21911 N N . PRO A 1 59 ? 6.661 -14.004 -9.586 1.00 0.00 59 PRO A N 16
ATOM 21912 C CA . PRO A 1 59 ? 7.690 -13.884 -10.623 1.00 0.00 59 PRO A CA 16
ATOM 21913 C C . PRO A 1 59 ? 7.508 -12.636 -11.479 1.00 0.00 59 PRO A C 16
ATOM 21914 O O . PRO A 1 59 ? 8.371 -12.294 -12.288 1.00 0.00 59 PRO A O 16
ATOM 21925 N N . LYS A 1 60 ? 6.380 -11.959 -11.297 1.00 0.00 60 LYS A N 16
ATOM 21926 C CA . LYS A 1 60 ? 6.084 -10.747 -12.052 1.00 0.00 60 LYS A CA 16
ATOM 21927 C C . LYS A 1 60 ? 6.372 -9.502 -11.218 1.00 0.00 60 LYS A C 16
ATOM 21928 O O . LYS A 1 60 ? 6.725 -8.454 -11.755 1.00 0.00 60 LYS A O 16
ATOM 21947 N N . GLN A 1 61 ? 6.220 -9.629 -9.903 1.00 0.00 61 GLN A N 16
ATOM 21948 C CA . GLN A 1 61 ? 6.465 -8.514 -8.996 1.00 0.00 61 GLN A CA 16
ATOM 21949 C C . GLN A 1 61 ? 5.661 -7.286 -9.414 1.00 0.00 61 GLN A C 16
ATOM 21950 O O . GLN A 1 61 ? 6.198 -6.183 -9.509 1.00 0.00 61 GLN A O 16
ATOM 21964 N N . GLY A 1 62 ? 4.371 -7.486 -9.661 1.00 0.00 62 GLY A N 16
ATOM 21965 C CA . GLY A 1 62 ? 3.513 -6.386 -10.065 1.00 0.00 62 GLY A CA 16
ATOM 21966 C C . GLY A 1 62 ? 3.365 -5.338 -8.980 1.00 0.00 62 GLY A C 16
ATOM 21967 O O . GLY A 1 62 ? 2.990 -5.652 -7.851 1.00 0.00 62 GLY A O 16
ATOM 21971 N N . HIS A 1 63 ? 3.661 -4.088 -9.323 1.00 0.00 63 HIS A N 16
ATOM 21972 C CA . HIS A 1 63 ? 3.560 -2.990 -8.369 1.00 0.00 63 HIS A CA 16
ATOM 21973 C C . HIS A 1 63 ? 2.113 -2.526 -8.227 1.00 0.00 63 HIS A C 16
ATOM 21974 O O . HIS A 1 63 ? 1.247 -2.904 -9.018 1.00 0.00 63 HIS A O 16
ATOM 21988 N N . LEU A 1 64 ? 1.857 -1.706 -7.213 1.00 0.00 64 LEU A N 16
ATOM 21989 C CA . LEU A 1 64 ? 0.514 -1.191 -6.967 1.00 0.00 64 LEU A CA 16
ATOM 21990 C C . LEU A 1 64 ? 0.401 0.267 -7.400 1.00 0.00 64 LEU A C 16
ATOM 21991 O O . LEU A 1 64 ? 1.139 1.125 -6.917 1.00 0.00 64 LEU A O 16
ATOM 22007 N N . GLN A 1 65 ? -0.527 0.538 -8.311 1.00 0.00 65 GLN A N 16
ATOM 22008 C CA . GLN A 1 65 ? -0.737 1.892 -8.809 1.00 0.00 65 GLN A CA 16
ATOM 22009 C C . GLN A 1 65 ? -1.347 2.780 -7.730 1.00 0.00 65 GLN A C 16
ATOM 22010 O O . GLN A 1 65 ? -2.057 2.299 -6.847 1.00 0.00 65 GLN A O 16
ATOM 22024 N N . GLU A 1 66 ? -1.066 4.077 -7.807 1.00 0.00 66 GLU A N 16
ATOM 22025 C CA . GLU A 1 66 ? -1.588 5.030 -6.836 1.00 0.00 66 GLU A CA 16
ATOM 22026 C C . GLU A 1 66 ? -3.098 4.878 -6.680 1.00 0.00 66 GLU A C 16
ATOM 22027 O O . GLU A 1 66 ? -3.607 4.729 -5.571 1.00 0.00 66 GLU A O 16
ATOM 22039 N N . ASN A 1 67 ? -3.809 4.915 -7.803 1.00 0.00 67 ASN A N 16
ATOM 22040 C CA . ASN A 1 67 ? -5.262 4.783 -7.792 1.00 0.00 67 ASN A CA 16
ATOM 22041 C C . ASN A 1 67 ? -5.709 3.788 -6.726 1.00 0.00 67 ASN A C 16
ATOM 22042 O O . ASN A 1 67 ? -6.609 4.074 -5.936 1.00 0.00 67 ASN A O 16
ATOM 22053 N N . GLU A 1 68 ? -5.074 2.621 -6.708 1.00 0.00 68 GLU A N 16
ATOM 22054 C CA . GLU A 1 68 ? -5.407 1.583 -5.739 1.00 0.00 68 GLU A CA 16
ATOM 22055 C C . GLU A 1 68 ? -5.260 2.106 -4.312 1.00 0.00 68 GLU A C 16
ATOM 22056 O O . GLU A 1 68 ? -6.235 2.188 -3.565 1.00 0.00 68 GLU A O 16
ATOM 22068 N N . ILE A 1 69 ? -4.032 2.456 -3.941 1.00 0.00 69 ILE A N 16
ATOM 22069 C CA . ILE A 1 69 ? -3.757 2.970 -2.606 1.00 0.00 69 ILE A CA 16
ATOM 22070 C C . ILE A 1 69 ? -4.748 4.063 -2.221 1.00 0.00 69 ILE A C 16
ATOM 22071 O O . ILE A 1 69 ? -5.283 4.066 -1.112 1.00 0.00 69 ILE A O 16
ATOM 22087 N N . GLU A 1 70 ? -4.990 4.987 -3.146 1.00 0.00 70 GLU A N 16
ATOM 22088 C CA . GLU A 1 70 ? -5.920 6.084 -2.903 1.00 0.00 70 GLU A CA 16
ATOM 22089 C C . GLU A 1 70 ? -7.090 5.625 -2.037 1.00 0.00 70 GLU A C 16
ATOM 22090 O O . GLU A 1 70 ? -7.244 6.068 -0.898 1.00 0.00 70 GLU A O 16
ATOM 22102 N N . CYS A 1 71 ? -7.910 4.735 -2.585 1.00 0.00 71 CYS A N 16
ATOM 22103 C CA . CYS A 1 71 ? -9.066 4.217 -1.863 1.00 0.00 71 CYS A CA 16
ATOM 22104 C C . CYS A 1 71 ? -8.637 3.226 -0.786 1.00 0.00 71 CYS A C 16
ATOM 22105 O O . CYS A 1 71 ? -9.150 3.250 0.332 1.00 0.00 71 CYS A O 16
ATOM 22113 N N . MET A 1 72 ? -7.692 2.357 -1.131 1.00 0.00 72 MET A N 16
ATOM 22114 C CA . MET A 1 72 ? -7.195 1.358 -0.193 1.00 0.00 72 MET A CA 16
ATOM 22115 C C . MET A 1 72 ? -7.086 1.939 1.213 1.00 0.00 72 MET A C 16
ATOM 22116 O O . MET A 1 72 ? -7.551 1.338 2.181 1.00 0.00 72 MET A O 16
ATOM 22130 N N . VAL A 1 73 ? -6.469 3.112 1.318 1.00 0.00 73 VAL A N 16
ATOM 22131 C CA . VAL A 1 73 ? -6.301 3.774 2.605 1.00 0.00 73 VAL A CA 16
ATOM 22132 C C . VAL A 1 73 ? -7.044 5.105 2.641 1.00 0.00 73 VAL A C 16
ATOM 22133 O O . VAL A 1 73 ? -7.583 5.553 1.630 1.00 0.00 73 VAL A O 16
ATOM 22146 N N . ALA A 1 74 ? -7.069 5.732 3.812 1.00 0.00 74 ALA A N 16
ATOM 22147 C CA . ALA A 1 74 ? -7.745 7.014 3.979 1.00 0.00 74 ALA A CA 16
ATOM 22148 C C . ALA A 1 74 ? -6.802 8.173 3.680 1.00 0.00 74 ALA A C 16
ATOM 22149 O O . ALA A 1 74 ? -5.626 7.969 3.379 1.00 0.00 74 ALA A O 16
ATOM 22156 N N . ALA A 1 75 ? -7.325 9.392 3.765 1.00 0.00 75 ALA A N 16
ATOM 22157 C CA . ALA A 1 75 ? -6.529 10.585 3.504 1.00 0.00 75 ALA A CA 16
ATOM 22158 C C . ALA A 1 75 ? -5.343 10.673 4.458 1.00 0.00 75 ALA A C 16
ATOM 22159 O O . ALA A 1 75 ? -4.208 10.879 4.033 1.00 0.00 75 ALA A O 16
ATOM 22166 N N . GLU A 1 76 ? -5.615 10.516 5.751 1.00 0.00 76 GLU A N 16
ATOM 22167 C CA . GLU A 1 76 ? -4.569 10.579 6.764 1.00 0.00 76 GLU A CA 16
ATOM 22168 C C . GLU A 1 76 ? -3.354 9.759 6.343 1.00 0.00 76 GLU A C 16
ATOM 22169 O O . GLU A 1 76 ? -2.212 10.179 6.534 1.00 0.00 76 GLU A O 16
ATOM 22181 N N . ILE A 1 77 ? -3.608 8.587 5.771 1.00 0.00 77 ILE A N 16
ATOM 22182 C CA . ILE A 1 77 ? -2.534 7.708 5.323 1.00 0.00 77 ILE A CA 16
ATOM 22183 C C . ILE A 1 77 ? -1.995 8.147 3.967 1.00 0.00 77 ILE A C 16
ATOM 22184 O O . ILE A 1 77 ? -0.830 8.525 3.843 1.00 0.00 77 ILE A O 16
ATOM 22200 N N . MET A 1 78 ? -2.850 8.095 2.950 1.00 0.00 78 MET A N 16
ATOM 22201 C CA . MET A 1 78 ? -2.459 8.490 1.602 1.00 0.00 78 MET A CA 16
ATOM 22202 C C . MET A 1 78 ? -1.461 9.643 1.642 1.00 0.00 78 MET A C 16
ATOM 22203 O O . MET A 1 78 ? -0.445 9.619 0.948 1.00 0.00 78 MET A O 16
ATOM 22217 N N . GLN A 1 79 ? -1.757 10.650 2.457 1.00 0.00 79 GLN A N 16
ATOM 22218 C CA . GLN A 1 79 ? -0.885 11.811 2.585 1.00 0.00 79 GLN A CA 16
ATOM 22219 C C . GLN A 1 79 ? 0.570 11.384 2.740 1.00 0.00 79 GLN A C 16
ATOM 22220 O O . GLN A 1 79 ? 1.449 11.869 2.027 1.00 0.00 79 GLN A O 16
ATOM 22234 N N . ARG A 1 80 ? 0.819 10.474 3.676 1.00 0.00 80 ARG A N 16
ATOM 22235 C CA . ARG A 1 80 ? 2.168 9.983 3.925 1.00 0.00 80 ARG A CA 16
ATOM 22236 C C . ARG A 1 80 ? 2.826 9.518 2.629 1.00 0.00 80 ARG A C 16
ATOM 22237 O O . ARG A 1 80 ? 3.939 9.932 2.303 1.00 0.00 80 ARG A O 16
ATOM 22258 N N . TYR A 1 81 ? 2.131 8.656 1.897 1.00 0.00 81 TYR A N 16
ATOM 22259 C CA . TYR A 1 81 ? 2.649 8.131 0.638 1.00 0.00 81 TYR A CA 16
ATOM 22260 C C . TYR A 1 81 ? 3.133 9.262 -0.264 1.00 0.00 81 TYR A C 16
ATOM 22261 O O . TYR A 1 81 ? 4.287 9.280 -0.692 1.00 0.00 81 TYR A O 16
ATOM 22279 N N . LYS A 1 82 ? 2.242 10.205 -0.551 1.00 0.00 82 LYS A N 16
ATOM 22280 C CA . LYS A 1 82 ? 2.575 11.341 -1.401 1.00 0.00 82 LYS A CA 16
ATOM 22281 C C . LYS A 1 82 ? 3.902 11.964 -0.980 1.00 0.00 82 LYS A C 16
ATOM 22282 O O . LYS A 1 82 ? 4.746 12.282 -1.819 1.00 0.00 82 LYS A O 16
ATOM 22301 N N . LYS A 1 83 ? 4.082 12.137 0.326 1.00 0.00 83 LYS A N 16
ATOM 22302 C CA . LYS A 1 83 ? 5.307 12.719 0.859 1.00 0.00 83 LYS A CA 16
ATOM 22303 C C . LYS A 1 83 ? 6.530 11.933 0.397 1.00 0.00 83 LYS A C 16
ATOM 22304 O O . LYS A 1 83 ? 7.535 12.515 -0.016 1.00 0.00 83 LYS A O 16
ATOM 22323 N N . LEU A 1 84 ? 6.439 10.610 0.467 1.00 0.00 84 LEU A N 16
ATOM 22324 C CA . LEU A 1 84 ? 7.537 9.744 0.053 1.00 0.00 84 LEU A CA 16
ATOM 22325 C C . LEU A 1 84 ? 7.935 10.022 -1.393 1.00 0.00 84 LEU A C 16
ATOM 22326 O O . LEU A 1 84 ? 9.119 10.043 -1.726 1.00 0.00 84 LEU A O 16
ATOM 22342 N N . GLN A 1 85 ? 6.938 10.238 -2.244 1.00 0.00 85 GLN A N 16
ATOM 22343 C CA . GLN A 1 85 ? 7.186 10.518 -3.654 1.00 0.00 85 GLN A CA 16
ATOM 22344 C C . GLN A 1 85 ? 7.930 11.838 -3.825 1.00 0.00 85 GLN A C 16
ATOM 22345 O O . GLN A 1 85 ? 8.973 11.894 -4.476 1.00 0.00 85 GLN A O 16
ATOM 22359 N N . PHE A 1 86 ? 7.386 12.898 -3.236 1.00 0.00 86 PHE A N 16
ATOM 22360 C CA . PHE A 1 86 ? 7.998 14.220 -3.325 1.00 0.00 86 PHE A CA 16
ATOM 22361 C C . PHE A 1 86 ? 9.511 14.130 -3.153 1.00 0.00 86 PHE A C 16
ATOM 22362 O O . PHE A 1 86 ? 10.271 14.616 -3.990 1.00 0.00 86 PHE A O 16
ATOM 22379 N N . GLU A 1 87 ? 9.941 13.507 -2.059 1.00 0.00 87 GLU A N 16
ATOM 22380 C CA . GLU A 1 87 ? 11.364 13.355 -1.776 1.00 0.00 87 GLU A CA 16
ATOM 22381 C C . GLU A 1 87 ? 12.156 13.149 -3.064 1.00 0.00 87 GLU A C 16
ATOM 22382 O O . GLU A 1 87 ? 13.151 13.829 -3.309 1.00 0.00 87 GLU A O 16
ATOM 22394 N N . ARG A 1 88 ? 11.705 12.205 -3.884 1.00 0.00 88 ARG A N 16
ATOM 22395 C CA . ARG A 1 88 ? 12.372 11.907 -5.146 1.00 0.00 88 ARG A CA 16
ATOM 22396 C C . ARG A 1 88 ? 11.707 12.649 -6.301 1.00 0.00 88 ARG A C 16
ATOM 22397 O O . ARG A 1 88 ? 12.292 13.559 -6.887 1.00 0.00 88 ARG A O 16
ATOM 22418 N N . SER A 1 89 ? 10.479 12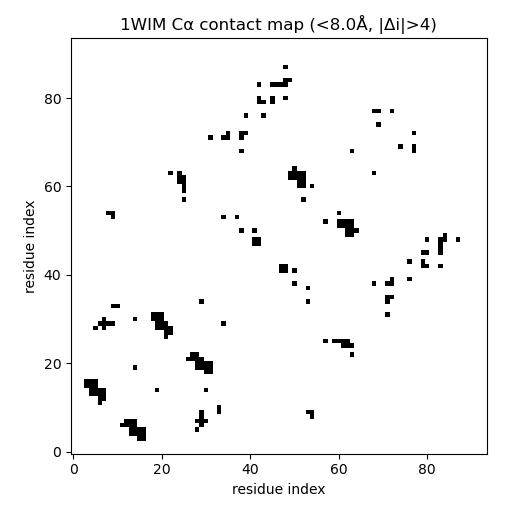.253 -6.623 1.00 0.00 89 SER A N 16
ATOM 22419 C CA . SER A 1 89 ? 9.735 12.876 -7.711 1.00 0.00 89 SER A CA 16
ATOM 22420 C C . SER A 1 89 ? 10.044 14.368 -7.795 1.00 0.00 89 SER A C 16
ATOM 22421 O O . SER A 1 89 ? 10.220 15.036 -6.777 1.00 0.00 89 SER A O 16
ATOM 22429 N N . GLY A 1 90 ? 10.110 14.884 -9.020 1.00 0.00 90 GLY A N 16
ATOM 22430 C CA . GLY A 1 90 ? 10.399 16.293 -9.216 1.00 0.00 90 GLY A CA 16
ATOM 22431 C C . GLY A 1 90 ? 11.458 16.526 -10.275 1.00 0.00 90 GLY A C 16
ATOM 22432 O O . GLY A 1 90 ? 11.185 16.489 -11.474 1.00 0.00 90 GLY A O 16
ATOM 22436 N N . PRO A 1 91 ? 12.700 16.772 -9.831 1.00 0.00 91 PRO A N 16
ATOM 22437 C CA . PRO A 1 91 ? 13.828 17.017 -10.734 1.00 0.00 91 PRO A CA 16
ATOM 22438 C C . PRO A 1 91 ? 14.245 15.765 -11.496 1.00 0.00 91 PRO A C 16
ATOM 22439 O O . PRO A 1 91 ? 14.882 15.848 -12.546 1.00 0.00 91 PRO A O 16
ATOM 22450 N N . SER A 1 92 ? 13.880 14.603 -10.961 1.00 0.00 92 SER A N 16
ATOM 22451 C CA . SER A 1 92 ? 14.218 13.332 -11.590 1.00 0.00 92 SER A CA 16
ATOM 22452 C C . SER A 1 92 ? 13.028 12.775 -12.364 1.00 0.00 92 SER A C 16
ATOM 22453 O O . SER A 1 92 ? 11.894 12.805 -11.886 1.00 0.00 92 SER A O 16
ATOM 22461 N N . SER A 1 93 ? 13.295 12.267 -13.562 1.00 0.00 93 SER A N 16
ATOM 22462 C CA . SER A 1 93 ? 12.246 11.705 -14.406 1.00 0.00 93 SER A CA 16
ATOM 22463 C C . SER A 1 93 ? 11.673 10.434 -13.787 1.00 0.00 93 SER A C 16
ATOM 22464 O O . SER A 1 93 ? 12.375 9.694 -13.098 1.00 0.00 93 SER A O 16
ATOM 22472 N N . GLY A 1 94 ? 10.391 10.187 -14.038 1.00 0.00 94 GLY A N 16
ATOM 22473 C CA . GLY A 1 94 ? 9.743 9.006 -13.499 1.00 0.00 94 GLY A CA 16
ATOM 22474 C C . GLY A 1 94 ? 8.321 9.278 -13.051 1.00 0.00 94 GLY A C 16
ATOM 22475 O O . GLY A 1 94 ? 7.656 8.357 -12.578 1.00 0.00 94 GLY A O 16
ATOM 22481 N N . GLY A 1 1 ? -25.432 -19.458 -1.894 1.00 0.00 1 GLY A N 17
ATOM 22482 C CA . GLY A 1 1 ? -25.156 -18.100 -1.462 1.00 0.00 1 GLY A CA 17
ATOM 22483 C C . GLY A 1 1 ? -23.817 -17.593 -1.959 1.00 0.00 1 GLY A C 17
ATOM 22484 O O . GLY A 1 1 ? -23.722 -17.047 -3.058 1.00 0.00 1 GLY A O 17
ATOM 22488 N N . SER A 1 2 ? -22.780 -17.772 -1.148 1.00 0.00 2 SER A N 17
ATOM 22489 C CA . SER A 1 2 ? -21.440 -17.323 -1.510 1.00 0.00 2 SER A CA 17
ATOM 22490 C C . SER A 1 2 ? -21.171 -17.557 -2.993 1.00 0.00 2 SER A C 17
ATOM 22491 O O . SER A 1 2 ? -21.527 -18.599 -3.543 1.00 0.00 2 SER A O 17
ATOM 22499 N N . SER A 1 3 ? -20.541 -16.578 -3.636 1.00 0.00 3 SER A N 17
ATOM 22500 C CA . SER A 1 3 ? -20.227 -16.674 -5.057 1.00 0.00 3 SER A CA 17
ATOM 22501 C C . SER A 1 3 ? -19.039 -17.604 -5.289 1.00 0.00 3 SER A C 17
ATOM 22502 O O . SER A 1 3 ? -19.130 -18.568 -6.048 1.00 0.00 3 SER A O 17
ATOM 22510 N N . GLY A 1 4 ? -17.925 -17.306 -4.628 1.00 0.00 4 GLY A N 17
ATOM 22511 C CA . GLY A 1 4 ? -16.734 -18.123 -4.776 1.00 0.00 4 GLY A CA 17
ATOM 22512 C C . GLY A 1 4 ? -15.561 -17.586 -3.981 1.00 0.00 4 GLY A C 17
ATOM 22513 O O . GLY A 1 4 ? -15.086 -16.479 -4.232 1.00 0.00 4 GLY A O 17
ATOM 22517 N N . SER A 1 5 ? -15.094 -18.373 -3.015 1.00 0.00 5 SER A N 17
ATOM 22518 C CA . SER A 1 5 ? -13.972 -17.967 -2.176 1.00 0.00 5 SER A CA 17
ATOM 22519 C C . SER A 1 5 ? -12.666 -17.993 -2.965 1.00 0.00 5 SER A C 17
ATOM 22520 O O . SER A 1 5 ? -12.150 -19.059 -3.298 1.00 0.00 5 SER A O 17
ATOM 22528 N N . SER A 1 6 ? -12.138 -16.810 -3.260 1.00 0.00 6 SER A N 17
ATOM 22529 C CA . SER A 1 6 ? -10.895 -16.694 -4.014 1.00 0.00 6 SER A CA 17
ATOM 22530 C C . SER A 1 6 ? -9.722 -17.255 -3.216 1.00 0.00 6 SER A C 17
ATOM 22531 O O . SER A 1 6 ? -8.703 -17.648 -3.781 1.00 0.00 6 SER A O 17
ATOM 22539 N N . GLY A 1 7 ? -9.875 -17.289 -1.895 1.00 0.00 7 GLY A N 17
ATOM 22540 C CA . GLY A 1 7 ? -8.822 -17.804 -1.039 1.00 0.00 7 GLY A CA 17
ATOM 22541 C C . GLY A 1 7 ? -7.586 -16.925 -1.049 1.00 0.00 7 GLY A C 17
ATOM 22542 O O . GLY A 1 7 ? -6.825 -16.922 -2.016 1.00 0.00 7 GLY A O 17
ATOM 22546 N N . CYS A 1 8 ? -7.387 -16.176 0.030 1.00 0.00 8 CYS A N 17
ATOM 22547 C CA . CYS A 1 8 ? -6.237 -15.287 0.143 1.00 0.00 8 CYS A CA 17
ATOM 22548 C C . CYS A 1 8 ? -4.939 -16.085 0.227 1.00 0.00 8 CYS A C 17
ATOM 22549 O O . CYS A 1 8 ? -4.956 -17.302 0.414 1.00 0.00 8 CYS A O 17
ATOM 22556 N N . LYS A 1 9 ? -3.814 -15.391 0.088 1.00 0.00 9 LYS A N 17
ATOM 22557 C CA . LYS A 1 9 ? -2.507 -16.033 0.149 1.00 0.00 9 LYS A CA 17
ATOM 22558 C C . LYS A 1 9 ? -1.805 -15.715 1.467 1.00 0.00 9 LYS A C 17
ATOM 22559 O O . LYS A 1 9 ? -1.181 -16.584 2.076 1.00 0.00 9 LYS A O 17
ATOM 22578 N N . LEU A 1 10 ? -1.913 -14.464 1.902 1.00 0.00 10 LEU A N 17
ATOM 22579 C CA . LEU A 1 10 ? -1.291 -14.031 3.148 1.00 0.00 10 LEU A CA 17
ATOM 22580 C C . LEU A 1 10 ? -2.002 -14.641 4.352 1.00 0.00 10 LEU A C 17
ATOM 22581 O O . LEU A 1 10 ? -1.438 -15.472 5.064 1.00 0.00 10 LEU A O 17
ATOM 22597 N N . CYS A 1 11 ? -3.245 -14.224 4.572 1.00 0.00 11 CYS A N 17
ATOM 22598 C CA . CYS A 1 11 ? -4.035 -14.730 5.688 1.00 0.00 11 CYS A CA 17
ATOM 22599 C C . CYS A 1 11 ? -4.630 -16.096 5.358 1.00 0.00 11 CYS A C 17
ATOM 22600 O O . CYS A 1 11 ? -4.937 -16.885 6.254 1.00 0.00 11 CYS A O 17
ATOM 22607 N N . LEU A 1 12 ? -4.791 -16.370 4.068 1.00 0.00 12 LEU A N 17
ATOM 22608 C CA . LEU A 1 12 ? -5.349 -17.640 3.619 1.00 0.00 12 LEU A CA 17
ATOM 22609 C C . LEU A 1 12 ? -6.755 -17.843 4.172 1.00 0.00 12 LEU A C 17
ATOM 22610 O O . LEU A 1 12 ? -7.068 -18.891 4.735 1.00 0.00 12 LEU A O 17
ATOM 22626 N N . GLY A 1 13 ? -7.603 -16.831 4.005 1.00 0.00 13 GLY A N 17
ATOM 22627 C CA . GLY A 1 13 ? -8.968 -16.919 4.491 1.00 0.00 13 GLY A CA 17
ATOM 22628 C C . GLY A 1 13 ? -9.983 -16.949 3.366 1.00 0.00 13 GLY A C 17
ATOM 22629 O O . GLY A 1 13 ? -9.822 -16.261 2.359 1.00 0.00 13 GLY A O 17
ATOM 22633 N N . GLU A 1 14 ? -11.031 -17.749 3.537 1.00 0.00 14 GLU A N 17
ATOM 22634 C CA . GLU A 1 14 ? -12.075 -17.866 2.526 1.00 0.00 14 GLU A CA 17
ATOM 22635 C C . GLU A 1 14 ? -12.975 -16.634 2.527 1.00 0.00 14 GLU A C 17
ATOM 22636 O O . GLU A 1 14 ? -13.703 -16.385 3.487 1.00 0.00 14 GLU A O 17
ATOM 22648 N N . TYR A 1 15 ? -12.916 -15.866 1.444 1.00 0.00 15 TYR A N 17
ATOM 22649 C CA . TYR A 1 15 ? -13.723 -14.658 1.321 1.00 0.00 15 TYR A CA 17
ATOM 22650 C C . TYR A 1 15 ? -14.249 -14.497 -0.103 1.00 0.00 15 TYR A C 17
ATOM 22651 O O . TYR A 1 15 ? -13.649 -14.966 -1.070 1.00 0.00 15 TYR A O 17
ATOM 22669 N N . PRO A 1 16 ? -15.398 -13.818 -0.234 1.00 0.00 16 PRO A N 17
ATOM 22670 C CA . PRO A 1 16 ? -16.031 -13.578 -1.534 1.00 0.00 16 PRO A CA 17
ATOM 22671 C C . PRO A 1 16 ? -15.239 -12.597 -2.393 1.00 0.00 16 PRO A C 17
ATOM 22672 O O . PRO A 1 16 ? -14.551 -11.718 -1.874 1.00 0.00 16 PRO A O 17
ATOM 22683 N N . VAL A 1 17 ? -15.342 -12.753 -3.709 1.00 0.00 17 VAL A N 17
ATOM 22684 C CA . VAL A 1 17 ? -14.636 -11.880 -4.639 1.00 0.00 17 VAL A CA 17
ATOM 22685 C C . VAL A 1 17 ? -14.995 -10.419 -4.401 1.00 0.00 17 VAL A C 17
ATOM 22686 O O . VAL A 1 17 ? -14.255 -9.516 -4.790 1.00 0.00 17 VAL A O 17
ATOM 22699 N N . GLU A 1 18 ? -16.137 -10.192 -3.759 1.00 0.00 18 GLU A N 17
ATOM 22700 C CA . GLU A 1 18 ? -16.594 -8.839 -3.469 1.00 0.00 18 GLU A CA 17
ATOM 22701 C C . GLU A 1 18 ? -15.642 -8.136 -2.505 1.00 0.00 18 GLU A C 17
ATOM 22702 O O . GLU A 1 18 ? -15.347 -6.952 -2.663 1.00 0.00 18 GLU A O 17
ATOM 22714 N N . GLN A 1 19 ? -15.166 -8.877 -1.510 1.00 0.00 19 GLN A N 17
ATOM 22715 C CA . GLN A 1 19 ? -14.248 -8.325 -0.520 1.00 0.00 19 GLN A CA 17
ATOM 22716 C C . GLN A 1 19 ? -12.801 -8.639 -0.884 1.00 0.00 19 GLN A C 17
ATOM 22717 O O . GLN A 1 19 ? -11.988 -8.958 -0.018 1.00 0.00 19 GLN A O 17
ATOM 22731 N N . MET A 1 20 ? -12.488 -8.548 -2.173 1.00 0.00 20 MET A N 17
ATOM 22732 C CA . MET A 1 20 ? -11.138 -8.822 -2.652 1.00 0.00 20 MET A CA 17
ATOM 22733 C C . MET A 1 20 ? -10.719 -7.804 -3.707 1.00 0.00 20 MET A C 17
ATOM 22734 O O . MET A 1 20 ? -11.560 -7.156 -4.329 1.00 0.00 20 MET A O 17
ATOM 22748 N N . THR A 1 21 ? -9.411 -7.668 -3.904 1.00 0.00 21 THR A N 17
ATOM 22749 C CA . THR A 1 21 ? -8.879 -6.728 -4.883 1.00 0.00 21 THR A CA 17
ATOM 22750 C C . THR A 1 21 ? -7.804 -7.380 -5.745 1.00 0.00 21 THR A C 17
ATOM 22751 O O . THR A 1 21 ? -6.853 -7.970 -5.230 1.00 0.00 21 THR A O 17
ATOM 22762 N N . THR A 1 22 ? -7.961 -7.272 -7.061 1.00 0.00 22 THR A N 17
ATOM 22763 C CA . THR A 1 22 ? -7.003 -7.852 -7.994 1.00 0.00 22 THR A CA 17
ATOM 22764 C C . THR A 1 22 ? -6.165 -6.770 -8.665 1.00 0.00 22 THR A C 17
ATOM 22765 O O . THR A 1 22 ? -6.685 -5.727 -9.064 1.00 0.00 22 THR A O 17
ATOM 22776 N N . ILE A 1 23 ? -4.867 -7.025 -8.787 1.00 0.00 23 ILE A N 17
ATOM 22777 C CA . ILE A 1 23 ? -3.957 -6.072 -9.412 1.00 0.00 23 ILE A CA 17
ATOM 22778 C C . ILE A 1 23 ? -3.933 -6.247 -10.927 1.00 0.00 23 ILE A C 17
ATOM 22779 O O . ILE A 1 23 ? -4.111 -7.353 -11.437 1.00 0.00 23 ILE A O 17
ATOM 22795 N N . ALA A 1 24 ? -3.710 -5.149 -11.641 1.00 0.00 24 ALA A N 17
ATOM 22796 C CA . ALA A 1 24 ? -3.658 -5.181 -13.097 1.00 0.00 24 ALA A CA 17
ATOM 22797 C C . ALA A 1 24 ? -2.221 -5.304 -13.593 1.00 0.00 24 ALA A C 17
ATOM 22798 O O . ALA A 1 24 ? -1.957 -5.194 -14.789 1.00 0.00 24 ALA A O 17
ATOM 22805 N N . GLN A 1 25 ? -1.297 -5.531 -12.665 1.00 0.00 25 GLN A N 17
ATOM 22806 C CA . GLN A 1 25 ? 0.113 -5.667 -13.008 1.00 0.00 25 GLN A CA 17
ATOM 22807 C C . GLN A 1 25 ? 0.516 -7.135 -13.087 1.00 0.00 25 GLN A C 17
ATOM 22808 O O . GLN A 1 25 ? 0.900 -7.629 -14.148 1.00 0.00 25 GLN A O 17
ATOM 22822 N N . CYS A 1 26 ? 0.426 -7.830 -11.957 1.00 0.00 26 CYS A N 17
ATOM 22823 C CA . CYS A 1 26 ? 0.782 -9.242 -11.896 1.00 0.00 26 CYS A CA 17
ATOM 22824 C C . CYS A 1 26 ? -0.468 -10.115 -11.830 1.00 0.00 26 CYS A C 17
ATOM 22825 O O . CYS A 1 26 ? -0.382 -11.342 -11.868 1.00 0.00 26 CYS A O 17
ATOM 22832 N N . GLN A 1 27 ? -1.627 -9.472 -11.729 1.00 0.00 27 GLN A N 17
ATOM 22833 C CA . GLN A 1 27 ? -2.894 -10.191 -11.656 1.00 0.00 27 GLN A CA 17
ATOM 22834 C C . GLN A 1 27 ? -2.989 -10.997 -10.365 1.00 0.00 27 GLN A C 17
ATOM 22835 O O . GLN A 1 27 ? -3.308 -12.186 -10.385 1.00 0.00 27 GLN A O 17
ATOM 22849 N N . CYS A 1 28 ? -2.710 -10.342 -9.243 1.00 0.00 28 CYS A N 17
ATOM 22850 C CA . CYS A 1 28 ? -2.763 -10.997 -7.942 1.00 0.00 28 CYS A CA 17
ATOM 22851 C C . CYS A 1 28 ? -3.938 -10.477 -7.118 1.00 0.00 28 CYS A C 17
ATOM 22852 O O . CYS A 1 28 ? -4.118 -9.268 -6.971 1.00 0.00 28 CYS A O 17
ATOM 22859 N N . ILE A 1 29 ? -4.734 -11.398 -6.585 1.00 0.00 29 ILE A N 17
ATOM 22860 C CA . ILE A 1 29 ? -5.889 -11.032 -5.776 1.00 0.00 29 ILE A CA 17
ATOM 22861 C C . ILE A 1 29 ? -5.556 -11.078 -4.289 1.00 0.00 29 ILE A C 17
ATOM 22862 O O . ILE A 1 29 ? -4.826 -11.958 -3.831 1.00 0.00 29 ILE A O 17
ATOM 22878 N N . PHE A 1 30 ? -6.095 -10.124 -3.537 1.00 0.00 30 PHE A N 17
ATOM 22879 C CA . PHE A 1 30 ? -5.857 -10.055 -2.100 1.00 0.00 30 PHE A CA 17
ATOM 22880 C C . PHE A 1 30 ? -7.021 -9.374 -1.387 1.00 0.00 30 PHE A C 17
ATOM 22881 O O . PHE A 1 30 ? -7.651 -8.466 -1.929 1.00 0.00 30 PHE A O 17
ATOM 22898 N N . CYS A 1 31 ? -7.303 -9.821 -0.167 1.00 0.00 31 CYS A N 17
ATOM 22899 C CA . CYS A 1 31 ? -8.392 -9.258 0.622 1.00 0.00 31 CYS A CA 17
ATOM 22900 C C . CYS A 1 31 ? -8.040 -7.855 1.109 1.00 0.00 31 CYS A C 17
ATOM 22901 O O . CYS A 1 31 ? -7.002 -7.646 1.738 1.00 0.00 31 CYS A O 17
ATOM 22908 N N . THR A 1 32 ? -8.913 -6.896 0.815 1.00 0.00 32 THR A N 17
ATOM 22909 C CA . THR A 1 32 ? -8.697 -5.515 1.223 1.00 0.00 32 THR A CA 17
ATOM 22910 C C . THR A 1 32 ? -7.940 -5.443 2.544 1.00 0.00 32 THR A C 17
ATOM 22911 O O . THR A 1 32 ? -6.970 -4.694 2.676 1.00 0.00 32 THR A O 17
ATOM 22922 N N . LEU A 1 33 ? -8.386 -6.226 3.520 1.00 0.00 33 LEU A N 17
ATOM 22923 C CA . LEU A 1 33 ? -7.749 -6.252 4.832 1.00 0.00 33 LEU A CA 17
ATOM 22924 C C . LEU A 1 33 ? -6.230 -6.296 4.700 1.00 0.00 33 LEU A C 17
ATOM 22925 O O . LEU A 1 33 ? -5.540 -5.332 5.028 1.00 0.00 33 LEU A O 17
ATOM 22941 N N . CYS A 1 34 ? -5.717 -7.422 4.215 1.00 0.00 34 CYS A N 17
ATOM 22942 C CA . CYS A 1 34 ? -4.280 -7.592 4.036 1.00 0.00 34 CYS A CA 17
ATOM 22943 C C . CYS A 1 34 ? -3.686 -6.424 3.254 1.00 0.00 34 CYS A C 17
ATOM 22944 O O . CYS A 1 34 ? -2.913 -5.630 3.793 1.00 0.00 34 CYS A O 17
ATOM 22951 N N . LEU A 1 35 ? -4.053 -6.325 1.982 1.00 0.00 35 LEU A N 17
ATOM 22952 C CA . LEU A 1 35 ? -3.558 -5.254 1.124 1.00 0.00 35 LEU A CA 17
ATOM 22953 C C . LEU A 1 35 ? -3.483 -3.936 1.888 1.00 0.00 35 LEU A C 17
ATOM 22954 O O . LEU A 1 35 ? -2.517 -3.183 1.755 1.00 0.00 35 LEU A O 17
ATOM 22970 N N . LYS A 1 36 ? -4.506 -3.663 2.689 1.00 0.00 36 LYS A N 17
ATOM 22971 C CA . LYS A 1 36 ? -4.556 -2.438 3.478 1.00 0.00 36 LYS A CA 17
ATOM 22972 C C . LYS A 1 36 ? -3.376 -2.362 4.441 1.00 0.00 36 LYS A C 17
ATOM 22973 O O . LYS A 1 36 ? -2.624 -1.388 4.441 1.00 0.00 36 LYS A O 17
ATOM 22992 N N . GLN A 1 37 ? -3.220 -3.397 5.260 1.00 0.00 37 GLN A N 17
ATOM 22993 C CA . GLN A 1 37 ? -2.130 -3.447 6.227 1.00 0.00 37 GLN A CA 17
ATOM 22994 C C . GLN A 1 37 ? -0.779 -3.509 5.523 1.00 0.00 37 GLN A C 17
ATOM 22995 O O . GLN A 1 37 ? 0.232 -3.050 6.056 1.00 0.00 37 GLN A O 17
ATOM 23009 N N . TYR A 1 38 ? -0.768 -4.080 4.324 1.00 0.00 38 TYR A N 17
ATOM 23010 C CA . TYR A 1 38 ? 0.459 -4.204 3.548 1.00 0.00 38 TYR A CA 17
ATOM 23011 C C . TYR A 1 38 ? 0.938 -2.839 3.062 1.00 0.00 38 TYR A C 17
ATOM 23012 O O . TYR A 1 38 ? 2.048 -2.410 3.375 1.00 0.00 38 TYR A O 17
ATOM 23030 N N . VAL A 1 39 ? 0.090 -2.161 2.295 1.00 0.00 39 VAL A N 17
ATOM 23031 C CA . VAL A 1 39 ? 0.424 -0.844 1.767 1.00 0.00 39 VAL A CA 17
ATOM 23032 C C . VAL A 1 39 ? 0.589 0.173 2.891 1.00 0.00 39 VAL A C 17
ATOM 23033 O O . VAL A 1 39 ? 1.285 1.176 2.736 1.00 0.00 39 VAL A O 17
ATOM 23046 N N . GLU A 1 40 ? -0.057 -0.092 4.022 1.00 0.00 40 GLU A N 17
ATOM 23047 C CA . GLU A 1 40 ? 0.020 0.801 5.172 1.00 0.00 40 GLU A CA 17
ATOM 23048 C C . GLU A 1 40 ? 1.352 0.639 5.900 1.00 0.00 40 GLU A C 17
ATOM 23049 O O . GLU A 1 40 ? 2.118 1.593 6.035 1.00 0.00 40 GLU A O 17
ATOM 23061 N N . LEU A 1 41 ? 1.620 -0.576 6.366 1.00 0.00 41 LEU A N 17
ATOM 23062 C CA . LEU A 1 41 ? 2.859 -0.864 7.081 1.00 0.00 41 LEU A CA 17
ATOM 23063 C C . LEU A 1 41 ? 4.069 -0.371 6.294 1.00 0.00 41 LEU A C 17
ATOM 23064 O O . LEU A 1 41 ? 5.023 0.157 6.867 1.00 0.00 41 LEU A O 17
ATOM 23080 N N . LEU A 1 42 ? 4.023 -0.547 4.978 1.00 0.00 42 LEU A N 17
ATOM 23081 C CA . LEU A 1 42 ? 5.115 -0.118 4.111 1.00 0.00 42 LEU A CA 17
ATOM 23082 C C . LEU A 1 42 ? 5.234 1.401 4.098 1.00 0.00 42 LEU A C 17
ATOM 23083 O O . LEU A 1 42 ? 6.287 1.954 4.420 1.00 0.00 42 LEU A O 17
ATOM 23099 N N . ILE A 1 43 ? 4.150 2.073 3.726 1.00 0.00 43 ILE A N 17
ATOM 23100 C CA . ILE A 1 43 ? 4.133 3.529 3.674 1.00 0.00 43 ILE A CA 17
ATOM 23101 C C . ILE A 1 43 ? 4.521 4.131 5.020 1.00 0.00 43 ILE A C 17
ATOM 23102 O O . ILE A 1 43 ? 5.467 4.915 5.113 1.00 0.00 43 ILE A O 17
ATOM 23118 N N . LYS A 1 44 ? 3.786 3.759 6.062 1.00 0.00 44 LYS A N 17
ATOM 23119 C CA . LYS A 1 44 ? 4.055 4.259 7.405 1.00 0.00 44 LYS A CA 17
ATOM 23120 C C . LYS A 1 44 ? 5.554 4.326 7.672 1.00 0.00 44 LYS A C 17
ATOM 23121 O O . LYS A 1 44 ? 6.048 5.290 8.255 1.00 0.00 44 LYS A O 17
ATOM 23140 N N . GLU A 1 45 ? 6.275 3.295 7.239 1.00 0.00 45 GLU A N 17
ATOM 23141 C CA . GLU A 1 45 ? 7.718 3.239 7.431 1.00 0.00 45 GLU A CA 17
ATOM 23142 C C . GLU A 1 45 ? 8.388 4.503 6.903 1.00 0.00 45 GLU A C 17
ATOM 23143 O O . GLU A 1 45 ? 9.045 5.229 7.648 1.00 0.00 45 GLU A O 17
ATOM 23155 N N . GLY A 1 46 ? 8.216 4.761 5.609 1.00 0.00 46 GLY A N 17
ATOM 23156 C CA . GLY A 1 46 ? 8.810 5.938 5.001 1.00 0.00 46 GLY A CA 17
ATOM 23157 C C . GLY A 1 46 ? 10.000 5.600 4.126 1.00 0.00 46 GLY A C 17
ATOM 23158 O O . GLY A 1 46 ? 10.085 6.049 2.981 1.00 0.00 46 GLY A O 17
ATOM 23162 N N . LEU A 1 47 ? 10.921 4.809 4.662 1.00 0.00 47 LEU A N 17
ATOM 23163 C CA . LEU A 1 47 ? 12.114 4.412 3.921 1.00 0.00 47 LEU A CA 17
ATOM 23164 C C . LEU A 1 47 ? 11.769 4.077 2.474 1.00 0.00 47 LEU A C 17
ATOM 23165 O O . LEU A 1 47 ? 12.256 4.721 1.544 1.00 0.00 47 LEU A O 17
ATOM 23181 N N . GLU A 1 48 ? 10.926 3.065 2.290 1.00 0.00 48 GLU A N 17
ATOM 23182 C CA . GLU A 1 48 ? 10.515 2.646 0.955 1.00 0.00 48 GLU A CA 17
ATOM 23183 C C . GLU A 1 48 ? 9.447 3.582 0.396 1.00 0.00 48 GLU A C 17
ATOM 23184 O O . GLU A 1 48 ? 8.612 4.102 1.135 1.00 0.00 48 GLU A O 17
ATOM 23196 N N . THR A 1 49 ? 9.483 3.792 -0.917 1.00 0.00 49 THR A N 17
ATOM 23197 C CA . THR A 1 49 ? 8.521 4.665 -1.577 1.00 0.00 49 THR A CA 17
ATOM 23198 C C . THR A 1 49 ? 7.536 3.862 -2.418 1.00 0.00 49 THR A C 17
ATOM 23199 O O . THR A 1 49 ? 6.335 4.136 -2.416 1.00 0.00 49 THR A O 17
ATOM 23210 N N . ALA A 1 50 ? 8.049 2.869 -3.135 1.00 0.00 50 ALA A N 17
ATOM 23211 C CA . ALA A 1 50 ? 7.213 2.023 -3.978 1.00 0.00 50 ALA A CA 17
ATOM 23212 C C . ALA A 1 50 ? 6.597 0.883 -3.174 1.00 0.00 50 ALA A C 17
ATOM 23213 O O . ALA A 1 50 ? 7.151 0.456 -2.162 1.00 0.00 50 ALA A O 17
ATOM 23220 N N . ILE A 1 51 ? 5.448 0.397 -3.631 1.00 0.00 51 ILE A N 17
ATOM 23221 C CA . ILE A 1 51 ? 4.757 -0.693 -2.953 1.00 0.00 51 ILE A CA 17
ATOM 23222 C C . ILE A 1 51 ? 4.698 -1.937 -3.833 1.00 0.00 51 ILE A C 17
ATOM 23223 O O . ILE A 1 51 ? 3.727 -2.153 -4.556 1.00 0.00 51 ILE A O 17
ATOM 23239 N N . SER A 1 52 ? 5.744 -2.755 -3.762 1.00 0.00 52 SER A N 17
ATOM 23240 C CA . SER A 1 52 ? 5.813 -3.977 -4.553 1.00 0.00 52 SER A CA 17
ATOM 23241 C C . SER A 1 52 ? 4.682 -4.931 -4.180 1.00 0.00 52 SER A C 17
ATOM 23242 O O . SER A 1 52 ? 3.861 -4.629 -3.312 1.00 0.00 52 SER A O 17
ATOM 23250 N N . CYS A 1 53 ? 4.643 -6.082 -4.842 1.00 0.00 53 CYS A N 17
ATOM 23251 C CA . CYS A 1 53 ? 3.614 -7.080 -4.583 1.00 0.00 53 CYS A CA 17
ATOM 23252 C C . CYS A 1 53 ? 3.839 -7.755 -3.233 1.00 0.00 53 CYS A C 17
ATOM 23253 O O . CYS A 1 53 ? 4.956 -8.131 -2.878 1.00 0.00 53 CYS A O 17
ATOM 23260 N N . PRO A 1 54 ? 2.753 -7.913 -2.462 1.00 0.00 54 PRO A N 17
ATOM 23261 C CA . PRO A 1 54 ? 2.806 -8.544 -1.140 1.00 0.00 54 PRO A CA 17
ATOM 23262 C C . PRO A 1 54 ? 3.085 -10.041 -1.223 1.00 0.00 54 PRO A C 17
ATOM 23263 O O . PRO A 1 54 ? 3.364 -10.687 -0.212 1.00 0.00 54 PRO A O 17
ATOM 23274 N N . ASP A 1 55 ? 3.010 -10.586 -2.431 1.00 0.00 55 ASP A N 17
ATOM 23275 C CA . ASP A 1 55 ? 3.257 -12.008 -2.646 1.00 0.00 55 ASP A CA 17
ATOM 23276 C C . ASP A 1 55 ? 4.744 -12.324 -2.530 1.00 0.00 55 ASP A C 17
ATOM 23277 O O . ASP A 1 55 ? 5.592 -11.466 -2.772 1.00 0.00 55 ASP A O 17
ATOM 23286 N N . ALA A 1 56 ? 5.054 -13.562 -2.157 1.00 0.00 56 ALA A N 17
ATOM 23287 C CA . ALA A 1 56 ? 6.438 -13.992 -2.009 1.00 0.00 56 ALA A CA 17
ATOM 23288 C C . ALA A 1 56 ? 6.891 -14.808 -3.216 1.00 0.00 56 ALA A C 17
ATOM 23289 O O . ALA A 1 56 ? 8.084 -14.890 -3.510 1.00 0.00 56 ALA A O 17
ATOM 23296 N N . ALA A 1 57 ? 5.932 -15.409 -3.912 1.00 0.00 57 ALA A N 17
ATOM 23297 C CA . ALA A 1 57 ? 6.233 -16.216 -5.088 1.00 0.00 57 ALA A CA 17
ATOM 23298 C C . ALA A 1 57 ? 5.656 -15.584 -6.350 1.00 0.00 57 ALA A C 17
ATOM 23299 O O . ALA A 1 57 ? 4.988 -16.251 -7.142 1.00 0.00 57 ALA A O 17
ATOM 23306 N N . CYS A 1 58 ? 5.917 -14.293 -6.532 1.00 0.00 58 CYS A N 17
ATOM 23307 C CA . CYS A 1 58 ? 5.423 -13.571 -7.698 1.00 0.00 58 CYS A CA 17
ATOM 23308 C C . CYS A 1 58 ? 6.540 -13.352 -8.715 1.00 0.00 58 CYS A C 17
ATOM 23309 O O . CYS A 1 58 ? 7.387 -12.471 -8.565 1.00 0.00 58 CYS A O 17
ATOM 23316 N N . PRO A 1 59 ? 6.542 -14.171 -9.776 1.00 0.00 59 PRO A N 17
ATOM 23317 C CA . PRO A 1 59 ? 7.547 -14.087 -10.841 1.00 0.00 59 PRO A CA 17
ATOM 23318 C C . PRO A 1 59 ? 7.390 -12.830 -11.689 1.00 0.00 59 PRO A C 17
ATOM 23319 O O . PRO A 1 59 ? 8.271 -12.485 -12.477 1.00 0.00 59 PRO A O 17
ATOM 23330 N N . LYS A 1 60 ? 6.263 -12.146 -11.521 1.00 0.00 60 LYS A N 17
ATOM 23331 C CA . LYS A 1 60 ? 5.989 -10.925 -12.270 1.00 0.00 60 LYS A CA 17
ATOM 23332 C C . LYS A 1 60 ? 6.458 -9.697 -11.497 1.00 0.00 60 LYS A C 17
ATOM 23333 O O . LYS A 1 60 ? 6.959 -8.737 -12.084 1.00 0.00 60 LYS A O 17
ATOM 23352 N N . GLN A 1 61 ? 6.294 -9.734 -10.179 1.00 0.00 61 GLN A N 17
ATOM 23353 C CA . GLN A 1 61 ? 6.702 -8.623 -9.327 1.00 0.00 61 GLN A CA 17
ATOM 23354 C C . GLN A 1 61 ? 5.962 -7.345 -9.708 1.00 0.00 61 GLN A C 17
ATOM 23355 O O . GLN A 1 61 ? 6.577 -6.311 -9.960 1.00 0.00 61 GLN A O 17
ATOM 23369 N N . GLY A 1 62 ? 4.634 -7.424 -9.748 1.00 0.00 62 GLY A N 17
ATOM 23370 C CA . GLY A 1 62 ? 3.832 -6.268 -10.099 1.00 0.00 62 GLY A CA 17
ATOM 23371 C C . GLY A 1 62 ? 3.613 -5.335 -8.925 1.00 0.00 62 GLY A C 17
ATOM 23372 O O . GLY A 1 62 ? 3.300 -5.780 -7.819 1.00 0.00 62 GLY A O 17
ATOM 23376 N N . HIS A 1 63 ? 3.779 -4.038 -9.161 1.00 0.00 63 HIS A N 17
ATOM 23377 C CA . HIS A 1 63 ? 3.598 -3.040 -8.112 1.00 0.00 63 HIS A CA 17
ATOM 23378 C C . HIS A 1 63 ? 2.141 -2.595 -8.032 1.00 0.00 63 HIS A C 17
ATOM 23379 O O . HIS A 1 63 ? 1.332 -2.921 -8.901 1.00 0.00 63 HIS A O 17
ATOM 23393 N N . LEU A 1 64 ? 1.813 -1.849 -6.983 1.00 0.00 64 LEU A N 17
ATOM 23394 C CA . LEU A 1 64 ? 0.452 -1.359 -6.788 1.00 0.00 64 LEU A CA 17
ATOM 23395 C C . LEU A 1 64 ? 0.307 0.066 -7.310 1.00 0.00 64 LEU A C 17
ATOM 23396 O O . LEU A 1 64 ? 1.063 0.958 -6.926 1.00 0.00 64 LEU A O 17
ATOM 23412 N N . GLN A 1 65 ? -0.671 0.272 -8.187 1.00 0.00 65 GLN A N 17
ATOM 23413 C CA . GLN A 1 65 ? -0.915 1.591 -8.760 1.00 0.00 65 GLN A CA 17
ATOM 23414 C C . GLN A 1 65 ? -1.424 2.560 -7.699 1.00 0.00 65 GLN A C 17
ATOM 23415 O O . GLN A 1 65 ? -1.954 2.145 -6.669 1.00 0.00 65 GLN A O 17
ATOM 23429 N N . GLU A 1 66 ? -1.258 3.853 -7.958 1.00 0.00 66 GLU A N 17
ATOM 23430 C CA . GLU A 1 66 ? -1.700 4.882 -7.023 1.00 0.00 66 GLU A CA 17
ATOM 23431 C C . GLU A 1 66 ? -3.185 4.729 -6.708 1.00 0.00 66 GLU A C 17
ATOM 23432 O O . GLU A 1 66 ? -3.571 4.566 -5.551 1.00 0.00 66 GLU A O 17
ATOM 23444 N N . ASN A 1 67 ? -4.014 4.783 -7.746 1.00 0.00 67 ASN A N 17
ATOM 23445 C CA . ASN A 1 67 ? -5.457 4.650 -7.579 1.00 0.00 67 ASN A CA 17
ATOM 23446 C C . ASN A 1 67 ? -5.789 3.603 -6.520 1.00 0.00 67 ASN A C 17
ATOM 23447 O O . ASN A 1 67 ? -6.620 3.837 -5.643 1.00 0.00 67 ASN A O 17
ATOM 23458 N N . GLU A 1 68 ? -5.133 2.451 -6.608 1.00 0.00 68 GLU A N 17
ATOM 23459 C CA . GLU A 1 68 ? -5.359 1.369 -5.658 1.00 0.00 68 GLU A CA 17
ATOM 23460 C C . GLU A 1 68 ? -5.085 1.833 -4.230 1.00 0.00 68 GLU A C 17
ATOM 23461 O O . GLU A 1 68 ? -5.975 1.818 -3.380 1.00 0.00 68 GLU A O 17
ATOM 23473 N N . ILE A 1 69 ? -3.847 2.243 -3.976 1.00 0.00 69 ILE A N 17
ATOM 23474 C CA . ILE A 1 69 ? -3.454 2.712 -2.653 1.00 0.00 69 ILE A CA 17
ATOM 23475 C C . ILE A 1 69 ? -4.380 3.822 -2.166 1.00 0.00 69 ILE A C 17
ATOM 23476 O O . ILE A 1 69 ? -4.940 3.742 -1.073 1.00 0.00 69 ILE A O 17
ATOM 23492 N N . GLU A 1 70 ? -4.536 4.856 -2.986 1.00 0.00 70 GLU A N 17
ATOM 23493 C CA . GLU A 1 70 ? -5.395 5.982 -2.638 1.00 0.00 70 GLU A CA 17
ATOM 23494 C C . GLU A 1 70 ? -6.639 5.508 -1.894 1.00 0.00 70 GLU A C 17
ATOM 23495 O O . GLU A 1 70 ? -6.844 5.844 -0.726 1.00 0.00 70 GLU A O 17
ATOM 23507 N N . CYS A 1 71 ? -7.468 4.725 -2.577 1.00 0.00 71 CYS A N 17
ATOM 23508 C CA . CYS A 1 71 ? -8.694 4.205 -1.982 1.00 0.00 71 CYS A CA 17
ATOM 23509 C C . CYS A 1 71 ? -8.379 3.232 -0.851 1.00 0.00 71 CYS A C 17
ATOM 23510 O O . CYS A 1 71 ? -8.962 3.310 0.229 1.00 0.00 71 CYS A O 17
ATOM 23518 N N . MET A 1 72 ? -7.453 2.314 -1.109 1.00 0.00 72 MET A N 17
ATOM 23519 C CA . MET A 1 72 ? -7.061 1.324 -0.112 1.00 0.00 72 MET A CA 17
ATOM 23520 C C . MET A 1 72 ? -6.952 1.957 1.271 1.00 0.00 72 MET A C 17
ATOM 23521 O O . MET A 1 72 ? -7.535 1.467 2.237 1.00 0.00 72 MET A O 17
ATOM 23535 N N . VAL A 1 73 ? -6.200 3.051 1.357 1.00 0.00 73 VAL A N 17
ATOM 23536 C CA . VAL A 1 73 ? -6.015 3.752 2.622 1.00 0.00 73 VAL A CA 17
ATOM 23537 C C . VAL A 1 73 ? -6.857 5.022 2.674 1.00 0.00 73 VAL A C 17
ATOM 23538 O O . VAL A 1 73 ? -7.563 5.351 1.721 1.00 0.00 73 VAL A O 17
ATOM 23551 N N . ALA A 1 74 ? -6.777 5.734 3.794 1.00 0.00 74 ALA A N 17
ATOM 23552 C CA . ALA A 1 74 ? -7.530 6.969 3.969 1.00 0.00 74 ALA A CA 17
ATOM 23553 C C . ALA A 1 74 ? -6.646 8.189 3.729 1.00 0.00 74 ALA A C 17
ATOM 23554 O O . ALA A 1 74 ? -5.431 8.134 3.918 1.00 0.00 74 ALA A O 17
ATOM 23561 N N . ALA A 1 75 ? -7.263 9.289 3.311 1.00 0.00 75 ALA A N 17
ATOM 23562 C CA . ALA A 1 75 ? -6.533 10.522 3.046 1.00 0.00 75 ALA A CA 17
ATOM 23563 C C . ALA A 1 75 ? -5.396 10.711 4.043 1.00 0.00 75 ALA A C 17
ATOM 23564 O O . ALA A 1 75 ? -4.240 10.879 3.656 1.00 0.00 75 ALA A O 17
ATOM 23571 N N . GLU A 1 76 ? -5.732 10.685 5.330 1.00 0.00 76 GLU A N 17
ATOM 23572 C CA . GLU A 1 76 ? -4.738 10.855 6.382 1.00 0.00 76 GLU A CA 17
ATOM 23573 C C . GLU A 1 76 ? -3.467 10.074 6.061 1.00 0.00 76 GLU A C 17
ATOM 23574 O O . GLU A 1 76 ? -2.362 10.617 6.115 1.00 0.00 76 GLU A O 17
ATOM 23586 N N . ILE A 1 77 ? -3.631 8.798 5.730 1.00 0.00 77 ILE A N 17
ATOM 23587 C CA . ILE A 1 77 ? -2.499 7.942 5.401 1.00 0.00 77 ILE A CA 17
ATOM 23588 C C . ILE A 1 77 ? -1.938 8.278 4.023 1.00 0.00 77 ILE A C 17
ATOM 23589 O O . ILE A 1 77 ? -0.763 8.616 3.885 1.00 0.00 77 ILE A O 17
ATOM 23605 N N . MET A 1 78 ? -2.789 8.184 3.005 1.00 0.00 78 MET A N 17
ATOM 23606 C CA . MET A 1 78 ? -2.378 8.481 1.638 1.00 0.00 78 MET A CA 17
ATOM 23607 C C . MET A 1 78 ? -1.366 9.622 1.609 1.00 0.00 78 MET A C 17
ATOM 23608 O O . MET A 1 78 ? -0.255 9.465 1.102 1.00 0.00 78 MET A O 17
ATOM 23622 N N . GLN A 1 79 ? -1.757 10.769 2.155 1.00 0.00 79 GLN A N 17
ATOM 23623 C CA . GLN A 1 79 ? -0.883 11.935 2.190 1.00 0.00 79 GLN A CA 17
ATOM 23624 C C . GLN A 1 79 ? 0.567 11.522 2.422 1.00 0.00 79 GLN A C 17
ATOM 23625 O O . GLN A 1 79 ? 1.459 11.896 1.660 1.00 0.00 79 GLN A O 17
ATOM 23639 N N . ARG A 1 80 ? 0.795 10.750 3.479 1.00 0.00 80 ARG A N 17
ATOM 23640 C CA . ARG A 1 80 ? 2.137 10.287 3.813 1.00 0.00 80 ARG A CA 17
ATOM 23641 C C . ARG A 1 80 ? 2.820 9.678 2.593 1.00 0.00 80 ARG A C 17
ATOM 23642 O O . ARG A 1 80 ? 3.975 9.986 2.296 1.00 0.00 80 ARG A O 17
ATOM 23663 N N . TYR A 1 81 ? 2.100 8.811 1.889 1.00 0.00 81 TYR A N 17
ATOM 23664 C CA . TYR A 1 81 ? 2.638 8.156 0.702 1.00 0.00 81 TYR A CA 17
ATOM 23665 C C . TYR A 1 81 ? 3.144 9.185 -0.306 1.00 0.00 81 TYR A C 17
ATOM 23666 O O . TYR A 1 81 ? 4.284 9.112 -0.765 1.00 0.00 81 TYR A O 17
ATOM 23684 N N . LYS A 1 82 ? 2.287 10.142 -0.645 1.00 0.00 82 LYS A N 17
ATOM 23685 C CA . LYS A 1 82 ? 2.645 11.187 -1.597 1.00 0.00 82 LYS A CA 17
ATOM 23686 C C . LYS A 1 82 ? 3.858 11.974 -1.109 1.00 0.00 82 LYS A C 17
ATOM 23687 O O . LYS A 1 82 ? 4.801 12.211 -1.864 1.00 0.00 82 LYS A O 17
ATOM 23706 N N . LYS A 1 83 ? 3.827 12.375 0.157 1.00 0.00 83 LYS A N 17
ATOM 23707 C CA . LYS A 1 83 ? 4.924 13.133 0.747 1.00 0.00 83 LYS A CA 17
ATOM 23708 C C . LYS A 1 83 ? 6.267 12.485 0.427 1.00 0.00 83 LYS A C 17
ATOM 23709 O O . LYS A 1 83 ? 7.213 13.160 0.019 1.00 0.00 83 LYS A O 17
ATOM 23728 N N . LEU A 1 84 ? 6.344 11.172 0.613 1.00 0.00 84 LEU A N 17
ATOM 23729 C CA . LEU A 1 84 ? 7.572 10.431 0.343 1.00 0.00 84 LEU A CA 17
ATOM 23730 C C . LEU A 1 84 ? 7.990 10.586 -1.115 1.00 0.00 84 LEU A C 17
ATOM 23731 O O . LEU A 1 84 ? 9.148 10.880 -1.410 1.00 0.00 84 LEU A O 17
ATOM 23747 N N . GLN A 1 85 ? 7.040 10.385 -2.023 1.00 0.00 85 GLN A N 17
ATOM 23748 C CA . GLN A 1 85 ? 7.311 10.503 -3.451 1.00 0.00 85 GLN A CA 17
ATOM 23749 C C . GLN A 1 85 ? 7.797 11.907 -3.798 1.00 0.00 85 GLN A C 17
ATOM 23750 O O . GLN A 1 85 ? 8.810 12.074 -4.478 1.00 0.00 85 GLN A O 17
ATOM 23764 N N . PHE A 1 86 ? 7.068 12.913 -3.327 1.00 0.00 86 PHE A N 17
ATOM 23765 C CA . PHE A 1 86 ? 7.423 14.303 -3.590 1.00 0.00 86 PHE A CA 17
ATOM 23766 C C . PHE A 1 86 ? 8.898 14.554 -3.288 1.00 0.00 86 PHE A C 17
ATOM 23767 O O . PHE A 1 86 ? 9.614 15.149 -4.092 1.00 0.00 86 PHE A O 17
ATOM 23784 N N . GLU A 1 87 ? 9.342 14.095 -2.122 1.00 0.00 87 GLU A N 17
ATOM 23785 C CA . GLU A 1 87 ? 10.731 14.270 -1.713 1.00 0.00 87 GLU A CA 17
ATOM 23786 C C . GLU A 1 87 ? 11.684 13.751 -2.786 1.00 0.00 87 GLU A C 17
ATOM 23787 O O . GLU A 1 87 ? 12.652 14.420 -3.148 1.00 0.00 87 GLU A O 17
ATOM 23799 N N . ARG A 1 88 ? 11.403 12.554 -3.290 1.00 0.00 88 ARG A N 17
ATOM 23800 C CA . ARG A 1 88 ? 12.236 11.944 -4.319 1.00 0.00 88 ARG A CA 17
ATOM 23801 C C . ARG A 1 88 ? 11.495 11.882 -5.652 1.00 0.00 88 ARG A C 17
ATOM 23802 O O . ARG A 1 88 ? 10.959 10.840 -6.029 1.00 0.00 88 ARG A O 17
ATOM 23823 N N . SER A 1 89 ? 11.469 13.007 -6.360 1.00 0.00 89 SER A N 17
ATOM 23824 C CA . SER A 1 89 ? 10.791 13.083 -7.649 1.00 0.00 89 SER A CA 17
ATOM 23825 C C . SER A 1 89 ? 11.698 13.706 -8.704 1.00 0.00 89 SER A C 17
ATOM 23826 O O . SER A 1 89 ? 12.718 14.315 -8.382 1.00 0.00 89 SER A O 17
ATOM 23834 N N . GLY A 1 90 ? 11.319 13.550 -9.970 1.00 0.00 90 GLY A N 17
ATOM 23835 C CA . GLY A 1 90 ? 12.108 14.102 -11.055 1.00 0.00 90 GLY A CA 17
ATOM 23836 C C . GLY A 1 90 ? 12.725 13.028 -11.927 1.00 0.00 90 GLY A C 17
ATOM 23837 O O . GLY A 1 90 ? 12.335 11.861 -11.882 1.00 0.00 90 GLY A O 17
ATOM 23841 N N . PRO A 1 91 ? 13.713 13.421 -12.747 1.00 0.00 91 PRO A N 17
ATOM 23842 C CA . PRO A 1 91 ? 14.405 12.497 -13.651 1.00 0.00 91 PRO A CA 17
ATOM 23843 C C . PRO A 1 91 ? 15.288 11.506 -12.901 1.00 0.00 91 PRO A C 17
ATOM 23844 O O . PRO A 1 91 ? 15.915 11.852 -11.900 1.00 0.00 91 PRO A O 17
ATOM 23855 N N . SER A 1 92 ? 15.334 10.272 -13.393 1.00 0.00 92 SER A N 17
ATOM 23856 C CA . SER A 1 92 ? 16.139 9.229 -12.768 1.00 0.00 92 SER A CA 17
ATOM 23857 C C . SER A 1 92 ? 17.321 8.850 -13.654 1.00 0.00 92 SER A C 17
ATOM 23858 O O . SER A 1 92 ? 17.143 8.419 -14.794 1.00 0.00 92 SER A O 17
ATOM 23866 N N . SER A 1 93 ? 18.529 9.013 -13.123 1.00 0.00 93 SER A N 17
ATOM 23867 C CA . SER A 1 93 ? 19.740 8.692 -13.866 1.00 0.00 93 SER A CA 17
ATOM 23868 C C . SER A 1 93 ? 20.029 7.194 -13.814 1.00 0.00 93 SER A C 17
ATOM 23869 O O . SER A 1 93 ? 21.169 6.777 -13.610 1.00 0.00 93 SER A O 17
ATOM 23877 N N . GLY A 1 94 ? 18.987 6.390 -13.998 1.00 0.00 94 GLY A N 17
ATOM 23878 C CA . GLY A 1 94 ? 19.147 4.948 -13.968 1.00 0.00 94 GLY A CA 17
ATOM 23879 C C . GLY A 1 94 ? 18.348 4.254 -15.052 1.00 0.00 94 GLY A C 17
ATOM 23880 O O . GLY A 1 94 ? 17.866 3.145 -14.823 1.00 0.00 94 GLY A O 17
ATOM 23886 N N . GLY A 1 1 ? -23.608 -26.527 -1.436 1.00 0.00 1 GLY A N 18
ATOM 23887 C CA . GLY A 1 1 ? -22.460 -25.707 -1.097 1.00 0.00 1 GLY A CA 18
ATOM 23888 C C . GLY A 1 1 ? -22.667 -24.247 -1.446 1.00 0.00 1 GLY A C 18
ATOM 23889 O O . GLY A 1 1 ? -23.802 -23.779 -1.539 1.00 0.00 1 GLY A O 18
ATOM 23893 N N . SER A 1 2 ? -21.568 -23.524 -1.639 1.00 0.00 2 SER A N 18
ATOM 23894 C CA . SER A 1 2 ? -21.635 -22.107 -1.974 1.00 0.00 2 SER A CA 18
ATOM 23895 C C . SER A 1 2 ? -20.479 -21.709 -2.887 1.00 0.00 2 SER A C 18
ATOM 23896 O O . SER A 1 2 ? -19.464 -22.404 -2.960 1.00 0.00 2 SER A O 18
ATOM 23904 N N . SER A 1 3 ? -20.639 -20.587 -3.581 1.00 0.00 3 SER A N 18
ATOM 23905 C CA . SER A 1 3 ? -19.611 -20.098 -4.491 1.00 0.00 3 SER A CA 18
ATOM 23906 C C . SER A 1 3 ? -19.253 -18.648 -4.179 1.00 0.00 3 SER A C 18
ATOM 23907 O O . SER A 1 3 ? -20.127 -17.828 -3.898 1.00 0.00 3 SER A O 18
ATOM 23915 N N . GLY A 1 4 ? -17.961 -18.339 -4.231 1.00 0.00 4 GLY A N 18
ATOM 23916 C CA . GLY A 1 4 ? -17.508 -16.989 -3.951 1.00 0.00 4 GLY A CA 18
ATOM 23917 C C . GLY A 1 4 ? -16.324 -16.958 -3.007 1.00 0.00 4 GLY A C 18
ATOM 23918 O O . GLY A 1 4 ? -16.269 -16.134 -2.094 1.00 0.00 4 GLY A O 18
ATOM 23922 N N . SER A 1 5 ? -15.372 -17.860 -3.226 1.00 0.00 5 SER A N 18
ATOM 23923 C CA . SER A 1 5 ? -14.183 -17.936 -2.383 1.00 0.00 5 SER A CA 18
ATOM 23924 C C . SER A 1 5 ? -12.933 -18.166 -3.227 1.00 0.00 5 SER A C 18
ATOM 23925 O O . SER A 1 5 ? -12.716 -19.258 -3.751 1.00 0.00 5 SER A O 18
ATOM 23933 N N . SER A 1 6 ? -12.114 -17.127 -3.354 1.00 0.00 6 SER A N 18
ATOM 23934 C CA . SER A 1 6 ? -10.887 -17.212 -4.137 1.00 0.00 6 SER A CA 18
ATOM 23935 C C . SER A 1 6 ? -9.722 -17.682 -3.272 1.00 0.00 6 SER A C 18
ATOM 23936 O O . SER A 1 6 ? -8.751 -18.248 -3.773 1.00 0.00 6 SER A O 18
ATOM 23944 N N . GLY A 1 7 ? -9.826 -17.443 -1.968 1.00 0.00 7 GLY A N 18
ATOM 23945 C CA . GLY A 1 7 ? -8.776 -17.848 -1.053 1.00 0.00 7 GLY A CA 18
ATOM 23946 C C . GLY A 1 7 ? -7.595 -16.898 -1.070 1.00 0.00 7 GLY A C 18
ATOM 23947 O O . GLY A 1 7 ? -6.798 -16.903 -2.008 1.00 0.00 7 GLY A O 18
ATOM 23951 N N . CYS A 1 8 ? -7.483 -16.078 -0.029 1.00 0.00 8 CYS A N 18
ATOM 23952 C CA . CYS A 1 8 ? -6.392 -15.117 0.072 1.00 0.00 8 CYS A CA 18
ATOM 23953 C C . CYS A 1 8 ? -5.043 -15.827 0.134 1.00 0.00 8 CYS A C 18
ATOM 23954 O O . CYS A 1 8 ? -4.975 -17.037 0.357 1.00 0.00 8 CYS A O 18
ATOM 23961 N N . LYS A 1 9 ? -3.971 -15.068 -0.066 1.00 0.00 9 LYS A N 18
ATOM 23962 C CA . LYS A 1 9 ? -2.623 -15.623 -0.033 1.00 0.00 9 LYS A CA 18
ATOM 23963 C C . LYS A 1 9 ? -1.879 -15.167 1.218 1.00 0.00 9 LYS A C 18
ATOM 23964 O O . LYS A 1 9 ? -0.896 -15.787 1.629 1.00 0.00 9 LYS A O 18
ATOM 23983 N N . LEU A 1 10 ? -2.351 -14.082 1.821 1.00 0.00 10 LEU A N 18
ATOM 23984 C CA . LEU A 1 10 ? -1.731 -13.544 3.026 1.00 0.00 10 LEU A CA 18
ATOM 23985 C C . LEU A 1 10 ? -2.322 -14.187 4.276 1.00 0.00 10 LEU A C 18
ATOM 23986 O O . LEU A 1 10 ? -1.609 -14.805 5.067 1.00 0.00 10 LEU A O 18
ATOM 24002 N N . CYS A 1 11 ? -3.631 -14.040 4.448 1.00 0.00 11 CYS A N 18
ATOM 24003 C CA . CYS A 1 11 ? -4.321 -14.607 5.601 1.00 0.00 11 CYS A CA 18
ATOM 24004 C C . CYS A 1 11 ? -5.088 -15.868 5.211 1.00 0.00 11 CYS A C 18
ATOM 24005 O O . CYS A 1 11 ? -5.949 -16.339 5.954 1.00 0.00 11 CYS A O 18
ATOM 24012 N N . LEU A 1 12 ? -4.768 -16.409 4.040 1.00 0.00 12 LEU A N 18
ATOM 24013 C CA . LEU A 1 12 ? -5.426 -17.615 3.550 1.00 0.00 12 LEU A CA 18
ATOM 24014 C C . LEU A 1 12 ? -6.889 -17.651 3.980 1.00 0.00 12 LEU A C 18
ATOM 24015 O O . LEU A 1 12 ? -7.450 -18.720 4.220 1.00 0.00 12 LEU A O 18
ATOM 24031 N N . GLY A 1 13 ? -7.502 -16.474 4.074 1.00 0.00 13 GLY A N 18
ATOM 24032 C CA . GLY A 1 13 ? -8.894 -16.394 4.473 1.00 0.00 13 GLY A CA 18
ATOM 24033 C C . GLY A 1 13 ? -9.839 -16.420 3.288 1.00 0.00 13 GLY A C 18
ATOM 24034 O O . GLY A 1 13 ? -9.545 -15.848 2.240 1.00 0.00 13 GLY A O 18
ATOM 24038 N N . GLU A 1 14 ? -10.977 -17.086 3.455 1.00 0.00 14 GLU A N 18
ATOM 24039 C CA . GLU A 1 14 ? -11.968 -17.186 2.389 1.00 0.00 14 GLU A CA 18
ATOM 24040 C C . GLU A 1 14 ? -12.827 -15.927 2.325 1.00 0.00 14 GLU A C 18
ATOM 24041 O O . GLU A 1 14 ? -13.613 -15.652 3.233 1.00 0.00 14 GLU A O 18
ATOM 24053 N N . TYR A 1 15 ? -12.673 -15.166 1.248 1.00 0.00 15 TYR A N 18
ATOM 24054 C CA . TYR A 1 15 ? -13.432 -13.935 1.067 1.00 0.00 15 TYR A CA 18
ATOM 24055 C C . TYR A 1 15 ? -14.007 -13.852 -0.344 1.00 0.00 15 TYR A C 18
ATOM 24056 O O . TYR A 1 15 ? -13.459 -14.401 -1.300 1.00 0.00 15 TYR A O 18
ATOM 24074 N N . PRO A 1 16 ? -15.141 -13.146 -0.479 1.00 0.00 16 PRO A N 18
ATOM 24075 C CA . PRO A 1 16 ? -15.815 -12.973 -1.770 1.00 0.00 16 PRO A CA 18
ATOM 24076 C C . PRO A 1 16 ? -15.029 -12.076 -2.719 1.00 0.00 16 PRO A C 18
ATOM 24077 O O . PRO A 1 16 ? -14.744 -10.920 -2.405 1.00 0.00 16 PRO A O 18
ATOM 24088 N N . VAL A 1 17 ? -14.678 -12.616 -3.881 1.00 0.00 17 VAL A N 18
ATOM 24089 C CA . VAL A 1 17 ? -13.925 -11.864 -4.878 1.00 0.00 17 VAL A CA 18
ATOM 24090 C C . VAL A 1 17 ? -14.332 -10.395 -4.881 1.00 0.00 17 VAL A C 18
ATOM 24091 O O . VAL A 1 17 ? -13.516 -9.516 -5.157 1.00 0.00 17 VAL A O 18
ATOM 24104 N N . GLU A 1 18 ? -15.599 -10.136 -4.570 1.00 0.00 18 GLU A N 18
ATOM 24105 C CA . GLU A 1 18 ? -16.113 -8.773 -4.537 1.00 0.00 18 GLU A CA 18
ATOM 24106 C C . GLU A 1 18 ? -15.225 -7.877 -3.677 1.00 0.00 18 GLU A C 18
ATOM 24107 O O . GLU A 1 18 ? -14.750 -6.838 -4.132 1.00 0.00 18 GLU A O 18
ATOM 24119 N N . GLN A 1 19 ? -15.010 -8.288 -2.431 1.00 0.00 19 GLN A N 18
ATOM 24120 C CA . GLN A 1 19 ? -14.181 -7.523 -1.507 1.00 0.00 19 GLN A CA 18
ATOM 24121 C C . GLN A 1 19 ? -12.719 -7.547 -1.940 1.00 0.00 19 GLN A C 18
ATOM 24122 O O . GLN A 1 19 ? -12.018 -6.540 -1.844 1.00 0.00 19 GLN A O 18
ATOM 24136 N N . MET A 1 20 ? -12.267 -8.702 -2.414 1.00 0.00 20 MET A N 18
ATOM 24137 C CA . MET A 1 20 ? -10.887 -8.855 -2.862 1.00 0.00 20 MET A CA 18
ATOM 24138 C C . MET A 1 20 ? -10.532 -7.797 -3.902 1.00 0.00 20 MET A C 18
ATOM 24139 O O . MET A 1 20 ? -11.410 -7.128 -4.447 1.00 0.00 20 MET A O 18
ATOM 24153 N N . THR A 1 21 ? -9.238 -7.650 -4.171 1.00 0.00 21 THR A N 18
ATOM 24154 C CA . THR A 1 21 ? -8.767 -6.671 -5.143 1.00 0.00 21 THR A CA 18
ATOM 24155 C C . THR A 1 21 ? -7.747 -7.288 -6.093 1.00 0.00 21 THR A C 18
ATOM 24156 O O . THR A 1 21 ? -6.597 -7.522 -5.720 1.00 0.00 21 THR A O 18
ATOM 24167 N N . THR A 1 22 ? -8.174 -7.549 -7.325 1.00 0.00 22 THR A N 18
ATOM 24168 C CA . THR A 1 22 ? -7.298 -8.138 -8.328 1.00 0.00 22 THR A CA 18
ATOM 24169 C C . THR A 1 22 ? -6.397 -7.083 -8.961 1.00 0.00 22 THR A C 18
ATOM 24170 O O . THR A 1 22 ? -6.879 -6.108 -9.538 1.00 0.00 22 THR A O 18
ATOM 24181 N N . ILE A 1 23 ? -5.089 -7.285 -8.848 1.00 0.00 23 ILE A N 18
ATOM 24182 C CA . ILE A 1 23 ? -4.121 -6.351 -9.411 1.00 0.00 23 ILE A CA 18
ATOM 24183 C C . ILE A 1 23 ? -3.986 -6.541 -10.917 1.00 0.00 23 ILE A C 18
ATOM 24184 O O . ILE A 1 23 ? -3.897 -7.666 -11.407 1.00 0.00 23 ILE A O 18
ATOM 24200 N N . ALA A 1 24 ? -3.970 -5.432 -11.649 1.00 0.00 24 ALA A N 18
ATOM 24201 C CA . ALA A 1 24 ? -3.842 -5.475 -13.100 1.00 0.00 24 ALA A CA 18
ATOM 24202 C C . ALA A 1 24 ? -2.379 -5.405 -13.525 1.00 0.00 24 ALA A C 18
ATOM 24203 O O . ALA A 1 24 ? -2.065 -4.973 -14.633 1.00 0.00 24 ALA A O 18
ATOM 24210 N N . GLN A 1 25 ? -1.489 -5.833 -12.636 1.00 0.00 25 GLN A N 18
ATOM 24211 C CA . GLN A 1 25 ? -0.059 -5.819 -12.919 1.00 0.00 25 GLN A CA 18
ATOM 24212 C C . GLN A 1 25 ? 0.517 -7.230 -12.890 1.00 0.00 25 GLN A C 18
ATOM 24213 O O . GLN A 1 25 ? 1.259 -7.628 -13.789 1.00 0.00 25 GLN A O 18
ATOM 24227 N N . CYS A 1 26 ? 0.171 -7.984 -11.852 1.00 0.00 26 CYS A N 18
ATOM 24228 C CA . CYS A 1 26 ? 0.654 -9.352 -11.705 1.00 0.00 26 CYS A CA 18
ATOM 24229 C C . CYS A 1 26 ? -0.504 -10.313 -11.448 1.00 0.00 26 CYS A C 18
ATOM 24230 O O . CYS A 1 26 ? -0.328 -11.357 -10.823 1.00 0.00 26 CYS A O 18
ATOM 24237 N N . GLN A 1 27 ? -1.686 -9.950 -11.936 1.00 0.00 27 GLN A N 18
ATOM 24238 C CA . GLN A 1 27 ? -2.872 -10.779 -11.758 1.00 0.00 27 GLN A CA 18
ATOM 24239 C C . GLN A 1 27 ? -2.868 -11.450 -10.389 1.00 0.00 27 GLN A C 18
ATOM 24240 O O . GLN A 1 27 ? -3.066 -12.659 -10.277 1.00 0.00 27 GLN A O 18
ATOM 24254 N N . CYS A 1 28 ? -2.640 -10.656 -9.347 1.00 0.00 28 CYS A N 18
ATOM 24255 C CA . CYS A 1 28 ? -2.609 -11.172 -7.984 1.00 0.00 28 CYS A CA 18
ATOM 24256 C C . CYS A 1 28 ? -3.796 -10.651 -7.179 1.00 0.00 28 CYS A C 18
ATOM 24257 O O . CYS A 1 28 ? -3.989 -9.442 -7.048 1.00 0.00 28 CYS A O 18
ATOM 24264 N N . ILE A 1 29 ? -4.588 -11.573 -6.640 1.00 0.00 29 ILE A N 18
ATOM 24265 C CA . ILE A 1 29 ? -5.754 -11.207 -5.847 1.00 0.00 29 ILE A CA 18
ATOM 24266 C C . ILE A 1 29 ? -5.414 -11.153 -4.361 1.00 0.00 29 ILE A C 18
ATOM 24267 O O . ILE A 1 29 ? -4.655 -11.982 -3.857 1.00 0.00 29 ILE A O 18
ATOM 24283 N N . PHE A 1 30 ? -5.981 -10.175 -3.665 1.00 0.00 30 PHE A N 18
ATOM 24284 C CA . PHE A 1 30 ? -5.739 -10.013 -2.236 1.00 0.00 30 PHE A CA 18
ATOM 24285 C C . PHE A 1 30 ? -6.920 -9.325 -1.558 1.00 0.00 30 PHE A C 18
ATOM 24286 O O . PHE A 1 30 ? -7.495 -8.378 -2.097 1.00 0.00 30 PHE A O 18
ATOM 24303 N N . CYS A 1 31 ? -7.279 -9.809 -0.374 1.00 0.00 31 CYS A N 18
ATOM 24304 C CA . CYS A 1 31 ? -8.392 -9.243 0.379 1.00 0.00 31 CYS A CA 18
ATOM 24305 C C . CYS A 1 31 ? -8.075 -7.821 0.833 1.00 0.00 31 CYS A C 18
ATOM 24306 O O . CYS A 1 31 ? -7.001 -7.554 1.373 1.00 0.00 31 CYS A O 18
ATOM 24313 N N . THR A 1 32 ? -9.018 -6.910 0.610 1.00 0.00 32 THR A N 18
ATOM 24314 C CA . THR A 1 32 ? -8.839 -5.516 0.995 1.00 0.00 32 THR A CA 18
ATOM 24315 C C . THR A 1 32 ? -8.052 -5.400 2.293 1.00 0.00 32 THR A C 18
ATOM 24316 O O . THR A 1 32 ? -6.934 -4.881 2.310 1.00 0.00 32 THR A O 18
ATOM 24327 N N . LEU A 1 33 ? -8.638 -5.887 3.381 1.00 0.00 33 LEU A N 18
ATOM 24328 C CA . LEU A 1 33 ? -7.989 -5.840 4.687 1.00 0.00 33 LEU A CA 18
ATOM 24329 C C . LEU A 1 33 ? -6.475 -5.958 4.548 1.00 0.00 33 LEU A C 18
ATOM 24330 O O . LEU A 1 33 ? -5.739 -5.009 4.823 1.00 0.00 33 LEU A O 18
ATOM 24346 N N . CYS A 1 34 ? -6.015 -7.128 4.116 1.00 0.00 34 CYS A N 18
ATOM 24347 C CA . CYS A 1 34 ? -4.588 -7.370 3.938 1.00 0.00 34 CYS A CA 18
ATOM 24348 C C . CYS A 1 34 ? -3.937 -6.232 3.156 1.00 0.00 34 CYS A C 18
ATOM 24349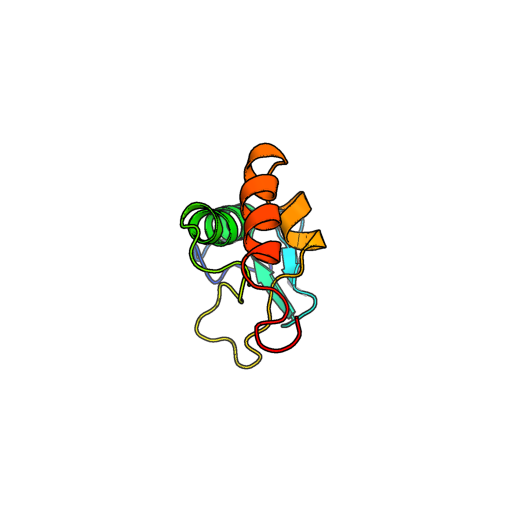 O O . CYS A 1 34 ? -3.118 -5.485 3.694 1.00 0.00 34 CYS A O 18
ATOM 24356 N N . LEU A 1 35 ? -4.306 -6.107 1.886 1.00 0.00 35 LEU A N 18
ATOM 24357 C CA . LEU A 1 35 ? -3.758 -5.060 1.030 1.00 0.00 35 LEU A CA 18
ATOM 24358 C C . LEU A 1 35 ? -3.628 -3.745 1.793 1.00 0.00 35 LEU A C 18
ATOM 24359 O O . LEU A 1 35 ? -2.618 -3.050 1.684 1.00 0.00 35 LEU A O 18
ATOM 24375 N N . LYS A 1 36 ? -4.656 -3.412 2.566 1.00 0.00 36 LYS A N 18
ATOM 24376 C CA . LYS A 1 36 ? -4.655 -2.183 3.350 1.00 0.00 36 LYS A CA 18
ATOM 24377 C C . LYS A 1 36 ? -3.466 -2.145 4.303 1.00 0.00 36 LYS A C 18
ATOM 24378 O O . LYS A 1 36 ? -2.598 -1.279 4.192 1.00 0.00 36 LYS A O 18
ATOM 24397 N N . GLN A 1 37 ? -3.432 -3.090 5.238 1.00 0.00 37 GLN A N 18
ATOM 24398 C CA . GLN A 1 37 ? -2.347 -3.164 6.210 1.00 0.00 37 GLN A CA 18
ATOM 24399 C C . GLN A 1 37 ? -0.994 -3.229 5.510 1.00 0.00 37 GLN A C 18
ATOM 24400 O O . GLN A 1 37 ? -0.018 -2.631 5.965 1.00 0.00 37 GLN A O 18
ATOM 24414 N N . TYR A 1 38 ? -0.941 -3.960 4.402 1.00 0.00 38 TYR A N 18
ATOM 24415 C CA . TYR A 1 38 ? 0.294 -4.106 3.641 1.00 0.00 38 TYR A CA 18
ATOM 24416 C C . TYR A 1 38 ? 0.822 -2.746 3.192 1.00 0.00 38 TYR A C 18
ATOM 24417 O O . TYR A 1 38 ? 1.829 -2.258 3.706 1.00 0.00 38 TYR A O 18
ATOM 24435 N N . VAL A 1 39 ? 0.133 -2.139 2.230 1.00 0.00 39 VAL A N 18
ATOM 24436 C CA . VAL A 1 39 ? 0.530 -0.835 1.713 1.00 0.00 39 VAL A CA 18
ATOM 24437 C C . VAL A 1 39 ? 0.728 0.168 2.843 1.00 0.00 39 VAL A C 18
ATOM 24438 O O . VAL A 1 39 ? 1.465 1.142 2.698 1.00 0.00 39 VAL A O 18
ATOM 24451 N N . GLU A 1 40 ? 0.064 -0.078 3.969 1.00 0.00 40 GLU A N 18
ATOM 24452 C CA . GLU A 1 40 ? 0.169 0.804 5.124 1.00 0.00 40 GLU A CA 18
ATOM 24453 C C . GLU A 1 40 ? 1.525 0.651 5.807 1.00 0.00 40 GLU A C 18
ATOM 24454 O O . GLU A 1 40 ? 2.271 1.619 5.957 1.00 0.00 40 GLU A O 18
ATOM 24466 N N . LEU A 1 41 ? 1.837 -0.573 6.219 1.00 0.00 41 LEU A N 18
ATOM 24467 C CA . LEU A 1 41 ? 3.104 -0.856 6.886 1.00 0.00 41 LEU A CA 18
ATOM 24468 C C . LEU A 1 41 ? 4.281 -0.374 6.045 1.00 0.00 41 LEU A C 18
ATOM 24469 O O . LEU A 1 41 ? 5.278 0.118 6.577 1.00 0.00 41 LEU A O 18
ATOM 24485 N N . LEU A 1 42 ? 4.160 -0.517 4.730 1.00 0.00 42 LEU A N 18
ATOM 24486 C CA . LEU A 1 42 ? 5.214 -0.095 3.815 1.00 0.00 42 LEU A CA 18
ATOM 24487 C C . LEU A 1 42 ? 5.332 1.427 3.784 1.00 0.00 42 LEU A C 18
ATOM 24488 O O . LEU A 1 42 ? 6.407 1.980 4.019 1.00 0.00 42 LEU A O 18
ATOM 24504 N N . ILE A 1 43 ? 4.220 2.095 3.498 1.00 0.00 43 ILE A N 18
ATOM 24505 C CA . ILE A 1 43 ? 4.199 3.551 3.440 1.00 0.00 43 ILE A CA 18
ATOM 24506 C C . ILE A 1 43 ? 4.817 4.160 4.695 1.00 0.00 43 ILE A C 18
ATOM 24507 O O . ILE A 1 43 ? 5.746 4.965 4.615 1.00 0.00 43 ILE A O 18
ATOM 24523 N N . LYS A 1 44 ? 4.298 3.769 5.854 1.00 0.00 44 LYS A N 18
ATOM 24524 C CA . LYS A 1 44 ? 4.799 4.273 7.126 1.00 0.00 44 LYS A CA 18
ATOM 24525 C C . LYS A 1 44 ? 6.324 4.270 7.149 1.00 0.00 44 LYS A C 18
ATOM 24526 O O . LYS A 1 44 ? 6.948 5.214 7.633 1.00 0.00 44 LYS A O 18
ATOM 24545 N N . GLU A 1 45 ? 6.918 3.204 6.621 1.00 0.00 45 GLU A N 18
ATOM 24546 C CA . GLU A 1 45 ? 8.370 3.081 6.580 1.00 0.00 45 GLU A CA 18
ATOM 24547 C C . GLU A 1 45 ? 8.991 4.218 5.775 1.00 0.00 45 GLU A C 18
ATOM 24548 O O . GLU A 1 45 ? 9.810 4.981 6.285 1.00 0.00 45 GLU A O 18
ATOM 24560 N N . GLY A 1 46 ? 8.594 4.324 4.510 1.00 0.00 46 GLY A N 18
ATOM 24561 C CA . GLY A 1 46 ? 9.122 5.370 3.652 1.00 0.00 46 GLY A CA 18
ATOM 24562 C C . GLY A 1 46 ? 10.413 4.965 2.972 1.00 0.00 46 GLY A C 18
ATOM 24563 O O . GLY A 1 46 ? 11.316 5.784 2.798 1.00 0.00 46 GLY A O 18
ATOM 24567 N N . LEU A 1 47 ? 10.504 3.696 2.586 1.00 0.00 47 LEU A N 18
ATOM 24568 C CA . LEU A 1 47 ? 11.697 3.183 1.922 1.00 0.00 47 LEU A CA 18
ATOM 24569 C C . LEU A 1 47 ? 11.454 3.007 0.426 1.00 0.00 47 LEU A C 18
ATOM 24570 O O . LEU A 1 47 ? 12.086 3.669 -0.397 1.00 0.00 47 LEU A O 18
ATOM 24586 N N . GLU A 1 48 ? 10.532 2.112 0.082 1.00 0.00 48 GLU A N 18
ATOM 24587 C CA . GLU A 1 48 ? 10.205 1.851 -1.315 1.00 0.00 48 GLU A CA 18
ATOM 24588 C C . GLU A 1 48 ? 8.995 2.672 -1.752 1.00 0.00 48 GLU A C 18
ATOM 24589 O O . GLU A 1 48 ? 7.850 2.249 -1.586 1.00 0.00 48 GLU A O 18
ATOM 24601 N N . THR A 1 49 ? 9.257 3.849 -2.312 1.00 0.00 49 THR A N 18
ATOM 24602 C CA . THR A 1 49 ? 8.191 4.730 -2.772 1.00 0.00 49 THR A CA 18
ATOM 24603 C C . THR A 1 49 ? 7.086 3.941 -3.466 1.00 0.00 49 THR A C 18
ATOM 24604 O O . THR A 1 49 ? 5.907 4.273 -3.350 1.00 0.00 49 THR A O 18
ATOM 24615 N N . ALA A 1 50 ? 7.475 2.895 -4.186 1.00 0.00 50 ALA A N 18
ATOM 24616 C CA . ALA A 1 50 ? 6.517 2.056 -4.896 1.00 0.00 50 ALA A CA 18
ATOM 24617 C C . ALA A 1 50 ? 6.080 0.874 -4.037 1.00 0.00 50 ALA A C 18
ATOM 24618 O O . ALA A 1 50 ? 6.901 0.240 -3.375 1.00 0.00 50 ALA A O 18
ATOM 24625 N N . ILE A 1 51 ? 4.783 0.585 -4.054 1.00 0.00 51 ILE A N 18
ATOM 24626 C CA . ILE A 1 51 ? 4.238 -0.522 -3.277 1.00 0.00 51 ILE A CA 18
ATOM 24627 C C . ILE A 1 51 ? 4.290 -1.826 -4.066 1.00 0.00 51 ILE A C 18
ATOM 24628 O O . ILE A 1 51 ? 3.418 -2.099 -4.889 1.00 0.00 51 ILE A O 18
ATOM 24644 N N . SER A 1 52 ? 5.318 -2.627 -3.806 1.00 0.00 52 SER A N 18
ATOM 24645 C CA . SER A 1 52 ? 5.485 -3.903 -4.493 1.00 0.00 52 SER A CA 18
ATOM 24646 C C . SER A 1 52 ? 4.360 -4.867 -4.129 1.00 0.00 52 SER A C 18
ATOM 24647 O O . SER A 1 52 ? 3.513 -4.563 -3.289 1.00 0.00 52 SER A O 18
ATOM 24655 N N . CYS A 1 53 ? 4.358 -6.032 -4.768 1.00 0.00 53 CYS A N 18
ATOM 24656 C CA . CYS A 1 53 ? 3.339 -7.043 -4.515 1.00 0.00 53 CYS A CA 18
ATOM 24657 C C . CYS A 1 53 ? 3.461 -7.595 -3.098 1.00 0.00 53 CYS A C 18
ATOM 24658 O O . CYS A 1 53 ? 4.553 -7.893 -2.613 1.00 0.00 53 CYS A O 18
ATOM 24665 N N . PRO A 1 54 ? 2.314 -7.735 -2.416 1.00 0.00 54 PRO A N 18
ATOM 24666 C CA . PRO A 1 54 ? 2.266 -8.254 -1.046 1.00 0.00 54 PRO A CA 18
ATOM 24667 C C . PRO A 1 54 ? 2.603 -9.738 -0.976 1.00 0.00 54 PRO A C 18
ATOM 24668 O O . PRO A 1 54 ? 2.571 -10.341 0.097 1.00 0.00 54 PRO A O 18
ATOM 24679 N N . ASP A 1 55 ? 2.927 -10.322 -2.124 1.00 0.00 55 ASP A N 18
ATOM 24680 C CA . ASP A 1 55 ? 3.272 -11.737 -2.193 1.00 0.00 55 ASP A CA 18
ATOM 24681 C C . ASP A 1 55 ? 4.784 -11.932 -2.131 1.00 0.00 55 ASP A C 18
ATOM 24682 O O . ASP A 1 55 ? 5.549 -10.998 -2.368 1.00 0.00 55 ASP A O 18
ATOM 24691 N N . ALA A 1 56 ? 5.206 -13.150 -1.810 1.00 0.00 56 ALA A N 18
ATOM 24692 C CA . ALA A 1 56 ? 6.626 -13.467 -1.719 1.00 0.00 56 ALA A CA 18
ATOM 24693 C C . ALA A 1 56 ? 7.061 -14.375 -2.863 1.00 0.00 56 ALA A C 18
ATOM 24694 O O . ALA A 1 56 ? 8.243 -14.446 -3.197 1.00 0.00 56 ALA A O 18
ATOM 24701 N N . ALA A 1 57 ? 6.097 -15.070 -3.461 1.00 0.00 57 ALA A N 18
ATOM 24702 C CA . ALA A 1 57 ? 6.381 -15.972 -4.569 1.00 0.00 57 ALA A CA 18
ATOM 24703 C C . ALA A 1 57 ? 5.799 -15.440 -5.874 1.00 0.00 57 ALA A C 18
ATOM 24704 O O . ALA A 1 57 ? 5.204 -16.187 -6.651 1.00 0.00 57 ALA A O 18
ATOM 24711 N N . CYS A 1 58 ? 5.975 -14.144 -6.109 1.00 0.00 58 CYS A N 18
ATOM 24712 C CA . CYS A 1 58 ? 5.466 -13.511 -7.320 1.00 0.00 58 CYS A CA 18
ATOM 24713 C C . CYS A 1 58 ? 6.594 -13.255 -8.316 1.00 0.00 58 CYS A C 18
ATOM 24714 O O . CYS A 1 58 ? 7.373 -12.312 -8.180 1.00 0.00 58 CYS A O 18
ATOM 24721 N N . PRO A 1 59 ? 6.683 -14.115 -9.341 1.00 0.00 59 PRO A N 18
ATOM 24722 C CA . PRO A 1 59 ? 7.711 -14.004 -10.380 1.00 0.00 59 PRO A CA 18
ATOM 24723 C C . PRO A 1 59 ? 7.493 -12.796 -11.285 1.00 0.00 59 PRO A C 18
ATOM 24724 O O . PRO A 1 59 ? 8.326 -12.486 -12.136 1.00 0.00 59 PRO A O 18
ATOM 24735 N N . LYS A 1 60 ? 6.366 -12.116 -11.095 1.00 0.00 60 LYS A N 18
ATOM 24736 C CA . LYS A 1 60 ? 6.037 -10.940 -11.891 1.00 0.00 60 LYS A CA 18
ATOM 24737 C C . LYS A 1 60 ? 6.487 -9.663 -11.188 1.00 0.00 60 LYS A C 18
ATOM 24738 O O . LYS A 1 60 ? 6.919 -8.709 -11.833 1.00 0.00 60 LYS A O 18
ATOM 24757 N N . GLN A 1 61 ? 6.382 -9.655 -9.863 1.00 0.00 61 GLN A N 18
ATOM 24758 C CA . GLN A 1 61 ? 6.778 -8.495 -9.073 1.00 0.00 61 GLN A CA 18
ATOM 24759 C C . GLN A 1 61 ? 5.964 -7.267 -9.463 1.00 0.00 61 GLN A C 18
ATOM 24760 O O . GLN A 1 61 ? 6.516 -6.193 -9.701 1.00 0.00 61 GLN A O 18
ATOM 24774 N N . GLY A 1 62 ? 4.646 -7.432 -9.528 1.00 0.00 62 GLY A N 18
ATOM 24775 C CA . GLY A 1 62 ? 3.776 -6.328 -9.890 1.00 0.00 62 GLY A CA 18
ATOM 24776 C C . GLY A 1 62 ? 3.562 -5.359 -8.744 1.00 0.00 62 GLY A C 18
ATOM 24777 O O . GLY A 1 62 ? 3.345 -5.772 -7.605 1.00 0.00 62 GLY A O 18
ATOM 24781 N N . HIS A 1 63 ? 3.624 -4.066 -9.046 1.00 0.00 63 HIS A N 18
ATOM 24782 C CA . HIS A 1 63 ? 3.436 -3.034 -8.032 1.00 0.00 63 HIS A CA 18
ATOM 24783 C C . HIS A 1 63 ? 1.986 -2.563 -7.999 1.00 0.00 63 HIS A C 18
ATOM 24784 O O . HIS A 1 63 ? 1.199 -2.875 -8.895 1.00 0.00 63 HIS A O 18
ATOM 24798 N N . LEU A 1 64 ? 1.636 -1.811 -6.962 1.00 0.00 64 LEU A N 18
ATOM 24799 C CA . LEU A 1 64 ? 0.280 -1.297 -6.811 1.00 0.00 64 LEU A CA 18
ATOM 24800 C C . LEU A 1 64 ? 0.203 0.169 -7.228 1.00 0.00 64 LEU A C 18
ATOM 24801 O O . LEU A 1 64 ? 0.922 1.013 -6.694 1.00 0.00 64 LEU A O 18
ATOM 24817 N N . GLN A 1 65 ? -0.673 0.462 -8.182 1.00 0.00 65 GLN A N 18
ATOM 24818 C CA . GLN A 1 65 ? -0.844 1.825 -8.670 1.00 0.00 65 GLN A CA 18
ATOM 24819 C C . GLN A 1 65 ? -1.585 2.681 -7.646 1.00 0.00 65 GLN A C 18
ATOM 24820 O O . GLN A 1 65 ? -2.495 2.203 -6.970 1.00 0.00 65 GLN A O 18
ATOM 24834 N N . GLU A 1 66 ? -1.189 3.945 -7.541 1.00 0.00 66 GLU A N 18
ATOM 24835 C CA . GLU A 1 66 ? -1.815 4.864 -6.598 1.00 0.00 66 GLU A CA 18
ATOM 24836 C C . GLU A 1 66 ? -3.336 4.737 -6.644 1.00 0.00 66 GLU A C 18
ATOM 24837 O O . GLU A 1 66 ? -4.006 4.798 -5.613 1.00 0.00 66 GLU A O 18
ATOM 24849 N N . ASN A 1 67 ? -3.873 4.561 -7.847 1.00 0.00 67 ASN A N 18
ATOM 24850 C CA . ASN A 1 67 ? -5.314 4.427 -8.028 1.00 0.00 67 ASN A CA 18
ATOM 24851 C C . ASN A 1 67 ? -5.922 3.558 -6.930 1.00 0.00 67 ASN A C 18
ATOM 24852 O O . ASN A 1 67 ? -7.047 3.794 -6.491 1.00 0.00 67 ASN A O 18
ATOM 24863 N N . GLU A 1 68 ? -5.168 2.555 -6.492 1.00 0.00 68 GLU A N 18
ATOM 24864 C CA . GLU A 1 68 ? -5.634 1.652 -5.446 1.00 0.00 68 GLU A CA 18
ATOM 24865 C C . GLU A 1 68 ? -5.367 2.238 -4.062 1.00 0.00 68 GLU A C 18
ATOM 24866 O O . GLU A 1 68 ? -6.295 2.606 -3.343 1.00 0.00 68 GLU A O 18
ATOM 24878 N N . ILE A 1 69 ? -4.091 2.322 -3.699 1.00 0.00 69 ILE A N 18
ATOM 24879 C CA . ILE A 1 69 ? -3.702 2.864 -2.403 1.00 0.00 69 ILE A CA 18
ATOM 24880 C C . ILE A 1 69 ? -4.596 4.033 -2.005 1.00 0.00 69 ILE A C 18
ATOM 24881 O O . ILE A 1 69 ? -5.054 4.116 -0.865 1.00 0.00 69 ILE A O 18
ATOM 24897 N N . GLU A 1 70 ? -4.842 4.933 -2.951 1.00 0.00 70 GLU A N 18
ATOM 24898 C CA . GLU A 1 70 ? -5.682 6.096 -2.699 1.00 0.00 70 GLU A CA 18
ATOM 24899 C C . GLU A 1 70 ? -6.846 5.739 -1.779 1.00 0.00 70 GLU A C 18
ATOM 24900 O O . GLU A 1 70 ? -6.918 6.203 -0.642 1.00 0.00 70 GLU A O 18
ATOM 24912 N N . CYS A 1 71 ? -7.755 4.910 -2.281 1.00 0.00 71 CYS A N 18
ATOM 24913 C CA . CYS A 1 71 ? -8.917 4.489 -1.506 1.00 0.00 71 CYS A CA 18
ATOM 24914 C C . CYS A 1 71 ? -8.528 3.440 -0.469 1.00 0.00 71 CYS A C 18
ATOM 24915 O O . CYS A 1 71 ? -8.983 3.484 0.673 1.00 0.00 71 CYS A O 18
ATOM 24923 N N . MET A 1 72 ? -7.686 2.497 -0.876 1.00 0.00 72 MET A N 18
ATOM 24924 C CA . MET A 1 72 ? -7.236 1.437 0.018 1.00 0.00 72 MET A CA 18
ATOM 24925 C C . MET A 1 72 ? -6.956 1.984 1.414 1.00 0.00 72 MET A C 18
ATOM 24926 O O . MET A 1 72 ? -7.472 1.472 2.408 1.00 0.00 72 MET A O 18
ATOM 24940 N N . VAL A 1 73 ? -6.138 3.030 1.482 1.00 0.00 73 VAL A N 18
ATOM 24941 C CA . VAL A 1 73 ? -5.790 3.648 2.756 1.00 0.00 73 VAL A CA 18
ATOM 24942 C C . VAL A 1 73 ? -6.536 4.964 2.949 1.00 0.00 73 VAL A C 18
ATOM 24943 O O . VAL A 1 73 ? -6.861 5.652 1.983 1.00 0.00 73 VAL A O 18
ATOM 24956 N N . ALA A 1 74 ? -6.802 5.307 4.205 1.00 0.00 74 ALA A N 18
ATOM 24957 C CA . ALA A 1 74 ? -7.506 6.543 4.526 1.00 0.00 74 ALA A CA 18
ATOM 24958 C C . ALA A 1 74 ? -6.708 7.762 4.078 1.00 0.00 74 ALA A C 18
ATOM 24959 O O . ALA A 1 74 ? -5.651 7.632 3.460 1.00 0.00 74 ALA A O 18
ATOM 24966 N N . ALA A 1 75 ? -7.220 8.948 4.392 1.00 0.00 75 ALA A N 18
ATOM 24967 C CA . ALA A 1 75 ? -6.555 10.190 4.022 1.00 0.00 75 ALA A CA 18
ATOM 24968 C C . ALA A 1 75 ? -5.330 10.438 4.896 1.00 0.00 75 ALA A C 18
ATOM 24969 O O . ALA A 1 75 ? -4.217 10.582 4.393 1.00 0.00 75 ALA A O 18
ATOM 24976 N N . GLU A 1 76 ? -5.544 10.486 6.207 1.00 0.00 76 GLU A N 18
ATOM 24977 C CA . GLU A 1 76 ? -4.456 10.718 7.150 1.00 0.00 76 GLU A CA 18
ATOM 24978 C C . GLU A 1 76 ? -3.259 9.828 6.830 1.00 0.00 76 GLU A C 18
ATOM 24979 O O . GLU A 1 76 ? -2.131 10.119 7.229 1.00 0.00 76 GLU A O 18
ATOM 24991 N N . ILE A 1 77 ? -3.513 8.742 6.108 1.00 0.00 77 ILE A N 18
ATOM 24992 C CA . ILE A 1 77 ? -2.458 7.810 5.733 1.00 0.00 77 ILE A CA 18
ATOM 24993 C C . ILE A 1 77 ? -1.871 8.162 4.370 1.00 0.00 77 ILE A C 18
ATOM 24994 O O . ILE A 1 77 ? -0.653 8.231 4.207 1.00 0.00 77 ILE A O 18
ATOM 25010 N N . MET A 1 78 ? -2.746 8.385 3.395 1.00 0.00 78 MET A N 18
ATOM 25011 C CA . MET A 1 78 ? -2.315 8.734 2.047 1.00 0.00 78 MET A CA 18
ATOM 25012 C C . MET A 1 78 ? -1.385 9.943 2.069 1.00 0.00 78 MET A C 18
ATOM 25013 O O . MET A 1 78 ? -0.423 10.011 1.305 1.00 0.00 78 MET A O 18
ATOM 25027 N N . GLN A 1 79 ? -1.681 10.896 2.947 1.00 0.00 79 GLN A N 18
ATOM 25028 C CA . GLN A 1 79 ? -0.873 12.102 3.067 1.00 0.00 79 GLN A CA 18
ATOM 25029 C C . GLN A 1 79 ? 0.614 11.761 3.089 1.00 0.00 79 GLN A C 18
ATOM 25030 O O . GLN A 1 79 ? 1.414 12.382 2.388 1.00 0.00 79 GLN A O 18
ATOM 25044 N N . ARG A 1 80 ? 0.977 10.772 3.899 1.00 0.00 80 ARG A N 18
ATOM 25045 C CA . ARG A 1 80 ? 2.368 10.350 4.013 1.00 0.00 80 ARG A CA 18
ATOM 25046 C C . ARG A 1 80 ? 2.913 9.900 2.660 1.00 0.00 80 ARG A C 18
ATOM 25047 O O . ARG A 1 80 ? 3.947 10.386 2.203 1.00 0.00 80 ARG A O 18
ATOM 25068 N N . TYR A 1 81 ? 2.208 8.969 2.025 1.00 0.00 81 TYR A N 18
ATOM 25069 C CA . TYR A 1 81 ? 2.623 8.450 0.727 1.00 0.00 81 TYR A CA 18
ATOM 25070 C C . TYR A 1 81 ? 2.890 9.589 -0.253 1.00 0.00 81 TYR A C 18
ATOM 25071 O O . TYR A 1 81 ? 4.003 9.744 -0.756 1.00 0.00 81 TYR A O 18
ATOM 25089 N N . LYS A 1 82 ? 1.860 10.385 -0.521 1.00 0.00 82 LYS A N 18
ATOM 25090 C CA . LYS A 1 82 ? 1.981 11.510 -1.440 1.00 0.00 82 LYS A CA 18
ATOM 25091 C C . LYS A 1 82 ? 3.294 12.254 -1.219 1.00 0.00 82 LYS A C 18
ATOM 25092 O O . LYS A 1 82 ? 3.945 12.683 -2.171 1.00 0.00 82 LYS A O 18
ATOM 25111 N N . LYS A 1 83 ? 3.680 12.403 0.044 1.00 0.00 83 LYS A N 18
ATOM 25112 C CA . LYS A 1 83 ? 4.916 13.093 0.391 1.00 0.00 83 LYS A CA 18
ATOM 25113 C C . LYS A 1 83 ? 6.132 12.259 -0.001 1.00 0.00 83 LYS A C 18
ATOM 25114 O O . LYS A 1 83 ? 7.087 12.773 -0.585 1.00 0.00 83 LYS A O 18
ATOM 25133 N N . LEU A 1 84 ? 6.090 10.971 0.322 1.00 0.00 84 LEU A N 18
ATOM 25134 C CA . LEU A 1 84 ? 7.188 10.066 0.000 1.00 0.00 84 LEU A CA 18
ATOM 25135 C C . LEU A 1 84 ? 7.543 10.144 -1.481 1.00 0.00 84 LEU A C 18
ATOM 25136 O O . LEU A 1 84 ? 8.694 10.390 -1.840 1.00 0.00 84 LEU A O 18
ATOM 25152 N N . GLN A 1 85 ? 6.546 9.935 -2.334 1.00 0.00 85 GLN A N 18
ATOM 25153 C CA . GLN A 1 85 ? 6.754 9.984 -3.777 1.00 0.00 85 GLN A CA 18
ATOM 25154 C C . GLN A 1 85 ? 7.374 11.313 -4.193 1.00 0.00 85 GLN A C 18
ATOM 25155 O O . GLN A 1 85 ? 8.320 11.348 -4.982 1.00 0.00 85 GLN A O 18
ATOM 25169 N N . PHE A 1 86 ? 6.837 12.404 -3.659 1.00 0.00 86 PHE A N 18
ATOM 25170 C CA . PHE A 1 86 ? 7.338 13.737 -3.976 1.00 0.00 86 PHE A CA 18
ATOM 25171 C C . PHE A 1 86 ? 8.840 13.827 -3.725 1.00 0.00 86 PHE A C 18
ATOM 25172 O O . PHE A 1 86 ? 9.601 14.259 -4.591 1.00 0.00 86 PHE A O 18
ATOM 25189 N N . GLU A 1 87 ? 9.260 13.418 -2.531 1.00 0.00 87 GLU A N 18
ATOM 25190 C CA . GLU A 1 87 ? 10.671 13.456 -2.165 1.00 0.00 87 GLU A CA 18
ATOM 25191 C C . GLU A 1 87 ? 11.539 12.902 -3.290 1.00 0.00 87 GLU A C 18
ATOM 25192 O O . GLU A 1 87 ? 12.549 13.501 -3.662 1.00 0.00 87 GLU A O 18
ATOM 25204 N N . ARG A 1 88 ? 11.141 11.753 -3.827 1.00 0.00 88 ARG A N 18
ATOM 25205 C CA . ARG A 1 88 ? 11.883 11.117 -4.908 1.00 0.00 88 ARG A CA 18
ATOM 25206 C C . ARG A 1 88 ? 11.259 11.443 -6.262 1.00 0.00 88 ARG A C 18
ATOM 25207 O O . ARG A 1 88 ? 11.136 10.575 -7.125 1.00 0.00 88 ARG A O 18
ATOM 25228 N N . SER A 1 89 ? 10.868 12.702 -6.439 1.00 0.00 89 SER A N 18
ATOM 25229 C CA . SER A 1 89 ? 10.252 13.142 -7.686 1.00 0.00 89 SER A CA 18
ATOM 25230 C C . SER A 1 89 ? 11.268 13.861 -8.569 1.00 0.00 89 SER A C 18
ATOM 25231 O O . SER A 1 89 ? 11.642 15.002 -8.301 1.00 0.00 89 SER A O 18
ATOM 25239 N N . GLY A 1 90 ? 11.712 13.182 -9.623 1.00 0.00 90 GLY A N 18
ATOM 25240 C CA . GLY A 1 90 ? 12.680 13.771 -10.530 1.00 0.00 90 GLY A CA 18
ATOM 25241 C C . GLY A 1 90 ? 12.984 12.875 -11.714 1.00 0.00 90 GLY A C 18
ATOM 25242 O O . GLY A 1 90 ? 12.738 13.230 -12.867 1.00 0.00 90 GLY A O 18
ATOM 25246 N N . PRO A 1 91 ? 13.534 11.684 -11.435 1.00 0.00 91 PRO A N 18
ATOM 25247 C CA . PRO A 1 91 ? 13.885 10.710 -12.472 1.00 0.00 91 PRO A CA 18
ATOM 25248 C C . PRO A 1 91 ? 12.655 10.098 -13.133 1.00 0.00 91 PRO A C 18
ATOM 25249 O O . PRO A 1 91 ? 11.903 9.357 -12.500 1.00 0.00 91 PRO A O 18
ATOM 25260 N N . SER A 1 92 ? 12.456 10.411 -14.409 1.00 0.00 92 SER A N 18
ATOM 25261 C CA . SER A 1 92 ? 11.314 9.894 -15.154 1.00 0.00 92 SER A CA 18
ATOM 25262 C C . SER A 1 92 ? 11.279 8.369 -15.104 1.00 0.00 92 SER A C 18
ATOM 25263 O O . SER A 1 92 ? 12.208 7.701 -15.558 1.00 0.00 92 SER A O 18
ATOM 25271 N N . SER A 1 93 ? 10.201 7.825 -14.550 1.00 0.00 93 SER A N 18
ATOM 25272 C CA . SER A 1 93 ? 10.045 6.380 -14.436 1.00 0.00 93 SER A CA 18
ATOM 25273 C C . SER A 1 93 ? 9.892 5.740 -15.813 1.00 0.00 93 SER A C 18
ATOM 25274 O O . SER A 1 93 ? 8.859 5.882 -16.465 1.00 0.00 93 SER A O 18
ATOM 25282 N N . GLY A 1 94 ? 10.931 5.035 -16.250 1.00 0.00 94 GLY A N 18
ATOM 25283 C CA . GLY A 1 94 ? 10.894 4.384 -17.547 1.00 0.00 94 GLY A CA 18
ATOM 25284 C C . GLY A 1 94 ? 9.541 3.773 -17.849 1.00 0.00 94 GLY A C 18
ATOM 25285 O O . GLY A 1 94 ? 9.347 3.265 -18.953 1.00 0.00 94 GLY A O 18
ATOM 25291 N N . GLY A 1 1 ? -22.547 -26.199 -4.722 1.00 0.00 1 GLY A N 19
ATOM 25292 C CA . GLY A 1 1 ? -23.333 -25.052 -4.307 1.00 0.00 1 GLY A CA 19
ATOM 25293 C C . GLY A 1 1 ? -22.490 -23.980 -3.645 1.00 0.00 1 GLY A C 19
ATOM 25294 O O . GLY A 1 1 ? -22.793 -23.540 -2.537 1.00 0.00 1 GLY A O 19
ATOM 25298 N N . SER A 1 2 ? -21.429 -23.560 -4.326 1.00 0.00 2 SER A N 19
ATOM 25299 C CA . SER A 1 2 ? -20.536 -22.536 -3.795 1.00 0.00 2 SER A CA 19
ATOM 25300 C C . SER A 1 2 ? -20.677 -21.233 -4.576 1.00 0.00 2 SER A C 19
ATOM 25301 O O . SER A 1 2 ? -20.686 -21.233 -5.807 1.00 0.00 2 SER A O 19
ATOM 25309 N N . SER A 1 3 ? -20.786 -20.125 -3.851 1.00 0.00 3 SER A N 19
ATOM 25310 C CA . SER A 1 3 ? -20.930 -18.814 -4.475 1.00 0.00 3 SER A CA 19
ATOM 25311 C C . SER A 1 3 ? -19.749 -18.517 -5.393 1.00 0.00 3 SER A C 19
ATOM 25312 O O . SER A 1 3 ? -19.923 -18.255 -6.582 1.00 0.00 3 SER A O 19
ATOM 25320 N N . GLY A 1 4 ? -18.544 -18.561 -4.831 1.00 0.00 4 GLY A N 19
ATOM 25321 C CA . GLY A 1 4 ? -17.351 -18.294 -5.612 1.00 0.00 4 GLY A CA 19
ATOM 25322 C C . GLY A 1 4 ? -16.300 -17.536 -4.826 1.00 0.00 4 GLY A C 19
ATOM 25323 O O . GLY A 1 4 ? -16.493 -16.369 -4.483 1.00 0.00 4 GLY A O 19
ATOM 25327 N N . SER A 1 5 ? -15.185 -18.199 -4.537 1.00 0.00 5 SER A N 19
ATOM 25328 C CA . SER A 1 5 ? -14.103 -17.583 -3.780 1.00 0.00 5 SER A CA 19
ATOM 25329 C C . SER A 1 5 ? -12.777 -17.711 -4.526 1.00 0.00 5 SER A C 19
ATOM 25330 O O . SER A 1 5 ? -12.646 -18.517 -5.446 1.00 0.00 5 SER A O 19
ATOM 25338 N N . SER A 1 6 ? -11.797 -16.909 -4.121 1.00 0.00 6 SER A N 19
ATOM 25339 C CA . SER A 1 6 ? -10.483 -16.929 -4.752 1.00 0.00 6 SER A CA 19
ATOM 25340 C C . SER A 1 6 ? -9.400 -17.285 -3.739 1.00 0.00 6 SER A C 19
ATOM 25341 O O . SER A 1 6 ? -8.283 -17.648 -4.108 1.00 0.00 6 SER A O 19
ATOM 25349 N N . GLY A 1 7 ? -9.738 -17.177 -2.457 1.00 0.00 7 GLY A N 19
ATOM 25350 C CA . GLY A 1 7 ? -8.784 -17.491 -1.409 1.00 0.00 7 GLY A CA 19
ATOM 25351 C C . GLY A 1 7 ? -7.633 -16.504 -1.358 1.00 0.00 7 GLY A C 19
ATOM 25352 O O . GLY A 1 7 ? -7.327 -15.845 -2.353 1.00 0.00 7 GLY A O 19
ATOM 25356 N N . CYS A 1 8 ? -6.996 -16.400 -0.197 1.00 0.00 8 CYS A N 19
ATOM 25357 C CA . CYS A 1 8 ? -5.874 -15.486 -0.020 1.00 0.00 8 CYS A CA 19
ATOM 25358 C C . CYS A 1 8 ? -4.555 -16.251 0.051 1.00 0.00 8 CYS A C 19
ATOM 25359 O O . CYS A 1 8 ? -4.540 -17.471 0.207 1.00 0.00 8 CYS A O 19
ATOM 25366 N N . LYS A 1 9 ? -3.449 -15.523 -0.066 1.00 0.00 9 LYS A N 19
ATOM 25367 C CA . LYS A 1 9 ? -2.124 -16.130 -0.015 1.00 0.00 9 LYS A CA 19
ATOM 25368 C C . LYS A 1 9 ? -1.452 -15.855 1.326 1.00 0.00 9 LYS A C 19
ATOM 25369 O O . LYS A 1 9 ? -0.676 -16.672 1.822 1.00 0.00 9 LYS A O 19
ATOM 25388 N N . LEU A 1 10 ? -1.755 -14.699 1.908 1.00 0.00 10 LEU A N 19
ATOM 25389 C CA . LEU A 1 10 ? -1.180 -14.317 3.193 1.00 0.00 10 LEU A CA 19
ATOM 25390 C C . LEU A 1 10 ? -1.888 -15.030 4.341 1.00 0.00 10 LEU A C 19
ATOM 25391 O O . LEU A 1 10 ? -1.322 -15.921 4.975 1.00 0.00 10 LEU A O 19
ATOM 25407 N N . CYS A 1 11 ? -3.129 -14.634 4.601 1.00 0.00 11 CYS A N 19
ATOM 25408 C CA . CYS A 1 11 ? -3.916 -15.236 5.670 1.00 0.00 11 CYS A CA 19
ATOM 25409 C C . CYS A 1 11 ? -4.479 -16.585 5.238 1.00 0.00 11 CYS A C 19
ATOM 25410 O O . CYS A 1 11 ? -4.794 -17.436 6.071 1.00 0.00 11 CYS A O 19
ATOM 25417 N N . LEU A 1 12 ? -4.603 -16.777 3.929 1.00 0.00 12 LEU A N 19
ATOM 25418 C CA . LEU A 1 12 ? -5.128 -18.024 3.384 1.00 0.00 12 LEU A CA 19
ATOM 25419 C C . LEU A 1 12 ? -6.545 -18.283 3.883 1.00 0.00 12 LEU A C 19
ATOM 25420 O O . LEU A 1 12 ? -6.852 -19.366 4.379 1.00 0.00 12 LEU A O 19
ATOM 25436 N N . GLY A 1 13 ? -7.408 -17.280 3.746 1.00 0.00 13 GLY A N 19
ATOM 25437 C CA . GLY A 1 13 ? -8.784 -17.419 4.186 1.00 0.00 13 GLY A CA 19
ATOM 25438 C C . GLY A 1 13 ? -9.759 -17.485 3.027 1.00 0.00 13 GLY A C 19
ATOM 25439 O O . GLY A 1 13 ? -9.352 -17.508 1.867 1.00 0.00 13 GLY A O 19
ATOM 25443 N N . GLU A 1 14 ? -11.050 -17.518 3.345 1.00 0.00 14 GLU A N 19
ATOM 25444 C CA . GLU A 1 14 ? -12.085 -17.585 2.319 1.00 0.00 14 GLU A CA 19
ATOM 25445 C C . GLU A 1 14 ? -12.851 -16.267 2.233 1.00 0.00 14 GLU A C 19
ATOM 25446 O O . GLU A 1 14 ? -13.337 -15.752 3.240 1.00 0.00 14 GLU A O 19
ATOM 25458 N N . TYR A 1 15 ? -12.954 -15.728 1.024 1.00 0.00 15 TYR A N 19
ATOM 25459 C CA . TYR A 1 15 ? -13.657 -14.469 0.805 1.00 0.00 15 TYR A CA 19
ATOM 25460 C C . TYR A 1 15 ? -14.126 -14.351 -0.642 1.00 0.00 15 TYR A C 19
ATOM 25461 O O . TYR A 1 15 ? -13.521 -14.898 -1.564 1.00 0.00 15 TYR A O 19
ATOM 25479 N N . PRO A 1 16 ? -15.230 -13.618 -0.847 1.00 0.00 16 PRO A N 19
ATOM 25480 C CA . PRO A 1 16 ? -15.805 -13.408 -2.179 1.00 0.00 16 PRO A CA 19
ATOM 25481 C C . PRO A 1 16 ? -14.931 -12.515 -3.053 1.00 0.00 16 PRO A C 19
ATOM 25482 O O . PRO A 1 16 ? -14.268 -11.603 -2.561 1.00 0.00 16 PRO A O 19
ATOM 25493 N N . VAL A 1 17 ? -14.934 -12.785 -4.355 1.00 0.00 17 VAL A N 19
ATOM 25494 C CA . VAL A 1 17 ? -14.143 -12.005 -5.300 1.00 0.00 17 VAL A CA 19
ATOM 25495 C C . VAL A 1 17 ? -14.535 -10.532 -5.260 1.00 0.00 17 VAL A C 19
ATOM 25496 O O . VAL A 1 17 ? -13.819 -9.676 -5.776 1.00 0.00 17 VAL A O 19
ATOM 25509 N N . GLU A 1 18 ? -15.677 -10.246 -4.642 1.00 0.00 18 GLU A N 19
ATOM 25510 C CA . GLU A 1 18 ? -16.164 -8.875 -4.535 1.00 0.00 18 GLU A CA 19
ATOM 25511 C C . GLU A 1 18 ? -15.294 -8.062 -3.579 1.00 0.00 18 GLU A C 19
ATOM 25512 O O . GLU A 1 18 ? -14.895 -6.940 -3.891 1.00 0.00 18 GLU A O 19
ATOM 25524 N N . GLN A 1 19 ? -15.006 -8.637 -2.417 1.00 0.00 19 GLN A N 19
ATOM 25525 C CA . GLN A 1 19 ? -14.186 -7.965 -1.416 1.00 0.00 19 GLN A CA 19
ATOM 25526 C C . GLN A 1 19 ? -12.719 -7.946 -1.837 1.00 0.00 19 GLN A C 19
ATOM 25527 O O . GLN A 1 19 ? -12.020 -6.954 -1.638 1.00 0.00 19 GLN A O 19
ATOM 25541 N N . MET A 1 20 ? -12.263 -9.050 -2.418 1.00 0.00 20 MET A N 19
ATOM 25542 C CA . MET A 1 20 ? -10.879 -9.159 -2.868 1.00 0.00 20 MET A CA 19
ATOM 25543 C C . MET A 1 20 ? -10.538 -8.046 -3.852 1.00 0.00 20 MET A C 19
ATOM 25544 O O . MET A 1 20 ? -11.426 -7.380 -4.386 1.00 0.00 20 MET A O 19
ATOM 25558 N N . THR A 1 21 ? -9.245 -7.848 -4.091 1.00 0.00 21 THR A N 19
ATOM 25559 C CA . THR A 1 21 ? -8.787 -6.814 -5.010 1.00 0.00 21 THR A CA 19
ATOM 25560 C C . THR A 1 21 ? -7.775 -7.372 -6.005 1.00 0.00 21 THR A C 19
ATOM 25561 O O . THR A 1 21 ? -6.738 -7.911 -5.615 1.00 0.00 21 THR A O 19
ATOM 25572 N N . THR A 1 22 ? -8.080 -7.238 -7.291 1.00 0.00 22 THR A N 19
ATOM 25573 C CA . THR A 1 22 ? -7.197 -7.728 -8.341 1.00 0.00 22 THR A CA 19
ATOM 25574 C C . THR A 1 22 ? -6.228 -6.643 -8.796 1.00 0.00 22 THR A C 19
ATOM 25575 O O . THR A 1 22 ? -6.643 -5.571 -9.236 1.00 0.00 22 THR A O 19
ATOM 25586 N N . ILE A 1 23 ? -4.934 -6.929 -8.689 1.00 0.00 23 ILE A N 19
ATOM 25587 C CA . ILE A 1 23 ? -3.906 -5.978 -9.091 1.00 0.00 23 ILE A CA 19
ATOM 25588 C C . ILE A 1 23 ? -3.742 -5.953 -10.607 1.00 0.00 23 ILE A C 19
ATOM 25589 O O . ILE A 1 23 ? -3.706 -6.999 -11.254 1.00 0.00 23 ILE A O 19
ATOM 25605 N N . ALA A 1 24 ? -3.643 -4.752 -11.167 1.00 0.00 24 ALA A N 19
ATOM 25606 C CA . ALA A 1 24 ? -3.479 -4.591 -12.606 1.00 0.00 24 ALA A CA 19
ATOM 25607 C C . ALA A 1 24 ? -2.003 -4.547 -12.990 1.00 0.00 24 ALA A C 19
ATOM 25608 O O . ALA A 1 24 ? -1.644 -4.035 -14.048 1.00 0.00 24 ALA A O 19
ATOM 25615 N N . GLN A 1 25 ? -1.155 -5.088 -12.121 1.00 0.00 25 GLN A N 19
ATOM 25616 C CA . GLN A 1 25 ? 0.282 -5.108 -12.369 1.00 0.00 25 GLN A CA 19
ATOM 25617 C C . GLN A 1 25 ? 0.797 -6.540 -12.461 1.00 0.00 25 GLN A C 19
ATOM 25618 O O . GLN A 1 25 ? 1.597 -6.868 -13.338 1.00 0.00 25 GLN A O 19
ATOM 25632 N N . CYS A 1 26 ? 0.335 -7.390 -11.551 1.00 0.00 26 CYS A N 19
ATOM 25633 C CA . CYS A 1 26 ? 0.750 -8.788 -11.528 1.00 0.00 26 CYS A CA 19
ATOM 25634 C C . CYS A 1 26 ? -0.459 -9.713 -11.423 1.00 0.00 26 CYS A C 19
ATOM 25635 O O . CYS A 1 26 ? -0.350 -10.840 -10.942 1.00 0.00 26 CYS A O 19
ATOM 25642 N N . GLN A 1 27 ? -1.610 -9.225 -11.876 1.00 0.00 27 GLN A N 19
ATOM 25643 C CA . GLN A 1 27 ? -2.840 -10.009 -11.833 1.00 0.00 27 GLN A CA 19
ATOM 25644 C C . GLN A 1 27 ? -2.908 -10.846 -10.560 1.00 0.00 27 GLN A C 19
ATOM 25645 O O . GLN A 1 27 ? -3.141 -12.053 -10.611 1.00 0.00 27 GLN A O 19
ATOM 25659 N N . CYS A 1 28 ? -2.701 -10.197 -9.419 1.00 0.00 28 CYS A N 19
ATOM 25660 C CA . CYS A 1 28 ? -2.738 -10.881 -8.132 1.00 0.00 28 CYS A CA 19
ATOM 25661 C C . CYS A 1 28 ? -3.977 -10.477 -7.337 1.00 0.00 28 CYS A C 19
ATOM 25662 O O . CYS A 1 28 ? -4.454 -9.348 -7.444 1.00 0.00 28 CYS A O 19
ATOM 25669 N N . ILE A 1 29 ? -4.490 -11.408 -6.540 1.00 0.00 29 ILE A N 19
ATOM 25670 C CA . ILE A 1 29 ? -5.671 -11.150 -5.726 1.00 0.00 29 ILE A CA 19
ATOM 25671 C C . ILE A 1 29 ? -5.355 -11.280 -4.241 1.00 0.00 29 ILE A C 19
ATOM 25672 O O . ILE A 1 29 ? -4.629 -12.184 -3.827 1.00 0.00 29 ILE A O 19
ATOM 25688 N N . PHE A 1 30 ? -5.905 -10.372 -3.442 1.00 0.00 30 PHE A N 19
ATOM 25689 C CA . PHE A 1 30 ? -5.683 -10.386 -2.001 1.00 0.00 30 PHE A CA 19
ATOM 25690 C C . PHE A 1 30 ? -6.867 -9.770 -1.262 1.00 0.00 30 PHE A C 19
ATOM 25691 O O . PHE A 1 30 ? -7.484 -8.816 -1.739 1.00 0.00 30 PHE A O 19
ATOM 25708 N N . CYS A 1 31 ? -7.179 -10.321 -0.094 1.00 0.00 31 CYS A N 19
ATOM 25709 C CA . CYS A 1 31 ? -8.289 -9.828 0.712 1.00 0.00 31 CYS A CA 19
ATOM 25710 C C . CYS A 1 31 ? -8.018 -8.409 1.204 1.00 0.00 31 CYS A C 19
ATOM 25711 O O . CYS A 1 31 ? -6.965 -8.130 1.779 1.00 0.00 31 CYS A O 19
ATOM 25718 N N . THR A 1 32 ? -8.973 -7.515 0.974 1.00 0.00 32 THR A N 19
ATOM 25719 C CA . THR A 1 32 ? -8.838 -6.126 1.392 1.00 0.00 32 THR A CA 19
ATOM 25720 C C . THR A 1 32 ? -8.033 -6.016 2.683 1.00 0.00 32 THR A C 19
ATOM 25721 O O . THR A 1 32 ? -6.981 -5.378 2.717 1.00 0.00 32 THR A O 19
ATOM 25732 N N . LEU A 1 33 ? -8.534 -6.643 3.741 1.00 0.00 33 LEU A N 19
ATOM 25733 C CA . LEU A 1 33 ? -7.861 -6.616 5.035 1.00 0.00 33 LEU A CA 19
ATOM 25734 C C . LEU A 1 33 ? -6.346 -6.595 4.861 1.00 0.00 33 LEU A C 19
ATOM 25735 O O . LEU A 1 33 ? -5.686 -5.607 5.183 1.00 0.00 33 LEU A O 19
ATOM 25751 N N . CYS A 1 34 ? -5.800 -7.692 4.346 1.00 0.00 34 CYS A N 19
ATOM 25752 C CA . CYS A 1 34 ? -4.363 -7.801 4.125 1.00 0.00 34 CYS A CA 19
ATOM 25753 C C . CYS A 1 34 ? -3.838 -6.595 3.353 1.00 0.00 34 CYS A C 19
ATOM 25754 O O . CYS A 1 34 ? -3.151 -5.738 3.910 1.00 0.00 34 CYS A O 19
ATOM 25761 N N . LEU A 1 35 ? -4.167 -6.534 2.067 1.00 0.00 35 LEU A N 19
ATOM 25762 C CA . LEU A 1 35 ? -3.730 -5.431 1.216 1.00 0.00 35 LEU A CA 19
ATOM 25763 C C . LEU A 1 35 ? -3.747 -4.113 1.983 1.00 0.00 35 LEU A C 19
ATOM 25764 O O . LEU A 1 35 ? -2.894 -3.251 1.775 1.00 0.00 35 LEU A O 19
ATOM 25780 N N . LYS A 1 36 ? -4.724 -3.963 2.871 1.00 0.00 36 LYS A N 19
ATOM 25781 C CA . LYS A 1 36 ? -4.852 -2.751 3.671 1.00 0.00 36 LYS A CA 19
ATOM 25782 C C . LYS A 1 36 ? -3.645 -2.575 4.588 1.00 0.00 36 LYS A C 19
ATOM 25783 O O . LYS A 1 36 ? -2.851 -1.651 4.411 1.00 0.00 36 LYS A O 19
ATOM 25802 N N . GLN A 1 37 ? -3.514 -3.467 5.565 1.00 0.00 37 GLN A N 19
ATOM 25803 C CA . GLN A 1 37 ? -2.403 -3.409 6.507 1.00 0.00 37 GLN A CA 19
ATOM 25804 C C . GLN A 1 37 ? -1.066 -3.437 5.774 1.00 0.00 37 GLN A C 19
ATOM 25805 O O . GLN A 1 37 ? -0.091 -2.827 6.215 1.00 0.00 37 GLN A O 19
ATOM 25819 N N . TYR A 1 38 ? -1.025 -4.151 4.654 1.00 0.00 38 TYR A N 19
ATOM 25820 C CA . TYR A 1 38 ? 0.194 -4.261 3.862 1.00 0.00 38 TYR A CA 19
ATOM 25821 C C . TYR A 1 38 ? 0.679 -2.887 3.413 1.00 0.00 38 TYR A C 19
ATOM 25822 O O . TYR A 1 38 ? 1.689 -2.381 3.903 1.00 0.00 38 TYR A O 19
ATOM 25840 N N . VAL A 1 39 ? -0.050 -2.285 2.479 1.00 0.00 39 VAL A N 19
ATOM 25841 C CA . VAL A 1 39 ? 0.303 -0.968 1.963 1.00 0.00 39 VAL A CA 19
ATOM 25842 C C . VAL A 1 39 ? 0.401 0.055 3.091 1.00 0.00 39 VAL A C 19
ATOM 25843 O O . VAL A 1 39 ? 1.282 0.915 3.087 1.00 0.00 39 VAL A O 19
ATOM 25856 N N . GLU A 1 40 ? -0.509 -0.046 4.054 1.00 0.00 40 GLU A N 19
ATOM 25857 C CA . GLU A 1 40 ? -0.524 0.870 5.188 1.00 0.00 40 GLU A CA 19
ATOM 25858 C C . GLU A 1 40 ? 0.847 0.934 5.856 1.00 0.00 40 GLU A C 19
ATOM 25859 O O . GLU A 1 40 ? 1.455 2.000 5.951 1.00 0.00 40 GLU A O 19
ATOM 25871 N N . LEU A 1 41 ? 1.326 -0.216 6.317 1.00 0.00 41 LEU A N 19
ATOM 25872 C CA . LEU A 1 41 ? 2.626 -0.293 6.976 1.00 0.00 41 LEU A CA 19
ATOM 25873 C C . LEU A 1 41 ? 3.715 0.323 6.106 1.00 0.00 41 LEU A C 19
ATOM 25874 O O . LEU A 1 41 ? 4.624 0.989 6.607 1.00 0.00 41 LEU A O 19
ATOM 25890 N N . LEU A 1 42 ? 3.620 0.100 4.800 1.00 0.00 42 LEU A N 19
ATOM 25891 C CA . LEU A 1 42 ? 4.597 0.634 3.858 1.00 0.00 42 LEU A CA 19
ATOM 25892 C C . LEU A 1 42 ? 4.570 2.160 3.854 1.00 0.00 42 LEU A C 19
ATOM 25893 O O . LEU A 1 42 ? 5.518 2.808 4.300 1.00 0.00 42 LEU A O 19
ATOM 25909 N N . ILE A 1 43 ? 3.479 2.726 3.350 1.00 0.00 43 ILE A N 19
ATOM 25910 C CA . ILE A 1 43 ? 3.329 4.175 3.291 1.00 0.00 43 ILE A CA 19
ATOM 25911 C C . ILE A 1 43 ? 3.589 4.810 4.653 1.00 0.00 43 ILE A C 19
ATOM 25912 O O . ILE A 1 43 ? 3.878 6.004 4.750 1.00 0.00 43 ILE A O 19
ATOM 25928 N N . LYS A 1 44 ? 3.488 4.004 5.705 1.00 0.00 44 LYS A N 19
ATOM 25929 C CA . LYS A 1 44 ? 3.716 4.485 7.062 1.00 0.00 44 LYS A CA 19
ATOM 25930 C C . LYS A 1 44 ? 5.186 4.350 7.448 1.00 0.00 44 LYS A C 19
ATOM 25931 O O . LYS A 1 44 ? 5.696 5.117 8.264 1.00 0.00 44 LYS A O 19
ATOM 25950 N N . GLU A 1 45 ? 5.861 3.370 6.854 1.00 0.00 45 GLU A N 19
ATOM 25951 C CA . GLU A 1 45 ? 7.272 3.137 7.137 1.00 0.00 45 GLU A CA 19
ATOM 25952 C C . GLU A 1 45 ? 8.119 4.328 6.698 1.00 0.00 45 GLU A C 19
ATOM 25953 O O . GLU A 1 45 ? 8.804 4.950 7.510 1.00 0.00 45 GLU A O 19
ATOM 25965 N N . GLY A 1 46 ? 8.068 4.640 5.407 1.00 0.00 46 GLY A N 19
ATOM 25966 C CA . GLY A 1 46 ? 8.834 5.755 4.881 1.00 0.00 46 GLY A CA 19
ATOM 25967 C C . GLY A 1 46 ? 10.024 5.303 4.057 1.00 0.00 46 GLY A C 19
ATOM 25968 O O . GLY A 1 46 ? 10.414 5.971 3.098 1.00 0.00 46 GLY A O 19
ATOM 25972 N N . LEU A 1 47 ? 10.603 4.167 4.431 1.00 0.00 47 LEU A N 19
ATOM 25973 C CA . LEU A 1 47 ? 11.757 3.628 3.720 1.00 0.00 47 LEU A CA 19
ATOM 25974 C C . LEU A 1 47 ? 11.389 3.259 2.286 1.00 0.00 47 LEU A C 19
ATOM 25975 O O . LEU A 1 47 ? 11.838 3.898 1.336 1.00 0.00 47 LEU A O 19
ATOM 25991 N N . GLU A 1 48 ? 10.569 2.223 2.138 1.00 0.00 48 GLU A N 19
ATOM 25992 C CA . GLU A 1 48 ? 10.140 1.771 0.821 1.00 0.00 48 GLU A CA 19
ATOM 25993 C C . GLU A 1 48 ? 8.993 2.630 0.297 1.00 0.00 48 GLU A C 19
ATOM 25994 O O . GLU A 1 48 ? 7.853 2.506 0.746 1.00 0.00 48 GLU A O 19
ATOM 26006 N N . THR A 1 49 ? 9.302 3.503 -0.657 1.00 0.00 49 THR A N 19
ATOM 26007 C CA . THR A 1 49 ? 8.299 4.384 -1.242 1.00 0.00 49 THR A CA 19
ATOM 26008 C C . THR A 1 49 ? 7.361 3.614 -2.163 1.00 0.00 49 THR A C 19
ATOM 26009 O O . THR A 1 49 ? 6.157 3.870 -2.193 1.00 0.00 49 THR A O 19
ATOM 26020 N N . ALA A 1 50 ? 7.918 2.669 -2.913 1.00 0.00 50 ALA A N 19
ATOM 26021 C CA . ALA A 1 50 ? 7.129 1.860 -3.834 1.00 0.00 50 ALA A CA 19
ATOM 26022 C C . ALA A 1 50 ? 6.407 0.737 -3.096 1.00 0.00 50 ALA A C 19
ATOM 26023 O O . ALA A 1 50 ? 6.958 0.130 -2.178 1.00 0.00 50 ALA A O 19
ATOM 26030 N N . ILE A 1 51 ? 5.171 0.468 -3.504 1.00 0.00 51 ILE A N 19
ATOM 26031 C CA . ILE A 1 51 ? 4.374 -0.582 -2.882 1.00 0.00 51 ILE A CA 19
ATOM 26032 C C . ILE A 1 51 ? 4.366 -1.845 -3.736 1.00 0.00 51 ILE A C 19
ATOM 26033 O O . ILE A 1 51 ? 3.431 -2.083 -4.500 1.00 0.00 51 ILE A O 19
ATOM 26049 N N . SER A 1 52 ? 5.412 -2.653 -3.599 1.00 0.00 52 SER A N 19
ATOM 26050 C CA . SER A 1 52 ? 5.526 -3.892 -4.360 1.00 0.00 52 SER A CA 19
ATOM 26051 C C . SER A 1 52 ? 4.421 -4.870 -3.974 1.00 0.00 52 SER A C 19
ATOM 26052 O O . SER A 1 52 ? 3.592 -4.580 -3.112 1.00 0.00 52 SER A O 19
ATOM 26060 N N . CYS A 1 53 ? 4.417 -6.032 -4.620 1.00 0.00 53 CYS A N 19
ATOM 26061 C CA . CYS A 1 53 ? 3.414 -7.055 -4.346 1.00 0.00 53 CYS A CA 19
ATOM 26062 C C . CYS A 1 53 ? 3.668 -7.717 -2.995 1.00 0.00 53 CYS A C 19
ATOM 26063 O O . CYS A 1 53 ? 4.801 -8.043 -2.638 1.00 0.00 53 CYS A O 19
ATOM 26070 N N . PRO A 1 54 ? 2.589 -7.922 -2.225 1.00 0.00 54 PRO A N 19
ATOM 26071 C CA . PRO A 1 54 ? 2.669 -8.549 -0.902 1.00 0.00 54 PRO A CA 19
ATOM 26072 C C . PRO A 1 54 ? 3.014 -10.031 -0.982 1.00 0.00 54 PRO A C 19
ATOM 26073 O O . PRO A 1 54 ? 3.052 -10.726 0.034 1.00 0.00 54 PRO A O 19
ATOM 26084 N N . ASP A 1 55 ? 3.266 -10.511 -2.195 1.00 0.00 55 ASP A N 19
ATOM 26085 C CA . ASP A 1 55 ? 3.612 -11.911 -2.407 1.00 0.00 55 ASP A CA 19
ATOM 26086 C C . ASP A 1 55 ? 5.082 -12.058 -2.788 1.00 0.00 55 ASP A C 19
ATOM 26087 O O . ASP A 1 55 ? 5.511 -11.582 -3.839 1.00 0.00 55 ASP A O 19
ATOM 26096 N N . ALA A 1 56 ? 5.847 -12.718 -1.926 1.00 0.00 56 ALA A N 19
ATOM 26097 C CA . ALA A 1 56 ? 7.269 -12.927 -2.172 1.00 0.00 56 ALA A CA 19
ATOM 26098 C C . ALA A 1 56 ? 7.489 -13.947 -3.285 1.00 0.00 56 ALA A C 19
ATOM 26099 O O . ALA A 1 56 ? 8.611 -14.135 -3.754 1.00 0.00 56 ALA A O 19
ATOM 26106 N N . ALA A 1 57 ? 6.411 -14.601 -3.702 1.00 0.00 57 ALA A N 19
ATOM 26107 C CA . ALA A 1 57 ? 6.486 -15.601 -4.761 1.00 0.00 57 ALA A CA 19
ATOM 26108 C C . ALA A 1 57 ? 5.892 -15.069 -6.061 1.00 0.00 57 ALA A C 19
ATOM 26109 O O . ALA A 1 57 ? 5.382 -15.834 -6.881 1.00 0.00 57 ALA A O 19
ATOM 26116 N N . CYS A 1 58 ? 5.959 -13.755 -6.244 1.00 0.00 58 CYS A N 19
ATOM 26117 C CA . CYS A 1 58 ? 5.426 -13.120 -7.443 1.00 0.00 58 CYS A CA 19
ATOM 26118 C C . CYS A 1 58 ? 6.504 -12.994 -8.516 1.00 0.00 58 CYS A C 19
ATOM 26119 O O . CYS A 1 58 ? 7.422 -12.180 -8.417 1.00 0.00 58 CYS A O 19
ATOM 26126 N N . PRO A 1 59 ? 6.390 -13.820 -9.567 1.00 0.00 59 PRO A N 19
ATOM 26127 C CA . PRO A 1 59 ? 7.345 -13.821 -10.680 1.00 0.00 59 PRO A CA 19
ATOM 26128 C C . PRO A 1 59 ? 7.241 -12.561 -11.533 1.00 0.00 59 PRO A C 19
ATOM 26129 O O . PRO A 1 59 ? 8.123 -12.271 -12.341 1.00 0.00 59 PRO A O 19
ATOM 26140 N N . LYS A 1 60 ? 6.158 -11.814 -11.349 1.00 0.00 60 LYS A N 19
ATOM 26141 C CA . LYS A 1 60 ? 5.938 -10.584 -12.099 1.00 0.00 60 LYS A CA 19
ATOM 26142 C C . LYS A 1 60 ? 6.481 -9.378 -11.339 1.00 0.00 60 LYS A C 19
ATOM 26143 O O . LYS A 1 60 ? 6.894 -8.388 -11.943 1.00 0.00 60 LYS A O 19
ATOM 26162 N N . GLN A 1 61 ? 6.478 -9.470 -10.013 1.00 0.00 61 GLN A N 19
ATOM 26163 C CA . GLN A 1 61 ? 6.972 -8.386 -9.173 1.00 0.00 61 GLN A CA 19
ATOM 26164 C C . GLN A 1 61 ? 6.239 -7.084 -9.477 1.00 0.00 61 GLN A C 19
ATOM 26165 O O . GLN A 1 61 ? 6.858 -6.029 -9.616 1.00 0.00 61 GLN A O 19
ATOM 26179 N N . GLY A 1 62 ? 4.916 -7.165 -9.581 1.00 0.00 62 GLY A N 19
ATOM 26180 C CA . GLY A 1 62 ? 4.121 -5.985 -9.869 1.00 0.00 62 GLY A CA 19
ATOM 26181 C C . GLY A 1 62 ? 3.750 -5.216 -8.617 1.00 0.00 62 GLY A C 19
ATOM 26182 O O . GLY A 1 62 ? 3.434 -5.810 -7.586 1.00 0.00 62 GLY A O 19
ATOM 26186 N N . HIS A 1 63 ? 3.789 -3.890 -8.706 1.00 0.00 63 HIS A N 19
ATOM 26187 C CA . HIS A 1 63 ? 3.455 -3.038 -7.570 1.00 0.00 63 HIS A CA 19
ATOM 26188 C C . HIS A 1 63 ? 1.992 -2.610 -7.623 1.00 0.00 63 HIS A C 19
ATOM 26189 O O . HIS A 1 63 ? 1.260 -2.979 -8.543 1.00 0.00 63 HIS A O 19
ATOM 26203 N N . LEU A 1 64 ? 1.572 -1.833 -6.631 1.00 0.00 64 LEU A N 19
ATOM 26204 C CA . LEU A 1 64 ? 0.194 -1.357 -6.564 1.00 0.00 64 LEU A CA 19
ATOM 26205 C C . LEU A 1 64 ? 0.059 0.013 -7.222 1.00 0.00 64 LEU A C 19
ATOM 26206 O O . LEU A 1 64 ? 1.017 0.785 -7.271 1.00 0.00 64 LEU A O 19
ATOM 26222 N N . GLN A 1 65 ? -1.135 0.308 -7.725 1.00 0.00 65 GLN A N 19
ATOM 26223 C CA . GLN A 1 65 ? -1.395 1.585 -8.378 1.00 0.00 65 GLN A CA 19
ATOM 26224 C C . GLN A 1 65 ? -1.835 2.635 -7.363 1.00 0.00 65 GLN A C 19
ATOM 26225 O O . GLN A 1 65 ? -2.177 2.309 -6.228 1.00 0.00 65 GLN A O 19
ATOM 26239 N N . GLU A 1 66 ? -1.822 3.898 -7.782 1.00 0.00 66 GLU A N 19
ATOM 26240 C CA . GLU A 1 66 ? -2.219 4.995 -6.909 1.00 0.00 66 GLU A CA 19
ATOM 26241 C C . GLU A 1 66 ? -3.692 4.881 -6.526 1.00 0.00 66 GLU A C 19
ATOM 26242 O O . GLU A 1 66 ? -4.028 4.718 -5.354 1.00 0.00 66 GLU A O 19
ATOM 26254 N N . ASN A 1 67 ? -4.565 4.969 -7.524 1.00 0.00 67 ASN A N 19
ATOM 26255 C CA . ASN A 1 67 ? -6.001 4.876 -7.292 1.00 0.00 67 ASN A CA 19
ATOM 26256 C C . ASN A 1 67 ? -6.329 3.715 -6.358 1.00 0.00 67 ASN A C 19
ATOM 26257 O O . ASN A 1 67 ? -7.162 3.843 -5.462 1.00 0.00 67 ASN A O 19
ATOM 26268 N N . GLU A 1 68 ? -5.666 2.584 -6.575 1.00 0.00 68 GLU A N 19
ATOM 26269 C CA . GLU A 1 68 ? -5.887 1.400 -5.753 1.00 0.00 68 GLU A CA 19
ATOM 26270 C C . GLU A 1 68 ? -5.555 1.684 -4.291 1.00 0.00 68 GLU A C 19
ATOM 26271 O O . GLU A 1 68 ? -6.265 1.244 -3.386 1.00 0.00 68 GLU A O 19
ATOM 26283 N N . ILE A 1 69 ? -4.472 2.420 -4.069 1.00 0.00 69 ILE A N 19
ATOM 26284 C CA . ILE A 1 69 ? -4.046 2.763 -2.718 1.00 0.00 69 ILE A CA 19
ATOM 26285 C C . ILE A 1 69 ? -4.963 3.815 -2.102 1.00 0.00 69 ILE A C 19
ATOM 26286 O O . ILE A 1 69 ? -5.509 3.617 -1.016 1.00 0.00 69 ILE A O 19
ATOM 26302 N N . GLU A 1 70 ? -5.130 4.931 -2.804 1.00 0.00 70 GLU A N 19
ATOM 26303 C CA . GLU A 1 70 ? -5.982 6.013 -2.327 1.00 0.00 70 GLU A CA 19
ATOM 26304 C C . GLU A 1 70 ? -7.177 5.463 -1.553 1.00 0.00 70 GLU A C 19
ATOM 26305 O O . GLU A 1 70 ? -7.344 5.745 -0.366 1.00 0.00 70 GLU A O 19
ATOM 26317 N N . CYS A 1 71 ? -8.005 4.679 -2.234 1.00 0.00 71 CYS A N 19
ATOM 26318 C CA . CYS A 1 71 ? -9.186 4.090 -1.612 1.00 0.00 71 CYS A CA 19
ATOM 26319 C C . CYS A 1 71 ? -8.790 3.123 -0.501 1.00 0.00 71 CYS A C 19
ATOM 26320 O O . CYS A 1 71 ? -9.440 3.062 0.542 1.00 0.00 71 CYS A O 19
ATOM 26328 N N . MET A 1 72 ? -7.721 2.369 -0.734 1.00 0.00 72 MET A N 19
ATOM 26329 C CA . MET A 1 72 ? -7.239 1.404 0.248 1.00 0.00 72 MET A CA 19
ATOM 26330 C C . MET A 1 72 ? -6.975 2.079 1.590 1.00 0.00 72 MET A C 19
ATOM 26331 O O . MET A 1 72 ? -7.660 1.813 2.576 1.00 0.00 72 MET A O 19
ATOM 26345 N N . VAL A 1 73 ? -5.974 2.954 1.619 1.00 0.00 73 VAL A N 19
ATOM 26346 C CA . VAL A 1 73 ? -5.619 3.669 2.839 1.00 0.00 73 VAL A CA 19
ATOM 26347 C C . VAL A 1 73 ? -6.441 4.945 2.988 1.00 0.00 73 VAL A C 19
ATOM 26348 O O . VAL A 1 73 ? -7.194 5.318 2.090 1.00 0.00 73 VAL A O 19
ATOM 26361 N N . ALA A 1 74 ? -6.288 5.611 4.128 1.00 0.00 74 ALA A N 19
ATOM 26362 C CA . ALA A 1 74 ? -7.014 6.847 4.394 1.00 0.00 74 ALA A CA 19
ATOM 26363 C C . ALA A 1 74 ? -6.179 8.065 4.013 1.00 0.00 74 ALA A C 19
ATOM 26364 O O . ALA A 1 74 ? -5.021 7.938 3.618 1.00 0.00 74 ALA A O 19
ATOM 26371 N N . ALA A 1 75 ? -6.777 9.247 4.134 1.00 0.00 75 ALA A N 19
ATOM 26372 C CA . ALA A 1 75 ? -6.087 10.487 3.804 1.00 0.00 75 ALA A CA 19
ATOM 26373 C C . ALA A 1 75 ? -4.835 10.663 4.655 1.00 0.00 75 ALA A C 19
ATOM 26374 O O . ALA A 1 75 ? -3.787 11.071 4.156 1.00 0.00 75 ALA A O 19
ATOM 26381 N N . GLU A 1 76 ? -4.951 10.354 5.943 1.00 0.00 76 GLU A N 19
ATOM 26382 C CA . GLU A 1 76 ? -3.827 10.480 6.863 1.00 0.00 76 GLU A CA 19
ATOM 26383 C C . GLU A 1 76 ? -2.603 9.740 6.331 1.00 0.00 76 GLU A C 19
ATOM 26384 O O . GLU A 1 76 ? -1.483 10.250 6.387 1.00 0.00 76 GLU A O 19
ATOM 26396 N N . ILE A 1 77 ? -2.825 8.535 5.815 1.00 0.00 77 ILE A N 19
ATOM 26397 C CA . ILE A 1 77 ? -1.741 7.726 5.273 1.00 0.00 77 ILE A CA 19
ATOM 26398 C C . ILE A 1 77 ? -1.390 8.158 3.853 1.00 0.00 77 ILE A C 19
ATOM 26399 O O . ILE A 1 77 ? -0.248 8.519 3.568 1.00 0.00 77 ILE A O 19
ATOM 26415 N N . MET A 1 78 ? -2.379 8.119 2.967 1.00 0.00 78 MET A N 19
ATOM 26416 C CA . MET A 1 78 ? -2.176 8.509 1.576 1.00 0.00 78 MET A CA 19
ATOM 26417 C C . MET A 1 78 ? -1.197 9.675 1.477 1.00 0.00 78 MET A C 19
ATOM 26418 O O . MET A 1 78 ? -0.286 9.662 0.651 1.00 0.00 78 MET A O 19
ATOM 26432 N N . GLN A 1 79 ? -1.393 10.680 2.324 1.00 0.00 79 GLN A N 19
ATOM 26433 C CA . GLN A 1 79 ? -0.528 11.854 2.330 1.00 0.00 79 GLN A CA 19
ATOM 26434 C C . GLN A 1 79 ? 0.939 11.447 2.427 1.00 0.00 79 GLN A C 19
ATOM 26435 O O . GLN A 1 79 ? 1.770 11.893 1.634 1.00 0.00 79 GLN A O 19
ATOM 26449 N N . ARG A 1 80 ? 1.251 10.600 3.402 1.00 0.00 80 ARG A N 19
ATOM 26450 C CA . ARG A 1 80 ? 2.618 10.135 3.602 1.00 0.00 80 ARG A CA 19
ATOM 26451 C C . ARG A 1 80 ? 3.178 9.524 2.321 1.00 0.00 80 ARG A C 19
ATOM 26452 O O . ARG A 1 80 ? 4.391 9.496 2.113 1.00 0.00 80 ARG A O 19
ATOM 26473 N N . TYR A 1 81 ? 2.287 9.035 1.466 1.00 0.00 81 TYR A N 19
ATOM 26474 C CA . TYR A 1 81 ? 2.691 8.421 0.207 1.00 0.00 81 TYR A CA 19
ATOM 26475 C C . TYR A 1 81 ? 2.996 9.485 -0.845 1.00 0.00 81 TYR A C 19
ATOM 26476 O O . TYR A 1 81 ? 3.992 9.398 -1.562 1.00 0.00 81 TYR A O 19
ATOM 26494 N N . LYS A 1 82 ? 2.131 10.490 -0.928 1.00 0.00 82 LYS A N 19
ATOM 26495 C CA . LYS A 1 82 ? 2.305 11.573 -1.888 1.00 0.00 82 LYS A CA 19
ATOM 26496 C C . LYS A 1 82 ? 3.681 12.216 -1.737 1.00 0.00 82 LYS A C 19
ATOM 26497 O O . LYS A 1 82 ? 4.440 12.314 -2.702 1.00 0.00 82 LYS A O 19
ATOM 26516 N N . LYS A 1 83 ? 3.996 12.652 -0.523 1.00 0.00 83 LYS A N 19
ATOM 26517 C CA . LYS A 1 83 ? 5.279 13.284 -0.245 1.00 0.00 83 LYS A CA 19
ATOM 26518 C C . LYS A 1 83 ? 6.423 12.289 -0.413 1.00 0.00 83 LYS A C 19
ATOM 26519 O O . LYS A 1 83 ? 7.509 12.647 -0.871 1.00 0.00 83 LYS A O 19
ATOM 26538 N N . LEU A 1 84 ? 6.173 11.038 -0.042 1.00 0.00 84 LEU A N 19
ATOM 26539 C CA . LEU A 1 84 ? 7.181 9.990 -0.153 1.00 0.00 84 LEU A CA 19
ATOM 26540 C C . LEU A 1 84 ? 7.622 9.810 -1.602 1.00 0.00 84 LEU A C 19
ATOM 26541 O O . LEU A 1 84 ? 8.802 9.601 -1.880 1.00 0.00 84 LEU A O 19
ATOM 26557 N N . GLN A 1 85 ? 6.665 9.896 -2.521 1.00 0.00 85 GLN A N 19
ATOM 26558 C CA . GLN A 1 85 ? 6.956 9.743 -3.942 1.00 0.00 85 GLN A CA 19
ATOM 26559 C C . GLN A 1 85 ? 7.831 10.887 -4.443 1.00 0.00 85 GLN A C 19
ATOM 26560 O O . GLN A 1 85 ? 8.601 10.724 -5.390 1.00 0.00 85 GLN A O 19
ATOM 26574 N N . PHE A 1 86 ? 7.709 12.045 -3.803 1.00 0.00 86 PHE A N 19
ATOM 26575 C CA . PHE A 1 86 ? 8.488 13.217 -4.186 1.00 0.00 86 PHE A CA 19
ATOM 26576 C C . PHE A 1 86 ? 9.929 13.094 -3.699 1.00 0.00 86 PHE A C 19
ATOM 26577 O O . PHE A 1 86 ? 10.822 13.781 -4.193 1.00 0.00 86 PHE A O 19
ATOM 26594 N N . GLU A 1 87 ? 10.146 12.212 -2.728 1.00 0.00 87 GLU A N 19
ATOM 26595 C CA . GLU A 1 87 ? 11.479 12.000 -2.174 1.00 0.00 87 GLU A CA 19
ATOM 26596 C C . GLU A 1 87 ? 12.386 11.308 -3.187 1.00 0.00 87 GLU A C 19
ATOM 26597 O O . GLU A 1 87 ? 13.511 11.745 -3.427 1.00 0.00 87 GLU A O 19
ATOM 26609 N N . ARG A 1 88 ? 11.887 10.227 -3.778 1.00 0.00 88 ARG A N 19
ATOM 26610 C CA . ARG A 1 88 ? 12.652 9.474 -4.762 1.00 0.00 88 ARG A CA 19
ATOM 26611 C C . ARG A 1 88 ? 12.580 10.141 -6.133 1.00 0.00 88 ARG A C 19
ATOM 26612 O O . ARG A 1 88 ? 12.965 9.552 -7.143 1.00 0.00 88 ARG A O 19
ATOM 26633 N N . SER A 1 89 ? 12.082 11.374 -6.160 1.00 0.00 89 SER A N 19
ATOM 26634 C CA . SER A 1 89 ? 11.955 12.120 -7.406 1.00 0.00 89 SER A CA 19
ATOM 26635 C C . SER A 1 89 ? 13.032 13.196 -7.507 1.00 0.00 89 SER A C 19
ATOM 26636 O O . SER A 1 89 ? 13.755 13.275 -8.498 1.00 0.00 89 SER A O 19
ATOM 26644 N N . GLY A 1 90 ? 13.130 14.024 -6.472 1.00 0.00 90 GLY A N 19
ATOM 26645 C CA . GLY A 1 90 ? 14.121 15.086 -6.462 1.00 0.00 90 GLY A CA 19
ATOM 26646 C C . GLY A 1 90 ? 13.510 16.449 -6.720 1.00 0.00 90 GLY A C 19
ATOM 26647 O O . GLY A 1 90 ? 12.347 16.570 -7.107 1.00 0.00 90 GLY A O 19
ATOM 26651 N N . PRO A 1 91 ? 14.305 17.508 -6.503 1.00 0.00 91 PRO A N 19
ATOM 26652 C CA . PRO A 1 91 ? 13.858 18.889 -6.707 1.00 0.00 91 PRO A CA 19
ATOM 26653 C C . PRO A 1 91 ? 13.654 19.220 -8.182 1.00 0.00 91 PRO A C 19
ATOM 26654 O O . PRO A 1 91 ? 14.287 18.627 -9.054 1.00 0.00 91 PRO A O 19
ATOM 26665 N N . SER A 1 92 ? 12.766 20.173 -8.452 1.00 0.00 92 SER A N 19
ATOM 26666 C CA . SER A 1 92 ? 12.477 20.580 -9.822 1.00 0.00 92 SER A CA 19
ATOM 26667 C C . SER A 1 92 ? 12.080 22.052 -9.878 1.00 0.00 92 SER A C 19
ATOM 26668 O O . SER A 1 92 ? 11.962 22.714 -8.847 1.00 0.00 92 SER A O 19
ATOM 26676 N N . SER A 1 93 ? 11.875 22.558 -11.090 1.00 0.00 93 SER A N 19
ATOM 26677 C CA . SER A 1 93 ? 11.495 23.953 -11.282 1.00 0.00 93 SER A CA 19
ATOM 26678 C C . SER A 1 93 ? 10.286 24.310 -10.423 1.00 0.00 93 SER A C 19
ATOM 26679 O O . SER A 1 93 ? 9.143 24.083 -10.815 1.00 0.00 93 SER A O 19
ATOM 26687 N N . GLY A 1 94 ? 10.549 24.871 -9.246 1.00 0.00 94 GLY A N 19
ATOM 26688 C CA . GLY A 1 94 ? 9.474 25.250 -8.348 1.00 0.00 94 GLY A CA 19
ATOM 26689 C C . GLY A 1 94 ? 9.952 26.131 -7.211 1.00 0.00 94 GLY A C 19
ATOM 26690 O O . GLY A 1 94 ? 10.252 25.611 -6.137 1.00 0.00 94 GLY A O 19
ATOM 26696 N N . GLY A 1 1 ? -10.916 -22.473 -6.758 1.00 0.00 1 GLY A N 20
ATOM 26697 C CA . GLY A 1 1 ? -11.947 -21.661 -6.137 1.00 0.00 1 GLY A CA 20
ATOM 26698 C C . GLY A 1 1 ? -13.276 -21.760 -6.858 1.00 0.00 1 GLY A C 20
ATOM 26699 O O . GLY A 1 1 ? -13.909 -20.744 -7.150 1.00 0.00 1 GLY A O 20
ATOM 26703 N N . SER A 1 2 ? -13.701 -22.986 -7.148 1.00 0.00 2 SER A N 20
ATOM 26704 C CA . SER A 1 2 ? -14.961 -23.212 -7.845 1.00 0.00 2 SER A CA 20
ATOM 26705 C C . SER A 1 2 ? -16.126 -22.599 -7.074 1.00 0.00 2 SER A C 20
ATOM 26706 O O . SER A 1 2 ? -16.912 -21.828 -7.627 1.00 0.00 2 SER A O 20
ATOM 26714 N N . SER A 1 3 ? -16.231 -22.946 -5.796 1.00 0.00 3 SER A N 20
ATOM 26715 C CA . SER A 1 3 ? -17.301 -22.432 -4.949 1.00 0.00 3 SER A CA 20
ATOM 26716 C C . SER A 1 3 ? -17.434 -20.920 -5.099 1.00 0.00 3 SER A C 20
ATOM 26717 O O . SER A 1 3 ? -18.525 -20.402 -5.338 1.00 0.00 3 SER A O 20
ATOM 26725 N N . GLY A 1 4 ? -16.315 -20.217 -4.957 1.00 0.00 4 GLY A N 20
ATOM 26726 C CA . GLY A 1 4 ? -16.326 -18.770 -5.079 1.00 0.00 4 GLY A CA 20
ATOM 26727 C C . GLY A 1 4 ? -15.002 -18.145 -4.689 1.00 0.00 4 GLY A C 20
ATOM 26728 O O . GLY A 1 4 ? -14.164 -17.866 -5.545 1.00 0.00 4 GLY A O 20
ATOM 26732 N N . SER A 1 5 ? -14.813 -17.922 -3.392 1.00 0.00 5 SER A N 20
ATOM 26733 C CA . SER A 1 5 ? -13.584 -17.320 -2.890 1.00 0.00 5 SER A CA 20
ATOM 26734 C C . SER A 1 5 ? -12.373 -17.842 -3.655 1.00 0.00 5 SER A C 20
ATOM 26735 O O . SER A 1 5 ? -12.366 -18.979 -4.130 1.00 0.00 5 SER A O 20
ATOM 26743 N N . SER A 1 6 ? -11.346 -17.005 -3.771 1.00 0.00 6 SER A N 20
ATOM 26744 C CA . SER A 1 6 ? -10.129 -17.379 -4.481 1.00 0.00 6 SER A CA 20
ATOM 26745 C C . SER A 1 6 ? -9.039 -17.804 -3.503 1.00 0.00 6 SER A C 20
ATOM 26746 O O . SER A 1 6 ? -8.058 -18.441 -3.887 1.00 0.00 6 SER A O 20
ATOM 26754 N N . GLY A 1 7 ? -9.216 -17.446 -2.235 1.00 0.00 7 GLY A N 20
ATOM 26755 C CA . GLY A 1 7 ? -8.240 -17.796 -1.221 1.00 0.00 7 GLY A CA 20
ATOM 26756 C C . GLY A 1 7 ? -7.109 -16.792 -1.132 1.00 0.00 7 GLY A C 20
ATOM 26757 O O . GLY A 1 7 ? -6.544 -16.390 -2.151 1.00 0.00 7 GLY A O 20
ATOM 26761 N N . CYS A 1 8 ? -6.776 -16.383 0.088 1.00 0.00 8 CYS A N 20
ATOM 26762 C CA . CYS A 1 8 ? -5.707 -15.417 0.307 1.00 0.00 8 CYS A CA 20
ATOM 26763 C C . CYS A 1 8 ? -4.368 -16.123 0.499 1.00 0.00 8 CYS A C 20
ATOM 26764 O O . CYS A 1 8 ? -4.316 -17.337 0.704 1.00 0.00 8 CYS A O 20
ATOM 26771 N N . LYS A 1 9 ? -3.286 -15.355 0.435 1.00 0.00 9 LYS A N 20
ATOM 26772 C CA . LYS A 1 9 ? -1.945 -15.904 0.604 1.00 0.00 9 LYS A CA 20
ATOM 26773 C C . LYS A 1 9 ? -1.391 -15.569 1.984 1.00 0.00 9 LYS A C 20
ATOM 26774 O O . LYS A 1 9 ? -0.697 -16.380 2.599 1.00 0.00 9 LYS A O 20
ATOM 26793 N N . LEU A 1 10 ? -1.701 -14.371 2.467 1.00 0.00 10 LEU A N 20
ATOM 26794 C CA . LEU A 1 10 ? -1.234 -13.929 3.777 1.00 0.00 10 LEU A CA 20
ATOM 26795 C C . LEU A 1 10 ? -2.069 -14.553 4.891 1.00 0.00 10 LEU A C 20
ATOM 26796 O O . LEU A 1 10 ? -1.608 -15.449 5.600 1.00 0.00 10 LEU A O 20
ATOM 26812 N N . CYS A 1 11 ? -3.300 -14.075 5.039 1.00 0.00 11 CYS A N 20
ATOM 26813 C CA . CYS A 1 11 ? -4.201 -14.586 6.066 1.00 0.00 11 CYS A CA 20
ATOM 26814 C C . CYS A 1 11 ? -4.701 -15.982 5.704 1.00 0.00 11 CYS A C 20
ATOM 26815 O O . CYS A 1 11 ? -5.229 -16.703 6.552 1.00 0.00 11 CYS A O 20
ATOM 26822 N N . LEU A 1 12 ? -4.531 -16.356 4.441 1.00 0.00 12 LEU A N 20
ATOM 26823 C CA . LEU A 1 12 ? -4.965 -17.666 3.966 1.00 0.00 12 LEU A CA 20
ATOM 26824 C C . LEU A 1 12 ? -6.430 -17.911 4.309 1.00 0.00 12 LEU A C 20
ATOM 26825 O O . LEU A 1 12 ? -6.798 -18.988 4.776 1.00 0.00 12 LEU A O 20
ATOM 26841 N N . GLY A 1 13 ? -7.266 -16.904 4.072 1.00 0.00 13 GLY A N 20
ATOM 26842 C CA . GLY A 1 13 ? -8.682 -17.031 4.359 1.00 0.00 13 GLY A CA 20
ATOM 26843 C C . GLY A 1 13 ? -9.509 -17.265 3.110 1.00 0.00 13 GLY A C 20
ATOM 26844 O O . GLY A 1 13 ? -8.980 -17.668 2.075 1.00 0.00 13 GLY A O 20
ATOM 26848 N N . GLU A 1 14 ? -10.810 -17.011 3.208 1.00 0.00 14 GLU A N 20
ATOM 26849 C CA . GLU A 1 14 ? -11.711 -17.199 2.077 1.00 0.00 14 GLU A CA 20
ATOM 26850 C C . GLU A 1 14 ? -12.695 -16.037 1.966 1.00 0.00 14 GLU A C 20
ATOM 26851 O O . GLU A 1 14 ? -13.611 -15.907 2.777 1.00 0.00 14 GLU A O 20
ATOM 26863 N N . TYR A 1 15 ? -12.497 -15.197 0.957 1.00 0.00 15 TYR A N 20
ATOM 26864 C CA . TYR A 1 15 ? -13.364 -14.045 0.741 1.00 0.00 15 TYR A CA 20
ATOM 26865 C C . TYR A 1 15 ? -13.868 -14.005 -0.698 1.00 0.00 15 TYR A C 20
ATOM 26866 O O . TYR A 1 15 ? -13.221 -14.494 -1.624 1.00 0.00 15 TYR A O 20
ATOM 26884 N N . PRO A 1 16 ? -15.052 -13.406 -0.893 1.00 0.00 16 PRO A N 20
ATOM 26885 C CA . PRO A 1 16 ? -15.672 -13.286 -2.217 1.00 0.00 16 PRO A CA 20
ATOM 26886 C C . PRO A 1 16 ? -14.922 -12.313 -3.120 1.00 0.00 16 PRO A C 20
ATOM 26887 O O . PRO A 1 16 ? -14.748 -11.143 -2.781 1.00 0.00 16 PRO A O 20
ATOM 26898 N N . VAL A 1 17 ? -14.478 -12.805 -4.273 1.00 0.00 17 VAL A N 20
ATOM 26899 C CA . VAL A 1 17 ? -13.747 -11.979 -5.227 1.00 0.00 17 VAL A CA 20
ATOM 26900 C C . VAL A 1 17 ? -14.282 -10.552 -5.240 1.00 0.00 17 VAL A C 20
ATOM 26901 O O . VAL A 1 17 ? -13.517 -9.592 -5.313 1.00 0.00 17 VAL A O 20
ATOM 26914 N N . GLU A 1 18 ? -15.604 -10.421 -5.169 1.00 0.00 18 GLU A N 20
ATOM 26915 C CA . GLU A 1 18 ? -16.242 -9.108 -5.173 1.00 0.00 18 GLU A CA 20
ATOM 26916 C C . GLU A 1 18 ? -15.558 -8.168 -4.185 1.00 0.00 18 GLU A C 20
ATOM 26917 O O . GLU A 1 18 ? -15.202 -7.041 -4.531 1.00 0.00 18 GLU A O 20
ATOM 26929 N N . GLN A 1 19 ? -15.378 -8.639 -2.956 1.00 0.00 19 GLN A N 20
ATOM 26930 C CA . GLN A 1 19 ? -14.738 -7.839 -1.918 1.00 0.00 19 GLN A CA 20
ATOM 26931 C C . GLN A 1 19 ? -13.234 -7.749 -2.150 1.00 0.00 19 GLN A C 20
ATOM 26932 O O . GLN A 1 19 ? -12.631 -6.691 -1.973 1.00 0.00 19 GLN A O 20
ATOM 26946 N N . MET A 1 20 ? -12.633 -8.867 -2.548 1.00 0.00 20 MET A N 20
ATOM 26947 C CA . MET A 1 20 ? -11.198 -8.912 -2.806 1.00 0.00 20 MET A CA 20
ATOM 26948 C C . MET A 1 20 ? -10.796 -7.861 -3.835 1.00 0.00 20 MET A C 20
ATOM 26949 O O . MET A 1 20 ? -11.649 -7.255 -4.483 1.00 0.00 20 MET A O 20
ATOM 26963 N N . THR A 1 21 ? -9.493 -7.650 -3.981 1.00 0.00 21 THR A N 20
ATOM 26964 C CA . THR A 1 21 ? -8.978 -6.671 -4.930 1.00 0.00 21 THR A CA 20
ATOM 26965 C C . THR A 1 21 ? -7.913 -7.286 -5.831 1.00 0.00 21 THR A C 20
ATOM 26966 O O . THR A 1 21 ? -6.846 -7.685 -5.365 1.00 0.00 21 THR A O 20
ATOM 26977 N N . THR A 1 22 ? -8.209 -7.358 -7.125 1.00 0.00 22 THR A N 20
ATOM 26978 C CA . THR A 1 22 ? -7.276 -7.925 -8.091 1.00 0.00 22 THR A CA 20
ATOM 26979 C C . THR A 1 22 ? -6.305 -6.869 -8.603 1.00 0.00 22 THR A C 20
ATOM 26980 O O . THR A 1 22 ? -6.719 -5.818 -9.095 1.00 0.00 22 THR A O 20
ATOM 26991 N N . ILE A 1 23 ? -5.013 -7.152 -8.487 1.00 0.00 23 ILE A N 20
ATOM 26992 C CA . ILE A 1 23 ? -3.983 -6.226 -8.939 1.00 0.00 23 ILE A CA 20
ATOM 26993 C C . ILE A 1 23 ? -3.833 -6.271 -10.457 1.00 0.00 23 ILE A C 20
ATOM 26994 O O . ILE A 1 23 ? -3.647 -7.337 -11.041 1.00 0.00 23 ILE A O 20
ATOM 27010 N N . ALA A 1 24 ? -3.911 -5.104 -11.089 1.00 0.00 24 ALA A N 20
ATOM 27011 C CA . ALA A 1 24 ? -3.780 -5.009 -12.537 1.00 0.00 24 ALA A CA 20
ATOM 27012 C C . ALA A 1 24 ? -2.315 -4.935 -12.952 1.00 0.00 24 ALA A C 20
ATOM 27013 O O . ALA A 1 24 ? -1.989 -4.428 -14.025 1.00 0.00 24 ALA A O 20
ATOM 27020 N N . GLN A 1 25 ? -1.434 -5.441 -12.093 1.00 0.00 25 GLN A N 20
ATOM 27021 C CA . GLN A 1 25 ? -0.003 -5.430 -12.371 1.00 0.00 25 GLN A CA 20
ATOM 27022 C C . GLN A 1 25 ? 0.545 -6.850 -12.460 1.00 0.00 25 GLN A C 20
ATOM 27023 O O . GLN A 1 25 ? 1.284 -7.185 -13.386 1.00 0.00 25 GLN A O 20
ATOM 27037 N N . CYS A 1 26 ? 0.178 -7.682 -11.491 1.00 0.00 26 CYS A N 20
ATOM 27038 C CA . CYS A 1 26 ? 0.633 -9.067 -11.459 1.00 0.00 26 CYS A CA 20
ATOM 27039 C C . CYS A 1 26 ? -0.538 -10.020 -11.244 1.00 0.00 26 CYS A C 20
ATOM 27040 O O . CYS A 1 26 ? -0.390 -11.071 -10.621 1.00 0.00 26 CYS A O 20
ATOM 27047 N N . GLN A 1 27 ? -1.702 -9.645 -11.766 1.00 0.00 27 GLN A N 20
ATOM 27048 C CA . GLN A 1 27 ? -2.900 -10.466 -11.632 1.00 0.00 27 GLN A CA 20
ATOM 27049 C C . GLN A 1 27 ? -2.918 -11.185 -10.285 1.00 0.00 27 GLN A C 20
ATOM 27050 O O . GLN A 1 27 ? -3.169 -12.389 -10.216 1.00 0.00 27 GLN A O 20
ATOM 27064 N N . CYS A 1 28 ? -2.651 -10.440 -9.218 1.00 0.00 28 CYS A N 20
ATOM 27065 C CA . CYS A 1 28 ? -2.636 -11.005 -7.875 1.00 0.00 28 CYS A CA 20
ATOM 27066 C C . CYS A 1 28 ? -3.811 -10.485 -7.053 1.00 0.00 28 CYS A C 20
ATOM 27067 O O . CYS A 1 28 ? -4.053 -9.278 -6.992 1.00 0.00 28 CYS A O 20
ATOM 27074 N N . ILE A 1 29 ? -4.538 -11.401 -6.424 1.00 0.00 29 ILE A N 20
ATOM 27075 C CA . ILE A 1 29 ? -5.687 -11.035 -5.604 1.00 0.00 29 ILE A CA 20
ATOM 27076 C C . ILE A 1 29 ? -5.343 -11.087 -4.121 1.00 0.00 29 ILE A C 20
ATOM 27077 O O . ILE A 1 29 ? -4.590 -11.955 -3.676 1.00 0.00 29 ILE A O 20
ATOM 27093 N N . PHE A 1 30 ? -5.900 -10.154 -3.355 1.00 0.00 30 PHE A N 20
ATOM 27094 C CA . PHE A 1 30 ? -5.653 -10.094 -1.919 1.00 0.00 30 PHE A CA 20
ATOM 27095 C C . PHE A 1 30 ? -6.826 -9.443 -1.193 1.00 0.00 30 PHE A C 20
ATOM 27096 O O . PHE A 1 30 ? -7.330 -8.400 -1.611 1.00 0.00 30 PHE A O 20
ATOM 27113 N N . CYS A 1 31 ? -7.257 -10.067 -0.102 1.00 0.00 31 CYS A N 20
ATOM 27114 C CA . CYS A 1 31 ? -8.372 -9.552 0.684 1.00 0.00 31 CYS A CA 20
ATOM 27115 C C . CYS A 1 31 ? -8.070 -8.149 1.201 1.00 0.00 31 CYS A C 20
ATOM 27116 O O . CYS A 1 31 ? -7.045 -7.918 1.845 1.00 0.00 31 CYS A O 20
ATOM 27123 N N . THR A 1 32 ? -8.970 -7.212 0.916 1.00 0.00 32 THR A N 20
ATOM 27124 C CA . THR A 1 32 ? -8.800 -5.831 1.350 1.00 0.00 32 THR A CA 20
ATOM 27125 C C . THR A 1 32 ? -8.065 -5.761 2.685 1.00 0.00 32 THR A C 20
ATOM 27126 O O . THR A 1 32 ? -7.094 -5.019 2.832 1.00 0.00 32 THR A O 20
ATOM 27137 N N . LEU A 1 33 ? -8.534 -6.539 3.654 1.00 0.00 33 LEU A N 20
ATOM 27138 C CA . LEU A 1 33 ? -7.920 -6.565 4.977 1.00 0.00 33 LEU A CA 20
ATOM 27139 C C . LEU A 1 33 ? -6.400 -6.515 4.873 1.00 0.00 33 LEU A C 20
ATOM 27140 O O . LEU A 1 33 ? -5.773 -5.525 5.253 1.00 0.00 33 LEU A O 20
ATOM 27156 N N . CYS A 1 34 ? -5.811 -7.587 4.354 1.00 0.00 34 CYS A N 20
ATOM 27157 C CA . CYS A 1 34 ? -4.363 -7.665 4.198 1.00 0.00 34 CYS A CA 20
ATOM 27158 C C . CYS A 1 34 ? -3.861 -6.589 3.240 1.00 0.00 34 CYS A C 20
ATOM 27159 O O . CYS A 1 34 ? -3.189 -5.642 3.650 1.00 0.00 34 CYS A O 20
ATOM 27166 N N . LEU A 1 35 ? -4.193 -6.739 1.963 1.00 0.00 35 LEU A N 20
ATOM 27167 C CA . LEU A 1 35 ? -3.776 -5.781 0.946 1.00 0.00 35 LEU A CA 20
ATOM 27168 C C . LEU A 1 35 ? -3.771 -4.362 1.504 1.00 0.00 35 LEU A C 20
ATOM 27169 O O . LEU A 1 35 ? -2.945 -3.533 1.119 1.00 0.00 35 LEU A O 20
ATOM 27185 N N . LYS A 1 36 ? -4.697 -4.088 2.417 1.00 0.00 36 LYS A N 20
ATOM 27186 C CA . LYS A 1 36 ? -4.799 -2.770 3.033 1.00 0.00 36 LYS A CA 20
ATOM 27187 C C . LYS A 1 36 ? -3.653 -2.538 4.013 1.00 0.00 36 LYS A C 20
ATOM 27188 O O . LYS A 1 36 ? -2.855 -1.618 3.839 1.00 0.00 36 LYS A O 20
ATOM 27207 N N . GLN A 1 37 ? -3.580 -3.378 5.039 1.00 0.00 37 GLN A N 20
ATOM 27208 C CA . GLN A 1 37 ? -2.531 -3.262 6.046 1.00 0.00 37 GLN A CA 20
ATOM 27209 C C . GLN A 1 37 ? -1.149 -3.319 5.401 1.00 0.00 37 GLN A C 20
ATOM 27210 O O . GLN A 1 37 ? -0.277 -2.506 5.707 1.00 0.00 37 GLN A O 20
ATOM 27224 N N . TYR A 1 38 ? -0.958 -4.286 4.510 1.00 0.00 38 TYR A N 20
ATOM 27225 C CA . TYR A 1 38 ? 0.318 -4.450 3.825 1.00 0.00 38 TYR A CA 20
ATOM 27226 C C . TYR A 1 38 ? 0.847 -3.109 3.326 1.00 0.00 38 TYR A C 20
ATOM 27227 O O . TYR A 1 38 ? 1.859 -2.607 3.816 1.00 0.00 38 TYR A O 20
ATOM 27245 N N . VAL A 1 39 ? 0.153 -2.533 2.349 1.00 0.00 39 VAL A N 20
ATOM 27246 C CA . VAL A 1 39 ? 0.550 -1.249 1.784 1.00 0.00 39 VAL A CA 20
ATOM 27247 C C . VAL A 1 39 ? 0.734 -0.201 2.877 1.00 0.00 39 VAL A C 20
ATOM 27248 O O . VAL A 1 39 ? 1.563 0.699 2.754 1.00 0.00 39 VAL A O 20
ATOM 27261 N N . GLU A 1 40 ? -0.047 -0.326 3.946 1.00 0.00 40 GLU A N 20
ATOM 27262 C CA . GLU A 1 40 ? 0.031 0.611 5.061 1.00 0.00 40 GLU A CA 20
ATOM 27263 C C . GLU A 1 40 ? 1.371 0.493 5.779 1.00 0.00 40 GLU A C 20
ATOM 27264 O O . GLU A 1 40 ? 2.158 1.441 5.808 1.00 0.00 40 GLU A O 20
ATOM 27276 N N . LEU A 1 41 ? 1.626 -0.675 6.358 1.00 0.00 41 LEU A N 20
ATOM 27277 C CA . LEU A 1 41 ? 2.871 -0.918 7.077 1.00 0.00 41 LEU A CA 20
ATOM 27278 C C . LEU A 1 41 ? 4.070 -0.424 6.272 1.00 0.00 41 LEU A C 20
ATOM 27279 O O . LEU A 1 41 ? 5.003 0.162 6.825 1.00 0.00 41 LEU A O 20
ATOM 27295 N N . LEU A 1 42 ? 4.037 -0.660 4.966 1.00 0.00 42 LEU A N 20
ATOM 27296 C CA . LEU A 1 42 ? 5.119 -0.237 4.084 1.00 0.00 42 LEU A CA 20
ATOM 27297 C C . LEU A 1 42 ? 5.257 1.283 4.081 1.00 0.00 42 LEU A C 20
ATOM 27298 O O . LEU A 1 42 ? 6.306 1.821 4.436 1.00 0.00 42 LEU A O 20
ATOM 27314 N N . ILE A 1 43 ? 4.191 1.967 3.682 1.00 0.00 43 ILE A N 20
ATOM 27315 C CA . ILE A 1 43 ? 4.192 3.424 3.637 1.00 0.00 43 ILE A CA 20
ATOM 27316 C C . ILE A 1 43 ? 4.808 4.013 4.901 1.00 0.00 43 ILE A C 20
ATOM 27317 O O . ILE A 1 43 ? 5.649 4.909 4.837 1.00 0.00 43 ILE A O 20
ATOM 27333 N N . LYS A 1 44 ? 4.384 3.502 6.053 1.00 0.00 44 LYS A N 20
ATOM 27334 C CA . LYS A 1 44 ? 4.896 3.973 7.334 1.00 0.00 44 LYS A CA 20
ATOM 27335 C C . LYS A 1 44 ? 6.418 4.063 7.313 1.00 0.00 44 LYS A C 20
ATOM 27336 O O . LYS A 1 44 ? 7.002 4.996 7.863 1.00 0.00 44 LYS A O 20
ATOM 27355 N N . GLU A 1 45 ? 7.055 3.087 6.671 1.00 0.00 45 GLU A N 20
ATOM 27356 C CA . GLU A 1 45 ? 8.510 3.058 6.578 1.00 0.00 45 GLU A CA 20
ATOM 27357 C C . GLU A 1 45 ? 9.032 4.279 5.826 1.00 0.00 45 GLU A C 20
ATOM 27358 O O . GLU A 1 45 ? 9.632 5.176 6.416 1.00 0.00 45 GLU A O 20
ATOM 27370 N N . GLY A 1 46 ? 8.797 4.304 4.517 1.00 0.00 46 GLY A N 20
ATOM 27371 C CA . GLY A 1 46 ? 9.252 5.418 3.705 1.00 0.00 46 GLY A CA 20
ATOM 27372 C C . GLY A 1 46 ? 10.670 5.231 3.204 1.00 0.00 46 GLY A C 20
ATOM 27373 O O . GLY A 1 46 ? 11.488 6.148 3.280 1.00 0.00 46 GLY A O 20
ATOM 27377 N N . LEU A 1 47 ? 10.963 4.041 2.693 1.00 0.00 47 LEU A N 20
ATOM 27378 C CA . LEU A 1 47 ? 12.294 3.735 2.179 1.00 0.00 47 LEU A CA 20
ATOM 27379 C C . LEU A 1 47 ? 12.214 3.175 0.763 1.00 0.00 47 LEU A C 20
ATOM 27380 O O . LEU A 1 47 ? 13.137 3.346 -0.034 1.00 0.00 47 LEU A O 20
ATOM 27396 N N . GLU A 1 48 ? 11.106 2.509 0.455 1.00 0.00 48 GLU A N 20
ATOM 27397 C CA . GLU A 1 48 ? 10.907 1.926 -0.866 1.00 0.00 48 GLU A CA 20
ATOM 27398 C C . GLU A 1 48 ? 10.251 2.929 -1.810 1.00 0.00 48 GLU A C 20
ATOM 27399 O O . GLU A 1 48 ? 10.436 2.868 -3.026 1.00 0.00 48 GLU A O 20
ATOM 27411 N N . THR A 1 49 ? 9.481 3.852 -1.242 1.00 0.00 49 THR A N 20
ATOM 27412 C CA . THR A 1 49 ? 8.795 4.867 -2.032 1.00 0.00 49 THR A CA 20
ATOM 27413 C C . THR A 1 49 ? 7.948 4.231 -3.128 1.00 0.00 49 THR A C 20
ATOM 27414 O O . THR A 1 49 ? 7.737 4.826 -4.184 1.00 0.00 49 THR A O 20
ATOM 27425 N N . ALA A 1 50 ? 7.465 3.021 -2.869 1.00 0.00 50 ALA A N 20
ATOM 27426 C CA . ALA A 1 50 ? 6.638 2.306 -3.833 1.00 0.00 50 ALA A CA 20
ATOM 27427 C C . ALA A 1 50 ? 5.932 1.123 -3.180 1.00 0.00 50 ALA A C 20
ATOM 27428 O O . ALA A 1 50 ? 6.501 0.445 -2.322 1.00 0.00 50 ALA A O 20
ATOM 27435 N N . ILE A 1 51 ? 4.692 0.878 -3.591 1.00 0.00 51 ILE A N 20
ATOM 27436 C CA . ILE A 1 51 ? 3.910 -0.224 -3.047 1.00 0.00 51 ILE A CA 20
ATOM 27437 C C . ILE A 1 51 ? 3.939 -1.431 -3.977 1.00 0.00 51 ILE A C 20
ATOM 27438 O O . ILE A 1 51 ? 3.078 -1.579 -4.844 1.00 0.00 51 ILE A O 20
ATOM 27454 N N . SER A 1 52 ? 4.934 -2.292 -3.791 1.00 0.00 52 SER A N 20
ATOM 27455 C CA . SER A 1 52 ? 5.075 -3.487 -4.615 1.00 0.00 52 SER A CA 20
ATOM 27456 C C . SER A 1 52 ? 4.079 -4.562 -4.191 1.00 0.00 52 SER A C 20
ATOM 27457 O O . SER A 1 52 ? 3.227 -4.331 -3.332 1.00 0.00 52 SER A O 20
ATOM 27465 N N . CYS A 1 53 ? 4.191 -5.737 -4.800 1.00 0.00 53 CYS A N 20
ATOM 27466 C CA . CYS A 1 53 ? 3.302 -6.849 -4.488 1.00 0.00 53 CYS A CA 20
ATOM 27467 C C . CYS A 1 53 ? 3.620 -7.431 -3.114 1.00 0.00 53 CYS A C 20
ATOM 27468 O O . CYS A 1 53 ? 4.778 -7.651 -2.759 1.00 0.00 53 CYS A O 20
ATOM 27475 N N . PRO A 1 54 ? 2.568 -7.688 -2.323 1.00 0.00 54 PRO A N 20
ATOM 27476 C CA . PRO A 1 54 ? 2.710 -8.250 -0.976 1.00 0.00 54 PRO A CA 20
ATOM 27477 C C . PRO A 1 54 ? 3.172 -9.703 -0.999 1.00 0.00 54 PRO A C 20
ATOM 27478 O O . PRO A 1 54 ? 3.310 -10.336 0.048 1.00 0.00 54 PRO A O 20
ATOM 27489 N N . ASP A 1 55 ? 3.411 -10.223 -2.197 1.00 0.00 55 ASP A N 20
ATOM 27490 C CA . ASP A 1 55 ? 3.859 -11.602 -2.356 1.00 0.00 55 ASP A CA 20
ATOM 27491 C C . ASP A 1 55 ? 5.369 -11.661 -2.568 1.00 0.00 55 ASP A C 20
ATOM 27492 O O . ASP A 1 55 ? 5.934 -10.854 -3.307 1.00 0.00 55 ASP A O 20
ATOM 27501 N N . ALA A 1 56 ? 6.017 -12.620 -1.916 1.00 0.00 56 ALA A N 20
ATOM 27502 C CA . ALA A 1 56 ? 7.460 -12.785 -2.034 1.00 0.00 56 ALA A CA 20
ATOM 27503 C C . ALA A 1 56 ? 7.812 -13.755 -3.156 1.00 0.00 56 ALA A C 20
ATOM 27504 O O . ALA A 1 56 ? 8.900 -13.690 -3.729 1.00 0.00 56 ALA A O 20
ATOM 27511 N N . ALA A 1 57 ? 6.885 -14.657 -3.465 1.00 0.00 57 ALA A N 20
ATOM 27512 C CA . ALA A 1 57 ? 7.097 -15.640 -4.520 1.00 0.00 57 ALA A CA 20
ATOM 27513 C C . ALA A 1 57 ? 6.398 -15.223 -5.808 1.00 0.00 57 ALA A C 20
ATOM 27514 O O . ALA A 1 57 ? 5.884 -16.062 -6.549 1.00 0.00 57 ALA A O 20
ATOM 27521 N N . CYS A 1 58 ? 6.381 -13.921 -6.071 1.00 0.00 58 CYS A N 20
ATOM 27522 C CA . CYS A 1 58 ? 5.743 -13.390 -7.271 1.00 0.00 58 CYS A CA 20
ATOM 27523 C C . CYS A 1 58 ? 6.748 -13.272 -8.414 1.00 0.00 58 CYS A C 20
ATOM 27524 O O . CYS A 1 58 ? 7.705 -12.501 -8.355 1.00 0.00 58 CYS A O 20
ATOM 27531 N N . PRO A 1 59 ? 6.525 -14.057 -9.479 1.00 0.00 59 PRO A N 20
ATOM 27532 C CA . PRO A 1 59 ? 7.399 -14.059 -10.656 1.00 0.00 59 PRO A CA 20
ATOM 27533 C C . PRO A 1 59 ? 7.291 -12.768 -11.461 1.00 0.00 59 PRO A C 20
ATOM 27534 O O . PRO A 1 59 ? 8.218 -12.392 -12.178 1.00 0.00 59 PRO A O 20
ATOM 27545 N N . LYS A 1 60 ? 6.152 -12.093 -11.338 1.00 0.00 60 LYS A N 20
ATOM 27546 C CA . LYS A 1 60 ? 5.923 -10.843 -12.052 1.00 0.00 60 LYS A CA 20
ATOM 27547 C C . LYS A 1 60 ? 6.484 -9.660 -11.271 1.00 0.00 60 LYS A C 20
ATOM 27548 O O . LYS A 1 60 ? 7.033 -8.725 -11.853 1.00 0.00 60 LYS A O 20
ATOM 27567 N N . GLN A 1 61 ? 6.343 -9.708 -9.949 1.00 0.00 61 GLN A N 20
ATOM 27568 C CA . GLN A 1 61 ? 6.836 -8.638 -9.089 1.00 0.00 61 GLN A CA 20
ATOM 27569 C C . GLN A 1 61 ? 6.187 -7.306 -9.450 1.00 0.00 61 GLN A C 20
ATOM 27570 O O . GLN A 1 61 ? 6.872 -6.302 -9.639 1.00 0.00 61 GLN A O 20
ATOM 27584 N N . GLY A 1 62 ? 4.861 -7.306 -9.544 1.00 0.00 62 GLY A N 20
ATOM 27585 C CA . GLY A 1 62 ? 4.142 -6.091 -9.882 1.00 0.00 62 GLY A CA 20
ATOM 27586 C C . GLY A 1 62 ? 3.946 -5.181 -8.686 1.00 0.00 62 GLY A C 20
ATOM 27587 O O . GLY A 1 62 ? 4.533 -5.402 -7.626 1.00 0.00 62 GLY A O 20
ATOM 27591 N N . HIS A 1 63 ? 3.121 -4.153 -8.855 1.00 0.00 63 HIS A N 20
ATOM 27592 C CA . HIS A 1 63 ? 2.850 -3.205 -7.780 1.00 0.00 63 HIS A CA 20
ATOM 27593 C C . HIS A 1 63 ? 1.382 -2.789 -7.780 1.00 0.00 63 HIS A C 20
ATOM 27594 O O . HIS A 1 63 ? 0.604 -3.218 -8.633 1.00 0.00 63 HIS A O 20
ATOM 27608 N N . LEU A 1 64 ? 1.010 -1.953 -6.817 1.00 0.00 64 LEU A N 20
ATOM 27609 C CA . LEU A 1 64 ? -0.365 -1.479 -6.704 1.00 0.00 64 LEU A CA 20
ATOM 27610 C C . LEU A 1 64 ? -0.526 -0.114 -7.364 1.00 0.00 64 LEU A C 20
ATOM 27611 O O . LEU A 1 64 ? 0.323 0.765 -7.208 1.00 0.00 64 LEU A O 20
ATOM 27627 N N . GLN A 1 65 ? -1.621 0.058 -8.097 1.00 0.00 65 GLN A N 20
ATOM 27628 C CA . GLN A 1 65 ? -1.894 1.318 -8.778 1.00 0.00 65 GLN A CA 20
ATOM 27629 C C . GLN A 1 65 ? -2.245 2.413 -7.778 1.00 0.00 65 GLN A C 20
ATOM 27630 O O . GLN A 1 65 ? -2.975 2.177 -6.815 1.00 0.00 65 GLN A O 20
ATOM 27644 N N . GLU A 1 66 ? -1.721 3.613 -8.010 1.00 0.00 66 GLU A N 20
ATOM 27645 C CA . GLU A 1 66 ? -1.980 4.743 -7.127 1.00 0.00 66 GLU A CA 20
ATOM 27646 C C . GLU A 1 66 ? -3.458 4.814 -6.752 1.00 0.00 66 GLU A C 20
ATOM 27647 O O . GLU A 1 66 ? -3.807 4.868 -5.574 1.00 0.00 66 GLU A O 20
ATOM 27659 N N . ASN A 1 67 ? -4.320 4.814 -7.764 1.00 0.00 67 ASN A N 20
ATOM 27660 C CA . ASN A 1 67 ? -5.760 4.878 -7.540 1.00 0.00 67 ASN A CA 20
ATOM 27661 C C . ASN A 1 67 ? -6.179 3.931 -6.420 1.00 0.00 67 ASN A C 20
ATOM 27662 O O . ASN A 1 67 ? -6.873 4.330 -5.486 1.00 0.00 67 ASN A O 20
ATOM 27673 N N . GLU A 1 68 ? -5.754 2.676 -6.523 1.00 0.00 68 GLU A N 20
ATOM 27674 C CA . GLU A 1 68 ? -6.087 1.672 -5.520 1.00 0.00 68 GLU A CA 20
ATOM 27675 C C . GLU A 1 68 ? -5.734 2.166 -4.120 1.00 0.00 68 GLU A C 20
ATOM 27676 O O . GLU A 1 68 ? -6.595 2.252 -3.244 1.00 0.00 68 GLU A O 20
ATOM 27688 N N . ILE A 1 69 ? -4.461 2.487 -3.915 1.00 0.00 69 ILE A N 20
ATOM 27689 C CA . ILE A 1 69 ? -3.993 2.972 -2.623 1.00 0.00 69 ILE A CA 20
ATOM 27690 C C . ILE A 1 69 ? -4.830 4.153 -2.143 1.00 0.00 69 ILE A C 20
ATOM 27691 O O . ILE A 1 69 ? -5.411 4.113 -1.059 1.00 0.00 69 ILE A O 20
ATOM 27707 N N . GLU A 1 70 ? -4.888 5.200 -2.959 1.00 0.00 70 GLU A N 20
ATOM 27708 C CA . GLU A 1 70 ? -5.656 6.392 -2.617 1.00 0.00 70 GLU A CA 20
ATOM 27709 C C . GLU A 1 70 ? -6.915 6.023 -1.839 1.00 0.00 70 GLU A C 20
ATOM 27710 O O . GLU A 1 70 ? -7.113 6.472 -0.709 1.00 0.00 70 GLU A O 20
ATOM 27722 N N . CYS A 1 71 ? -7.762 5.203 -2.449 1.00 0.00 71 CYS A N 20
ATOM 27723 C CA . CYS A 1 71 ? -9.003 4.775 -1.814 1.00 0.00 71 CYS A CA 20
ATOM 27724 C C . CYS A 1 71 ? -8.720 3.841 -0.643 1.00 0.00 71 CYS A C 20
ATOM 27725 O O . CYS A 1 71 ? -9.300 3.985 0.433 1.00 0.00 71 CYS A O 20
ATOM 27733 N N . MET A 1 72 ? -7.827 2.881 -0.860 1.00 0.00 72 MET A N 20
ATOM 27734 C CA . MET A 1 72 ? -7.468 1.923 0.178 1.00 0.00 72 MET A CA 20
ATOM 27735 C C . MET A 1 72 ? -7.182 2.632 1.498 1.00 0.00 72 MET A C 20
ATOM 27736 O O . MET A 1 72 ? -7.869 2.410 2.495 1.00 0.00 72 MET A O 20
ATOM 27750 N N . VAL A 1 73 ? -6.163 3.487 1.497 1.00 0.00 73 VAL A N 20
ATOM 27751 C CA . VAL A 1 73 ? -5.788 4.229 2.694 1.00 0.00 73 VAL A CA 20
ATOM 27752 C C . VAL A 1 73 ? -6.437 5.609 2.711 1.00 0.00 73 VAL A C 20
ATOM 27753 O O . VAL A 1 73 ? -6.519 6.281 1.682 1.00 0.00 73 VAL A O 20
ATOM 27766 N N . ALA A 1 74 ? -6.896 6.028 3.886 1.00 0.00 74 ALA A N 20
ATOM 27767 C CA . ALA A 1 74 ? -7.535 7.328 4.038 1.00 0.00 74 ALA A CA 20
ATOM 27768 C C . ALA A 1 74 ? -6.560 8.459 3.728 1.00 0.00 74 ALA A C 20
ATOM 27769 O O . ALA A 1 74 ? -5.355 8.239 3.620 1.00 0.00 74 ALA A O 20
ATOM 27776 N N . ALA A 1 75 ? -7.090 9.669 3.584 1.00 0.00 75 ALA A N 20
ATOM 27777 C CA . ALA A 1 75 ? -6.266 10.834 3.288 1.00 0.00 75 ALA A CA 20
ATOM 27778 C C . ALA A 1 75 ? -5.098 10.942 4.262 1.00 0.00 75 ALA A C 20
ATOM 27779 O O . ALA A 1 75 ? -3.937 10.919 3.857 1.00 0.00 75 ALA A O 20
ATOM 27786 N N . GLU A 1 76 ? -5.415 11.062 5.547 1.00 0.00 76 GLU A N 20
ATOM 27787 C CA . GLU A 1 76 ? -4.390 11.175 6.579 1.00 0.00 76 GLU A CA 20
ATOM 27788 C C . GLU A 1 76 ? -3.201 10.271 6.266 1.00 0.00 76 GLU A C 20
ATOM 27789 O O . GLU A 1 76 ? -2.047 10.664 6.441 1.00 0.00 76 GLU A O 20
ATOM 27801 N N . ILE A 1 77 ? -3.492 9.061 5.803 1.00 0.00 77 ILE A N 20
ATOM 27802 C CA . ILE A 1 77 ? -2.447 8.101 5.465 1.00 0.00 77 ILE A CA 20
ATOM 27803 C C . ILE A 1 77 ? -1.846 8.403 4.098 1.00 0.00 77 ILE A C 20
ATOM 27804 O O . ILE A 1 77 ? -0.657 8.699 3.983 1.00 0.00 77 ILE A O 20
ATOM 27820 N N . MET A 1 78 ? -2.675 8.327 3.062 1.00 0.00 78 MET A N 20
ATOM 27821 C CA . MET A 1 78 ? -2.225 8.595 1.701 1.00 0.00 78 MET A CA 20
ATOM 27822 C C . MET A 1 78 ? -1.149 9.677 1.688 1.00 0.00 78 MET A C 20
ATOM 27823 O O . MET A 1 78 ? -0.143 9.554 0.989 1.00 0.00 78 MET A O 20
ATOM 27837 N N . GLN A 1 79 ? -1.369 10.733 2.463 1.00 0.00 79 GLN A N 20
ATOM 27838 C CA . GLN A 1 79 ? -0.419 11.836 2.537 1.00 0.00 79 GLN A CA 20
ATOM 27839 C C . GLN A 1 79 ? 1.000 11.319 2.752 1.00 0.00 79 GLN A C 20
ATOM 27840 O O . GLN A 1 79 ? 1.925 11.702 2.037 1.00 0.00 79 GLN A O 20
ATOM 27854 N N . ARG A 1 80 ? 1.163 10.446 3.742 1.00 0.00 80 ARG A N 20
ATOM 27855 C CA . ARG A 1 80 ? 2.470 9.877 4.051 1.00 0.00 80 ARG A CA 20
ATOM 27856 C C . ARG A 1 80 ? 3.136 9.331 2.792 1.00 0.00 80 ARG A C 20
ATOM 27857 O O . ARG A 1 80 ? 4.281 9.669 2.487 1.00 0.00 80 ARG A O 20
ATOM 27878 N N . TYR A 1 81 ? 2.414 8.486 2.065 1.00 0.00 81 TYR A N 20
ATOM 27879 C CA . TYR A 1 81 ? 2.937 7.891 0.840 1.00 0.00 81 TYR A CA 20
ATOM 27880 C C . TYR A 1 81 ? 3.300 8.969 -0.176 1.00 0.00 81 TYR A C 20
ATOM 27881 O O . TYR A 1 81 ? 4.435 9.037 -0.649 1.00 0.00 81 TYR A O 20
ATOM 27899 N N . LYS A 1 82 ? 2.328 9.811 -0.510 1.00 0.00 82 LYS A N 20
ATOM 27900 C CA . LYS A 1 82 ? 2.543 10.888 -1.469 1.00 0.00 82 LYS A CA 20
ATOM 27901 C C . LYS A 1 82 ? 3.799 11.682 -1.124 1.00 0.00 82 LYS A C 20
ATOM 27902 O O . LYS A 1 82 ? 4.548 12.096 -2.009 1.00 0.00 82 LYS A O 20
ATOM 27921 N N . LYS A 1 83 ? 4.026 11.889 0.169 1.00 0.00 83 LYS A N 20
ATOM 27922 C CA . LYS A 1 83 ? 5.192 12.631 0.633 1.00 0.00 83 LYS A CA 20
ATOM 27923 C C . LYS A 1 83 ? 6.482 11.972 0.153 1.00 0.00 83 LYS A C 20
ATOM 27924 O O . LYS A 1 83 ? 7.430 12.652 -0.240 1.00 0.00 83 LYS A O 20
ATOM 27943 N N . LEU A 1 84 ? 6.510 10.643 0.188 1.00 0.00 84 LEU A N 20
ATOM 27944 C CA . LEU A 1 84 ? 7.682 9.892 -0.245 1.00 0.00 84 LEU A CA 20
ATOM 27945 C C . LEU A 1 84 ? 7.971 10.136 -1.723 1.00 0.00 84 LEU A C 20
ATOM 27946 O O . LEU A 1 84 ? 9.124 10.301 -2.120 1.00 0.00 84 LEU A O 20
ATOM 27962 N N . GLN A 1 85 ? 6.916 10.157 -2.531 1.00 0.00 85 GLN A N 20
ATOM 27963 C CA . GLN A 1 85 ? 7.056 10.383 -3.964 1.00 0.00 85 GLN A CA 20
ATOM 27964 C C . GLN A 1 85 ? 7.541 11.800 -4.247 1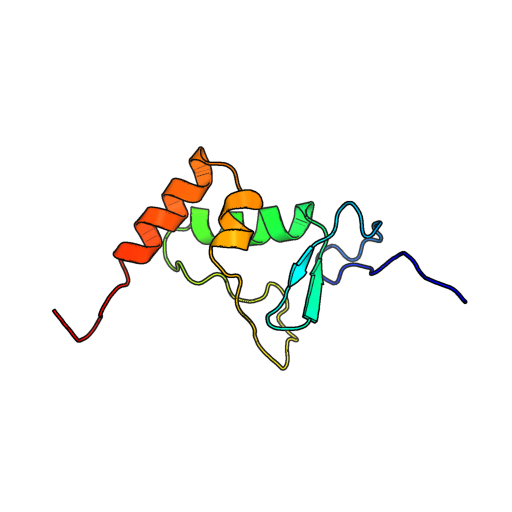.00 0.00 85 GLN A C 20
ATOM 27965 O O . GLN A 1 85 ? 8.445 12.009 -5.056 1.00 0.00 85 GLN A O 20
ATOM 27979 N N . PHE A 1 86 ? 6.932 12.774 -3.577 1.00 0.00 86 PHE A N 20
ATOM 27980 C CA . PHE A 1 86 ? 7.301 14.173 -3.757 1.00 0.00 86 PHE A CA 20
ATOM 27981 C C . PHE A 1 86 ? 8.790 14.380 -3.499 1.00 0.00 86 PHE A C 20
ATOM 27982 O O . PHE A 1 86 ? 9.476 15.047 -4.274 1.00 0.00 86 PHE A O 20
ATOM 27999 N N . GLU A 1 87 ? 9.282 13.806 -2.406 1.00 0.00 87 GLU A N 20
ATOM 28000 C CA . GLU A 1 87 ? 10.689 13.930 -2.046 1.00 0.00 87 GLU A CA 20
ATOM 28001 C C . GLU A 1 87 ? 11.584 13.719 -3.264 1.00 0.00 87 GLU A C 20
ATOM 28002 O O . GLU A 1 87 ? 12.408 14.570 -3.597 1.00 0.00 87 GLU A O 20
ATOM 28014 N N . ARG A 1 88 ? 11.415 12.578 -3.925 1.00 0.00 88 ARG A N 20
ATOM 28015 C CA . ARG A 1 88 ? 12.206 12.254 -5.105 1.00 0.00 88 ARG A CA 20
ATOM 28016 C C . ARG A 1 88 ? 11.387 12.440 -6.378 1.00 0.00 88 ARG A C 20
ATOM 28017 O O . ARG A 1 88 ? 10.861 11.477 -6.937 1.00 0.00 88 ARG A O 20
ATOM 28038 N N . SER A 1 89 ? 11.281 13.686 -6.832 1.00 0.00 89 SER A N 20
ATOM 28039 C CA . SER A 1 89 ? 10.522 13.998 -8.037 1.00 0.00 89 SER A CA 20
ATOM 28040 C C . SER A 1 89 ? 10.705 15.462 -8.429 1.00 0.00 89 SER A C 20
ATOM 28041 O O . SER A 1 89 ? 10.930 16.321 -7.578 1.00 0.00 89 SER A O 20
ATOM 28049 N N . GLY A 1 90 ? 10.607 15.736 -9.727 1.00 0.00 90 GLY A N 20
ATOM 28050 C CA . GLY A 1 90 ? 10.766 17.095 -10.211 1.00 0.00 90 GLY A CA 20
ATOM 28051 C C . GLY A 1 90 ? 9.940 17.367 -11.453 1.00 0.00 90 GLY A C 20
ATOM 28052 O O . GLY A 1 90 ? 8.770 17.745 -11.377 1.00 0.00 90 GLY A O 20
ATOM 28056 N N . PRO A 1 91 ? 10.554 17.174 -12.629 1.00 0.00 91 PRO A N 20
ATOM 28057 C CA . PRO A 1 91 ? 9.887 17.398 -13.916 1.00 0.00 91 PRO A CA 20
ATOM 28058 C C . PRO A 1 91 ? 8.808 16.357 -14.198 1.00 0.00 91 PRO A C 20
ATOM 28059 O O . PRO A 1 91 ? 7.767 16.669 -14.776 1.00 0.00 91 PRO A O 20
ATOM 28070 N N . SER A 1 92 ? 9.062 15.120 -13.783 1.00 0.00 92 SER A N 20
ATOM 28071 C CA . SER A 1 92 ? 8.114 14.032 -13.994 1.00 0.00 92 SER A CA 20
ATOM 28072 C C . SER A 1 92 ? 6.724 14.421 -13.499 1.00 0.00 92 SER A C 20
ATOM 28073 O O . SER A 1 92 ? 6.578 15.301 -12.651 1.00 0.00 92 SER A O 20
ATOM 28081 N N . SER A 1 93 ? 5.705 13.758 -14.036 1.00 0.00 93 SER A N 20
ATOM 28082 C CA . SER A 1 93 ? 4.325 14.035 -13.654 1.00 0.00 93 SER A CA 20
ATOM 28083 C C . SER A 1 93 ? 4.137 13.874 -12.148 1.00 0.00 93 SER A C 20
ATOM 28084 O O . SER A 1 93 ? 4.751 13.010 -11.523 1.00 0.00 93 SER A O 20
ATOM 28092 N N . GLY A 1 94 ? 3.282 14.713 -11.572 1.00 0.00 94 GLY A N 20
ATOM 28093 C CA . GLY A 1 94 ? 3.026 14.648 -10.145 1.00 0.00 94 GLY A CA 20
ATOM 28094 C C . GLY A 1 94 ? 4.077 15.380 -9.334 1.00 0.00 94 GLY A C 20
ATOM 28095 O O . GLY A 1 94 ? 3.831 15.682 -8.167 1.00 0.00 94 GLY A O 20
#

CATH classification: 3.30.40.10

Sequence (94 aa):
GSSGSSGCKLCLGEYPVEQMTTIAQCQCIFCTLCLKQYVELLIKEGLETAISCPDAACPKQGHLQENEIECMVAAEIMQRYKKLQFERSGPSSGGSSGSSGCKLCLGEYPVEQMTTIAQCQCIFCTLCLKQYVELLIKEGLETAISCPDAACPKQGHLQENEIECMVAAEIMQRYKKLQFERSGPSSGGSSGSSGCKLCLGEYPVEQMTTIAQCQCIFCTLCLKQYVELLIKEGLETAISCPDAACPKQGHLQENEIECMVAAEIMQRYKKLQFERSGPSSGGSSGSSGCKLCLGEYPVEQMTTIAQCQCIFCTLCLKQYVELLIKEGLETAISCPDAACPKQGHLQENEIECMVAAEIMQRYKKLQFERSGPSSGGSSGSSGCKLCLGEYPVEQMTTIAQCQCIFCTLCLKQYVELLIKEGLETAISCPDAACPKQGHLQENEIECMVAAEIMQRYKKLQFERSGPSSGGSSGSSGCKLCLGEYPVEQMTTIAQCQCIFCTLCLKQYVELLIKEGLETAISCPDAACPKQGHLQENEIECMVAAEIMQRYKKLQFERSGPSSGGSSGSSGCKLCLGEYPVEQMTTIAQCQCIFCTLCLKQYVELLIKEGLETAISCPDAACPKQGHLQENEIECMVAAEIMQRYKKLQFERSGPSSGGSSGSSGCKLCLGEYPVEQMTTIAQCQCIFCTLCLKQYVELLIKEGLETAISCPDAACPKQGHLQENEIECMVAAEIMQRYKKLQFERSGPSSGGSSGSSGCKLCLGEYPVEQMTTIAQCQCIFCTLCLKQYVELLIKEGLETAISCPDAACPKQGHLQENEIECMVAAEIMQRYKKLQFERSGPSSGGSSGSSGCKLCLGEYPVEQMTTIAQCQCIFCTLCLKQYVELLIKEGLETAISCPDAACPKQGHLQENEIECMVAAEIMQRYKKLQFERSGPSSGGSSGSSGCKLCLGEYPVEQMTTIAQCQCIFCTLCLKQYVELLIKEGLETAISCPDAACPKQGHLQENEIECMVAAEIMQRYKKLQFERSGPSSGGSSGSSGCKLCLGEYPVEQMTTIAQCQCIFCTLCLKQYVELLIKEGLETAISCPDAACPKQGHLQENEIECMVAAEIMQRYKKLQFERSGPSSGGSSGSSGCKLCLGEYPVEQMTTIAQCQCIFCTLCLKQYVELLIKEGLETAISCPDAACPKQGHLQENEIECMVAAEIMQRYKKLQFERSGPSSGGSSGSSGCKLCLGEYPVEQMTTIAQCQCIFCTLCLKQYVELLIKEGLETAISCPDAACPKQGHLQENEIECMVAAEIMQRYKKLQFERSGPSSGGSSGSSGCKLCLGEYPVEQMTTIAQCQCIFCTLCLKQYVELLIKEGLETAISCPDAACPKQGHLQENEIECMVAAEIMQRYKKLQFERSGPSSGGSSGSSGCKLCLGEYPVEQMTTIAQCQCIFCTLCLKQYVELLIKEGLETAISCPDAACPKQGHLQENEIECMVAAEIMQRYKKLQFERSGPSSGGSSGSSGCKLCLGEYPVEQMTTIAQCQCIFCTLCLKQYVELLIKEGLETAISCPDAACPKQGHLQENEIECMVAAEIMQRYKKLQFERSGPSSGGSSGSSGCKLCLGEYPVEQMTTIAQCQCIFCTLCLKQYVELLIKEGLETAISCPDAACPKQGHLQENEIECMVAAEIMQRYKKLQFERSGPSSGGSSGSSGCKLCLGEYPVEQMTTIAQCQCIFCTLCLKQYVELLIKEGLETAISCPDAACPKQGHLQENEIECMVAAEIMQRYKKLQFERSGPSSGGSSGSSGCKLCLGEYPVEQMTTIAQCQCIFCTLCLKQYVELLIKEGLETAISCPDAACPKQGHLQENEIECMVAAEIMQRYKKLQFERSGPSSG

InterPro domains:
  IPR001841 Zinc finger, RING-type [PS50089] (20-66)
  IPR002867 IBR domain [PF01485] (91-156)
  IPR002867 IBR domain [SM00647] (91-156)
  IPR002867 IBR domain [SM00647] (168-232)
  IPR013083 Zinc finger, RING/FYVE/PHD-type [G3DSA:3.30.40.10] (17-104)
  IPR017907 Zinc finger, RING-type, conserved site [PS00518] (206-215)
  IPR031127 E3 ubiquitin ligase RBR family [PTHR11685] (20-227)
  IPR044066 TRIAD supradomain [PS51873] (16-236)

Solvent-accessible surface area: 6278 Å² total; per-residue (Å²): 127,129,113,45,76,53,17,11,136,60,57,144,17,113,56,62,83,140,104,18,38,76,0,85,39,12,149,20,36,0,2,48,114,17,0,77,82,50,0,36,116,36,1,117,121,41,119,64,15,57,0,55,12,15,17,115,84,13,140,146,142,9,64,0,82,78,86,25,0,96,112,15,7,52,86,137,30,5,107,101,1,102,110,10,69,164,103,171,70,46,138,111,94,128

Organism: Homo sapiens (NCBI:txid9606)

GO terms:
  GO:0061630 ubiquitin protein ligase activity (F, IDA)
  GO:0002221 pattern recognition receptor signaling pathway (P, IDA)
  GO:0005789 endoplasmic reticulum membrane (C, IDA)
  GO:0085020 protein K6-linked ubiquitination (P, IDA)
  GO:0005886 plasma membrane (C, EXP)
  GO:0010008 endosome membrane (C, EXP)
  GO:0030659 cytoplasmic vesicle membrane (C, EXP)
  GO:0061630 ubiquitin protein ligase activity (F, EXP)
  GO:0010008 endosome membrane (C, TAS)
  GO:0016567 protein ubiquitination (P, TAS)
  GO:0005515 protein binding (F, IPI)
  GO:0005794 Golgi apparatus (C, IDA)